Protein 8P51 (pdb70)

Structure (mmCIF, N/CA/C/O backbone):
data_8P51
#
_entry.id   8P51
#
_cell.length_a   1.00
_cell.length_b   1.00
_cell.length_c   1.00
_cell.angle_alpha   90.00
_cell.angle_beta   90.00
_cell.angle_gamma   90.00
#
_symmetry.space_group_name_H-M   'P 1'
#
loop_
_atom_site.group_PDB
_atom_site.id
_atom_site.type_symbol
_atom_site.label_atom_id
_atom_site.label_alt_id
_atom_site.label_comp_id
_atom_site.label_asym_id
_atom_site.label_entity_id
_atom_site.label_seq_id
_atom_site.pdbx_PDB_ins_code
_atom_site.Cartn_x
_atom_site.Cartn_y
_atom_site.Cartn_z
_atom_site.occupancy
_atom_site.B_iso_or_equiv
_atom_site.auth_seq_id
_atom_site.auth_comp_id
_atom_site.auth_asym_id
_atom_site.auth_atom_id
_atom_site.pdbx_PDB_model_num
ATOM 1 N N . ILE A 1 24 ? 116.034 114.346 143.066 1.00 31.45 4 ILE A N 1
ATOM 2 C CA . ILE A 1 24 ? 116.045 112.942 142.681 1.00 31.45 4 ILE A CA 1
ATOM 3 C C . ILE A 1 24 ? 114.694 112.545 142.072 1.00 31.45 4 ILE A C 1
ATOM 4 O O . ILE A 1 24 ? 114.661 111.935 141.007 1.00 31.45 4 ILE A O 1
ATOM 9 N N . SER A 1 25 ? 113.589 112.864 142.745 1.00 31.97 5 SER A N 1
ATOM 10 C CA . SER A 1 25 ? 112.292 112.370 142.308 1.00 31.97 5 SER A CA 1
ATOM 11 C C . SER A 1 25 ? 111.966 112.894 140.917 1.00 31.97 5 SER A C 1
ATOM 12 O O . SER A 1 25 ? 112.168 114.071 140.611 1.00 31.97 5 SER A O 1
ATOM 15 N N . LYS A 1 26 ? 111.448 112.002 140.077 1.00 32.19 6 LYS A N 1
ATOM 16 C CA . LYS A 1 26 ? 110.969 112.395 138.759 1.00 32.19 6 LYS A CA 1
ATOM 17 C C . LYS A 1 26 ? 109.824 113.395 138.833 1.00 32.19 6 LYS A C 1
ATOM 18 O O . LYS A 1 26 ? 109.704 114.264 137.965 1.00 32.19 6 LYS A O 1
ATOM 24 N N . ASP A 1 27 ? 108.973 113.289 139.850 1.00 32.35 7 ASP A N 1
ATOM 25 C CA . ASP A 1 27 ? 107.855 114.217 139.984 1.00 32.35 7 ASP A CA 1
ATOM 26 C C . ASP A 1 27 ? 108.319 115.653 140.183 1.00 32.35 7 ASP A C 1
ATOM 27 O O . ASP A 1 27 ? 107.796 116.575 139.550 1.00 32.35 7 ASP A O 1
ATOM 32 N N . PHE A 1 28 ? 109.280 115.870 141.076 1.00 31.40 8 PHE A N 1
ATOM 33 C CA . PHE A 1 28 ? 109.859 117.203 141.219 1.00 31.40 8 PHE A CA 1
ATOM 34 C C . PHE A 1 28 ? 110.463 117.707 139.914 1.00 31.40 8 PHE A C 1
ATOM 35 O O . PHE A 1 28 ? 110.304 118.882 139.559 1.00 31.40 8 PHE A O 1
ATOM 43 N N . THR A 1 29 ? 111.127 116.831 139.168 1.00 31.20 9 THR A N 1
ATOM 44 C CA . THR A 1 29 ? 111.701 117.240 137.893 1.00 31.20 9 THR A CA 1
ATOM 45 C C . THR A 1 29 ? 110.626 117.636 136.885 1.00 31.20 9 THR A C 1
ATOM 46 O O . THR A 1 29 ? 110.764 118.641 136.175 1.00 31.20 9 THR A O 1
ATOM 50 N N . ASN A 1 30 ? 109.526 116.888 136.847 1.00 31.27 10 ASN A N 1
ATOM 51 C CA . ASN A 1 30 ? 108.413 117.236 135.971 1.00 31.27 10 ASN A CA 1
ATOM 52 C C . ASN A 1 30 ? 107.738 118.526 136.398 1.00 31.27 10 ASN A C 1
ATOM 53 O O . ASN A 1 30 ? 107.328 119.322 135.551 1.00 31.27 10 ASN A O 1
ATOM 58 N N . LEU A 1 31 ? 107.626 118.760 137.700 1.00 31.11 11 LEU A N 1
ATOM 59 C CA . LEU A 1 31 ? 107.046 120.011 138.170 1.00 31.11 11 LEU A CA 1
ATOM 60 C C . LEU A 1 31 ? 107.902 121.196 137.748 1.00 31.11 11 LEU A C 1
ATOM 61 O O . LEU A 1 31 ? 107.386 122.227 137.296 1.00 31.11 11 LEU A O 1
ATOM 66 N N . LEU A 1 32 ? 109.216 121.078 137.912 1.00 30.66 12 LEU A N 1
ATOM 67 C CA . LEU A 1 32 ? 110.091 122.153 137.470 1.00 30.66 12 LEU A CA 1
ATOM 68 C C . LEU A 1 32 ? 109.985 122.379 135.971 1.00 30.66 12 LEU A C 1
ATOM 69 O O . LEU A 1 32 ? 109.891 123.522 135.515 1.00 30.66 12 LEU A O 1
ATOM 74 N N . ASN A 1 33 ? 110.001 121.305 135.184 1.00 30.48 13 ASN A N 1
ATOM 75 C CA . ASN A 1 33 ? 109.822 121.462 133.744 1.00 30.48 13 ASN A CA 1
ATOM 76 C C . ASN A 1 33 ? 108.492 122.120 133.395 1.00 30.48 13 ASN A C 1
ATOM 77 O O . ASN A 1 33 ? 108.427 122.973 132.500 1.00 30.48 13 ASN A O 1
ATOM 82 N N . THR A 1 34 ? 107.440 121.798 134.142 1.00 30.56 14 THR A N 1
ATOM 83 C CA . THR A 1 34 ? 106.138 122.408 133.908 1.00 30.56 14 THR A CA 1
ATOM 84 C C . THR A 1 34 ? 106.161 123.905 134.161 1.00 30.56 14 THR A C 1
ATOM 85 O O . THR A 1 34 ? 105.748 124.697 133.304 1.00 30.56 14 THR A O 1
ATOM 89 N N . LEU A 1 35 ? 106.661 124.320 135.322 1.00 30.34 15 LEU A N 1
ATOM 90 C CA . LEU A 1 35 ? 106.658 125.751 135.595 1.00 30.34 15 LEU A CA 1
ATOM 91 C C . LEU A 1 35 ? 107.632 126.493 134.696 1.00 30.34 15 LEU A C 1
ATOM 92 O O . LEU A 1 35 ? 107.373 127.640 134.335 1.00 30.34 15 LEU A O 1
ATOM 97 N N . ILE A 1 36 ? 108.731 125.859 134.297 1.00 29.79 16 ILE A N 1
ATOM 98 C CA . ILE A 1 36 ? 109.660 126.504 133.375 1.00 29.79 16 ILE A CA 1
ATOM 99 C C . ILE A 1 36 ? 108.963 126.790 132.055 1.00 29.79 16 ILE A C 1
ATOM 100 O O . ILE A 1 36 ? 108.963 127.923 131.562 1.00 29.79 16 ILE A O 1
ATOM 105 N N . ASP A 1 37 ? 108.407 125.750 131.437 1.00 30.32 17 ASP A N 1
ATOM 106 C CA . ASP A 1 37 ? 107.729 125.934 130.162 1.00 30.32 17 ASP A CA 1
ATOM 107 C C . ASP A 1 37 ? 106.610 126.960 130.272 1.00 30.32 17 ASP A C 1
ATOM 108 O O . ASP A 1 37 ? 106.482 127.843 129.414 1.00 30.32 17 ASP A O 1
ATOM 113 N N . GLY A 1 38 ? 105.813 126.889 131.336 1.00 29.46 18 GLY A N 1
ATOM 114 C CA . GLY A 1 38 ? 104.718 127.832 131.479 1.00 29.46 18 GLY A CA 1
ATOM 115 C C . GLY A 1 38 ? 105.189 129.259 131.677 1.00 29.46 18 GLY A C 1
ATOM 116 O O . GLY A 1 38 ? 104.627 130.193 131.100 1.00 29.46 18 GLY A O 1
ATOM 117 N N . GLN A 1 39 ? 106.230 129.449 132.480 1.00 28.72 19 GLN A N 1
ATOM 118 C CA . GLN A 1 39 ? 106.751 130.782 132.732 1.00 28.72 19 GLN A CA 1
ATOM 119 C C . GLN A 1 39 ? 107.423 131.373 131.502 1.00 28.72 19 GLN A C 1
ATOM 120 O O . GLN A 1 39 ? 107.375 132.589 131.298 1.00 28.72 19 GLN A O 1
ATOM 126 N N . ILE A 1 40 ? 108.052 130.544 130.674 1.00 28.71 20 ILE A N 1
ATOM 127 C CA . ILE A 1 40 ? 108.538 131.038 129.392 1.00 28.71 20 ILE A CA 1
ATOM 128 C C . ILE A 1 40 ? 107.373 131.455 128.513 1.00 28.71 20 ILE A C 1
ATOM 129 O O . ILE A 1 40 ? 107.385 132.532 127.910 1.00 28.71 20 ILE A O 1
ATOM 134 N N . GLY A 1 41 ? 106.353 130.606 128.417 1.00 28.56 21 GLY A N 1
ATOM 135 C CA . GLY A 1 41 ? 105.233 130.934 127.557 1.00 28.56 21 GLY A CA 1
ATOM 136 C C . GLY A 1 41 ? 104.526 132.211 127.963 1.00 28.56 21 GLY A C 1
ATOM 137 O O . GLY A 1 41 ? 104.016 132.939 127.110 1.00 28.56 21 GLY A O 1
ATOM 138 N N . ALA A 1 42 ? 104.497 132.509 129.262 1.00 28.03 22 ALA A N 1
ATOM 139 C CA . ALA A 1 42 ? 103.914 133.756 129.742 1.00 28.03 22 ALA A CA 1
ATOM 140 C C . ALA A 1 42 ? 104.782 134.979 129.480 1.00 28.03 22 ALA A C 1
ATOM 141 O O . ALA A 1 42 ? 104.324 136.098 129.728 1.00 28.03 22 ALA A O 1
ATOM 143 N N . ALA A 1 43 ? 106.012 134.805 129.009 1.00 27.75 23 ALA A N 1
ATOM 144 C CA . ALA A 1 43 ? 106.961 135.909 129.005 1.00 27.75 23 ALA A CA 1
ATOM 145 C C . ALA A 1 43 ? 106.533 136.994 128.028 1.00 27.75 23 ALA A C 1
ATOM 146 O O . ALA A 1 43 ? 106.135 136.712 126.896 1.00 27.75 23 ALA A O 1
ATOM 148 N N . SER A 1 44 ? 106.630 138.242 128.471 1.00 27.20 24 SER A N 1
ATOM 149 C CA . SER A 1 44 ? 106.829 139.362 127.569 1.00 27.20 24 SER A CA 1
ATOM 150 C C . SER A 1 44 ? 108.276 139.374 127.087 1.00 27.20 24 SER A C 1
ATOM 151 O O . SER A 1 44 ? 109.079 138.504 127.432 1.00 27.20 24 SER A O 1
ATOM 154 N N . ARG A 1 45 ? 108.620 140.365 126.272 1.00 26.80 25 ARG A N 1
ATOM 155 C CA . ARG A 1 45 ? 110.003 140.802 126.243 1.00 26.80 25 ARG A CA 1
ATOM 156 C C . ARG A 1 45 ? 110.408 141.309 127.619 1.00 26.80 25 ARG A C 1
ATOM 157 O O . ARG A 1 45 ? 109.571 141.695 128.437 1.00 26.80 25 ARG A O 1
ATOM 165 N N . GLN A 1 46 ? 111.716 141.309 127.862 1.00 27.04 26 GLN A N 1
ATOM 166 C CA . GLN A 1 46 ? 112.260 141.672 129.163 1.00 27.04 26 GLN A CA 1
ATOM 167 C C . GLN A 1 46 ? 111.713 140.752 130.245 1.00 27.04 26 GLN A C 1
ATOM 168 O O . GLN A 1 46 ? 110.797 141.123 130.983 1.00 27.04 26 GLN A O 1
ATOM 174 N N . THR A 1 47 ? 112.269 139.549 130.343 1.00 27.29 27 THR A N 1
ATOM 175 C CA . THR A 1 47 ? 111.910 138.598 131.381 1.00 27.29 27 THR A CA 1
ATOM 176 C C . THR A 1 47 ? 113.168 137.879 131.829 1.00 27.29 27 THR A C 1
ATOM 177 O O . THR A 1 47 ? 114.102 137.691 131.049 1.00 27.29 27 THR A O 1
ATOM 181 N N . GLU A 1 48 ? 113.180 137.457 133.087 1.00 27.56 28 GLU A N 1
ATOM 182 C CA . GLU A 1 48 ? 114.317 136.702 133.574 1.00 27.56 28 GLU A CA 1
ATOM 183 C C . GLU A 1 48 ? 114.301 135.252 133.147 1.00 27.56 28 GLU A C 1
ATOM 184 O O . GLU A 1 48 ? 115.352 134.612 133.183 1.00 27.56 28 GLU A O 1
ATOM 190 N N . TRP A 1 49 ? 113.161 134.713 132.735 1.00 27.84 29 TRP A N 1
ATOM 191 C CA . TRP A 1 49 ? 113.191 133.462 131.996 1.00 27.84 29 TRP A CA 1
ATOM 192 C C . TRP A 1 49 ? 113.497 133.633 130.518 1.00 27.84 29 TRP A C 1
ATOM 193 O O . TRP A 1 49 ? 113.123 134.622 129.885 1.00 27.84 29 TRP A O 1
ATOM 204 N N . PHE A 1 50 ? 114.179 132.627 129.975 1.00 27.65 30 PHE A N 1
ATOM 205 C CA . PHE A 1 50 ? 114.393 132.460 128.550 1.00 27.65 30 PHE A CA 1
ATOM 206 C C . PHE A 1 50 ? 114.543 130.976 128.275 1.00 27.65 30 PHE A C 1
ATOM 207 O O . PHE A 1 50 ? 114.800 130.187 129.182 1.00 27.65 30 PHE A O 1
ATOM 215 N N . ASN A 1 51 ? 114.413 130.606 127.008 1.00 28.18 31 ASN A N 1
ATOM 216 C CA . ASN A 1 51 ? 114.594 129.213 126.628 1.00 28.18 31 ASN A CA 1
ATOM 217 C C . ASN A 1 51 ? 116.053 128.790 126.676 1.00 28.18 31 ASN A C 1
ATOM 218 O O . ASN A 1 51 ? 116.947 129.520 126.248 1.00 28.18 31 ASN A O 1
ATOM 223 N N . MET A 1 52 ? 116.282 127.594 127.203 1.00 28.22 32 MET A N 1
ATOM 224 C CA . MET A 1 52 ? 117.603 127.085 127.529 1.00 28.22 32 MET A CA 1
ATOM 225 C C . MET A 1 52 ? 118.015 126.009 126.537 1.00 28.22 32 MET A C 1
ATOM 226 O O . MET A 1 52 ? 117.182 125.421 125.845 1.00 28.22 32 MET A O 1
ATOM 231 N N . SER A 1 53 ? 119.320 125.758 126.470 1.00 28.78 33 SER A N 1
ATOM 232 C CA . SER A 1 53 ? 119.798 124.516 125.889 1.00 28.78 33 SER A CA 1
ATOM 233 C C . SER A 1 53 ? 119.321 123.318 126.708 1.00 28.78 33 SER A C 1
ATOM 234 O O . SER A 1 53 ? 119.202 123.400 127.932 1.00 28.78 33 SER A O 1
ATOM 237 N N . PRO A 1 54 ? 119.072 122.178 126.059 1.00 29.43 34 PRO A N 1
ATOM 238 C CA . PRO A 1 54 ? 118.665 120.972 126.791 1.00 29.43 34 PRO A CA 1
ATOM 239 C C . PRO A 1 54 ? 119.742 120.389 127.688 1.00 29.43 34 PRO A C 1
ATOM 240 O O . PRO A 1 54 ? 119.482 119.388 128.363 1.00 29.43 34 PRO A O 1
ATOM 244 N N . ASP A 1 55 ? 120.944 120.957 127.702 1.00 29.11 35 ASP A N 1
ATOM 245 C CA . ASP A 1 55 ? 121.939 120.663 128.726 1.00 29.11 35 ASP A CA 1
ATOM 246 C C . ASP A 1 55 ? 121.893 121.659 129.877 1.00 29.11 35 ASP A C 1
ATOM 247 O O . ASP A 1 55 ? 121.938 121.271 131.049 1.00 29.11 35 ASP A O 1
ATOM 252 N N . GLU A 1 56 ? 121.801 122.944 129.545 1.00 28.82 36 GLU A N 1
ATOM 253 C CA . GLU A 1 56 ? 121.670 123.989 130.552 1.00 28.82 36 GLU A CA 1
ATOM 254 C C . GLU A 1 56 ? 120.482 123.727 131.463 1.00 28.82 36 GLU A C 1
ATOM 255 O O . GLU A 1 56 ? 120.533 124.016 132.660 1.00 28.82 36 GLU A O 1
ATOM 261 N N . ARG A 1 57 ? 119.391 123.234 130.892 1.00 28.88 37 ARG A N 1
ATOM 262 C CA . ARG A 1 57 ? 118.240 122.742 131.637 1.00 28.88 37 ARG A CA 1
ATOM 263 C C . ARG A 1 57 ? 118.634 121.980 132.903 1.00 28.88 37 ARG A C 1
ATOM 264 O O . ARG A 1 57 ? 118.190 122.303 134.016 1.00 28.88 37 ARG A O 1
ATOM 272 N N . THR A 1 58 ? 119.550 121.025 132.758 1.00 28.96 38 THR A N 1
ATOM 273 C CA . THR A 1 58 ? 119.967 120.211 133.894 1.00 28.96 38 THR A CA 1
ATOM 274 C C . THR A 1 58 ? 120.840 120.978 134.879 1.00 28.96 38 THR A C 1
ATOM 275 O O . THR A 1 58 ? 120.695 120.807 136.095 1.00 28.96 38 THR A O 1
ATOM 279 N N . ASP A 1 59 ? 121.754 121.814 134.398 1.00 28.90 39 ASP A N 1
ATOM 280 C CA . ASP A 1 59 ? 122.552 122.597 135.336 1.00 28.90 39 ASP A CA 1
ATOM 281 C C . ASP A 1 59 ? 121.678 123.540 136.149 1.00 28.90 39 ASP A C 1
ATOM 282 O O . ASP A 1 59 ? 121.883 123.717 137.359 1.00 28.90 39 ASP A O 1
ATOM 287 N N . TYR A 1 60 ? 120.674 124.121 135.505 1.00 28.55 40 TYR A N 1
ATOM 288 C CA . TYR A 1 60 ? 119.722 124.962 136.208 1.00 28.55 40 TYR A CA 1
ATOM 289 C C . TYR A 1 60 ? 119.010 124.190 137.301 1.00 28.55 40 TYR A C 1
ATOM 290 O O . TYR A 1 60 ? 118.914 124.656 138.439 1.00 28.55 40 TYR A O 1
ATOM 299 N N . ILE A 1 61 ? 118.449 123.032 136.961 1.00 28.93 41 ILE A N 1
ATOM 300 C CA . ILE A 1 61 ? 117.743 122.242 137.968 1.00 28.93 41 ILE A CA 1
ATOM 301 C C . ILE A 1 61 ? 118.658 121.820 139.119 1.00 28.93 41 ILE A C 1
ATOM 302 O O . ILE A 1 61 ? 118.253 121.840 140.291 1.00 28.93 41 ILE A O 1
ATOM 307 N N . LYS A 1 62 ? 119.900 121.442 138.817 1.00 29.15 42 LYS A N 1
ATOM 308 C CA . LYS A 1 62 ? 120.857 121.144 139.883 1.00 29.15 42 LYS A CA 1
ATOM 309 C C . LYS A 1 62 ? 121.090 122.322 140.821 1.00 29.15 42 LYS A C 1
ATOM 310 O O . LYS A 1 62 ? 121.079 122.156 142.051 1.00 29.15 42 LYS A O 1
ATOM 316 N N . GLN A 1 63 ? 121.242 123.527 140.276 1.00 29.08 43 GLN A N 1
ATOM 317 C CA . GLN A 1 63 ? 121.397 124.676 141.162 1.00 29.08 43 GLN A CA 1
ATOM 318 C C . GLN A 1 63 ? 120.120 125.037 141.903 1.00 29.08 43 GLN A C 1
ATOM 319 O O . GLN A 1 63 ? 120.187 125.497 143.048 1.00 29.08 43 GLN A O 1
ATOM 325 N N . VAL A 1 64 ? 118.958 124.791 141.310 1.00 29.02 44 VAL A N 1
ATOM 326 C CA . VAL A 1 64 ? 117.716 124.994 142.044 1.00 29.02 44 VAL A CA 1
ATOM 327 C C . VAL A 1 64 ? 117.681 124.113 143.280 1.00 29.02 44 VAL A C 1
ATOM 328 O O . VAL A 1 64 ? 117.435 124.586 144.397 1.00 29.02 44 VAL A O 1
ATOM 332 N N . ASP A 1 65 ? 117.913 122.817 143.101 1.00 29.54 45 ASP A N 1
ATOM 333 C CA . ASP A 1 65 ? 117.857 121.919 144.248 1.00 29.54 45 ASP A CA 1
ATOM 334 C C . ASP A 1 65 ? 118.889 122.294 145.307 1.00 29.54 45 ASP A C 1
ATOM 335 O O . ASP A 1 65 ? 118.572 122.370 146.505 1.00 29.54 45 ASP A O 1
ATOM 340 N N . GLU A 1 66 ? 120.136 122.530 144.887 1.00 29.42 46 GLU A N 1
ATOM 341 C CA . GLU A 1 66 ? 121.166 122.909 145.851 1.00 29.42 46 GLU A CA 1
ATOM 342 C C . GLU A 1 66 ? 120.769 124.149 146.650 1.00 29.42 46 GLU A C 1
ATOM 343 O O . GLU A 1 66 ? 120.890 124.171 147.880 1.00 29.42 46 GLU A O 1
ATOM 349 N N . ARG A 1 67 ? 120.318 125.206 145.975 1.00 29.46 47 ARG A N 1
ATOM 350 C CA . ARG A 1 67 ? 120.015 126.431 146.706 1.00 29.46 47 ARG A CA 1
ATOM 351 C C . ARG A 1 67 ? 118.762 126.315 147.564 1.00 29.46 47 ARG A C 1
ATOM 352 O O . ARG A 1 67 ? 118.672 126.971 148.604 1.00 29.46 47 ARG A O 1
ATOM 360 N N . LEU A 1 68 ? 117.807 125.469 147.193 1.00 29.55 48 LEU A N 1
ATOM 361 C CA . LEU A 1 68 ? 116.727 125.185 148.131 1.00 29.55 48 LEU A CA 1
ATOM 362 C C . LEU A 1 68 ? 117.252 124.526 149.398 1.00 29.55 48 LEU A C 1
ATOM 363 O O . LEU A 1 68 ? 116.829 124.874 150.512 1.00 29.55 48 LEU A O 1
ATOM 368 N N . GLN A 1 69 ? 118.190 123.596 149.265 1.00 29.94 49 GLN A N 1
ATOM 369 C CA . GLN A 1 69 ? 118.775 123.050 150.486 1.00 29.94 49 GLN A CA 1
ATOM 370 C C . GLN A 1 69 ? 119.532 124.112 151.272 1.00 29.94 49 GLN A C 1
ATOM 371 O O . GLN A 1 69 ? 119.487 124.119 152.512 1.00 29.94 49 GLN A O 1
ATOM 377 N N . GLU A 1 70 ? 120.239 125.011 150.591 1.00 29.95 50 GLU A N 1
ATOM 378 C CA . GLU A 1 70 ? 120.878 126.090 151.337 1.00 29.95 50 GLU A CA 1
ATOM 379 C C . GLU A 1 70 ? 119.862 126.914 152.112 1.00 29.95 50 GLU A C 1
ATOM 380 O O . GLU A 1 70 ? 120.110 127.287 153.264 1.00 29.95 50 GLU A O 1
ATOM 386 N N . MET A 1 71 ? 118.720 127.223 151.502 1.00 29.81 51 MET A N 1
ATOM 387 C CA . MET A 1 71 ? 117.709 127.985 152.225 1.00 29.81 51 MET A CA 1
ATOM 388 C C . MET A 1 71 ? 117.269 127.253 153.476 1.00 29.81 51 MET A C 1
ATOM 389 O O . MET A 1 71 ? 117.297 127.809 154.579 1.00 29.81 51 MET A O 1
ATOM 394 N N . GLN A 1 72 ? 116.926 125.977 153.320 1.00 29.98 52 GLN A N 1
ATOM 395 C CA . GLN A 1 72 ? 116.456 125.187 154.450 1.00 29.98 52 GLN A CA 1
ATOM 396 C C . GLN A 1 72 ? 117.463 125.188 155.588 1.00 29.98 52 GLN A C 1
ATOM 397 O O . GLN A 1 72 ? 117.098 125.374 156.753 1.00 29.98 52 GLN A O 1
ATOM 403 N N . GLN A 1 73 ? 118.737 124.984 155.274 1.00 30.42 53 GLN A N 1
ATOM 404 C CA . GLN A 1 73 ? 119.739 124.927 156.334 1.00 30.42 53 GLN A CA 1
ATOM 405 C C . GLN A 1 73 ? 120.113 126.288 156.910 1.00 30.42 53 GLN A C 1
ATOM 406 O O . GLN A 1 73 ? 120.562 126.354 158.057 1.00 30.42 53 GLN A O 1
ATOM 412 N N . SER A 1 74 ? 119.961 127.378 156.169 1.00 30.51 54 SER A N 1
ATOM 413 C CA . SER A 1 74 ? 120.685 128.592 156.503 1.00 30.51 54 SER A CA 1
ATOM 414 C C . SER A 1 74 ? 119.823 129.837 156.637 1.00 30.51 54 SER A C 1
ATOM 415 O O . SER A 1 74 ? 120.365 130.902 156.945 1.00 30.51 54 SER A O 1
ATOM 418 N N . THR A 1 75 ? 118.518 129.757 156.399 1.00 31.05 55 THR A N 1
ATOM 419 C CA . THR A 1 75 ? 117.665 130.883 156.756 1.00 31.05 55 THR A CA 1
ATOM 420 C C . THR A 1 75 ? 116.390 130.444 157.453 1.00 31.05 55 THR A C 1
ATOM 421 O O . THR A 1 75 ? 115.995 131.021 158.471 1.00 31.05 55 THR A O 1
ATOM 425 N N . LEU A 1 76 ? 115.751 129.398 156.962 1.00 31.15 56 LEU A N 1
ATOM 426 C CA . LEU A 1 76 ? 114.593 128.918 157.695 1.00 31.15 56 LEU A CA 1
ATOM 427 C C . LEU A 1 76 ? 115.010 128.335 159.037 1.00 31.15 56 LEU A C 1
ATOM 428 O O . LEU A 1 76 ? 114.274 128.447 160.021 1.00 31.15 56 LEU A O 1
ATOM 433 N N . SER A 1 77 ? 116.169 127.685 159.092 1.00 32.21 57 SER A N 1
ATOM 434 C CA . SER A 1 77 ? 116.682 127.174 160.359 1.00 32.21 57 SER A CA 1
ATOM 435 C C . SER A 1 77 ? 116.846 128.280 161.397 1.00 32.21 57 SER A C 1
ATOM 436 O O . SER A 1 77 ? 116.396 128.152 162.543 1.00 32.21 57 SER A O 1
ATOM 439 N N . VAL A 1 78 ? 117.471 129.391 161.011 1.00 32.34 58 VAL A N 1
ATOM 440 C CA . VAL A 1 78 ? 117.587 130.507 161.943 1.00 32.34 58 VAL A CA 1
ATOM 441 C C . VAL A 1 78 ? 116.234 131.121 162.254 1.00 32.34 58 VAL A C 1
ATOM 442 O O . VAL A 1 78 ? 116.041 131.683 163.336 1.00 32.34 58 VAL A O 1
ATOM 446 N N . LEU A 1 79 ? 115.260 131.007 161.359 1.00 31.95 59 LEU A N 1
ATOM 447 C CA . LEU A 1 79 ? 113.923 131.428 161.764 1.00 31.95 59 LEU A CA 1
ATOM 448 C C . LEU A 1 79 ? 113.340 130.492 162.812 1.00 31.95 59 LEU A C 1
ATOM 449 O O . LEU A 1 79 ? 112.659 130.936 163.747 1.00 31.95 59 LEU A O 1
ATOM 454 N N . ALA A 1 80 ? 113.616 129.200 162.687 1.00 32.36 60 ALA A N 1
ATOM 455 C CA . ALA A 1 80 ? 113.204 128.259 163.717 1.00 32.36 60 ALA A CA 1
ATOM 456 C C . ALA A 1 80 ? 113.812 128.641 165.050 1.00 32.36 60 ALA A C 1
ATOM 457 O O . ALA A 1 80 ? 113.150 128.582 166.092 1.00 32.36 60 ALA A O 1
ATOM 459 N N . ALA A 1 81 ? 115.047 129.053 165.028 1.00 33.53 61 ALA A N 1
ATOM 460 C CA . ALA A 1 81 ? 115.686 129.504 166.257 1.00 33.53 61 ALA A CA 1
ATOM 461 C C . ALA A 1 81 ? 115.118 130.787 166.793 1.00 33.53 61 ALA A C 1
ATOM 462 O O . ALA A 1 81 ? 115.659 131.317 167.765 1.00 33.53 61 ALA A O 1
ATOM 464 N N . GLN A 1 82 ? 114.048 131.332 166.236 1.00 32.89 62 GLN A N 1
ATOM 465 C CA . GLN A 1 82 ? 113.335 132.429 166.867 1.00 32.89 62 GLN A CA 1
ATOM 466 C C . GLN A 1 82 ? 111.860 132.171 167.056 1.00 32.89 62 GLN A C 1
ATOM 467 O O . GLN A 1 82 ? 111.236 132.870 167.859 1.00 32.89 62 GLN A O 1
ATOM 473 N N . HIS A 1 83 ? 111.276 131.198 166.367 1.00 32.77 63 HIS A N 1
ATOM 474 C CA . HIS A 1 83 ? 109.963 130.736 166.798 1.00 32.77 63 HIS A CA 1
ATOM 475 C C . HIS A 1 83 ? 110.062 129.908 168.069 1.00 32.77 63 HIS A C 1
ATOM 476 O O . HIS A 1 83 ? 109.297 130.118 169.015 1.00 32.77 63 HIS A O 1
ATOM 483 N N . PHE A 1 84 ? 110.986 128.958 168.110 1.00 33.73 64 PHE A N 1
ATOM 484 C CA . PHE A 1 84 ? 111.494 128.510 169.393 1.00 33.73 64 PHE A CA 1
ATOM 485 C C . PHE A 1 84 ? 112.351 129.606 170.015 1.00 33.73 64 PHE A C 1
ATOM 486 O O . PHE A 1 84 ? 112.618 130.639 169.399 1.00 33.73 64 PHE A O 1
ATOM 494 N N . GLN A 1 85 ? 112.764 129.389 171.263 1.00 36.26 65 GLN A N 1
ATOM 495 C CA . GLN A 1 85 ? 113.453 130.385 172.076 1.00 36.26 65 GLN A CA 1
ATOM 496 C C . GLN A 1 85 ? 112.527 131.556 172.378 1.00 36.26 65 GLN A C 1
ATOM 497 O O . GLN A 1 85 ? 112.867 132.411 173.193 1.00 36.26 65 GLN A O 1
ATOM 503 N N . MET A 1 86 ? 111.319 131.561 171.819 1.00 37.08 66 MET A N 1
ATOM 504 C CA . MET A 1 86 ? 110.310 132.542 172.199 1.00 37.08 66 MET A CA 1
ATOM 505 C C . MET A 1 86 ? 109.986 132.465 173.685 1.00 37.08 66 MET A C 1
ATOM 506 O O . MET A 1 86 ? 109.809 133.497 174.341 1.00 37.08 66 MET A O 1
ATOM 511 N N . GLN A 1 87 ? 109.904 131.259 174.233 1.00 39.84 67 GLN A N 1
ATOM 512 C CA . GLN A 1 87 ? 109.700 131.120 175.665 1.00 39.84 67 GLN A CA 1
ATOM 513 C C . GLN A 1 87 ? 110.980 131.447 176.423 1.00 39.84 67 GLN A C 1
ATOM 514 O O . GLN A 1 87 ? 112.090 131.159 175.968 1.00 39.84 67 GLN A O 1
ATOM 520 N N . ASP A 1 88 ? 110.812 132.055 177.596 1.00 42.44 68 ASP A N 1
ATOM 521 C CA . ASP A 1 88 ? 111.935 132.504 178.420 1.00 42.44 68 ASP A CA 1
ATOM 522 C C . ASP A 1 88 ? 112.539 131.301 179.132 1.00 42.44 68 ASP A C 1
ATOM 523 O O . ASP A 1 88 ? 112.158 130.954 180.251 1.00 42.44 68 ASP A O 1
ATOM 528 N N . ASN A 1 89 ? 113.496 130.651 178.473 1.00 43.31 69 ASN A N 1
ATOM 529 C CA . ASN A 1 89 ? 114.423 129.771 179.160 1.00 43.31 69 ASN A CA 1
ATOM 530 C C . ASN A 1 89 ? 115.374 130.584 180.042 1.00 43.31 69 ASN A C 1
ATOM 531 O O . ASN A 1 89 ? 115.451 131.809 179.926 1.00 43.31 69 ASN A O 1
ATOM 536 N N . PRO A 1 90 ? 116.106 129.925 180.944 1.00 44.16 70 PRO A N 1
ATOM 537 C CA . PRO A 1 90 ? 117.164 130.620 181.696 1.00 44.16 70 PRO A CA 1
ATOM 538 C C . PRO A 1 90 ? 118.221 131.192 180.764 1.00 44.16 70 PRO A C 1
ATOM 539 O O . PRO A 1 90 ? 118.874 130.463 180.014 1.00 44.16 70 PRO A O 1
ATOM 543 N N . VAL A 1 91 ? 118.388 132.511 180.820 1.00 45.73 71 VAL A N 1
ATOM 544 C CA . VAL A 1 91 ? 119.296 133.237 179.942 1.00 45.73 71 VAL A CA 1
ATOM 545 C C . VAL A 1 91 ? 120.239 134.080 180.789 1.00 45.73 71 VAL A C 1
ATOM 546 O O . VAL A 1 91 ? 119.814 134.730 181.751 1.00 45.73 71 VAL A O 1
ATOM 550 N N . SER A 1 92 ? 121.522 134.063 180.428 1.00 46.73 72 SER A N 1
ATOM 551 C CA . SER A 1 92 ? 122.549 134.799 181.151 1.00 46.73 72 SER A CA 1
ATOM 552 C C . SER A 1 92 ? 123.792 134.892 180.276 1.00 46.73 72 SER A C 1
ATOM 553 O O . SER A 1 92 ? 124.207 133.903 179.668 1.00 46.73 72 SER A O 1
ATOM 556 N N . VAL A 1 93 ? 124.380 136.091 180.230 1.00 47.03 73 VAL A N 1
ATOM 557 C CA . VAL A 1 93 ? 125.596 136.316 179.457 1.00 47.03 73 VAL A CA 1
ATOM 558 C C . VAL A 1 93 ? 126.799 135.590 180.046 1.00 47.03 73 VAL A C 1
ATOM 559 O O . VAL A 1 93 ? 127.751 135.285 179.319 1.00 47.03 73 VAL A O 1
ATOM 563 N N . GLY A 1 94 ? 126.782 135.288 181.339 1.00 46.41 74 GLY A N 1
ATOM 564 C CA . GLY A 1 94 ? 127.868 134.537 181.933 1.00 46.41 74 GLY A CA 1
ATOM 565 C C . GLY A 1 94 ? 127.666 133.044 181.813 1.00 46.41 74 GLY A C 1
ATOM 566 O O . GLY A 1 94 ? 128.599 132.309 181.477 1.00 46.41 74 GLY A O 1
ATOM 567 N N . ASP A 1 95 ? 126.442 132.583 182.060 1.00 45.84 75 ASP A N 1
ATOM 568 C CA . ASP A 1 95 ? 126.147 131.160 181.977 1.00 45.84 75 ASP A CA 1
ATOM 569 C C . ASP A 1 95 ? 125.875 130.757 180.537 1.00 45.84 75 ASP A C 1
ATOM 570 O O . ASP A 1 95 ? 124.847 130.142 180.238 1.00 45.84 75 ASP A O 1
ATOM 575 N N . GLN A 1 96 ? 126.795 131.122 179.643 1.00 45.09 76 GLN A N 1
ATOM 576 C CA . GLN A 1 96 ? 126.626 130.817 178.230 1.00 45.09 76 GLN A CA 1
ATOM 577 C C . GLN A 1 96 ? 126.404 129.330 178.027 1.00 45.09 76 GLN A C 1
ATOM 578 O O . GLN A 1 96 ? 125.434 128.917 177.380 1.00 45.09 76 GLN A O 1
ATOM 584 N N . LEU A 1 97 ? 127.305 128.508 178.567 1.00 45.00 77 LEU A N 1
ATOM 585 C CA . LEU A 1 97 ? 127.179 127.068 178.400 1.00 45.00 77 LEU A CA 1
ATOM 586 C C . LEU A 1 97 ? 125.834 126.569 178.906 1.00 45.00 77 LEU A C 1
ATOM 587 O O . LEU A 1 97 ? 125.180 125.757 178.247 1.00 45.00 77 LEU A O 1
ATOM 592 N N . GLN A 1 98 ? 125.387 127.065 180.059 1.00 44.34 78 GLN A N 1
ATOM 593 C CA . GLN A 1 98 ? 124.118 126.603 180.612 1.00 44.34 78 GLN A CA 1
ATOM 594 C C . GLN A 1 98 ? 122.931 127.103 179.800 1.00 44.34 78 GLN A C 1
ATOM 595 O O . GLN A 1 98 ? 121.965 126.363 179.578 1.00 44.34 78 GLN A O 1
ATOM 601 N N . THR A 1 99 ? 122.975 128.363 179.370 1.00 43.68 79 THR A N 1
ATOM 602 C CA . THR A 1 99 ? 121.928 128.898 178.508 1.00 43.68 79 THR A CA 1
ATOM 603 C C . THR A 1 99 ? 121.773 128.074 177.238 1.00 43.68 79 THR A C 1
ATOM 604 O O . THR A 1 99 ? 120.665 127.656 176.884 1.00 43.68 79 THR A O 1
ATOM 608 N N . LEU A 1 100 ? 122.885 127.793 176.565 1.00 43.03 80 LEU A N 1
ATOM 609 C CA . LEU A 1 100 ? 122.840 126.941 175.383 1.00 43.03 80 LEU A CA 1
ATOM 610 C C . LEU A 1 100 ? 122.363 125.539 175.728 1.00 43.03 80 LEU A C 1
ATOM 611 O O . LEU A 1 100 ? 121.579 124.938 174.984 1.00 43.03 80 LEU A O 1
ATOM 616 N N . GLN A 1 101 ? 122.835 124.999 176.844 1.00 42.96 81 GLN A N 1
ATOM 617 C CA . GLN A 1 101 ? 122.505 123.635 177.223 1.00 42.96 81 GLN A CA 1
ATOM 618 C C . GLN A 1 101 ? 121.005 123.468 177.421 1.00 42.96 81 GLN A C 1
ATOM 619 O O . GLN A 1 101 ? 120.394 122.530 176.896 1.00 42.96 81 GLN A O 1
ATOM 625 N N . LYS A 1 102 ? 120.390 124.389 178.156 1.00 42.12 82 LYS A N 1
ATOM 626 C CA . LYS A 1 102 ? 118.942 124.355 178.320 1.00 42.12 82 LYS A CA 1
ATOM 627 C C . LYS A 1 102 ? 118.181 124.713 177.049 1.00 42.12 82 LYS A C 1
ATOM 628 O O . LYS A 1 102 ? 117.103 124.156 176.815 1.00 42.12 82 LYS A O 1
ATOM 634 N N . ARG A 1 103 ? 118.701 125.615 176.213 1.00 40.74 83 ARG A N 1
ATOM 635 C CA . ARG A 1 103 ? 118.088 125.797 174.901 1.00 40.74 83 ARG A CA 1
ATOM 636 C C . ARG A 1 103 ? 118.072 124.516 174.089 1.00 40.74 83 ARG A C 1
ATOM 637 O O . ARG A 1 103 ? 117.132 124.283 173.323 1.00 40.74 83 ARG A O 1
ATOM 645 N N . ARG A 1 104 ? 119.077 123.666 174.248 1.00 39.77 84 ARG A N 1
ATOM 646 C CA . ARG A 1 104 ? 119.004 122.373 173.584 1.00 39.77 84 ARG A CA 1
ATOM 647 C C . ARG A 1 104 ? 118.015 121.453 174.278 1.00 39.77 84 ARG A C 1
ATOM 648 O O . ARG A 1 104 ? 117.182 120.816 173.622 1.00 39.77 84 ARG A O 1
ATOM 656 N N . GLN A 1 105 ? 118.078 121.370 175.604 1.00 40.45 85 GLN A N 1
ATOM 657 C CA . GLN A 1 105 ? 117.125 120.518 176.297 1.00 40.45 85 GLN A CA 1
ATOM 658 C C . GLN A 1 105 ? 115.699 121.035 176.192 1.00 40.45 85 GLN A C 1
ATOM 659 O O . GLN A 1 105 ? 114.756 120.254 176.355 1.00 40.45 85 GLN A O 1
ATOM 665 N N . GLN A 1 106 ? 115.519 122.325 175.909 1.00 39.83 86 GLN A N 1
ATOM 666 C CA . GLN A 1 106 ? 114.199 122.824 175.549 1.00 39.83 86 GLN A CA 1
ATOM 667 C C . GLN A 1 106 ? 113.671 122.167 174.279 1.00 39.83 86 GLN A C 1
ATOM 668 O O . GLN A 1 106 ? 112.455 122.061 174.092 1.00 39.83 86 GLN A O 1
ATOM 674 N N . MET A 1 107 ? 114.567 121.693 173.414 1.00 38.31 87 MET A N 1
ATOM 675 C CA . MET A 1 107 ? 114.218 121.338 172.047 1.00 38.31 87 MET A CA 1
ATOM 676 C C . MET A 1 107 ? 114.615 119.929 171.647 1.00 38.31 87 MET A C 1
ATOM 677 O O . MET A 1 107 ? 114.428 119.558 170.485 1.00 38.31 87 MET A O 1
ATOM 682 N N . THR A 1 108 ? 115.157 119.139 172.568 1.00 38.55 88 THR A N 1
ATOM 683 C CA . THR A 1 108 ? 115.340 117.717 172.321 1.00 38.55 88 THR A CA 1
ATOM 684 C C . THR A 1 108 ? 114.017 117.010 172.058 1.00 38.55 88 THR A C 1
ATOM 685 O O . THR A 1 108 ? 114.010 115.915 171.485 1.00 38.55 88 THR A O 1
ATOM 689 N N . ASP A 1 109 ? 112.902 117.616 172.460 1.00 38.00 89 ASP A N 1
ATOM 690 C CA . ASP A 1 109 ? 111.571 117.086 172.191 1.00 38.00 89 ASP A CA 1
ATOM 691 C C . ASP A 1 109 ? 111.036 117.452 170.811 1.00 38.00 89 ASP A C 1
ATOM 692 O O . ASP A 1 109 ? 110.073 116.828 170.353 1.00 38.00 89 ASP A O 1
ATOM 697 N N . VAL A 1 110 ? 111.629 118.428 170.139 1.00 37.07 90 VAL A N 1
ATOM 698 C CA . VAL A 1 110 ? 111.042 118.971 168.907 1.00 37.07 90 VAL A CA 1
ATOM 699 C C . VAL A 1 110 ? 111.198 117.961 167.777 1.00 37.07 90 VAL A C 1
ATOM 700 O O . VAL A 1 110 ? 112.255 117.315 167.665 1.00 37.07 90 VAL A O 1
ATOM 704 N N . PRO A 1 111 ? 110.178 117.782 166.935 1.00 36.17 91 PRO A N 1
ATOM 705 C CA . PRO A 1 111 ? 110.264 116.811 165.838 1.00 36.17 91 PRO A CA 1
ATOM 706 C C . PRO A 1 111 ? 111.374 117.102 164.838 1.00 36.17 91 PRO A C 1
ATOM 707 O O . PRO A 1 111 ? 111.791 118.244 164.637 1.00 36.17 91 PRO A O 1
ATOM 711 N N . GLY A 1 112 ? 111.843 116.026 164.211 1.00 36.16 92 GLY A N 1
ATOM 712 C CA . GLY A 1 112 ? 112.886 116.122 163.200 1.00 36.16 92 GLY A CA 1
ATOM 713 C C . GLY A 1 112 ? 112.437 116.877 161.958 1.00 36.16 92 GLY A C 1
ATOM 714 O O . GLY A 1 112 ? 111.334 116.681 161.447 1.00 36.16 92 GLY A O 1
ATOM 715 N N . THR A 1 113 ? 113.320 117.753 161.468 1.00 35.29 93 THR A N 1
ATOM 716 C CA . THR A 1 113 ? 113.098 118.631 160.324 1.00 35.29 93 THR A CA 1
ATOM 717 C C . THR A 1 113 ? 114.431 119.273 159.958 1.00 35.29 93 THR A C 1
ATOM 718 O O . THR A 1 113 ? 115.194 119.655 160.853 1.00 35.29 93 THR A O 1
ATOM 722 N N . PRO A 1 114 ? 114.762 119.384 158.666 1.00 34.63 94 PRO A N 1
ATOM 723 C CA . PRO A 1 114 ? 116.114 119.833 158.298 1.00 34.63 94 PRO A CA 1
ATOM 724 C C . PRO A 1 114 ? 116.517 121.151 158.917 1.00 34.63 94 PRO A C 1
ATOM 725 O O . PRO A 1 114 ? 117.660 121.299 159.360 1.00 34.63 94 PRO A O 1
ATOM 729 N N . ALA A 1 115 ? 115.601 122.111 158.982 1.00 34.29 95 ALA A N 1
ATOM 730 C CA . ALA A 1 115 ? 115.899 123.352 159.681 1.00 34.29 95 ALA A CA 1
ATOM 731 C C . ALA A 1 115 ? 116.128 123.111 161.164 1.00 34.29 95 ALA A C 1
ATOM 732 O O . ALA A 1 115 ? 117.063 123.671 161.755 1.00 34.29 95 ALA A O 1
ATOM 734 N N . ILE A 1 116 ? 115.405 122.153 161.734 1.00 35.14 96 ILE A N 1
ATOM 735 C CA . ILE A 1 116 ? 115.626 121.786 163.124 1.00 35.14 96 ILE A CA 1
ATOM 736 C C . ILE A 1 116 ? 116.951 121.059 163.282 1.00 35.14 96 ILE A C 1
ATOM 737 O O . ILE A 1 116 ? 117.695 121.308 164.235 1.00 35.14 96 ILE A O 1
ATOM 742 N N . ASN A 1 117 ? 117.239 120.106 162.404 1.00 35.57 97 ASN A N 1
ATOM 743 C CA . ASN A 1 117 ? 118.490 119.374 162.546 1.00 35.57 97 ASN A CA 1
ATOM 744 C C . ASN A 1 117 ? 119.690 120.305 162.427 1.00 35.57 97 ASN A C 1
ATOM 745 O O . ASN A 1 117 ? 120.640 120.211 163.212 1.00 35.57 97 ASN A O 1
ATOM 750 N N . ALA A 1 118 ? 119.668 121.201 161.442 1.00 35.59 98 ALA A N 1
ATOM 751 C CA . ALA A 1 118 ? 120.718 122.205 161.309 1.00 35.59 98 ALA A CA 1
ATOM 752 C C . ALA A 1 118 ? 120.837 123.087 162.543 1.00 35.59 98 ALA A C 1
ATOM 753 O O . ALA A 1 118 ? 121.951 123.380 163.000 1.00 35.59 98 ALA A O 1
ATOM 755 N N . TYR A 1 119 ? 119.709 123.440 163.155 1.00 35.76 99 TYR A N 1
ATOM 756 C CA . TYR A 1 119 ? 119.770 124.242 164.371 1.00 35.76 99 TYR A CA 1
ATOM 757 C C . TYR A 1 119 ? 120.407 123.463 165.511 1.00 35.76 99 TYR A C 1
ATOM 758 O O . TYR A 1 119 ? 121.298 123.969 166.207 1.00 35.76 99 TYR A O 1
ATOM 767 N N . LYS A 1 120 ? 119.947 122.239 165.729 1.00 36.90 100 LYS A N 1
ATOM 768 C CA . LYS A 1 120 ? 120.536 121.396 166.757 1.00 36.90 100 LYS A CA 1
ATOM 769 C C . LYS A 1 120 ? 122.037 121.260 166.560 1.00 36.90 100 LYS A C 1
ATOM 770 O O . LYS A 1 120 ? 122.805 121.388 167.514 1.00 36.90 100 LYS A O 1
ATOM 776 N N . GLN A 1 121 ? 122.469 120.948 165.340 1.00 37.80 101 GLN A N 1
ATOM 777 C CA . GLN A 1 121 ? 123.888 120.709 165.094 1.00 37.80 101 GLN A CA 1
ATOM 778 C C . GLN A 1 121 ? 124.734 121.955 165.329 1.00 37.80 101 GLN A C 1
ATOM 779 O O . GLN A 1 121 ? 125.826 121.873 165.912 1.00 37.80 101 GLN A O 1
ATOM 785 N N . GLN A 1 122 ? 124.237 123.123 164.919 1.00 38.56 102 GLN A N 1
ATOM 786 C CA . GLN A 1 122 ? 124.941 124.361 165.237 1.00 38.56 102 GLN A CA 1
ATOM 787 C C . GLN A 1 122 ? 125.064 124.557 166.739 1.00 38.56 102 GLN A C 1
ATOM 788 O O . GLN A 1 122 ? 126.146 124.874 167.258 1.00 38.56 102 GLN A O 1
ATOM 794 N N . LEU A 1 123 ? 123.959 124.371 167.456 1.00 39.13 103 LEU A N 1
ATOM 795 C CA . LEU A 1 123 ? 123.979 124.577 168.896 1.00 39.13 103 LEU A CA 1
ATOM 796 C C . LEU A 1 123 ? 124.905 123.585 169.585 1.00 39.13 103 LEU A C 1
ATOM 797 O O . LEU A 1 123 ? 125.616 123.934 170.531 1.00 39.13 103 LEU A O 1
ATOM 802 N N . ASP A 1 124 ? 124.931 122.350 169.100 1.00 40.22 104 ASP A N 1
ATOM 803 C CA . ASP A 1 124 ? 125.850 121.342 169.611 1.00 40.22 104 ASP A CA 1
ATOM 804 C C . ASP A 1 124 ? 127.315 121.723 169.443 1.00 40.22 104 ASP A C 1
ATOM 805 O O . ASP A 1 124 ? 128.096 121.652 170.400 1.00 40.22 104 ASP A O 1
ATOM 810 N N . ARG A 1 125 ? 127.722 122.094 168.230 1.00 40.92 105 ARG A N 1
ATOM 811 C CA . ARG A 1 125 ? 129.112 122.506 168.041 1.00 40.92 105 ARG A CA 1
ATOM 812 C C . ARG A 1 125 ? 129.494 123.708 168.899 1.00 40.92 105 ARG A C 1
ATOM 813 O O . ARG A 1 125 ? 130.582 123.732 169.499 1.00 40.92 105 ARG A O 1
ATOM 821 N N . ASP A 1 126 ? 128.619 124.707 168.993 1.00 41.50 106 ASP A N 1
ATOM 822 C CA . ASP A 1 126 ? 128.924 125.806 169.904 1.00 41.50 106 ASP A CA 1
ATOM 823 C C . ASP A 1 126 ? 128.987 125.360 171.361 1.00 41.50 106 ASP A C 1
ATOM 824 O O . ASP A 1 126 ? 129.788 125.899 172.137 1.00 41.50 106 ASP A O 1
ATOM 829 N N . ILE A 1 127 ? 128.175 124.375 171.752 1.00 43.08 107 ILE A N 1
ATOM 830 C CA . ILE A 1 127 ? 128.285 123.819 173.098 1.00 43.08 107 ILE A CA 1
ATOM 831 C C . ILE A 1 127 ? 129.648 123.186 173.319 1.00 43.08 107 ILE A C 1
ATOM 832 O O . ILE A 1 127 ? 130.273 123.376 174.367 1.00 43.08 107 ILE A O 1
ATOM 837 N N . LEU A 1 128 ? 130.141 122.446 172.332 1.00 44.77 108 LEU A N 1
ATOM 838 C CA . LEU A 1 128 ? 131.461 121.840 172.469 1.00 44.77 108 LEU A CA 1
ATOM 839 C C . LEU A 1 128 ? 132.536 122.897 172.668 1.00 44.77 108 LEU A C 1
ATOM 840 O O . LEU A 1 128 ? 133.368 122.794 173.580 1.00 44.77 108 LEU A O 1
ATOM 845 N N . LEU A 1 129 ? 132.517 123.939 171.838 1.00 47.61 109 LEU A N 1
ATOM 846 C CA . LEU A 1 129 ? 133.538 124.977 171.961 1.00 47.61 109 LEU A CA 1
ATOM 847 C C . LEU A 1 129 ? 133.469 125.697 173.303 1.00 47.61 109 LEU A C 1
ATOM 848 O O . LEU A 1 129 ? 134.497 125.896 173.966 1.00 47.61 109 LEU A O 1
ATOM 853 N N . TYR A 1 130 ? 132.275 126.116 173.717 1.00 48.21 110 TYR A N 1
ATOM 854 C CA . TYR A 1 130 ? 132.175 126.823 174.988 1.00 48.21 110 TYR A CA 1
ATOM 855 C C . TYR A 1 130 ? 132.554 125.931 176.161 1.00 48.21 110 TYR A C 1
ATOM 856 O O . TYR A 1 130 ? 133.182 126.394 177.120 1.00 48.21 110 TYR A O 1
ATOM 865 N N . ARG A 1 131 ? 132.191 124.649 176.105 1.00 51.45 111 ARG A N 1
ATOM 866 C CA . ARG A 1 131 ? 132.615 123.712 177.138 1.00 51.45 111 ARG A CA 1
ATOM 867 C C . ARG A 1 131 ? 134.129 123.664 177.236 1.00 51.45 111 ARG A C 1
ATOM 868 O O . ARG A 1 131 ? 134.698 123.743 178.332 1.00 51.45 111 ARG A O 1
ATOM 876 N N . ARG A 1 132 ? 134.795 123.496 176.093 1.00 57.38 112 ARG A N 1
ATOM 877 C CA . ARG A 1 132 ? 136.253 123.461 176.077 1.00 57.38 112 ARG A CA 1
ATOM 878 C C . ARG A 1 132 ? 136.839 124.714 176.710 1.00 57.38 112 ARG A C 1
ATOM 879 O O . ARG A 1 132 ? 137.718 124.634 177.577 1.00 57.38 112 ARG A O 1
ATOM 887 N N . GLN A 1 133 ? 136.399 125.883 176.246 1.00 60.30 113 GLN A N 1
ATOM 888 C CA . GLN A 1 133 ? 136.925 127.138 176.774 1.00 60.30 113 GLN A CA 1
ATOM 889 C C . GLN A 1 133 ? 136.728 127.245 178.281 1.00 60.30 113 GLN A C 1
ATOM 890 O O . GLN A 1 133 ? 137.632 127.672 179.006 1.00 60.30 113 GLN A O 1
ATOM 896 N N . GLN A 1 134 ? 135.536 126.902 178.765 1.00 62.21 114 GLN A N 1
ATOM 897 C CA . GLN A 1 134 ? 135.267 126.986 180.197 1.00 62.21 114 GLN A CA 1
ATOM 898 C C . GLN A 1 134 ? 136.147 126.032 180.997 1.00 62.21 114 GLN A C 1
ATOM 899 O O . GLN A 1 134 ? 136.684 126.405 182.049 1.00 62.21 114 GLN A O 1
ATOM 905 N N . THR A 1 135 ? 136.351 124.819 180.489 1.00 64.78 115 THR A N 1
ATOM 906 C CA . THR A 1 135 ? 137.303 123.901 181.105 1.00 64.78 115 THR A CA 1
ATOM 907 C C . THR A 1 135 ? 138.691 124.516 181.194 1.00 64.78 115 THR A C 1
ATOM 908 O O . THR A 1 135 ? 139.331 124.495 182.255 1.00 64.78 115 THR A O 1
ATOM 912 N N . ALA A 1 136 ? 139.189 125.027 180.073 1.00 69.41 116 ALA A N 1
ATOM 913 C CA . ALA A 1 136 ? 140.528 125.599 180.049 1.00 69.41 116 ALA A CA 1
ATOM 914 C C . ALA A 1 136 ? 140.662 126.752 181.034 1.00 69.41 116 ALA A C 1
ATOM 915 O O . ALA A 1 136 ? 141.640 126.827 181.781 1.00 69.41 116 ALA A O 1
ATOM 917 N N . MET A 1 137 ? 139.721 127.694 181.008 1.00 71.49 117 MET A N 1
ATOM 918 C CA . MET A 1 137 ? 139.768 128.816 181.941 1.00 71.49 117 MET A CA 1
ATOM 919 C C . MET A 1 137 ? 139.753 128.353 183.394 1.00 71.49 117 MET A C 1
ATOM 920 O O . MET A 1 137 ? 140.499 128.882 184.232 1.00 71.49 117 MET A O 1
ATOM 925 N N . THR A 1 138 ? 138.957 127.327 183.701 1.00 72.32 118 THR A N 1
ATOM 926 C CA . THR A 1 138 ? 138.930 126.788 185.058 1.00 72.32 118 THR A CA 1
ATOM 927 C C . THR A 1 138 ? 140.286 126.229 185.465 1.00 72.32 118 THR A C 1
ATOM 928 O O . THR A 1 138 ? 140.801 126.538 186.550 1.00 72.32 118 THR A O 1
ATOM 932 N N . HIS A 1 139 ? 140.882 125.400 184.612 1.00 76.52 119 HIS A N 1
ATOM 933 C CA . HIS A 1 139 ? 142.127 124.763 185.018 1.00 76.52 119 HIS A CA 1
ATOM 934 C C . HIS A 1 139 ? 143.282 125.751 185.012 1.00 76.52 119 HIS A C 1
ATOM 935 O O . HIS A 1 139 ? 144.201 125.632 185.827 1.00 76.52 119 HIS A O 1
ATOM 942 N N . PHE A 1 140 ? 143.218 126.762 184.148 1.00 79.05 120 PHE A N 1
ATOM 943 C CA . PHE A 1 140 ? 144.152 127.876 184.222 1.00 79.05 120 PHE A CA 1
ATOM 944 C C . PHE A 1 140 ? 144.084 128.539 185.586 1.00 79.05 120 PHE A C 1
ATOM 945 O O . PHE A 1 140 ? 145.114 128.787 186.218 1.00 79.05 120 PHE A O 1
ATOM 953 N N . ASP A 1 141 ? 142.879 128.902 186.023 1.00 81.23 121 ASP A N 1
ATOM 954 C CA . ASP A 1 141 ? 142.742 129.592 187.301 1.00 81.23 121 ASP A CA 1
ATOM 955 C C . ASP A 1 141 ? 143.236 128.736 188.461 1.00 81.23 121 ASP A C 1
ATOM 956 O O . ASP A 1 141 ? 143.944 129.228 189.354 1.00 81.23 121 ASP A O 1
ATOM 961 N N . SER A 1 142 ? 142.865 127.456 188.472 1.00 82.60 122 SER A N 1
ATOM 962 C CA . SER A 1 142 ? 143.345 126.567 189.526 1.00 82.60 122 SER A CA 1
ATOM 963 C C . SER A 1 142 ? 144.863 126.428 189.510 1.00 82.60 122 SER A C 1
ATOM 964 O O . SER A 1 142 ? 145.504 126.425 190.570 1.00 82.60 122 SER A O 1
ATOM 967 N N . THR A 1 143 ? 145.464 126.379 188.321 1.00 83.10 123 THR A N 1
ATOM 968 C CA . THR A 1 143 ? 146.918 126.326 188.241 1.00 83.10 123 THR A CA 1
ATOM 969 C C . THR A 1 143 ? 147.547 127.618 188.741 1.00 83.10 123 THR A C 1
ATOM 970 O O . THR A 1 143 ? 148.577 127.586 189.419 1.00 83.10 123 THR A O 1
ATOM 974 N N . TRP A 1 144 ? 146.968 128.763 188.379 1.00 86.57 124 TRP A N 1
ATOM 975 C CA . TRP A 1 144 ? 147.473 130.041 188.867 1.00 86.57 124 TRP A CA 1
ATOM 976 C C . TRP A 1 144 ? 147.483 130.087 190.386 1.00 86.57 124 TRP A C 1
ATOM 977 O O . TRP A 1 144 ? 148.483 130.470 191.003 1.00 86.57 124 TRP A O 1
ATOM 988 N N . ARG A 1 145 ? 146.370 129.710 191.007 1.00 85.64 125 ARG A N 1
ATOM 989 C CA . ARG A 1 145 ? 146.321 129.695 192.465 1.00 85.64 125 ARG A CA 1
ATOM 990 C C . ARG A 1 145 ? 147.344 128.734 193.061 1.00 85.64 125 ARG A C 1
ATOM 991 O O . ARG A 1 145 ? 148.036 129.070 194.032 1.00 85.64 125 ARG A O 1
ATOM 999 N N . LYS A 1 146 ? 147.454 127.532 192.491 1.00 86.20 126 LYS A N 1
ATOM 1000 C CA . LYS A 1 146 ? 148.460 126.570 192.932 1.00 86.20 126 LYS A CA 1
ATOM 1001 C C . LYS A 1 146 ? 149.882 127.120 192.852 1.00 86.20 126 LYS A C 1
ATOM 1002 O O . LYS A 1 146 ? 150.674 126.958 193.787 1.00 86.20 126 LYS A O 1
ATOM 1008 N N . VAL A 1 147 ? 150.229 127.772 191.745 1.00 88.99 127 VAL A N 1
ATOM 1009 C CA . VAL A 1 147 ? 151.582 128.304 191.611 1.00 88.99 127 VAL A CA 1
ATOM 1010 C C . VAL A 1 147 ? 151.822 129.492 192.536 1.00 88.99 127 VAL A C 1
ATOM 1011 O O . VAL A 1 147 ? 152.927 129.665 193.052 1.00 88.99 127 VAL A O 1
ATOM 1015 N N . LEU A 1 148 ? 150.819 130.345 192.745 1.00 90.10 128 LEU A N 1
ATOM 1016 C CA . LEU A 1 148 ? 150.965 131.395 193.755 1.00 90.10 128 LEU A CA 1
ATOM 1017 C C . LEU A 1 148 ? 151.163 130.834 195.158 1.00 90.10 128 LEU A C 1
ATOM 1018 O O . LEU A 1 148 ? 151.912 131.405 195.959 1.00 90.10 128 LEU A O 1
ATOM 1023 N N . VAL A 1 149 ? 150.508 129.720 195.477 1.00 90.25 129 VAL A N 1
ATOM 1024 C CA . VAL A 1 149 ? 150.774 129.058 196.752 1.00 90.25 129 VAL A CA 1
ATOM 1025 C C . VAL A 1 149 ? 152.188 128.483 196.795 1.00 90.25 129 VAL A C 1
ATOM 1026 O O . VAL A 1 149 ? 152.879 128.574 197.817 1.00 90.25 129 VAL A O 1
ATOM 1030 N N . MET A 1 150 ? 152.647 127.906 195.686 1.00 91.90 130 MET A N 1
ATOM 1031 C CA . MET A 1 150 ? 154.004 127.365 195.626 1.00 91.90 130 MET A CA 1
ATOM 1032 C C . MET A 1 150 ? 155.072 128.449 195.743 1.00 91.90 130 MET A C 1
ATOM 1033 O O . MET A 1 150 ? 156.076 128.264 196.437 1.00 91.90 130 MET A O 1
ATOM 1038 N N . LEU A 1 151 ? 154.859 129.593 195.098 1.00 95.12 131 LEU A N 1
ATOM 1039 C CA . LEU A 1 151 ? 155.797 130.708 195.154 1.00 95.12 131 LEU A CA 1
ATOM 1040 C C . LEU A 1 151 ? 155.674 131.522 196.432 1.00 95.12 131 LEU A C 1
ATOM 1041 O O . LEU A 1 151 ? 156.657 132.137 196.860 1.00 95.12 131 LEU A O 1
ATOM 1046 N N . GLY A 1 152 ? 154.502 131.546 197.051 1.00 98.86 132 GLY A N 1
ATOM 1047 C CA . GLY A 1 152 ? 154.325 132.313 198.256 1.00 98.86 132 GLY A CA 1
ATOM 1048 C C . GLY A 1 152 ? 155.055 131.682 199.421 1.00 98.86 132 GLY A C 1
ATOM 1049 O O . GLY A 1 152 ? 155.503 130.533 199.356 1.00 98.86 132 GLY A O 1
ATOM 1050 N N . PRO A 1 153 ? 155.189 132.426 200.514 1.00 105.33 133 PRO A N 1
ATOM 1051 C CA . PRO A 1 153 ? 155.737 131.845 201.741 1.00 105.33 133 PRO A CA 1
ATOM 1052 C C . PRO A 1 153 ? 154.762 130.872 202.385 1.00 105.33 133 PRO A C 1
ATOM 1053 O O . PRO A 1 153 ? 153.600 130.743 201.995 1.00 105.33 133 PRO A O 1
ATOM 1057 N N . ASP A 1 154 ? 155.268 130.173 203.396 1.00 109.91 134 ASP A N 1
ATOM 1058 C CA . ASP A 1 154 ? 154.407 129.432 204.302 1.00 109.91 134 ASP A CA 1
ATOM 1059 C C . ASP A 1 154 ? 153.443 130.369 205.024 1.00 109.91 134 ASP A C 1
ATOM 1060 O O . ASP A 1 154 ? 153.635 131.587 205.081 1.00 109.91 134 ASP A O 1
ATOM 1065 N N . ASP A 1 155 ? 152.389 129.773 205.586 1.00 109.68 135 ASP A N 1
ATOM 1066 C CA . ASP A 1 155 ? 151.335 130.534 206.248 1.00 109.68 135 ASP A CA 1
ATOM 1067 C C . ASP A 1 155 ? 151.823 131.299 207.470 1.00 109.68 135 ASP A C 1
ATOM 1068 O O . ASP A 1 155 ? 151.052 132.083 208.034 1.00 109.68 135 ASP A O 1
ATOM 1073 N N . SER A 1 156 ? 153.074 131.098 207.893 1.00 112.19 136 SER A N 1
ATOM 1074 C CA . SER A 1 156 ? 153.665 131.949 208.918 1.00 112.19 136 SER A CA 1
ATOM 1075 C C . SER A 1 156 ? 153.841 133.390 208.459 1.00 112.19 136 SER A C 1
ATOM 1076 O O . SER A 1 156 ? 154.049 134.272 209.299 1.00 112.19 136 SER A O 1
ATOM 1079 N N . LYS A 1 157 ? 153.760 133.654 207.160 1.00 109.33 137 LYS A N 1
ATOM 1080 C CA . LYS A 1 157 ? 153.898 135.006 206.649 1.00 109.33 137 LYS A CA 1
ATOM 1081 C C . LYS A 1 157 ? 152.824 135.305 205.616 1.00 109.33 137 LYS A C 1
ATOM 1082 O O . LYS A 1 157 ? 152.356 134.402 204.915 1.00 109.33 137 LYS A O 1
ATOM 1088 N N . PRO A 1 158 ? 152.420 136.567 205.500 1.00 108.41 138 PRO A N 1
ATOM 1089 C CA . PRO A 1 158 ? 151.555 136.961 204.388 1.00 108.41 138 PRO A CA 1
ATOM 1090 C C . PRO A 1 158 ? 152.336 136.980 203.086 1.00 108.41 138 PRO A C 1
ATOM 1091 O O . PRO A 1 158 ? 153.552 137.189 203.064 1.00 108.41 138 PRO A O 1
ATOM 1095 N N . LEU A 1 159 ? 151.620 136.747 201.992 1.00 107.96 139 LEU A N 1
ATOM 1096 C CA . LEU A 1 159 ? 152.222 136.866 200.672 1.00 107.96 139 LEU A CA 1
ATOM 1097 C C . LEU A 1 159 ? 152.659 138.299 200.412 1.00 107.96 139 LEU A C 1
ATOM 1098 O O . LEU A 1 159 ? 151.839 139.222 200.427 1.00 107.96 139 LEU A O 1
ATOM 1103 N N . ASN A 1 160 ? 153.957 138.483 200.179 1.00 104.65 140 ASN A N 1
ATOM 1104 C CA . ASN A 1 160 ? 154.493 139.812 199.941 1.00 104.65 140 ASN A CA 1
ATOM 1105 C C . ASN A 1 160 ? 155.727 139.709 199.058 1.00 104.65 140 ASN A C 1
ATOM 1106 O O . ASN A 1 160 ? 156.317 138.638 198.889 1.00 104.65 140 ASN A O 1
ATOM 1111 N N . ALA A 1 161 ? 156.094 140.854 198.485 1.00 104.59 141 ALA A N 1
ATOM 1112 C CA . ALA A 1 161 ? 157.213 140.924 197.553 1.00 104.59 141 ALA A CA 1
ATOM 1113 C C . ALA A 1 161 ? 158.531 140.490 198.185 1.00 104.59 141 ALA A C 1
ATOM 1114 O O . ALA A 1 161 ? 159.385 139.911 197.508 1.00 104.59 141 ALA A O 1
ATOM 1116 N N . THR A 1 162 ? 158.728 140.784 199.470 1.00 104.96 142 THR A N 1
ATOM 1117 C CA . THR A 1 162 ? 159.960 140.385 200.149 1.00 104.96 142 THR A CA 1
ATOM 1118 C C . THR A 1 162 ? 160.132 138.870 200.200 1.00 104.96 142 THR A C 1
ATOM 1119 O O . THR A 1 162 ? 161.188 138.342 199.833 1.00 104.96 142 THR A O 1
ATOM 1123 N N . THR A 1 163 ? 159.105 138.152 200.655 1.0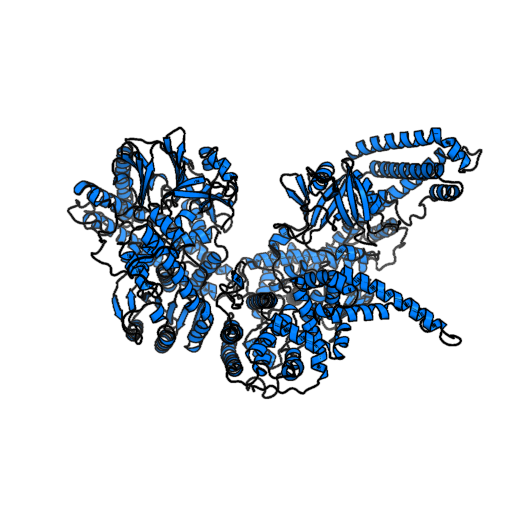0 105.21 143 THR A N 1
ATOM 1124 C CA . THR A 1 163 ? 159.183 136.694 200.699 1.00 105.21 143 THR A CA 1
ATOM 1125 C C . THR A 1 163 ? 159.270 136.080 199.306 1.00 105.21 143 THR A C 1
ATOM 1126 O O . THR A 1 163 ? 159.949 135.065 199.112 1.00 105.21 143 THR A O 1
ATOM 1130 N N . LEU A 1 164 ? 158.591 136.676 198.328 1.00 104.46 144 LEU A N 1
ATOM 1131 C CA . LEU A 1 164 ? 158.734 136.232 196.945 1.00 104.46 144 LEU A CA 1
ATOM 1132 C C . LEU A 1 164 ? 160.154 136.428 196.419 1.00 104.46 144 LEU A C 1
ATOM 1133 O O . LEU A 1 164 ? 160.687 135.560 195.719 1.00 104.46 144 LEU A O 1
ATOM 1138 N N . ARG A 1 165 ? 160.787 137.553 196.755 1.00 104.23 145 ARG A N 1
ATOM 1139 C CA . ARG A 1 165 ? 162.189 137.761 196.402 1.00 104.23 145 ARG A CA 1
ATOM 1140 C C . ARG A 1 165 ? 163.099 136.748 197.086 1.00 104.23 145 ARG A C 1
ATOM 1141 O O . ARG A 1 165 ? 164.035 136.227 196.468 1.00 104.23 145 ARG A O 1
ATOM 1149 N N . GLU A 1 166 ? 162.853 136.472 198.366 1.00 104.26 146 GLU A N 1
ATOM 1150 C CA . GLU A 1 166 ? 163.641 135.476 199.086 1.00 104.26 146 GLU A CA 1
ATOM 1151 C C . GLU A 1 166 ? 163.532 134.095 198.452 1.00 104.26 146 GLU A C 1
ATOM 1152 O O . GLU A 1 166 ? 164.490 133.314 198.489 1.00 104.26 146 GLU A O 1
ATOM 1158 N N . ASN A 1 167 ? 162.380 133.784 197.863 1.00 102.11 147 ASN A N 1
ATOM 1159 C CA . ASN A 1 167 ? 162.131 132.518 197.185 1.00 102.11 147 ASN A CA 1
ATOM 1160 C C . ASN A 1 167 ? 162.757 132.431 195.798 1.00 102.11 147 ASN A C 1
ATOM 1161 O O . ASN A 1 167 ? 162.787 131.337 195.223 1.00 102.11 147 ASN A O 1
ATOM 1166 N N . ALA A 1 168 ? 163.236 133.550 195.251 1.00 99.65 148 ALA A N 1
ATOM 1167 C CA . ALA A 1 168 ? 163.573 133.633 193.831 1.00 99.65 148 ALA A CA 1
ATOM 1168 C C . ALA A 1 168 ? 164.580 132.570 193.406 1.00 99.65 148 ALA A C 1
ATOM 1169 O O . ALA A 1 168 ? 164.333 131.813 192.461 1.00 99.65 148 ALA A O 1
ATOM 1171 N N . VAL A 1 169 ? 165.720 132.497 194.094 1.00 98.51 149 VAL A N 1
ATOM 1172 C CA . VAL A 1 169 ? 166.831 131.672 193.622 1.00 98.51 149 VAL A CA 1
ATOM 1173 C C . VAL A 1 169 ? 166.452 130.200 193.534 1.00 98.51 149 VAL A C 1
ATOM 1174 O O . VAL A 1 169 ? 166.917 129.485 192.638 1.00 98.51 149 VAL A O 1
ATOM 1178 N N . ASP A 1 170 ? 165.595 129.723 194.434 1.00 96.41 150 ASP A N 1
ATOM 1179 C CA . ASP A 1 170 ? 165.075 128.367 194.299 1.00 96.41 150 ASP A CA 1
ATOM 1180 C C . ASP A 1 170 ? 163.927 128.301 193.299 1.00 96.41 150 ASP A C 1
ATOM 1181 O O . ASP A 1 170 ? 163.939 127.482 192.371 1.00 96.41 150 ASP A O 1
ATOM 1186 N N . LYS A 1 171 ? 162.899 129.115 193.497 1.00 96.59 151 LYS A N 1
ATOM 1187 C CA . LYS A 1 171 ? 161.640 128.806 192.845 1.00 96.59 151 LYS A CA 1
ATOM 1188 C C . LYS A 1 171 ? 161.533 129.340 191.426 1.00 96.59 151 LYS A C 1
ATOM 1189 O O . LYS A 1 171 ? 160.671 128.873 190.685 1.00 96.59 151 LYS A O 1
ATOM 1195 N N . GLN A 1 172 ? 162.389 130.273 191.005 1.00 97.24 152 GLN A N 1
ATOM 1196 C CA . GLN A 1 172 ? 162.558 130.489 189.571 1.00 97.24 152 GLN A CA 1
ATOM 1197 C C . GLN A 1 172 ? 163.032 129.224 188.866 1.00 97.24 152 GLN A C 1
ATOM 1198 O O . GLN A 1 172 ? 162.509 128.859 187.807 1.00 97.24 152 GLN A O 1
ATOM 1204 N N . ALA A 1 173 ? 164.020 128.540 189.446 1.00 96.82 153 ALA A N 1
ATOM 1205 C CA . ALA A 1 173 ? 164.481 127.270 188.896 1.00 96.82 153 ALA A CA 1
ATOM 1206 C C . ALA A 1 173 ? 163.418 126.189 188.994 1.00 96.82 153 ALA A C 1
ATOM 1207 O O . ALA A 1 173 ? 163.303 125.347 188.098 1.00 96.82 153 ALA A O 1
ATOM 1209 N N . LYS A 1 174 ? 162.611 126.220 190.051 1.00 96.18 154 LYS A N 1
ATOM 1210 C CA . LYS A 1 174 ? 161.478 125.303 190.143 1.00 96.18 154 LYS A CA 1
ATOM 1211 C C . LYS A 1 174 ? 160.459 125.565 189.038 1.00 96.18 154 LYS A C 1
ATOM 1212 O O . LYS A 1 174 ? 159.965 124.629 188.396 1.00 96.18 154 LYS A O 1
ATOM 1218 N N . LEU A 1 175 ? 160.090 126.831 188.845 1.00 95.01 155 LEU A N 1
ATOM 1219 C CA . LEU A 1 175 ? 159.221 127.224 187.743 1.00 95.01 155 LEU A CA 1
ATOM 1220 C C . LEU A 1 175 ? 159.760 126.747 186.403 1.00 95.01 155 LEU A C 1
ATOM 1221 O O . LEU A 1 175 ? 159.020 126.192 185.589 1.00 95.01 155 LEU A O 1
ATOM 1226 N N . ASP A 1 176 ? 161.041 127.003 186.142 1.00 94.36 156 ASP A N 1
ATOM 1227 C CA . ASP A 1 176 ? 161.678 126.507 184.925 1.00 94.36 156 ASP A CA 1
ATOM 1228 C C . ASP A 1 176 ? 161.574 124.991 184.798 1.00 94.36 156 ASP A C 1
ATOM 1229 O O . ASP A 1 176 ? 161.294 124.472 183.713 1.00 94.36 156 ASP A O 1
ATOM 1234 N N . THR A 1 177 ? 161.815 124.266 185.889 1.00 93.05 157 THR A N 1
ATOM 1235 C CA . THR A 1 177 ? 161.754 122.807 185.857 1.00 93.05 157 THR A CA 1
ATOM 1236 C C . THR A 1 177 ? 160.355 122.321 185.502 1.00 93.05 157 THR A C 1
ATOM 1237 O O . THR A 1 177 ? 160.182 121.432 184.658 1.00 93.05 157 THR A O 1
ATOM 1241 N N . GLU A 1 178 ? 159.342 122.912 186.131 1.00 91.18 158 GLU A N 1
ATOM 1242 C CA . GLU A 1 178 ? 157.960 122.568 185.816 1.00 91.18 158 GLU A CA 1
ATOM 1243 C C . GLU A 1 178 ? 157.593 122.953 184.390 1.00 91.18 158 GLU A C 1
ATOM 1244 O O . GLU A 1 178 ? 156.891 122.204 183.708 1.00 91.18 158 GLU A O 1
ATOM 1250 N N . ILE A 1 179 ? 158.017 124.131 183.939 1.00 90.22 159 ILE A N 1
ATOM 1251 C CA . ILE A 1 179 ? 157.783 124.544 182.558 1.00 90.22 159 ILE A CA 1
ATOM 1252 C C . ILE A 1 179 ? 158.372 123.527 181.588 1.00 90.22 159 ILE A C 1
ATOM 1253 O O . ILE A 1 179 ? 157.729 123.131 180.612 1.00 90.22 159 ILE A O 1
ATOM 1258 N N . LYS A 1 180 ? 159.612 123.109 181.834 1.00 89.35 160 LYS A N 1
ATOM 1259 C CA . LYS A 1 180 ? 160.258 122.110 180.987 1.00 89.35 160 LYS A CA 1
ATOM 1260 C C . LYS A 1 180 ? 159.484 120.798 180.979 1.00 89.35 160 LYS A C 1
ATOM 1261 O O . LYS A 1 180 ? 159.198 120.237 179.915 1.00 89.35 160 LYS A O 1
ATOM 1267 N N . ARG A 1 181 ? 159.155 120.288 182.167 1.00 88.56 161 ARG A N 1
ATOM 1268 C CA . ARG A 1 181 ? 158.360 119.069 182.281 1.00 88.56 161 ARG A CA 1
ATOM 1269 C C . ARG A 1 181 ? 157.043 119.175 181.524 1.00 88.56 161 ARG A C 1
ATOM 1270 O O . ARG A 1 181 ? 156.660 118.261 180.784 1.00 88.56 161 ARG A O 1
ATOM 1278 N N . LEU A 1 182 ? 156.324 120.275 181.724 1.00 87.86 162 LEU A N 1
ATOM 1279 C CA . LEU A 1 182 ? 155.044 120.479 181.062 1.00 87.86 162 LEU A CA 1
ATOM 1280 C C . LEU A 1 182 ? 155.200 120.540 179.552 1.00 87.86 162 LEU A C 1
ATOM 1281 O O . LEU A 1 182 ? 154.418 119.934 178.819 1.00 87.86 162 LEU A O 1
ATOM 1286 N N . GLU A 1 183 ? 156.168 121.316 179.067 1.00 85.84 163 GLU A N 1
ATOM 1287 C CA . GLU A 1 183 ? 156.423 121.381 177.633 1.00 85.84 163 GLU A CA 1
ATOM 1288 C C . GLU A 1 183 ? 156.722 120.005 177.052 1.00 85.84 163 GLU A C 1
ATOM 1289 O O . GLU A 1 183 ? 156.198 119.649 175.994 1.00 85.84 163 GLU A O 1
ATOM 1295 N N . GLN A 1 184 ? 157.547 119.215 177.736 1.00 85.76 164 GLN A N 1
ATOM 1296 C CA . GLN A 1 184 ? 157.842 117.855 177.290 1.00 85.76 164 GLN A CA 1
ATOM 1297 C C . GLN A 1 184 ? 156.580 116.999 177.223 1.00 85.76 164 GLN A C 1
ATOM 1298 O O . GLN A 1 184 ? 156.278 116.378 176.195 1.00 85.76 164 GLN A O 1
ATOM 1304 N N . GLN A 1 185 ? 155.851 116.932 178.336 1.00 83.64 165 GLN A N 1
ATOM 1305 C CA . GLN A 1 185 ? 154.648 116.111 178.414 1.00 83.64 165 GLN A CA 1
ATOM 1306 C C . GLN A 1 185 ? 153.590 116.552 177.411 1.00 83.64 165 GLN A C 1
ATOM 1307 O O . GLN A 1 185 ? 152.930 115.717 176.788 1.00 83.64 165 GLN A O 1
ATOM 1313 N N . LEU A 1 186 ? 153.425 117.860 177.230 1.00 81.80 166 LEU A N 1
ATOM 1314 C CA . LEU A 1 186 ? 152.497 118.385 176.236 1.00 81.80 166 LEU A CA 1
ATOM 1315 C C . LEU A 1 186 ? 152.948 118.090 174.814 1.00 81.80 166 LEU A C 1
ATOM 1316 O O . LEU A 1 186 ? 152.120 117.816 173.946 1.00 81.80 166 LEU A O 1
ATOM 1321 N N . THR A 1 187 ? 154.244 118.198 174.538 1.00 82.21 167 THR A N 1
ATOM 1322 C CA . THR A 1 187 ? 154.754 117.847 173.220 1.00 82.21 167 THR A CA 1
ATOM 1323 C C . THR A 1 187 ? 154.523 116.376 172.905 1.00 82.21 167 THR A C 1
ATOM 1324 O O . THR A 1 187 ? 154.222 116.015 171.761 1.00 82.21 167 THR A O 1
ATOM 1328 N N . ILE A 1 188 ? 154.641 115.514 173.912 1.00 81.82 168 ILE A N 1
ATOM 1329 C CA . ILE A 1 188 ? 154.229 114.121 173.750 1.00 81.82 168 ILE A CA 1
ATOM 1330 C C . ILE A 1 188 ? 152.725 114.019 173.510 1.00 81.82 168 ILE A C 1
ATOM 1331 O O . ILE A 1 188 ? 152.269 113.313 172.604 1.00 81.82 168 ILE A O 1
ATOM 1336 N N . GLN A 1 189 ? 151.936 114.731 174.313 1.00 79.80 169 GLN A N 1
ATOM 1337 C CA . GLN A 1 189 ? 150.481 114.683 174.212 1.00 79.80 169 GLN A CA 1
ATOM 1338 C C . GLN A 1 189 ? 149.957 115.231 172.890 1.00 79.80 169 GLN A C 1
ATOM 1339 O O . GLN A 1 189 ? 148.857 114.861 172.472 1.00 79.80 169 GLN A O 1
ATOM 1345 N N . VAL A 1 190 ? 150.723 116.092 172.219 1.00 80.50 170 VAL A N 1
ATOM 1346 C CA . VAL A 1 190 ? 150.370 116.552 170.880 1.00 80.50 170 VAL A CA 1
ATOM 1347 C C . VAL A 1 190 ? 150.229 115.391 169.906 1.00 80.50 170 VAL A C 1
ATOM 1348 O O . VAL A 1 190 ? 149.554 115.520 168.878 1.00 80.50 170 VAL A O 1
ATOM 1352 N N . ALA A 1 191 ? 150.778 114.226 170.241 1.00 79.93 171 ALA A N 1
ATOM 1353 C CA . ALA A 1 191 ? 150.492 113.041 169.447 1.00 79.93 171 ALA A CA 1
ATOM 1354 C C . ALA A 1 191 ? 149.033 112.612 169.543 1.00 79.93 171 ALA A C 1
ATOM 1355 O O . ALA A 1 191 ? 148.596 111.789 168.732 1.00 79.93 171 ALA A O 1
ATOM 1357 N N . ASP A 1 192 ? 148.276 113.142 170.505 1.00 77.62 172 ASP A N 1
ATOM 1358 C CA . ASP A 1 192 ? 146.860 112.810 170.612 1.00 77.62 172 ASP A CA 1
ATOM 1359 C C . ASP A 1 192 ? 146.083 113.290 169.392 1.00 77.62 172 ASP A C 1
ATOM 1360 O O . ASP A 1 192 ? 146.297 114.395 168.886 1.00 77.62 172 ASP A O 1
ATOM 1365 N N . SER A 1 193 ? 145.172 112.437 168.926 1.00 76.66 173 SER A N 1
ATOM 1366 C CA . SER A 1 193 ? 144.505 112.597 167.641 1.00 76.66 173 SER A CA 1
ATOM 1367 C C . SER A 1 193 ? 143.379 113.623 167.657 1.00 76.66 173 SER A C 1
ATOM 1368 O O . SER A 1 193 ? 142.905 114.008 166.583 1.00 76.66 173 SER A O 1
ATOM 1371 N N . THR A 1 194 ? 142.948 114.081 168.829 1.00 74.26 174 THR A N 1
ATOM 1372 C CA . THR A 1 194 ? 141.891 115.080 168.910 1.00 74.26 174 THR A CA 1
ATOM 1373 C C . THR A 1 194 ? 142.007 115.776 170.261 1.00 74.26 174 THR A C 1
ATOM 1374 O O . THR A 1 194 ? 142.650 115.267 171.182 1.00 74.26 174 THR A O 1
ATOM 1378 N N . PHE A 1 195 ? 141.395 116.958 170.358 1.00 71.33 175 PHE A N 1
ATOM 1379 C CA . PHE A 1 195 ? 141.343 117.681 171.620 1.00 71.33 175 PHE A CA 1
ATOM 1380 C C . PHE A 1 195 ? 140.787 116.784 172.716 1.00 71.33 175 PHE A C 1
ATOM 1381 O O . PHE A 1 195 ? 139.852 116.010 172.496 1.00 71.33 175 PHE A O 1
ATOM 1389 N N . SER A 1 196 ? 141.369 116.898 173.905 1.00 73.78 176 SER A N 1
ATOM 1390 C CA . SER A 1 196 ? 141.053 115.987 174.990 1.00 73.78 176 SER A CA 1
ATOM 1391 C C . SER A 1 196 ? 141.249 116.699 176.315 1.00 73.78 176 SER A C 1
ATOM 1392 O O . SER A 1 196 ? 141.955 117.708 176.404 1.00 73.78 176 SER A O 1
ATOM 1395 N N . GLN A 1 197 ? 140.595 116.160 177.344 1.00 74.86 177 GLN A N 1
ATOM 1396 C CA . GLN A 1 197 ? 140.664 116.754 178.673 1.00 74.86 177 GLN A CA 1
ATOM 1397 C C . GLN A 1 197 ? 142.110 116.920 179.118 1.00 74.86 177 GLN A C 1
ATOM 1398 O O . GLN A 1 197 ? 142.482 117.950 179.691 1.00 74.86 177 GLN A O 1
ATOM 1404 N N . LYS A 1 198 ? 142.941 115.914 178.849 1.00 76.07 178 LYS A N 1
ATOM 1405 C CA . LYS A 1 198 ? 144.359 115.990 179.183 1.00 76.07 178 LYS A CA 1
ATOM 1406 C C . LYS A 1 198 ? 145.055 117.115 178.429 1.00 76.07 178 LYS A C 1
ATOM 1407 O O . LYS A 1 198 ? 145.829 117.879 179.012 1.00 76.07 178 LYS A O 1
ATOM 1413 N N . TYR A 1 199 ? 144.836 117.192 177.117 1.00 75.26 179 TYR A N 1
ATOM 1414 C CA . TYR A 1 199 ? 145.440 118.253 176.315 1.00 75.26 179 TYR A CA 1
ATOM 1415 C C . TYR A 1 199 ? 145.053 119.636 176.825 1.00 75.26 179 TYR A C 1
ATOM 1416 O O . TYR A 1 199 ? 145.914 120.502 177.017 1.00 75.26 179 TYR A O 1
ATOM 1425 N N . VAL A 1 200 ? 143.757 119.865 177.035 1.00 74.70 180 VAL A N 1
ATOM 1426 C CA . VAL A 1 200 ? 143.287 121.161 177.520 1.00 74.70 180 VAL A CA 1
ATOM 1427 C C . VAL A 1 200 ? 143.866 121.468 178.894 1.00 74.70 180 VAL A C 1
ATOM 1428 O O . VAL A 1 200 ? 144.328 122.585 179.160 1.00 74.70 180 VAL A O 1
ATOM 1432 N N . THR A 1 201 ? 143.892 120.462 179.765 1.00 76.79 181 THR A N 1
ATOM 1433 C CA . THR A 1 201 ? 144.489 120.596 181.087 1.00 76.79 181 THR A CA 1
ATOM 1434 C C . THR A 1 201 ? 145.940 121.042 180.996 1.00 76.79 181 THR A C 1
ATOM 1435 O O . THR A 1 201 ? 146.333 122.056 181.586 1.00 76.79 181 THR A O 1
ATOM 1439 N N . LEU A 1 202 ? 146.759 120.264 180.294 1.00 78.56 182 LEU A N 1
ATOM 1440 C CA . LEU A 1 202 ? 148.185 120.550 180.219 1.00 78.56 182 LEU A CA 1
ATOM 1441 C C . LEU A 1 202 ? 148.452 121.899 179.567 1.00 78.56 182 LEU A C 1
ATOM 1442 O O . LEU A 1 202 ? 149.334 122.641 180.009 1.00 78.56 182 LEU A O 1
ATOM 1447 N N . PHE A 1 203 ? 147.730 122.219 178.491 1.00 77.25 183 PHE A N 1
ATOM 1448 C CA . PHE A 1 203 ? 147.864 123.530 177.865 1.00 77.25 183 PHE A CA 1
ATOM 1449 C C . PHE A 1 203 ? 147.590 124.646 178.862 1.00 77.25 183 PHE A C 1
ATOM 1450 O O . PHE A 1 203 ? 148.363 125.606 178.970 1.00 77.25 183 PHE A O 1
ATOM 1458 N N . SER A 1 204 ? 146.470 124.548 179.578 1.00 78.02 184 SER A N 1
ATOM 1459 C CA . SER A 1 204 ? 146.123 125.559 180.568 1.00 78.02 184 SER A CA 1
ATOM 1460 C C . SER A 1 204 ? 147.201 125.689 181.632 1.00 78.02 184 SER A C 1
ATOM 1461 O O . SER A 1 204 ? 147.587 126.803 182.010 1.00 78.02 184 SER A O 1
ATOM 1464 N N . GLU A 1 205 ? 147.709 124.555 182.113 1.00 81.11 185 GLU A N 1
ATOM 1465 C CA . GLU A 1 205 ? 148.789 124.572 183.092 1.00 81.11 185 GLU A CA 1
ATOM 1466 C C . GLU A 1 205 ? 150.022 125.269 182.543 1.00 81.11 185 GLU A C 1
ATOM 1467 O O . GLU A 1 205 ? 150.656 126.068 183.237 1.00 81.11 185 GLU A O 1
ATOM 1473 N N . LEU A 1 206 ? 150.411 124.928 181.317 1.00 83.85 186 LEU A N 1
ATOM 1474 C CA . LEU A 1 206 ? 151.594 125.529 180.719 1.00 83.85 186 LEU A CA 1
ATOM 1475 C C . LEU A 1 206 ? 151.454 127.038 180.597 1.00 83.85 186 LEU A C 1
ATOM 1476 O O . LEU A 1 206 ? 152.386 127.782 180.919 1.00 83.85 186 LEU A O 1
ATOM 1481 N N . GLN A 1 207 ? 150.292 127.509 180.145 1.00 82.38 187 GLN A N 1
ATOM 1482 C CA . GLN A 1 207 ? 150.082 128.951 180.050 1.00 82.38 187 GLN A CA 1
ATOM 1483 C C . GLN A 1 207 ? 150.114 129.621 181.415 1.00 82.38 187 GLN A C 1
ATOM 1484 O O . GLN A 1 207 ? 150.711 130.692 181.574 1.00 82.38 187 GLN A O 1
ATOM 1490 N N . ALA A 1 208 ? 149.492 129.000 182.415 1.00 84.37 188 ALA A N 1
ATOM 1491 C CA . ALA A 1 208 ? 149.530 129.558 183.761 1.00 84.37 188 ALA A CA 1
ATOM 1492 C C . ALA A 1 208 ? 150.953 129.641 184.294 1.00 84.37 188 ALA A C 1
ATOM 1493 O O . ALA A 1 208 ? 151.376 130.683 184.806 1.00 84.37 188 ALA A O 1
ATOM 1495 N N . TYR A 1 209 ? 151.705 128.547 184.184 1.00 87.30 189 TYR A N 1
ATOM 1496 C CA . TYR A 1 209 ? 153.091 128.538 184.636 1.00 87.30 189 TYR A CA 1
ATOM 1497 C C . TYR A 1 209 ? 153.934 129.576 183.912 1.00 87.30 189 TYR A C 1
ATOM 1498 O O . TYR A 1 209 ? 154.697 130.308 184.547 1.00 87.30 189 TYR A O 1
ATOM 1507 N N . LYS A 1 210 ? 153.791 129.678 182.591 1.00 87.63 190 LYS A N 1
ATOM 1508 C CA . LYS A 1 210 ? 154.561 130.659 181.833 1.00 87.63 190 LYS A CA 1
ATOM 1509 C C . LYS A 1 210 ? 154.230 132.084 182.259 1.00 87.63 190 LYS A C 1
ATOM 1510 O O . LYS A 1 210 ? 155.130 132.893 182.512 1.00 87.63 190 LYS A O 1
ATOM 1516 N N . ASP A 1 211 ? 152.942 132.409 182.349 1.00 89.23 191 ASP A N 1
ATOM 1517 C CA . ASP A 1 211 ? 152.551 133.770 182.694 1.00 89.23 191 ASP A CA 1
ATOM 1518 C C . ASP A 1 211 ? 152.940 134.136 184.121 1.00 89.23 191 ASP A C 1
ATOM 1519 O O . ASP A 1 211 ? 153.438 135.240 184.367 1.00 89.23 191 ASP A O 1
ATOM 1524 N N . VAL A 1 212 ? 152.715 133.233 185.074 1.00 91.54 192 VAL A N 1
ATOM 1525 C CA . VAL A 1 212 ? 153.117 133.499 186.451 1.00 91.54 192 VAL A CA 1
ATOM 1526 C C . VAL A 1 212 ? 154.632 133.594 186.584 1.00 91.54 192 VAL A C 1
ATOM 1527 O O . VAL A 1 212 ? 155.138 134.441 187.323 1.00 91.54 192 VAL A O 1
ATOM 1531 N N . ASN A 1 213 ? 155.384 132.732 185.897 1.00 93.89 193 ASN A N 1
ATOM 1532 C CA . ASN A 1 213 ? 156.836 132.881 185.853 1.00 93.89 193 ASN A CA 1
ATOM 1533 C C . ASN A 1 213 ? 157.252 134.255 185.339 1.00 93.89 193 ASN A C 1
ATOM 1534 O O . ASN A 1 213 ? 158.117 134.914 185.927 1.00 93.89 193 ASN A O 1
ATOM 1539 N N . ALA A 1 214 ? 156.681 134.678 184.212 1.00 94.54 194 ALA A N 1
ATOM 1540 C CA . ALA A 1 214 ? 157.008 135.983 183.646 1.00 94.54 194 ALA A CA 1
ATOM 1541 C C . ALA A 1 214 ? 156.686 137.121 184.609 1.00 94.54 194 ALA A C 1
ATOM 1542 O O . ALA A 1 214 ? 157.502 138.025 184.817 1.00 94.54 194 ALA A O 1
ATOM 1544 N N . ARG A 1 215 ? 155.506 137.076 185.224 1.00 93.51 195 ARG A N 1
ATOM 1545 C CA . ARG A 1 215 ? 155.115 138.097 186.192 1.00 93.51 195 ARG A CA 1
ATOM 1546 C C . ARG A 1 215 ? 155.993 138.083 187.438 1.00 93.51 195 ARG A C 1
ATOM 1547 O O . ARG A 1 215 ? 156.334 139.141 187.975 1.00 93.51 195 ARG A O 1
ATOM 1555 N N . TYR A 1 216 ? 156.388 136.898 187.896 1.00 99.02 196 TYR A N 1
ATOM 1556 C CA . TYR A 1 216 ? 157.299 136.779 189.028 1.00 99.02 196 TYR A CA 1
ATOM 1557 C C . TYR A 1 216 ? 158.663 137.377 188.715 1.00 99.02 196 TYR A C 1
ATOM 1558 O O . TYR A 1 216 ? 159.223 138.129 189.520 1.00 99.02 196 TYR A O 1
ATOM 1567 N N . ASN A 1 217 ? 159.240 137.007 187.574 1.00 99.53 197 ASN A N 1
ATOM 1568 C CA . ASN A 1 217 ? 160.523 137.573 187.174 1.00 99.53 197 ASN A CA 1
ATOM 1569 C C . ASN A 1 217 ? 160.435 139.083 186.991 1.00 99.53 197 ASN A C 1
ATOM 1570 O O . ASN A 1 217 ? 161.369 139.812 187.344 1.00 99.53 197 ASN A O 1
ATOM 1575 N N . ALA A 1 218 ? 159.322 139.574 186.443 1.00 99.89 198 ALA A N 1
ATOM 1576 C CA . ALA A 1 218 ? 159.097 141.014 186.372 1.00 99.89 198 ALA A CA 1
ATOM 1577 C C . ALA A 1 218 ? 159.046 141.656 187.754 1.00 99.89 198 ALA A C 1
ATOM 1578 O O . ALA A 1 218 ? 159.590 142.746 187.958 1.00 99.89 198 ALA A O 1
ATOM 1580 N N . LEU A 1 219 ? 158.397 140.996 188.715 1.00 101.67 199 LEU A N 1
ATOM 1581 C CA . LEU A 1 219 ? 158.399 141.488 190.090 1.00 101.67 199 LEU A CA 1
ATOM 1582 C C . LEU A 1 219 ? 159.806 141.538 190.669 1.00 101.67 199 LEU A C 1
ATOM 1583 O O . LEU A 1 219 ? 160.184 142.519 191.321 1.00 101.67 199 LEU A O 1
ATOM 1588 N N . LEU A 1 220 ? 160.587 140.481 190.457 1.00 101.49 200 LEU A N 1
ATOM 1589 C CA . LEU A 1 220 ? 161.966 140.474 190.934 1.00 101.49 200 LEU A CA 1
ATOM 1590 C C . LEU A 1 220 ? 162.766 141.596 190.290 1.00 101.49 200 LEU A C 1
ATOM 1591 O O . LEU A 1 220 ? 163.629 142.207 190.931 1.00 101.49 200 LEU A O 1
ATOM 1596 N N . LYS A 1 221 ? 162.487 141.880 189.021 1.00 100.84 201 LYS A N 1
ATOM 1597 C CA . LYS A 1 221 ? 163.110 142.988 188.314 1.00 100.84 201 LYS A CA 1
ATOM 1598 C C . LYS A 1 221 ? 162.439 144.318 188.619 1.00 100.84 201 LYS A C 1
ATOM 1599 O O . LYS A 1 221 ? 163.024 145.371 188.341 1.00 100.84 201 LYS A O 1
ATOM 1605 N N . ALA A 1 222 ? 161.231 144.292 189.179 1.00 101.83 202 ALA A N 1
ATOM 1606 C CA . ALA A 1 222 ? 160.501 145.521 189.454 1.00 101.83 202 ALA A CA 1
ATOM 1607 C C . ALA A 1 222 ? 161.229 146.372 190.484 1.00 101.83 202 ALA A C 1
ATOM 1608 O O . ALA A 1 222 ? 161.745 145.868 191.485 1.00 101.83 202 ALA A O 1
ATOM 1610 N N . SER A 1 223 ? 161.263 147.675 190.225 1.00 102.11 203 SER A N 1
ATOM 1611 C CA . SER A 1 223 ? 161.762 148.643 191.184 1.00 102.11 203 SER A CA 1
ATOM 1612 C C . SER A 1 223 ? 160.777 148.805 192.339 1.00 102.11 203 SER A C 1
ATOM 1613 O O . SER A 1 223 ? 159.662 148.275 192.326 1.00 102.11 203 SER A O 1
ATOM 1616 N N . ALA A 1 224 ? 161.216 149.545 193.361 1.00 102.32 204 ALA A N 1
ATOM 1617 C CA . ALA A 1 224 ? 160.348 149.837 194.498 1.00 102.32 204 ALA A CA 1
ATOM 1618 C C . ALA A 1 224 ? 159.056 150.515 194.065 1.00 102.32 204 ALA A C 1
ATOM 1619 O O . ALA A 1 224 ? 158.021 150.346 194.720 1.00 102.32 204 ALA A O 1
ATOM 1621 N N . THR A 1 225 ? 159.084 151.276 192.969 1.00 102.23 205 THR A N 1
ATOM 1622 C CA . THR A 1 225 ? 157.864 151.921 192.504 1.00 102.23 205 THR A CA 1
ATOM 1623 C C . THR A 1 225 ? 157.007 150.975 191.678 1.00 102.23 205 THR A C 1
ATOM 1624 O O . THR A 1 225 ? 155.792 151.178 191.581 1.00 102.23 205 THR A O 1
ATOM 1628 N N . GLU A 1 226 ? 157.616 149.946 191.092 1.00 101.13 206 GLU A N 1
ATOM 1629 C CA . GLU A 1 226 ? 156.905 148.988 190.259 1.00 101.13 206 GLU A CA 1
ATOM 1630 C C . GLU A 1 226 ? 156.475 147.772 191.059 1.00 101.13 206 GLU A C 1
ATOM 1631 O O . GLU A 1 226 ? 155.518 147.091 190.671 1.00 101.13 206 GLU A O 1
ATOM 1637 N N . GLU A 1 227 ? 157.189 147.491 192.153 1.00 102.98 207 GLU A N 1
ATOM 1638 C CA . GLU A 1 227 ? 157.035 146.245 192.895 1.00 102.98 207 GLU A CA 1
ATOM 1639 C C . GLU A 1 227 ? 155.581 146.003 193.280 1.00 102.98 207 GLU A C 1
ATOM 1640 O O . GLU A 1 227 ? 155.073 144.883 193.158 1.00 102.98 207 GLU A O 1
ATOM 1646 N N . ALA A 1 228 ? 154.904 147.045 193.763 1.00 101.24 208 ALA A N 1
ATOM 1647 C CA . ALA A 1 228 ? 153.497 146.931 194.132 1.00 101.24 208 ALA A CA 1
ATOM 1648 C C . ALA A 1 228 ? 152.621 146.614 192.925 1.00 101.24 208 ALA A C 1
ATOM 1649 O O . ALA A 1 228 ? 151.679 145.824 193.024 1.00 101.24 208 ALA A O 1
ATOM 1651 N N . ALA A 1 229 ? 152.944 147.189 191.765 1.00 100.35 209 ALA A N 1
ATOM 1652 C CA . ALA A 1 229 ? 152.195 146.887 190.546 1.00 100.35 209 ALA A CA 1
ATOM 1653 C C . ALA A 1 229 ? 152.436 145.463 190.057 1.00 100.35 209 ALA A C 1
ATOM 1654 O O . ALA A 1 229 ? 151.501 144.797 189.601 1.00 100.35 209 ALA A O 1
ATOM 1656 N N . ALA A 1 230 ? 153.675 144.980 190.125 1.00 98.56 210 ALA A N 1
ATOM 1657 C CA . ALA A 1 230 ? 153.948 143.597 189.739 1.00 98.56 210 ALA A CA 1
ATOM 1658 C C . ALA A 1 230 ? 153.314 142.599 190.706 1.00 98.56 210 ALA A C 1
ATOM 1659 O O . ALA A 1 230 ? 152.804 141.552 190.283 1.00 98.56 210 ALA A O 1
ATOM 1661 N N . LEU A 1 231 ? 153.317 142.908 192.003 1.00 98.73 211 LEU A N 1
ATOM 1662 C CA . LEU A 1 231 ? 152.566 142.093 192.953 1.00 98.73 211 LEU A CA 1
ATOM 1663 C C . LEU A 1 231 ? 151.069 142.126 192.666 1.00 98.73 211 LEU A C 1
ATOM 1664 O O . LEU A 1 231 ? 150.387 141.107 192.804 1.00 98.73 211 LEU A O 1
ATOM 1669 N N . GLY A 1 232 ? 150.531 143.295 192.316 1.00 95.79 212 GLY A N 1
ATOM 1670 C CA . GLY A 1 232 ? 149.177 143.354 191.783 1.00 95.79 212 GLY A CA 1
ATOM 1671 C C . GLY A 1 232 ? 148.949 142.412 190.618 1.00 95.79 212 GLY A C 1
ATOM 1672 O O . GLY A 1 232 ? 148.012 141.612 190.619 1.00 95.79 212 GLY A O 1
ATOM 1673 N N . ALA A 1 233 ? 149.826 142.478 189.617 1.00 94.41 213 ALA A N 1
ATOM 1674 C CA . ALA A 1 233 ? 149.712 141.621 188.440 1.00 94.41 213 ALA A CA 1
ATOM 1675 C C . ALA A 1 233 ? 149.812 140.142 188.789 1.00 94.41 213 ALA A C 1
ATOM 1676 O O . ALA A 1 233 ? 149.275 139.297 188.064 1.00 94.41 213 ALA A O 1
ATOM 1678 N N . LEU A 1 234 ? 150.484 139.808 189.888 1.00 93.20 214 LEU A N 1
ATOM 1679 C CA . LEU A 1 234 ? 150.458 138.421 190.344 1.00 93.20 214 LEU A CA 1
ATOM 1680 C C . LEU A 1 234 ? 149.157 138.092 191.069 1.00 93.20 214 LEU A C 1
ATOM 1681 O O . LEU A 1 234 ? 148.560 137.038 190.825 1.00 93.20 214 LEU A O 1
ATOM 1686 N N . THR A 1 235 ? 148.702 138.976 191.959 1.00 92.63 215 THR A N 1
ATOM 1687 C CA . THR A 1 235 ? 147.475 138.713 192.703 1.00 92.63 215 THR A CA 1
ATOM 1688 C C . THR A 1 235 ? 146.244 138.909 191.828 1.00 92.63 215 THR A C 1
ATOM 1689 O O . THR A 1 235 ? 145.202 138.295 192.083 1.00 92.63 215 THR A O 1
ATOM 1693 N N . LYS A 1 236 ? 146.340 139.749 190.796 1.00 90.89 216 LYS A N 1
ATOM 1694 C CA . LYS A 1 236 ? 145.231 139.924 189.869 1.00 90.89 216 LYS A CA 1
ATOM 1695 C C . LYS A 1 236 ? 145.149 138.687 188.991 1.00 90.89 216 LYS A C 1
ATOM 1696 O O . LYS A 1 236 ? 145.537 138.712 187.819 1.00 90.89 216 LYS A O 1
ATOM 1702 N N . VAL A 1 237 ? 144.648 137.600 189.565 1.00 87.69 217 VAL A N 1
ATOM 1703 C CA . VAL A 1 237 ? 144.089 136.490 188.806 1.00 87.69 217 VAL A CA 1
ATOM 1704 C C . VAL A 1 237 ? 143.048 137.027 187.832 1.00 87.69 217 VAL A C 1
ATOM 1705 O O . VAL A 1 237 ? 142.305 137.957 188.178 1.00 87.69 217 VAL A O 1
ATOM 1709 N N . PRO A 1 238 ? 142.946 136.481 186.608 1.00 86.21 218 PRO A N 1
ATOM 1710 C CA . PRO A 1 238 ? 141.903 136.949 185.689 1.00 86.21 218 PRO A CA 1
ATOM 1711 C C . PRO A 1 238 ? 140.538 136.373 186.035 1.00 86.21 218 PRO A C 1
ATOM 1712 O O . PRO A 1 238 ? 139.740 136.052 185.149 1.00 86.21 218 PRO A O 1
ATOM 1716 N N . GLN A 1 239 ? 140.271 136.234 187.335 1.00 84.14 219 GLN A N 1
ATOM 1717 C CA . GLN A 1 239 ? 139.127 135.466 187.811 1.00 84.14 219 GLN A CA 1
ATOM 1718 C C . GLN A 1 239 ? 137.799 136.121 187.457 1.00 84.14 219 GLN A C 1
ATOM 1719 O O . GLN A 1 239 ? 136.757 135.463 187.538 1.00 84.14 219 GLN A O 1
ATOM 1725 N N . ALA A 1 240 ? 137.813 137.397 187.064 1.00 82.36 220 ALA A N 1
ATOM 1726 C CA . ALA A 1 240 ? 136.618 138.030 186.520 1.00 82.36 220 ALA A CA 1
ATOM 1727 C C . ALA A 1 240 ? 136.207 137.442 185.178 1.00 82.36 220 ALA A C 1
ATOM 1728 O O . ALA A 1 240 ? 135.056 137.624 184.767 1.00 82.36 220 ALA A O 1
ATOM 1730 N N . SER A 1 241 ? 137.118 136.751 184.488 1.00 80.12 221 SER A N 1
ATOM 1731 C CA . SER A 1 241 ? 136.836 136.130 183.193 1.00 80.12 221 SER A CA 1
ATOM 1732 C C . SER A 1 241 ? 136.301 137.141 182.184 1.00 80.12 221 SER A C 1
ATOM 1733 O O . SER A 1 241 ? 135.505 136.800 181.307 1.00 80.12 221 SER A O 1
ATOM 1736 N N . ASP A 1 242 ? 136.734 138.393 182.306 1.00 77.64 222 ASP A N 1
ATOM 1737 C CA . ASP A 1 242 ? 136.308 139.432 181.380 1.00 77.64 222 ASP A CA 1
ATOM 1738 C C . ASP A 1 242 ? 137.014 139.321 180.036 1.00 77.64 222 ASP A C 1
ATOM 1739 O O . ASP A 1 242 ? 136.458 139.733 179.012 1.00 77.64 222 ASP A O 1
ATOM 1744 N N . ASP A 1 243 ? 138.224 138.771 180.017 1.00 76.37 223 ASP A N 1
ATOM 1745 C CA . ASP A 1 243 ? 138.828 138.304 178.780 1.00 76.37 223 ASP A CA 1
ATOM 1746 C C . ASP A 1 243 ? 139.744 137.131 179.079 1.00 76.37 223 ASP A C 1
ATOM 1747 O O . ASP A 1 243 ? 140.251 136.986 180.194 1.00 76.37 223 ASP A O 1
ATOM 1752 N N . LEU A 1 244 ? 139.950 136.299 178.069 1.00 73.38 224 LEU A N 1
ATOM 1753 C CA . LEU A 1 244 ? 140.773 135.120 178.232 1.00 73.38 224 LEU A CA 1
ATOM 1754 C C . LEU A 1 244 ? 142.246 135.499 178.279 1.00 73.38 224 LEU A C 1
ATOM 1755 O O . LEU A 1 244 ? 142.645 136.555 177.783 1.00 73.38 224 LEU A O 1
ATOM 1760 N N . PRO A 1 245 ? 143.078 134.650 178.873 1.00 73.89 225 PRO A N 1
ATOM 1761 C CA . PRO A 1 245 ? 144.501 134.664 178.531 1.00 73.89 225 PRO A CA 1
ATOM 1762 C C . PRO A 1 245 ? 144.707 134.465 177.039 1.00 73.89 225 PRO A C 1
ATOM 1763 O O . PRO A 1 245 ? 144.053 133.636 176.403 1.00 73.89 225 PRO A O 1
ATOM 1767 N N . VAL A 1 246 ? 145.622 135.261 176.489 1.00 75.00 226 VAL A N 1
ATOM 1768 C CA . VAL A 1 246 ? 145.822 135.324 175.044 1.00 75.00 226 VAL A CA 1
ATOM 1769 C C . VAL A 1 246 ? 146.087 133.937 174.473 1.00 75.00 226 VAL A C 1
ATOM 1770 O O . VAL A 1 246 ? 145.474 133.515 173.484 1.00 75.00 226 VAL A O 1
ATOM 1774 N N . ASN A 1 247 ? 147.014 133.211 175.095 1.00 75.41 227 ASN A N 1
ATOM 1775 C CA . ASN A 1 247 ? 147.366 131.877 174.625 1.00 75.41 227 ASN A CA 1
ATOM 1776 C C . ASN A 1 247 ? 146.195 130.914 174.723 1.00 75.41 227 ASN A C 1
ATOM 1777 O O . ASN A 1 247 ? 146.095 129.979 173.926 1.00 75.41 227 ASN A O 1
ATOM 1782 N N . ILE A 1 248 ? 145.270 131.150 175.647 1.00 73.30 228 ILE A N 1
ATOM 1783 C CA . ILE A 1 248 ? 144.078 130.314 175.686 1.00 73.30 228 ILE A CA 1
ATOM 1784 C C . ILE A 1 248 ? 143.091 130.694 174.589 1.00 73.30 228 ILE A C 1
ATOM 1785 O O . ILE A 1 248 ? 142.405 129.826 174.037 1.00 73.30 228 ILE A O 1
ATOM 1790 N N . SER A 1 249 ? 143.022 131.970 174.222 1.00 72.96 229 SER A N 1
ATOM 1791 C CA . SER A 1 249 ? 142.316 132.341 173.001 1.00 72.96 229 SER A CA 1
ATOM 1792 C C . SER A 1 249 ? 142.898 131.634 171.783 1.00 72.96 229 SER A C 1
ATOM 1793 O O . SER A 1 249 ? 142.156 131.128 170.930 1.00 72.96 229 SER A O 1
ATOM 1796 N N . LEU A 1 250 ? 144.225 131.568 171.698 1.00 74.25 230 LEU A N 1
ATOM 1797 C CA . LEU A 1 250 ? 144.856 130.812 170.622 1.00 74.25 230 LEU A CA 1
ATOM 1798 C C . LEU A 1 250 ? 144.533 129.328 170.709 1.00 74.25 230 LEU A C 1
ATOM 1799 O O . LEU A 1 250 ? 144.363 128.659 169.683 1.00 74.25 230 LEU A O 1
ATOM 1804 N N . LEU A 1 251 ? 144.447 128.794 171.925 1.00 73.12 231 LEU A N 1
ATOM 1805 C CA . LEU A 1 251 ? 143.986 127.424 172.104 1.00 73.12 231 LEU A CA 1
ATOM 1806 C C . LEU A 1 251 ? 142.610 127.230 171.489 1.00 73.12 231 LEU A C 1
ATOM 1807 O O . LEU A 1 251 ? 142.366 126.261 170.762 1.00 73.12 231 LEU A O 1
ATOM 1812 N N . MET A 1 252 ? 141.703 128.161 171.761 1.00 69.47 232 MET A N 1
ATOM 1813 C CA . MET A 1 252 ? 140.369 128.092 171.185 1.00 69.47 232 MET A CA 1
ATOM 1814 C C . MET A 1 252 ? 140.379 128.273 169.677 1.00 69.47 232 MET A C 1
ATOM 1815 O O . MET A 1 252 ? 139.463 127.795 169.002 1.00 69.47 232 MET A O 1
ATOM 1820 N N . MET A 1 253 ? 141.401 128.924 169.131 1.00 72.13 233 MET A N 1
ATOM 1821 C CA . MET A 1 253 ? 141.544 129.015 167.684 1.00 72.13 233 MET A CA 1
ATOM 1822 C C . MET A 1 253 ? 142.189 127.792 167.043 1.00 72.13 233 MET A C 1
ATOM 1823 O O . MET A 1 253 ? 142.187 127.698 165.812 1.00 72.13 233 MET A O 1
ATOM 1828 N N . GLU A 1 254 ? 142.737 126.865 167.822 1.00 74.07 234 GLU A N 1
ATOM 1829 C CA . GLU A 1 254 ? 143.373 125.691 167.233 1.00 74.07 234 GLU A CA 1
ATOM 1830 C C . GLU A 1 254 ? 142.380 124.845 166.445 1.00 74.07 234 GLU A C 1
ATOM 1831 O O . GLU A 1 254 ? 141.278 124.554 166.915 1.00 74.07 234 GLU A O 1
ATOM 1837 N N . GLU A 1 255 ? 142.783 124.459 165.232 1.00 72.64 235 GLU A N 1
ATOM 1838 C CA . GLU A 1 255 ? 141.968 123.582 164.399 1.00 72.64 235 GLU A CA 1
ATOM 1839 C C . GLU A 1 255 ? 142.158 122.110 164.746 1.00 72.64 235 GLU A C 1
ATOM 1840 O O . GLU A 1 255 ? 141.215 121.321 164.623 1.00 72.64 235 GLU A O 1
ATOM 1846 N N . ARG A 1 256 ? 143.353 121.726 165.177 1.00 73.67 236 ARG A N 1
ATOM 1847 C CA . ARG A 1 256 ? 143.628 120.431 165.777 1.00 73.67 236 ARG A CA 1
ATOM 1848 C C . ARG A 1 256 ? 144.646 120.664 166.879 1.00 73.67 236 ARG A C 1
ATOM 1849 O O . ARG A 1 256 ? 145.404 121.640 166.820 1.00 73.67 236 ARG A O 1
ATOM 1857 N N . PRO A 1 257 ? 144.671 119.812 167.911 1.00 74.27 237 PRO A N 1
ATOM 1858 C CA . PRO A 1 257 ? 145.585 120.065 169.032 1.00 74.27 237 PRO A CA 1
ATOM 1859 C C . PRO A 1 257 ? 147.019 120.279 168.578 1.00 74.27 237 PRO A C 1
ATOM 1860 O O . PRO A 1 257 ? 147.619 119.424 167.922 1.00 74.27 237 PRO A O 1
ATOM 1864 N N . GLY A 1 258 ? 147.557 121.445 168.917 1.00 74.93 238 GLY A N 1
ATOM 1865 C CA . GLY A 1 258 ? 148.906 121.839 168.579 1.00 74.93 238 GLY A CA 1
ATOM 1866 C C . GLY A 1 258 ? 149.054 122.651 167.310 1.00 74.93 238 GLY A C 1
ATOM 1867 O O . GLY A 1 258 ? 150.171 123.088 167.004 1.00 74.93 238 GLY A O 1
ATOM 1868 N N . TYR A 1 259 ? 147.978 122.868 166.559 1.00 74.64 239 TYR A N 1
ATOM 1869 C CA . TYR A 1 259 ? 148.046 123.605 165.304 1.00 74.64 239 TYR A CA 1
ATOM 1870 C C . TYR A 1 259 ? 146.914 124.610 165.192 1.00 74.64 239 TYR A C 1
ATOM 1871 O O . TYR A 1 259 ? 145.776 124.332 165.579 1.00 74.64 239 TYR A O 1
ATOM 1880 N N . ILE A 1 260 ? 147.240 125.770 164.638 1.00 74.07 240 ILE A N 1
ATOM 1881 C CA . ILE A 1 260 ? 146.268 126.794 164.287 1.00 74.07 240 ILE A CA 1
ATOM 1882 C C . ILE A 1 260 ? 146.246 126.877 162.771 1.00 74.07 240 ILE A C 1
ATOM 1883 O O . ILE A 1 260 ? 147.290 126.742 162.122 1.00 74.07 240 ILE A O 1
ATOM 1888 N N . ARG A 1 261 ? 145.067 127.097 162.202 1.00 71.87 241 ARG A N 1
ATOM 1889 C CA . ARG A 1 261 ? 144.996 127.429 160.788 1.00 71.87 241 ARG A CA 1
ATOM 1890 C C . ARG A 1 261 ? 145.401 128.878 160.569 1.00 71.87 241 ARG A C 1
ATOM 1891 O O . ARG A 1 261 ? 144.747 129.804 161.062 1.00 71.87 241 ARG A O 1
ATOM 1899 N N . MET A 1 262 ? 146.479 129.063 159.822 1.00 73.23 242 MET A N 1
ATOM 1900 C CA . MET A 1 262 ? 146.861 130.353 159.284 1.00 73.23 242 MET A CA 1
ATOM 1901 C C . MET A 1 262 ? 146.206 130.527 157.925 1.00 73.23 242 MET A C 1
ATOM 1902 O O . MET A 1 262 ? 145.975 129.560 157.195 1.00 73.23 242 MET A O 1
ATOM 1907 N N . ASN A 1 263 ? 145.905 131.772 157.590 1.00 72.27 243 ASN A N 1
ATOM 1908 C CA . ASN A 1 263 ? 145.552 132.094 156.224 1.00 72.27 243 ASN A CA 1
ATOM 1909 C C . ASN A 1 263 ? 146.170 133.430 155.860 1.00 72.27 243 ASN A C 1
ATOM 1910 O O . ASN A 1 263 ? 146.551 134.222 156.724 1.00 72.27 243 ASN A O 1
ATOM 1915 N N . VAL A 1 264 ? 146.262 133.670 154.561 1.00 71.69 244 VAL A N 1
ATOM 1916 C CA . VAL A 1 264 ? 146.588 134.984 154.034 1.00 71.69 244 VAL A CA 1
ATOM 1917 C C . VAL A 1 264 ? 145.732 135.214 152.801 1.00 71.69 244 VAL A C 1
ATOM 1918 O O . VAL A 1 264 ? 145.562 134.318 151.967 1.00 71.69 244 VAL A O 1
ATOM 1922 N N . ALA A 1 265 ? 145.167 136.408 152.704 1.00 70.10 245 ALA A N 1
ATOM 1923 C CA . ALA A 1 265 ? 144.161 136.711 151.704 1.00 70.10 245 ALA A CA 1
ATOM 1924 C C . ALA A 1 265 ? 144.764 137.516 150.564 1.00 70.10 245 ALA A C 1
ATOM 1925 O O . ALA A 1 265 ? 145.538 138.452 150.787 1.00 70.10 245 ALA A O 1
ATOM 1927 N N . LEU A 1 266 ? 144.411 137.138 149.344 1.00 68.56 246 LEU A N 1
ATOM 1928 C CA . LEU A 1 266 ? 144.968 137.767 148.162 1.00 68.56 246 LEU A CA 1
ATOM 1929 C C . LEU A 1 266 ? 144.191 139.038 147.846 1.00 68.56 246 LEU A C 1
ATOM 1930 O O . LEU A 1 266 ? 143.056 139.229 148.292 1.00 68.56 246 LEU A O 1
ATOM 1935 N N . VAL A 1 267 ? 144.811 139.915 147.062 1.00 66.71 247 VAL A N 1
ATOM 1936 C CA . VAL A 1 267 ? 144.031 140.888 146.306 1.00 66.71 247 VAL A CA 1
ATOM 1937 C C . VAL A 1 267 ? 143.381 140.222 145.102 1.00 66.71 247 VAL A C 1
ATOM 1938 O O . VAL A 1 267 ? 142.157 140.262 144.931 1.00 66.71 247 VAL A O 1
ATOM 1942 N N . ASN A 1 268 ? 144.192 139.585 144.263 1.00 67.53 248 ASN A N 1
ATOM 1943 C CA . ASN A 1 268 ? 143.719 138.645 143.260 1.00 67.53 248 ASN A CA 1
ATOM 1944 C C . ASN A 1 268 ? 144.739 137.524 143.138 1.00 67.53 248 ASN A C 1
ATOM 1945 O O . ASN A 1 268 ? 145.888 137.656 143.569 1.00 67.53 248 ASN A O 1
ATOM 1950 N N . ALA A 1 269 ? 144.301 136.404 142.567 1.00 69.23 249 ALA A N 1
ATOM 1951 C CA . ALA A 1 269 ? 145.227 135.319 142.274 1.00 69.23 249 ALA A CA 1
ATOM 1952 C C . ALA A 1 269 ? 146.317 135.817 141.334 1.00 69.23 249 ALA A C 1
ATOM 1953 O O . ALA A 1 269 ? 146.038 136.211 140.198 1.00 69.23 249 ALA A O 1
ATOM 1955 N N . SER A 1 270 ? 147.560 135.792 141.807 1.00 70.13 250 SER A N 1
ATOM 1956 C CA . SER A 1 270 ? 148.627 136.599 141.219 1.00 70.13 250 SER A CA 1
ATOM 1957 C C . SER A 1 270 ? 149.438 135.742 140.247 1.00 70.13 250 SER A C 1
ATOM 1958 O O . SER A 1 270 ? 150.595 135.388 140.480 1.00 70.13 250 SER A O 1
ATOM 1961 N N . THR A 1 271 ? 148.787 135.412 139.130 1.00 68.63 251 THR A N 1
ATOM 1962 C CA . THR A 1 271 ? 149.429 134.639 138.075 1.00 68.63 251 THR A CA 1
ATOM 1963 C C . THR A 1 271 ? 150.496 135.432 137.334 1.00 68.63 251 THR A C 1
ATOM 1964 O O . THR A 1 271 ? 151.335 134.831 136.655 1.00 68.63 251 THR A O 1
ATOM 1968 N N . ASP A 1 272 ? 150.484 136.759 137.443 1.00 69.68 252 ASP A N 1
ATOM 1969 C CA . ASP A 1 272 ? 151.433 137.605 136.734 1.00 69.68 252 ASP A CA 1
ATOM 1970 C C . ASP A 1 272 ? 152.254 138.497 137.656 1.00 69.68 252 ASP A C 1
ATOM 1971 O O . ASP A 1 272 ? 153.070 139.286 137.165 1.00 69.68 252 ASP A O 1
ATOM 1976 N N . GLY A 1 273 ? 152.061 138.399 138.970 1.00 71.71 253 GLY A N 1
ATOM 1977 C CA . GLY A 1 273 ? 152.836 139.150 139.935 1.00 71.71 253 GLY A CA 1
ATOM 1978 C C . GLY A 1 273 ? 152.273 140.507 140.288 1.00 71.71 253 GLY A C 1
ATOM 1979 O O . GLY A 1 273 ? 152.897 141.236 141.070 1.00 71.71 253 GLY A O 1
ATOM 1980 N N . ARG A 1 274 ? 151.114 140.868 139.738 1.00 70.55 254 ARG A N 1
ATOM 1981 C CA . ARG A 1 274 ? 150.502 142.160 140.015 1.00 70.55 254 ARG A CA 1
ATOM 1982 C C . ARG A 1 274 ? 150.043 142.290 141.459 1.00 70.55 254 ARG A C 1
ATOM 1983 O O . ARG A 1 274 ? 149.870 143.412 141.943 1.00 70.55 254 ARG A O 1
ATOM 1991 N N . PHE A 1 275 ? 149.836 141.174 142.151 1.00 70.26 255 PHE A N 1
ATOM 1992 C CA . PHE A 1 275 ? 149.212 141.181 143.462 1.00 70.26 255 PHE A CA 1
ATOM 1993 C C . PHE A 1 275 ? 150.047 140.413 144.475 1.00 70.26 255 PHE A C 1
ATOM 1994 O O . PHE A 1 275 ? 150.818 139.516 144.122 1.00 70.26 255 PHE A O 1
ATOM 2002 N N . LYS A 1 276 ? 149.888 140.794 145.741 1.00 74.06 256 LYS A N 1
ATOM 2003 C CA . LYS A 1 276 ? 150.427 140.015 146.847 1.00 74.06 256 LYS A CA 1
ATOM 2004 C C . LYS A 1 276 ? 149.867 138.601 146.778 1.00 74.06 256 LYS A C 1
ATOM 2005 O O . LYS A 1 276 ? 148.678 138.400 146.512 1.00 74.06 256 LYS A O 1
ATOM 2011 N N . ASP A 1 277 ? 150.725 137.614 147.018 1.00 75.01 257 ASP A N 1
ATOM 2012 C CA . ASP A 1 277 ? 150.282 136.234 146.899 1.00 75.01 257 ASP A CA 1
ATOM 2013 C C . ASP A 1 277 ? 151.160 135.315 147.732 1.00 75.01 257 ASP A C 1
ATOM 2014 O O . ASP A 1 277 ? 152.271 135.665 148.138 1.00 75.01 257 ASP A O 1
ATOM 2019 N N . PHE A 1 278 ? 150.619 134.124 147.967 1.00 76.25 258 PHE A N 1
ATOM 2020 C CA . PHE A 1 278 ? 151.255 133.057 148.728 1.00 76.25 258 PHE A CA 1
ATOM 2021 C C . PHE A 1 278 ? 150.719 131.728 148.235 1.00 76.25 258 PHE A C 1
ATOM 2022 O O . PHE A 1 278 ? 149.530 131.441 148.390 1.00 76.25 258 PHE A O 1
ATOM 2030 N N . PHE A 1 279 ? 151.595 130.918 147.654 1.00 80.69 259 PHE A N 1
ATOM 2031 C CA . PHE A 1 279 ? 151.149 129.835 146.799 1.00 80.69 259 PHE A CA 1
ATOM 2032 C C . PHE A 1 279 ? 152.123 128.675 146.905 1.00 80.69 259 PHE A C 1
ATOM 2033 O O . PHE A 1 279 ? 153.299 128.848 147.237 1.00 80.69 259 PHE A O 1
ATOM 2041 N N . LEU A 1 280 ? 151.613 127.485 146.609 1.00 83.67 260 LEU A N 1
ATOM 2042 C CA . LEU A 1 280 ? 152.445 126.296 146.558 1.00 83.67 260 LEU A CA 1
ATOM 2043 C C . LEU A 1 280 ? 153.219 126.284 145.250 1.00 83.67 260 LEU A C 1
ATOM 2044 O O . LEU A 1 280 ? 152.635 126.403 144.168 1.00 83.67 260 LEU A O 1
ATOM 2049 N N . GLU A 1 281 ? 154.535 126.142 145.355 1.00 83.90 261 GLU A N 1
ATOM 2050 C CA . GLU A 1 281 ? 155.394 125.986 144.192 1.00 83.90 261 GLU A CA 1
ATOM 2051 C C . GLU A 1 281 ? 156.421 124.917 144.521 1.00 83.90 261 GLU A C 1
ATOM 2052 O O . GLU A 1 281 ? 157.242 125.102 145.425 1.00 83.90 261 GLU A O 1
ATOM 2058 N N . ASN A 1 282 ? 156.368 123.808 143.786 1.00 83.51 262 ASN A N 1
ATOM 2059 C CA . ASN A 1 282 ? 157.272 122.676 143.979 1.00 83.51 262 ASN A CA 1
ATOM 2060 C C . ASN A 1 282 ? 157.232 122.197 145.428 1.00 83.51 262 ASN A C 1
ATOM 2061 O O . ASN A 1 282 ? 158.257 122.056 146.100 1.00 83.51 262 ASN A O 1
ATOM 2066 N N . GLY A 1 283 ? 156.017 121.958 145.912 1.00 84.38 263 GLY A N 1
ATOM 2067 C CA . GLY A 1 283 ? 155.794 121.353 147.210 1.00 84.38 263 GLY A CA 1
ATOM 2068 C C . GLY A 1 283 ? 156.030 122.285 148.380 1.00 84.38 263 GLY A C 1
ATOM 2069 O O . GLY A 1 283 ? 155.298 122.238 149.372 1.00 84.38 263 GLY A O 1
ATOM 2070 N N . ARG A 1 284 ? 157.035 123.148 148.273 1.00 83.81 264 ARG A N 1
ATOM 2071 C CA . ARG A 1 284 ? 157.183 124.231 149.229 1.00 83.81 264 ARG A CA 1
ATOM 2072 C C . ARG A 1 284 ? 156.071 125.255 149.056 1.00 83.81 264 ARG A C 1
ATOM 2073 O O . ARG A 1 284 ? 155.580 125.495 147.950 1.00 83.81 264 ARG A O 1
ATOM 2081 N N . LEU A 1 285 ? 155.674 125.863 150.167 1.00 82.96 265 LEU A N 1
ATOM 2082 C CA . LEU A 1 285 ? 154.860 127.063 150.099 1.00 82.96 265 LEU A CA 1
ATOM 2083 C C . LEU A 1 285 ? 155.755 128.254 149.795 1.00 82.96 265 LEU A C 1
ATOM 2084 O O . LEU A 1 285 ? 156.893 128.330 150.266 1.00 82.96 265 LEU A O 1
ATOM 2089 N N . VAL A 1 286 ? 155.238 129.190 149.002 1.00 82.15 266 VAL A N 1
ATOM 2090 C CA . VAL A 1 286 ? 156.031 130.317 148.525 1.00 82.15 266 VAL A CA 1
ATOM 2091 C C . VAL A 1 286 ? 155.203 131.586 148.639 1.00 82.15 266 VAL A C 1
ATOM 2092 O O . VAL A 1 286 ? 154.131 131.686 148.032 1.00 82.15 266 VAL A O 1
ATOM 2096 N N . VAL A 1 287 ? 155.694 132.554 149.404 1.00 82.62 267 VAL A N 1
ATOM 2097 C CA . VAL A 1 287 ? 155.138 133.900 149.360 1.00 82.62 267 VAL A CA 1
ATOM 2098 C C . VAL A 1 287 ? 155.656 134.582 148.101 1.00 82.62 267 VAL A C 1
ATOM 2099 O O . VAL A 1 287 ? 156.858 134.553 147.807 1.00 82.62 267 VAL A O 1
ATOM 2103 N N . LEU A 1 288 ? 154.741 135.154 147.325 1.00 80.12 268 LEU A N 1
ATOM 2104 C CA . LEU A 1 288 ? 155.104 135.796 146.071 1.00 80.12 268 LEU A CA 1
ATOM 2105 C C . LEU A 1 288 ? 155.782 137.141 146.294 1.00 80.12 268 LEU A C 1
ATOM 2106 O O . LEU A 1 288 ? 156.476 137.629 145.396 1.00 80.12 268 LEU A O 1
ATOM 2111 N N . THR A 1 289 ? 155.621 137.734 147.473 1.00 85.55 269 THR A N 1
ATOM 2112 C CA . THR A 1 289 ? 156.197 139.034 147.770 1.00 85.55 269 THR A CA 1
ATOM 2113 C C . THR A 1 289 ? 156.667 139.045 149.215 1.00 85.55 269 THR A C 1
ATOM 2114 O O . THR A 1 289 ? 156.292 138.191 150.022 1.00 85.55 269 THR A O 1
ATOM 2118 N N . ASP A 1 290 ? 157.507 140.031 149.530 1.00 90.44 270 ASP A N 1
ATOM 2119 C CA . ASP A 1 290 ? 158.352 139.949 150.711 1.00 90.44 270 ASP A CA 1
ATOM 2120 C C . ASP A 1 290 ? 157.590 140.198 152.003 1.00 90.44 270 ASP A C 1
ATOM 2121 O O . ASP A 1 290 ? 158.107 139.889 153.082 1.00 90.44 270 ASP A O 1
ATOM 2126 N N . GLY A 1 291 ? 156.389 140.753 151.919 1.00 87.48 271 GLY A N 1
ATOM 2127 C CA . GLY A 1 291 ? 155.491 140.781 153.055 1.00 87.48 271 GLY A CA 1
ATOM 2128 C C . GLY A 1 291 ? 154.084 141.060 152.590 1.00 87.48 271 GLY A C 1
ATOM 2129 O O . GLY A 1 291 ? 153.873 141.703 151.557 1.00 87.48 271 GLY A O 1
ATOM 2130 N N . VAL A 1 292 ? 153.111 140.569 153.354 1.00 80.81 272 VAL A N 1
ATOM 2131 C CA . VAL A 1 292 ? 151.709 140.690 152.978 1.00 80.81 272 VAL A CA 1
ATOM 2132 C C . VAL A 1 292 ? 150.921 141.201 154.174 1.00 80.81 272 VAL A C 1
ATOM 2133 O O . VAL A 1 292 ? 151.053 140.677 155.286 1.00 80.81 272 VAL A O 1
ATOM 2137 N N . LEU A 1 293 ? 150.102 142.220 153.938 1.00 79.01 273 LEU A N 1
ATOM 2138 C CA . LEU A 1 293 ? 149.313 142.892 154.960 1.00 79.01 273 LEU A CA 1
ATOM 2139 C C . LEU A 1 293 ? 148.085 142.097 155.381 1.00 79.01 273 LEU A C 1
ATOM 2140 O O . LEU A 1 293 ? 147.347 142.549 156.264 1.00 79.01 273 LEU A O 1
ATOM 2145 N N . ASN A 1 294 ? 147.852 140.929 154.783 1.00 75.49 274 ASN A N 1
ATOM 2146 C CA . ASN A 1 294 ? 146.531 140.313 154.748 1.00 75.49 274 ASN A CA 1
ATOM 2147 C C . ASN A 1 294 ? 146.495 138.933 155.390 1.00 75.49 274 ASN A C 1
ATOM 2148 O O . ASN A 1 294 ? 145.556 138.171 155.143 1.00 75.49 274 ASN A O 1
ATOM 2153 N N . PHE A 1 295 ? 147.498 138.576 156.186 1.00 74.43 275 PHE A N 1
ATOM 2154 C CA . PHE A 1 295 ? 147.400 137.321 156.913 1.00 74.43 275 PHE A CA 1
ATOM 2155 C C . PHE A 1 295 ? 146.236 137.374 157.893 1.00 74.43 275 PHE A C 1
ATOM 2156 O O . PHE A 1 295 ? 145.852 138.440 158.381 1.00 74.43 275 PHE A O 1
ATOM 2164 N N . SER A 1 296 ? 145.681 136.202 158.187 1.00 72.01 276 SER A N 1
ATOM 2165 C CA . SER A 1 296 ? 144.755 136.051 159.296 1.00 72.01 276 SER A CA 1
ATOM 2166 C C . SER A 1 296 ? 144.851 134.634 159.837 1.00 72.01 276 SER A C 1
ATOM 2167 O O . SER A 1 296 ? 145.298 133.712 159.150 1.00 72.01 276 SER A O 1
ATOM 2170 N N . PHE A 1 297 ? 144.416 134.470 161.079 1.00 71.45 277 PHE A N 1
ATOM 2171 C CA . PHE A 1 297 ? 144.475 133.186 161.753 1.00 71.45 277 PHE A CA 1
ATOM 2172 C C . PHE A 1 297 ? 143.091 132.773 162.223 1.00 71.45 277 PHE A C 1
ATOM 2173 O O . PHE A 1 297 ? 142.243 133.614 162.537 1.00 71.45 277 PHE A O 1
ATOM 2181 N N . GLY A 1 298 ? 142.875 131.469 162.258 1.00 61.98 278 GLY A N 1
ATOM 2182 C CA . GLY A 1 298 ? 141.604 130.914 162.658 1.00 61.98 278 GLY A CA 1
ATOM 2183 C C . GLY A 1 298 ? 140.539 130.997 161.583 1.00 61.98 278 GLY A C 1
ATOM 2184 O O . GLY A 1 298 ? 140.791 131.283 160.410 1.00 61.98 278 GLY A O 1
ATOM 2185 N N . THR A 1 299 ? 139.309 130.735 162.018 1.00 52.46 279 THR A N 1
ATOM 2186 C CA . THR A 1 299 ? 138.133 130.850 161.171 1.00 52.46 279 THR A CA 1
ATOM 2187 C C . THR A 1 299 ? 136.933 131.132 162.064 1.00 52.46 279 THR A C 1
ATOM 2188 O O . THR A 1 299 ? 136.893 130.696 163.217 1.00 52.46 279 THR A O 1
ATOM 2192 N N . ALA A 1 300 ? 135.961 131.869 161.530 1.00 47.36 280 ALA A N 1
ATOM 2193 C CA . ALA A 1 300 ? 134.778 132.206 162.308 1.00 47.36 280 ALA A CA 1
ATOM 2194 C C . ALA A 1 300 ? 134.012 130.941 162.672 1.00 47.36 280 ALA A C 1
ATOM 2195 O O . ALA A 1 300 ? 133.855 130.029 161.856 1.00 47.36 280 ALA A O 1
ATOM 2197 N N . ALA A 1 301 ? 133.541 130.888 163.917 1.00 43.92 281 ALA A N 1
ATOM 2198 C CA . ALA A 1 301 ? 132.803 129.723 164.390 1.00 43.92 281 ALA A CA 1
ATOM 2199 C C . ALA A 1 301 ? 131.418 129.603 163.769 1.00 43.92 281 ALA A C 1
ATOM 2200 O O . ALA A 1 301 ? 130.876 128.495 163.688 1.00 43.92 281 ALA A O 1
ATOM 2202 N N . ARG A 1 302 ? 130.828 130.707 163.327 1.00 40.90 282 ARG A N 1
ATOM 2203 C CA . ARG A 1 302 ? 129.464 130.648 162.827 1.00 40.90 282 ARG A CA 1
ATOM 2204 C C . ARG A 1 302 ? 129.203 131.827 161.904 1.00 40.90 282 ARG A C 1
ATOM 2205 O O . ARG A 1 302 ? 129.888 132.849 161.960 1.00 40.90 282 ARG A O 1
ATOM 2213 N N . SER A 1 303 ? 128.193 131.667 161.055 1.00 39.71 283 SER A N 1
ATOM 2214 C CA . SER A 1 303 ? 127.790 132.741 160.167 1.00 39.71 283 SER A CA 1
ATOM 2215 C C . SER A 1 303 ? 127.240 133.924 160.953 1.00 39.71 283 SER A C 1
ATOM 2216 O O . SER A 1 303 ? 126.820 133.806 162.107 1.00 39.71 283 SER A O 1
ATOM 2219 N N . LEU A 1 304 ? 127.227 135.078 160.287 1.00 40.38 284 LEU A N 1
ATOM 2220 C CA . LEU A 1 304 ? 126.699 136.291 160.897 1.00 40.38 284 LEU A CA 1
ATOM 2221 C C . LEU A 1 304 ? 125.237 136.141 161.274 1.00 40.38 284 LEU A C 1
ATOM 2222 O O . LEU A 1 304 ? 124.778 136.760 162.241 1.00 40.38 284 LEU A O 1
ATOM 2227 N N . ALA A 1 305 ? 124.502 135.297 160.554 1.00 38.70 285 ALA A N 1
ATOM 2228 C CA . ALA A 1 305 ? 123.129 135.000 160.935 1.00 38.70 285 ALA A CA 1
ATOM 2229 C C . ALA A 1 305 ? 123.060 134.417 162.337 1.00 38.70 285 ALA A C 1
ATOM 2230 O O . ALA A 1 305 ? 122.366 134.947 163.209 1.00 38.70 285 ALA A O 1
ATOM 2232 N N . TRP A 1 306 ? 123.791 133.335 162.583 1.00 37.41 286 TRP A N 1
ATOM 2233 C CA . TRP A 1 306 ? 123.811 132.776 163.926 1.00 37.41 286 TRP A CA 1
ATOM 2234 C C . TRP A 1 306 ? 124.366 133.761 164.939 1.00 37.41 286 TRP A C 1
ATOM 2235 O O . TRP A 1 306 ? 123.855 133.861 166.059 1.00 37.41 286 TRP A O 1
ATOM 2246 N N . GLN A 1 307 ? 125.392 134.515 164.555 1.00 39.79 287 GLN A N 1
ATOM 2247 C CA . GLN A 1 307 ? 125.960 135.503 165.462 1.00 39.79 287 GLN A CA 1
ATOM 2248 C C . GLN A 1 307 ? 124.909 136.489 165.948 1.00 39.79 287 GLN A C 1
ATOM 2249 O O . GLN A 1 307 ? 124.878 136.842 167.131 1.00 39.79 287 GLN A O 1
ATOM 2255 N N . GLN A 1 308 ? 124.038 136.942 165.057 1.00 39.07 288 GLN A N 1
ATOM 2256 C CA . GLN A 1 308 ? 122.952 137.804 165.496 1.00 39.07 288 GLN A CA 1
ATOM 2257 C C . GLN A 1 308 ? 121.836 137.045 166.196 1.00 39.07 288 GLN A C 1
ATOM 2258 O O . GLN A 1 308 ? 121.163 137.615 167.059 1.00 39.07 288 GLN A O 1
ATOM 2264 N N . GLN A 1 309 ? 121.620 135.777 165.856 1.00 37.14 289 GLN A N 1
ATOM 2265 C CA . GLN A 1 309 ? 120.622 135.001 166.583 1.00 37.14 289 GLN A CA 1
ATOM 2266 C C . GLN A 1 309 ? 121.021 134.787 168.037 1.00 37.14 289 GLN A C 1
ATOM 2267 O O . GLN A 1 309 ? 120.171 134.865 168.930 1.00 37.14 289 GLN A O 1
ATOM 2273 N N . TYR A 1 310 ? 122.301 134.523 168.306 1.00 38.11 290 TYR A N 1
ATOM 2274 C CA . TYR A 1 310 ? 122.756 134.535 169.692 1.00 38.11 290 TYR A CA 1
ATOM 2275 C C . TYR A 1 310 ? 122.788 135.933 170.284 1.00 38.11 290 TYR A C 1
ATOM 2276 O O . TYR A 1 310 ? 122.952 136.070 171.500 1.00 38.11 290 TYR A O 1
ATOM 2285 N N . ARG A 1 311 ? 122.640 136.960 169.452 1.00 39.64 291 ARG A N 1
ATOM 2286 C CA . ARG A 1 311 ? 122.681 138.354 169.879 1.00 39.64 291 ARG A CA 1
ATOM 2287 C C . ARG A 1 311 ? 123.998 138.692 170.574 1.00 39.64 291 ARG A C 1
ATOM 2288 O O . ARG A 1 311 ? 124.050 139.547 171.459 1.00 39.64 291 ARG A O 1
ATOM 2296 N N . LEU A 1 312 ? 125.068 138.007 170.182 1.00 41.10 292 LEU A N 1
ATOM 2297 C CA . LEU A 1 312 ? 126.427 138.363 170.552 1.00 41.10 292 LEU A CA 1
ATOM 2298 C C . LEU A 1 312 ? 126.909 139.562 169.738 1.00 41.10 292 LEU A C 1
ATOM 2299 O O . LEU A 1 312 ? 126.290 139.970 168.753 1.00 41.10 292 LEU A O 1
ATOM 2304 N N . LYS A 1 313 ? 128.028 140.137 170.171 1.00 44.35 293 LYS A N 1
ATOM 2305 C CA . LYS A 1 313 ? 128.725 141.108 169.339 1.00 44.35 293 LYS A CA 1
ATOM 2306 C C . LYS A 1 313 ? 129.241 140.429 168.076 1.00 44.35 293 LYS A C 1
ATOM 2307 O O . LYS A 1 313 ? 129.879 139.375 168.139 1.00 44.35 293 LYS A O 1
ATOM 2313 N N . SER A 1 314 ? 128.960 141.035 166.928 1.00 47.61 294 SER A N 1
ATOM 2314 C CA . SER A 1 314 ? 129.551 140.607 165.669 1.00 47.61 294 SER A CA 1
ATOM 2315 C C . SER A 1 314 ? 130.947 141.185 165.467 1.00 47.61 294 SER A C 1
ATOM 2316 O O . SER A 1 314 ? 131.257 142.298 165.902 1.00 47.61 294 SER A O 1
ATOM 2319 N N . GLU A 1 315 ? 131.792 140.401 164.803 1.00 52.27 295 GLU A N 1
ATOM 2320 C CA . GLU A 1 315 ? 133.155 140.825 164.523 1.00 52.27 295 GLU A CA 1
ATOM 2321 C C . GLU A 1 315 ? 133.141 142.036 163.595 1.00 52.27 295 GLU A C 1
ATOM 2322 O O . GLU A 1 315 ? 132.336 142.087 162.657 1.00 52.27 295 GLU A O 1
ATOM 2328 N N . PRO A 1 316 ? 133.988 143.034 163.840 1.00 55.63 296 PRO A N 1
ATOM 2329 C CA . PRO A 1 316 ? 133.911 144.263 163.059 1.00 55.63 296 PRO A CA 1
ATOM 2330 C C . PRO A 1 316 ? 134.100 143.987 161.582 1.00 55.63 296 PRO A C 1
ATOM 2331 O O . PRO A 1 316 ? 134.860 143.082 161.189 1.00 55.63 296 PRO A O 1
ATOM 2335 N N . PRO A 1 317 ? 133.420 144.749 160.719 1.00 57.75 297 PRO A N 1
ATOM 2336 C CA . PRO A 1 317 ? 133.490 144.487 159.273 1.00 57.75 297 PRO A CA 1
ATOM 2337 C C . PRO A 1 317 ? 134.847 144.778 158.652 1.00 57.75 297 PRO A C 1
ATOM 2338 O O . PRO A 1 317 ? 135.130 144.262 157.565 1.00 57.75 297 PRO A O 1
ATOM 2342 N N . SER A 1 318 ? 135.696 145.573 159.310 1.00 62.11 298 SER A N 1
ATOM 2343 C CA . SER A 1 318 ? 137.062 145.786 158.839 1.00 62.11 298 SER A CA 1
ATOM 2344 C C . SER A 1 318 ? 137.894 144.509 158.793 1.00 62.11 298 SER A C 1
ATOM 2345 O O . SER A 1 318 ? 138.955 144.503 158.160 1.00 62.11 298 SER A O 1
ATOM 2348 N N . PHE A 1 319 ? 137.453 143.434 159.445 1.00 63.49 299 PHE A N 1
ATOM 2349 C CA . PHE A 1 319 ? 138.042 142.128 159.170 1.00 63.49 299 PHE A CA 1
ATOM 2350 C C . PHE A 1 319 ? 137.544 141.556 157.847 1.00 63.49 299 PHE A C 1
ATOM 2351 O O . PHE A 1 319 ? 138.319 140.956 157.094 1.00 63.49 299 PHE A O 1
ATOM 2359 N N . ARG A 1 320 ? 136.260 141.735 157.553 1.00 56.52 300 ARG A N 1
ATOM 2360 C CA . ARG A 1 320 ? 135.594 141.061 156.444 1.00 56.52 300 ARG A CA 1
ATOM 2361 C C . ARG A 1 320 ? 135.590 141.879 155.156 1.00 56.52 300 ARG A C 1
ATOM 2362 O O . ARG A 1 320 ? 135.518 141.305 154.063 1.00 56.52 300 ARG A O 1
ATOM 2370 N N . SER A 1 321 ? 135.666 143.201 155.265 1.00 57.13 301 SER A N 1
ATOM 2371 C CA . SER A 1 321 ? 135.600 144.166 154.171 1.00 57.13 301 SER A CA 1
ATOM 2372 C C . SER A 1 321 ? 136.761 144.128 153.173 1.00 57.13 301 SER A C 1
ATOM 2373 O O . SER A 1 321 ? 136.515 144.210 151.964 1.00 57.13 301 SER A O 1
ATOM 2376 N N . PRO A 1 322 ? 138.025 144.001 153.606 1.00 56.78 302 PRO A N 1
ATOM 2377 C CA . PRO A 1 322 ? 139.138 144.400 152.725 1.00 56.78 302 PRO A CA 1
ATOM 2378 C C . PRO A 1 322 ? 139.382 143.500 151.522 1.00 56.78 302 PRO A C 1
ATOM 2379 O O . PRO A 1 322 ? 139.974 143.980 150.548 1.00 56.78 302 PRO A O 1
ATOM 2383 N N . THR A 1 323 ? 138.961 142.237 151.526 1.00 55.69 303 THR A N 1
ATOM 2384 C CA . THR A 1 323 ? 139.073 141.469 150.291 1.00 55.69 303 THR A CA 1
ATOM 2385 C C . THR A 1 323 ? 138.045 140.348 150.243 1.00 55.69 303 THR A C 1
ATOM 2386 O O . THR A 1 323 ? 137.464 139.955 151.258 1.00 55.69 303 THR A O 1
ATOM 2390 N N . TYR A 1 324 ? 137.831 139.853 149.019 1.00 51.77 304 TYR A N 1
ATOM 2391 C CA . TYR A 1 324 ? 136.686 139.028 148.660 1.00 51.77 304 TYR A CA 1
ATOM 2392 C C . TYR A 1 324 ? 137.033 137.941 147.652 1.00 51.77 304 TYR A C 1
ATOM 2393 O O . TYR A 1 324 ? 136.149 137.162 147.283 1.00 51.77 304 TYR A O 1
ATOM 2402 N N . THR A 1 325 ? 138.276 137.868 147.198 1.00 56.48 305 THR A N 1
ATOM 2403 C CA . THR A 1 325 ? 138.744 136.861 146.256 1.00 56.48 305 THR A CA 1
ATOM 2404 C C . THR A 1 325 ? 139.265 135.639 147.001 1.00 56.48 305 THR A C 1
ATOM 2405 O O . THR A 1 325 ? 139.363 135.649 148.230 1.00 56.48 305 THR A O 1
ATOM 2409 N N . PRO A 1 326 ? 139.590 134.548 146.288 1.00 59.20 306 PRO A N 1
ATOM 2410 C CA . PRO A 1 326 ? 140.027 133.325 146.973 1.00 59.20 306 PRO A CA 1
ATOM 2411 C C . PRO A 1 326 ? 141.176 133.580 147.938 1.00 59.20 306 PRO A C 1
ATOM 2412 O O . PRO A 1 326 ? 141.965 134.512 147.770 1.00 59.20 306 PRO A O 1
ATOM 2416 N N . ILE A 1 327 ? 141.256 132.732 148.958 1.00 64.90 307 ILE A N 1
ATOM 2417 C CA . ILE A 1 327 ? 142.138 132.945 150.096 1.00 64.90 307 ILE A CA 1
ATOM 2418 C C . ILE A 1 327 ? 143.020 131.719 150.288 1.00 64.90 307 ILE A C 1
ATOM 2419 O O . ILE A 1 327 ? 142.589 130.583 150.065 1.00 64.90 307 ILE A O 1
ATOM 2424 N N . ARG A 1 328 ? 144.258 131.963 150.701 1.00 70.20 308 ARG A N 1
ATOM 2425 C CA . ARG A 1 328 ? 145.292 130.948 150.825 1.00 70.20 308 ARG A CA 1
ATOM 2426 C C . ARG A 1 328 ? 145.431 130.589 152.294 1.00 70.20 308 ARG A C 1
ATOM 2427 O O . ARG A 1 328 ? 145.489 131.479 153.147 1.00 70.20 308 ARG A O 1
ATOM 2435 N N . SER A 1 329 ? 145.490 129.294 152.593 1.00 73.18 309 SER A N 1
ATOM 2436 C CA . SER A 1 329 ? 145.519 128.880 153.986 1.00 73.18 309 SER A CA 1
ATOM 2437 C C . SER A 1 329 ? 146.274 127.570 154.138 1.00 73.18 309 SER A C 1
ATOM 2438 O O . SER A 1 329 ? 146.307 126.737 153.228 1.00 73.18 309 SER A O 1
ATOM 2441 N N . VAL A 1 330 ? 146.875 127.403 155.318 1.00 74.68 310 VAL A N 1
ATOM 2442 C CA . VAL A 1 330 ? 147.504 126.155 155.731 1.00 74.68 310 VAL A CA 1
ATOM 2443 C C . VAL A 1 330 ? 147.512 126.113 157.254 1.00 74.68 310 VAL A C 1
ATOM 2444 O O . VAL A 1 330 ? 147.380 127.139 157.923 1.00 74.68 310 VAL A O 1
ATOM 2448 N N . LEU A 1 331 ? 147.651 124.911 157.805 1.00 75.53 311 LEU A N 1
ATOM 2449 C CA . LEU A 1 331 ? 147.932 124.758 159.226 1.00 75.53 311 LEU A CA 1
ATOM 2450 C C . LEU A 1 331 ? 149.385 125.107 159.518 1.00 75.53 311 LEU A C 1
ATOM 2451 O O . LEU A 1 331 ? 150.296 124.700 158.793 1.00 75.53 311 LEU A O 1
ATOM 2456 N N . VAL A 1 332 ? 149.595 125.864 160.595 1.00 76.38 312 VAL A N 1
ATOM 2457 C CA . VAL A 1 332 ? 150.924 126.245 161.056 1.00 76.38 312 VAL A CA 1
ATOM 2458 C C . VAL A 1 332 ? 151.087 125.913 162.532 1.00 76.38 312 VAL A C 1
ATOM 2459 O O . VAL A 1 332 ? 150.121 125.905 163.302 1.00 76.38 312 VAL A O 1
ATOM 2463 N N . LYS A 1 333 ? 152.328 125.615 162.914 1.00 78.49 313 LYS A N 1
ATOM 2464 C CA . LYS A 1 333 ? 152.638 125.232 164.285 1.00 78.49 313 LYS A CA 1
ATOM 2465 C C . LYS A 1 333 ? 152.332 126.364 165.256 1.00 78.49 313 LYS A C 1
ATOM 2466 O O . LYS A 1 333 ? 152.788 127.497 165.076 1.00 78.49 313 LYS A O 1
ATOM 2472 N N . THR A 1 334 ? 151.543 126.049 166.286 1.00 78.27 314 THR A N 1
ATOM 2473 C CA . THR A 1 334 ? 151.042 127.079 167.189 1.00 78.27 314 THR A CA 1
ATOM 2474 C C . THR A 1 334 ? 152.171 127.801 167.916 1.00 78.27 314 THR A C 1
ATOM 2475 O O . THR A 1 334 ? 152.038 128.978 168.256 1.00 78.27 314 THR A O 1
ATOM 2479 N N . GLU A 1 335 ? 153.290 127.114 168.152 1.00 80.91 315 GLU A N 1
ATOM 2480 C CA . GLU A 1 335 ? 154.428 127.720 168.840 1.00 80.91 315 GLU A CA 1
ATOM 2481 C C . GLU A 1 335 ? 154.971 128.925 168.086 1.00 80.91 315 GLU A C 1
ATOM 2482 O O . GLU A 1 335 ? 155.240 129.979 168.677 1.00 80.91 315 GLU A O 1
ATOM 2488 N N . PHE A 1 336 ? 155.069 128.806 166.767 1.00 83.30 316 PHE A N 1
ATOM 2489 C CA . PHE A 1 336 ? 155.515 129.923 165.948 1.00 83.30 316 PHE A CA 1
ATOM 2490 C C . PHE A 1 336 ? 154.528 131.075 166.021 1.00 83.30 316 PHE A C 1
ATOM 2491 O O . PHE A 1 336 ? 154.923 132.235 166.183 1.00 83.30 316 PHE A O 1
ATOM 2499 N N . VAL A 1 337 ? 153.239 130.777 165.883 1.00 80.82 317 VAL A N 1
ATOM 2500 C CA . VAL A 1 337 ? 152.222 131.818 165.970 1.00 80.82 317 VAL A CA 1
ATOM 2501 C C . VAL A 1 337 ? 152.305 132.541 167.308 1.00 80.82 317 VAL A C 1
ATOM 2502 O O . VAL A 1 337 ? 152.396 133.773 167.370 1.00 80.82 317 VAL A O 1
ATOM 2506 N N . GLU A 1 338 ? 152.395 131.778 168.393 1.00 81.83 318 GLU A N 1
ATOM 2507 C CA . GLU A 1 338 ? 152.412 132.368 169.720 1.00 81.83 318 GLU A CA 1
ATOM 2508 C C . GLU A 1 338 ? 153.725 133.046 170.049 1.00 81.83 318 GLU A C 1
ATOM 2509 O O . GLU A 1 338 ? 153.790 133.770 171.047 1.00 81.83 318 GLU A O 1
ATOM 2515 N N . LYS A 1 339 ? 154.771 132.838 169.257 1.00 83.87 319 LYS A N 1
ATOM 2516 C CA . LYS A 1 339 ? 156.038 133.452 169.635 1.00 83.87 319 LYS A CA 1
ATOM 2517 C C . LYS A 1 339 ? 156.065 134.905 169.171 1.00 83.87 319 LYS A C 1
ATOM 2518 O O . LYS A 1 339 ? 156.057 135.832 169.987 1.00 83.87 319 LYS A O 1
ATOM 2524 N N . TYR A 1 340 ? 156.077 135.120 167.857 1.00 86.29 320 TYR A N 1
ATOM 2525 C CA . TYR A 1 340 ? 156.051 136.483 167.343 1.00 86.29 320 TYR A CA 1
ATOM 2526 C C . TYR A 1 340 ? 154.666 137.121 167.389 1.00 86.29 320 TYR A C 1
ATOM 2527 O O . TYR A 1 340 ? 154.531 138.273 167.812 1.00 86.29 320 TYR A O 1
ATOM 2536 N N . PHE A 1 341 ? 153.627 136.402 166.961 1.00 83.80 321 PHE A N 1
ATOM 2537 C CA . PHE A 1 341 ? 152.355 137.035 166.656 1.00 83.80 321 PHE A CA 1
ATOM 2538 C C . PHE A 1 341 ? 151.408 137.136 167.837 1.00 83.80 321 PHE A C 1
ATOM 2539 O O . PHE A 1 341 ? 150.553 138.026 167.840 1.00 83.80 321 PHE A O 1
ATOM 2547 N N . ALA A 1 342 ? 151.553 136.288 168.857 1.00 83.43 322 ALA A N 1
ATOM 2548 C CA . ALA A 1 342 ? 150.859 136.572 170.107 1.00 83.43 322 ALA A CA 1
ATOM 2549 C C . ALA A 1 342 ? 151.315 137.882 170.725 1.00 83.43 322 ALA A C 1
ATOM 2550 O O . ALA A 1 342 ? 150.550 138.515 171.461 1.00 83.43 322 ALA A O 1
ATOM 2552 N N . ASN A 1 343 ? 152.550 138.303 170.459 1.00 84.70 323 ASN A N 1
ATOM 2553 C CA . ASN A 1 343 ? 152.948 139.646 170.858 1.00 84.70 323 ASN A CA 1
ATOM 2554 C C . ASN A 1 343 ? 152.028 140.684 170.225 1.00 84.70 323 ASN A C 1
ATOM 2555 O O . ASN A 1 343 ? 151.717 141.713 170.834 1.00 84.70 323 ASN A O 1
ATOM 2560 N N . TYR A 1 344 ? 151.587 140.419 168.994 1.00 83.91 324 TYR A N 1
ATOM 2561 C CA . TYR A 1 344 ? 150.649 141.216 168.210 1.00 83.91 324 TYR A CA 1
ATOM 2562 C C . TYR A 1 344 ? 149.187 140.875 168.499 1.00 83.91 324 TYR A C 1
ATOM 2563 O O . TYR A 1 344 ? 148.385 141.768 168.787 1.00 83.91 324 TYR A O 1
ATOM 2572 N N . LEU A 1 345 ? 148.829 139.589 168.420 1.00 81.32 325 LEU A N 1
ATOM 2573 C CA . LEU A 1 345 ? 147.466 139.100 168.193 1.00 81.32 325 LEU A CA 1
ATOM 2574 C C . LEU A 1 345 ? 146.484 139.400 169.314 1.00 81.32 325 LEU A C 1
ATOM 2575 O O . LEU A 1 345 ? 145.321 139.012 169.173 1.00 81.32 325 LEU A O 1
ATOM 2580 N N . VAL A 1 346 ? 146.887 140.019 170.424 1.00 82.54 326 VAL A N 1
ATOM 2581 C CA . VAL A 1 346 ? 145.941 140.204 171.516 1.00 82.54 326 VAL A CA 1
ATOM 2582 C C . VAL A 1 346 ? 144.809 141.113 171.062 1.00 82.54 326 VAL A C 1
ATOM 2583 O O . VAL A 1 346 ? 145.033 142.181 170.479 1.00 82.54 326 VAL A O 1
ATOM 2587 N N . SER A 1 347 ? 143.576 140.681 171.334 1.00 83.10 327 SER A N 1
ATOM 2588 C CA . SER A 1 347 ? 142.404 141.512 171.080 1.00 83.10 327 SER A CA 1
ATOM 2589 C C . SER A 1 347 ? 142.310 142.649 172.085 1.00 83.10 327 SER A C 1
ATOM 2590 O O . SER A 1 347 ? 141.898 143.763 171.739 1.00 83.10 327 SER A O 1
ATOM 2593 N N . GLU A 1 348 ? 142.685 142.382 173.332 1.00 86.14 328 GLU A N 1
ATOM 2594 C CA . GLU A 1 348 ? 142.711 143.415 174.356 1.00 86.14 328 GLU A CA 1
ATOM 2595 C C . GLU A 1 348 ? 143.725 144.494 173.997 1.00 86.14 328 GLU A C 1
ATOM 2596 O O . GLU A 1 348 ? 144.792 144.215 173.444 1.00 86.14 328 GLU A O 1
ATOM 2602 N N . SER A 1 349 ? 143.373 145.740 174.317 1.00 89.70 329 SER A N 1
ATOM 2603 C CA . SER A 1 349 ? 144.151 146.919 173.935 1.00 89.70 329 SER A CA 1
ATOM 2604 C C . SER A 1 349 ? 145.398 147.022 174.815 1.00 89.70 329 SER A C 1
ATOM 2605 O O . SER A 1 349 ? 145.531 147.884 175.686 1.00 89.70 329 SER A O 1
ATOM 2608 N N . THR A 1 350 ? 146.326 146.102 174.562 1.00 88.04 330 THR A N 1
ATOM 2609 C CA . THR A 1 350 ? 147.727 146.351 174.870 1.00 88.04 330 THR A CA 1
ATOM 2610 C C . THR A 1 350 ? 148.284 147.355 173.868 1.00 88.04 330 THR A C 1
ATOM 2611 O O . THR A 1 350 ? 148.092 147.212 172.656 1.00 88.04 330 THR A O 1
ATOM 2615 N N . LEU A 1 351 ? 148.953 148.388 174.386 1.00 87.65 331 LEU A N 1
ATOM 2616 C CA . LEU A 1 351 ? 149.784 149.298 173.603 1.00 87.65 331 LEU A CA 1
ATOM 2617 C C . LEU A 1 351 ? 150.566 148.642 172.471 1.00 87.65 331 LEU A C 1
ATOM 2618 O O . LEU A 1 351 ? 151.484 147.849 172.702 1.00 87.65 331 LEU A O 1
ATOM 2623 N N . ARG A 1 352 ? 150.195 148.991 171.241 1.00 86.60 332 ARG A N 1
ATOM 2624 C CA . ARG A 1 352 ? 150.935 148.674 170.029 1.00 86.60 332 ARG A CA 1
ATOM 2625 C C . ARG A 1 352 ? 150.907 149.890 169.119 1.00 86.60 332 ARG A C 1
ATOM 2626 O O . ARG A 1 352 ? 149.879 150.561 169.000 1.00 86.60 332 ARG A O 1
ATOM 2634 N N . GLY A 1 353 ? 152.035 150.165 168.477 1.00 85.84 333 GLY A N 1
ATOM 2635 C CA . GLY A 1 353 ? 152.097 151.186 167.456 1.00 85.84 333 GLY A CA 1
ATOM 2636 C C . GLY A 1 353 ? 151.624 150.671 166.114 1.00 85.84 333 GLY A C 1
ATOM 2637 O O . GLY A 1 353 ? 150.871 149.700 166.015 1.00 85.84 333 GLY A O 1
ATOM 2638 N N . GLY A 1 354 ? 152.084 151.343 165.058 1.00 86.33 334 GLY A N 1
ATOM 2639 C CA . GLY A 1 354 ? 151.905 150.821 163.718 1.00 86.33 334 GLY A CA 1
ATOM 2640 C C . GLY A 1 354 ? 152.734 149.592 163.421 1.00 86.33 334 GLY A C 1
ATOM 2641 O O . GLY A 1 354 ? 152.393 148.835 162.506 1.00 86.33 334 GLY A O 1
ATOM 2642 N N . PHE A 1 355 ? 153.808 149.369 164.174 1.00 89.88 335 PHE A N 1
ATOM 2643 C CA . PHE A 1 355 ? 154.807 148.393 163.776 1.00 89.88 335 PHE A CA 1
ATOM 2644 C C . PHE A 1 355 ? 155.454 147.754 164.991 1.00 89.88 335 PHE A C 1
ATOM 2645 O O . PHE A 1 355 ? 155.487 148.318 166.087 1.00 89.88 335 PHE A O 1
ATOM 2653 N N . LYS A 1 356 ? 155.969 146.553 164.758 1.00 92.13 336 LYS A N 1
ATOM 2654 C CA . LYS A 1 356 ? 156.969 145.906 165.588 1.00 92.13 336 LYS A CA 1
ATOM 2655 C C . LYS A 1 356 ? 157.913 145.182 164.645 1.00 92.13 336 LYS A C 1
ATOM 2656 O O . LYS A 1 356 ? 157.481 144.643 163.623 1.00 92.13 336 LYS A O 1
ATOM 2662 N N . ALA A 1 357 ? 159.193 145.155 164.991 1.00 94.07 337 ALA A N 1
ATOM 2663 C CA . ALA A 1 357 ? 160.196 144.498 164.166 1.00 94.07 337 ALA A CA 1
ATOM 2664 C C . ALA A 1 357 ? 160.804 143.369 164.976 1.00 94.07 337 ALA A C 1
ATOM 2665 O O . ALA A 1 357 ? 161.300 143.591 166.085 1.00 94.07 337 ALA A O 1
ATOM 2667 N N . GLN A 1 358 ? 160.759 142.164 164.426 1.00 94.80 338 GLN A N 1
ATOM 2668 C CA . GLN A 1 358 ? 161.118 140.957 165.152 1.00 94.80 338 GLN A CA 1
ATOM 2669 C C . GLN A 1 358 ? 162.389 140.387 164.549 1.00 94.80 338 GLN A C 1
ATOM 2670 O O . GLN A 1 358 ? 162.436 140.100 163.349 1.00 94.80 338 GLN A O 1
ATOM 2676 N N . LEU A 1 359 ? 163.403 140.202 165.385 1.00 94.74 339 LEU A N 1
ATOM 2677 C CA . LEU A 1 359 ? 164.629 139.551 164.949 1.00 94.74 339 LEU A CA 1
ATOM 2678 C C . LEU A 1 359 ? 164.378 138.065 164.734 1.00 94.74 339 LEU A C 1
ATOM 2679 O O . LEU A 1 359 ? 164.050 137.339 165.678 1.00 94.74 339 LEU A O 1
ATOM 2684 N N . LEU A 1 360 ? 164.532 137.618 163.493 1.00 94.38 340 LEU A N 1
ATOM 2685 C CA . LEU A 1 360 ? 164.647 136.197 163.209 1.00 94.38 340 LEU A CA 1
ATOM 2686 C C . LEU A 1 360 ? 166.049 135.702 163.538 1.00 94.38 340 LEU A C 1
ATOM 2687 O O . LEU A 1 360 ? 167.033 136.438 163.427 1.00 94.38 340 LEU A O 1
ATOM 2692 N N . GLY A 1 361 ? 166.128 134.436 163.958 1.00 96.29 341 GLY A N 1
ATOM 2693 C CA . GLY A 1 361 ? 167.375 133.875 164.454 1.00 96.29 341 GLY A CA 1
ATOM 2694 C C . GLY A 1 361 ? 168.492 133.885 163.433 1.00 96.29 341 GLY A C 1
ATOM 2695 O O . GLY A 1 361 ? 169.666 133.776 163.803 1.00 96.29 341 GLY A O 1
ATOM 2696 N N . ASN A 1 362 ? 168.151 134.010 162.157 1.00 96.30 342 ASN A N 1
ATOM 2697 C CA . ASN A 1 362 ? 169.097 134.136 161.059 1.00 96.30 342 ASN A CA 1
ATOM 2698 C C . ASN A 1 362 ? 169.621 135.562 160.880 1.00 96.30 342 ASN A C 1
ATOM 2699 O O . ASN A 1 362 ? 170.249 135.851 159.855 1.00 96.30 342 ASN A O 1
ATOM 2704 N N . GLY A 1 363 ? 169.377 136.452 161.843 1.00 96.97 343 GLY A N 1
ATOM 2705 C CA . GLY A 1 363 ? 169.734 137.853 161.730 1.00 96.97 343 GLY A CA 1
ATOM 2706 C C . GLY A 1 363 ? 168.781 138.715 160.935 1.00 96.97 343 GLY A C 1
ATOM 2707 O O . GLY A 1 363 ? 169.009 139.927 160.832 1.00 96.97 343 GLY A O 1
ATOM 2708 N N . ARG A 1 364 ? 167.726 138.140 160.372 1.00 95.98 344 ARG A N 1
ATOM 2709 C CA . ARG A 1 364 ? 166.714 138.906 159.668 1.00 95.98 344 ARG A CA 1
ATOM 2710 C C . ARG A 1 364 ? 165.769 139.577 160.660 1.00 95.98 344 ARG A C 1
ATOM 2711 O O . ARG A 1 364 ? 165.609 139.142 161.804 1.00 95.98 344 ARG A O 1
ATOM 2719 N N . LYS A 1 365 ? 165.127 140.642 160.198 1.00 96.85 345 LYS A N 1
ATOM 2720 C CA . LYS A 1 365 ? 163.919 141.136 160.836 1.00 96.85 345 LYS A CA 1
ATOM 2721 C C . LYS A 1 365 ? 162.683 140.464 160.261 1.00 96.85 345 LYS A C 1
ATOM 2722 O O . LYS A 1 365 ? 162.637 140.082 159.090 1.00 96.85 345 LYS A O 1
ATOM 2728 N N . MET A 1 366 ? 161.679 140.316 161.115 1.00 94.33 346 MET A N 1
ATOM 2729 C CA . MET A 1 366 ? 160.289 140.265 160.697 1.00 94.33 346 MET A CA 1
ATOM 2730 C C . MET A 1 366 ? 159.570 141.496 161.228 1.00 94.33 346 MET A C 1
ATOM 2731 O O . MET A 1 366 ? 159.638 141.794 162.424 1.00 94.33 346 MET A O 1
ATOM 2736 N N . LEU A 1 367 ? 158.892 142.207 160.334 1.00 93.01 347 LEU A N 1
ATOM 2737 C CA . LEU A 1 367 ? 158.115 143.384 160.690 1.00 93.01 347 LEU A CA 1
ATOM 2738 C C . LEU A 1 367 ? 156.642 143.022 160.790 1.00 93.01 347 LEU A C 1
ATOM 2739 O O . LEU A 1 367 ? 156.060 142.479 159.844 1.00 93.01 347 LEU A O 1
ATOM 2744 N N . LEU A 1 368 ? 156.047 143.335 161.935 1.00 89.78 348 LEU A N 1
ATOM 2745 C CA . LEU A 1 368 ? 154.625 143.165 162.180 1.00 89.78 348 LEU A CA 1
ATOM 2746 C C . LEU A 1 368 ? 153.952 144.529 162.166 1.00 89.78 348 LEU A C 1
ATOM 2747 O O . LEU A 1 368 ? 154.466 145.490 162.746 1.00 89.78 348 LEU A O 1
ATOM 2752 N N . THR A 1 369 ? 152.802 144.607 161.505 1.00 84.22 349 THR A N 1
ATOM 2753 C CA . THR A 1 369 ? 152.186 145.875 161.142 1.00 84.22 349 THR A CA 1
ATOM 2754 C C . THR A 1 369 ? 150.759 145.918 161.655 1.00 84.22 349 THR A C 1
ATOM 2755 O O . THR A 1 369 ? 149.971 145.005 161.391 1.00 84.22 349 THR A O 1
ATOM 2759 N N . SER A 1 370 ? 150.431 146.983 162.385 1.00 81.35 350 SER A N 1
ATOM 2760 C CA . SER A 1 370 ? 149.080 147.167 162.905 1.00 81.35 350 SER A CA 1
ATOM 2761 C C . SER A 1 370 ? 148.165 147.570 161.755 1.00 81.35 350 SER A C 1
ATOM 2762 O O . SER A 1 370 ? 147.778 148.730 161.594 1.00 81.35 350 SER A O 1
ATOM 2765 N N . VAL A 1 371 ? 147.813 146.579 160.933 1.00 79.35 351 VAL A N 1
ATOM 2766 C CA . VAL A 1 371 ? 146.980 146.841 159.764 1.00 79.35 351 VAL A CA 1
ATOM 2767 C C . VAL A 1 371 ? 145.525 147.012 160.150 1.00 79.35 351 VAL A C 1
ATOM 2768 O O . VAL A 1 371 ? 144.723 147.486 159.336 1.00 79.35 351 VAL A O 1
ATOM 2772 N N . ASP A 1 372 ? 145.166 146.637 161.374 1.00 75.29 352 ASP A N 1
ATOM 2773 C CA . ASP A 1 372 ? 143.855 146.913 161.936 1.00 75.29 352 ASP A CA 1
ATOM 2774 C C . ASP A 1 372 ? 144.054 147.302 163.391 1.00 75.29 352 ASP A C 1
ATOM 2775 O O . ASP A 1 372 ? 144.783 146.628 164.123 1.00 75.29 352 ASP A O 1
ATOM 2780 N N . ARG A 1 373 ? 143.415 148.393 163.798 1.00 73.77 353 ARG A N 1
ATOM 2781 C CA . ARG A 1 373 ? 143.565 148.941 165.138 1.00 73.77 353 ARG A CA 1
ATOM 2782 C C . ARG A 1 373 ? 142.550 148.387 166.129 1.00 73.77 353 ARG A C 1
ATOM 2783 O O . ARG A 1 373 ? 142.561 148.795 167.295 1.00 73.77 353 ARG A O 1
ATOM 2791 N N . LYS A 1 374 ? 141.676 147.476 165.700 1.00 75.57 354 LYS A N 1
ATOM 2792 C CA . LYS A 1 374 ? 140.705 146.858 166.598 1.00 75.57 354 LYS A CA 1
ATOM 2793 C C . LYS A 1 374 ? 140.758 145.332 166.598 1.00 75.57 354 LYS A C 1
ATOM 2794 O O . LYS A 1 374 ? 140.782 144.713 167.667 1.00 75.57 354 LYS A O 1
ATOM 2800 N N . VAL A 1 375 ? 140.779 144.715 165.420 1.00 74.56 355 VAL A N 1
ATOM 2801 C CA . VAL A 1 375 ? 140.652 143.262 165.317 1.00 74.56 355 VAL A CA 1
ATOM 2802 C C . VAL A 1 375 ? 141.966 142.580 165.684 1.00 74.56 355 VAL A C 1
ATOM 2803 O O . VAL A 1 375 ? 143.044 143.046 165.288 1.00 74.56 355 VAL A O 1
ATOM 2807 N N . PRO A 1 376 ? 141.920 141.473 166.439 1.00 75.53 356 PRO A N 1
ATOM 2808 C CA . PRO A 1 376 ? 143.155 140.780 166.828 1.00 75.53 356 PRO A CA 1
ATOM 2809 C C . PRO A 1 376 ? 143.802 139.971 165.719 1.00 75.53 356 PRO A C 1
ATOM 2810 O O . PRO A 1 376 ? 145.019 140.031 165.524 1.00 75.53 356 PRO A O 1
ATOM 2814 N N . ASN A 1 377 ? 142.993 139.215 164.983 1.00 71.89 357 ASN A N 1
ATOM 2815 C CA . ASN A 1 377 ? 143.450 137.997 164.329 1.00 71.89 357 ASN A CA 1
ATOM 2816 C C . ASN A 1 377 ? 143.775 138.175 162.852 1.00 71.89 357 ASN A C 1
ATOM 2817 O O . ASN A 1 377 ? 143.928 137.175 162.145 1.00 71.89 357 ASN A O 1
ATOM 2822 N N . GLN A 1 378 ? 143.882 139.409 162.369 1.00 73.49 358 GLN A N 1
ATOM 2823 C CA . GLN A 1 378 ? 144.412 139.681 161.039 1.00 73.49 358 GLN A CA 1
ATOM 2824 C C . GLN A 1 378 ? 145.651 140.553 161.169 1.00 73.49 358 GLN A C 1
ATOM 2825 O O . GLN A 1 378 ? 145.692 141.473 161.992 1.00 73.49 358 GLN A O 1
ATOM 2831 N N . ILE A 1 379 ? 146.670 140.253 160.367 1.00 79.87 359 ILE A N 1
ATOM 2832 C CA . ILE A 1 379 ? 148.006 140.783 160.606 1.00 79.87 359 ILE A CA 1
ATOM 2833 C C . ILE A 1 379 ? 148.614 141.238 159.286 1.00 79.87 359 ILE A C 1
ATOM 2834 O O . ILE A 1 379 ? 148.423 140.595 158.249 1.00 79.87 359 ILE A O 1
ATOM 2839 N N . GLY A 1 380 ? 149.344 142.350 159.328 1.00 83.48 360 GLY A N 1
ATOM 2840 C CA . GLY A 1 380 ? 150.303 142.687 158.290 1.00 83.48 360 GLY A CA 1
ATOM 2841 C C . GLY A 1 380 ? 151.700 142.270 158.712 1.00 83.48 360 GLY A C 1
ATOM 2842 O O . GLY A 1 380 ? 152.174 142.642 159.787 1.00 83.48 360 GLY A O 1
ATOM 2843 N N . ILE A 1 381 ? 152.357 141.501 157.845 1.00 86.24 361 ILE A N 1
ATOM 2844 C CA . ILE A 1 381 ? 153.616 140.841 158.171 1.00 86.24 361 ILE A CA 1
ATOM 2845 C C . ILE A 1 381 ? 154.637 141.102 157.077 1.00 86.24 361 ILE A C 1
ATOM 2846 O O . ILE A 1 381 ? 154.308 141.069 155.887 1.00 86.24 361 ILE A O 1
ATOM 2851 N N . GLN A 1 382 ? 155.873 141.382 157.483 1.00 92.76 362 GLN A N 1
ATOM 2852 C CA . GLN A 1 382 ? 156.979 141.529 156.553 1.00 92.76 362 GLN A CA 1
ATOM 2853 C C . GLN A 1 382 ? 158.210 140.924 157.206 1.00 92.76 362 GLN A C 1
ATOM 2854 O O . GLN A 1 382 ? 158.461 141.153 158.390 1.00 92.76 362 GLN A O 1
ATOM 2860 N N . VAL A 1 383 ? 158.971 140.152 156.438 1.00 95.66 363 VAL A N 1
ATOM 2861 C CA . VAL A 1 383 ? 160.310 139.722 156.825 1.00 95.66 363 VAL A CA 1
ATOM 2862 C C . VAL A 1 383 ? 161.325 140.576 156.086 1.00 95.66 363 VAL A C 1
ATOM 2863 O O . VAL A 1 383 ? 161.118 140.921 154.917 1.00 95.66 363 VAL A O 1
ATOM 2867 N N . SER A 1 384 ? 162.420 140.927 156.759 1.00 99.31 364 SER A N 1
ATOM 2868 C CA . SER A 1 384 ? 163.454 141.739 156.134 1.00 99.31 364 SER A CA 1
ATOM 2869 C C . SER A 1 384 ? 164.805 141.414 156.752 1.00 99.31 364 SER A C 1
ATOM 2870 O O . SER A 1 384 ? 164.889 140.877 157.857 1.00 99.31 364 SER A O 1
ATOM 2873 N N . GLY A 1 385 ? 165.865 141.742 156.024 1.00 104.74 365 GLY A N 1
ATOM 2874 C CA . GLY A 1 385 ? 167.200 141.478 156.529 1.00 104.74 365 GLY A CA 1
ATOM 2875 C C . GLY A 1 385 ? 168.257 141.935 155.550 1.00 104.74 365 GLY A C 1
ATOM 2876 O O . GLY A 1 385 ? 167.963 142.360 154.428 1.00 104.74 365 GLY A O 1
ATOM 2877 N N . GLN A 1 386 ? 169.507 141.818 155.997 1.00 110.99 366 GLN A N 1
ATOM 2878 C CA . GLN A 1 386 ? 170.678 142.225 155.225 1.00 110.99 366 GLN A CA 1
ATOM 2879 C C . GLN A 1 386 ? 170.740 141.556 153.857 1.00 110.99 366 GLN A C 1
ATOM 2880 O O . GLN A 1 386 ? 170.774 140.325 153.759 1.00 110.99 366 GLN A O 1
ATOM 2886 N N . ALA A 1 387 ? 170.733 142.374 152.807 1.00 113.71 367 ALA A N 1
ATOM 2887 C CA . ALA A 1 387 ? 170.526 141.896 151.445 1.00 113.71 367 ALA A CA 1
ATOM 2888 C C . ALA A 1 387 ? 171.587 140.871 151.050 1.00 113.71 367 ALA A C 1
ATOM 2889 O O . ALA A 1 387 ? 172.786 141.192 151.072 1.00 113.71 367 ALA A O 1
ATOM 2891 N N . PRO A 1 388 ? 171.203 139.643 150.709 1.00 113.96 368 PRO A N 1
ATOM 2892 C CA . PRO A 1 388 ? 172.184 138.629 150.295 1.00 113.96 368 PRO A CA 1
ATOM 2893 C C . PRO A 1 388 ? 173.067 139.071 149.132 1.00 113.96 368 PRO A C 1
ATOM 2894 O O . PRO A 1 388 ? 172.584 139.604 148.130 1.00 113.96 368 PRO A O 1
ATOM 2898 N N . ASN A 1 389 ? 174.376 138.839 149.272 1.00 114.41 369 ASN A N 1
ATOM 2899 C CA . ASN A 1 389 ? 175.357 139.048 148.201 1.00 114.41 369 ASN A CA 1
ATOM 2900 C C . ASN A 1 389 ? 175.350 140.483 147.666 1.00 114.41 369 ASN A C 1
ATOM 2901 O O . ASN A 1 389 ? 175.120 140.731 146.481 1.00 114.41 369 ASN A O 1
ATOM 2906 N N . THR A 1 390 ? 175.614 141.433 148.560 1.00 115.70 370 THR A N 1
ATOM 2907 C CA . THR A 1 390 ? 175.628 142.842 148.188 1.00 115.70 370 THR A CA 1
ATOM 2908 C C . THR A 1 390 ? 176.843 143.528 148.797 1.00 115.70 370 THR A C 1
ATOM 2909 O O . THR A 1 390 ? 177.434 143.054 149.771 1.00 115.70 370 THR A O 1
ATOM 2913 N N . THR A 1 391 ? 177.207 144.662 148.197 1.00 116.66 371 THR A N 1
ATOM 2914 C CA . THR A 1 391 ? 178.392 145.413 148.594 1.00 116.66 371 THR A CA 1
ATOM 2915 C C . THR A 1 391 ? 178.180 146.198 149.880 1.00 116.66 371 THR A C 1
ATOM 2916 O O . THR A 1 391 ? 179.160 146.555 150.542 1.00 116.66 371 THR A O 1
ATOM 2920 N N . ILE A 1 392 ? 176.930 146.475 150.241 1.00 114.02 372 ILE A N 1
ATOM 2921 C CA . ILE A 1 392 ? 176.591 147.258 151.422 1.00 114.02 372 ILE A CA 1
ATOM 2922 C C . ILE A 1 392 ? 175.534 146.488 152.200 1.00 114.02 372 ILE A C 1
ATOM 2923 O O . ILE A 1 392 ? 174.616 145.905 151.611 1.00 114.02 372 ILE A O 1
ATOM 2928 N N . THR A 1 393 ? 175.666 146.486 153.526 1.00 113.43 373 THR A N 1
ATOM 2929 C CA . THR A 1 393 ? 174.821 145.693 154.421 1.00 113.43 373 THR A CA 1
ATOM 2930 C C . THR A 1 393 ? 173.422 146.268 154.620 1.00 113.43 373 THR A C 1
ATOM 2931 O O . THR A 1 393 ? 172.915 146.294 155.744 1.00 113.43 373 THR A O 1
ATOM 2935 N N . ARG A 1 394 ? 172.779 146.734 153.551 1.00 110.71 374 ARG A N 1
ATOM 2936 C CA . ARG A 1 394 ? 171.401 147.198 153.646 1.00 110.71 374 ARG A CA 1
ATOM 2937 C C . ARG A 1 394 ? 170.471 146.043 154.003 1.00 110.71 374 ARG A C 1
ATOM 2938 O O . ARG A 1 394 ? 170.533 144.971 153.393 1.00 110.71 374 ARG A O 1
ATOM 2946 N N . GLU A 1 395 ? 169.609 146.263 154.995 1.00 108.05 375 GLU A N 1
ATOM 2947 C CA . GLU A 1 395 ? 168.541 145.318 155.295 1.00 108.05 375 GLU A CA 1
ATOM 2948 C C . GLU A 1 395 ? 167.427 145.471 154.267 1.00 108.05 375 GLU A C 1
ATOM 2949 O O . GLU A 1 395 ? 167.022 146.590 153.938 1.00 108.05 375 GLU A O 1
ATOM 2955 N N . VAL A 1 396 ? 166.947 144.347 153.741 1.00 103.78 376 VAL A N 1
ATOM 2956 C CA . VAL A 1 396 ? 165.892 144.372 152.726 1.00 103.78 376 VAL A CA 1
ATOM 2957 C C . VAL A 1 396 ? 164.894 143.272 153.016 1.00 103.78 376 VAL A C 1
ATOM 2958 O O . VAL A 1 396 ? 165.220 142.237 153.614 1.00 103.78 376 VAL A O 1
ATOM 2962 N N . PRO A 1 397 ? 163.643 143.484 152.613 1.00 96.93 377 PRO A N 1
ATOM 2963 C CA . PRO A 1 397 ? 162.633 142.437 152.771 1.00 96.93 377 PRO A CA 1
ATOM 2964 C C . PRO A 1 397 ? 162.990 141.201 151.955 1.00 96.93 377 PRO A C 1
ATOM 2965 O O . PRO A 1 397 ? 163.644 141.283 150.914 1.00 96.93 377 PRO A O 1
ATOM 2969 N N . LEU A 1 398 ? 162.544 140.036 152.444 1.00 94.86 378 LEU A N 1
ATOM 2970 C CA . LEU A 1 398 ? 163.010 138.734 151.943 1.00 94.86 378 LEU A CA 1
ATOM 2971 C C . LEU A 1 398 ? 161.856 137.730 151.918 1.00 94.86 378 LEU A C 1
ATOM 2972 O O . LEU A 1 398 ? 161.585 137.047 152.910 1.00 94.86 378 LEU A O 1
ATOM 2977 N N . ALA A 1 399 ? 161.173 137.663 150.771 1.00 89.39 379 ALA A N 1
ATOM 2978 C CA . ALA A 1 399 ? 160.087 136.703 150.582 1.00 89.39 379 ALA A CA 1
ATOM 2979 C C . ALA A 1 399 ? 160.573 135.264 150.718 1.00 89.39 379 ALA A C 1
ATOM 2980 O O . ALA A 1 399 ? 159.877 134.420 151.289 1.00 89.39 379 ALA A O 1
ATOM 2982 N N . SER A 1 400 ? 161.770 134.967 150.212 1.00 89.56 380 SER A N 1
ATOM 2983 C CA . SER A 1 400 ? 162.297 133.606 150.296 1.00 89.56 380 SER A CA 1
ATOM 2984 C C . SER A 1 400 ? 162.559 133.185 151.737 1.00 89.56 380 SER A C 1
ATOM 2985 O O . SER A 1 400 ? 162.301 132.034 152.108 1.00 89.56 380 SER A O 1
ATOM 2988 N N . ALA A 1 401 ? 163.084 134.093 152.558 1.00 89.28 381 ALA A N 1
ATOM 2989 C CA . ALA A 1 401 ? 163.300 133.795 153.971 1.00 89.28 381 ALA A CA 1
ATOM 2990 C C . ALA A 1 401 ? 161.994 133.480 154.691 1.00 89.28 381 ALA A C 1
ATOM 2991 O O . ALA A 1 401 ? 161.908 132.507 155.450 1.00 89.28 381 ALA A O 1
ATOM 2993 N N . LEU A 1 402 ? 160.969 134.305 154.476 1.00 88.72 382 LEU A N 1
ATOM 2994 C CA . LEU A 1 402 ? 159.651 134.021 155.034 1.00 88.72 382 LEU A CA 1
ATOM 2995 C C . LEU A 1 402 ? 159.089 132.697 154.528 1.00 88.72 382 LEU A C 1
ATOM 2996 O O . LEU A 1 402 ? 158.527 131.921 155.308 1.00 88.72 382 LEU A O 1
ATOM 3001 N N . SER A 1 403 ? 159.223 132.423 153.230 1.00 86.86 383 SER A N 1
ATOM 3002 C CA . SER A 1 403 ? 158.764 131.150 152.680 1.00 86.86 383 SER A CA 1
ATOM 3003 C C . SER A 1 403 ? 159.445 129.968 153.355 1.00 86.86 383 SER A C 1
ATOM 3004 O O . SER A 1 403 ? 158.790 128.991 153.723 1.00 86.86 383 SER A O 1
ATOM 3007 N N . ASP A 1 404 ? 160.768 130.026 153.496 1.00 86.98 384 ASP A N 1
ATOM 3008 C CA . ASP A 1 404 ? 161.499 128.935 154.134 1.00 86.98 384 ASP A CA 1
ATOM 3009 C C . ASP A 1 404 ? 161.131 128.779 155.606 1.00 86.98 384 ASP A C 1
ATOM 3010 O O . ASP A 1 404 ? 160.946 127.656 156.086 1.00 86.98 384 ASP A O 1
ATOM 3015 N N . LEU A 1 405 ? 161.038 129.888 156.339 1.00 85.83 385 LEU A N 1
ATOM 3016 C CA . LEU A 1 405 ? 160.613 129.832 157.735 1.00 85.83 385 LEU A CA 1
ATOM 3017 C C . LEU A 1 405 ? 159.216 129.240 157.893 1.00 85.83 385 LEU A C 1
ATOM 3018 O O . LEU A 1 405 ? 158.976 128.423 158.792 1.00 85.83 385 LEU A O 1
ATOM 3023 N N . ILE A 1 406 ? 158.289 129.615 157.012 1.00 84.45 386 ILE A N 1
ATOM 3024 C CA . ILE A 1 406 ? 156.964 129.000 157.004 1.00 84.45 386 ILE A CA 1
ATOM 3025 C C . ILE A 1 406 ? 157.047 127.514 156.680 1.00 84.45 386 ILE A C 1
ATOM 3026 O O . ILE A 1 406 ? 156.463 126.679 157.379 1.00 84.45 386 ILE A O 1
ATOM 3031 N N . ASN A 1 407 ? 157.792 127.157 155.631 1.00 84.37 387 ASN A N 1
ATOM 3032 C CA . ASN A 1 407 ? 157.911 125.754 155.253 1.00 84.37 387 ASN A CA 1
ATOM 3033 C C . ASN A 1 407 ? 158.495 124.929 156.387 1.00 84.37 387 ASN A C 1
ATOM 3034 O O . ASN A 1 407 ? 158.186 123.739 156.515 1.00 84.37 387 ASN A O 1
ATOM 3039 N N . GLN A 1 408 ? 159.340 125.541 157.214 1.00 84.61 388 GLN A N 1
ATOM 3040 C CA . GLN A 1 408 ? 159.786 124.867 158.424 1.00 84.61 388 GLN A CA 1
ATOM 3041 C C . GLN A 1 408 ? 158.644 124.749 159.423 1.00 84.61 388 GLN A C 1
ATOM 3042 O O . GLN A 1 408 ? 158.442 123.689 160.026 1.00 84.61 388 GLN A O 1
ATOM 3048 N N . ASN A 1 409 ? 157.886 125.831 159.610 1.00 84.37 389 ASN A N 1
ATOM 3049 C CA . ASN A 1 409 ? 156.822 125.858 160.604 1.00 84.37 389 ASN A CA 1
ATOM 3050 C C . ASN A 1 409 ? 155.479 125.354 160.089 1.00 84.37 389 ASN A C 1
ATOM 3051 O O . ASN A 1 409 ? 154.595 125.069 160.902 1.00 84.37 389 ASN A O 1
ATOM 3056 N N . ALA A 1 410 ? 155.295 125.237 158.778 1.00 81.58 390 ALA A N 1
ATOM 3057 C CA . ALA A 1 410 ? 154.027 124.737 158.273 1.00 81.58 390 ALA A CA 1
ATOM 3058 C C . ALA A 1 410 ? 153.983 123.214 158.263 1.00 81.58 390 ALA A C 1
ATOM 3059 O O . ALA A 1 410 ? 155.011 122.530 158.264 1.00 81.58 390 ALA A O 1
ATOM 3061 N N . ASP A 1 411 ? 152.761 122.687 158.258 1.00 78.61 391 ASP A N 1
ATOM 3062 C CA . ASP A 1 411 ? 152.507 121.370 157.699 1.00 78.61 391 ASP A CA 1
ATOM 3063 C C . ASP A 1 411 ? 152.438 121.493 156.183 1.00 78.61 391 ASP A C 1
ATOM 3064 O O . ASP A 1 411 ? 151.780 122.395 155.656 1.00 78.61 391 ASP A O 1
ATOM 3069 N N . ILE A 1 412 ? 153.110 120.582 155.480 1.00 79.04 392 ILE A N 1
ATOM 3070 C CA . ILE A 1 412 ? 153.015 120.566 154.024 1.00 79.04 392 ILE A CA 1
ATOM 3071 C C . ILE A 1 412 ? 151.670 120.012 153.573 1.00 79.04 392 ILE A C 1
ATOM 3072 O O . ILE A 1 412 ? 151.182 120.349 152.487 1.00 79.04 392 ILE A O 1
ATOM 3077 N N . ALA A 1 413 ? 151.044 119.173 154.392 1.00 79.08 393 ALA A N 1
ATOM 3078 C CA . ALA A 1 413 ? 149.698 118.701 154.115 1.00 79.08 393 ALA A CA 1
ATOM 3079 C C . ALA A 1 413 ? 148.642 119.752 154.437 1.00 79.08 393 ALA A C 1
ATOM 3080 O O . ALA A 1 413 ? 148.837 120.635 155.277 1.00 79.08 393 ALA A O 1
ATOM 3082 N N . SER A 1 414 ? 147.516 119.643 153.731 1.00 75.64 394 SER A N 1
ATOM 3083 C CA . SER A 1 414 ? 146.318 120.457 153.943 1.00 75.64 394 SER A CA 1
ATOM 3084 C C . SER A 1 414 ? 146.575 121.953 153.789 1.00 75.64 394 SER A C 1
ATOM 3085 O O . SER A 1 414 ? 145.889 122.774 154.403 1.00 75.64 394 SER A O 1
ATOM 3088 N N . PHE A 1 415 ? 147.561 122.330 152.982 1.00 74.76 395 PHE A N 1
ATOM 3089 C CA . PHE A 1 415 ? 147.493 123.619 152.313 1.00 74.76 395 PHE A CA 1
ATOM 3090 C C . PHE A 1 415 ? 146.309 123.620 151.356 1.00 74.76 395 PHE A C 1
ATOM 3091 O O . PHE A 1 415 ? 146.064 122.637 150.651 1.00 74.76 395 PHE A O 1
ATOM 3099 N N . ARG A 1 416 ? 145.562 124.720 151.329 1.00 71.68 396 ARG A N 1
ATOM 3100 C CA . ARG A 1 416 ? 144.482 124.833 150.362 1.00 71.68 396 ARG A CA 1
ATOM 3101 C C . ARG A 1 416 ? 144.237 126.298 150.041 1.00 71.68 396 ARG A C 1
ATOM 3102 O O . ARG A 1 416 ? 144.577 127.193 150.819 1.00 71.68 396 ARG A O 1
ATOM 3110 N N . THR A 1 417 ? 143.643 126.529 148.874 1.00 66.53 397 THR A N 1
ATOM 3111 C CA . THR A 1 417 ? 143.075 127.821 148.519 1.00 66.53 397 THR A CA 1
ATOM 3112 C C . THR A 1 417 ? 141.557 127.732 148.540 1.00 66.53 397 THR A C 1
ATOM 3113 O O . THR A 1 417 ? 140.971 126.875 147.870 1.00 66.53 397 THR A O 1
ATOM 3117 N N . ILE A 1 418 ? 140.929 128.609 149.318 1.00 62.13 398 ILE A N 1
ATOM 3118 C CA . ILE A 1 418 ? 139.485 128.564 149.500 1.00 62.13 398 ILE A CA 1
ATOM 3119 C C . ILE A 1 418 ? 138.784 129.068 148.246 1.00 62.13 398 ILE A C 1
ATOM 3120 O O . ILE A 1 418 ? 139.095 130.152 147.735 1.00 62.13 398 ILE A O 1
ATOM 3125 N N . GLY A 1 419 ? 137.839 128.280 147.736 1.00 56.83 399 GLY A N 1
ATOM 3126 C CA . GLY A 1 419 ? 137.017 128.731 146.629 1.00 56.83 399 GLY A CA 1
ATOM 3127 C C . GLY A 1 419 ? 137.681 128.807 145.275 1.00 56.83 399 GLY A C 1
ATOM 3128 O O . GLY A 1 419 ? 137.123 129.433 144.370 1.00 56.83 399 GLY A O 1
ATOM 3129 N N . LEU A 1 420 ? 138.857 128.204 145.104 1.00 54.86 400 LEU A N 1
ATOM 3130 C CA . LEU A 1 420 ? 139.640 128.433 143.893 1.00 54.86 400 LEU A CA 1
ATOM 3131 C C . LEU A 1 420 ? 138.926 127.882 142.662 1.00 54.86 400 LEU A C 1
ATOM 3132 O O . LEU A 1 420 ? 138.792 128.575 141.646 1.00 54.86 400 LEU A O 1
ATOM 3137 N N . GLU A 1 421 ? 138.474 126.628 142.733 1.00 51.50 401 GLU A N 1
ATOM 3138 C CA . GLU A 1 421 ? 137.663 126.061 141.659 1.00 51.50 401 GLU A CA 1
ATOM 3139 C C . GLU A 1 421 ? 136.370 126.844 141.462 1.00 51.50 401 GLU A C 1
ATOM 3140 O O . GLU A 1 421 ? 135.915 127.027 140.329 1.00 51.50 401 GLU A O 1
ATOM 3146 N N . GLY A 1 422 ? 135.772 127.322 142.554 1.00 51.22 402 GLY A N 1
ATOM 3147 C CA . GLY A 1 422 ? 134.582 128.153 142.437 1.00 51.22 402 GLY A CA 1
ATOM 3148 C C . GLY A 1 422 ? 134.839 129.408 141.627 1.00 51.22 402 GLY A C 1
ATOM 3149 O O . GLY A 1 422 ? 134.039 129.790 140.770 1.00 51.22 402 GLY A O 1
ATOM 3150 N N . PHE A 1 423 ? 135.964 130.067 141.896 1.00 49.84 403 PHE A N 1
ATOM 3151 C CA . PHE A 1 423 ? 136.380 131.220 141.104 1.00 49.84 403 PHE A CA 1
ATOM 3152 C C . PHE A 1 423 ? 136.609 130.842 139.646 1.00 49.84 403 PHE A C 1
ATOM 3153 O O . PHE A 1 423 ? 136.079 131.487 138.734 1.00 49.84 403 PHE A O 1
ATOM 3161 N N . ARG A 1 424 ? 137.394 129.793 139.406 1.00 50.68 404 ARG A N 1
ATOM 3162 C CA . ARG A 1 424 ? 137.713 129.383 138.043 1.00 50.68 404 ARG A CA 1
ATOM 3163 C C . ARG A 1 424 ? 136.520 128.794 137.298 1.00 50.68 404 ARG A C 1
ATOM 3164 O O . ARG A 1 424 ? 136.557 128.722 136.066 1.00 50.68 404 ARG A O 1
ATOM 3172 N N . GLN A 1 425 ? 135.474 128.368 138.002 1.00 50.53 405 GLN A N 1
ATOM 3173 C CA . GLN A 1 425 ? 134.253 127.883 137.369 1.00 50.53 405 GLN A CA 1
ATOM 3174 C C . GLN A 1 425 ? 133.123 128.908 137.351 1.00 50.53 405 GLN A C 1
ATOM 3175 O O . GLN A 1 425 ? 131.997 128.557 136.986 1.00 50.53 405 GLN A O 1
ATOM 3181 N N . SER A 1 426 ? 133.383 130.157 137.737 1.00 47.81 406 SER A N 1
ATOM 3182 C CA . SER A 1 426 ? 132.333 131.167 137.659 1.00 47.81 406 SER A CA 1
ATOM 3183 C C . SER A 1 426 ? 132.882 132.480 137.116 1.00 47.81 406 SER A C 1
ATOM 3184 O O . SER A 1 426 ? 132.247 133.117 136.269 1.00 47.81 406 SER A O 1
ATOM 3187 N N . SER A 1 427 ? 134.050 132.902 137.592 1.00 45.27 407 SER A N 1
ATOM 3188 C CA . SER A 1 427 ? 134.697 134.088 137.048 1.00 45.27 407 SER A CA 1
ATOM 3189 C C . SER A 1 427 ? 135.792 133.765 136.041 1.00 45.27 407 SER A C 1
ATOM 3190 O O . SER A 1 427 ? 136.071 134.589 135.164 1.00 45.27 407 SER A O 1
ATOM 3193 N N . TYR A 1 428 ? 136.433 132.598 136.175 1.00 45.55 408 TYR A N 1
ATOM 3194 C CA . TYR A 1 428 ? 137.544 132.145 135.337 1.00 45.55 408 TYR A CA 1
ATOM 3195 C C . TYR A 1 428 ? 138.787 133.004 135.534 1.00 45.55 408 TYR A C 1
ATOM 3196 O O . TYR A 1 428 ? 139.902 132.483 135.639 1.00 45.55 408 TYR A O 1
ATOM 3205 N N . HIS A 1 429 ? 138.602 134.316 135.584 1.00 44.90 409 HIS A N 1
ATOM 3206 C CA . HIS A 1 429 ? 139.659 135.292 135.790 1.00 44.90 409 HIS A CA 1
ATOM 3207 C C . HIS A 1 429 ? 139.010 136.567 136.313 1.00 44.90 409 HIS A C 1
ATOM 3208 O O . HIS A 1 429 ? 137.784 136.590 136.483 1.00 44.90 409 HIS A O 1
ATOM 3215 N N . PRO A 1 430 ? 139.764 137.648 136.591 1.00 44.37 410 PRO A N 1
ATOM 3216 C CA . PRO A 1 430 ? 139.098 138.940 136.805 1.00 44.37 410 PRO A CA 1
ATOM 3217 C C . PRO A 1 430 ? 138.316 139.385 135.582 1.00 44.37 410 PRO A C 1
ATOM 3218 O O . PRO A 1 430 ? 138.896 139.858 134.600 1.00 44.37 410 PRO A O 1
ATOM 3222 N N . ASP A 1 431 ? 136.992 139.247 135.641 1.00 39.49 411 ASP A N 1
ATOM 3223 C CA . ASP A 1 431 ? 136.219 139.056 134.419 1.00 39.49 411 ASP A CA 1
ATOM 3224 C C . ASP A 1 431 ? 136.062 140.353 133.638 1.00 39.49 411 ASP A C 1
ATOM 3225 O O . ASP A 1 431 ? 136.439 140.438 132.465 1.00 39.49 411 ASP A O 1
ATOM 3230 N N . ARG A 1 432 ? 135.504 141.375 134.280 1.00 33.94 412 ARG A N 1
ATOM 3231 C CA . ARG A 1 432 ? 134.997 142.531 133.560 1.00 33.94 412 ARG A CA 1
ATOM 3232 C C . ARG A 1 432 ? 135.155 143.779 134.413 1.00 33.94 412 ARG A C 1
ATOM 3233 O O . ARG A 1 432 ? 135.226 143.716 135.643 1.00 33.94 412 ARG A O 1
ATOM 3241 N N . ASP A 1 433 ? 135.207 144.914 133.731 1.00 31.68 413 ASP A N 1
ATOM 3242 C CA . ASP A 1 433 ? 135.294 146.240 134.342 1.00 31.68 413 ASP A CA 1
ATOM 3243 C C . ASP A 1 433 ? 133.926 146.912 134.404 1.00 31.68 413 ASP A C 1
ATOM 3244 O O . ASP A 1 433 ? 133.732 148.014 133.895 1.00 31.68 413 ASP A O 1
ATOM 3249 N N . GLY A 1 434 ? 132.947 146.247 135.005 1.00 30.56 414 GLY A N 1
ATOM 3250 C 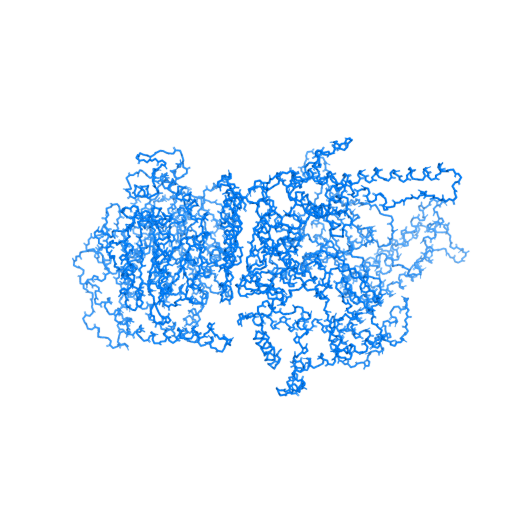CA . GLY A 1 434 ? 131.614 146.816 135.070 1.00 30.56 414 GLY A CA 1
ATOM 3251 C C . GLY A 1 434 ? 130.741 146.043 136.030 1.00 30.56 414 GLY A C 1
ATOM 3252 O O . GLY A 1 434 ? 131.182 145.094 136.683 1.00 30.56 414 GLY A O 1
ATOM 3253 N N . LEU A 1 435 ? 129.483 146.463 136.107 1.00 29.44 415 LEU A N 1
ATOM 3254 C CA . LEU A 1 435 ? 128.582 145.935 137.114 1.00 29.44 415 LEU A CA 1
ATOM 3255 C C . LEU A 1 435 ? 128.280 144.464 136.874 1.00 29.44 415 LEU A C 1
ATOM 3256 O O . LEU A 1 435 ? 128.584 143.890 135.829 1.00 29.44 415 LEU A O 1
ATOM 3261 N N . PHE A 1 436 ? 127.662 143.858 137.880 1.00 29.76 416 PHE A N 1
ATOM 3262 C CA . PHE A 1 436 ? 127.349 142.443 137.862 1.00 29.76 416 PHE A CA 1
ATOM 3263 C C . PHE A 1 436 ? 126.267 142.132 136.838 1.00 29.76 416 PHE A C 1
ATOM 3264 O O . PHE A 1 436 ? 125.489 142.993 136.430 1.00 29.76 416 PHE A O 1
ATOM 3272 N N . VAL A 1 437 ? 126.224 140.870 136.427 1.00 30.01 417 VAL A N 1
ATOM 3273 C CA . VAL A 1 437 ? 125.345 140.439 135.350 1.00 30.01 417 VAL A CA 1
ATOM 3274 C C . VAL A 1 437 ? 124.552 139.226 135.809 1.00 30.01 417 VAL A C 1
ATOM 3275 O O . VAL A 1 437 ? 123.440 138.973 135.337 1.00 30.01 417 VAL A O 1
ATOM 3279 N N . ASN A 1 438 ? 125.099 138.494 136.767 1.00 30.74 418 ASN A N 1
ATOM 3280 C CA . ASN A 1 438 ? 124.423 137.346 137.344 1.00 30.74 418 ASN A CA 1
ATOM 3281 C C . ASN A 1 438 ? 124.908 137.223 138.776 1.00 30.74 418 ASN A C 1
ATOM 3282 O O . ASN A 1 438 ? 125.862 137.889 139.180 1.00 30.74 418 ASN A O 1
ATOM 3287 N N . ILE A 1 439 ? 124.258 136.355 139.550 1.00 31.21 419 ILE A N 1
ATOM 3288 C CA . ILE A 1 439 ? 124.592 136.333 140.963 1.00 31.21 419 ILE A CA 1
ATOM 3289 C C . ILE A 1 439 ? 126.011 135.861 141.226 1.00 31.21 419 ILE A C 1
ATOM 3290 O O . ILE A 1 439 ? 126.559 136.181 142.278 1.00 31.21 419 ILE A O 1
ATOM 3295 N N . HIS A 1 440 ? 126.625 135.082 140.338 1.00 31.92 420 HIS A N 1
ATOM 3296 C CA . HIS A 1 440 ? 128.022 134.728 140.566 1.00 31.92 420 HIS A CA 1
ATOM 3297 C C . HIS A 1 440 ? 128.917 135.954 140.529 1.00 31.92 420 HIS A C 1
ATOM 3298 O O . HIS A 1 440 ? 129.772 136.140 141.402 1.00 31.92 420 HIS A O 1
ATOM 3305 N N . GLU A 1 441 ? 128.699 136.831 139.558 1.00 32.72 421 GLU A N 1
ATOM 3306 C CA . GLU A 1 441 ? 129.482 138.052 139.516 1.00 32.72 421 GLU A CA 1
ATOM 3307 C C . GLU A 1 441 ? 129.114 139.002 140.645 1.00 32.72 421 GLU A C 1
ATOM 3308 O O . GLU A 1 441 ? 129.976 139.738 141.132 1.00 32.72 421 GLU A O 1
ATOM 3314 N N . LEU A 1 442 ? 127.857 139.001 141.085 1.00 32.54 422 LEU A N 1
ATOM 3315 C CA . LEU A 1 442 ? 127.496 139.762 142.277 1.00 32.54 422 LEU A CA 1
ATOM 3316 C C . LEU A 1 442 ? 128.228 139.257 143.510 1.00 32.54 422 LEU A C 1
ATOM 3317 O O . LEU A 1 442 ? 128.845 140.029 144.251 1.00 32.54 422 LEU A O 1
ATOM 3322 N N . GLU A 1 443 ? 128.175 137.952 143.729 1.00 33.85 423 GLU A N 1
ATOM 3323 C CA . GLU A 1 443 ? 128.731 137.317 144.913 1.00 33.85 423 GLU A CA 1
ATOM 3324 C C . GLU A 1 443 ? 130.245 137.416 144.952 1.00 33.85 423 GLU A C 1
ATOM 3325 O O . GLU A 1 443 ? 130.838 137.450 146.034 1.00 33.85 423 GLU A O 1
ATOM 3331 N N . ARG A 1 444 ? 130.882 137.475 143.791 1.00 36.34 424 ARG A N 1
ATOM 3332 C CA . ARG A 1 444 ? 132.307 137.761 143.746 1.00 36.34 424 ARG A CA 1
ATOM 3333 C C . ARG A 1 444 ? 132.607 139.227 144.020 1.00 36.34 424 ARG A C 1
ATOM 3334 O O . ARG A 1 444 ? 133.706 139.547 144.481 1.00 36.34 424 ARG A O 1
ATOM 3342 N N . SER A 1 445 ? 131.669 140.127 143.752 1.00 36.71 425 SER A N 1
ATOM 3343 C CA . SER A 1 445 ? 131.966 141.549 143.828 1.00 36.71 425 SER A CA 1
ATOM 3344 C C . SER A 1 445 ? 132.259 141.988 145.261 1.00 36.71 425 SER A C 1
ATOM 3345 O O . SER A 1 445 ? 131.869 141.346 146.238 1.00 36.71 425 SER A O 1
ATOM 3348 N N . VAL A 1 446 ? 132.964 143.119 145.358 1.00 39.78 426 VAL A N 1
ATOM 3349 C CA . VAL A 1 446 ? 133.348 143.754 146.620 1.00 39.78 426 VAL A CA 1
ATOM 3350 C C . VAL A 1 446 ? 132.158 144.017 147.532 1.00 39.78 426 VAL A C 1
ATOM 3351 O O . VAL A 1 446 ? 132.300 144.043 148.761 1.00 39.78 426 VAL A O 1
ATOM 3355 N N . GLY A 1 447 ? 130.969 144.185 146.963 1.00 36.05 427 GLY A N 1
ATOM 3356 C CA . GLY A 1 447 ? 129.784 144.381 147.777 1.00 36.05 427 GLY A CA 1
ATOM 3357 C C . GLY A 1 447 ? 129.333 143.171 148.566 1.00 36.05 427 GLY A C 1
ATOM 3358 O O . GLY A 1 447 ? 128.401 143.300 149.367 1.00 36.05 427 GLY A O 1
ATOM 3359 N N . PHE A 1 448 ? 129.952 142.014 148.376 1.00 34.46 428 PHE A N 1
ATOM 3360 C CA . PHE A 1 448 ? 129.414 140.831 149.018 1.00 34.46 428 PHE A CA 1
ATOM 3361 C C . PHE A 1 448 ? 129.840 140.773 150.480 1.00 34.46 428 PHE A C 1
ATOM 3362 O O . PHE A 1 448 ? 130.781 141.442 150.909 1.00 34.46 428 PHE A O 1
ATOM 3370 N N . ALA A 1 449 ? 129.129 139.945 151.244 1.00 33.78 429 ALA A N 1
ATOM 3371 C CA . ALA A 1 449 ? 129.444 139.698 152.644 1.00 33.78 429 ALA A CA 1
ATOM 3372 C C . ALA A 1 449 ? 128.965 138.309 153.040 1.00 33.78 429 ALA A C 1
ATOM 3373 O O . ALA A 1 449 ? 129.697 137.542 153.673 1.00 33.78 429 ALA A O 1
ATOM 3375 N N . GLY A 1 450 ? 127.738 137.977 152.658 1.00 33.05 430 GLY A N 1
ATOM 3376 C CA . GLY A 1 450 ? 127.195 136.659 152.900 1.00 33.05 430 GLY A CA 1
ATOM 3377 C C . GLY A 1 450 ? 125.823 136.505 152.284 1.00 33.05 430 GLY A C 1
ATOM 3378 O O . GLY A 1 450 ? 125.018 137.439 152.285 1.00 33.05 430 GLY A O 1
ATOM 3379 N N . ARG A 1 451 ? 125.544 135.322 151.757 1.00 31.44 431 ARG A N 1
ATOM 3380 C CA . ARG A 1 451 ? 124.346 135.099 150.961 1.00 31.44 431 ARG A CA 1
ATOM 3381 C C . ARG A 1 451 ? 123.128 135.000 151.869 1.00 31.44 431 ARG A C 1
ATOM 3382 O O . ARG A 1 451 ? 122.978 134.027 152.610 1.00 31.44 431 ARG A O 1
ATOM 3390 N N . GLN A 1 452 ? 122.266 136.003 151.819 1.00 31.48 432 GLN A N 1
ATOM 3391 C CA . GLN A 1 452 ? 121.077 136.080 152.662 1.00 31.48 432 GLN A CA 1
ATOM 3392 C C . GLN A 1 452 ? 119.864 135.845 151.774 1.00 31.48 432 GLN A C 1
ATOM 3393 O O . GLN A 1 452 ? 119.442 136.737 151.040 1.00 31.48 432 GLN A O 1
ATOM 3399 N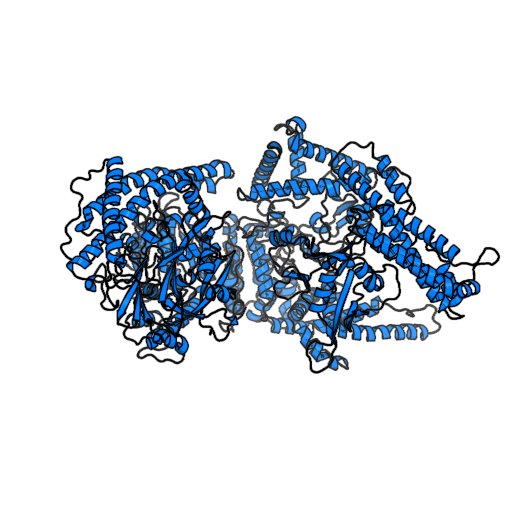 N . TYR A 1 453 ? 119.306 134.644 151.849 1.00 29.88 433 TYR A N 1
ATOM 3400 C CA . TYR A 1 453 ? 118.035 134.369 151.199 1.00 29.88 433 TYR A CA 1
ATOM 3401 C C . TYR A 1 453 ? 116.885 135.026 151.941 1.00 29.88 433 TYR A C 1
ATOM 3402 O O . TYR A 1 453 ? 116.896 135.127 153.167 1.00 29.88 433 TYR A O 1
ATOM 3411 N N . LEU A 1 454 ? 115.901 135.494 151.188 1.00 29.26 434 LEU A N 1
ATOM 3412 C CA . LEU A 1 454 ? 114.669 136.019 151.748 1.00 29.26 434 LEU A CA 1
ATOM 3413 C C . LEU A 1 454 ? 113.572 134.977 151.633 1.00 29.26 434 LEU A C 1
ATOM 3414 O O . LEU A 1 454 ? 113.625 134.082 150.792 1.00 29.26 434 LEU A O 1
ATOM 3419 N N . LEU A 1 455 ? 112.570 135.103 152.494 1.00 29.83 435 LEU A N 1
ATOM 3420 C CA . LEU A 1 455 ? 111.408 134.231 152.458 1.00 29.83 435 LEU A CA 1
ATOM 3421 C C . LEU A 1 455 ? 110.153 135.043 152.748 1.00 29.83 435 LEU A C 1
ATOM 3422 O O . LEU A 1 455 ? 110.218 136.201 153.168 1.00 29.83 435 LEU A O 1
ATOM 3427 N N . GLU A 1 456 ? 109.002 134.410 152.537 1.00 30.03 436 GLU A N 1
ATOM 3428 C CA . GLU A 1 456 ? 107.747 135.084 152.235 1.00 30.03 436 GLU A CA 1
ATOM 3429 C C . GLU A 1 456 ? 106.921 135.280 153.499 1.00 30.03 436 GLU A C 1
ATOM 3430 O O . GLU A 1 456 ? 106.842 134.385 154.341 1.00 30.03 436 GLU A O 1
ATOM 3436 N N . MET A 1 457 ? 106.271 136.446 153.606 1.00 30.42 437 MET A N 1
ATOM 3437 C CA . MET A 1 457 ? 105.381 136.782 154.718 1.00 30.42 437 MET A CA 1
ATOM 3438 C C . MET A 1 457 ? 103.955 136.968 154.224 1.00 30.42 437 MET A C 1
ATOM 3439 O O . MET A 1 457 ? 103.465 138.100 154.100 1.00 30.42 437 MET A O 1
ATOM 3444 N N . PRO A 1 458 ? 103.253 135.878 153.938 1.00 30.37 438 PRO A N 1
ATOM 3445 C CA . PRO A 1 458 ? 102.071 135.953 153.079 1.00 30.37 438 PRO A CA 1
ATOM 3446 C C . PRO A 1 458 ? 100.774 136.308 153.784 1.00 30.37 438 PRO A C 1
ATOM 3447 O O . PRO A 1 458 ? 99.746 136.415 153.109 1.00 30.37 438 PRO A O 1
ATOM 3451 N N . GLN A 1 459 ? 100.774 136.506 155.097 1.00 30.47 439 GLN A N 1
ATOM 3452 C CA . GLN A 1 459 ? 99.491 136.668 155.766 1.00 30.47 439 GLN A CA 1
ATOM 3453 C C . GLN A 1 459 ? 98.963 138.090 155.637 1.00 30.47 439 GLN A C 1
ATOM 3454 O O . GLN A 1 459 ? 97.801 138.345 155.972 1.00 30.47 439 GLN A O 1
ATOM 3460 N N . ASP A 1 460 ? 99.755 139.007 155.096 1.00 30.42 440 ASP A N 1
ATOM 3461 C CA . ASP A 1 460 ? 99.156 140.234 154.609 1.00 30.42 440 ASP A CA 1
ATOM 3462 C C . ASP A 1 460 ? 98.281 139.946 153.387 1.00 30.42 440 ASP A C 1
ATOM 3463 O O . ASP A 1 460 ? 98.327 138.869 152.788 1.00 30.42 440 ASP A O 1
ATOM 3468 N N . ASN A 1 461 ? 97.467 140.942 153.029 1.00 30.28 441 ASN A N 1
ATOM 3469 C CA . ASN A 1 461 ? 96.592 140.849 151.863 1.00 30.28 441 ASN A CA 1
ATOM 3470 C C . ASN A 1 461 ? 97.331 140.495 150.582 1.00 30.28 441 ASN A C 1
ATOM 3471 O O . ASN A 1 461 ? 96.770 139.824 149.709 1.00 30.28 441 ASN A O 1
ATOM 3476 N N . ASP A 1 462 ? 98.582 140.919 150.453 1.00 30.44 442 ASP A N 1
ATOM 3477 C CA . ASP A 1 462 ? 99.421 140.470 149.356 1.00 30.44 442 ASP A CA 1
ATOM 3478 C C . ASP A 1 462 ? 100.847 140.243 149.832 1.00 30.44 442 ASP A C 1
ATOM 3479 O O . ASP A 1 462 ? 101.307 140.848 150.802 1.00 30.44 442 ASP A O 1
ATOM 3484 N N . TYR A 1 463 ? 101.532 139.344 149.137 1.00 30.18 443 TYR A N 1
ATOM 3485 C CA . TYR A 1 463 ? 102.739 138.740 149.668 1.00 30.18 443 TYR A CA 1
ATOM 3486 C C . TYR A 1 463 ? 103.886 139.735 149.746 1.00 30.18 443 TYR A C 1
ATOM 3487 O O . TYR A 1 463 ? 104.009 140.650 148.931 1.00 30.18 443 TYR A O 1
ATOM 3496 N N . LEU A 1 464 ? 104.728 139.539 150.755 1.00 30.58 444 LEU A N 1
ATOM 3497 C CA . LEU A 1 464 ? 105.770 140.482 151.114 1.00 30.58 444 LEU A CA 1
ATOM 3498 C C . LEU A 1 464 ? 106.994 139.682 151.537 1.00 30.58 444 LEU A C 1
ATOM 3499 O O . LEU A 1 464 ? 106.887 138.518 151.929 1.00 30.58 444 LEU A O 1
ATOM 3504 N N . SER A 1 465 ? 108.159 140.314 151.490 1.00 30.60 445 SER A N 1
ATOM 3505 C CA . SER A 1 465 ? 109.421 139.619 151.687 1.00 30.60 445 SER A CA 1
ATOM 3506 C C . SER A 1 465 ? 110.000 139.944 153.055 1.00 30.60 445 SER A C 1
ATOM 3507 O O . SER A 1 465 ? 110.014 141.105 153.469 1.00 30.60 445 SER A O 1
ATOM 3510 N N . ALA A 1 466 ? 110.497 138.919 153.748 1.00 31.08 446 ALA A N 1
ATOM 3511 C CA . ALA A 1 466 ? 111.043 139.102 155.084 1.00 31.08 446 ALA A CA 1
ATOM 3512 C C . ALA A 1 466 ? 112.320 138.298 155.260 1.00 31.08 446 ALA A C 1
ATOM 3513 O O . ALA A 1 466 ? 112.473 137.210 154.701 1.00 31.08 446 ALA A O 1
ATOM 3515 N N . THR A 1 467 ? 113.223 138.850 156.063 1.00 31.97 447 THR A N 1
ATOM 3516 C CA . THR A 1 467 ? 114.301 138.120 156.703 1.00 31.97 447 THR A CA 1
ATOM 3517 C C . THR A 1 467 ? 113.794 137.443 157.968 1.00 31.97 447 THR A C 1
ATOM 3518 O O . THR A 1 467 ? 112.713 137.765 158.460 1.00 31.97 447 THR A O 1
ATOM 3522 N N . PRO A 1 468 ? 114.553 136.493 158.514 1.00 32.01 448 PRO A N 1
ATOM 3523 C CA . PRO A 1 468 ? 114.207 135.949 159.833 1.00 32.01 448 PRO A CA 1
ATOM 3524 C C . PRO A 1 468 ? 114.075 136.994 160.910 1.00 32.01 448 PRO A C 1
ATOM 3525 O O . PRO A 1 468 ? 113.395 136.749 161.910 1.00 32.01 448 PRO A O 1
ATOM 3529 N N . PHE A 1 469 ? 114.699 138.152 160.746 1.00 33.88 449 PHE A N 1
ATOM 3530 C CA . PHE A 1 469 ? 114.670 139.189 161.762 1.00 33.88 449 PHE A CA 1
ATOM 3531 C C . PHE A 1 469 ? 113.650 140.279 161.486 1.00 33.88 449 PHE A C 1
ATOM 3532 O O . PHE A 1 469 ? 113.297 141.021 162.409 1.00 33.88 449 PHE A O 1
ATOM 3540 N N . GLY A 1 470 ? 113.168 140.401 160.255 1.00 32.57 450 GLY A N 1
ATOM 3541 C CA . GLY A 1 470 ? 112.380 141.562 159.905 1.00 32.57 450 GLY A CA 1
ATOM 3542 C C . GLY A 1 470 ? 111.755 141.538 158.527 1.00 32.57 450 GLY A C 1
ATOM 3543 O O . GLY A 1 470 ? 112.287 140.942 157.587 1.00 32.57 450 GLY A O 1
ATOM 3544 N N . VAL A 1 471 ? 110.605 142.165 158.420 1.00 32.08 451 VAL A N 1
ATOM 3545 C CA . VAL A 1 471 ? 109.853 142.271 157.179 1.00 32.08 451 VAL A CA 1
ATOM 3546 C C . VAL A 1 471 ? 110.272 143.548 156.469 1.00 32.08 451 VAL A C 1
ATOM 3547 O O . VAL A 1 471 ? 110.527 144.576 157.104 1.00 32.08 451 VAL A O 1
ATOM 3551 N N . MET A 1 472 ? 110.379 143.478 155.148 1.00 32.23 452 MET A N 1
ATOM 3552 C CA . MET A 1 472 ? 110.963 144.559 154.364 1.00 32.23 452 MET A CA 1
ATOM 3553 C C . MET A 1 472 ? 109.927 145.642 154.101 1.00 32.23 452 MET A C 1
ATOM 3554 O O . MET A 1 472 ? 109.037 145.474 153.263 1.00 32.23 452 MET A O 1
ATOM 3559 N N . SER A 1 473 ? 110.058 146.760 154.810 1.00 33.03 453 SER A N 1
ATOM 3560 C CA . SER A 1 473 ? 109.296 147.954 154.480 1.00 33.03 453 SER A CA 1
ATOM 3561 C C . SER A 1 473 ? 109.863 148.549 153.204 1.00 33.03 453 SER A C 1
ATOM 3562 O O . SER A 1 473 ? 111.078 148.722 153.073 1.00 33.03 453 SER A O 1
ATOM 3565 N N . VAL A 1 474 ? 108.986 148.884 152.268 1.00 32.59 454 VAL A N 1
ATOM 3566 C CA . VAL A 1 474 ? 109.398 149.476 151.007 1.00 32.59 454 VAL A CA 1
ATOM 3567 C C . VAL A 1 474 ? 108.595 150.735 150.731 1.00 32.59 454 VAL A C 1
ATOM 3568 O O . VAL A 1 474 ? 107.407 150.820 151.059 1.00 32.59 454 VAL A O 1
ATOM 3572 N N . ASP A 1 475 ? 109.264 151.719 150.139 1.00 32.31 455 ASP A N 1
ATOM 3573 C CA . ASP A 1 475 ? 108.680 153.016 149.848 1.00 32.31 455 ASP A CA 1
ATOM 3574 C C . ASP A 1 475 ? 109.386 153.564 148.619 1.00 32.31 455 ASP A C 1
ATOM 3575 O O . ASP A 1 475 ? 110.476 153.113 148.260 1.00 32.31 455 ASP A O 1
ATOM 3580 N N . GLY A 1 476 ? 108.754 154.545 147.973 1.00 31.96 456 GLY A N 1
ATOM 3581 C CA . GLY A 1 476 ? 109.345 155.105 146.770 1.00 31.96 456 GLY A CA 1
ATOM 3582 C C . GLY A 1 476 ? 110.731 155.671 147.006 1.00 31.96 456 GLY A C 1
ATOM 3583 O O . GLY A 1 476 ? 111.619 155.544 146.160 1.00 31.96 456 GLY A O 1
ATOM 3584 N N . ASP A 1 477 ? 110.938 156.289 148.164 1.00 32.70 457 ASP A N 1
ATOM 3585 C CA . ASP A 1 477 ? 112.249 156.804 148.525 1.00 32.70 457 ASP A CA 1
ATOM 3586 C C . ASP A 1 477 ? 113.095 155.815 149.308 1.00 32.70 457 ASP A C 1
ATOM 3587 O O . ASP A 1 477 ? 114.327 155.887 149.252 1.00 32.70 457 ASP A O 1
ATOM 3592 N N . LYS A 1 478 ? 112.475 154.888 150.028 1.00 32.99 458 LYS A N 1
ATOM 3593 C CA . LYS A 1 478 ? 113.148 154.263 151.153 1.00 32.99 458 LYS A CA 1
ATOM 3594 C C . LYS A 1 478 ? 112.812 152.786 151.224 1.00 32.99 458 LYS A C 1
ATOM 3595 O O . LYS A 1 478 ? 111.719 152.355 150.851 1.00 32.99 458 LYS A O 1
ATOM 3601 N N . VAL A 1 479 ? 113.773 152.017 151.720 1.00 33.03 459 VAL A N 1
ATOM 3602 C CA . VAL A 1 479 ? 113.582 150.615 152.050 1.00 33.03 459 VAL A CA 1
ATOM 3603 C C . VAL A 1 479 ? 114.097 150.387 153.460 1.00 33.03 459 VAL A C 1
ATOM 3604 O O . VAL A 1 479 ? 115.186 150.853 153.812 1.00 33.03 459 VAL A O 1
ATOM 3608 N N . SER A 1 480 ? 113.314 149.678 154.263 1.00 33.51 460 SER A N 1
ATOM 3609 C CA . SER A 1 480 ? 113.539 149.587 155.694 1.00 33.51 460 SER A CA 1
ATOM 3610 C C . SER A 1 480 ? 113.073 148.213 156.137 1.00 33.51 460 SER A C 1
ATOM 3611 O O . SER A 1 480 ? 112.358 147.520 155.410 1.00 33.51 460 SER A O 1
ATOM 3614 N N . SER A 1 481 ? 113.473 147.818 157.338 1.00 33.34 461 SER A N 1
ATOM 3615 C CA . SER A 1 481 ? 112.810 146.706 157.993 1.00 33.34 461 SER A CA 1
ATOM 3616 C C . SER A 1 481 ? 112.306 147.071 159.376 1.00 33.34 461 SER A C 1
ATOM 3617 O O . SER A 1 481 ? 112.982 147.761 160.143 1.00 33.34 461 SER A O 1
ATOM 3620 N N . SER A 1 482 ? 111.109 146.591 159.670 1.00 33.63 462 SER A N 1
ATOM 3621 C CA . SER A 1 482 ? 110.538 146.585 161.006 1.00 33.63 462 SER A CA 1
ATOM 3622 C C . SER A 1 482 ? 110.812 145.214 161.599 1.00 33.63 462 SER A C 1
ATOM 3623 O O . SER A 1 482 ? 110.460 144.198 160.993 1.00 33.63 462 SER A O 1
ATOM 3626 N N . HIS A 1 483 ? 111.434 145.174 162.769 1.00 34.62 463 HIS A N 1
ATOM 3627 C CA . HIS A 1 483 ? 111.770 143.883 163.344 1.00 34.62 463 HIS A CA 1
ATOM 3628 C C . HIS A 1 483 ? 110.502 143.177 163.802 1.00 34.62 463 HIS A C 1
ATOM 3629 O O . HIS A 1 483 ? 109.531 143.803 164.231 1.00 34.62 463 HIS A O 1
ATOM 3636 N N . LEU A 1 484 ? 110.524 141.856 163.711 1.00 34.04 464 LEU A N 1
ATOM 3637 C CA . LEU A 1 484 ? 109.332 141.057 163.938 1.00 34.04 464 LEU A CA 1
ATOM 3638 C C . LEU A 1 484 ? 109.015 140.943 165.417 1.00 34.04 464 LEU A C 1
ATOM 3639 O O . LEU A 1 484 ? 109.880 140.590 166.222 1.00 34.04 464 LEU A O 1
ATOM 3644 N N . SER A 1 485 ? 107.777 141.262 165.777 1.00 33.74 465 SER A N 1
ATOM 3645 C CA . SER A 1 485 ? 107.251 140.810 167.050 1.00 33.74 465 SER A CA 1
ATOM 3646 C C . SER A 1 485 ? 106.798 139.351 166.964 1.00 33.74 465 SER A C 1
ATOM 3647 O O . SER A 1 485 ? 106.704 138.755 165.889 1.00 33.74 465 SER A O 1
ATOM 3650 N N . LYS A 1 486 ? 106.520 138.785 168.138 1.00 33.31 466 LYS A N 1
ATOM 3651 C CA . LYS A 1 486 ? 106.367 137.339 168.282 1.00 33.31 466 LYS A CA 1
ATOM 3652 C C . LYS A 1 486 ? 105.266 136.769 167.390 1.00 33.31 466 LYS A C 1
ATOM 3653 O O . LYS A 1 486 ? 105.442 135.706 166.786 1.00 33.31 466 LYS A O 1
ATOM 3659 N N . ALA A 1 487 ? 104.116 137.439 167.318 1.00 32.98 467 ALA A N 1
ATOM 3660 C CA . ALA A 1 487 ? 103.033 136.985 166.447 1.00 32.98 467 ALA A CA 1
ATOM 3661 C C . ALA A 1 487 ? 103.454 136.917 164.985 1.00 32.98 467 ALA A C 1
ATOM 3662 O O . ALA A 1 487 ? 103.105 135.967 164.270 1.00 32.98 467 ALA A O 1
ATOM 3664 N N . GLN A 1 488 ? 104.240 137.889 164.532 1.00 32.82 468 GLN A N 1
ATOM 3665 C CA . GLN A 1 488 ? 104.737 137.850 163.164 1.00 32.82 468 GLN A CA 1
ATOM 3666 C C . GLN A 1 488 ? 105.694 136.690 162.958 1.00 32.82 468 GLN A C 1
ATOM 3667 O O . GLN A 1 488 ? 105.655 136.027 161.917 1.00 32.82 468 GLN A O 1
ATOM 3673 N N . THR A 1 489 ? 106.538 136.411 163.944 1.00 32.56 469 THR A N 1
ATOM 3674 C CA . THR A 1 489 ? 107.400 135.244 163.847 1.00 32.56 469 THR A CA 1
ATOM 3675 C C . THR A 1 489 ? 106.607 133.946 163.816 1.00 32.56 469 THR A C 1
ATOM 3676 O O . THR A 1 489 ? 106.931 133.042 163.042 1.00 32.56 469 THR A O 1
ATOM 3680 N N . ASP A 1 490 ? 105.552 133.835 164.617 1.00 32.36 470 ASP A N 1
ATOM 3681 C CA . ASP A 1 490 ? 104.764 132.607 164.582 1.00 32.36 470 ASP A CA 1
ATOM 3682 C C . ASP A 1 490 ? 104.074 132.426 163.239 1.00 32.36 470 ASP A C 1
ATOM 3683 O O . ASP A 1 490 ? 104.112 131.335 162.657 1.00 32.36 470 ASP A O 1
ATOM 3688 N N . THR A 1 491 ? 103.502 133.501 162.705 1.00 31.42 471 THR A N 1
ATOM 3689 C CA . THR A 1 491 ? 102.963 133.480 161.351 1.00 31.42 471 THR A CA 1
ATOM 3690 C C . THR A 1 491 ? 103.994 133.006 160.341 1.00 31.42 471 THR A C 1
ATOM 3691 O O . THR A 1 491 ? 103.794 132.014 159.628 1.00 31.42 471 THR A O 1
ATOM 3695 N N . LEU A 1 492 ? 105.110 133.722 160.279 1.00 30.93 472 LEU A N 1
ATOM 3696 C CA . LEU A 1 492 ? 106.101 133.492 159.246 1.00 30.93 472 LEU A CA 1
ATOM 3697 C C . LEU A 1 492 ? 106.655 132.085 159.335 1.00 30.93 472 LEU A C 1
ATOM 3698 O O . LEU A 1 492 ? 106.715 131.366 158.329 1.00 30.93 472 LEU A O 1
ATOM 3703 N N . TYR A 1 493 ? 107.007 131.646 160.542 1.00 30.89 473 TYR A N 1
ATOM 3704 C CA . TYR A 1 493 ? 107.525 130.298 160.695 1.00 30.89 473 TYR A CA 1
ATOM 3705 C C . TYR A 1 493 ? 106.489 129.269 160.292 1.00 30.89 473 TYR A C 1
ATOM 3706 O O . TYR A 1 493 ? 106.783 128.366 159.508 1.00 30.89 473 TYR A O 1
ATOM 3715 N N . GLN A 1 494 ? 105.289 129.336 160.864 1.00 30.33 474 GLN A N 1
ATOM 3716 C CA . GLN A 1 494 ? 104.351 128.250 160.636 1.00 30.33 474 GLN A CA 1
ATOM 3717 C C . GLN A 1 494 ? 103.994 128.135 159.160 1.00 30.33 474 GLN A C 1
ATOM 3718 O O . GLN A 1 494 ? 104.006 127.033 158.595 1.00 30.33 474 GLN A O 1
ATOM 3724 N N . TYR A 1 495 ? 103.797 129.268 158.489 1.00 29.99 475 TYR A N 1
ATOM 3725 C CA . TYR A 1 495 ? 103.527 129.246 157.056 1.00 29.99 475 TYR A CA 1
ATOM 3726 C C . TYR A 1 495 ? 104.691 128.668 156.259 1.00 29.99 475 TYR A C 1
ATOM 3727 O O . TYR A 1 495 ? 104.524 127.704 155.498 1.00 29.99 475 TYR A O 1
ATOM 3736 N N . ASN A 1 496 ? 105.869 129.280 156.377 1.00 29.83 476 ASN A N 1
ATOM 3737 C CA . ASN A 1 496 ? 106.998 128.847 155.565 1.00 29.83 476 ASN A CA 1
ATOM 3738 C C . ASN A 1 496 ? 107.355 127.400 155.842 1.00 29.83 476 ASN A C 1
ATOM 3739 O O . ASN A 1 496 ? 107.720 126.661 154.925 1.00 29.83 476 ASN A O 1
ATOM 3744 N N . ALA A 1 497 ? 107.301 126.987 157.102 1.00 29.91 477 ALA A N 1
ATOM 3745 C CA . ALA A 1 497 ? 107.566 125.599 157.439 1.00 29.91 477 ALA A CA 1
ATOM 3746 C C . ALA A 1 497 ? 106.547 124.669 156.803 1.00 29.91 477 ALA A C 1
ATOM 3747 O O . ALA A 1 497 ? 106.901 123.584 156.334 1.00 29.91 477 ALA A O 1
ATOM 3749 N N . ALA A 1 498 ? 105.277 125.072 156.774 1.00 30.09 478 ALA A N 1
ATOM 3750 C CA . ALA A 1 498 ? 104.273 124.266 156.088 1.00 30.09 478 ALA A CA 1
ATOM 3751 C C . ALA A 1 498 ? 104.563 124.128 154.598 1.00 30.09 478 ALA A C 1
ATOM 3752 O O . ALA A 1 498 ? 104.405 123.044 154.025 1.00 30.09 478 ALA A O 1
ATOM 3754 N N . PHE A 1 499 ? 105.005 125.207 153.959 1.00 29.84 479 PHE A N 1
ATOM 3755 C CA . PHE A 1 499 ? 105.410 125.130 152.554 1.00 29.84 479 PHE A CA 1
ATOM 3756 C C . PHE A 1 499 ? 106.623 124.224 152.342 1.00 29.84 479 PHE A C 1
ATOM 3757 O O . PHE A 1 499 ? 106.628 123.347 151.463 1.00 29.84 479 PHE A O 1
ATOM 3765 N N . PHE A 1 500 ? 107.666 124.427 153.131 1.00 29.71 480 PHE A N 1
ATOM 3766 C CA . PHE A 1 500 ? 108.871 123.632 152.967 1.00 29.71 480 PHE A CA 1
ATOM 3767 C C . PHE A 1 500 ? 108.648 122.168 153.297 1.00 29.71 480 PHE A C 1
ATOM 3768 O O . PHE A 1 500 ? 109.320 121.311 152.724 1.00 29.71 480 PHE A O 1
ATOM 3776 N N . GLU A 1 501 ? 107.757 121.847 154.230 1.00 30.36 481 GLU A N 1
ATOM 3777 C CA . GLU A 1 501 ? 107.474 120.439 154.468 1.00 30.36 481 GLU A CA 1
ATOM 3778 C C . GLU A 1 501 ? 106.891 119.785 153.224 1.00 30.36 481 GLU A C 1
ATOM 3779 O O . GLU A 1 501 ? 107.216 118.636 152.902 1.00 30.36 481 GLU A O 1
ATOM 3785 N N . LYS A 1 502 ? 106.068 120.522 152.482 1.00 30.46 482 LYS A N 1
ATOM 3786 C CA . LYS A 1 502 ? 105.519 119.993 151.240 1.00 30.46 482 LYS A CA 1
ATOM 3787 C C . LYS A 1 502 ? 106.615 119.785 150.211 1.00 30.46 482 LYS A C 1
ATOM 3788 O O . LYS A 1 502 ? 106.679 118.742 149.551 1.00 30.46 482 LYS A O 1
ATOM 3794 N N . LEU A 1 503 ? 107.506 120.767 150.083 1.00 30.17 483 LEU A N 1
ATOM 3795 C CA . LEU A 1 503 ? 108.627 120.611 149.160 1.00 30.17 483 LEU A CA 1
ATOM 3796 C C . LEU A 1 503 ? 109.500 119.423 149.542 1.00 30.17 483 LEU A C 1
ATOM 3797 O O . LEU A 1 503 ? 109.921 118.648 148.677 1.00 30.17 483 LEU A O 1
ATOM 3802 N N . GLU A 1 504 ? 109.777 119.259 150.829 1.00 30.71 484 GLU A N 1
ATOM 3803 C CA . GLU A 1 504 ? 110.576 118.133 151.295 1.00 30.71 484 GLU A CA 1
ATOM 3804 C C . GLU A 1 504 ? 109.903 116.807 151.008 1.00 30.71 484 GLU A C 1
ATOM 3805 O O . GLU A 1 504 ? 110.567 115.826 150.657 1.00 30.71 484 GLU A O 1
ATOM 3811 N N . GLN A 1 505 ? 108.585 116.757 151.143 1.00 31.33 485 GLN A N 1
ATOM 3812 C CA . GLN A 1 505 ? 107.864 115.557 150.750 1.00 31.33 485 GLN A CA 1
ATOM 3813 C C . GLN A 1 505 ? 107.967 115.289 149.256 1.00 31.33 485 GLN A C 1
ATOM 3814 O O . GLN A 1 505 ? 108.190 114.144 148.846 1.00 31.33 485 GLN A O 1
ATOM 3820 N N . LEU A 1 506 ? 107.821 116.319 148.427 1.00 31.45 486 LEU A N 1
ATOM 3821 C CA . LEU A 1 506 ? 107.781 116.081 146.989 1.00 31.45 486 LEU A CA 1
ATOM 3822 C C . LEU A 1 506 ? 109.072 115.462 146.466 1.00 31.45 486 LEU A C 1
ATOM 3823 O O . LEU A 1 506 ? 109.034 114.612 145.571 1.00 31.45 486 LEU A O 1
ATOM 3828 N N . ARG A 1 507 ? 110.223 115.858 147.010 1.00 30.83 487 ARG A N 1
ATOM 3829 C CA . ARG A 1 507 ? 111.469 115.253 146.550 1.00 30.83 487 ARG A CA 1
ATOM 3830 C C . ARG A 1 507 ? 111.565 113.771 146.868 1.00 30.83 487 ARG A C 1
ATOM 3831 O O . ARG A 1 507 ? 112.359 113.069 146.236 1.00 30.83 487 ARG A O 1
ATOM 3839 N N . SER A 1 508 ? 110.800 113.273 147.831 1.00 31.53 488 SER A N 1
ATOM 3840 C CA . SER A 1 508 ? 111.006 111.894 148.245 1.00 31.53 488 SER A CA 1
ATOM 3841 C C . SER A 1 508 ? 109.732 111.068 148.164 1.00 31.53 488 SER A C 1
ATOM 3842 O O . SER A 1 508 ? 109.678 110.089 147.414 1.00 31.53 488 SER A O 1
ATOM 3845 N N . GLY A 1 509 ? 108.699 111.450 148.904 1.00 32.58 489 GLY A N 1
ATOM 3846 C CA . GLY A 1 509 ? 107.448 110.729 148.778 1.00 32.58 489 GLY A CA 1
ATOM 3847 C C . GLY A 1 509 ? 106.662 111.024 147.522 1.00 32.58 489 GLY A C 1
ATOM 3848 O O . GLY A 1 509 ? 105.685 110.324 147.237 1.00 32.58 489 GLY A O 1
ATOM 3849 N N . GLY A 1 510 ? 107.056 112.050 146.778 1.00 32.92 490 GLY A N 1
ATOM 3850 C CA . GLY A 1 510 ? 106.459 112.317 145.491 1.00 32.92 490 GLY A CA 1
ATOM 3851 C C . GLY A 1 510 ? 105.023 112.793 145.624 1.00 32.92 490 GLY A C 1
ATOM 3852 O O . GLY A 1 510 ? 104.573 113.239 146.678 1.00 32.92 490 GLY A O 1
ATOM 3853 N N . MET A 1 511 ? 104.300 112.685 144.511 1.00 33.42 491 MET A N 1
ATOM 3854 C CA . MET A 1 511 ? 102.927 113.170 144.469 1.00 33.42 491 MET A CA 1
ATOM 3855 C C . MET A 1 511 ? 102.021 112.374 145.394 1.00 33.42 491 MET A C 1
ATOM 3856 O O . MET A 1 511 ? 101.068 112.925 145.956 1.00 33.42 491 MET A O 1
ATOM 3861 N N . LYS A 1 512 ? 102.306 111.082 145.561 1.00 33.87 492 LYS A N 1
ATOM 3862 C CA . LYS A 1 512 ? 101.583 110.265 146.529 1.00 33.87 492 LYS A CA 1
ATOM 3863 C C . LYS A 1 512 ? 101.651 110.857 147.929 1.00 33.87 492 LYS A C 1
ATOM 3864 O O . LYS A 1 512 ? 100.630 110.979 148.614 1.00 33.87 492 LYS A O 1
ATOM 3870 N N . ALA A 1 513 ? 102.846 111.241 148.369 1.00 33.31 493 ALA A N 1
ATOM 3871 C CA . ALA A 1 513 ? 102.976 111.826 149.697 1.00 33.31 493 ALA A CA 1
ATOM 3872 C C . ALA A 1 513 ? 102.424 113.245 149.739 1.00 33.31 493 ALA A C 1
ATOM 3873 O O . ALA A 1 513 ? 101.620 113.581 150.616 1.00 33.31 493 ALA A O 1
ATOM 3875 N N . SER A 1 514 ? 102.833 114.090 148.795 1.00 33.31 494 SER A N 1
ATOM 3876 C CA . SER A 1 514 ? 102.496 115.503 148.882 1.00 33.31 494 SER A CA 1
ATOM 3877 C C . SER A 1 514 ? 101.064 115.800 148.472 1.00 33.31 494 SER A C 1
ATOM 3878 O O . SER A 1 514 ? 100.566 116.889 148.777 1.00 33.31 494 SER A O 1
ATOM 3881 N N . ARG A 1 515 ? 100.400 114.877 147.780 1.00 33.38 495 ARG A N 1
ATOM 3882 C CA . ARG A 1 515 ? 99.009 115.034 147.364 1.00 33.38 495 ARG A CA 1
ATOM 3883 C C . ARG A 1 515 ? 98.795 116.234 146.447 1.00 33.38 495 ARG A C 1
ATOM 3884 O O . ARG A 1 515 ? 97.657 116.666 146.245 1.00 33.38 495 ARG A O 1
ATOM 3892 N N . LEU A 1 516 ? 99.869 116.791 145.892 1.00 32.57 496 LEU A N 1
ATOM 3893 C CA . LEU A 1 516 ? 99.768 117.830 144.873 1.00 32.57 496 LEU A CA 1
ATOM 3894 C C . LEU A 1 516 ? 99.384 117.255 143.516 1.00 32.57 496 LEU A C 1
ATOM 3895 O O . LEU A 1 516 ? 100.076 117.485 142.520 1.00 32.57 496 LEU A O 1
ATOM 3900 N N . PHE A 1 517 ? 98.290 116.502 143.474 1.00 33.01 497 PHE A N 1
ATOM 3901 C CA . PHE A 1 517 ? 97.836 115.872 142.245 1.00 33.01 497 PHE A CA 1
ATOM 3902 C C . PHE A 1 517 ? 97.516 116.908 141.171 1.00 33.01 497 PHE A C 1
ATOM 3903 O O . PHE A 1 517 ? 97.222 118.071 141.453 1.00 33.01 497 PHE A O 1
ATOM 3911 N N . GLU A 1 518 ? 97.583 116.455 139.918 1.00 32.62 498 GLU A N 1
ATOM 3912 C CA . GLU A 1 518 ? 97.594 117.359 138.771 1.00 32.62 498 GLU A CA 1
ATOM 3913 C C . GLU A 1 518 ? 96.349 118.231 138.694 1.00 32.62 498 GLU A C 1
ATOM 3914 O O . GLU A 1 518 ? 96.400 119.328 138.128 1.00 32.62 498 GLU A O 1
ATOM 3920 N N . GLY A 1 519 ? 95.233 117.776 139.246 1.00 32.40 499 GLY A N 1
ATOM 3921 C CA . GLY A 1 519 ? 94.056 118.613 139.268 1.00 32.40 499 GLY A CA 1
ATOM 3922 C C . GLY A 1 519 ? 93.875 119.432 140.518 1.00 32.40 499 GLY A C 1
ATOM 3923 O O . GLY A 1 519 ? 92.911 120.197 140.617 1.00 32.40 499 GLY A O 1
ATOM 3924 N N . SER A 1 520 ? 94.778 119.298 141.480 1.00 33.59 500 SER A N 1
ATOM 3925 C CA . SER A 1 520 ? 94.583 119.909 142.784 1.00 33.59 500 SER A CA 1
ATOM 3926 C C . SER A 1 520 ? 94.692 121.427 142.687 1.00 33.59 500 SER A C 1
ATOM 3927 O O . SER A 1 520 ? 95.626 121.958 142.082 1.00 33.59 500 SER A O 1
ATOM 3930 N N . ILE A 1 521 ? 93.730 122.123 143.295 1.00 32.93 501 ILE A N 1
ATOM 3931 C CA . ILE A 1 521 ? 93.866 123.559 143.518 1.00 32.93 501 ILE A CA 1
ATOM 3932 C C . ILE A 1 521 ? 95.039 123.845 144.441 1.00 32.93 501 ILE A C 1
ATOM 3933 O O . ILE A 1 521 ? 95.692 124.891 144.333 1.00 32.93 501 ILE A O 1
ATOM 3938 N N . GLU A 1 522 ? 95.343 122.912 145.339 1.00 33.36 502 GLU A N 1
ATOM 3939 C CA . GLU A 1 522 ? 96.537 123.017 146.167 1.00 33.36 502 GLU A CA 1
ATOM 3940 C C . GLU A 1 522 ? 97.799 122.943 145.323 1.00 33.36 502 GLU A C 1
ATOM 3941 O O . GLU A 1 522 ? 98.772 123.642 145.603 1.00 33.36 502 GLU A O 1
ATOM 3947 N N . ARG A 1 523 ? 97.806 122.105 144.289 1.00 32.60 503 ARG A N 1
ATOM 3948 C CA . ARG A 1 523 ? 98.944 122.078 143.376 1.00 32.60 503 ARG A CA 1
ATOM 3949 C C . ARG A 1 523 ? 99.148 123.425 142.697 1.00 32.60 503 ARG A C 1
ATOM 3950 O O . ARG A 1 523 ? 100.277 123.919 142.603 1.00 32.60 503 ARG A O 1
ATOM 3958 N N . THR A 1 524 ? 98.074 124.024 142.196 1.00 32.44 504 THR A N 1
ATOM 3959 C CA . THR A 1 524 ? 98.206 125.322 141.545 1.00 32.44 504 THR A CA 1
ATOM 3960 C C . THR A 1 524 ? 98.645 126.401 142.523 1.00 32.44 504 THR A C 1
ATOM 3961 O O . THR A 1 524 ? 99.489 127.236 142.188 1.00 32.44 504 THR A O 1
ATOM 3965 N N . ALA A 1 525 ? 98.100 126.395 143.737 1.00 32.12 505 ALA A N 1
ATOM 3966 C CA . ALA A 1 525 ? 98.565 127.326 144.759 1.00 32.12 505 ALA A CA 1
ATOM 3967 C C . ALA A 1 525 ? 100.033 127.095 145.090 1.00 32.12 505 ALA A C 1
ATOM 3968 O O . ALA A 1 525 ? 100.804 128.048 145.253 1.00 32.12 505 ALA A O 1
ATOM 3970 N N . PHE A 1 526 ? 100.438 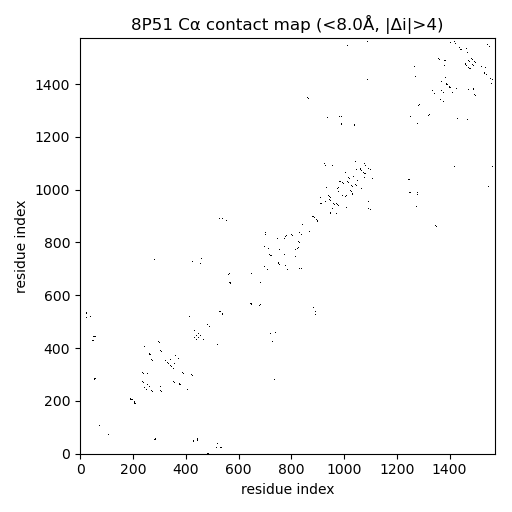125.832 145.167 1.00 31.10 506 PHE A N 1
ATOM 3971 C CA . PHE A 1 526 ? 101.823 125.486 145.445 1.00 31.10 506 PHE A CA 1
ATOM 3972 C C . PHE A 1 526 ? 102.759 126.025 144.374 1.00 31.10 506 PHE A C 1
ATOM 3973 O O . PHE A 1 526 ? 103.786 126.632 144.685 1.00 31.10 506 PHE A O 1
ATOM 3981 N N . VAL A 1 527 ? 102.445 125.772 143.108 1.00 30.81 507 VAL A N 1
ATOM 3982 C CA . VAL A 1 527 ? 103.267 126.301 142.025 1.00 30.81 507 VAL A CA 1
ATOM 3983 C C . VAL A 1 527 ? 103.261 127.824 142.031 1.00 30.81 507 VAL A C 1
ATOM 3984 O O . VAL A 1 527 ? 104.300 128.464 141.841 1.00 30.81 507 VAL A O 1
ATOM 3988 N N . GLN A 1 528 ? 102.093 128.431 142.237 1.00 30.94 508 GLN A N 1
ATOM 3989 C CA . GLN A 1 528 ? 102.010 129.882 142.347 1.00 30.94 508 GLN A CA 1
ATOM 3990 C C . GLN A 1 528 ? 102.861 130.424 143.477 1.00 30.94 508 GLN A C 1
ATOM 3991 O O . GLN A 1 528 ? 103.296 131.579 143.429 1.00 30.94 508 GLN A O 1
ATOM 3997 N N . GLN A 1 529 ? 103.121 129.616 144.489 1.00 30.12 509 GLN A N 1
ATOM 3998 C CA . GLN A 1 529 ? 104.037 130.065 145.522 1.00 30.12 509 GLN A CA 1
ATOM 3999 C C . GLN A 1 529 ? 105.489 129.819 145.153 1.00 30.12 509 GLN A C 1
ATOM 4000 O O . GLN A 1 529 ? 106.344 130.680 145.378 1.00 30.12 509 GLN A O 1
ATOM 4006 N N . LEU A 1 530 ? 105.790 128.644 144.627 1.00 29.72 510 LEU A N 1
ATOM 4007 C CA . LEU A 1 530 ? 107.164 128.343 144.258 1.00 29.72 510 LEU A CA 1
ATOM 4008 C C . LEU A 1 530 ? 107.707 129.333 143.234 1.00 29.72 510 LEU A C 1
ATOM 4009 O O . LEU A 1 530 ? 108.861 129.759 143.333 1.00 29.72 510 LEU A O 1
ATOM 4014 N N . VAL A 1 531 ? 106.922 129.650 142.203 1.00 29.58 511 VAL A N 1
ATOM 4015 C CA . VAL A 1 531 ? 107.385 130.585 141.178 1.00 29.58 511 VAL A CA 1
ATOM 4016 C C . VAL A 1 531 ? 107.741 131.939 141.774 1.00 29.58 511 VAL A C 1
ATOM 4017 O O . VAL A 1 531 ? 108.763 132.541 141.423 1.00 29.58 511 VAL A O 1
ATOM 4021 N N . ARG A 1 532 ? 106.939 132.427 142.712 1.00 29.62 512 ARG A N 1
ATOM 4022 C CA . ARG A 1 532 ? 107.290 133.702 143.310 1.00 29.62 512 ARG A CA 1
ATOM 4023 C C . ARG A 1 532 ? 108.428 133.574 144.301 1.00 29.62 512 ARG A C 1
ATOM 4024 O O . ARG A 1 532 ? 109.138 134.551 144.536 1.00 29.62 512 ARG A O 1
ATOM 4032 N N . LEU A 1 533 ? 108.621 132.403 144.897 1.00 29.06 513 LEU A N 1
ATOM 4033 C CA . LEU A 1 533 ? 109.846 132.177 145.655 1.00 29.06 513 LEU A CA 1
ATOM 4034 C C . LEU A 1 533 ? 111.081 132.257 144.765 1.00 29.06 513 LEU A C 1
ATOM 4035 O O . LEU A 1 533 ? 112.055 132.942 145.094 1.00 29.06 513 LEU A O 1
ATOM 4040 N N . LEU A 1 534 ? 111.043 131.587 143.614 1.00 28.67 514 LEU A N 1
ATOM 4041 C CA . LEU A 1 534 ? 112.156 131.583 142.670 1.00 28.67 514 LEU A CA 1
ATOM 4042 C C . LEU A 1 534 ? 112.333 132.892 141.936 1.00 28.67 514 LEU A C 1
ATOM 4043 O O . LEU A 1 534 ? 113.354 133.069 141.272 1.00 28.67 514 LEU A O 1
ATOM 4048 N N . GLU A 1 535 ? 111.370 133.790 142.014 1.00 28.74 515 GLU A N 1
ATOM 4049 C CA . GLU A 1 535 ? 111.622 135.146 141.556 1.00 28.74 515 GLU A CA 1
ATOM 4050 C C . GLU A 1 535 ? 112.144 135.998 142.693 1.00 28.74 515 GLU A C 1
ATOM 4051 O O . GLU A 1 535 ? 113.027 136.833 142.490 1.00 28.74 515 GLU A O 1
ATOM 4057 N N . ARG A 1 536 ? 111.614 135.787 143.891 1.00 29.11 516 ARG A N 1
ATOM 4058 C CA . ARG A 1 536 ? 111.954 136.627 145.027 1.00 29.11 516 ARG A CA 1
ATOM 4059 C C . ARG A 1 536 ? 113.436 136.519 145.329 1.00 29.11 516 ARG A C 1
ATOM 4060 O O . ARG A 1 536 ? 114.134 137.530 145.446 1.00 29.11 516 ARG A O 1
ATOM 4068 N N . ASN A 1 537 ? 113.940 135.296 145.428 1.00 28.83 517 ASN A N 1
ATOM 4069 C CA . ASN A 1 537 ? 115.359 135.051 145.245 1.00 28.83 517 ASN A CA 1
ATOM 4070 C C . ASN A 1 537 ? 115.639 134.910 143.759 1.00 28.83 517 ASN A C 1
ATOM 4071 O O . ASN A 1 537 ? 114.860 134.294 143.032 1.00 28.83 517 ASN A O 1
ATOM 4076 N N . HIS A 1 538 ? 116.733 135.503 143.294 1.00 28.19 518 HIS A N 1
ATOM 4077 C CA . HIS A 1 538 ? 117.009 135.443 141.866 1.00 28.19 518 HIS A CA 1
ATOM 4078 C C . HIS A 1 538 ? 117.584 134.109 141.420 1.00 28.19 518 HIS A C 1
ATOM 4079 O O . HIS A 1 538 ? 118.621 134.067 140.758 1.00 28.19 518 HIS A O 1
ATOM 4086 N N . ILE A 1 539 ? 116.912 133.012 141.769 1.00 28.24 519 ILE A N 1
ATOM 4087 C CA . ILE A 1 539 ? 117.335 131.676 141.356 1.00 28.24 519 ILE A CA 1
ATOM 4088 C C . ILE A 1 539 ? 116.932 131.375 139.923 1.00 28.24 519 ILE A C 1
ATOM 4089 O O . ILE A 1 539 ? 117.311 130.331 139.380 1.00 28.24 519 ILE A O 1
ATOM 4094 N N . THR A 1 540 ? 116.213 132.279 139.280 1.00 28.19 520 THR A N 1
ATOM 4095 C CA . THR A 1 540 ? 115.858 132.231 137.869 1.00 28.19 520 THR A CA 1
ATOM 4096 C C . THR A 1 540 ? 117.029 131.920 136.948 1.00 28.19 520 THR A C 1
ATOM 4097 O O . THR A 1 540 ? 118.186 132.169 137.300 1.00 28.19 520 THR A O 1
ATOM 4101 N N . PRO A 1 541 ? 116.758 131.401 135.749 1.00 28.12 521 PRO A N 1
ATOM 4102 C CA . PRO A 1 541 ? 117.850 131.016 134.847 1.00 28.12 521 PRO A CA 1
ATOM 4103 C C . PRO A 1 541 ? 118.813 132.138 134.545 1.00 28.12 521 PRO A C 1
ATOM 4104 O O . PRO A 1 541 ? 120.029 131.926 134.545 1.00 28.12 521 PRO A O 1
ATOM 4108 N N . ALA A 1 542 ? 118.307 133.333 134.284 1.00 28.06 522 ALA A N 1
ATOM 4109 C CA . ALA A 1 542 ? 119.189 134.465 134.071 1.00 28.06 522 ALA A CA 1
ATOM 4110 C C . ALA A 1 542 ? 120.048 134.773 135.281 1.00 28.06 522 ALA A C 1
ATOM 4111 O O . ALA A 1 542 ? 121.071 135.444 135.141 1.00 28.06 522 ALA A O 1
ATOM 4113 N N . GLY A 1 543 ? 119.648 134.320 136.467 1.00 28.58 523 GLY A N 1
ATOM 4114 C CA . GLY A 1 543 ? 120.460 134.535 137.650 1.00 28.58 523 GLY A CA 1
ATOM 4115 C C . GLY A 1 543 ? 121.656 133.624 137.833 1.00 28.58 523 GLY A C 1
ATOM 4116 O O . GLY A 1 543 ? 122.649 134.037 138.436 1.00 28.58 523 GLY A O 1
ATOM 4117 N N . VAL A 1 544 ? 121.602 132.390 137.330 1.00 28.67 524 VAL A N 1
ATOM 4118 C CA . VAL A 1 544 ? 122.538 131.377 137.811 1.00 28.67 524 VAL A CA 1
ATOM 4119 C C . VAL A 1 544 ? 123.343 130.678 136.723 1.00 28.67 524 VAL A C 1
ATOM 4120 O O . VAL A 1 544 ? 124.317 129.986 137.030 1.00 28.67 524 VAL A O 1
ATOM 4124 N N . LEU A 1 545 ? 122.960 130.819 135.458 1.00 28.78 525 LEU A N 1
ATOM 4125 C CA . LEU A 1 545 ? 123.585 129.963 134.455 1.00 28.78 525 LEU A CA 1
ATOM 4126 C C . LEU A 1 545 ? 125.001 130.399 134.103 1.00 28.78 525 LEU A C 1
ATOM 4127 O O . LEU A 1 545 ? 125.884 129.550 133.949 1.00 28.78 525 LEU A O 1
ATOM 4132 N N . ALA A 1 546 ? 125.245 131.701 133.993 1.00 29.73 526 ALA A N 1
ATOM 4133 C CA . ALA A 1 546 ? 126.568 132.285 133.778 1.00 29.73 526 ALA A CA 1
ATOM 4134 C C . ALA A 1 546 ? 127.402 131.514 132.744 1.00 29.73 526 ALA A C 1
ATOM 4135 O O . ALA A 1 546 ? 128.461 130.974 133.077 1.00 29.73 526 ALA A O 1
ATOM 4137 N N . PRO A 1 547 ? 126.945 131.437 131.500 1.00 30.14 527 PRO A N 1
ATOM 4138 C CA . PRO A 1 547 ? 127.621 130.602 130.506 1.00 30.14 527 PRO A CA 1
ATOM 4139 C C . PRO A 1 547 ? 128.938 131.212 130.056 1.00 30.14 527 PRO A C 1
ATOM 4140 O O . PRO A 1 547 ? 129.257 132.371 130.321 1.00 30.14 527 PRO A O 1
ATOM 4144 N N . GLU A 1 548 ? 129.711 130.382 129.358 1.00 32.13 528 GLU A N 1
ATOM 4145 C CA . GLU A 1 548 ? 131.022 130.783 128.855 1.00 32.13 528 GLU A CA 1
ATOM 4146 C C . GLU A 1 548 ? 130.915 131.758 127.691 1.00 32.13 528 GLU A C 1
ATOM 4147 O O . GLU A 1 548 ? 131.590 132.792 127.672 1.00 32.13 528 GLU A O 1
ATOM 4153 N N . TYR A 1 549 ? 130.083 131.444 126.707 1.00 30.39 529 TYR A N 1
ATOM 4154 C CA . TYR A 1 549 ? 129.925 132.284 125.523 1.00 30.39 529 TYR A CA 1
ATOM 4155 C C . TYR A 1 549 ? 128.445 132.545 125.309 1.00 30.39 529 TYR A C 1
ATOM 4156 O O . TYR A 1 549 ? 127.689 131.600 125.003 1.00 30.39 529 TYR A O 1
ATOM 4165 N N . PRO A 1 550 ? 127.999 133.780 125.445 1.00 28.14 530 PRO A N 1
ATOM 4166 C CA . PRO A 1 550 ? 126.571 134.067 125.607 1.00 28.14 530 PRO A CA 1
ATOM 4167 C C . PRO A 1 550 ? 125.810 134.090 124.294 1.00 28.14 530 PRO A C 1
ATOM 4168 O O . PRO A 1 550 ? 125.935 135.027 123.501 1.00 28.14 530 PRO A O 1
ATOM 4172 N N . ARG A 1 551 ? 125.014 133.052 124.061 1.00 27.97 531 ARG A N 1
ATOM 4173 C CA . ARG A 1 551 ? 124.046 133.077 122.976 1.00 27.97 531 ARG A CA 1
ATOM 4174 C C . ARG A 1 551 ? 123.228 134.353 123.053 1.00 27.97 531 ARG A C 1
ATOM 4175 O O . ARG A 1 551 ? 122.897 134.826 124.141 1.00 27.97 531 ARG A O 1
ATOM 4183 N N . ASP A 1 552 ? 122.894 134.915 121.899 1.00 27.58 532 ASP A N 1
ATOM 4184 C CA . ASP A 1 552 ? 122.161 136.170 121.916 1.00 27.58 532 ASP A CA 1
ATOM 4185 C C . ASP A 1 552 ? 120.738 136.011 122.425 1.00 27.58 532 ASP A C 1
ATOM 4186 O O . ASP A 1 552 ? 120.060 137.018 122.644 1.00 27.58 532 ASP A O 1
ATOM 4191 N N . ASN A 1 553 ? 120.272 134.782 122.613 1.00 27.39 533 ASN A N 1
ATOM 4192 C CA . ASN A 1 553 ? 118.985 134.576 123.256 1.00 27.39 533 ASN A CA 1
ATOM 4193 C C . ASN A 1 553 ? 118.995 134.925 124.737 1.00 27.39 533 ASN A C 1
ATOM 4194 O O . ASN A 1 553 ? 117.975 135.377 125.263 1.00 27.39 533 ASN A O 1
ATOM 4199 N N . MET A 1 554 ? 120.108 134.713 125.433 1.00 27.48 534 MET A N 1
ATOM 4200 C CA . MET A 1 554 ? 120.080 134.747 126.891 1.00 27.48 534 MET A CA 1
ATOM 4201 C C . MET A 1 554 ? 119.907 136.171 127.409 1.00 27.48 534 MET A C 1
ATOM 4202 O O . MET A 1 554 ? 120.260 137.145 126.744 1.00 27.48 534 MET A O 1
ATOM 4207 N N . ARG A 1 555 ? 119.338 136.284 128.607 1.00 27.02 535 ARG A N 1
ATOM 4208 C CA . ARG A 1 555 ? 119.013 137.572 129.199 1.00 27.02 535 ARG A CA 1
ATOM 4209 C C . ARG A 1 555 ? 119.663 137.717 130.569 1.00 27.02 535 ARG A C 1
ATOM 4210 O O . ARG A 1 555 ? 119.905 136.727 131.259 1.00 27.02 535 ARG A O 1
ATOM 4218 N N . ASP A 1 556 ? 119.974 138.955 130.950 1.00 27.26 536 ASP A N 1
ATOM 4219 C CA . ASP A 1 556 ? 120.646 139.224 132.215 1.00 27.26 536 ASP A CA 1
ATOM 4220 C C . ASP A 1 556 ? 119.659 139.165 133.378 1.00 27.26 536 ASP A C 1
ATOM 4221 O O . ASP A 1 556 ? 118.460 138.956 133.197 1.00 27.26 536 ASP A O 1
ATOM 4226 N N . ILE A 1 557 ? 120.165 139.391 134.591 1.00 27.63 537 ILE A N 1
ATOM 4227 C CA . ILE A 1 557 ? 119.348 139.362 135.800 1.00 27.63 537 ILE A CA 1
ATOM 4228 C C . ILE A 1 557 ? 118.174 140.332 135.817 1.00 27.63 537 ILE A C 1
ATOM 4229 O O . ILE A 1 557 ? 117.284 140.183 136.653 1.00 27.63 537 ILE A O 1
ATOM 4234 N N . LYS A 1 558 ? 118.118 141.303 134.917 1.00 27.50 538 LYS A N 1
ATOM 4235 C CA . LYS A 1 558 ? 116.951 142.168 134.821 1.00 27.50 538 LYS A CA 1
ATOM 4236 C C . LYS A 1 558 ? 116.136 141.901 133.569 1.00 27.50 538 LYS A C 1
ATOM 4237 O O . LYS A 1 558 ? 115.165 142.612 133.303 1.00 27.50 538 LYS A O 1
ATOM 4243 N N . GLY A 1 559 ? 116.499 140.886 132.807 1.00 27.08 539 GLY A N 1
ATOM 4244 C CA . GLY A 1 559 ? 115.834 140.580 131.567 1.00 27.08 539 GLY A CA 1
ATOM 4245 C C . GLY A 1 559 ? 116.251 141.416 130.381 1.00 27.08 539 GLY A C 1
ATOM 4246 O O . GLY A 1 559 ? 115.652 141.271 129.312 1.00 27.08 539 GLY A O 1
ATOM 4247 N N . ASN A 1 560 ? 117.243 142.291 130.523 1.00 26.82 540 ASN A N 1
ATOM 4248 C CA . ASN A 1 560 ? 117.812 142.912 129.340 1.00 26.82 540 ASN A CA 1
ATOM 4249 C C . ASN A 1 560 ? 118.484 141.829 128.508 1.00 26.82 540 ASN A C 1
ATOM 4250 O O . ASN A 1 560 ? 118.869 140.778 129.023 1.00 26.82 540 ASN A O 1
ATOM 4255 N N . ASN A 1 561 ? 118.618 142.068 127.211 1.00 26.77 541 ASN A N 1
ATOM 4256 C CA . ASN A 1 561 ? 119.324 141.091 126.397 1.00 26.77 541 ASN A CA 1
ATOM 4257 C C . ASN A 1 561 ? 120.781 141.025 126.829 1.00 26.77 541 ASN A C 1
ATOM 4258 O O . ASN A 1 561 ? 121.444 142.056 126.957 1.00 26.77 541 ASN A O 1
ATOM 4263 N N . LEU A 1 562 ? 121.280 139.807 127.047 1.00 26.77 542 LEU A N 1
ATOM 4264 C CA . LEU A 1 562 ? 122.576 139.643 127.696 1.00 26.77 542 LEU A CA 1
ATOM 4265 C C . LEU A 1 562 ? 123.692 140.246 126.863 1.00 26.77 542 LEU A C 1
ATOM 4266 O O . LEU A 1 562 ? 124.511 141.030 127.361 1.00 26.77 542 LEU A O 1
ATOM 4271 N N . ASN A 1 563 ? 123.740 139.883 125.588 1.00 26.67 543 ASN A N 1
ATOM 4272 C CA . ASN A 1 563 ? 124.881 140.244 124.767 1.00 26.67 543 ASN A CA 1
ATOM 4273 C C . ASN A 1 563 ? 124.998 141.745 124.599 1.00 26.67 543 ASN A C 1
ATOM 4274 O O . ASN A 1 563 ? 126.109 142.282 124.570 1.00 26.67 543 ASN A O 1
ATOM 4279 N N . LYS A 1 564 ? 123.872 142.443 124.529 1.00 26.45 544 LYS A N 1
ATOM 4280 C CA . LYS A 1 564 ? 123.921 143.894 124.438 1.00 26.45 544 LYS A CA 1
ATOM 4281 C C . LYS A 1 564 ? 124.459 144.518 125.714 1.00 26.45 544 LYS A C 1
ATOM 4282 O O . LYS A 1 564 ? 125.206 145.498 125.660 1.00 26.45 544 LYS A O 1
ATOM 4288 N N . VAL A 1 565 ? 124.147 143.935 126.867 1.00 26.45 545 VAL A N 1
ATOM 4289 C CA . VAL A 1 565 ? 124.723 144.434 128.109 1.00 26.45 545 VAL A CA 1
ATOM 4290 C C . VAL A 1 565 ? 126.228 144.220 128.136 1.00 26.45 545 VAL A C 1
ATOM 4291 O O . VAL A 1 565 ? 126.990 145.131 128.481 1.00 26.45 545 VAL A O 1
ATOM 4295 N N . LEU A 1 566 ? 126.683 143.017 127.798 1.00 26.50 546 LEU A N 1
ATOM 4296 C CA . LEU A 1 566 ? 128.123 142.782 127.762 1.00 26.50 546 LEU A CA 1
ATOM 4297 C C . LEU A 1 566 ? 128.816 143.756 126.827 1.00 26.50 546 LEU A C 1
ATOM 4298 O O . LEU A 1 566 ? 129.865 144.319 127.162 1.00 26.50 546 LEU A O 1
ATOM 4303 N N . TRP A 1 567 ? 128.246 143.971 125.647 1.00 26.30 547 TRP A N 1
ATOM 4304 C CA . TRP A 1 567 ? 128.882 144.885 124.715 1.00 26.30 547 TRP A CA 1
ATOM 4305 C C . TRP A 1 567 ? 128.905 146.298 125.265 1.00 26.30 547 TRP A C 1
ATOM 4306 O O . TRP A 1 567 ? 129.901 147.002 125.113 1.00 26.30 547 TRP A O 1
ATOM 4317 N N . GLU A 1 568 ? 127.809 146.757 125.858 1.00 26.36 548 GLU A N 1
ATOM 4318 C CA . GLU A 1 568 ? 127.803 148.103 126.416 1.00 26.36 548 GLU A CA 1
ATOM 4319 C C . GLU A 1 568 ? 128.804 148.262 127.546 1.00 26.36 548 GLU A C 1
ATOM 4320 O O . GLU A 1 568 ? 129.430 149.318 127.674 1.00 26.36 548 GLU A O 1
ATOM 4326 N N . GLN A 1 569 ? 129.023 147.214 128.330 1.00 26.75 549 GLN A N 1
ATOM 4327 C CA . GLN A 1 569 ? 130.055 147.292 129.355 1.00 26.75 549 GLN A CA 1
ATOM 4328 C C . GLN A 1 569 ? 131.453 147.359 128.756 1.00 26.75 549 GLN A C 1
ATOM 4329 O O . GLN A 1 569 ? 132.277 148.177 129.184 1.00 26.75 549 GLN A O 1
ATOM 4335 N N . ALA A 1 570 ? 131.737 146.521 127.764 1.00 26.42 550 ALA A N 1
ATOM 4336 C CA . ALA A 1 570 ? 133.042 146.576 127.112 1.00 26.42 550 ALA A CA 1
ATOM 4337 C C . ALA A 1 570 ? 133.274 147.904 126.407 1.00 26.42 550 ALA A C 1
ATOM 4338 O O . ALA A 1 570 ? 134.383 148.449 126.442 1.00 26.42 550 ALA A O 1
ATOM 4340 N N . PHE A 1 571 ? 132.226 148.472 125.821 1.00 26.31 551 PHE A N 1
ATOM 4341 C CA . PHE A 1 571 ? 132.305 149.816 125.264 1.00 26.31 551 PHE A CA 1
ATOM 4342 C C . PHE A 1 571 ? 132.647 150.842 126.323 1.00 26.31 551 PHE A C 1
ATOM 4343 O O . PHE A 1 571 ? 133.523 151.690 126.117 1.00 26.31 551 PHE A O 1
ATOM 4351 N N . ALA A 1 572 ? 131.909 150.844 127.428 1.00 26.46 552 ALA A N 1
ATOM 4352 C CA . ALA A 1 572 ? 132.164 151.837 128.460 1.00 26.46 552 ALA A CA 1
ATOM 4353 C C . ALA A 1 572 ? 133.593 151.734 128.963 1.00 26.46 552 ALA A C 1
ATOM 4354 O O . ALA A 1 572 ? 134.297 152.742 129.077 1.00 26.46 552 ALA A O 1
ATOM 4356 N N . ALA A 1 573 ? 134.053 150.513 129.221 1.00 26.54 553 ALA A N 1
ATOM 4357 C CA . ALA A 1 573 ? 135.436 150.313 129.634 1.00 26.54 553 ALA A CA 1
ATOM 4358 C C . ALA A 1 573 ? 136.418 150.879 128.619 1.00 26.54 553 ALA A C 1
ATOM 4359 O O . ALA A 1 573 ? 137.338 151.618 128.984 1.00 26.54 553 ALA A O 1
ATOM 4361 N N . SER A 1 574 ? 136.238 150.556 127.339 1.00 26.50 554 SER A N 1
ATOM 4362 C CA . SER A 1 574 ? 137.192 151.005 126.329 1.00 26.50 554 SER A CA 1
ATOM 4363 C C . SER A 1 574 ? 137.221 152.517 126.197 1.00 26.50 554 SER A C 1
ATOM 4364 O O . SER A 1 574 ? 138.297 153.112 126.099 1.00 26.50 554 SER A O 1
ATOM 4367 N N . VAL A 1 575 ? 136.058 153.158 126.178 1.00 26.44 555 VAL A N 1
ATOM 4368 C CA . VAL A 1 575 ? 136.033 154.617 126.128 1.00 26.44 555 VAL A CA 1
ATOM 4369 C C . VAL A 1 575 ? 136.695 155.211 127.355 1.00 26.44 555 VAL A C 1
ATOM 4370 O O . VAL A 1 575 ? 137.416 156.210 127.271 1.00 26.44 555 VAL A O 1
ATOM 4374 N N . TRP A 1 576 ? 136.458 154.609 128.511 1.00 26.59 556 TRP A N 1
ATOM 4375 C CA . TRP A 1 576 ? 137.000 155.115 129.764 1.00 26.59 556 TRP A CA 1
ATOM 4376 C C . TRP A 1 576 ? 138.519 155.021 129.813 1.00 26.59 556 TRP A C 1
ATOM 4377 O O . TRP A 1 576 ? 139.190 155.943 130.286 1.00 26.59 556 TRP A O 1
ATOM 4388 N N . ARG A 1 577 ? 139.074 153.914 129.331 1.00 26.47 557 ARG A N 1
ATOM 4389 C CA . ARG A 1 577 ? 140.516 153.697 129.374 1.00 26.47 557 ARG A CA 1
ATOM 4390 C C . ARG A 1 577 ? 141.309 154.536 128.377 1.00 26.47 557 ARG A C 1
ATOM 4391 O O . ARG A 1 577 ? 142.478 154.832 128.637 1.00 26.47 557 ARG A O 1
ATOM 4399 N N . SER A 1 578 ? 140.730 154.938 127.251 1.00 26.69 558 SER A N 1
ATOM 4400 C CA . SER A 1 578 ? 141.509 155.730 126.303 1.00 26.69 558 SER A CA 1
ATOM 4401 C C . SER A 1 578 ? 141.936 157.059 126.904 1.00 26.69 558 SER A C 1
ATOM 4402 O O . SER A 1 578 ? 141.206 157.675 127.681 1.00 26.69 558 SER A O 1
ATOM 4405 N N . ARG A 1 579 ? 143.137 157.495 126.535 1.00 27.45 559 ARG A N 1
ATOM 4406 C CA . ARG A 1 579 ? 143.696 158.776 126.940 1.00 27.45 559 ARG A CA 1
ATOM 4407 C C . ARG A 1 579 ? 143.305 159.914 126.008 1.00 27.45 559 ARG A C 1
ATOM 4408 O O . ARG A 1 579 ? 143.917 160.983 126.060 1.00 27.45 559 ARG A O 1
ATOM 4416 N N . ASP A 1 580 ? 142.307 159.701 125.160 1.00 27.08 560 ASP A N 1
ATOM 4417 C CA . ASP A 1 580 ? 142.076 160.544 123.992 1.00 27.08 560 ASP A CA 1
ATOM 4418 C C . ASP A 1 580 ? 141.299 161.811 124.325 1.00 27.08 560 ASP A C 1
ATOM 4419 O O . ASP A 1 580 ? 141.654 162.903 123.874 1.00 27.08 560 ASP A O 1
ATOM 4424 N N . ASN A 1 581 ? 140.244 161.684 125.117 1.00 26.85 561 ASN A N 1
ATOM 4425 C CA . ASN A 1 581 ? 139.379 162.799 125.470 1.00 26.85 561 ASN A CA 1
ATOM 4426 C C . ASN A 1 581 ? 139.929 163.698 126.564 1.00 26.85 561 ASN A C 1
ATOM 4427 O O . ASN A 1 581 ? 139.400 164.796 126.756 1.00 26.85 561 ASN A O 1
ATOM 4432 N N . ASP A 1 582 ? 140.965 163.277 127.269 1.00 27.10 562 ASP A N 1
ATOM 4433 C CA . ASP A 1 582 ? 141.400 163.999 128.459 1.00 27.10 562 ASP A CA 1
ATOM 4434 C C . ASP A 1 582 ? 141.675 165.488 128.271 1.00 27.10 562 ASP A C 1
ATOM 4435 O O . ASP A 1 582 ? 141.309 166.267 129.169 1.00 27.10 562 ASP A O 1
ATOM 4440 N N . PRO A 1 583 ? 142.263 165.959 127.171 1.00 27.01 563 PRO A N 1
ATOM 4441 C CA . PRO A 1 583 ? 142.473 167.407 127.038 1.00 27.01 563 PRO A CA 1
ATOM 4442 C C . PRO A 1 583 ? 141.202 168.223 127.050 1.00 27.01 563 PRO A C 1
ATOM 4443 O O . PRO A 1 583 ? 141.234 169.388 127.459 1.00 27.01 563 PRO A O 1
ATOM 4447 N N . LEU A 1 584 ? 140.083 167.657 126.617 1.00 26.89 564 LEU A N 1
ATOM 4448 C CA . LEU A 1 584 ? 138.821 168.377 126.707 1.00 26.89 564 LEU A CA 1
ATOM 4449 C C . LEU A 1 584 ? 138.251 168.355 128.117 1.00 26.89 564 LEU A C 1
ATOM 4450 O O . LEU A 1 584 ? 137.866 169.398 128.658 1.00 26.89 564 LEU A O 1
ATOM 4455 N N . LEU A 1 585 ? 138.171 167.171 128.716 1.00 26.95 565 LEU A N 1
ATOM 4456 C CA . LEU A 1 585 ? 137.564 167.063 130.033 1.00 26.95 565 LEU A CA 1
ATOM 4457 C C . LEU A 1 585 ? 138.326 167.856 131.080 1.00 26.95 565 LEU A C 1
ATOM 4458 O O . LEU A 1 585 ? 137.712 168.488 131.943 1.00 26.95 565 LEU A O 1
ATOM 4463 N N . PHE A 1 586 ? 139.652 167.833 131.048 1.00 27.23 566 PHE A N 1
ATOM 4464 C CA . PHE A 1 586 ? 140.340 168.592 132.083 1.00 27.23 566 PHE A CA 1
ATOM 4465 C C . PHE A 1 586 ? 140.325 170.093 131.835 1.00 27.23 566 PHE A C 1
ATOM 4466 O O . PHE A 1 586 ? 140.379 170.861 132.799 1.00 27.23 566 PHE A O 1
ATOM 4474 N N . ARG A 1 587 ? 140.106 170.525 130.597 1.00 27.08 567 ARG A N 1
ATOM 4475 C CA . ARG A 1 587 ? 139.790 171.928 130.347 1.00 27.08 567 ARG A CA 1
ATOM 4476 C C . ARG A 1 587 ? 138.445 172.293 130.945 1.00 27.08 567 ARG A C 1
ATOM 4477 O O . ARG A 1 587 ? 138.293 173.332 131.608 1.00 27.08 567 ARG A O 1
ATOM 4485 N N . LEU A 1 588 ? 137.467 171.421 130.751 1.00 27.00 568 LEU A N 1
ATOM 4486 C CA . LEU A 1 588 ? 136.175 171.620 131.383 1.00 27.00 568 LEU A CA 1
ATOM 4487 C C . LEU A 1 588 ? 136.321 171.737 132.889 1.00 27.00 568 LEU A C 1
ATOM 4488 O O . LEU A 1 588 ? 135.786 172.666 133.492 1.00 27.00 568 LEU A O 1
ATOM 4493 N N . ALA A 1 589 ? 136.981 170.768 133.516 1.00 27.17 569 ALA A N 1
ATOM 4494 C CA . ALA A 1 589 ? 137.173 170.805 134.963 1.00 27.17 569 ALA A CA 1
ATOM 4495 C C . ALA A 1 589 ? 137.860 172.086 135.420 1.00 27.17 569 ALA A C 1
ATOM 4496 O O . ALA A 1 589 ? 137.437 172.712 136.404 1.00 27.17 569 ALA A O 1
ATOM 4498 N N . THR A 1 590 ? 138.904 172.510 134.705 1.00 27.01 570 THR A N 1
ATOM 4499 C CA . THR A 1 590 ? 139.617 173.718 135.096 1.00 27.01 570 THR A CA 1
ATOM 4500 C C . THR A 1 590 ? 138.719 174.939 135.047 1.00 27.01 570 THR A C 1
ATOM 4501 O O . THR A 1 590 ? 138.856 175.846 135.874 1.00 27.01 570 THR A O 1
ATOM 4505 N N . ARG A 1 591 ? 137.778 174.978 134.113 1.00 26.97 571 ARG A N 1
ATOM 4506 C CA . ARG A 1 591 ? 136.860 176.110 134.137 1.00 26.97 571 ARG A CA 1
ATOM 4507 C C . ARG A 1 591 ? 135.786 175.927 135.205 1.00 26.97 571 ARG A C 1
ATOM 4508 O O . ARG A 1 591 ? 135.472 176.861 135.948 1.00 26.97 571 ARG A O 1
ATOM 4516 N N . LEU A 1 592 ? 135.227 174.724 135.283 1.00 27.33 572 LEU A N 1
ATOM 4517 C CA . LEU A 1 592 ? 134.098 174.419 136.153 1.00 27.33 572 LEU A CA 1
ATOM 4518 C C . LEU A 1 592 ? 134.384 174.710 137.618 1.00 27.33 572 LEU A C 1
ATOM 4519 O O . LEU A 1 592 ? 133.501 175.174 138.346 1.00 27.33 572 LEU A O 1
ATOM 4524 N N . VAL A 1 593 ? 135.609 174.443 138.074 1.00 27.60 573 VAL A N 1
ATOM 4525 C CA . VAL A 1 593 ? 135.901 174.538 139.505 1.00 27.60 573 VAL A CA 1
ATOM 4526 C C . VAL A 1 593 ? 135.655 175.921 140.097 1.00 27.60 573 VAL A C 1
ATOM 4527 O O . VAL A 1 593 ? 135.540 176.056 141.318 1.00 27.60 573 VAL A O 1
ATOM 4531 N N . LYS A 1 594 ? 135.522 176.952 139.274 1.00 27.77 574 LYS A N 1
ATOM 4532 C CA . LYS A 1 594 ? 135.287 178.286 139.812 1.00 27.77 574 LYS A CA 1
ATOM 4533 C C . LYS A 1 594 ? 133.849 178.548 140.253 1.00 27.77 574 LYS A C 1
ATOM 4534 O O . LYS A 1 594 ? 133.616 179.541 140.949 1.00 27.77 574 LYS A O 1
ATOM 4540 N N . ASN A 1 595 ? 132.886 177.712 139.880 1.00 28.03 575 ASN A N 1
ATOM 4541 C CA . ASN A 1 595 ? 131.505 177.941 140.313 1.00 28.03 575 ASN A CA 1
ATOM 4542 C C . ASN A 1 595 ? 131.304 177.579 141.782 1.00 28.03 575 ASN A C 1
ATOM 4543 O O . ASN A 1 595 ? 131.692 176.488 142.212 1.00 28.03 575 ASN A O 1
ATOM 4548 N N . PRO A 1 596 ? 130.692 178.462 142.570 1.00 28.43 576 PRO A N 1
ATOM 4549 C CA . PRO A 1 596 ? 130.451 178.174 143.993 1.00 28.43 576 PRO A CA 1
ATOM 4550 C C . PRO A 1 596 ? 129.630 176.930 144.269 1.00 28.43 576 PRO A C 1
ATOM 4551 O O . PRO A 1 596 ? 129.818 176.299 145.315 1.00 28.43 576 PRO A O 1
ATOM 4555 N N . ALA A 1 597 ? 128.730 176.549 143.366 1.00 28.40 577 ALA A N 1
ATOM 4556 C CA . ALA A 1 597 ? 127.882 175.387 143.603 1.00 28.40 577 ALA A CA 1
ATOM 4557 C C . ALA A 1 597 ? 128.645 174.073 143.667 1.00 28.40 577 ALA A C 1
ATOM 4558 O O . ALA A 1 597 ? 128.093 173.086 144.162 1.00 28.40 577 ALA A O 1
ATOM 4560 N N . VAL A 1 598 ? 129.885 174.023 143.183 1.00 28.61 578 VAL A N 1
ATOM 4561 C CA . VAL A 1 598 ? 130.604 172.754 143.160 1.00 28.61 578 VAL A CA 1
ATOM 4562 C C . VAL A 1 598 ? 130.751 172.190 144.565 1.00 28.61 578 VAL A C 1
ATOM 4563 O O . VAL A 1 598 ? 130.803 170.971 144.753 1.00 28.61 578 VAL A O 1
ATOM 4567 N N . VAL A 1 599 ? 130.804 173.059 145.573 1.00 29.19 579 VAL A N 1
ATOM 4568 C CA . VAL A 1 599 ? 130.859 172.600 146.958 1.00 29.19 579 VAL A CA 1
ATOM 4569 C C . VAL A 1 599 ? 129.683 171.684 147.275 1.00 29.19 579 VAL A C 1
ATOM 4570 O O . VAL A 1 599 ? 129.817 170.716 148.032 1.00 29.19 579 VAL A O 1
ATOM 4574 N N . LYS A 1 600 ? 128.518 171.961 146.684 1.00 29.06 580 LYS A N 1
ATOM 4575 C CA . LYS A 1 600 ? 127.343 171.127 146.916 1.00 29.06 580 LYS A CA 1
ATOM 4576 C C . LYS A 1 600 ? 127.600 169.670 146.561 1.00 29.06 580 LYS A C 1
ATOM 4577 O O . LYS A 1 600 ? 126.955 168.771 147.107 1.00 29.06 580 LYS A O 1
ATOM 4583 N N . VAL A 1 601 ? 128.542 169.423 145.657 1.00 28.97 581 VAL A N 1
ATOM 4584 C CA . VAL A 1 601 ? 128.822 168.068 145.199 1.00 28.97 581 VAL A CA 1
ATOM 4585 C C . VAL A 1 601 ? 129.280 167.193 146.353 1.00 28.97 581 VAL A C 1
ATOM 4586 O O . VAL A 1 601 ? 128.963 166.001 146.415 1.00 28.97 581 VAL A O 1
ATOM 4590 N N . LEU A 1 602 ? 130.016 167.775 147.292 1.00 30.06 582 LEU A N 1
ATOM 4591 C CA . LEU A 1 602 ? 130.667 166.988 148.330 1.00 30.06 582 LEU A CA 1
ATOM 4592 C C . LEU A 1 602 ? 129.678 166.384 149.312 1.00 30.06 582 LEU A C 1
ATOM 4593 O O . LEU A 1 602 ? 129.926 165.296 149.843 1.00 30.06 582 LEU A O 1
ATOM 4598 N N . GLN A 1 603 ? 128.561 167.048 149.565 1.00 30.16 583 GLN A N 1
ATOM 4599 C CA . GLN A 1 603 ? 127.578 166.473 150.468 1.00 30.16 583 GLN A CA 1
ATOM 4600 C C . GLN A 1 603 ? 126.693 165.432 149.800 1.00 30.16 583 GLN A C 1
ATOM 4601 O O . GLN A 1 603 ? 125.865 164.825 150.486 1.00 30.16 583 GLN A O 1
ATOM 4607 N N . ASN A 1 604 ? 126.825 165.222 148.492 1.00 29.88 584 ASN A N 1
ATOM 4608 C CA . ASN A 1 604 ? 126.195 164.066 147.866 1.00 29.88 584 ASN A CA 1
ATOM 4609 C C . ASN A 1 604 ? 126.689 162.776 148.510 1.00 29.88 584 ASN A C 1
ATOM 4610 O O . ASN A 1 604 ? 127.868 162.633 148.842 1.00 29.88 584 ASN A O 1
ATOM 4615 N N . GLY A 1 605 ? 125.764 161.835 148.685 1.00 30.05 585 GLY A N 1
ATOM 4616 C CA . GLY A 1 605 ? 126.100 160.546 149.264 1.00 30.05 585 GLY A CA 1
ATOM 4617 C C . GLY A 1 605 ? 126.976 159.650 148.409 1.00 30.05 585 GLY A C 1
ATOM 4618 O O . GLY A 1 605 ? 127.799 158.900 148.940 1.00 30.05 585 GLY A O 1
ATOM 4619 N N . TYR A 1 606 ? 126.829 159.715 147.086 1.00 30.01 586 TYR A N 1
ATOM 4620 C CA . TYR A 1 606 ? 127.631 158.870 146.204 1.00 30.01 586 TYR A CA 1
ATOM 4621 C C . TYR A 1 606 ? 129.039 159.389 145.940 1.00 30.01 586 TYR A C 1
ATOM 4622 O O . TYR A 1 606 ? 129.965 158.584 145.801 1.00 30.01 586 TYR A O 1
ATOM 4631 N N . VAL A 1 607 ? 129.229 160.704 145.862 1.00 29.80 587 VAL A N 1
ATOM 4632 C CA . VAL A 1 607 ? 130.573 161.255 145.709 1.00 29.80 587 VAL A CA 1
ATOM 4633 C C . VAL A 1 607 ? 131.491 160.788 146.828 1.00 29.80 587 VAL A C 1
ATOM 4634 O O . VAL A 1 607 ? 132.662 160.462 146.603 1.00 29.80 587 VAL A O 1
ATOM 4638 N N . GLN A 1 608 ? 130.959 160.712 148.043 1.00 30.19 588 GLN A N 1
ATOM 4639 C CA . GLN A 1 608 ? 131.677 160.279 149.236 1.00 30.19 588 GLN A CA 1
ATOM 4640 C C . GLN A 1 608 ? 132.136 158.828 149.205 1.00 30.19 588 GLN A C 1
ATOM 4641 O O . GLN A 1 608 ? 132.905 158.431 150.085 1.00 30.19 588 GLN A O 1
ATOM 4647 N N . SER A 1 609 ? 131.704 158.027 148.234 1.00 30.65 589 SER A N 1
ATOM 4648 C CA . SER A 1 609 ? 132.342 156.726 148.049 1.00 30.65 589 SER A CA 1
ATOM 4649 C C . SER A 1 609 ? 133.771 156.837 147.529 1.00 30.65 589 SER A C 1
ATOM 4650 O O . SER A 1 609 ? 134.616 156.009 147.884 1.00 30.65 589 SER A O 1
ATOM 4653 N N . ASP A 1 610 ? 134.072 157.832 146.701 1.00 30.93 590 ASP A N 1
ATOM 4654 C CA . ASP A 1 610 ? 135.249 157.786 145.842 1.00 30.93 590 ASP A CA 1
ATOM 4655 C C . ASP A 1 610 ? 136.294 158.829 146.182 1.00 30.93 590 ASP A C 1
ATOM 4656 O O . ASP A 1 610 ? 137.485 158.565 146.028 1.00 30.93 590 ASP A O 1
ATOM 4661 N N . ILE A 1 611 ? 135.874 159.990 146.674 1.00 32.07 591 ILE A N 1
ATOM 4662 C CA . ILE A 1 611 ? 136.801 160.912 147.314 1.00 32.07 591 ILE A CA 1
ATOM 4663 C C . ILE A 1 611 ? 137.485 160.239 148.497 1.00 32.07 591 ILE A C 1
ATOM 4664 O O . ILE A 1 611 ? 138.610 160.601 148.870 1.00 32.07 591 ILE A O 1
ATOM 4669 N N . ALA A 1 612 ? 136.837 159.236 149.083 1.00 32.52 592 ALA A N 1
ATOM 4670 C CA . ALA A 1 612 ? 137.491 158.402 150.082 1.00 32.52 592 ALA A CA 1
ATOM 4671 C C . ALA A 1 612 ? 138.704 157.684 149.504 1.00 32.52 592 ALA A C 1
ATOM 4672 O O . ALA A 1 612 ? 139.733 157.548 150.174 1.00 32.52 592 ALA A O 1
ATOM 4674 N N . GLN A 1 613 ? 138.614 157.236 148.255 1.00 32.34 593 GLN A N 1
ATOM 4675 C CA . GLN A 1 613 ? 139.779 156.657 147.595 1.00 32.34 593 GLN A CA 1
ATOM 4676 C C . GLN A 1 613 ? 140.841 157.698 147.276 1.00 32.34 593 GLN A C 1
ATOM 4677 O O . GLN A 1 613 ? 142.040 157.390 147.297 1.00 32.34 593 GLN A O 1
ATOM 4683 N N . ALA A 1 614 ? 140.434 158.933 147.002 1.00 33.26 594 ALA A N 1
ATOM 4684 C CA . ALA A 1 614 ? 141.415 159.996 146.845 1.00 33.26 594 ALA A CA 1
ATOM 4685 C C . ALA A 1 614 ? 142.163 160.285 148.136 1.00 33.26 594 ALA A C 1
ATOM 4686 O O . ALA A 1 614 ? 143.353 160.615 148.093 1.00 33.26 594 ALA A O 1
ATOM 4688 N N . ARG A 1 615 ? 141.501 160.164 149.288 1.00 35.08 595 ARG A N 1
ATOM 4689 C CA . ARG A 1 615 ? 142.236 160.254 150.547 1.00 35.08 595 ARG A CA 1
ATOM 4690 C C . ARG A 1 615 ? 143.321 159.191 150.661 1.00 35.08 595 ARG A C 1
ATOM 4691 O O . ARG A 1 615 ? 144.338 159.416 151.326 1.00 35.08 595 ARG A O 1
ATOM 4699 N N . GLU A 1 616 ? 143.135 158.037 150.031 1.00 34.34 596 GLU A N 1
ATOM 4700 C CA . GLU A 1 616 ? 144.183 157.024 150.047 1.00 34.34 596 GLU A CA 1
ATOM 4701 C C . GLU A 1 616 ? 145.308 157.312 149.057 1.00 34.34 596 GLU A C 1
ATOM 4702 O O . GLU A 1 616 ? 146.487 157.281 149.422 1.00 34.34 596 GLU A O 1
ATOM 4708 N N . LEU A 1 617 ? 144.959 157.602 147.804 1.00 34.62 597 LEU A N 1
ATOM 4709 C CA . LEU A 1 617 ? 145.970 157.873 146.778 1.00 34.62 597 LEU A CA 1
ATOM 4710 C C . LEU A 1 617 ? 146.911 159.020 147.132 1.00 34.62 597 LEU A C 1
ATOM 4711 O O . LEU A 1 617 ? 148.110 158.952 146.844 1.00 34.62 597 LEU A O 1
ATOM 4716 N N . LEU A 1 618 ? 146.401 160.079 147.747 1.00 36.35 598 LEU A N 1
ATOM 4717 C CA . LEU A 1 618 ? 147.224 161.213 148.142 1.00 36.35 598 LEU A CA 1
ATOM 4718 C C . LEU A 1 618 ? 147.621 161.179 149.608 1.00 36.35 598 LEU A C 1
ATOM 4719 O O . LEU A 1 618 ? 147.917 162.230 150.186 1.00 36.35 598 LEU A O 1
ATOM 4724 N N . ALA A 1 619 ? 147.656 159.991 150.207 1.00 38.69 599 ALA A N 1
ATOM 4725 C CA . ALA A 1 619 ? 147.890 159.822 151.642 1.00 38.69 599 ALA A CA 1
ATOM 4726 C C . ALA A 1 619 ? 148.964 160.719 152.251 1.00 38.69 599 ALA A C 1
ATOM 4727 O O . ALA A 1 619 ? 148.673 161.355 153.269 1.00 38.69 599 ALA A O 1
ATOM 4729 N N . PRO A 1 620 ? 150.199 160.801 151.743 1.00 40.19 600 PRO A N 1
ATOM 4730 C CA . PRO A 1 620 ? 151.165 161.696 152.410 1.00 40.19 600 PRO A CA 1
ATOM 4731 C C . PRO A 1 620 ? 150.758 163.159 152.411 1.00 40.19 600 PRO A C 1
ATOM 4732 O O . PRO A 1 620 ? 150.859 163.835 153.447 1.00 40.19 600 PRO A O 1
ATOM 4736 N N . LEU A 1 621 ? 150.189 163.640 151.312 1.00 41.19 601 LEU A N 1
ATOM 4737 C CA . LEU A 1 621 ? 149.700 165.011 151.299 1.00 41.19 601 LEU A CA 1
ATOM 4738 C C . LEU A 1 621 ? 148.471 165.155 152.176 1.00 41.19 601 LEU A C 1
ATOM 4739 O O . LEU A 1 621 ? 148.283 166.184 152.824 1.00 41.19 601 LEU A O 1
ATOM 4744 N N . TYR A 1 622 ? 147.592 164.163 152.148 1.00 41.23 602 TYR A N 1
ATOM 4745 C CA . TYR A 1 622 ? 146.388 164.194 152.969 1.00 41.23 602 TYR A CA 1
ATOM 4746 C C . TYR A 1 622 ? 146.727 164.243 154.456 1.00 41.23 602 TYR A C 1
ATOM 4747 O O . TYR A 1 622 ? 146.117 165.000 155.220 1.00 41.23 602 TYR A O 1
ATOM 4756 N N . GLU A 1 623 ? 147.707 163.445 154.877 1.00 43.91 603 GLU A N 1
ATOM 4757 C CA . GLU A 1 623 ? 148.245 163.514 156.232 1.00 43.91 603 GLU A CA 1
ATOM 4758 C C . GLU A 1 623 ? 148.843 164.878 156.553 1.00 43.91 603 GLU A C 1
ATOM 4759 O O . GLU A 1 623 ? 148.601 165.428 157.633 1.00 43.91 603 GLU A O 1
ATOM 4765 N N . GLN A 1 624 ? 149.617 165.445 155.628 1.00 44.50 604 GLN A N 1
ATOM 4766 C CA . GLN A 1 624 ? 150.159 166.784 155.849 1.00 44.50 604 GLN A CA 1
ATOM 4767 C C . GLN A 1 624 ? 149.044 167.813 155.995 1.00 44.50 604 GLN A C 1
ATOM 4768 O O . GLN A 1 624 ? 149.094 168.687 156.871 1.00 44.50 604 GLN A O 1
ATOM 4774 N N . TRP A 1 625 ? 148.027 167.713 155.146 1.00 43.88 605 TRP A N 1
ATOM 4775 C CA . TRP A 1 625 ? 146.856 168.569 155.257 1.00 43.88 605 TRP A CA 1
ATOM 4776 C C . TRP A 1 625 ? 146.221 168.449 156.633 1.00 43.88 605 TRP A C 1
ATOM 4777 O O . TRP A 1 625 ? 145.938 169.460 157.274 1.00 43.88 605 TRP A O 1
ATOM 4788 N N . ARG A 1 626 ? 145.932 167.226 157.077 1.00 46.16 606 ARG A N 1
ATOM 4789 C CA . ARG A 1 626 ? 145.284 167.058 158.375 1.00 46.16 606 ARG A CA 1
ATOM 4790 C C . ARG A 1 626 ? 146.146 167.603 159.505 1.00 46.16 606 ARG A C 1
ATOM 4791 O O . ARG A 1 626 ? 145.631 168.154 160.485 1.00 46.16 606 ARG A O 1
ATOM 4799 N N . THR A 1 627 ? 147.461 167.439 159.395 1.00 48.61 607 THR A N 1
ATOM 4800 C CA . THR A 1 627 ? 148.370 168.029 160.369 1.00 48.61 607 THR A CA 1
ATOM 4801 C C . THR A 1 627 ? 148.338 169.554 160.348 1.00 48.61 607 THR A C 1
ATOM 4802 O O . THR A 1 627 ? 148.558 170.192 161.383 1.00 48.61 607 THR A O 1
ATOM 4806 N N . ARG A 1 628 ? 148.029 170.159 159.203 1.00 49.77 608 ARG A N 1
ATOM 4807 C CA . ARG A 1 628 ? 147.663 171.576 159.218 1.00 49.77 608 ARG A CA 1
ATOM 4808 C C . ARG A 1 628 ? 146.311 171.808 159.885 1.00 49.77 608 ARG A C 1
ATOM 4809 O O . ARG A 1 628 ? 146.171 172.679 160.749 1.00 49.77 608 ARG A O 1
ATOM 4817 N N . ALA A 1 629 ? 145.306 171.040 159.482 1.00 54.59 609 ALA A N 1
ATOM 4818 C CA . ALA A 1 629 ? 143.926 171.305 159.875 1.00 54.59 609 ALA A CA 1
ATOM 4819 C C . ALA A 1 629 ? 143.726 171.225 161.379 1.00 54.59 609 ALA A C 1
ATOM 4820 O O . ALA A 1 629 ? 142.992 172.033 161.958 1.00 54.59 609 ALA A O 1
ATOM 4822 N N . VAL A 1 630 ? 144.379 170.266 162.034 1.00 58.53 610 VAL A N 1
ATOM 4823 C CA . VAL A 1 630 ? 144.248 170.147 163.480 1.00 58.53 610 VAL A CA 1
ATOM 4824 C C . VAL A 1 630 ? 144.766 171.369 164.220 1.00 58.53 610 VAL A C 1
ATOM 4825 O O . VAL A 1 630 ? 144.461 171.543 165.405 1.00 58.53 610 VAL A O 1
ATOM 4829 N N . GLU A 1 631 ? 145.538 172.231 163.558 1.00 65.80 611 GLU A N 1
ATOM 4830 C CA . GLU A 1 631 ? 145.841 173.528 164.151 1.00 65.80 611 GLU A CA 1
ATOM 4831 C C . GLU A 1 631 ? 144.574 174.321 164.438 1.00 65.80 611 GLU A C 1
ATOM 4832 O O . GLU A 1 631 ? 144.452 174.944 165.498 1.00 65.80 611 GLU A O 1
ATOM 4838 N N . ALA A 1 632 ? 143.614 174.292 163.511 1.00 69.22 612 ALA A N 1
ATOM 4839 C CA . ALA A 1 632 ? 142.458 175.178 163.600 1.00 69.22 612 ALA A CA 1
ATOM 4840 C C . ALA A 1 632 ? 141.708 175.031 164.917 1.00 69.22 612 ALA A C 1
ATOM 4841 O O . ALA A 1 632 ? 141.126 176.004 165.402 1.00 69.22 612 ALA A O 1
ATOM 4843 N N . GLU A 1 633 ? 141.669 173.820 165.478 1.00 71.79 613 GLU A N 1
ATOM 4844 C CA . GLU A 1 633 ? 141.126 173.614 166.819 1.00 71.79 613 GLU A CA 1
ATOM 4845 C C . GLU A 1 633 ? 141.702 174.597 167.833 1.00 71.79 613 GLU A C 1
ATOM 4846 O O . GLU A 1 633 ? 140.982 175.106 168.703 1.00 71.79 613 GLU A O 1
ATOM 4852 N N . THR A 1 634 ? 143.013 174.834 167.763 1.00 73.82 614 THR A N 1
ATOM 4853 C CA . THR A 1 634 ? 143.667 175.752 168.689 1.00 73.82 614 THR A CA 1
ATOM 4854 C C . THR A 1 634 ? 143.165 177.181 168.530 1.00 73.82 614 THR A C 1
ATOM 4855 O O . THR A 1 634 ? 142.927 177.876 169.522 1.00 73.82 614 THR A O 1
ATOM 4859 N N . GLN A 1 635 ? 142.932 177.616 167.293 1.00 74.32 615 GLN A N 1
ATOM 4860 C CA . GLN A 1 635 ? 142.301 178.915 167.090 1.00 74.32 615 GLN A CA 1
ATOM 4861 C C . GLN A 1 635 ? 140.844 178.928 167.521 1.00 74.32 615 GLN A C 1
ATOM 4862 O O . GLN A 1 635 ? 140.356 179.959 167.985 1.00 74.32 615 GLN A O 1
ATOM 4868 N N . ARG A 1 636 ? 140.139 177.807 167.399 1.00 76.31 616 ARG A N 1
ATOM 4869 C CA . ARG A 1 636 ? 138.757 177.755 167.870 1.00 76.31 616 ARG A CA 1
ATOM 4870 C C . ARG A 1 636 ? 138.672 177.936 169.381 1.00 76.31 616 ARG A C 1
ATOM 4871 O O . ARG A 1 636 ? 137.919 178.782 169.877 1.00 76.31 616 ARG A O 1
ATOM 4879 N N . VAL A 1 637 ? 139.456 177.163 170.130 1.00 81.00 617 VAL A N 1
ATOM 4880 C CA . VAL A 1 637 ? 139.487 177.324 171.583 1.00 81.00 617 VAL A CA 1
ATOM 4881 C C . VAL A 1 637 ? 140.015 178.702 171.980 1.00 81.00 617 VAL A C 1
ATOM 4882 O O . VAL A 1 637 ? 139.492 179.336 172.909 1.00 81.00 617 VAL A O 1
ATOM 4886 N N . ALA A 1 638 ? 141.033 179.207 171.276 1.00 82.62 618 ALA A N 1
ATOM 4887 C CA . ALA A 1 638 ? 141.541 180.540 171.577 1.00 82.62 618 ALA A CA 1
ATOM 4888 C C . ALA A 1 638 ? 140.468 181.601 171.368 1.00 82.62 618 ALA A C 1
ATOM 4889 O O . ALA A 1 638 ? 140.315 182.507 172.189 1.00 82.62 618 ALA A O 1
ATOM 4891 N N . SER A 1 639 ? 139.747 181.532 170.249 1.00 85.09 619 SER A N 1
ATOM 4892 C CA . SER A 1 639 ? 138.687 182.494 169.964 1.00 85.09 619 SER A CA 1
ATOM 4893 C C . SER A 1 639 ? 137.549 182.398 170.974 1.00 85.09 619 SER A C 1
ATOM 4894 O O . SER A 1 639 ? 136.999 183.419 171.403 1.00 85.09 619 SER A O 1
ATOM 4897 N N . ALA A 1 640 ? 137.185 181.175 171.366 1.00 88.10 620 ALA A N 1
ATOM 4898 C CA . ALA A 1 640 ? 136.175 180.976 172.402 1.00 88.10 620 ALA A CA 1
ATOM 4899 C C . ALA A 1 640 ? 136.602 181.549 173.746 1.00 88.10 620 ALA A C 1
ATOM 4900 O O . ALA A 1 640 ? 135.752 181.979 174.533 1.00 88.10 620 ALA A O 1
ATOM 4902 N N . ASN A 1 641 ? 137.901 181.561 174.032 1.00 89.73 621 ASN A N 1
ATOM 4903 C CA . ASN A 1 641 ? 138.369 182.216 175.250 1.00 89.73 621 ASN A CA 1
ATOM 4904 C C . ASN A 1 641 ? 138.545 183.721 175.075 1.00 89.73 621 ASN A C 1
ATOM 4905 O O . ASN A 1 641 ? 138.457 184.469 176.055 1.00 89.73 621 ASN A O 1
ATOM 4910 N N . ALA A 1 642 ? 138.793 184.177 173.850 1.00 93.35 622 ALA A N 1
ATOM 4911 C CA . ALA A 1 642 ? 138.923 185.598 173.550 1.00 93.35 622 ALA A CA 1
ATOM 4912 C C . ALA A 1 642 ? 137.580 186.315 173.511 1.00 93.35 622 ALA A C 1
ATOM 4913 O O . ALA A 1 642 ? 137.533 187.534 173.710 1.00 93.35 622 ALA A O 1
ATOM 4915 N N . ALA A 1 643 ? 136.494 185.595 173.241 1.00 97.61 623 ALA A N 1
ATOM 4916 C CA . ALA A 1 643 ? 135.166 186.177 173.386 1.00 97.61 623 ALA A CA 1
ATOM 4917 C C . ALA A 1 643 ? 134.959 186.707 174.799 1.00 97.61 623 ALA A C 1
ATOM 4918 O O . ALA A 1 643 ? 135.397 186.104 175.782 1.00 97.61 623 ALA A O 1
ATOM 4920 N N . GLN A 1 644 ? 134.293 187.856 174.888 1.00 104.78 624 GLN A N 1
ATOM 4921 C CA . GLN A 1 644 ? 134.157 188.574 176.150 1.00 104.78 624 GLN A CA 1
ATOM 4922 C C . GLN A 1 644 ? 133.279 187.798 177.122 1.00 104.78 624 GLN A C 1
ATOM 4923 O O . GLN A 1 644 ? 132.111 187.521 176.828 1.00 104.78 624 GLN A O 1
ATOM 4929 N N . HIS A 1 645 ? 133.841 187.479 178.294 1.00 106.55 625 HIS A N 1
ATOM 4930 C CA . HIS A 1 645 ? 133.166 186.800 179.394 1.00 106.55 625 HIS A CA 1
ATOM 4931 C C . HIS A 1 645 ? 132.328 185.635 178.886 1.00 106.55 625 HIS A C 1
ATOM 4932 O O . HIS A 1 645 ? 131.092 185.696 178.923 1.00 106.55 625 HIS A O 1
ATOM 4939 N N . PRO A 1 646 ? 132.961 184.573 178.388 1.00 103.39 626 PRO A N 1
ATOM 4940 C CA . PRO A 1 646 ? 132.210 183.517 177.697 1.00 103.39 626 PRO A CA 1
ATOM 4941 C C . PRO A 1 646 ? 131.201 182.864 178.627 1.00 103.39 626 PRO A C 1
ATOM 4942 O O . PRO A 1 646 ? 131.559 182.269 179.646 1.00 103.39 626 PRO A O 1
ATOM 4946 N N . SER A 1 647 ? 129.927 182.982 178.266 1.00 103.19 627 SER A N 1
ATOM 4947 C CA . SER A 1 647 ? 128.869 182.259 178.954 1.00 103.19 627 SER A CA 1
ATOM 4948 C C . SER A 1 647 ? 128.720 180.837 178.439 1.00 103.19 627 SER A C 1
ATOM 4949 O O . SER A 1 647 ? 127.884 180.088 178.954 1.00 103.19 627 SER A O 1
ATOM 4952 N N . ASN A 1 648 ? 129.512 180.458 177.440 1.00 98.27 628 ASN A N 1
ATOM 4953 C CA . ASN A 1 648 ? 129.482 179.138 176.835 1.00 98.27 628 ASN A CA 1
ATOM 4954 C C . ASN A 1 648 ? 130.871 178.845 176.291 1.00 98.27 628 ASN A C 1
ATOM 4955 O O . ASN A 1 648 ? 131.596 179.777 175.924 1.00 98.27 628 ASN A O 1
ATOM 4960 N N . PRO A 1 649 ? 131.272 177.572 176.223 1.00 94.66 629 PRO A N 1
ATOM 4961 C CA . PRO A 1 649 ? 132.468 177.221 175.447 1.00 94.66 629 PRO A CA 1
ATOM 4962 C C . PRO A 1 649 ? 132.227 177.382 173.955 1.00 94.66 629 PRO A C 1
ATOM 4963 O O . PRO A 1 649 ? 132.300 176.409 173.199 1.00 94.66 629 PRO A O 1
ATOM 4967 N N . LYS A 1 650 ? 131.938 178.623 173.544 1.00 93.27 630 LYS A N 1
ATOM 4968 C CA . LYS A 1 650 ? 131.242 178.912 172.293 1.00 93.27 630 LYS A CA 1
ATOM 4969 C C . LYS A 1 650 ? 131.770 178.101 171.117 1.00 93.27 630 LYS A C 1
ATOM 4970 O O . LYS A 1 650 ? 130.994 177.529 170.344 1.00 93.27 630 LYS A O 1
ATOM 4976 N N . VAL A 1 651 ? 133.089 178.029 170.970 1.00 86.28 631 VAL A N 1
ATOM 4977 C CA . VAL A 1 651 ? 133.674 177.064 170.048 1.00 86.28 631 VAL A CA 1
ATOM 4978 C C . VAL A 1 651 ? 134.935 176.492 170.687 1.00 86.28 631 VAL A C 1
ATOM 4979 O O . VAL A 1 651 ? 135.901 176.131 170.004 1.00 86.28 631 VAL A O 1
ATOM 4983 N N . HIS A 1 652 ? 134.912 176.366 172.014 1.00 85.83 632 HIS A N 1
ATOM 4984 C CA . HIS A 1 652 ? 136.057 175.850 172.758 1.00 85.83 632 HIS A CA 1
ATOM 4985 C C . HIS A 1 652 ? 136.056 174.321 172.700 1.00 85.83 632 HIS A C 1
ATOM 4986 O O . HIS A 1 652 ? 136.063 173.618 173.710 1.00 85.83 632 HIS A O 1
ATOM 4993 N N . VAL A 1 653 ? 136.039 173.812 171.470 1.00 78.24 633 VAL A N 1
ATOM 4994 C CA . VAL A 1 653 ? 135.916 172.384 171.216 1.00 78.24 633 VAL A CA 1
ATOM 4995 C C . VAL A 1 653 ? 136.631 172.065 169.910 1.00 78.24 633 VAL A C 1
ATOM 4996 O O . VAL A 1 653 ? 136.751 172.913 169.022 1.00 78.24 633 VAL A O 1
ATOM 5000 N N . PHE A 1 654 ? 137.120 170.834 169.806 1.00 69.53 634 PHE A N 1
ATOM 5001 C CA . PHE A 1 654 ? 137.533 170.253 168.531 1.00 69.53 634 PHE A CA 1
ATOM 5002 C C . PHE A 1 654 ? 136.313 169.880 167.699 1.00 69.53 634 PHE A C 1
ATOM 5003 O O . PHE A 1 654 ? 135.655 168.868 167.948 1.00 69.53 634 PHE A O 1
ATOM 5011 N N . ASP A 1 655 ? 136.007 170.707 166.701 1.00 64.52 635 ASP A N 1
ATOM 5012 C CA . ASP A 1 655 ? 134.930 170.436 165.751 1.00 64.52 635 ASP A CA 1
ATOM 5013 C C . ASP A 1 655 ? 135.433 169.498 164.662 1.00 64.52 635 ASP A C 1
ATOM 5014 O O . ASP A 1 655 ? 136.060 169.925 163.690 1.00 64.52 635 ASP A O 1
ATOM 5019 N N . GLN A 1 656 ? 135.156 168.207 164.840 1.00 59.23 636 GLN A N 1
ATOM 5020 C CA . GLN A 1 656 ? 135.523 167.202 163.849 1.00 59.23 636 GLN A CA 1
ATOM 5021 C C . GLN A 1 656 ? 134.927 167.515 162.481 1.00 59.23 636 GLN A C 1
ATOM 5022 O O . GLN A 1 656 ? 135.601 167.398 161.452 1.00 59.23 636 GLN A O 1
ATOM 5028 N N . ALA A 1 657 ? 133.650 167.889 162.452 1.00 56.10 637 ALA A N 1
ATOM 5029 C CA . ALA A 1 657 ? 132.974 168.132 161.182 1.00 56.10 637 ALA A CA 1
ATOM 5030 C C . ALA A 1 657 ? 133.560 169.317 160.419 1.00 56.10 637 ALA A C 1
ATOM 5031 O O . ALA A 1 657 ? 133.702 169.256 159.194 1.00 56.10 637 ALA A O 1
ATOM 5033 N N . GLU A 1 658 ? 133.938 170.387 161.120 1.00 57.02 638 GLU A N 1
ATOM 5034 C CA . GLU A 1 658 ? 134.608 171.510 160.464 1.00 57.02 638 GLU A CA 1
ATOM 5035 C C . GLU A 1 658 ? 135.890 171.090 159.755 1.00 57.02 638 GLU A C 1
ATOM 5036 O O . GLU A 1 658 ? 136.065 171.356 158.558 1.00 57.02 638 GLU A O 1
ATOM 5042 N N . VAL A 1 659 ? 136.805 170.444 160.476 1.00 53.09 639 VAL A N 1
ATOM 5043 C CA . VAL A 1 659 ? 138.076 170.066 159.869 1.00 53.09 639 VAL A CA 1
ATOM 5044 C C . VAL A 1 659 ? 137.860 169.040 158.765 1.00 53.09 639 VAL A C 1
ATOM 5045 O O . VAL A 1 659 ? 138.505 169.100 157.714 1.00 53.09 639 VAL A O 1
ATOM 5049 N N . GLU A 1 660 ? 136.957 168.085 158.979 1.00 49.23 640 GLU A N 1
ATOM 5050 C CA . GLU A 1 660 ? 136.713 167.059 157.972 1.00 49.23 640 GLU A CA 1
ATOM 5051 C C . GLU A 1 660 ? 136.128 167.647 156.694 1.00 49.23 640 GLU A C 1
ATOM 5052 O O . GLU A 1 660 ? 136.562 167.298 155.589 1.00 49.23 640 GLU A O 1
ATOM 5058 N N . ARG A 1 661 ? 135.166 168.559 156.822 1.00 44.84 641 ARG A N 1
ATOM 5059 C CA . ARG A 1 661 ? 134.675 169.296 155.665 1.00 44.84 641 ARG A CA 1
ATOM 5060 C C . ARG A 1 661 ? 135.787 170.061 154.963 1.00 44.84 641 ARG A C 1
ATOM 5061 O O . ARG A 1 661 ? 135.915 169.990 153.738 1.00 44.84 641 ARG A O 1
ATOM 5069 N N . SER A 1 662 ? 136.554 170.857 155.703 1.00 43.58 642 SER A N 1
ATOM 5070 C CA . SER A 1 662 ? 137.575 171.679 155.060 1.00 43.58 642 SER A CA 1
ATOM 5071 C C . SER A 1 662 ? 138.609 170.820 154.344 1.00 43.58 642 SER A C 1
ATOM 5072 O O . SER A 1 662 ? 139.037 171.137 153.227 1.00 43.58 642 SER A O 1
ATOM 5075 N N . LEU A 1 663 ? 138.975 169.700 154.954 1.00 41.25 643 LEU A N 1
ATOM 5076 C CA . LEU A 1 663 ? 139.885 168.742 154.342 1.00 41.25 643 LEU A CA 1
ATOM 5077 C C . LEU A 1 663 ? 139.323 168.132 153.065 1.00 41.25 643 LEU A C 1
ATOM 5078 O O . LEU A 1 663 ? 140.003 168.090 152.031 1.00 41.25 643 LEU A O 1
ATOM 5083 N N . ASP A 1 664 ? 138.081 167.659 153.105 1.00 38.30 644 ASP A N 1
ATOM 5084 C CA . ASP A 1 664 ? 137.491 167.115 151.889 1.00 38.30 644 ASP A CA 1
ATOM 5085 C C . ASP A 1 664 ? 137.337 168.170 150.802 1.00 38.30 644 ASP A C 1
ATOM 5086 O O . ASP A 1 664 ? 137.530 167.874 149.621 1.00 38.30 644 ASP A O 1
ATOM 5091 N N . ASP A 1 665 ? 136.973 169.395 151.165 1.00 36.51 645 ASP A N 1
ATOM 5092 C CA . ASP A 1 665 ? 136.907 170.468 150.177 1.00 36.51 645 ASP A CA 1
ATOM 5093 C C . ASP A 1 665 ? 138.261 170.734 149.528 1.00 36.51 645 ASP A C 1
ATOM 5094 O O . ASP A 1 665 ? 138.352 170.927 148.306 1.00 36.51 645 ASP A O 1
ATOM 5099 N N . LYS A 1 666 ? 139.327 170.730 150.329 1.00 36.19 646 LYS A N 1
ATOM 5100 C CA . LYS A 1 666 ? 140.671 170.859 149.779 1.00 36.19 646 LYS A CA 1
ATOM 5101 C C . LYS A 1 666 ? 140.984 169.729 148.812 1.00 36.19 646 LYS A C 1
ATOM 5102 O O . LYS A 1 666 ? 141.531 169.959 147.725 1.00 36.19 646 LYS A O 1
ATOM 5108 N N . LEU A 1 667 ? 140.633 168.503 149.185 1.00 34.08 647 LEU A N 1
ATOM 5109 C CA . LEU A 1 667 ? 140.908 167.368 148.314 1.00 34.08 647 LEU A CA 1
ATOM 5110 C C . LEU A 1 667 ? 140.106 167.449 147.022 1.00 34.08 647 LEU A C 1
ATOM 5111 O O . LEU A 1 667 ? 140.617 167.131 145.941 1.00 34.08 647 LEU A O 1
ATOM 5116 N N . LEU A 1 668 ? 138.867 167.921 147.103 1.00 32.35 648 LEU A N 1
ATOM 5117 C CA . LEU A 1 668 ? 138.070 168.118 145.901 1.00 32.35 648 LEU A CA 1
ATOM 5118 C C . LEU A 1 668 ? 138.717 169.119 144.963 1.00 32.35 648 LEU A C 1
ATOM 5119 O O . LEU A 1 668 ? 138.866 168.855 143.764 1.00 32.35 648 LEU A O 1
ATOM 5124 N N . ILE A 1 669 ? 139.093 170.285 145.482 1.00 32.40 649 ILE A N 1
ATOM 5125 C CA . ILE A 1 669 ? 139.704 171.278 144.607 1.00 32.40 649 ILE A CA 1
ATOM 5126 C C . ILE A 1 669 ? 140.981 170.734 143.982 1.00 32.40 649 ILE A C 1
ATOM 5127 O O . ILE A 1 669 ? 141.199 170.868 142.773 1.00 32.40 649 ILE A O 1
ATOM 5132 N N . LEU A 1 670 ? 141.825 170.078 144.777 1.00 32.28 650 LEU A N 1
ATOM 5133 C CA . LEU A 1 670 ? 143.039 169.481 144.227 1.00 32.28 650 LEU A CA 1
ATOM 5134 C C . LEU A 1 670 ? 142.766 168.361 143.228 1.00 32.28 650 LEU A C 1
ATOM 5135 O O . LEU A 1 670 ? 143.630 168.060 142.401 1.00 32.28 650 LEU A O 1
ATOM 5140 N N . LEU A 1 671 ? 141.574 167.781 143.231 1.00 30.73 651 LEU A N 1
ATOM 5141 C CA . LEU A 1 671 ? 141.262 166.817 142.183 1.00 30.73 651 LEU A CA 1
ATOM 5142 C C . LEU A 1 671 ? 140.714 167.457 140.919 1.00 30.73 651 LEU A C 1
ATOM 5143 O O . LEU A 1 671 ? 141.004 166.982 139.818 1.00 30.73 651 LEU A O 1
ATOM 5148 N N . LEU A 1 672 ? 139.938 168.522 141.037 1.00 29.98 652 LEU A N 1
ATOM 5149 C CA . LEU A 1 672 ? 139.408 169.128 139.825 1.00 29.98 652 LEU A CA 1
ATOM 5150 C C . LEU A 1 672 ? 140.490 169.861 139.051 1.00 29.98 652 LEU A C 1
ATOM 5151 O O . LEU A 1 672 ? 140.889 169.407 137.977 1.00 29.98 652 LEU A O 1
ATOM 5156 N N . THR A 1 673 ? 141.008 170.956 139.584 1.00 30.89 653 THR A N 1
ATOM 5157 C CA . THR A 1 673 ? 142.164 171.573 138.956 1.00 30.89 653 THR A CA 1
ATOM 5158 C C . THR A 1 673 ? 143.411 170.730 139.180 1.00 30.89 653 THR A C 1
ATOM 5159 O O . THR A 1 673 ? 143.541 170.020 140.179 1.00 30.89 653 THR A O 1
ATOM 5163 N N . GLY A 1 674 ? 144.326 170.805 138.212 1.00 32.43 654 GLY A N 1
ATOM 5164 C CA . GLY A 1 674 ? 145.476 169.949 138.180 1.00 32.43 654 GLY A CA 1
ATOM 5165 C C . GLY A 1 674 ? 146.461 170.232 139.295 1.00 32.43 654 GLY A C 1
ATOM 5166 O O . GLY A 1 674 ? 146.309 171.177 140.078 1.00 32.43 654 GLY A O 1
ATOM 5167 N N . PRO A 1 675 ? 147.506 169.406 139.359 1.00 33.60 655 PRO A N 1
ATOM 5168 C CA . PRO A 1 675 ? 148.566 169.614 140.356 1.00 33.60 655 PRO A CA 1
ATOM 5169 C C . PRO A 1 675 ? 149.221 170.975 140.285 1.00 33.60 655 PRO A C 1
ATOM 5170 O O . PRO A 1 675 ? 149.845 171.394 141.266 1.00 33.60 655 PRO A O 1
ATOM 5174 N N . GLN A 1 676 ? 149.114 171.675 139.158 1.00 34.24 656 GLN A N 1
ATOM 5175 C CA . GLN A 1 676 ? 149.508 173.077 139.113 1.00 34.24 656 GLN A CA 1
ATOM 5176 C C . GLN A 1 676 ? 148.880 173.900 140.232 1.00 34.24 656 GLN A C 1
ATOM 5177 O O . GLN A 1 676 ? 149.444 174.925 140.630 1.00 34.24 656 GLN A O 1
ATOM 5183 N N . SER A 1 677 ? 147.748 173.457 140.779 1.00 34.74 657 SER A N 1
ATOM 5184 C CA . SER A 1 677 ? 147.127 174.172 141.885 1.00 34.74 657 SER A CA 1
ATOM 5185 C C . SER A 1 677 ? 147.913 174.067 143.180 1.00 34.74 657 SER A C 1
ATOM 5186 O O . SER A 1 677 ? 147.649 174.839 144.107 1.00 34.74 657 SER A O 1
ATOM 5189 N N . LEU A 1 678 ? 148.852 173.133 143.280 1.00 36.13 658 LEU A N 1
ATOM 5190 C CA . LEU A 1 678 ? 149.631 173.029 144.503 1.00 36.13 658 LEU A CA 1
ATOM 5191 C C . LEU A 1 678 ? 150.432 174.304 144.720 1.00 36.13 658 LEU A C 1
ATOM 5192 O O . LEU A 1 678 ? 150.870 174.960 143.772 1.00 36.13 658 LEU A O 1
ATOM 5197 N N . GLU A 1 679 ? 150.615 174.655 145.987 1.00 39.38 659 GLU A N 1
ATOM 5198 C CA . GLU A 1 679 ? 151.249 175.914 146.333 1.00 39.38 659 GLU A CA 1
ATOM 5199 C C . GLU A 1 679 ? 151.949 175.785 147.678 1.00 39.38 659 GLU A C 1
ATOM 5200 O O . GLU A 1 679 ? 151.734 174.830 148.430 1.00 39.38 659 GLU A O 1
ATOM 5206 N N . GLY A 1 680 ? 152.797 176.767 147.967 1.00 41.47 660 GLY A N 1
ATOM 5207 C CA . GLY A 1 680 ? 153.554 176.844 149.198 1.00 41.47 660 GLY A CA 1
ATOM 5208 C C . GLY A 1 680 ? 154.509 175.681 149.375 1.00 41.47 660 GLY A C 1
ATOM 5209 O O . GLY A 1 680 ? 155.089 175.153 148.421 1.00 41.47 660 GLY A O 1
ATOM 5210 N N . THR A 1 681 ? 154.677 175.279 150.637 1.00 41.55 661 THR A N 1
ATOM 5211 C CA . THR A 1 681 ? 155.611 174.209 150.976 1.00 41.55 661 THR A CA 1
ATOM 5212 C C . THR A 1 681 ? 155.287 172.911 150.250 1.00 41.55 661 THR A C 1
ATOM 5213 O O . THR A 1 681 ? 156.192 172.123 149.954 1.00 41.55 661 THR A O 1
ATOM 5217 N N . ASP A 1 682 ? 154.012 172.667 149.959 1.00 41.24 662 ASP A N 1
ATOM 5218 C CA . ASP A 1 682 ? 153.617 171.433 149.299 1.00 41.24 662 ASP A CA 1
ATOM 5219 C C . ASP A 1 682 ? 154.138 171.336 147.873 1.00 41.24 662 ASP A C 1
ATOM 5220 O O . ASP A 1 682 ? 154.116 170.247 147.291 1.00 41.24 662 ASP A O 1
ATOM 5225 N N . VAL A 1 683 ? 154.594 172.443 147.286 1.00 40.50 663 VAL A N 1
ATOM 5226 C CA . VAL A 1 683 ? 155.290 172.349 146.008 1.00 40.50 663 VAL A CA 1
ATOM 5227 C C . VAL A 1 683 ? 156.502 171.436 146.128 1.00 40.50 663 VAL A C 1
ATOM 5228 O O . VAL A 1 683 ? 156.889 170.769 145.161 1.00 40.50 663 VAL A O 1
ATOM 5232 N N . GLN A 1 684 ? 157.106 171.371 147.316 1.00 41.04 664 GLN A N 1
ATOM 5233 C CA . GLN A 1 684 ? 158.178 170.410 147.547 1.00 41.04 664 GLN A CA 1
ATOM 5234 C C . GLN A 1 684 ? 157.723 168.973 147.318 1.00 41.04 664 GLN A C 1
ATOM 5235 O O . GLN A 1 684 ? 158.525 168.130 146.903 1.00 41.04 664 GLN A O 1
ATOM 5241 N N . LEU A 1 685 ? 156.449 168.672 147.562 1.00 39.13 665 LEU A N 1
ATOM 5242 C CA . LEU A 1 685 ? 155.916 167.341 147.308 1.00 39.13 665 LEU A CA 1
ATOM 5243 C C . LEU A 1 685 ? 155.201 167.254 145.969 1.00 39.13 665 LEU A C 1
ATOM 5244 O O . LEU A 1 685 ? 154.796 166.161 145.560 1.00 39.13 665 LEU A O 1
ATOM 5249 N N . ARG A 1 686 ? 155.065 168.383 145.282 1.00 38.40 666 ARG A N 1
ATOM 5250 C CA . ARG A 1 686 ? 154.378 168.417 143.993 1.00 38.40 666 ARG A CA 1
ATOM 5251 C C . ARG A 1 686 ? 154.885 167.380 142.995 1.00 38.40 666 ARG A C 1
ATOM 5252 O O . ARG A 1 686 ? 154.053 166.830 142.260 1.00 38.40 666 ARG A O 1
ATOM 5260 N N . PRO A 1 687 ? 156.183 167.092 142.876 1.00 37.73 667 PRO A N 1
ATOM 5261 C CA . PRO A 1 687 ? 156.588 166.011 141.959 1.00 37.73 667 PRO A CA 1
ATOM 5262 C C . PRO A 1 687 ? 155.947 164.674 142.286 1.00 37.73 667 PRO A C 1
ATOM 5263 O O . PRO A 1 687 ? 155.564 163.932 141.372 1.00 37.73 667 PRO A O 1
ATOM 5267 N N . MET A 1 688 ? 155.732 164.387 143.568 1.00 37.87 668 MET A N 1
ATOM 5268 C CA . MET A 1 688 ? 155.011 163.176 143.951 1.00 37.87 668 MET A CA 1
ATOM 5269 C C . MET A 1 688 ? 153.557 163.238 143.498 1.00 37.87 668 MET A C 1
ATOM 5270 O O . MET A 1 688 ? 153.029 162.269 142.940 1.00 37.87 668 MET A O 1
ATOM 5275 N N . VAL A 1 689 ? 152.888 164.360 143.738 1.00 36.64 669 VAL A N 1
ATOM 5276 C CA . VAL A 1 689 ? 151.489 164.482 143.342 1.00 36.64 669 VAL A CA 1
ATOM 5277 C C . VAL A 1 689 ? 151.343 164.371 141.830 1.00 36.64 669 VAL A C 1
ATOM 5278 O O . VAL A 1 689 ? 150.438 163.698 141.326 1.00 36.64 669 VAL A O 1
ATOM 5282 N N . GLU A 1 690 ? 152.218 165.042 141.089 1.00 36.40 670 GLU A N 1
ATOM 5283 C CA . GLU A 1 690 ? 152.248 164.917 139.637 1.00 36.40 670 GLU A CA 1
ATOM 5284 C C . GLU A 1 690 ? 152.430 163.472 139.198 1.00 36.40 670 GLU A C 1
ATOM 5285 O O . GLU A 1 690 ? 151.745 163.003 138.283 1.00 36.40 670 GLU A O 1
ATOM 5291 N N . ALA A 1 691 ? 153.339 162.745 139.843 1.00 35.91 671 ALA A N 1
ATOM 5292 C CA . ALA A 1 691 ? 153.521 161.337 139.514 1.00 35.91 671 ALA A CA 1
ATOM 5293 C C . ALA A 1 691 ? 152.286 160.513 139.838 1.00 35.91 671 ALA A C 1
ATOM 5294 O O . ALA A 1 691 ? 152.002 159.522 139.159 1.00 35.91 671 ALA A O 1
ATOM 5296 N N . ALA A 1 692 ? 151.551 160.899 140.874 1.00 33.98 672 ALA A N 1
ATOM 5297 C CA . ALA A 1 692 ? 150.340 160.178 141.245 1.00 33.98 672 ALA A CA 1
ATOM 5298 C C . ALA A 1 692 ? 149.201 160.422 140.260 1.00 33.98 672 ALA A C 1
ATOM 5299 O O . ALA A 1 692 ? 148.665 159.481 139.666 1.00 33.98 672 ALA A O 1
ATOM 5301 N N . LEU A 1 693 ? 148.825 161.686 140.064 1.00 33.03 673 LEU A N 1
ATOM 5302 C CA . LEU A 1 693 ? 147.610 162.016 139.326 1.00 33.03 673 LEU A CA 1
ATOM 5303 C C . LEU A 1 693 ? 147.623 161.546 137.882 1.00 33.03 673 LEU A C 1
ATOM 5304 O O . LEU A 1 693 ? 146.551 161.372 137.297 1.00 33.03 673 LEU A O 1
ATOM 5309 N N . LEU A 1 694 ? 148.783 161.332 137.287 1.00 31.79 674 LEU A N 1
ATOM 5310 C CA . LEU A 1 694 ? 148.809 160.863 135.913 1.00 31.79 674 LEU A CA 1
ATOM 5311 C C . LEU A 1 694 ? 148.762 159.351 135.797 1.00 31.79 674 LEU A C 1
ATOM 5312 O O . LEU A 1 694 ? 148.764 158.837 134.676 1.00 31.79 674 LEU A O 1
ATOM 5317 N N . SER A 1 695 ? 148.728 158.625 136.909 1.00 30.88 675 SER A N 1
ATOM 5318 C CA . SER A 1 695 ? 148.455 157.201 136.821 1.00 30.88 675 SER A CA 1
ATOM 5319 C C . SER A 1 695 ? 147.069 156.967 136.232 1.00 30.88 675 SER A C 1
ATOM 5320 O O . SER A 1 695 ? 146.228 157.866 136.175 1.00 30.88 675 SER A O 1
ATOM 5323 N N . ASN A 1 696 ? 146.830 155.729 135.801 1.00 29.43 676 ASN A N 1
ATOM 5324 C CA . ASN A 1 696 ? 145.494 155.350 135.357 1.00 29.43 676 ASN A CA 1
ATOM 5325 C C . ASN A 1 696 ? 144.471 155.500 136.475 1.00 29.43 676 ASN A C 1
ATOM 5326 O O . ASN A 1 696 ? 143.388 156.063 136.270 1.00 29.43 676 ASN A O 1
ATOM 5331 N N . GLU A 1 697 ? 144.822 155.043 137.676 1.00 29.19 677 GLU A N 1
ATOM 5332 C CA . GLU A 1 697 ? 143.980 155.249 138.848 1.00 29.19 677 GLU A CA 1
ATOM 5333 C C . GLU A 1 697 ? 143.829 156.722 139.163 1.00 29.19 677 GLU A C 1
ATOM 5334 O O . GLU A 1 697 ? 142.846 157.128 139.787 1.00 29.19 677 GLU A O 1
ATOM 5340 N N . GLY A 1 698 ? 144.779 157.533 138.739 1.00 29.11 678 GLY A N 1
ATOM 5341 C CA . GLY A 1 698 ? 144.679 158.951 138.970 1.00 29.11 678 GLY A CA 1
ATOM 5342 C C . GLY A 1 698 ? 143.697 159.569 138.001 1.00 29.11 678 GLY A C 1
ATOM 5343 O O . GLY A 1 698 ? 142.773 160.261 138.425 1.00 29.11 678 GLY A O 1
ATOM 5344 N N . ARG A 1 699 ? 143.894 159.343 136.705 1.00 28.68 679 ARG A N 1
ATOM 5345 C CA . ARG A 1 699 ? 142.980 159.878 135.700 1.00 28.68 679 ARG A CA 1
ATOM 5346 C C . ARG A 1 699 ? 141.538 159.424 135.920 1.00 28.68 679 ARG A C 1
ATOM 5347 O O . ARG A 1 699 ? 140.606 160.237 135.849 1.00 28.68 679 ARG A O 1
ATOM 5355 N N . SER A 1 700 ? 141.322 158.124 136.128 1.00 28.20 680 SER A N 1
ATOM 5356 C CA . SER A 1 700 ? 139.958 157.629 136.310 1.00 28.20 680 SER A CA 1
ATOM 5357 C C . SER A 1 700 ? 139.236 158.296 137.478 1.00 28.20 680 SER A C 1
ATOM 5358 O O . SER A 1 700 ? 138.099 158.751 137.327 1.00 28.20 680 SER A O 1
ATOM 5361 N N . LEU A 1 701 ? 139.861 158.361 138.650 1.00 28.33 681 LEU A N 1
ATOM 5362 C CA . LEU A 1 701 ? 139.273 159.131 139.747 1.00 28.33 681 LEU A CA 1
ATOM 5363 C C . LEU A 1 701 ? 139.099 160.603 139.403 1.00 28.33 681 LEU A C 1
ATOM 5364 O O . LEU A 1 701 ? 138.048 161.200 139.673 1.00 28.33 681 LEU A O 1
ATOM 5369 N N . ARG A 1 702 ? 140.113 161.192 138.787 1.00 28.13 682 ARG A N 1
ATOM 5370 C CA . ARG A 1 702 ? 140.117 162.606 138.462 1.00 28.13 682 ARG A CA 1
ATOM 5371 C C . ARG A 1 702 ? 138.987 162.998 137.525 1.00 28.13 682 ARG A C 1
ATOM 5372 O O . ARG A 1 702 ? 138.555 164.155 137.531 1.00 28.13 682 ARG A O 1
ATOM 5380 N N . LYS A 1 703 ? 138.474 162.059 136.736 1.00 27.32 683 LYS A N 1
ATOM 5381 C CA . LYS A 1 703 ? 137.277 162.334 135.945 1.00 27.32 683 LYS A CA 1
ATOM 5382 C C . LYS A 1 703 ? 135.970 161.803 136.534 1.00 27.32 683 LYS A C 1
ATOM 5383 O O . LYS A 1 703 ? 134.907 162.395 136.283 1.00 27.32 683 LYS A O 1
ATOM 5389 N N . GLN A 1 704 ? 136.000 160.698 137.276 1.00 27.07 684 GLN A N 1
ATOM 5390 C CA . GLN A 1 704 ? 134.780 160.212 137.904 1.00 27.07 684 GLN A CA 1
ATOM 5391 C C . GLN A 1 704 ? 134.265 161.180 138.952 1.00 27.07 684 GLN A C 1
ATOM 5392 O O . GLN A 1 704 ? 133.058 161.237 139.206 1.00 27.07 684 GLN A O 1
ATOM 5398 N N . ILE A 1 705 ? 135.154 161.943 139.576 1.00 27.25 685 ILE A N 1
ATOM 5399 C CA . ILE A 1 705 ? 134.666 163.022 140.423 1.00 27.25 685 ILE A CA 1
ATOM 5400 C C . ILE A 1 705 ? 134.170 164.195 139.592 1.00 27.25 685 ILE A C 1
ATOM 5401 O O . ILE A 1 705 ? 133.259 164.915 140.011 1.00 27.25 685 ILE A O 1
ATOM 5406 N N . LEU A 1 706 ? 134.708 164.384 138.389 1.00 26.93 686 LEU A N 1
ATOM 5407 C CA . LEU A 1 706 ? 134.259 165.479 137.536 1.00 26.93 686 LEU A CA 1
ATOM 5408 C C . LEU A 1 706 ? 132.803 165.317 137.134 1.00 26.93 686 LEU A C 1
ATOM 5409 O O . LEU A 1 706 ? 132.003 166.250 137.265 1.00 26.93 686 LEU A O 1
ATOM 5414 N N . PHE A 1 707 ? 132.448 164.153 136.601 1.00 26.63 687 PHE A N 1
ATOM 5415 C CA . PHE A 1 707 ? 131.075 163.991 136.121 1.00 26.63 687 PHE A CA 1
ATOM 5416 C C . PHE A 1 707 ? 130.043 164.088 137.241 1.00 26.63 687 PHE A C 1
ATOM 5417 O O . PHE A 1 707 ? 128.956 164.636 137.032 1.00 26.63 687 PHE A O 1
ATOM 5425 N N . HIS A 1 708 ? 130.354 163.584 138.432 1.00 26.86 688 HIS A N 1
ATOM 5426 C CA . HIS A 1 708 ? 129.500 163.871 139.579 1.00 26.86 688 HIS A CA 1
ATOM 5427 C C . HIS A 1 708 ? 129.440 165.357 139.885 1.00 26.86 688 HIS A C 1
ATOM 5428 O O . HIS A 1 708 ? 128.372 165.883 140.210 1.00 26.86 688 HIS A O 1
ATOM 5435 N N . ALA A 1 709 ? 130.563 166.057 139.784 1.00 26.95 689 ALA A N 1
ATOM 5436 C CA . ALA A 1 709 ? 130.533 167.491 140.026 1.00 26.95 689 ALA A CA 1
ATOM 5437 C C . ALA A 1 709 ? 129.689 168.237 139.006 1.00 26.95 689 ALA A C 1
ATOM 5438 O O . ALA A 1 709 ? 129.203 169.332 139.298 1.00 26.95 689 ALA A O 1
ATOM 5440 N N . LEU A 1 710 ? 129.479 167.652 137.836 1.00 26.70 690 LEU A N 1
ATOM 5441 C CA . LEU A 1 710 ? 128.812 168.367 136.754 1.00 26.70 690 LEU A CA 1
ATOM 5442 C C . LEU A 1 710 ? 127.332 168.611 137.027 1.00 26.70 690 LEU A C 1
ATOM 5443 O O . LEU A 1 710 ? 126.810 169.682 136.703 1.00 26.70 690 LEU A O 1
ATOM 5448 N N . ARG A 1 711 ? 126.648 167.651 137.632 1.00 26.59 691 ARG A N 1
ATOM 5449 C CA . ARG A 1 711 ? 125.195 167.739 137.772 1.00 26.59 691 ARG A CA 1
ATOM 5450 C C . ARG A 1 711 ? 124.690 168.916 138.597 1.00 26.59 691 ARG A C 1
ATOM 5451 O O . ARG A 1 711 ? 123.828 169.661 138.097 1.00 26.59 691 ARG A O 1
ATOM 5459 N N . PRO A 1 712 ? 125.147 169.149 139.828 1.00 26.68 692 PRO A N 1
ATOM 5460 C CA . PRO A 1 712 ? 124.690 170.344 140.550 1.00 26.68 692 PRO A CA 1
ATOM 5461 C C . PRO A 1 712 ? 124.987 171.655 139.853 1.00 26.68 692 PRO A C 1
ATOM 5462 O O . PRO A 1 712 ? 124.149 172.567 139.891 1.00 26.68 692 PRO A O 1
ATOM 5466 N N . VAL A 1 713 ? 126.109 171.764 139.151 1.00 26.65 693 VAL A N 1
ATOM 5467 C CA . VAL A 1 713 ? 126.386 172.993 138.420 1.00 26.65 693 VAL A CA 1
ATOM 5468 C C . VAL A 1 713 ? 125.384 173.176 137.293 1.00 26.65 693 VAL A C 1
ATOM 5469 O O . VAL A 1 713 ? 124.844 174.269 137.093 1.00 26.65 693 VAL A O 1
ATOM 5473 N N . ALA A 1 714 ? 125.132 172.116 136.532 1.00 26.54 694 ALA A N 1
ATOM 5474 C CA . ALA A 1 714 ? 124.141 172.197 135.468 1.00 26.54 694 ALA A CA 1
ATOM 5475 C C . ALA A 1 714 ? 122.790 172.629 136.015 1.00 26.54 694 ALA A C 1
ATOM 5476 O O . ALA A 1 714 ? 122.142 173.524 135.464 1.00 26.54 694 ALA A O 1
ATOM 5478 N N . ASP A 1 715 ? 122.353 172.009 137.108 1.00 26.55 695 ASP A N 1
ATOM 5479 C CA . ASP A 1 715 ? 121.100 172.417 137.731 1.00 26.55 695 ASP A CA 1
ATOM 5480 C C . ASP A 1 715 ? 121.109 173.886 138.129 1.00 26.55 695 ASP A C 1
ATOM 5481 O O . ASP A 1 715 ? 120.083 174.565 138.033 1.00 26.55 695 ASP A O 1
ATOM 5486 N N . SER A 1 716 ? 122.255 174.401 138.567 1.00 26.56 696 SER A N 1
ATOM 5487 C CA . SER A 1 716 ? 122.275 175.769 139.074 1.00 26.56 696 SER A CA 1
ATOM 5488 C C . SER A 1 716 ? 122.001 176.842 138.023 1.00 26.56 696 SER A C 1
ATOM 5489 O O . SER A 1 716 ? 121.677 177.970 138.401 1.00 26.56 696 SER A O 1
ATOM 5492 N N . PHE A 1 717 ? 122.120 176.549 136.729 1.00 26.49 697 PHE A N 1
ATOM 5493 C CA . PHE A 1 717 ? 121.685 177.536 135.742 1.00 26.49 697 PHE A CA 1
ATOM 5494 C C . PHE A 1 717 ? 120.173 177.585 135.555 1.00 26.49 697 PHE A C 1
ATOM 5495 O O . PHE A 1 717 ? 119.654 178.620 135.124 1.00 26.49 697 PHE A O 1
ATOM 5503 N N . SER A 1 718 ? 119.462 176.504 135.872 1.00 26.48 698 SER A N 1
ATOM 5504 C CA . SER A 1 718 ? 118.004 176.411 135.737 1.00 26.48 698 SER A CA 1
ATOM 5505 C C . SER A 1 718 ? 117.482 176.814 134.355 1.00 26.48 698 SER A C 1
ATOM 5506 O O . SER A 1 718 ? 116.308 177.166 134.218 1.00 26.48 698 SER A O 1
ATOM 5509 N N . LYS A 1 719 ? 118.322 176.799 133.323 1.00 26.49 699 LYS A N 1
ATOM 5510 C CA . LYS A 1 719 ? 117.845 177.105 131.980 1.00 26.49 699 LYS A CA 1
ATOM 5511 C C . LYS A 1 719 ? 116.816 176.061 131.556 1.00 26.49 699 LYS A C 1
ATOM 5512 O O . LYS A 1 719 ? 116.968 174.871 131.842 1.00 26.49 699 LYS A O 1
ATOM 5518 N N . ALA A 1 720 ? 115.762 176.506 130.876 1.00 26.57 700 ALA A N 1
ATOM 5519 C CA . ALA A 1 720 ? 114.708 175.587 130.466 1.00 26.57 700 ALA A CA 1
ATOM 5520 C C . ALA A 1 720 ? 115.151 174.647 129.345 1.00 26.57 700 ALA A C 1
ATOM 5521 O O . ALA A 1 720 ? 116.113 174.892 128.615 1.00 26.57 700 ALA A O 1
ATOM 5523 N N . ALA A 1 721 ? 114.405 173.551 129.227 1.00 26.54 701 ALA A N 1
ATOM 5524 C CA . ALA A 1 721 ? 114.563 172.580 128.151 1.00 26.54 701 ALA A CA 1
ATOM 5525 C C . ALA A 1 721 ? 114.248 173.171 126.782 1.00 26.54 701 ALA A C 1
ATOM 5526 O O . ALA A 1 721 ? 113.284 173.922 126.617 1.00 26.54 701 ALA A O 1
ATOM 5528 N N . ALA A 1 722 ? 115.077 172.827 125.793 1.00 26.48 702 ALA A N 1
ATOM 5529 C CA . ALA A 1 722 ? 114.960 173.373 124.445 1.00 26.48 702 ALA A CA 1
ATOM 5530 C C . ALA A 1 722 ? 115.717 172.517 123.435 1.00 26.48 702 ALA A C 1
ATOM 5531 O O . ALA A 1 722 ? 116.683 172.988 122.824 1.00 26.48 702 ALA A O 1
ATOM 5533 N N . PRO A 1 723 ? 115.323 171.259 123.244 1.00 26.36 703 PRO A N 1
ATOM 5534 C CA . PRO A 1 723 ? 115.992 170.422 122.244 1.00 26.36 703 PRO A CA 1
ATOM 5535 C C . PRO A 1 723 ? 115.914 171.025 120.851 1.00 26.36 703 PRO A C 1
ATOM 5536 O O . PRO A 1 723 ? 114.894 171.589 120.454 1.00 26.36 703 PRO A O 1
ATOM 5540 N N . VAL A 1 724 ? 117.018 170.912 120.114 1.00 26.27 704 VAL A N 1
ATOM 5541 C CA . VAL A 1 724 ? 117.131 171.558 118.813 1.00 26.27 704 VAL A CA 1
ATOM 5542 C C . VAL A 1 724 ? 116.673 170.692 117.646 1.00 26.27 704 VAL A C 1
ATOM 5543 O O . VAL A 1 724 ? 116.346 171.231 116.581 1.00 26.27 704 VAL A O 1
ATOM 5547 N N . ASN A 1 725 ? 116.658 169.371 117.798 1.00 26.12 705 ASN A N 1
ATOM 5548 C CA . ASN A 1 725 ? 116.099 168.504 116.775 1.00 26.12 705 ASN A CA 1
ATOM 5549 C C . ASN A 1 725 ? 114.741 167.958 117.179 1.00 26.12 705 ASN A C 1
ATOM 5550 O O . ASN A 1 725 ? 114.640 167.246 118.189 1.00 26.12 705 ASN A O 1
ATOM 5555 N N . PRO A 1 726 ? 113.693 168.245 116.419 1.00 26.27 706 PRO A N 1
ATOM 5556 C CA . PRO A 1 726 ? 112.375 167.677 116.701 1.00 26.27 706 PRO A CA 1
ATOM 5557 C C . PRO A 1 726 ? 112.268 166.219 116.288 1.00 26.27 706 PRO A C 1
ATOM 5558 O O . PRO A 1 726 ? 112.971 165.744 115.396 1.00 26.27 706 PRO A O 1
ATOM 5562 N N . HIS A 1 727 ? 111.365 165.510 116.962 1.00 26.18 707 HIS A N 1
ATOM 5563 C CA . HIS A 1 727 ? 111.101 164.103 116.689 1.00 26.18 707 HIS A CA 1
ATOM 5564 C C . HIS A 1 727 ? 109.615 163.820 116.800 1.00 26.18 707 HIS A C 1
ATOM 5565 O O . HIS A 1 727 ? 108.987 164.146 117.811 1.00 26.18 707 HIS A O 1
ATOM 5572 N N . ALA A 1 728 ? 109.063 163.214 115.750 1.00 26.25 708 ALA A N 1
ATOM 5573 C CA . ALA A 1 728 ? 107.621 163.056 115.613 1.00 26.25 708 ALA A CA 1
ATOM 5574 C C . ALA A 1 728 ? 107.091 161.837 116.357 1.00 26.25 708 ALA A C 1
ATOM 5575 O O . ALA A 1 728 ? 105.974 161.873 116.881 1.00 26.25 708 ALA A O 1
ATOM 5577 N N . GLU A 1 729 ? 107.870 160.760 116.408 1.00 26.31 709 GLU A N 1
ATOM 5578 C CA . GLU A 1 729 ? 107.388 159.498 116.960 1.00 26.31 709 GLU A CA 1
ATOM 5579 C C . GLU A 1 729 ? 107.085 159.578 118.448 1.00 26.31 709 GLU A C 1
ATOM 5580 O O . GLU A 1 729 ? 106.275 158.792 118.949 1.00 26.31 709 GLU A O 1
ATOM 5586 N N . LEU A 1 730 ? 107.707 160.497 119.173 1.00 26.27 710 LEU A N 1
ATOM 5587 C CA . LEU A 1 730 ? 107.720 160.417 120.626 1.00 26.27 710 LEU A CA 1
ATOM 5588 C C . LEU A 1 730 ? 107.427 161.779 121.228 1.00 26.27 710 LEU A C 1
ATOM 5589 O O . LEU A 1 730 ? 108.031 162.189 122.222 1.00 26.27 710 LEU A O 1
ATOM 5594 N N . GLY A 1 731 ? 106.504 162.506 120.613 1.00 26.48 711 GLY A N 1
ATOM 5595 C CA . GLY A 1 731 ? 106.087 163.791 121.129 1.00 26.48 711 GLY A CA 1
ATOM 5596 C C . GLY A 1 731 ? 107.022 164.910 120.739 1.00 26.48 711 GLY A C 1
ATOM 5597 O O . GLY A 1 731 ? 108.205 164.900 121.088 1.00 26.48 711 GLY A O 1
ATOM 5598 N N . VAL A 1 732 ? 106.491 165.887 120.009 1.00 26.60 712 VAL A N 1
ATOM 5599 C CA . VAL A 1 732 ? 107.289 167.024 119.583 1.00 26.60 712 VAL A CA 1
ATOM 5600 C C . VAL A 1 732 ? 107.577 167.928 120.772 1.00 26.60 712 VAL A C 1
ATOM 5601 O O . VAL A 1 732 ? 106.724 168.127 121.647 1.00 26.60 712 VAL A O 1
ATOM 5605 N N . GLY A 1 733 ? 108.792 168.471 120.816 1.00 26.61 713 GLY A N 1
ATOM 5606 C CA . GLY A 1 733 ? 109.154 169.485 121.783 1.00 26.61 713 GLY A CA 1
ATOM 5607 C C . GLY A 1 733 ? 109.414 169.011 123.195 1.00 26.61 713 GLY A C 1
ATOM 5608 O O . GLY A 1 733 ? 109.874 169.811 124.018 1.00 26.61 713 GLY A O 1
ATOM 5609 N N . LYS A 1 734 ? 109.132 167.752 123.520 1.00 26.41 714 LYS A N 1
ATOM 5610 C CA . LYS A 1 734 ? 109.463 167.214 124.830 1.00 26.41 714 LYS A CA 1
ATOM 5611 C C . LYS A 1 734 ? 110.045 165.822 124.645 1.00 26.41 714 LYS A C 1
ATOM 5612 O O . LYS A 1 734 ? 110.199 165.338 123.522 1.00 26.41 714 LYS A O 1
ATOM 5618 N N . ILE A 1 735 ? 110.371 165.168 125.757 1.00 26.16 715 ILE A N 1
ATOM 5619 C CA . ILE A 1 735 ? 111.303 164.047 125.703 1.00 26.16 715 ILE A CA 1
ATOM 5620 C C . ILE A 1 735 ? 110.841 162.830 126.496 1.00 26.16 715 ILE A C 1
ATOM 5621 O O . ILE A 1 735 ? 111.315 161.712 126.229 1.00 26.16 715 ILE A O 1
ATOM 5626 N N . MET A 1 736 ? 109.908 162.952 127.443 1.00 26.13 716 MET A N 1
ATOM 5627 C CA . MET A 1 736 ? 109.485 161.821 128.275 1.00 26.13 716 MET A CA 1
ATOM 5628 C C . MET A 1 736 ? 110.648 161.279 129.102 1.00 26.13 716 MET A C 1
ATOM 5629 O O . MET A 1 736 ? 110.914 160.078 129.131 1.00 26.13 716 MET A O 1
ATOM 5634 N N . ILE A 1 737 ? 111.357 162.182 129.769 1.00 26.15 717 ILE A N 1
ATOM 5635 C CA . ILE A 1 737 ? 112.500 161.812 130.593 1.00 26.15 717 ILE A CA 1
ATOM 5636 C C . ILE A 1 737 ? 112.109 160.949 131.783 1.00 26.15 717 ILE A C 1
ATOM 5637 O O . ILE A 1 737 ? 110.927 160.776 132.094 1.00 26.15 717 ILE A O 1
ATOM 5642 N N . ASN A 1 738 ? 113.124 160.391 132.435 1.00 26.24 718 ASN A N 1
ATOM 5643 C CA . ASN A 1 738 ? 113.038 159.607 133.659 1.00 26.24 718 ASN A CA 1
ATOM 5644 C C . ASN A 1 738 ? 112.278 158.304 133.466 1.00 26.24 718 ASN A C 1
ATOM 5645 O O . ASN A 1 738 ? 112.897 157.239 133.457 1.00 26.24 718 ASN A O 1
ATOM 5650 N N . ASN A 1 739 ? 110.973 158.365 133.219 1.00 26.29 719 ASN A N 1
ATOM 5651 C CA . ASN A 1 739 ? 110.237 157.209 132.713 1.00 26.29 719 ASN A CA 1
ATOM 5652 C C . ASN A 1 739 ? 110.385 155.975 133.612 1.00 26.29 719 ASN A C 1
ATOM 5653 O O . ASN A 1 739 ? 110.512 154.851 133.129 1.00 26.29 719 ASN A O 1
ATOM 5658 N N . ARG A 1 740 ? 110.381 156.166 134.930 1.00 26.55 720 ARG A N 1
ATOM 5659 C CA . ARG A 1 740 ? 110.691 155.077 135.846 1.00 26.55 720 ARG A CA 1
ATOM 5660 C C . ARG A 1 740 ? 109.488 154.721 136.704 1.00 26.55 720 ARG A C 1
ATOM 5661 O O . ARG A 1 740 ? 108.642 155.566 137.001 1.00 26.55 720 ARG A O 1
ATOM 5669 N N . LEU A 1 741 ? 109.419 153.455 137.096 1.00 26.82 721 LEU A N 1
ATOM 5670 C CA . LEU A 1 741 ? 108.599 153.001 138.212 1.00 26.82 721 LEU A CA 1
ATOM 5671 C C . LEU A 1 741 ? 109.511 152.546 139.345 1.00 26.82 721 LEU A C 1
ATOM 5672 O O . LEU A 1 741 ? 110.339 151.653 139.145 1.00 26.82 721 LEU A O 1
ATOM 5677 N N . ASN A 1 742 ? 109.360 153.139 140.529 1.00 27.12 722 ASN A N 1
ATOM 5678 C CA . ASN A 1 742 ? 110.153 152.740 141.693 1.00 27.12 722 ASN A CA 1
ATOM 5679 C C . ASN A 1 742 ? 109.648 151.421 142.267 1.00 27.12 722 ASN A C 1
ATOM 5680 O O . ASN A 1 742 ? 108.540 151.354 142.803 1.00 27.12 722 ASN A O 1
ATOM 5685 N N . GLN A 1 743 ? 110.463 150.373 142.174 1.00 27.32 723 GLN A N 1
ATOM 5686 C CA . GLN A 1 743 ? 110.092 149.031 142.631 1.00 27.32 723 GLN A CA 1
ATOM 5687 C C . GLN A 1 743 ? 111.320 148.335 143.193 1.00 27.32 723 GLN A C 1
ATOM 5688 O O . GLN A 1 743 ? 111.801 147.344 142.637 1.00 27.32 723 GLN A O 1
ATOM 5694 N N . PRO A 1 744 ? 111.849 148.823 144.310 1.00 27.92 724 PRO A N 1
ATOM 5695 C CA . PRO A 1 744 ? 113.163 148.360 144.769 1.00 27.92 724 PRO A CA 1
ATOM 5696 C C . PRO A 1 744 ? 113.200 146.861 145.033 1.00 27.92 724 PRO A C 1
ATOM 5697 O O . PRO A 1 744 ? 112.316 146.303 145.683 1.00 27.92 724 PRO A O 1
ATOM 5701 N N . ASP A 1 745 ? 114.227 146.212 144.501 1.00 28.42 725 ASP A N 1
ATOM 5702 C CA . ASP A 1 745 ? 114.417 144.778 144.677 1.00 28.42 725 ASP A CA 1
ATOM 5703 C C . ASP A 1 745 ? 115.027 144.481 146.041 1.00 28.42 725 ASP A C 1
ATOM 5704 O O . ASP A 1 745 ? 116.154 144.907 146.308 1.00 28.42 725 ASP A O 1
ATOM 5709 N N . PRO A 1 746 ? 114.341 143.752 146.916 1.00 28.72 726 PRO A N 1
ATOM 5710 C CA . PRO A 1 746 ? 114.872 143.544 148.268 1.00 28.72 726 PRO A CA 1
ATOM 5711 C C . PRO A 1 746 ? 116.054 142.590 148.339 1.00 28.72 726 PRO A C 1
ATOM 5712 O O . PRO A 1 746 ? 116.948 142.789 149.172 1.00 28.72 726 PRO A O 1
ATOM 5716 N N . TYR A 1 747 ? 116.122 141.590 147.465 1.00 28.88 727 TYR A N 1
ATOM 5717 C CA . TYR A 1 747 ? 117.235 140.647 147.515 1.00 28.88 727 TYR A CA 1
ATOM 5718 C C . TYR A 1 747 ? 118.541 141.287 147.077 1.00 28.88 727 TYR A C 1
ATOM 5719 O O . TYR A 1 747 ? 119.583 141.069 147.702 1.00 28.88 727 TYR A O 1
ATOM 5728 N N . LEU A 1 748 ? 118.516 142.072 146.008 1.00 29.07 728 LEU A N 1
ATOM 5729 C CA . LEU A 1 748 ? 119.737 142.725 145.561 1.00 29.07 728 LEU A CA 1
ATOM 5730 C C . LEU A 1 748 ? 120.186 143.803 146.531 1.00 29.07 728 LEU A C 1
ATOM 5731 O O . LEU A 1 748 ? 121.374 144.133 146.580 1.00 29.07 728 LEU A O 1
ATOM 5736 N N . ILE A 1 749 ? 119.261 144.376 147.291 1.00 29.66 729 ILE A N 1
ATOM 5737 C CA . ILE A 1 749 ? 119.653 145.264 148.376 1.00 29.66 729 ILE A CA 1
ATOM 5738 C C . ILE A 1 749 ? 120.348 144.497 149.493 1.00 29.66 729 ILE A C 1
ATOM 5739 O O . ILE A 1 749 ? 121.459 144.847 149.903 1.00 29.66 729 ILE A O 1
ATOM 5744 N N . LEU A 1 750 ? 119.714 143.448 150.014 1.00 30.15 730 LEU A N 1
ATOM 5745 C CA . LEU A 1 750 ? 120.301 142.797 151.182 1.00 30.15 730 LEU A CA 1
ATOM 5746 C C . LEU A 1 750 ? 121.556 141.998 150.864 1.00 30.15 730 LEU A C 1
ATOM 5747 O O . LEU A 1 750 ? 122.428 141.867 151.726 1.00 30.15 730 LEU A O 1
ATOM 5752 N N . ASN A 1 751 ? 121.689 141.475 149.659 1.00 30.45 731 ASN A N 1
ATOM 5753 C CA . ASN A 1 751 ? 122.931 140.836 149.249 1.00 30.45 731 ASN A CA 1
ATOM 5754 C C . ASN A 1 751 ? 123.992 141.805 148.782 1.00 30.45 731 ASN A C 1
ATOM 5755 O O . ASN A 1 751 ? 124.950 141.376 148.137 1.00 30.45 731 ASN A O 1
ATOM 5760 N N . THR A 1 752 ? 123.868 143.087 149.086 1.00 31.88 732 THR A N 1
ATOM 5761 C CA . THR A 1 752 ? 125.016 143.975 149.101 1.00 31.88 732 THR A CA 1
ATOM 5762 C C . THR A 1 752 ? 125.131 144.586 150.486 1.00 31.88 732 THR A C 1
ATOM 5763 O O . THR A 1 752 ? 124.129 144.813 151.170 1.00 31.88 732 THR A O 1
ATOM 5767 N N . SER A 1 753 ? 126.371 144.832 150.899 1.00 33.96 733 SER A N 1
ATOM 5768 C CA . SER A 1 753 ? 126.645 145.075 152.306 1.00 33.96 733 SER A CA 1
ATOM 5769 C C . SER A 1 753 ? 125.995 146.340 152.828 1.00 33.96 733 SER A C 1
ATOM 5770 O O . SER A 1 753 ? 126.559 147.434 152.740 1.00 33.96 733 SER A O 1
ATOM 5773 N N . SER A 1 754 ? 124.798 146.181 153.376 1.00 35.66 734 SER A N 1
ATOM 5774 C CA . SER A 1 754 ? 124.297 147.118 154.358 1.00 35.66 734 SER A CA 1
ATOM 5775 C C . SER A 1 754 ? 125.073 146.951 155.662 1.00 35.66 734 SER A C 1
ATOM 5776 O O . SER A 1 754 ? 125.794 145.970 155.870 1.00 35.66 734 SER A O 1
ATOM 5779 N N . GLU A 1 755 ? 124.924 147.924 156.552 1.00 38.35 735 GLU A N 1
ATOM 5780 C CA . GLU A 1 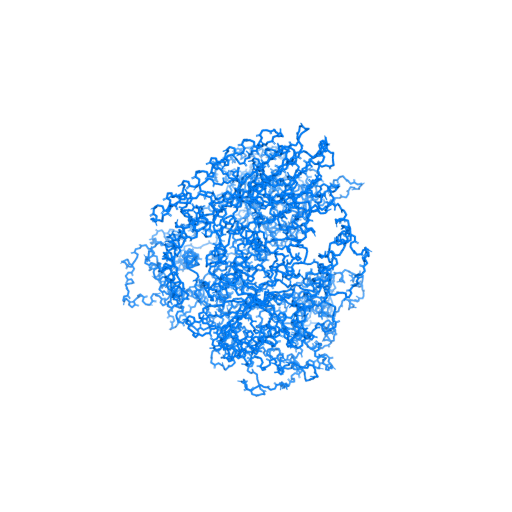755 ? 125.481 147.769 157.885 1.00 38.35 735 GLU A CA 1
ATOM 5781 C C . GLU A 1 755 ? 124.748 146.676 158.652 1.00 38.35 735 GLU A C 1
ATOM 5782 O O . GLU A 1 755 ? 123.563 146.411 158.433 1.00 38.35 735 GLU A O 1
ATOM 5788 N N . GLU A 1 756 ? 125.478 146.033 159.562 1.00 40.21 736 GLU A N 1
ATOM 5789 C CA . GLU A 1 756 ? 124.905 145.022 160.441 1.00 40.21 736 GLU A CA 1
ATOM 5790 C C . GLU A 1 756 ? 123.810 145.579 161.340 1.00 40.21 736 GLU A C 1
ATOM 5791 O O . GLU A 1 756 ? 123.120 144.798 162.006 1.00 40.21 736 GLU A O 1
ATOM 5797 N N . GLN A 1 757 ? 123.642 146.903 161.378 1.00 39.51 737 GLN A N 1
ATOM 5798 C CA . GLN A 1 757 ? 122.474 147.506 162.009 1.00 39.51 737 GLN A CA 1
ATOM 5799 C C . GLN A 1 757 ? 121.174 146.918 161.478 1.00 39.51 737 GLN A C 1
ATOM 5800 O O . GLN A 1 757 ? 120.169 146.874 162.197 1.00 39.51 737 GLN A O 1
ATOM 5806 N N . ALA A 1 758 ? 121.169 146.471 160.221 1.00 39.38 738 ALA A N 1
ATOM 5807 C CA . ALA A 1 758 ? 120.029 145.719 159.710 1.00 39.38 738 ALA A CA 1
ATOM 5808 C C . ALA A 1 758 ? 119.854 144.401 160.454 1.00 39.38 738 ALA A C 1
ATOM 5809 O O . ALA A 1 758 ? 118.732 143.898 160.571 1.00 39.38 738 ALA A O 1
ATOM 5811 N N . TYR A 1 759 ? 120.946 143.830 160.954 1.00 38.88 739 TYR A N 1
ATOM 5812 C CA . TYR A 1 759 ? 120.967 142.481 161.504 1.00 38.88 739 TYR A CA 1
ATOM 5813 C C . TYR A 1 759 ? 120.712 142.456 163.005 1.00 38.88 739 TYR A C 1
ATOM 5814 O O . TYR A 1 759 ? 120.661 141.374 163.596 1.00 38.88 739 TYR A O 1
ATOM 5823 N N . ARG A 1 760 ? 120.560 143.623 163.628 1.00 40.06 740 ARG A N 1
ATOM 5824 C CA . ARG A 1 760 ? 120.533 143.777 165.078 1.00 40.06 740 ARG A CA 1
ATOM 5825 C C . ARG A 1 760 ? 119.332 143.123 165.749 1.00 40.06 740 ARG A C 1
ATOM 5826 O O . ARG A 1 760 ? 119.314 143.051 166.983 1.00 40.06 740 ARG A O 1
ATOM 5834 N N . ASP A 1 761 ? 118.337 142.664 164.986 1.00 39.43 741 ASP A N 1
ATOM 5835 C CA . ASP A 1 761 ? 116.984 142.435 165.502 1.00 39.43 741 ASP A CA 1
ATOM 5836 C C . ASP A 1 761 ? 116.407 143.749 166.028 1.00 39.43 741 ASP A C 1
ATOM 5837 O O . ASP A 1 761 ? 115.847 143.828 167.123 1.00 39.43 741 ASP A O 1
ATOM 5842 N N . GLY A 1 762 ? 116.557 144.785 165.217 1.00 37.50 742 GLY A N 1
ATOM 5843 C CA . GLY A 1 762 ? 116.062 146.111 165.540 1.00 37.50 742 GLY A CA 1
ATOM 5844 C C . GLY A 1 762 ? 115.792 146.849 164.251 1.00 37.50 742 GLY A C 1
ATOM 5845 O O . GLY A 1 762 ? 116.482 146.647 163.247 1.00 37.50 742 GLY A O 1
ATOM 5846 N N . SER A 1 763 ? 114.788 147.720 164.280 1.00 35.72 743 SER A N 1
ATOM 5847 C CA . SER A 1 763 ? 114.318 148.337 163.048 1.00 35.72 743 SER A CA 1
ATOM 5848 C C . SER A 1 763 ? 115.375 149.277 162.488 1.00 35.72 743 SER A C 1
ATOM 5849 O O . SER A 1 763 ? 116.088 149.954 163.232 1.00 35.72 743 SER A O 1
ATOM 5852 N N . TYR A 1 764 ? 115.474 149.310 161.161 1.00 36.55 744 TYR A N 1
ATOM 5853 C CA . TYR A 1 764 ? 116.620 149.915 160.506 1.00 36.55 744 TYR A CA 1
ATOM 5854 C C . TYR A 1 764 ? 116.239 150.473 159.144 1.00 36.55 744 TYR A C 1
ATOM 5855 O O . TYR A 1 764 ? 115.303 149.998 158.496 1.00 36.55 744 TYR A O 1
ATOM 5864 N N . LEU A 1 765 ? 116.983 151.494 158.723 1.00 35.45 745 LEU A N 1
ATOM 5865 C CA . LEU A 1 765 ? 116.865 152.098 157.402 1.00 35.45 745 LEU A CA 1
ATOM 5866 C C . LEU A 1 765 ? 118.168 151.856 156.656 1.00 35.45 745 LEU A C 1
ATOM 5867 O O . LEU A 1 765 ? 119.238 152.254 157.128 1.00 35.45 745 LEU A O 1
ATOM 5872 N N . ILE A 1 766 ? 118.076 151.224 155.496 1.00 34.37 746 ILE A N 1
ATOM 5873 C CA . ILE A 1 766 ? 119.244 150.679 154.815 1.00 34.37 746 ILE A CA 1
ATOM 5874 C C . ILE A 1 766 ? 120.014 151.781 154.095 1.00 34.37 746 ILE A C 1
ATOM 5875 O O . ILE A 1 766 ? 119.447 152.782 153.645 1.00 34.37 746 ILE A O 1
ATOM 5880 N N . LYS A 1 767 ? 121.331 151.587 154.000 1.00 32.81 747 LYS A N 1
ATOM 5881 C CA . LYS A 1 767 ? 122.244 152.507 153.334 1.00 32.81 747 LYS A CA 1
ATOM 5882 C C . LYS A 1 767 ? 121.861 152.742 151.871 1.00 32.81 747 LYS A C 1
ATOM 5883 O O . LYS A 1 767 ? 121.190 151.930 151.229 1.00 32.81 747 LYS A O 1
ATOM 5889 N N . ASP A 1 768 ? 122.314 153.883 151.353 1.00 30.74 748 ASP A N 1
ATOM 5890 C CA . ASP A 1 768 ? 122.201 154.242 149.939 1.00 30.74 748 ASP A CA 1
ATOM 5891 C C . ASP A 1 768 ? 123.550 154.044 149.248 1.00 30.74 748 ASP A C 1
ATOM 5892 O O . ASP A 1 768 ? 124.273 154.992 148.940 1.00 30.74 748 ASP A O 1
ATOM 5897 N N . ASP A 1 769 ? 123.883 152.781 148.997 1.00 30.20 749 ASP A N 1
ATOM 5898 C CA . ASP A 1 769 ? 125.037 152.498 148.155 1.00 30.20 749 ASP A CA 1
ATOM 5899 C C . ASP A 1 769 ? 124.750 152.832 146.691 1.00 30.20 749 ASP A C 1
ATOM 5900 O O . ASP A 1 769 ? 123.604 152.896 146.244 1.00 30.20 749 ASP A O 1
ATOM 5905 N N . LYS A 1 770 ? 125.835 153.077 145.954 1.00 29.37 750 LYS A N 1
ATOM 5906 C CA . LYS A 1 770 ? 125.757 153.450 144.544 1.00 29.37 750 LYS A CA 1
ATOM 5907 C C . LYS A 1 770 ? 124.915 152.483 143.716 1.00 29.37 750 LYS A C 1
ATOM 5908 O O . LYS A 1 770 ? 124.174 152.901 142.819 1.00 29.37 750 LYS A O 1
ATOM 5914 N N . TYR A 1 771 ? 125.014 151.185 144.001 1.00 29.11 751 TYR A N 1
ATOM 5915 C CA . TYR A 1 771 ? 124.192 150.197 143.311 1.00 29.11 751 TYR A CA 1
ATOM 5916 C C . TYR A 1 771 ? 122.698 150.410 143.524 1.00 29.11 751 TYR A C 1
ATOM 5917 O O . TYR A 1 771 ? 121.887 149.912 142.730 1.00 29.11 751 TYR A O 1
ATOM 5926 N N . ARG A 1 772 ? 122.308 151.126 144.578 1.00 29.48 752 ARG A N 1
ATOM 5927 C CA . ARG A 1 772 ? 120.889 151.378 144.795 1.00 29.48 752 ARG A CA 1
ATOM 5928 C C . ARG A 1 772 ? 120.298 152.110 143.598 1.00 29.48 752 ARG A C 1
ATOM 5929 O O . ARG A 1 772 ? 119.146 151.874 143.216 1.00 29.48 752 ARG A O 1
ATOM 5937 N N . SER A 1 773 ? 121.079 153.000 142.990 1.00 28.45 753 SER A N 1
ATOM 5938 C CA . SER A 1 773 ? 120.663 153.625 141.742 1.00 28.45 753 SER A CA 1
ATOM 5939 C C . SER A 1 773 ? 120.453 152.594 140.642 1.00 28.45 753 SER A C 1
ATOM 5940 O O . SER A 1 773 ? 119.633 152.800 139.744 1.00 28.45 753 SER A O 1
ATOM 5943 N N . TYR A 1 774 ? 121.165 151.476 140.702 1.00 28.21 754 TYR A N 1
ATOM 5944 C CA . TYR A 1 774 ? 120.949 150.396 139.753 1.00 28.21 754 TYR A CA 1
ATOM 5945 C C . TYR A 1 774 ? 119.733 149.559 140.098 1.00 28.21 754 TYR A C 1
ATOM 5946 O O . TYR A 1 774 ? 119.244 148.821 139.240 1.00 28.21 754 TYR A O 1
ATOM 5955 N N . ASN A 1 775 ? 119.253 149.637 141.334 1.00 28.11 755 ASN A N 1
ATOM 5956 C CA . ASN A 1 775 ? 118.234 148.722 141.825 1.00 28.11 755 ASN A CA 1
ATOM 5957 C C . ASN A 1 775 ? 116.916 149.380 142.206 1.00 28.11 755 ASN A C 1
ATOM 5958 O O . ASN A 1 775 ? 115.954 148.662 142.490 1.00 28.11 755 ASN A O 1
ATOM 5963 N N . GLN A 1 776 ? 116.847 150.708 142.253 1.00 27.77 756 GLN A N 1
ATOM 5964 C CA . GLN A 1 776 ? 115.591 151.383 142.561 1.00 27.77 756 GLN A CA 1
ATOM 5965 C C . GLN A 1 776 ? 114.517 151.237 141.486 1.00 27.77 756 GLN A C 1
ATOM 5966 O O . GLN A 1 776 ? 113.329 151.328 141.810 1.00 27.77 756 GLN A O 1
ATOM 5972 N N . PHE A 1 777 ? 114.870 151.024 140.221 1.00 27.23 757 PHE A N 1
ATOM 5973 C CA . PHE A 1 777 ? 113.940 151.354 139.150 1.00 27.23 757 PHE A CA 1
ATOM 5974 C C . PHE A 1 777 ? 113.520 150.140 138.335 1.00 27.23 757 PHE A C 1
ATOM 5975 O O . PHE A 1 777 ? 114.255 149.158 138.220 1.00 27.23 757 PHE A O 1
ATOM 5983 N N . ARG A 1 778 ? 112.315 150.230 137.774 1.00 26.81 758 ARG A N 1
ATOM 5984 C CA . ARG A 1 778 ? 111.753 149.237 136.875 1.00 26.81 758 ARG A CA 1
ATOM 5985 C C . ARG A 1 778 ? 110.971 149.940 135.770 1.00 26.81 758 ARG A C 1
ATOM 5986 O O . ARG A 1 778 ? 110.397 151.009 136.004 1.00 26.81 758 ARG A O 1
ATOM 5994 N N . PRO A 1 779 ? 110.950 149.384 134.557 1.00 26.55 759 PRO A N 1
ATOM 5995 C CA . PRO A 1 779 ? 110.298 150.073 133.435 1.00 26.55 759 PRO A CA 1
ATOM 5996 C C . PRO A 1 779 ? 108.791 150.197 133.612 1.00 26.55 759 PRO A C 1
ATOM 5997 O O . PRO A 1 779 ? 108.115 149.247 134.004 1.00 26.55 759 PRO A O 1
ATOM 6001 N N . ASP A 1 780 ? 108.267 151.381 133.307 1.00 26.39 760 ASP A N 1
ATOM 6002 C CA . ASP A 1 780 ? 106.825 151.643 133.268 1.00 26.39 760 ASP A CA 1
ATOM 6003 C C . ASP A 1 780 ? 106.209 151.201 131.944 1.00 26.39 760 ASP A C 1
ATOM 6004 O O . ASP A 1 780 ? 106.198 151.964 130.977 1.00 26.39 760 ASP A O 1
ATOM 6009 N N . PHE A 1 781 ? 105.652 149.989 131.889 1.00 26.34 761 PHE A N 1
ATOM 6010 C CA . PHE A 1 781 ? 105.104 149.493 130.627 1.00 26.34 761 PHE A CA 1
ATOM 6011 C C . PHE 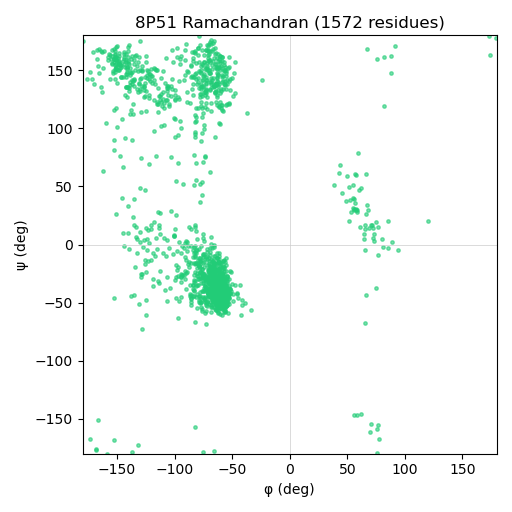A 1 781 ? 103.935 150.308 130.094 1.00 26.34 761 PHE A C 1
ATOM 6012 O O . PHE A 1 781 ? 103.546 150.108 128.940 1.00 26.34 761 PHE A O 1
ATOM 6020 N N . LYS A 1 782 ? 103.357 151.207 130.878 1.00 26.29 762 LYS A N 1
ATOM 6021 C CA . LYS A 1 782 ? 102.287 152.024 130.330 1.00 26.29 762 LYS A CA 1
ATOM 6022 C C . LYS A 1 782 ? 102.780 153.207 129.508 1.00 26.29 762 LYS A C 1
ATOM 6023 O O . LYS A 1 782 ? 102.018 153.723 128.685 1.00 26.29 762 LYS A O 1
ATOM 6029 N N . ASN A 1 783 ? 104.025 153.639 129.681 1.00 26.24 763 ASN A N 1
ATOM 6030 C CA . ASN A 1 783 ? 104.490 154.847 129.009 1.00 26.24 763 ASN A CA 1
ATOM 6031 C C . ASN A 1 783 ? 104.897 154.573 127.566 1.00 26.24 763 ASN A C 1
ATOM 6032 O O . ASN A 1 783 ? 105.469 153.527 127.249 1.00 26.24 763 ASN A O 1
ATOM 6037 N N . ASP A 1 784 ? 104.588 155.532 126.692 1.00 26.21 764 ASP A N 1
ATOM 6038 C CA . ASP A 1 784 ? 104.940 155.424 125.279 1.00 26.21 764 ASP A CA 1
ATOM 6039 C C . ASP A 1 784 ? 106.436 155.254 125.061 1.00 26.21 764 ASP A C 1
ATOM 6040 O O . ASP A 1 784 ? 106.854 154.477 124.198 1.00 26.21 764 ASP A O 1
ATOM 6045 N N . ALA A 1 785 ? 107.260 155.978 125.816 1.00 26.23 765 ALA A N 1
ATOM 6046 C CA . ALA A 1 785 ? 108.704 155.823 125.672 1.00 26.23 765 ALA A CA 1
ATOM 6047 C C . ALA A 1 785 ? 109.149 154.402 125.984 1.00 26.23 765 ALA A C 1
ATOM 6048 O O . ALA A 1 785 ? 110.016 153.854 125.296 1.00 26.23 765 ALA A O 1
ATOM 6050 N N . THR A 1 786 ? 108.555 153.779 126.996 1.00 26.22 766 THR A N 1
ATOM 6051 C CA . THR A 1 786 ? 108.857 152.380 127.266 1.00 26.22 766 THR A CA 1
ATOM 6052 C C . THR A 1 786 ? 108.447 151.510 126.097 1.00 26.22 766 THR A C 1
ATOM 6053 O O . THR A 1 786 ? 109.160 150.578 125.731 1.00 26.22 766 THR A O 1
ATOM 6057 N N . ARG A 1 787 ? 107.276 151.766 125.533 1.00 26.20 767 ARG A N 1
ATOM 6058 C CA . ARG A 1 787 ? 106.817 150.991 124.390 1.00 26.20 767 ARG A CA 1
ATOM 6059 C C . ARG A 1 787 ? 107.795 151.100 123.225 1.00 26.20 767 ARG A C 1
ATOM 6060 O O . ARG A 1 787 ? 108.170 150.093 122.609 1.00 26.20 767 ARG A O 1
ATOM 6068 N N . TYR A 1 788 ? 108.277 152.308 122.966 1.00 26.13 768 TYR A N 1
ATOM 6069 C CA . TYR A 1 788 ? 109.273 152.540 121.928 1.00 26.13 768 TYR A CA 1
ATOM 6070 C C . TYR A 1 788 ? 110.550 151.761 122.210 1.00 26.13 768 TYR A C 1
ATOM 6071 O O . TYR A 1 788 ? 111.047 151.007 121.361 1.00 26.13 768 TYR A O 1
ATOM 6080 N N . MET A 1 789 ? 111.085 151.915 123.413 1.00 26.16 769 MET A N 1
ATOM 6081 C CA . MET A 1 789 ? 112.343 151.265 123.735 1.00 26.16 769 MET A CA 1
ATOM 6082 C C . MET A 1 789 ? 112.206 149.752 123.723 1.00 26.16 769 MET A C 1
ATOM 6083 O O . MET A 1 789 ? 113.125 149.045 123.305 1.00 26.16 769 MET A O 1
ATOM 6088 N N . ASN A 1 790 ? 111.070 149.236 124.172 1.00 26.25 770 ASN A N 1
ATOM 6089 C CA . ASN A 1 790 ? 110.823 147.808 124.082 1.00 26.25 770 ASN A CA 1
ATOM 6090 C C . ASN A 1 790 ? 110.710 147.343 122.644 1.00 26.25 770 ASN A C 1
ATOM 6091 O O . ASN A 1 790 ? 110.964 146.171 122.351 1.00 26.25 770 ASN A O 1
ATOM 6096 N N . ASP A 1 791 ? 110.311 148.229 121.734 1.00 26.24 771 ASP A N 1
ATOM 6097 C CA . ASP A 1 791 ? 110.390 147.870 120.323 1.00 26.24 771 ASP A CA 1
ATOM 6098 C C . ASP A 1 791 ? 111.835 147.758 119.858 1.00 26.24 771 ASP A C 1
ATOM 6099 O O . ASP A 1 791 ? 112.203 146.785 119.193 1.00 26.24 771 ASP A O 1
ATOM 6104 N N . LEU A 1 792 ? 112.682 148.724 120.216 1.00 26.13 772 LEU A N 1
ATOM 6105 C CA . LEU A 1 792 ? 114.092 148.559 119.865 1.00 26.13 772 LEU A CA 1
ATOM 6106 C C . LEU A 1 792 ? 114.751 147.418 120.615 1.00 26.13 772 LEU A C 1
ATOM 6107 O O . LEU A 1 792 ? 115.763 146.892 120.150 1.00 26.13 772 LEU A O 1
ATOM 6112 N N . ASP A 1 793 ? 114.202 147.030 121.755 1.00 26.22 773 ASP A N 1
ATOM 6113 C CA . ASP A 1 793 ? 114.820 146.079 122.671 1.00 26.22 773 ASP A CA 1
ATOM 6114 C C . ASP A 1 793 ? 116.261 146.436 123.029 1.00 26.22 773 ASP A C 1
ATOM 6115 O O . ASP A 1 793 ? 117.167 145.609 122.954 1.00 26.22 773 ASP A O 1
ATOM 6120 N N . THR A 1 794 ? 116.476 147.687 123.413 1.00 26.00 774 THR A N 1
ATOM 6121 C CA . THR A 1 794 ? 117.706 148.046 124.091 1.00 26.00 774 THR A CA 1
ATOM 6122 C C . THR A 1 794 ? 117.665 147.439 125.486 1.00 26.00 774 THR A C 1
ATOM 6123 O O . THR A 1 794 ? 116.599 147.050 125.960 1.00 26.00 774 THR A O 1
ATOM 6127 N N . PRO A 1 795 ? 118.796 147.336 126.168 1.00 26.14 775 PRO A N 1
ATOM 6128 C CA . PRO A 1 795 ? 118.733 147.265 127.625 1.00 26.14 775 PRO A CA 1
ATOM 6129 C C . PRO A 1 795 ? 118.011 148.480 128.175 1.00 26.14 775 PRO A C 1
ATOM 6130 O O . PRO A 1 795 ? 117.985 149.544 127.557 1.00 26.14 775 PRO A O 1
ATOM 6134 N N . PHE A 1 796 ? 117.427 148.314 129.357 1.00 26.28 776 PHE A N 1
ATOM 6135 C CA . PHE A 1 796 ? 116.780 149.402 130.071 1.00 26.28 776 PHE A CA 1
ATOM 6136 C C . PHE A 1 796 ? 117.364 149.524 131.465 1.00 26.28 776 PHE A C 1
ATOM 6137 O O . PHE A 1 796 ? 117.454 148.528 132.187 1.00 26.28 776 PHE A O 1
ATOM 6145 N N . VAL A 1 797 ? 117.705 150.750 131.856 1.00 26.23 777 VAL A N 1
ATOM 6146 C CA . VAL A 1 797 ? 118.149 151.067 133.210 1.00 26.23 777 VAL A CA 1
ATOM 6147 C C . VAL A 1 797 ? 117.759 152.493 133.556 1.00 26.23 777 VAL A C 1
ATOM 6148 O O . VAL A 1 797 ? 118.426 153.446 133.145 1.00 26.23 777 VAL A O 1
ATOM 6152 N N . GLY A 1 798 ? 116.687 152.657 134.312 1.00 26.19 778 GLY A N 1
ATOM 6153 C CA . GLY A 1 798 ? 116.309 153.977 134.760 1.00 26.19 778 GLY A CA 1
ATOM 6154 C C . GLY A 1 798 ? 115.813 154.930 133.702 1.00 26.19 778 GLY A C 1
ATOM 6155 O O . GLY A 1 798 ? 115.760 156.132 133.959 1.00 26.19 778 GLY A O 1
ATOM 6156 N N . GLY A 1 799 ? 115.474 154.450 132.518 1.00 26.10 779 GLY A N 1
ATOM 6157 C CA . GLY A 1 799 ? 114.772 155.269 131.554 1.00 26.10 779 GLY A CA 1
ATOM 6158 C C . GLY A 1 799 ? 115.657 156.290 130.877 1.00 26.10 779 GLY A C 1
ATOM 6159 O O . GLY A 1 799 ? 116.855 156.406 131.122 1.00 26.10 779 GLY A O 1
ATOM 6160 N N . ILE A 1 800 ? 115.015 157.059 129.998 1.00 26.08 780 ILE A N 1
ATOM 6161 C CA . ILE A 1 800 ? 115.686 158.118 129.258 1.00 26.08 780 ILE A CA 1
ATOM 6162 C C . ILE A 1 800 ? 116.206 159.194 130.202 1.00 26.08 780 ILE A C 1
ATOM 6163 O O . ILE A 1 800 ? 115.462 159.727 131.031 1.00 26.08 780 ILE A O 1
ATOM 6168 N N . SER A 1 801 ? 117.486 159.529 130.070 1.00 26.10 781 SER A N 1
ATOM 6169 C CA . SER A 1 801 ? 118.257 160.167 131.139 1.00 26.10 781 SER A CA 1
ATOM 6170 C C . SER A 1 801 ? 117.988 161.668 131.148 1.00 26.10 781 SER A C 1
ATOM 6171 O O . SER A 1 801 ? 118.663 162.445 130.473 1.00 26.10 781 SER A O 1
ATOM 6174 N N . GLY A 1 802 ? 117.006 162.088 131.941 1.00 26.16 782 GLY A N 1
ATOM 6175 C CA . GLY A 1 802 ? 116.757 163.510 132.127 1.00 26.16 782 GLY A CA 1
ATOM 6176 C C . GLY A 1 802 ? 117.968 164.279 132.617 1.00 26.16 782 GLY A C 1
ATOM 6177 O O . GLY A 1 802 ? 118.132 165.460 132.305 1.00 26.16 782 GLY A O 1
ATOM 6178 N N . THR A 1 803 ? 118.843 163.611 133.359 1.00 26.26 783 THR A N 1
ATOM 6179 C CA . THR A 1 803 ? 120.122 164.190 133.746 1.00 26.26 783 THR A CA 1
ATOM 6180 C C . THR A 1 803 ? 120.944 164.597 132.533 1.00 26.26 783 THR A C 1
ATOM 6181 O O . THR A 1 803 ? 121.500 165.701 132.488 1.00 26.26 783 THR A O 1
ATOM 6185 N N . THR A 1 804 ? 121.089 163.693 131.570 1.00 26.15 784 THR A N 1
ATOM 6186 C CA . THR A 1 804 ? 121.853 164.019 130.374 1.00 26.15 784 THR A CA 1
ATOM 6187 C C . THR A 1 804 ? 121.232 165.174 129.609 1.00 26.15 784 THR A C 1
ATOM 6188 O O . THR A 1 804 ? 121.953 166.016 129.065 1.00 26.15 784 THR A O 1
ATOM 6192 N N . GLN A 1 805 ? 119.903 165.239 129.551 1.00 26.33 785 GLN A N 1
ATOM 6193 C CA . GLN A 1 805 ? 119.268 166.445 129.027 1.00 26.33 785 GLN A CA 1
ATOM 6194 C C . GLN A 1 805 ? 119.735 167.679 129.779 1.00 26.33 785 GLN A C 1
ATOM 6195 O O . GLN A 1 805 ? 120.141 168.676 129.174 1.00 26.33 785 GLN A O 1
ATOM 6201 N N . THR A 1 806 ? 119.635 167.649 131.103 1.00 26.32 786 THR A N 1
ATOM 6202 C CA . THR A 1 806 ? 119.891 168.850 131.885 1.00 26.32 786 THR A CA 1
ATOM 6203 C C . THR A 1 806 ? 121.323 169.321 131.710 1.00 26.32 786 THR A C 1
ATOM 6204 O O . THR A 1 806 ? 121.591 170.524 131.657 1.00 26.32 786 THR A O 1
ATOM 6208 N N . VAL A 1 807 ? 122.253 168.382 131.587 1.00 26.30 787 VAL A N 1
ATOM 6209 C CA . VAL A 1 807 ? 123.636 168.745 131.303 1.00 26.30 787 VAL A CA 1
ATOM 6210 C C . VAL A 1 807 ? 123.775 169.308 129.897 1.00 26.30 787 VAL A C 1
ATOM 6211 O O . VAL A 1 807 ? 124.208 170.448 129.706 1.00 26.30 787 VAL A O 1
ATOM 6215 N N . SER A 1 808 ? 123.381 168.531 128.896 1.00 26.32 788 SER A N 1
ATOM 6216 C CA . SER A 1 808 ? 123.637 168.893 127.510 1.00 26.32 788 SER A CA 1
ATOM 6217 C C . SER A 1 808 ? 122.898 170.142 127.067 1.00 26.32 788 SER A C 1
ATOM 6218 O O . SER A 1 808 ? 123.293 170.758 126.075 1.00 26.32 788 SER A O 1
ATOM 6221 N N . ASN A 1 809 ? 121.848 170.535 127.775 1.00 26.42 789 ASN A N 1
ATOM 6222 C CA . ASN A 1 809 ? 121.184 171.799 127.490 1.00 26.42 789 ASN A CA 1
ATOM 6223 C C . ASN A 1 809 ? 122.060 173.022 127.740 1.00 26.42 789 ASN A C 1
ATOM 6224 O O . ASN A 1 809 ? 121.806 174.069 127.138 1.00 26.42 789 ASN A O 1
ATOM 6229 N N . VAL A 1 810 ? 123.084 172.932 128.585 1.00 26.40 790 VAL A N 1
ATOM 6230 C CA . VAL A 1 810 ? 123.814 174.124 128.994 1.00 26.40 790 VAL A CA 1
ATOM 6231 C C . VAL A 1 810 ? 125.291 174.068 128.630 1.00 26.40 790 VAL A C 1
ATOM 6232 O O . VAL A 1 810 ? 126.078 174.870 129.138 1.00 26.40 790 VAL A O 1
ATOM 6236 N N . LEU A 1 811 ? 125.694 173.128 127.776 1.00 26.39 791 LEU A N 1
ATOM 6237 C CA . LEU A 1 811 ? 127.108 173.001 127.443 1.00 26.39 791 LEU A CA 1
ATOM 6238 C C . LEU A 1 811 ? 127.686 174.302 126.909 1.00 26.39 791 LEU A C 1
ATOM 6239 O O . LEU A 1 811 ? 128.832 174.648 127.216 1.00 26.39 791 LEU A O 1
ATOM 6244 N N . THR A 1 812 ? 126.905 175.056 126.138 1.00 26.45 792 THR A N 1
ATOM 6245 C CA . THR A 1 812 ? 127.404 176.334 125.647 1.00 26.45 792 THR A CA 1
ATOM 6246 C C . THR A 1 812 ? 127.726 177.308 126.768 1.00 26.45 792 THR A C 1
ATOM 6247 O O . THR A 1 812 ? 128.518 178.232 126.562 1.00 26.45 792 THR A O 1
ATOM 6251 N N . GLU A 1 813 ? 127.141 177.124 127.944 1.00 26.45 793 GLU A N 1
ATOM 6252 C CA . GLU A 1 813 ? 127.479 177.965 129.082 1.00 26.45 793 GLU A CA 1
ATOM 6253 C C . GLU A 1 813 ? 128.556 177.359 129.961 1.00 26.45 793 GLU A C 1
ATOM 6254 O O . GLU A 1 813 ? 129.357 178.099 130.541 1.00 26.45 793 GLU A O 1
ATOM 6260 N N . LEU A 1 814 ? 128.607 176.032 130.070 1.00 26.48 794 LEU A N 1
ATOM 6261 C CA . LEU A 1 814 ? 129.698 175.417 130.816 1.00 26.48 794 LEU A CA 1
ATOM 6262 C C . LEU A 1 814 ? 131.032 175.692 130.141 1.00 26.48 794 LEU A C 1
ATOM 6263 O O . LEU A 1 814 ? 131.983 176.151 130.781 1.00 26.48 794 LEU A O 1
ATOM 6268 N N . PHE A 1 815 ? 131.115 175.440 128.844 1.00 26.60 795 PHE A N 1
ATOM 6269 C CA . PHE A 1 815 ? 132.322 175.770 128.109 1.00 26.60 795 PHE A CA 1
ATOM 6270 C C . PHE A 1 815 ? 132.368 177.229 127.694 1.00 26.60 795 PHE A C 1
ATOM 6271 O O . PHE A 1 815 ? 133.390 177.673 127.164 1.00 26.60 795 PHE A O 1
ATOM 6279 N N . GLY A 1 816 ? 131.297 177.982 127.922 1.00 26.73 796 GLY A N 1
ATOM 6280 C CA . GLY A 1 816 ? 131.337 179.394 127.619 1.00 26.73 796 GLY A CA 1
ATOM 6281 C C . GLY A 1 816 ? 131.297 179.714 126.148 1.00 26.73 796 GLY A C 1
ATOM 6282 O O . GLY A 1 816 ? 131.491 180.873 125.773 1.00 26.73 796 GLY A O 1
ATOM 6283 N N . GLY A 1 817 ? 131.053 178.722 125.302 1.00 26.56 797 GLY A N 1
ATOM 6284 C CA . GLY A 1 817 ? 130.974 178.947 123.872 1.00 26.56 797 GLY A CA 1
ATOM 6285 C C . GLY A 1 817 ? 130.476 177.700 123.182 1.00 26.56 797 GLY A C 1
ATOM 6286 O O . GLY A 1 817 ? 130.436 176.613 123.764 1.00 26.56 797 GLY A O 1
ATOM 6287 N N . ALA A 1 818 ? 130.088 177.878 121.924 1.00 26.31 798 ALA A N 1
ATOM 6288 C CA . ALA A 1 818 ? 129.593 176.760 121.136 1.00 26.31 798 ALA A CA 1
ATOM 6289 C C . ALA A 1 818 ? 130.679 175.708 120.970 1.00 26.31 798 ALA A C 1
ATOM 6290 O O . ALA A 1 818 ? 131.853 176.026 120.777 1.00 26.31 798 ALA A O 1
ATOM 6292 N N . LEU A 1 819 ? 130.280 174.449 121.053 1.00 26.20 799 LEU A N 1
ATOM 6293 C CA . LEU A 1 819 ? 131.188 173.358 120.756 1.00 26.20 799 LEU A CA 1
ATOM 6294 C C . LEU A 1 819 ? 131.219 173.095 119.260 1.00 26.20 799 LEU A C 1
ATOM 6295 O O . LEU A 1 819 ? 130.201 173.215 118.575 1.00 26.20 799 LEU A O 1
ATOM 6300 N N . SER A 1 820 ? 132.392 172.734 118.750 1.00 26.22 800 SER A N 1
ATOM 6301 C CA . SER A 1 820 ? 132.415 171.982 117.508 1.00 26.22 800 SER A CA 1
ATOM 6302 C C . SER A 1 820 ? 131.670 170.671 117.692 1.00 26.22 800 SER A C 1
ATOM 6303 O O . SER A 1 820 ? 131.639 170.097 118.782 1.00 26.22 800 SER A O 1
ATOM 6306 N N . VAL A 1 821 ? 131.073 170.187 116.605 1.00 26.08 801 VAL A N 1
ATOM 6307 C CA . VAL A 1 821 ? 130.468 168.866 116.645 1.00 26.08 801 VAL A CA 1
ATOM 6308 C C . VAL A 1 821 ? 131.485 167.803 117.015 1.00 26.08 801 VAL A C 1
ATOM 6309 O O . VAL A 1 821 ? 131.136 166.788 117.627 1.00 26.08 801 VAL A O 1
ATOM 6313 N N . LYS A 1 822 ? 132.762 168.042 116.727 1.00 26.24 802 LYS A N 1
ATOM 6314 C CA . LYS A 1 822 ? 133.798 167.142 117.213 1.00 26.24 802 LYS A CA 1
ATOM 6315 C C . LYS A 1 822 ? 133.936 167.206 118.728 1.00 26.24 802 LYS A C 1
ATOM 6316 O O . LYS A 1 822 ? 133.869 166.178 119.412 1.00 26.24 802 LYS A O 1
ATOM 6322 N N . GLN A 1 823 ? 134.121 168.407 119.271 1.00 26.15 803 GLN A N 1
ATOM 6323 C CA . GLN A 1 823 ? 134.212 168.565 120.718 1.00 26.15 803 GLN A CA 1
ATOM 6324 C C . GLN A 1 823 ? 132.952 168.076 121.409 1.00 26.15 803 GLN A C 1
ATOM 6325 O O . GLN A 1 823 ? 133.018 167.377 122.429 1.00 26.15 803 GLN A O 1
ATOM 6331 N N . TYR A 1 824 ? 131.797 168.408 120.844 1.00 26.14 804 TYR A N 1
ATOM 6332 C CA . TYR A 1 824 ? 130.533 167.942 121.391 1.00 26.14 804 TYR A CA 1
ATOM 6333 C C . TYR A 1 824 ? 130.491 166.426 121.467 1.00 26.14 804 TYR A C 1
ATOM 6334 O O . TYR A 1 824 ? 130.246 165.862 122.532 1.00 26.14 804 TYR A O 1
ATOM 6343 N N . TRP A 1 825 ? 130.661 165.754 120.335 1.00 26.15 805 TRP A N 1
ATOM 6344 C CA . TRP A 1 825 ? 130.580 164.301 120.326 1.00 26.15 805 TRP A CA 1
ATOM 6345 C C . TRP A 1 825 ? 131.652 163.650 121.183 1.00 26.15 805 TRP A C 1
ATOM 6346 O O . TRP A 1 825 ? 131.400 162.599 121.779 1.00 26.15 805 TRP A O 1
ATOM 6357 N N . GLN A 1 826 ? 132.800 164.298 121.359 1.00 26.16 806 GLN A N 1
ATOM 6358 C CA . GLN A 1 826 ? 133.794 163.764 122.283 1.00 26.16 806 GLN A CA 1
ATOM 6359 C C . GLN A 1 826 ? 133.271 163.788 123.708 1.00 26.16 806 GLN A C 1
ATOM 6360 O O . GLN A 1 826 ? 133.223 162.753 124.393 1.00 26.16 806 GLN A O 1
ATOM 6366 N N . PHE A 1 827 ? 132.865 164.966 124.164 1.00 26.25 807 PHE A N 1
ATOM 6367 C CA . PHE A 1 827 ? 132.307 165.093 125.500 1.00 26.25 807 PHE A CA 1
ATOM 6368 C C . PHE A 1 827 ? 131.140 164.138 125.692 1.00 26.25 807 PHE A C 1
ATOM 6369 O O . PHE A 1 827 ? 131.017 163.490 126.733 1.00 26.25 807 PHE A O 1
ATOM 6377 N N . GLN A 1 828 ? 130.246 164.082 124.714 1.00 26.00 808 GLN A N 1
ATOM 6378 C CA . GLN A 1 828 ? 129.023 163.304 124.828 1.00 26.00 808 GLN A CA 1
ATOM 6379 C C . GLN A 1 828 ? 129.277 161.806 124.832 1.00 26.00 808 GLN A C 1
ATOM 6380 O O . GLN A 1 828 ? 128.576 161.064 125.531 1.00 26.00 808 GLN A O 1
ATOM 6386 N N . MET A 1 829 ? 130.366 161.356 124.219 1.00 26.17 809 MET A N 1
ATOM 6387 C CA . MET A 1 829 ? 130.690 159.945 124.346 1.00 26.17 809 MET A CA 1
ATOM 6388 C C . MET A 1 829 ? 131.361 159.643 125.672 1.00 26.17 809 MET A C 1
ATOM 6389 O O . MET A 1 829 ? 131.108 158.594 126.276 1.00 26.17 809 MET A O 1
ATOM 6394 N N . ALA A 1 830 ? 132.169 160.563 126.177 1.00 26.17 810 ALA A N 1
ATOM 6395 C CA . ALA A 1 830 ? 132.728 160.331 127.500 1.00 26.17 810 ALA A CA 1
ATOM 6396 C C . ALA A 1 830 ? 131.632 160.301 128.553 1.00 26.17 810 ALA A C 1
ATOM 6397 O O . ALA A 1 830 ? 131.634 159.443 129.440 1.00 26.17 810 ALA A O 1
ATOM 6399 N N . ASN A 1 831 ? 130.702 161.245 128.485 1.00 26.13 811 ASN A N 1
ATOM 6400 C CA . ASN A 1 831 ? 129.553 161.229 129.381 1.00 26.13 811 ASN A CA 1
ATOM 6401 C C . ASN A 1 831 ? 128.767 159.929 129.286 1.00 26.13 811 ASN A C 1
ATOM 6402 O O . ASN A 1 831 ? 128.352 159.372 130.306 1.00 26.13 811 ASN A O 1
ATOM 6407 N N . ALA A 1 832 ? 128.501 159.453 128.071 1.00 26.14 812 ALA A N 1
ATOM 6408 C CA . ALA A 1 832 ? 127.784 158.189 127.953 1.00 26.14 812 ALA A CA 1
ATOM 6409 C C . ALA A 1 832 ? 128.553 157.026 128.559 1.00 26.14 812 ALA A C 1
ATOM 6410 O O . ALA A 1 832 ? 127.958 156.134 129.178 1.00 26.14 812 ALA A O 1
ATOM 6412 N N . ALA A 1 833 ? 129.875 157.061 128.474 1.00 26.21 813 ALA A N 1
ATOM 6413 C CA . ALA A 1 833 ? 130.650 156.034 129.150 1.00 26.21 813 ALA A CA 1
ATOM 6414 C C . ALA A 1 833 ? 130.568 156.162 130.658 1.00 26.21 813 ALA A C 1
ATOM 6415 O O . ALA A 1 833 ? 130.484 155.152 131.362 1.00 26.21 813 ALA A O 1
ATOM 6417 N N . PHE A 1 834 ? 130.609 157.382 131.179 1.00 26.34 814 PHE A N 1
ATOM 6418 C CA . PHE A 1 834 ? 130.443 157.546 132.619 1.00 26.34 814 PHE A CA 1
ATOM 6419 C C . PHE A 1 834 ? 129.099 157.024 133.097 1.00 26.34 814 PHE A C 1
ATOM 6420 O O . PHE A 1 834 ? 129.026 156.333 134.117 1.00 26.34 814 PHE A O 1
ATOM 6428 N N . MET A 1 835 ? 128.025 157.350 132.378 1.00 26.24 815 MET A N 1
ATOM 6429 C CA . MET A 1 835 ? 126.698 156.860 132.743 1.00 26.24 815 MET A CA 1
ATOM 6430 C C . MET A 1 835 ? 126.620 155.344 132.720 1.00 26.24 815 MET A C 1
ATOM 6431 O O . MET A 1 835 ? 125.983 154.741 133.588 1.00 26.24 815 MET A O 1
ATOM 6436 N N . ILE A 1 836 ? 127.260 154.702 131.750 1.00 26.28 816 ILE A N 1
ATOM 6437 C CA . ILE A 1 836 ? 127.162 153.248 131.712 1.00 26.28 816 ILE A CA 1
ATOM 6438 C C . ILE A 1 836 ? 128.006 152.635 132.809 1.00 26.28 816 ILE A C 1
ATOM 6439 O O . ILE A 1 836 ? 127.618 151.640 133.421 1.00 26.28 816 ILE A O 1
ATOM 6444 N N . ARG A 1 837 ? 129.168 153.223 133.065 1.00 26.74 817 ARG A N 1
ATOM 6445 C CA . ARG A 1 837 ? 130.104 152.686 134.041 1.00 26.74 817 ARG A CA 1
ATOM 6446 C C . ARG A 1 837 ? 129.516 152.645 135.439 1.00 26.74 817 ARG A C 1
ATOM 6447 O O . ARG A 1 837 ? 129.627 151.634 136.137 1.00 26.74 817 ARG A O 1
ATOM 6455 N N . ASN A 1 838 ? 128.881 153.725 135.863 1.00 26.70 818 ASN A N 1
ATOM 6456 C CA . ASN A 1 838 ? 128.240 153.776 137.172 1.00 26.70 818 ASN A CA 1
ATOM 6457 C C . ASN A 1 838 ? 126.866 153.116 137.215 1.00 26.70 818 ASN A C 1
ATOM 6458 O O . ASN A 1 838 ? 126.188 153.223 138.236 1.00 26.70 818 ASN A O 1
ATOM 6463 N N . GLY A 1 839 ? 126.417 152.493 136.136 1.00 26.67 819 GLY A N 1
ATOM 6464 C CA . GLY A 1 839 ? 125.086 151.910 136.121 1.00 26.67 819 GLY A CA 1
ATOM 6465 C C . GLY A 1 839 ? 123.906 152.851 136.201 1.00 26.67 819 GLY A C 1
ATOM 6466 O O . GLY A 1 839 ? 122.852 152.458 136.692 1.00 26.67 819 GLY A O 1
ATOM 6467 N N . TYR A 1 840 ? 124.055 154.093 135.754 1.00 26.49 820 TYR A N 1
ATOM 6468 C CA . TYR A 1 840 ? 122.932 155.020 135.790 1.00 26.49 820 TYR A CA 1
ATOM 6469 C C . TYR A 1 840 ? 121.996 154.870 134.596 1.00 26.49 820 TYR A C 1
ATOM 6470 O O . TYR A 1 840 ? 120.795 155.107 134.740 1.00 26.49 820 TYR A O 1
ATOM 6479 N N . HIS A 1 841 ? 122.493 154.467 133.427 1.00 26.21 821 HIS A N 1
ATOM 6480 C CA . HIS A 1 841 ? 121.633 154.370 132.254 1.00 26.21 821 HIS A CA 1
ATOM 6481 C C . HIS A 1 841 ? 122.226 153.393 131.250 1.00 26.21 821 HIS A C 1
ATOM 6482 O O . HIS A 1 841 ? 123.398 153.032 131.327 1.00 26.21 821 HIS A O 1
ATOM 6489 N N . SER A 1 842 ? 121.393 152.970 130.305 1.00 26.17 822 SER A N 1
ATOM 6490 C CA . SER A 1 842 ? 121.875 152.356 129.076 1.00 26.17 822 SER A CA 1
ATOM 6491 C C . SER A 1 842 ? 122.567 153.355 128.157 1.00 26.17 822 SER A C 1
ATOM 6492 O O . SER A 1 842 ? 122.432 154.571 128.285 1.00 26.17 822 SER A O 1
ATOM 6495 N N . PHE A 1 843 ? 123.309 152.795 127.203 1.00 25.80 823 PHE A N 1
ATOM 6496 C CA . PHE A 1 843 ? 123.689 153.458 125.961 1.00 25.80 823 PHE A CA 1
ATOM 6497 C C . PHE A 1 843 ? 122.558 154.248 125.312 1.00 25.80 823 PHE A C 1
ATOM 6498 O O . PHE A 1 843 ? 122.659 155.468 125.133 1.00 25.80 823 PHE A O 1
ATOM 6506 N N . PHE A 1 844 ? 121.476 153.570 124.945 1.00 25.93 824 PHE A N 1
ATOM 6507 C CA . PHE A 1 844 ? 120.413 154.222 124.187 1.00 25.93 824 PHE A CA 1
ATOM 6508 C C . PHE A 1 844 ? 119.812 155.380 124.960 1.00 25.93 824 PHE A C 1
ATOM 6509 O O . PHE A 1 844 ? 119.598 156.471 124.416 1.00 25.93 824 PHE A O 1
ATOM 6517 N N . GLU A 1 845 ? 119.559 155.163 126.243 1.00 26.16 825 GLU A N 1
ATOM 6518 C CA . GLU A 1 845 ? 118.988 156.166 127.122 1.00 26.16 825 GLU A CA 1
ATOM 6519 C C . GLU A 1 845 ? 119.803 157.444 127.185 1.00 26.16 825 GLU A C 1
ATOM 6520 O O . GLU A 1 845 ? 119.298 158.449 127.690 1.00 26.16 825 GLU A O 1
ATOM 6526 N N . THR A 1 846 ? 121.034 157.440 126.689 1.00 25.78 826 THR A N 1
ATOM 6527 C CA . THR A 1 846 ? 121.855 158.637 126.603 1.00 25.78 826 THR A CA 1
ATOM 6528 C C . THR A 1 846 ? 121.982 159.155 125.182 1.00 25.78 826 THR A C 1
ATOM 6529 O O . THR A 1 846 ? 121.785 160.351 124.920 1.00 25.78 826 THR A O 1
ATOM 6533 N N . PHE A 1 847 ? 122.310 158.274 124.249 1.00 25.97 827 PHE A N 1
ATOM 6534 C CA . PHE A 1 847 ? 122.497 158.728 122.883 1.00 25.97 827 PHE A CA 1
ATOM 6535 C C . PHE A 1 847 ? 121.228 159.302 122.283 1.00 25.97 827 PHE A C 1
ATOM 6536 O O . PHE A 1 847 ? 121.312 160.181 121.425 1.00 25.97 827 PHE A O 1
ATOM 6544 N N . TYR A 1 848 ? 120.052 158.818 122.672 1.00 26.29 828 TYR A N 1
ATOM 6545 C CA . TYR A 1 848 ? 118.842 159.457 122.168 1.00 26.29 828 TYR A CA 1
ATOM 6546 C C . TYR A 1 848 ? 118.809 160.949 122.465 1.00 26.29 828 TYR A C 1
ATOM 6547 O O . TYR A 1 848 ? 118.627 161.764 121.556 1.00 26.29 828 TYR A O 1
ATOM 6556 N N . VAL A 1 849 ? 118.992 161.338 123.726 1.00 25.96 829 VAL A N 1
ATOM 6557 C CA . VAL A 1 849 ? 118.947 162.766 124.002 1.00 25.96 829 VAL A CA 1
ATOM 6558 C C . VAL A 1 849 ? 120.158 163.488 123.457 1.00 25.96 829 VAL A C 1
ATOM 6559 O O . VAL A 1 849 ? 120.078 164.686 123.155 1.00 25.96 829 VAL A O 1
ATOM 6563 N N . ALA A 1 850 ? 121.267 162.789 123.249 1.00 25.95 830 ALA A N 1
ATOM 6564 C CA . ALA A 1 850 ? 122.366 163.430 122.541 1.00 25.95 830 ALA A CA 1
ATOM 6565 C C . ALA A 1 850 ? 121.952 163.800 121.127 1.00 25.95 830 ALA A C 1
ATOM 6566 O O . ALA A 1 850 ? 122.081 164.955 120.709 1.00 25.95 830 ALA A O 1
ATOM 6568 N N . ALA A 1 851 ? 121.436 162.831 120.385 1.00 26.03 831 ALA A N 1
ATOM 6569 C CA . ALA A 1 851 ? 120.992 163.081 119.024 1.00 26.03 831 ALA A CA 1
ATOM 6570 C C . ALA A 1 851 ? 119.900 164.132 118.978 1.00 26.03 831 ALA A C 1
ATOM 6571 O O . ALA A 1 851 ? 119.780 164.862 117.991 1.00 26.03 831 ALA A O 1
ATOM 6573 N N . ARG A 1 852 ? 119.093 164.223 120.028 1.00 26.19 832 ARG A N 1
ATOM 6574 C CA . ARG A 1 852 ? 118.117 165.300 120.098 1.00 26.19 832 ARG A CA 1
ATOM 6575 C C . ARG A 1 852 ? 118.781 166.643 120.328 1.00 26.19 832 ARG A C 1
ATOM 6576 O O . ARG A 1 852 ? 118.222 167.676 119.947 1.00 26.19 832 ARG A O 1
ATOM 6584 N N . TYR A 1 853 ? 119.956 166.661 120.948 1.00 25.81 833 TYR A N 1
ATOM 6585 C CA . TYR A 1 853 ? 120.574 167.909 121.363 1.00 25.81 833 TYR A CA 1
ATOM 6586 C C . TYR A 1 853 ? 121.813 168.284 120.567 1.00 25.81 833 TYR A C 1
ATOM 6587 O O . TYR A 1 853 ? 122.352 169.371 120.788 1.00 25.81 833 TYR A O 1
ATOM 6596 N N . GLU A 1 854 ? 122.301 167.410 119.695 1.00 26.20 834 GLU A N 1
ATOM 6597 C CA . GLU A 1 854 ? 123.481 167.708 118.898 1.00 26.20 834 GLU A CA 1
ATOM 6598 C C . GLU A 1 854 ? 123.350 169.073 118.234 1.00 26.20 834 GLU A C 1
ATOM 6599 O O . GLU A 1 854 ? 122.338 169.338 117.576 1.00 26.20 834 GLU A O 1
ATOM 6605 N N . PRO A 1 855 ? 124.334 169.953 118.381 1.00 26.13 835 PRO A N 1
ATOM 6606 C CA . PRO A 1 855 ? 124.224 171.287 117.794 1.00 26.13 835 PRO A CA 1
ATOM 6607 C C . PRO A 1 855 ? 123.958 171.217 116.302 1.00 26.13 835 PRO A C 1
ATOM 6608 O O . PRO A 1 855 ? 124.370 170.282 115.616 1.00 26.13 835 PRO A O 1
ATOM 6612 N N . GLU A 1 856 ? 123.241 172.218 115.812 1.00 26.07 836 GLU A N 1
ATOM 6613 C CA . GLU A 1 856 ? 123.078 172.396 114.379 1.00 26.07 836 GLU A CA 1
ATOM 6614 C C . GLU A 1 856 ? 124.402 172.793 113.744 1.00 26.07 836 GLU A C 1
ATOM 6615 O O . GLU A 1 856 ? 125.145 173.615 114.284 1.00 26.07 836 GLU A O 1
ATOM 6621 N N . GLY A 1 857 ? 124.698 172.204 112.590 1.00 26.08 837 GLY A N 1
ATOM 6622 C CA . GLY A 1 857 ? 125.967 172.471 111.948 1.00 26.08 837 GLY A CA 1
ATOM 6623 C C . GLY A 1 857 ? 126.255 171.634 110.721 1.00 26.08 837 GLY A C 1
ATOM 6624 O O . GLY A 1 857 ? 125.621 170.600 110.490 1.00 26.08 837 GLY A O 1
ATOM 6625 N N . ALA A 1 858 ? 127.224 172.092 109.926 1.00 26.10 838 ALA A N 1
ATOM 6626 C CA . ALA A 1 858 ? 127.467 171.539 108.597 1.00 26.10 838 ALA A CA 1
ATOM 6627 C C . ALA A 1 858 ? 127.770 170.049 108.645 1.00 26.10 838 ALA A C 1
ATOM 6628 O O . ALA A 1 858 ? 127.561 169.341 107.654 1.00 26.10 838 ALA A O 1
ATOM 6630 N N . ASP A 1 859 ? 128.262 169.556 109.775 1.00 26.09 839 ASP A N 1
ATOM 6631 C CA . ASP A 1 859 ? 128.598 168.151 109.932 1.00 26.09 839 ASP A CA 1
ATOM 6632 C C . ASP A 1 859 ? 127.699 167.454 110.942 1.00 26.09 839 ASP A C 1
ATOM 6633 O O . ASP A 1 859 ? 127.997 166.331 111.356 1.00 26.09 839 ASP A O 1
ATOM 6638 N N . SER A 1 860 ? 126.593 168.085 111.323 1.00 26.03 840 SER A N 1
ATOM 6639 C CA . SER A 1 860 ? 125.644 167.485 112.247 1.00 26.03 840 SER A CA 1
ATOM 6640 C C . SER A 1 860 ? 125.099 166.183 111.681 1.00 26.03 840 SER A C 1
ATOM 6641 O O . SER A 1 860 ? 125.039 165.984 110.468 1.00 26.03 840 SER A O 1
ATOM 6644 N N . ILE A 1 861 ? 124.726 165.276 112.578 1.00 26.02 841 ILE A N 1
ATOM 6645 C CA . ILE A 1 861 ? 124.431 163.912 112.172 1.00 26.02 841 ILE A CA 1
ATOM 6646 C C . ILE A 1 861 ? 123.213 163.381 112.919 1.00 26.02 841 ILE A C 1
ATOM 6647 O O . ILE A 1 861 ? 122.754 162.263 112.666 1.00 26.02 841 ILE A O 1
ATOM 6652 N N . GLY A 1 862 ? 122.677 164.177 113.841 1.00 26.03 842 GLY A N 1
ATOM 6653 C CA . GLY A 1 862 ? 121.496 163.753 114.577 1.00 26.03 842 GLY A CA 1
ATOM 6654 C C . GLY A 1 862 ? 120.256 163.488 113.745 1.00 26.03 842 GLY A C 1
ATOM 6655 O O . GLY A 1 862 ? 119.478 162.588 114.063 1.00 26.03 842 GLY A O 1
ATOM 6656 N N . LYS A 1 863 ? 120.049 164.255 112.680 1.00 26.04 843 LYS A N 1
ATOM 6657 C CA . LYS A 1 863 ? 118.912 164.021 111.793 1.00 26.04 843 LYS A CA 1
ATOM 6658 C C . LYS A 1 863 ? 118.899 162.599 111.242 1.00 26.04 843 LYS A C 1
ATOM 6659 O O . LYS A 1 863 ? 117.893 161.874 111.346 1.00 26.04 843 LYS A O 1
ATOM 6665 N N . GLU A 1 864 ? 120.042 162.152 110.737 1.00 26.10 844 GLU A N 1
ATOM 6666 C CA . GLU A 1 864 ? 120.171 160.760 110.343 1.00 26.10 844 GLU A CA 1
ATOM 6667 C C . GLU A 1 864 ? 119.937 159.833 111.517 1.00 26.10 844 GLU A C 1
ATOM 6668 O O . GLU A 1 864 ? 119.293 158.795 111.370 1.00 26.10 844 GLU A O 1
ATOM 6674 N N . MET A 1 865 ? 120.529 160.134 112.664 1.00 26.07 845 MET A N 1
ATOM 6675 C CA . MET A 1 865 ? 120.460 159.182 113.760 1.00 26.07 845 MET A CA 1
ATOM 6676 C C . MET A 1 865 ? 119.018 158.950 114.201 1.00 26.07 845 MET A C 1
ATOM 6677 O O . MET A 1 865 ? 118.612 157.812 114.463 1.00 26.07 845 MET A O 1
ATOM 6682 N N . LEU A 1 866 ? 118.226 160.017 114.272 1.00 26.11 846 LEU A N 1
ATOM 6683 C CA . LEU A 1 866 ? 116.793 159.885 114.514 1.00 26.11 846 LEU A CA 1
ATOM 6684 C C . LEU A 1 866 ? 116.105 159.034 113.455 1.00 26.11 846 LEU A C 1
ATOM 6685 O O . LEU A 1 866 ? 115.343 158.110 113.780 1.00 26.11 846 LEU A O 1
ATOM 6690 N N . GLN A 1 867 ? 116.338 159.339 112.181 1.00 26.12 847 GLN A N 1
ATOM 6691 C CA . GLN A 1 867 ? 115.679 158.546 111.149 1.00 26.12 847 GLN A CA 1
ATOM 6692 C C . GLN A 1 867 ? 116.091 157.083 111.221 1.00 26.12 847 GLN A C 1
ATOM 6693 O O . GLN A 1 867 ? 115.281 156.189 110.959 1.00 26.12 847 GLN A O 1
ATOM 6699 N N . MET A 1 868 ? 117.318 156.825 111.648 1.00 26.17 848 MET A N 1
ATOM 6700 C CA . MET A 1 868 ? 117.803 155.462 111.801 1.00 26.17 848 MET A CA 1
ATOM 6701 C C . MET A 1 868 ? 117.153 154.754 112.981 1.00 26.17 848 MET A C 1
ATOM 6702 O O . MET A 1 868 ? 116.816 153.568 112.887 1.00 26.17 848 MET A O 1
ATOM 6707 N N . PHE A 1 869 ? 116.952 155.456 114.092 1.00 26.17 849 PHE A N 1
ATOM 6708 C CA . PHE A 1 869 ? 116.189 154.856 115.180 1.00 26.17 849 PHE A CA 1
ATOM 6709 C C . PHE A 1 869 ? 114.788 154.477 114.736 1.00 26.17 849 PHE A C 1
ATOM 6710 O O . PHE A 1 869 ? 114.319 153.375 115.023 1.00 26.17 849 PHE A O 1
ATOM 6718 N N . ASP A 1 870 ? 114.093 155.386 114.064 1.00 26.24 850 ASP A N 1
ATOM 6719 C CA . ASP A 1 870 ? 112.750 155.070 113.581 1.00 26.24 850 ASP A CA 1
ATOM 6720 C C . ASP A 1 870 ? 112.747 153.855 112.649 1.00 26.24 850 ASP A C 1
ATOM 6721 O O . ASP A 1 870 ? 111.935 152.921 112.804 1.00 26.24 850 ASP A O 1
ATOM 6726 N N . LYS A 1 871 ? 113.643 153.865 111.662 1.00 26.34 851 LYS A N 1
ATOM 6727 C CA . LYS A 1 871 ? 113.819 152.725 110.769 1.00 26.34 851 LYS A CA 1
ATOM 6728 C C . LYS A 1 871 ? 114.038 151.418 111.507 1.00 26.34 851 LYS A C 1
ATOM 6729 O O . LYS A 1 871 ? 113.492 150.383 111.117 1.00 26.34 851 LYS A O 1
ATOM 6735 N N . TYR A 1 872 ? 114.849 151.423 112.553 1.00 26.34 852 TYR A N 1
ATOM 6736 C CA . TYR A 1 872 ? 115.000 150.171 113.275 1.00 26.34 852 TYR A CA 1
ATOM 6737 C C . TYR A 1 872 ? 113.839 149.854 114.197 1.00 26.34 852 TYR A C 1
ATOM 6738 O O . TYR A 1 872 ? 113.643 148.684 114.518 1.00 26.34 852 TYR A O 1
ATOM 6747 N N . ARG A 1 873 ? 113.080 150.849 114.648 1.00 26.29 853 ARG A N 1
ATOM 6748 C CA . ARG A 1 873 ? 111.913 150.552 115.471 1.00 26.29 853 ARG A CA 1
ATOM 6749 C C . ARG A 1 873 ? 110.899 149.735 114.702 1.00 26.29 853 ARG A C 1
ATOM 6750 O O . ARG A 1 873 ? 110.423 148.698 115.173 1.00 26.29 853 ARG A O 1
ATOM 6758 N N . VAL A 1 874 ? 110.577 150.183 113.491 1.00 26.49 854 VAL A N 1
ATOM 6759 C CA . VAL A 1 874 ? 109.589 149.468 112.691 1.00 26.49 854 VAL A CA 1
ATOM 6760 C C . VAL A 1 874 ? 110.044 148.053 112.345 1.00 26.49 854 VAL A C 1
ATOM 6761 O O . VAL A 1 874 ? 109.222 147.211 111.978 1.00 26.49 854 VAL A O 1
ATOM 6765 N N . GLU A 1 875 ? 111.328 147.755 112.497 1.00 26.52 855 GLU A N 1
ATOM 6766 C CA . GLU A 1 875 ? 111.850 146.393 112.437 1.00 26.52 855 GLU A CA 1
ATOM 6767 C C . GLU A 1 875 ? 111.799 145.636 113.760 1.00 26.52 855 GLU A C 1
ATOM 6768 O O . GLU A 1 875 ? 111.322 144.500 113.804 1.00 26.52 855 GLU A O 1
ATOM 6774 N N . GLY A 1 876 ? 112.282 146.241 114.836 1.00 26.45 856 GLY A N 1
ATOM 6775 C CA . GLY A 1 876 ? 112.404 145.533 116.097 1.00 26.45 856 GLY A CA 1
ATOM 6776 C C . GLY A 1 876 ? 111.092 144.987 116.608 1.00 26.45 856 GLY A C 1
ATOM 6777 O O . GLY A 1 876 ? 111.064 143.930 117.242 1.00 26.45 856 GLY A O 1
ATOM 6778 N N . SER A 1 877 ? 109.992 145.684 116.343 1.00 26.48 857 SER A N 1
ATOM 6779 C CA . SER A 1 877 ? 108.682 145.125 116.640 1.00 26.48 857 SER A CA 1
ATOM 6780 C C . SER A 1 877 ? 108.464 143.778 115.971 1.00 26.48 857 SER A C 1
ATOM 6781 O O . SER A 1 877 ? 107.492 143.093 116.299 1.00 26.48 857 SER A O 1
ATOM 6784 N N . LYS A 1 878 ? 109.332 143.385 115.045 1.00 26.46 858 LYS A N 1
ATOM 6785 C CA . LYS A 1 878 ? 109.194 142.126 114.331 1.00 26.46 858 LYS A CA 1
ATOM 6786 C C . LYS A 1 878 ? 110.411 141.215 114.415 1.00 26.46 858 LYS A C 1
ATOM 6787 O O . LYS A 1 878 ? 110.247 139.999 114.265 1.00 26.46 858 LYS A O 1
ATOM 6793 N N . LYS A 1 879 ? 111.607 141.736 114.673 1.00 26.40 859 LYS A N 1
ATOM 6794 C CA . LYS A 1 879 ? 112.818 140.963 114.440 1.00 26.40 859 LYS A CA 1
ATOM 6795 C C . LYS A 1 879 ? 113.868 141.333 115.476 1.00 26.40 859 LYS A C 1
ATOM 6796 O O . LYS A 1 879 ? 113.847 142.432 116.032 1.00 26.40 859 LYS A O 1
ATOM 6802 N N . ALA A 1 880 ? 114.782 140.402 115.736 1.00 26.29 860 ALA A N 1
ATOM 6803 C CA . ALA A 1 880 ? 115.910 140.660 116.623 1.00 26.29 860 ALA A CA 1
ATOM 6804 C C . ALA A 1 880 ? 116.968 141.480 115.894 1.00 26.29 860 ALA A C 1
ATOM 6805 O O . ALA A 1 880 ? 117.470 141.062 114.847 1.00 26.29 860 ALA A O 1
ATOM 6807 N N . LEU A 1 881 ? 117.309 142.645 116.438 1.00 26.31 861 LEU A N 1
ATOM 6808 C CA . LEU A 1 881 ? 118.262 143.524 115.776 1.00 26.31 861 LEU A CA 1
ATOM 6809 C C . LEU A 1 881 ? 119.721 143.126 115.978 1.00 26.31 861 LEU A C 1
ATOM 6810 O O . LEU A 1 881 ? 120.577 143.600 115.228 1.00 26.31 861 LEU A O 1
ATOM 6815 N N . GLN A 1 882 ? 120.020 142.280 116.962 1.00 26.56 862 GLN A N 1
ATOM 6816 C CA . GLN A 1 882 ? 121.351 141.687 117.140 1.00 26.56 862 GLN A CA 1
ATOM 6817 C C . GLN A 1 882 ? 122.479 142.705 117.009 1.00 26.56 862 GLN A C 1
ATOM 6818 O O . GLN A 1 882 ? 123.476 142.471 116.329 1.00 26.56 862 GLN A O 1
ATOM 6824 N N . GLY A 1 883 ? 122.314 143.859 117.632 1.00 26.38 863 GLY A N 1
ATOM 6825 C CA . GLY A 1 883 ? 123.379 144.834 117.660 1.00 26.38 863 GLY A CA 1
ATOM 6826 C C . GLY A 1 883 ? 123.448 145.761 116.477 1.00 26.38 863 GLY A C 1
ATOM 6827 O O . GLY A 1 883 ? 124.303 146.653 116.460 1.00 26.38 863 GLY A O 1
ATOM 6828 N N . LYS A 1 884 ? 122.587 145.579 115.486 1.00 26.35 864 LYS A N 1
ATOM 6829 C CA . LYS A 1 884 ? 122.611 146.444 114.319 1.00 26.35 864 LYS A CA 1
ATOM 6830 C C . LYS A 1 884 ? 122.491 147.915 114.690 1.00 26.35 864 LYS A C 1
ATOM 6831 O O . LYS A 1 884 ? 123.095 148.772 114.041 1.00 26.35 864 LYS A O 1
ATOM 6837 N N . LEU A 1 885 ? 121.724 148.224 115.733 1.00 26.22 865 LEU A N 1
ATOM 6838 C CA . LEU A 1 885 ? 121.612 149.593 116.226 1.00 26.22 865 LEU A CA 1
ATOM 6839 C C . LEU A 1 885 ? 122.951 150.190 116.640 1.00 26.22 865 LEU A C 1
ATOM 6840 O O . LEU A 1 885 ? 123.259 151.341 116.300 1.00 26.22 865 LEU A O 1
ATOM 6845 N N . TYR A 1 886 ? 123.768 149.433 117.366 1.00 26.25 866 TYR A N 1
ATOM 6846 C CA . TYR A 1 886 ? 125.024 150.006 117.831 1.00 26.25 866 TYR A CA 1
ATOM 6847 C C . TYR A 1 886 ? 125.976 150.279 116.682 1.00 26.25 866 TYR A C 1
ATOM 6848 O O . TYR A 1 886 ? 126.647 151.314 116.664 1.00 26.25 866 TYR A O 1
ATOM 6857 N N . ASP A 1 887 ? 126.063 149.369 115.721 1.00 26.30 867 ASP A N 1
ATOM 6858 C CA . ASP A 1 887 ? 126.859 149.664 114.540 1.00 26.30 867 ASP A CA 1
ATOM 6859 C C . ASP A 1 887 ? 126.288 150.849 113.781 1.00 26.30 867 ASP A C 1
ATOM 6860 O O . ASP A 1 887 ? 127.034 151.697 113.290 1.00 26.30 867 ASP A O 1
ATOM 6865 N N . GLY A 1 888 ? 124.965 150.928 113.682 1.00 26.26 868 GLY A N 1
ATOM 6866 C CA . GLY A 1 888 ? 124.346 152.064 113.024 1.00 26.26 868 GLY A CA 1
ATOM 6867 C C . GLY A 1 888 ? 124.734 153.394 113.639 1.00 26.26 868 GLY A C 1
ATOM 6868 O O . GLY A 1 888 ? 124.880 154.396 112.938 1.00 26.26 868 GLY A O 1
ATOM 6869 N N . VAL A 1 889 ? 124.902 153.421 114.955 1.00 26.22 869 VAL A N 1
ATOM 6870 C CA . VAL A 1 889 ? 125.354 154.641 115.615 1.00 26.22 869 VAL A CA 1
ATOM 6871 C C . VAL A 1 889 ? 126.849 154.862 115.423 1.00 26.22 869 VAL A C 1
ATOM 6872 O O . VAL A 1 889 ? 127.291 155.969 115.088 1.00 26.22 869 VAL A O 1
ATOM 6876 N N . MET A 1 890 ? 127.655 153.837 115.678 1.00 26.24 870 MET A N 1
ATOM 6877 C CA . MET A 1 890 ? 129.098 154.021 115.608 1.00 26.24 870 MET A CA 1
ATOM 6878 C C . MET A 1 890 ? 129.560 154.380 114.202 1.00 26.24 870 MET A C 1
ATOM 6879 O O . MET A 1 890 ? 130.459 155.211 114.039 1.00 26.24 870 MET A O 1
ATOM 6884 N N . ALA A 1 891 ? 128.940 153.799 113.177 1.00 26.25 871 ALA A N 1
ATOM 6885 C CA . ALA A 1 891 ? 129.211 154.202 111.803 1.00 26.25 871 ALA A CA 1
ATOM 6886 C C . ALA A 1 891 ? 129.116 155.704 111.607 1.00 26.25 871 ALA A C 1
ATOM 6887 O O . ALA A 1 891 ? 129.845 156.271 110.789 1.00 26.25 871 ALA A O 1
ATOM 6889 N N . ARG A 1 892 ? 128.219 156.361 112.325 1.00 26.21 872 ARG A N 1
ATOM 6890 C CA . ARG A 1 892 ? 127.980 157.782 112.131 1.00 26.21 872 ARG A CA 1
ATOM 6891 C C . ARG A 1 892 ? 128.792 158.648 113.075 1.00 26.21 872 ARG A C 1
ATOM 6892 O O . ARG A 1 892 ? 129.099 159.795 112.741 1.00 26.21 872 ARG A O 1
ATOM 6900 N N . VAL A 1 893 ? 129.134 158.137 114.250 1.00 26.20 873 VAL A N 1
ATOM 6901 C CA . VAL A 1 893 ? 129.900 158.925 115.211 1.00 26.20 873 VAL A CA 1
ATOM 6902 C C . VAL A 1 893 ? 131.399 158.836 114.958 1.00 26.20 873 VAL A C 1
ATOM 6903 O O . VAL A 1 893 ? 132.095 159.854 114.958 1.00 26.20 873 VAL A O 1
ATOM 6907 N N . LEU A 1 894 ? 131.920 157.636 114.726 1.00 26.32 874 LEU A N 1
ATOM 6908 C CA . LEU A 1 894 ? 133.367 157.427 114.705 1.00 26.32 874 LEU A CA 1
ATOM 6909 C C . LEU A 1 894 ? 134.122 158.289 113.704 1.00 26.32 874 LEU A C 1
ATOM 6910 O O . LEU A 1 894 ? 135.120 158.914 114.100 1.00 26.32 874 LEU A O 1
ATOM 6915 N N . PRO A 1 895 ? 133.730 158.392 112.437 1.00 26.34 875 PRO A N 1
ATOM 6916 C CA . PRO A 1 895 ? 134.467 159.283 111.532 1.00 26.34 875 PRO A CA 1
ATOM 6917 C C . PRO A 1 895 ? 134.448 160.740 111.937 1.00 26.34 875 PRO A C 1
ATOM 6918 O O . PRO A 1 895 ? 135.263 161.511 111.422 1.00 26.34 875 PRO A O 1
ATOM 6922 N N . ILE A 1 896 ? 133.557 161.154 112.830 1.00 26.31 876 ILE A N 1
ATOM 6923 C CA . ILE A 1 896 ? 133.613 162.519 113.341 1.00 26.31 876 ILE A CA 1
ATOM 6924 C C . ILE A 1 896 ? 134.608 162.640 114.489 1.00 26.31 876 ILE A C 1
ATOM 6925 O O . ILE A 1 896 ? 135.324 163.640 114.605 1.00 26.31 876 ILE A O 1
ATOM 6930 N N . ILE A 1 897 ? 134.665 161.631 115.352 1.00 26.45 877 ILE A N 1
ATOM 6931 C CA . ILE A 1 897 ? 135.639 161.611 116.439 1.00 26.45 877 ILE A CA 1
ATOM 6932 C C . ILE A 1 897 ? 137.064 161.508 115.909 1.00 26.45 877 ILE A C 1
ATOM 6933 O O . ILE A 1 897 ? 137.925 162.331 116.236 1.00 26.45 877 ILE A O 1
ATOM 6938 N N . ASN A 1 898 ? 137.333 160.507 115.082 1.00 26.84 878 ASN A N 1
ATOM 6939 C CA . ASN A 1 898 ? 138.664 160.238 114.553 1.00 26.84 878 ASN A CA 1
ATOM 6940 C C . ASN A 1 898 ? 139.095 161.195 113.453 1.00 26.84 878 ASN A C 1
ATOM 6941 O O . ASN A 1 898 ? 140.114 160.938 112.807 1.00 26.84 878 ASN A O 1
ATOM 6946 N N . GLN A 1 899 ? 138.338 162.263 113.211 1.00 26.94 879 GLN A N 1
ATOM 6947 C CA . GLN A 1 899 ? 138.524 163.078 112.015 1.00 26.94 879 GLN A CA 1
ATOM 6948 C C . GLN A 1 899 ? 139.946 163.593 111.834 1.00 26.94 879 GLN A C 1
ATOM 6949 O O . GLN A 1 899 ? 140.411 163.729 110.698 1.00 26.94 879 GLN A O 1
ATOM 6955 N N . GLY A 1 900 ? 140.659 163.875 112.920 1.00 27.36 880 GLY A N 1
ATOM 6956 C CA . GLY A 1 900 ? 142.039 164.300 112.778 1.00 27.36 880 GLY A CA 1
ATOM 6957 C C . GLY A 1 900 ? 143.136 163.255 112.799 1.00 27.36 880 GLY A C 1
ATOM 6958 O O . GLY A 1 900 ? 144.282 163.590 112.491 1.00 27.36 880 GLY A O 1
ATOM 6959 N N . LEU A 1 901 ? 142.850 162.009 113.150 1.00 27.44 881 LEU A N 1
ATOM 6960 C CA . LEU A 1 901 ? 143.922 161.141 113.612 1.00 27.44 881 LEU A CA 1
ATOM 6961 C C . LEU A 1 901 ? 144.510 160.280 112.499 1.00 27.44 881 LEU A C 1
ATOM 6962 O O . LEU A 1 901 ? 143.918 160.083 111.437 1.00 27.44 881 LEU A O 1
ATOM 6967 N N . SER A 1 902 ? 145.700 159.762 112.780 1.00 27.76 882 SER A N 1
ATOM 6968 C CA . SER A 1 902 ? 146.340 158.713 112.003 1.00 27.76 882 SER A CA 1
ATOM 6969 C C . SER A 1 902 ? 145.741 157.350 112.309 1.00 27.76 882 SER A C 1
ATOM 6970 O O . SER A 1 902 ? 145.312 157.070 113.432 1.00 27.76 882 SER A O 1
ATOM 6973 N N . ALA A 1 903 ? 145.730 156.492 111.287 1.00 27.92 883 ALA A N 1
ATOM 6974 C CA . ALA A 1 903 ? 145.083 155.189 111.381 1.00 27.92 883 ALA A CA 1
ATOM 6975 C C . ALA A 1 903 ? 145.657 154.338 112.501 1.00 27.92 883 ALA A C 1
ATOM 6976 O O . ALA A 1 903 ? 144.996 153.398 112.951 1.00 27.92 883 ALA A O 1
ATOM 6978 N N . ALA A 1 904 ? 146.874 154.623 112.944 1.00 27.61 884 ALA A N 1
ATOM 6979 C CA . ALA A 1 904 ? 147.408 153.902 114.084 1.00 27.61 884 ALA A CA 1
ATOM 6980 C C . ALA A 1 904 ? 146.862 154.422 115.404 1.00 27.61 884 ALA A C 1
ATOM 6981 O O . ALA A 1 904 ? 146.925 153.707 116.409 1.00 27.61 884 ALA A O 1
ATOM 6983 N N . ASP A 1 905 ? 146.317 155.636 115.423 1.00 27.50 885 ASP A N 1
ATOM 6984 C CA . ASP A 1 905 ? 145.938 156.296 116.662 1.00 27.50 885 ASP A CA 1
ATOM 6985 C C . ASP A 1 905 ? 144.441 156.521 116.792 1.00 27.50 885 ASP A C 1
ATOM 6986 O O . ASP A 1 905 ? 143.994 157.015 117.829 1.00 27.50 885 ASP A O 1
ATOM 6991 N N . GLU A 1 906 ? 143.660 156.180 115.776 1.00 27.32 886 GLU A N 1
ATOM 6992 C CA . GLU A 1 906 ? 142.215 156.275 115.886 1.00 27.32 886 GLU A CA 1
ATOM 6993 C C . GLU A 1 906 ? 141.714 155.471 117.077 1.00 27.32 886 GLU A C 1
ATOM 6994 O O . GLU A 1 906 ? 142.314 154.474 117.480 1.00 27.32 886 GLU A O 1
ATOM 7000 N N . PHE A 1 907 ? 140.610 155.930 117.651 1.00 26.55 887 PHE A N 1
ATOM 7001 C CA . PHE A 1 907 ? 139.818 155.116 118.561 1.00 26.55 887 PHE A CA 1
ATOM 7002 C C . PHE A 1 907 ? 138.908 154.153 117.813 1.00 26.55 887 PHE A C 1
ATOM 7003 O O . PHE A 1 907 ? 138.305 154.510 116.801 1.00 26.55 887 PHE A O 1
ATOM 7011 N N . HIS A 1 908 ? 138.818 152.918 118.309 1.00 26.47 888 HIS A N 1
ATOM 7012 C CA . HIS A 1 908 ? 137.803 151.994 117.832 1.00 26.47 888 HIS A CA 1
ATOM 7013 C C . HIS A 1 908 ? 137.254 151.134 118.962 1.00 26.47 888 HIS A C 1
ATOM 7014 O O . HIS A 1 908 ? 138.032 150.498 119.688 1.00 26.47 888 HIS A O 1
ATOM 7021 N N . PRO A 1 909 ? 135.939 151.073 119.121 1.00 26.30 889 PRO A N 1
ATOM 7022 C CA . PRO A 1 909 ? 135.350 150.295 120.191 1.00 26.30 889 PRO A CA 1
ATOM 7023 C C . PRO A 1 909 ? 135.424 148.813 119.891 1.00 26.30 889 PRO A C 1
ATOM 7024 O O . PRO A 1 909 ? 135.636 148.415 118.739 1.00 26.30 889 PRO A O 1
ATOM 7028 N N . PRO A 1 910 ? 135.252 147.969 120.899 1.00 26.32 890 PRO A N 1
ATOM 7029 C CA . PRO A 1 910 ? 135.075 146.540 120.646 1.00 26.32 890 PRO A CA 1
ATOM 7030 C C . PRO A 1 910 ? 133.910 146.287 119.710 1.00 26.32 890 PRO A C 1
ATOM 7031 O O . PRO A 1 910 ? 132.963 147.068 119.643 1.00 26.32 890 PRO A O 1
ATOM 7035 N N . ARG A 1 911 ? 133.985 145.184 118.978 1.00 26.69 891 ARG A N 1
ATOM 7036 C CA . ARG A 1 911 ? 133.068 144.936 117.878 1.00 26.69 891 ARG A CA 1
ATOM 7037 C C . ARG A 1 911 ? 132.016 143.925 118.303 1.00 26.69 891 ARG A C 1
ATOM 7038 O O . ARG A 1 911 ? 132.340 142.851 118.813 1.00 26.69 891 ARG A O 1
ATOM 7046 N N . PHE A 1 912 ? 130.759 144.290 118.100 1.00 26.60 892 PHE A N 1
ATOM 7047 C CA . PHE A 1 912 ? 129.628 143.439 118.434 1.00 26.60 892 PHE A CA 1
ATOM 7048 C C . PHE A 1 912 ? 129.586 142.191 117.564 1.00 26.60 892 PHE A C 1
ATOM 7049 O O . PHE A 1 912 ? 129.897 142.238 116.375 1.00 26.60 892 PHE A O 1
ATOM 7057 N N . THR A 1 913 ? 129.187 141.073 118.160 1.00 27.11 893 THR A N 1
ATOM 7058 C CA . THR A 1 913 ? 129.256 139.767 117.521 1.00 27.11 893 THR A CA 1
ATOM 7059 C C . THR A 1 913 ? 128.198 138.875 118.138 1.00 27.11 893 THR A C 1
ATOM 7060 O O . THR A 1 913 ? 127.623 139.197 119.175 1.00 27.11 893 THR A O 1
ATOM 7064 N N . ARG A 1 914 ? 127.948 137.731 117.503 1.00 27.77 894 ARG A N 1
ATOM 7065 C CA . ARG A 1 914 ? 126.997 136.795 118.087 1.00 27.77 894 ARG A CA 1
ATOM 7066 C C . ARG A 1 914 ? 127.560 136.208 119.366 1.00 27.77 894 ARG A C 1
ATOM 7067 O O . ARG A 1 914 ? 126.908 136.231 120.413 1.00 27.77 894 ARG A O 1
ATOM 7075 N N . ILE A 1 915 ? 128.773 135.671 119.297 1.00 27.86 895 ILE A N 1
ATOM 7076 C CA . ILE A 1 915 ? 129.556 135.466 120.490 1.00 27.86 895 ILE A CA 1
ATOM 7077 C C . ILE A 1 915 ? 129.763 136.814 121.179 1.00 27.86 895 ILE A C 1
ATOM 7078 O O . ILE A 1 915 ? 129.598 137.881 120.579 1.00 27.86 895 ILE A O 1
ATOM 7083 N N . GLY A 1 916 ? 130.122 136.762 122.457 1.00 27.50 896 GLY A N 1
ATOM 7084 C CA . GLY A 1 916 ? 130.303 137.956 123.250 1.00 27.50 896 GLY A CA 1
ATOM 7085 C C . GLY A 1 916 ? 131.349 138.898 122.693 1.00 27.50 896 GLY A C 1
ATOM 7086 O O . GLY A 1 916 ? 132.224 138.500 121.925 1.00 27.50 896 GLY A O 1
ATOM 7087 N N . PRO A 1 917 ? 131.262 140.168 123.060 1.00 26.89 897 PRO A N 1
ATOM 7088 C CA . PRO A 1 917 ? 132.034 141.211 122.377 1.00 26.89 897 PRO A CA 1
ATOM 7089 C C . PRO A 1 917 ? 133.525 140.947 122.328 1.00 26.89 897 PRO A C 1
ATOM 7090 O O . PRO A 1 917 ? 134.174 140.842 123.369 1.00 26.89 897 PRO A O 1
ATOM 7094 N N . ARG A 1 918 ? 134.072 140.868 121.135 1.00 27.10 898 ARG A N 1
ATOM 7095 C CA . ARG A 1 918 ? 135.473 140.581 120.888 1.00 27.10 898 ARG A CA 1
ATOM 7096 C C . ARG A 1 918 ? 136.280 141.869 120.809 1.00 27.10 898 ARG A C 1
ATOM 7097 O O . ARG A 1 918 ? 135.728 142.945 120.573 1.00 27.10 898 ARG A O 1
ATOM 7105 N N . PRO A 1 919 ? 137.590 141.801 121.018 1.00 26.64 899 PRO A N 1
ATOM 7106 C CA . PRO A 1 919 ? 138.404 143.016 120.999 1.00 26.64 899 PRO A CA 1
ATOM 7107 C C . PRO A 1 919 ? 138.516 143.605 119.607 1.00 26.64 899 PRO A C 1
ATOM 7108 O O . PRO A 1 919 ? 138.344 142.929 118.595 1.00 26.64 899 PRO A O 1
ATOM 7112 N N . ALA A 1 920 ? 138.813 144.898 119.576 1.00 26.61 900 ALA A N 1
ATOM 7113 C CA . ALA A 1 920 ? 138.931 145.632 118.329 1.00 26.61 900 ALA A CA 1
ATOM 7114 C C . ALA A 1 920 ? 140.150 145.171 117.542 1.00 26.61 900 ALA A C 1
ATOM 7115 O O . ALA A 1 920 ? 140.970 144.385 118.015 1.00 26.61 900 ALA A O 1
ATOM 7117 N N . LEU A 1 921 ? 140.256 145.671 116.312 1.00 26.92 901 LEU A N 1
ATOM 7118 C CA . LEU A 1 921 ? 141.321 145.284 115.397 1.00 26.92 901 LEU A CA 1
ATOM 7119 C C . LEU A 1 921 ? 142.129 146.460 114.869 1.00 26.92 901 LEU A C 1
ATOM 7120 O O . LEU A 1 921 ? 142.860 146.299 113.889 1.00 26.92 901 LEU A O 1
ATOM 7125 N N . LEU A 1 922 ? 142.009 147.638 115.467 1.00 26.96 902 LEU A N 1
ATOM 7126 C CA . LEU A 1 922 ? 142.606 148.837 114.904 1.00 26.96 902 LEU A CA 1
ATOM 7127 C C . LEU A 1 922 ? 143.117 149.739 116.011 1.00 26.96 902 LEU A C 1
ATOM 7128 O O . LEU A 1 922 ? 142.787 149.570 117.186 1.00 26.96 902 LEU A O 1
ATOM 7133 N N . GLY A 1 923 ? 143.939 150.699 115.608 1.00 27.22 903 GLY A N 1
ATOM 7134 C CA . GLY A 1 923 ? 144.196 151.867 116.412 1.00 27.22 903 GLY A CA 1
ATOM 7135 C C . GLY A 1 923 ? 144.749 151.536 117.782 1.00 27.22 903 GLY A C 1
ATOM 7136 O O . GLY A 1 923 ? 145.485 150.566 117.979 1.00 27.22 903 GLY A O 1
ATOM 7137 N N . GLN A 1 924 ? 144.369 152.365 118.750 1.00 27.26 904 GLN A N 1
ATOM 7138 C CA . GLN A 1 924 ? 144.915 152.266 120.097 1.00 27.26 904 GLN A CA 1
ATOM 7139 C C . GLN A 1 924 ? 144.785 150.865 120.671 1.00 27.26 904 GLN A C 1
ATOM 7140 O O . GLN A 1 924 ? 145.686 150.381 121.363 1.00 27.26 904 GLN A O 1
ATOM 7146 N N . ALA A 1 925 ? 143.677 150.193 120.389 1.00 27.52 905 ALA A N 1
ATOM 7147 C CA . ALA A 1 925 ? 143.400 148.921 121.039 1.00 27.52 905 ALA A CA 1
ATOM 7148 C C . ALA A 1 925 ? 144.368 147.805 120.672 1.00 27.52 905 ALA A C 1
ATOM 7149 O O . ALA A 1 925 ? 144.394 146.793 121.377 1.00 27.52 905 ALA A O 1
ATOM 7151 N N . VAL A 1 926 ? 145.160 147.935 119.608 1.00 27.54 906 VAL A N 1
ATOM 7152 C CA . VAL A 1 926 ? 146.189 146.946 119.330 1.00 27.54 906 VAL A CA 1
ATOM 7153 C C . VAL A 1 926 ? 147.609 147.420 119.624 1.00 27.54 906 VAL A C 1
ATOM 7154 O O . VAL A 1 926 ? 148.453 146.583 119.962 1.00 27.54 906 VAL A O 1
ATOM 7158 N N . LYS A 1 927 ? 147.894 148.726 119.540 1.00 27.70 907 LYS A N 1
ATOM 7159 C CA . LYS A 1 927 ? 149.247 149.237 119.291 1.00 27.70 907 LYS A CA 1
ATOM 7160 C C . LYS A 1 927 ? 150.357 148.387 119.893 1.00 27.70 907 LYS A C 1
ATOM 7161 O O . LYS A 1 927 ? 151.262 147.942 119.181 1.00 27.70 907 LYS A O 1
ATOM 7167 N N . ASP A 1 928 ? 150.298 148.157 121.202 1.00 28.08 908 ASP A N 1
ATOM 7168 C CA . ASP A 1 928 ? 151.142 147.152 121.837 1.00 28.08 908 ASP A CA 1
ATOM 7169 C C . ASP A 1 928 ? 150.369 146.507 122.979 1.00 28.08 908 ASP A C 1
ATOM 7170 O O . ASP A 1 928 ? 150.917 146.232 124.051 1.00 28.08 908 ASP A O 1
ATOM 7175 N N . LEU A 1 929 ? 149.084 146.265 122.760 1.00 27.90 909 LEU A N 1
ATOM 7176 C CA . LEU A 1 929 ? 148.192 145.947 123.858 1.00 27.90 909 LEU A CA 1
ATOM 7177 C C . LEU A 1 929 ? 147.451 144.637 123.621 1.00 27.90 909 LEU A C 1
ATOM 7178 O O . LEU A 1 929 ? 147.208 143.874 124.555 1.00 27.90 909 LEU A O 1
ATOM 7183 N N . PRO A 1 944 ? 153.955 135.841 120.106 1.00 136.07 924 PRO A N 1
ATOM 7184 C CA . PRO A 1 944 ? 154.568 134.514 119.999 1.00 136.07 924 PRO A CA 1
ATOM 7185 C C . PRO A 1 944 ? 154.529 133.752 121.317 1.00 136.07 924 PRO A C 1
ATOM 7186 O O . PRO A 1 944 ? 154.709 134.348 122.377 1.00 136.07 924 PRO A O 1
ATOM 7190 N N . ARG A 1 945 ? 154.295 132.446 121.248 1.00 127.42 925 ARG A N 1
ATOM 7191 C CA . ARG A 1 945 ? 154.200 131.632 122.449 1.00 127.42 925 ARG A CA 1
ATOM 7192 C C . ARG A 1 945 ? 155.575 131.366 123.048 1.00 127.42 925 ARG A C 1
ATOM 7193 O O . ARG A 1 945 ? 156.569 131.221 122.331 1.00 127.42 925 ARG A O 1
ATOM 7201 N N . GLN A 1 946 ? 155.618 131.316 124.380 1.00 149.62 926 GLN A N 1
ATOM 7202 C CA . GLN A 1 946 ? 156.861 131.540 125.111 1.00 149.62 926 GLN A CA 1
ATOM 7203 C C . GLN A 1 946 ? 157.823 130.366 124.968 1.00 149.62 926 GLN A C 1
ATOM 7204 O O . GLN A 1 946 ? 159.039 130.565 124.862 1.00 149.62 926 GLN A O 1
ATOM 7210 N N . GLY A 1 947 ? 157.307 129.147 124.961 1.00 174.90 927 GLY A N 1
ATOM 7211 C CA . GLY A 1 947 ? 158.176 127.988 124.811 1.00 174.90 927 GLY A CA 1
ATOM 7212 C C . GLY A 1 947 ? 158.717 127.493 126.136 1.00 174.90 927 GLY A C 1
ATOM 7213 O O . GLY A 1 947 ? 158.956 128.253 127.072 1.00 174.90 927 GLY A O 1
ATOM 7214 N N . SER A 1 948 ? 158.912 126.179 126.212 1.00 207.68 928 SER A N 1
ATOM 7215 C CA . SER A 1 948 ? 159.276 125.503 127.450 1.00 207.68 928 SER A CA 1
ATOM 7216 C C . SER A 1 948 ? 160.668 124.900 127.345 1.00 207.68 928 SER A C 1
ATOM 7217 O O . SER A 1 948 ? 161.010 124.274 126.338 1.00 207.68 928 SER A O 1
ATOM 7220 N N . ALA A 1 949 ? 161.467 125.110 128.390 1.00 220.78 929 ALA A N 1
ATOM 7221 C CA . ALA A 1 949 ? 162.834 124.612 128.482 1.00 220.78 929 ALA A CA 1
ATOM 7222 C C . ALA A 1 949 ? 162.957 123.091 128.433 1.00 220.78 929 ALA A C 1
ATOM 7223 O O . ALA A 1 949 ? 164.086 122.594 128.365 1.00 220.78 929 ALA A O 1
ATOM 7225 N N . ASP A 1 950 ? 161.852 122.335 128.465 0.00 227.17 930 ASP A N 1
ATOM 7226 C CA . ASP A 1 950 ? 161.944 120.885 128.279 0.83 227.17 930 ASP A CA 1
ATOM 7227 C C . ASP A 1 950 ? 162.625 120.491 126.977 1.00 227.17 930 ASP A C 1
ATOM 7228 O O . ASP A 1 950 ? 162.968 119.314 126.800 1.00 227.17 930 ASP A O 1
ATOM 7233 N N . ILE A 1 951 ? 162.772 121.427 126.044 0.37 218.70 931 ILE A N 1
ATOM 7234 C CA . ILE A 1 951 ? 163.630 121.257 124.881 0.44 218.70 931 ILE A CA 1
ATOM 7235 C C . ILE A 1 951 ? 164.971 120.631 125.246 0.71 218.70 931 ILE A C 1
ATOM 7236 O O . ILE A 1 951 ? 165.520 119.850 124.467 0.07 218.70 931 ILE A O 1
ATOM 7241 N N . HIS A 1 952 ? 165.515 120.950 126.424 1.00 209.53 932 HIS A N 1
ATOM 7242 C CA . HIS A 1 952 ? 166.816 120.386 126.757 1.00 209.53 932 HIS A CA 1
ATOM 7243 C C . HIS A 1 952 ? 166.711 118.920 127.141 0.76 209.53 932 HIS A C 1
ATOM 7244 O O . HIS A 1 952 ? 167.622 118.136 126.853 0.24 209.53 932 HIS A O 1
ATOM 7251 N N . GLN A 1 953 ? 165.586 118.520 127.728 1.00 203.22 933 GLN A N 1
ATOM 7252 C CA . GLN A 1 953 ? 165.332 117.103 127.954 1.00 203.22 933 GLN A CA 1
ATOM 7253 C C . GLN A 1 953 ? 165.190 116.383 126.626 1.00 203.22 933 GLN A C 1
ATOM 7254 O O . GLN A 1 953 ? 165.769 115.312 126.407 1.00 203.22 933 GLN A O 1
ATOM 7260 N N . PHE A 1 954 ? 164.402 116.970 125.730 1.00 169.44 934 PHE A N 1
ATOM 7261 C CA . PHE A 1 954 ? 164.192 116.404 124.403 1.00 169.44 934 PHE A CA 1
ATOM 7262 C C . PHE A 1 954 ? 165.516 116.232 123.666 0.95 169.44 934 PHE A C 1
ATOM 7263 O O . PHE A 1 954 ? 165.778 115.183 123.067 0.63 169.44 934 PHE A O 1
ATOM 7271 N N . VAL A 1 955 ? 166.367 117.257 123.706 0.62 168.95 935 VAL A N 1
ATOM 7272 C CA . VAL A 1 955 ? 167.709 117.161 123.141 0.79 168.95 935 VAL A CA 1
ATOM 7273 C C . VAL A 1 955 ? 168.492 116.045 123.815 0.68 168.95 935 VAL A C 1
ATOM 7274 O O . VAL A 1 955 ? 169.234 115.302 123.162 0.67 168.95 935 VAL A O 1
ATOM 7278 N N . THR A 1 956 ? 168.318 115.890 125.126 0.30 201.84 936 THR A N 1
ATOM 7279 C CA . THR A 1 956 ? 169.179 114.991 125.883 0.45 201.84 936 THR A CA 1
ATOM 7280 C C . THR A 1 956 ? 168.834 113.535 125.606 0.66 201.84 936 THR A C 1
ATOM 7281 O O . THR A 1 956 ? 169.725 112.681 125.546 1.00 201.84 936 THR A O 1
ATOM 7285 N N . ASP A 1 957 ? 167.554 113.230 125.418 0.66 187.07 937 ASP A N 1
ATOM 7286 C CA . ASP A 1 957 ? 167.114 111.861 125.149 0.66 187.07 937 ASP A CA 1
ATOM 7287 C C . ASP A 1 957 ? 165.904 111.896 124.234 0.83 187.07 937 ASP A C 1
ATOM 7288 O O . ASP A 1 957 ? 164.761 111.703 124.668 1.00 187.07 937 ASP A O 1
ATOM 7293 N N . PRO A 1 958 ? 166.120 112.145 122.943 0.89 154.88 938 PRO A N 1
ATOM 7294 C CA . PRO A 1 958 ? 164.983 112.338 122.035 1.00 154.88 938 PRO A CA 1
ATOM 7295 C C . PRO A 1 958 ? 164.128 111.102 121.891 1.00 154.88 938 PRO A C 1
ATOM 7296 O O . PRO A 1 958 ? 162.914 111.218 121.695 1.00 154.88 938 PRO A O 1
ATOM 7300 N N . VAL A 1 959 ? 164.715 109.917 122.033 1.00 142.73 939 VAL A N 1
ATOM 7301 C CA . VAL A 1 959 ? 163.936 108.694 121.901 1.00 142.73 939 VAL A CA 1
ATOM 7302 C C . VAL A 1 959 ? 162.994 108.543 123.085 1.00 142.73 939 VAL A C 1
ATOM 7303 O O . VAL A 1 959 ? 161.790 108.319 122.918 1.00 142.73 939 VAL A O 1
ATOM 7307 N N . LEU A 1 960 ? 163.528 108.654 124.300 1.00 180.25 940 LEU A N 1
ATOM 7308 C CA . LEU A 1 960 ? 162.678 108.552 125.477 1.00 180.25 940 LEU A CA 1
ATOM 7309 C C . LEU A 1 960 ? 161.616 109.642 125.467 0.91 180.25 940 LEU A C 1
ATOM 7310 O O . LEU A 1 960 ? 160.438 109.381 125.748 0.71 180.25 940 LEU A O 1
ATOM 7315 N N . PHE A 1 961 ? 162.016 110.867 125.118 1.00 172.76 941 PHE A N 1
ATOM 7316 C CA . PHE A 1 961 ? 161.069 111.973 125.067 1.00 172.76 941 PHE A CA 1
ATOM 7317 C C . PHE A 1 961 ? 159.941 111.660 124.098 0.99 172.76 941 PHE A C 1
ATOM 7318 O O . PHE A 1 961 ? 158.759 111.823 124.423 1.00 172.76 941 PHE A O 1
ATOM 7326 N N . ALA A 1 962 ? 160.290 111.187 122.903 0.96 178.69 942 ALA A N 1
ATOM 7327 C CA . ALA A 1 962 ? 159.281 110.939 121.888 0.74 178.69 942 ALA A CA 1
ATOM 7328 C C . ALA A 1 962 ? 158.434 109.739 122.258 1.00 178.69 942 ALA A C 1
ATOM 7329 O O . ALA A 1 962 ? 157.308 109.608 121.771 0.94 178.69 942 ALA A O 1
ATOM 7331 N N . LYS A 1 963 ? 158.953 108.874 123.122 1.00 185.32 943 LYS A N 1
ATOM 7332 C CA . LYS A 1 963 ? 158.176 107.738 123.578 1.00 185.32 943 LYS A CA 1
ATOM 7333 C C . LYS A 1 963 ? 157.179 108.179 124.628 1.00 185.32 943 LYS A C 1
ATOM 7334 O O . LYS A 1 963 ? 156.118 107.565 124.774 1.00 185.32 943 LYS A O 1
ATOM 7340 N N . THR A 1 964 ? 157.508 109.232 125.370 1.00 251.63 944 THR A N 1
ATOM 7341 C CA . THR A 1 964 ? 156.722 109.623 126.523 0.93 251.63 944 THR A CA 1
ATOM 7342 C C . THR A 1 964 ? 155.903 110.888 126.312 1.00 251.63 944 THR A C 1
ATOM 7343 O O . THR A 1 964 ? 155.060 111.200 127.158 1.00 251.63 944 THR A O 1
ATOM 7347 N N . HIS A 1 965 ? 156.108 111.617 125.219 1.00 211.44 945 HIS A N 1
ATOM 7348 C CA . HIS A 1 965 ? 155.299 112.794 124.950 1.00 211.44 945 HIS A CA 1
ATOM 7349 C C . HIS A 1 965 ? 154.895 112.847 123.486 0.71 211.44 945 HIS A C 1
ATOM 7350 O O . HIS A 1 965 ? 155.628 112.388 122.608 0.20 211.44 945 HIS A O 1
ATOM 7357 N N . THR A 1 966 ? 153.715 113.408 123.230 0.58 172.23 946 THR A N 1
ATOM 7358 C CA . THR A 1 966 ? 153.256 113.618 121.864 1.00 172.23 946 THR A CA 1
ATOM 7359 C C . THR A 1 966 ? 153.901 114.890 121.332 1.00 172.23 946 THR A C 1
ATOM 7360 O O . THR A 1 966 ? 153.665 115.978 121.866 1.00 172.23 946 THR A O 1
ATOM 7364 N N . VAL A 1 967 ? 154.706 114.764 120.288 1.00 145.35 947 VAL A N 1
ATOM 7365 C CA . VAL A 1 967 ? 155.304 115.911 119.615 1.00 145.35 947 VAL A CA 1
ATOM 7366 C C . VAL A 1 967 ? 154.507 116.195 118.354 1.00 145.35 947 VAL A C 1
ATOM 7367 O O . VAL A 1 967 ? 154.572 115.431 117.388 0.00 145.35 947 VAL A O 1
ATOM 7371 N N . SER A 1 968 ? 153.751 117.284 118.344 1.00 119.56 948 SER A N 1
ATOM 7372 C CA . SER A 1 968 ? 152.979 117.646 117.168 1.00 119.56 948 SER A CA 1
ATOM 7373 C C . SER A 1 968 ? 153.714 118.684 116.336 1.00 119.56 948 SER A C 1
ATOM 7374 O O . SER A 1 968 ? 154.715 119.266 116.756 0.91 119.56 948 SER A O 1
ATOM 7377 N N . ALA A 1 969 ? 153.197 118.910 115.128 0.94 129.91 949 ALA A N 1
ATOM 7378 C CA . ALA A 1 969 ? 153.916 119.676 114.118 0.42 129.91 949 ALA A CA 1
ATOM 7379 C C . ALA A 1 969 ? 153.031 120.718 113.447 0.69 129.91 949 ALA A C 1
ATOM 7380 O O . ALA A 1 969 ? 153.383 121.219 112.377 0.61 129.91 949 ALA A O 1
ATOM 7382 N N . GLU A 1 970 ? 151.876 121.027 114.035 1.00 123.90 950 GLU A N 1
ATOM 7383 C CA . GLU A 1 970 ? 150.849 121.771 113.313 1.00 123.90 950 GLU A CA 1
ATOM 7384 C C . GLU A 1 970 ? 151.366 123.108 112.795 1.00 123.90 950 GLU A C 1
ATOM 7385 O O . GLU A 1 970 ? 151.152 123.455 111.629 1.00 123.90 950 GLU A O 1
ATOM 7391 N N . ALA A 1 971 ? 152.066 123.866 113.636 0.99 139.37 951 ALA A N 1
ATOM 7392 C CA . ALA A 1 971 ? 152.559 125.167 113.199 0.87 139.37 951 ALA A CA 1
ATOM 7393 C C . ALA A 1 971 ? 153.523 125.054 112.026 1.00 139.37 951 ALA A C 1
ATOM 7394 O O . ALA A 1 971 ? 153.789 126.053 111.351 1.00 139.37 951 ALA A O 1
ATOM 7396 N N . LEU A 1 972 ? 154.031 123.857 111.761 1.00 135.77 952 LEU A N 1
ATOM 7397 C CA . LEU A 1 972 ? 154.843 123.554 110.592 0.93 135.77 952 LEU A CA 1
ATOM 7398 C C . LEU A 1 972 ? 153.994 123.241 109.374 0.81 135.77 952 LEU A C 1
ATOM 7399 O O . LEU A 1 972 ? 154.541 123.045 108.285 0.00 135.77 952 LEU A O 1
ATOM 7404 N N . VAL A 1 973 ? 152.681 123.181 109.541 1.00 121.62 953 VAL A N 1
ATOM 7405 C CA . VAL A 1 973 ? 151.746 123.163 108.433 1.00 121.62 953 VAL A CA 1
ATOM 7406 C C . VAL A 1 973 ? 151.207 124.548 108.133 1.00 121.62 953 VAL A C 1
ATOM 7407 O O . VAL A 1 973 ? 151.213 124.983 106.984 0.63 121.62 953 VAL A O 1
ATOM 7411 N N . ARG A 1 974 ? 150.757 125.274 109.141 1.00 139.39 954 ARG A N 1
ATOM 7412 C CA . ARG A 1 974 ? 150.206 126.587 108.851 0.97 139.39 954 ARG A CA 1
ATOM 7413 C C . ARG A 1 974 ? 151.269 127.663 108.711 0.79 139.39 954 ARG A C 1
ATOM 7414 O O . ARG A 1 974 ? 150.931 128.849 108.745 0.62 139.39 954 ARG A O 1
ATOM 7422 N N . SER A 1 975 ? 152.535 127.293 108.560 1.00 146.73 955 SER A N 1
ATOM 7423 C CA . SER A 1 975 ? 153.517 128.142 107.906 0.96 146.73 955 SER A CA 1
ATOM 7424 C C . SER A 1 975 ? 153.895 127.524 106.568 0.79 146.73 955 SER A C 1
ATOM 7425 O O . SER A 1 975 ? 154.301 126.360 106.516 0.28 146.73 955 SER A O 1
ATOM 7428 N N . GLY A 1 976 ? 153.760 128.292 105.495 0.54 156.68 956 GLY A N 1
ATOM 7429 C CA . GLY A 1 976 ? 154.471 128.004 104.267 0.88 156.68 956 GLY A CA 1
ATOM 7430 C C . GLY A 1 976 ? 155.910 128.474 104.297 1.00 156.68 956 GLY A C 1
ATOM 7431 O O . GLY A 1 976 ? 156.326 129.201 105.197 0.83 156.68 956 GLY A O 1
ATOM 7432 N N . ARG A 1 977 ? 156.672 128.044 103.287 1.00 145.75 957 ARG A N 1
ATOM 7433 C CA . ARG A 1 977 ? 157.938 128.694 102.935 1.00 145.75 957 ARG A CA 1
ATOM 7434 C C . ARG A 1 977 ? 158.887 128.778 104.126 0.97 145.75 957 ARG A C 1
ATOM 7435 O O . ARG A 1 977 ? 159.553 129.792 104.338 0.92 145.75 957 ARG A O 1
ATOM 7443 N N . LEU A 1 978 ? 158.939 127.715 104.919 1.00 173.53 958 LEU A N 1
ATOM 7444 C CA . LEU A 1 978 ? 159.939 127.645 105.965 1.00 173.53 958 LEU A CA 1
ATOM 7445 C C . LEU A 1 978 ? 161.339 127.758 105.366 1.00 173.53 958 LEU A C 1
ATOM 7446 O O . LEU A 1 978 ? 161.592 127.276 104.259 1.00 173.53 958 LEU A O 1
ATOM 7451 N N . PRO A 1 979 ? 162.267 128.393 106.078 1.00 142.23 959 PRO A N 1
ATOM 7452 C CA . PRO A 1 979 ? 163.640 128.490 105.582 1.00 142.23 959 PRO A CA 1
ATOM 7453 C C . PRO A 1 979 ? 164.297 127.124 105.493 1.00 142.23 959 PRO A C 1
ATOM 7454 O O . PRO A 1 979 ? 163.836 126.139 106.071 0.60 142.23 959 PRO A O 1
ATOM 7458 N N . ALA A 1 980 ? 165.404 127.079 104.752 1.00 149.75 960 ALA A N 1
ATOM 7459 C CA . ALA A 1 980 ? 166.325 125.958 104.877 1.00 149.75 960 ALA A CA 1
ATOM 7460 C C . ALA A 1 980 ? 166.866 125.822 106.293 1.00 149.75 960 ALA A C 1
ATOM 7461 O O . ALA A 1 980 ? 166.991 124.707 106.810 0.65 149.75 960 ALA A O 1
ATOM 7463 N N . GLU A 1 981 ? 167.189 126.934 106.942 1.00 193.46 961 GLU A N 1
ATOM 7464 C CA . GLU A 1 981 ? 167.855 126.875 108.233 1.00 193.46 961 GLU A CA 1
ATOM 7465 C C . GLU A 1 981 ? 167.218 127.861 109.195 1.00 193.46 961 GLU A C 1
ATOM 7466 O O . GLU A 1 981 ? 166.935 129.002 108.825 1.00 193.46 961 GLU A O 1
ATOM 7472 N N . GLY A 1 982 ? 167.003 127.420 110.429 1.00 259.96 962 GLY A N 1
ATOM 7473 C CA . GLY A 1 982 ? 166.282 128.253 111.372 1.00 259.96 962 GLY A CA 1
ATOM 7474 C C . GLY A 1 982 ? 166.378 127.706 112.777 0.96 259.96 962 GLY A C 1
ATOM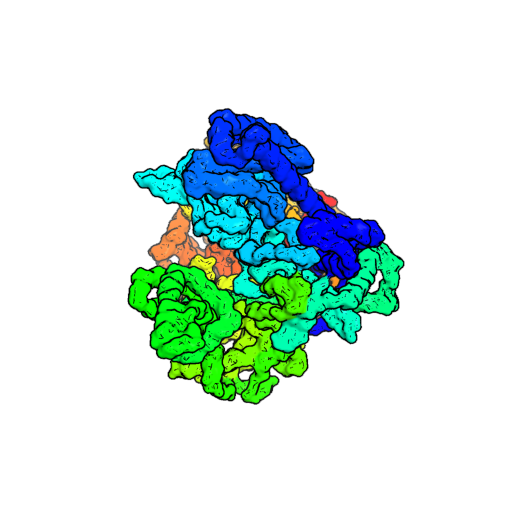 7475 O O . GLY A 1 982 ? 167.055 126.710 113.041 0.78 259.96 962 GLY A O 1
ATOM 7476 N N . SER A 1 983 ? 165.673 128.381 113.678 0.95 217.99 963 SER A N 1
ATOM 7477 C CA . SER A 1 983 ? 165.585 127.997 115.078 0.88 217.99 963 SER A CA 1
ATOM 7478 C C . SER A 1 983 ? 164.285 127.247 115.319 0.97 217.99 963 SER A C 1
ATOM 7479 O O . SER A 1 983 ? 163.218 127.695 114.890 1.00 217.99 963 SER A O 1
ATOM 7482 N N . ALA A 1 984 ? 164.374 126.120 116.015 0.89 175.00 964 ALA A N 1
ATOM 7483 C CA . ALA A 1 984 ? 163.204 125.345 116.392 0.96 175.00 964 ALA A CA 1
ATOM 7484 C C . ALA A 1 984 ? 163.084 125.279 117.904 1.00 175.00 964 ALA A C 1
ATOM 7485 O O . ALA A 1 984 ? 164.085 125.151 118.611 0.88 175.00 964 ALA A O 1
ATOM 7487 N N . GLN A 1 985 ? 161.847 125.351 118.384 1.00 144.98 965 GLN A N 1
ATOM 7488 C CA . GLN A 1 985 ? 161.533 125.390 119.803 1.00 144.98 965 GLN A CA 1
ATOM 7489 C C . GLN A 1 985 ? 160.291 124.549 120.044 1.00 144.98 965 GLN A C 1
ATOM 7490 O O . GLN A 1 985 ? 159.490 124.328 119.135 1.00 144.98 965 GLN A O 1
ATOM 7496 N N . LEU A 1 986 ? 160.131 124.067 121.270 1.00 168.34 966 LEU A N 1
ATOM 7497 C CA . LEU A 1 986 ? 158.828 123.557 121.662 1.00 168.34 966 LEU A CA 1
ATOM 7498 C C . LEU A 1 986 ? 158.025 124.623 122.388 1.00 168.34 966 LEU A C 1
ATOM 7499 O O . LEU A 1 986 ? 158.569 125.566 122.964 1.00 168.34 966 LEU A O 1
ATOM 7504 N N . VAL A 1 987 ? 156.707 124.461 122.338 1.00 150.85 967 VAL A N 1
ATOM 7505 C CA . VAL A 1 987 ? 155.767 125.116 123.236 0.80 150.85 967 VAL A CA 1
ATOM 7506 C C . VAL A 1 987 ? 154.853 124.058 123.835 0.90 150.85 967 VAL A C 1
ATOM 7507 O O . VAL A 1 987 ? 154.380 123.166 123.123 0.54 150.85 967 VAL A O 1
ATOM 7511 N N . LYS A 1 988 ? 154.601 124.150 125.135 1.00 99.43 968 LYS A N 1
ATOM 7512 C CA . LYS A 1 988 ? 153.724 123.198 125.797 1.00 99.43 968 LYS A CA 1
ATOM 7513 C C . LYS A 1 988 ? 152.281 123.647 125.633 1.00 99.43 968 LYS A C 1
ATOM 7514 O O . LYS A 1 988 ? 151.988 124.845 125.632 1.00 99.43 968 LYS A O 1
ATOM 7520 N N . VAL A 1 989 ? 151.381 122.678 125.490 1.00 111.49 969 VAL A N 1
ATOM 7521 C CA . VAL A 1 989 ? 149.967 122.971 125.294 1.00 111.49 969 VAL A CA 1
ATOM 7522 C C . VAL A 1 989 ? 149.133 122.189 126.299 1.00 111.49 969 VAL A C 1
ATOM 7523 O O . VAL A 1 989 ? 148.029 122.605 126.667 1.00 111.49 969 VAL A O 1
ATOM 7527 N N . GLY A 1 990 ? 149.664 121.075 126.780 0.95 118.25 970 GLY A N 1
ATOM 7528 C CA . GLY A 1 990 ? 148.900 120.254 127.695 1.00 118.25 970 GLY A CA 1
ATOM 7529 C C . GLY A 1 990 ? 149.735 119.123 128.247 1.00 118.25 970 GLY A C 1
ATOM 7530 O O . GLY A 1 990 ? 150.959 119.105 128.113 0.63 118.25 970 GLY A O 1
ATOM 7531 N N . SER A 1 991 ? 149.046 118.172 128.875 1.00 121.66 971 SER A N 1
ATOM 7532 C CA . SER A 1 991 ? 149.716 117.069 129.551 0.70 121.66 971 SER A CA 1
ATOM 7533 C C . SER A 1 991 ? 150.534 116.219 128.589 0.87 121.66 971 SER A C 1
ATOM 7534 O O . SER A 1 991 ? 149.983 115.432 127.814 1.00 121.66 971 SER A O 1
ATOM 7537 N N . GLY A 1 992 ? 151.853 116.383 128.636 0.51 156.84 972 GLY A N 1
ATOM 7538 C CA . GLY A 1 992 ? 152.745 115.679 127.740 0.56 156.84 972 GLY A CA 1
ATOM 7539 C C . GLY A 1 992 ? 152.599 116.059 126.289 0.32 156.84 972 GLY A C 1
ATOM 7540 O O . GLY A 1 992 ? 153.067 115.327 125.415 0.33 156.84 972 GLY A O 1
ATOM 7541 N N . LEU A 1 993 ? 151.968 117.190 126.004 0.24 168.00 973 LEU A N 1
ATOM 7542 C CA . LEU A 1 993 ? 151.679 117.603 124.640 1.00 168.00 973 LEU A CA 1
ATOM 7543 C C . LEU A 1 993 ? 152.461 118.863 124.314 1.00 168.00 973 LEU A C 1
ATOM 7544 O O . LEU A 1 993 ? 152.294 119.888 124.981 0.58 168.00 973 LEU A O 1
ATOM 7549 N N . TYR A 1 994 ? 153.299 118.791 123.289 1.00 164.30 974 TYR A N 1
ATOM 7550 C CA . TYR A 1 994 ? 154.108 119.926 122.882 1.00 164.30 974 TYR A CA 1
ATOM 7551 C C . TYR A 1 994 ? 153.969 120.148 121.385 0.89 164.30 974 TYR A C 1
ATOM 7552 O O . TYR A 1 994 ? 153.760 119.206 120.618 0.91 164.30 974 TYR A O 1
ATOM 7561 N N . GLU A 1 995 ? 154.099 121.407 120.978 0.97 143.67 975 GLU A N 1
ATOM 7562 C CA . GLU A 1 995 ? 154.080 121.797 119.578 1.00 143.67 975 GLU A CA 1
ATOM 7563 C C . GLU A 1 995 ? 155.413 122.415 119.201 1.00 143.67 975 GLU A C 1
ATOM 7564 O O . GLU A 1 995 ? 155.975 123.208 119.959 1.00 143.67 975 GLU A O 1
ATOM 7570 N N . LEU A 1 996 ? 155.910 122.053 118.028 1.00 94.21 976 LEU A N 1
ATOM 7571 C CA . LEU A 1 996 ? 157.025 122.774 117.451 1.00 94.21 976 LEU A CA 1
ATOM 7572 C C . LEU A 1 996 ? 156.562 124.113 116.900 1.00 94.21 976 LEU A C 1
ATOM 7573 O O . LEU A 1 996 ? 155.392 124.309 116.576 1.00 94.21 976 LEU A O 1
ATOM 7578 N N . GLU A 1 997 ? 157.507 125.040 116.790 1.00 108.38 977 GLU A N 1
ATOM 7579 C CA . GLU A 1 997 ? 157.329 126.238 115.987 1.00 108.38 977 GLU A CA 1
ATOM 7580 C C . GLU A 1 997 ? 158.670 126.577 115.369 1.00 108.38 977 GLU A C 1
ATOM 7581 O O . GLU A 1 997 ? 159.712 126.403 116.002 1.00 108.38 977 GLU A O 1
ATOM 7587 N N . TYR A 1 998 ? 158.636 127.083 114.145 1.00 139.61 978 TYR A N 1
ATOM 7588 C CA . TYR A 1 998 ? 159.759 127.829 113.610 0.98 139.61 978 TYR A CA 1
ATOM 7589 C C . TYR A 1 998 ? 159.787 129.226 114.203 1.00 139.61 978 TYR A C 1
ATOM 7590 O O . TYR A 1 998 ? 158.743 129.851 114.404 1.00 139.61 978 TYR A O 1
ATOM 7599 N N . THR A 1 999 ? 160.990 129.712 114.491 1.00 147.40 979 THR A N 1
ATOM 7600 C CA . THR A 1 999 ? 161.139 131.053 115.024 1.00 147.40 979 THR A CA 1
ATOM 7601 C C . THR A 1 999 ? 162.456 131.635 114.541 0.72 147.40 979 THR A C 1
ATOM 7602 O O . THR A 1 999 ? 163.384 130.913 114.170 0.64 147.40 979 THR A O 1
ATOM 7606 N N . GLU A 1 1000 ? 162.514 132.963 114.549 0.45 196.94 980 GLU A N 1
ATOM 7607 C CA . GLU A 1 1000 ? 163.695 133.714 114.151 0.47 196.94 980 GLU A CA 1
ATOM 7608 C C . GLU A 1 1000 ? 164.666 133.958 115.294 0.80 196.94 980 GLU A C 1
ATOM 7609 O O . GLU A 1 1000 ? 165.825 134.303 115.038 1.00 196.94 980 GLU A O 1
ATOM 7615 N N . GLN A 1 1001 ? 164.220 133.794 116.538 0.90 224.65 981 GLN A N 1
ATOM 7616 C CA . GLN A 1 1001 ? 165.067 134.068 117.690 1.00 224.65 981 GLN A CA 1
ATOM 7617 C C . GLN A 1 1001 ? 166.321 133.208 117.655 1.00 224.65 981 GLN A C 1
ATOM 7618 O O . GLN A 1 1001 ? 166.296 132.053 117.223 0.48 224.65 981 GLN A O 1
ATOM 7624 N N . SER A 1 1002 ? 167.426 133.786 118.112 0.79 348.49 982 SER A N 1
ATOM 7625 C CA . SER A 1 1002 ? 168.699 133.088 118.133 0.81 348.49 982 SER A CA 1
ATOM 7626 C C . SER A 1 1002 ? 168.732 132.053 119.250 0.64 348.49 982 SER A C 1
ATOM 7627 O O . SER A 1 1002 ? 168.147 132.238 120.322 1.00 348.49 982 SER A O 1
ATOM 7630 N N . ALA A 1 1003 ? 169.435 130.952 118.982 0.68 410.38 983 ALA A N 1
ATOM 7631 C CA . ALA A 1 1003 ? 169.741 129.969 120.012 0.75 410.38 983 ALA A CA 1
ATOM 7632 C C . ALA A 1 1003 ? 170.783 130.460 121.005 0.72 410.38 983 ALA A C 1
ATOM 7633 O O . ALA A 1 1003 ? 170.990 129.805 122.031 0.82 410.38 983 ALA A O 1
ATOM 7635 N N . ASN A 1 1004 ? 171.435 131.587 120.736 0.62 498.76 984 ASN A N 1
ATOM 7636 C CA . ASN A 1 1004 ? 172.421 132.109 121.669 0.43 498.76 984 ASN A CA 1
ATOM 7637 C C . ASN A 1 1004 ? 171.780 132.882 122.811 0.41 498.76 984 ASN A C 1
ATOM 7638 O O . ASN A 1 1004 ? 172.490 133.309 123.728 0.86 498.76 984 ASN A O 1
ATOM 7643 N N . ASP A 1 1005 ? 170.464 133.069 122.774 0.53 530.44 985 ASP A N 1
ATOM 7644 C CA . ASP A 1 1005 ? 169.644 133.220 123.974 0.82 530.44 985 ASP A CA 1
ATOM 7645 C C . ASP A 1 1005 ? 168.989 131.871 124.249 0.97 530.44 985 ASP A C 1
ATOM 7646 O O . ASP A 1 1005 ? 167.920 131.565 123.728 1.00 530.44 985 ASP A O 1
ATOM 7651 N N . ILE A 1 1006 ? 169.645 131.054 125.077 0.90 588.98 986 ILE A N 1
ATOM 7652 C CA . ILE A 1 1006 ? 169.165 129.701 125.335 1.00 588.98 986 ILE A CA 1
ATOM 7653 C C . ILE A 1 1006 ? 167.797 129.728 126.002 1.00 588.98 986 ILE A C 1
ATOM 7654 O O . ILE A 1 1006 ? 167.021 128.773 125.881 1.00 588.98 986 ILE A O 1
ATOM 7659 N N . SER A 1 1007 ? 167.462 130.838 126.664 0.90 600.92 987 SER A N 1
ATOM 7660 C CA . SER A 1 1007 ? 166.102 131.082 127.126 0.44 600.92 987 SER A CA 1
ATOM 7661 C C . SER A 1 1007 ? 165.084 130.997 125.998 0.56 600.92 987 SER A C 1
ATOM 7662 O O . SER A 1 1007 ? 163.889 130.836 126.268 0.90 600.92 987 SER A O 1
ATOM 7665 N N . SER A 1 1008 ? 165.527 131.083 124.742 0.78 470.10 988 SER A N 1
ATOM 7666 C CA . SER A 1 1008 ? 164.642 130.766 123.630 1.00 470.10 988 SER A CA 1
ATOM 7667 C C . SER A 1 1008 ? 164.197 129.317 123.647 0.78 470.10 988 SER A C 1
ATOM 7668 O O . SER A 1 1008 ? 163.279 128.965 122.900 0.61 470.10 988 SER A O 1
ATOM 7671 N N . SER A 1 1009 ? 164.819 128.476 124.471 0.75 361.36 989 SER A N 1
ATOM 7672 C CA . SER A 1 1009 ? 164.518 127.051 124.486 1.00 361.36 989 SER A CA 1
ATOM 7673 C C . SER A 1 1009 ? 164.618 126.455 123.086 0.91 361.36 989 SER A C 1
ATOM 7674 O O . SER A 1 1009 ? 163.825 125.595 122.698 0.42 361.36 989 SER A O 1
ATOM 7677 N N . SER A 1 1010 ? 165.598 126.918 122.312 1.00 230.40 990 SER A N 1
ATOM 7678 C CA . SER A 1 1010 ? 165.627 126.647 120.886 0.87 230.40 990 SER A CA 1
ATOM 7679 C C . SER A 1 1010 ? 167.002 126.142 120.483 1.00 230.40 990 SER A C 1
ATOM 7680 O O . SER A 1 1010 ? 167.995 126.338 121.187 1.00 230.40 990 SER A O 1
ATOM 7683 N N . ILE A 1 1011 ? 167.044 125.498 119.322 1.00 185.82 991 ILE A N 1
ATOM 7684 C CA . ILE A 1 1011 ? 168.265 124.888 118.801 1.00 185.82 991 ILE A CA 1
ATOM 7685 C C . ILE A 1 1011 ? 168.327 125.072 117.296 1.00 185.82 991 ILE A C 1
ATOM 7686 O O . ILE A 1 1011 ? 167.302 125.274 116.631 1.00 185.82 991 ILE A O 1
ATOM 7691 N N . PRO A 1 1012 ? 169.530 125.016 116.732 1.00 210.43 992 PRO A N 1
ATOM 7692 C CA . PRO A 1 1012 ? 169.659 124.903 115.275 0.81 210.43 992 PRO A CA 1
ATOM 7693 C C . PRO A 1 1012 ? 168.997 123.630 114.768 0.33 210.43 992 PRO A C 1
ATOM 7694 O O . PRO A 1 1012 ? 169.224 122.540 115.296 0.35 210.43 992 PRO A O 1
ATOM 7698 N N . ALA A 1 1013 ? 168.161 123.782 113.743 0.18 217.16 993 ALA A N 1
ATOM 7699 C CA . ALA A 1 1013 ? 167.552 122.650 113.061 0.31 217.16 993 ALA A CA 1
ATOM 7700 C C . ALA A 1 1013 ? 167.242 123.028 111.620 0.78 217.16 993 ALA A C 1
ATOM 7701 O O . ALA A 1 1013 ? 167.152 124.208 111.272 0.81 217.16 993 ALA A O 1
ATOM 7703 N N . TYR A 1 1014 ? 167.087 122.007 110.782 1.00 159.34 994 TYR A N 1
ATOM 7704 C CA . TYR A 1 1014 ? 166.705 122.189 109.389 1.00 159.34 994 TYR A CA 1
ATOM 7705 C C . TYR A 1 1014 ? 165.218 121.912 109.262 1.00 159.34 994 TYR A C 1
ATOM 7706 O O . TYR A 1 1014 ? 164.742 120.858 109.688 1.00 159.34 994 TYR A O 1
ATOM 7715 N N . PHE A 1 1015 ? 164.494 122.838 108.657 1.00 118.44 995 PHE A N 1
ATOM 7716 C CA . PHE A 1 1015 ? 163.081 122.630 108.403 1.00 118.44 995 PHE A CA 1
ATOM 7717 C C . PHE A 1 1015 ? 162.844 122.093 107.003 1.00 118.44 995 PHE A C 1
ATOM 7718 O O . PHE A 1 1015 ? 163.679 122.221 106.106 0.84 118.44 995 PHE A O 1
ATOM 7726 N N . LEU A 1 1016 ? 161.679 121.484 106.829 0.93 126.19 996 LEU A N 1
ATOM 7727 C CA . LEU A 1 1016 ? 161.172 121.120 105.518 0.84 126.19 996 LEU A CA 1
ATOM 7728 C C . LEU A 1 1016 ? 159.744 121.617 105.403 1.00 126.19 996 LEU A C 1
ATOM 7729 O O . LEU A 1 1016 ? 158.936 121.401 106.308 1.00 126.19 996 LEU A O 1
ATOM 7734 N N . GLY A 1 1017 ? 159.435 122.271 104.293 0.95 176.09 997 GLY A N 1
ATOM 7735 C CA . GLY A 1 1017 ? 158.090 122.754 104.080 1.00 176.09 997 GLY A CA 1
ATOM 7736 C C . GLY A 1 1017 ? 157.093 121.646 103.813 0.88 176.09 997 GLY A C 1
ATOM 7737 O O . GLY A 1 1017 ? 157.432 120.532 103.419 0.42 176.09 997 GLY A O 1
ATOM 7738 N N . TYR A 1 1018 ? 155.829 121.967 104.062 0.76 192.52 998 TYR A N 1
ATOM 7739 C CA . TYR A 1 1018 ? 154.729 121.070 103.750 1.00 192.52 998 TYR A CA 1
ATOM 7740 C C . TYR A 1 1018 ? 154.412 121.090 102.263 1.00 192.52 998 TYR A C 1
ATOM 7741 O O . TYR A 1 1018 ? 154.376 122.153 101.638 1.00 192.52 998 TYR A O 1
ATOM 7750 N N . ASN A 1 1019 ? 154.187 119.913 101.691 1.00 175.15 999 ASN A N 1
ATOM 7751 C CA . ASN A 1 1019 ? 153.770 119.834 100.301 1.00 175.15 999 ASN A CA 1
ATOM 7752 C C . ASN A 1 1019 ? 152.260 119.678 100.243 1.00 175.15 999 ASN A C 1
ATOM 7753 O O . ASN A 1 1019 ? 151.617 119.291 101.218 1.00 175.15 999 ASN A O 1
ATOM 7758 N N . GLY A 1 1020 ? 151.698 119.964 99.084 1.00 130.00 1000 GLY A N 1
ATOM 7759 C CA . GLY A 1 1020 ? 150.262 119.989 98.970 0.99 130.00 1000 GLY A CA 1
ATOM 7760 C C . GLY A 1 1020 ? 149.644 118.619 98.867 1.00 130.00 1000 GLY A C 1
ATOM 7761 O O . GLY A 1 1020 ? 150.318 117.590 98.739 0.37 130.00 1000 GLY A O 1
ATOM 7762 N N . PRO A 1 1021 ? 148.316 118.600 98.942 1.00 94.48 1001 PRO A N 1
ATOM 7763 C CA . PRO A 1 1021 ? 147.551 117.346 98.991 1.00 94.48 1001 PRO A CA 1
ATOM 7764 C C . PRO A 1 1021 ? 147.012 116.878 97.646 1.00 94.48 1001 PRO A C 1
ATOM 7765 O O . PRO A 1 1021 ? 146.322 115.855 97.617 0.84 94.48 1001 PRO A O 1
ATOM 7769 N N . ASN A 1 1022 ? 147.298 117.577 96.553 0.85 99.98 1002 ASN A N 1
ATOM 7770 C CA . ASN A 1 1022 ? 146.701 117.257 95.265 0.84 99.98 1002 ASN A CA 1
ATOM 7771 C C . ASN A 1 1022 ? 147.517 116.197 94.548 1.00 99.98 1002 ASN A C 1
ATOM 7772 O O . ASN A 1 1022 ? 148.705 116.390 94.274 1.00 99.98 1002 ASN A O 1
ATOM 7777 N N . GLN A 1 1023 ? 146.861 115.086 94.230 1.00 126.80 1003 GLN A N 1
ATOM 7778 C CA . GLN A 1 1023 ? 147.522 113.934 93.646 1.00 126.80 1003 GLN A CA 1
ATOM 7779 C C . GLN A 1 1023 ? 148.132 114.215 92.283 1.00 126.80 1003 GLN A C 1
ATOM 7780 O O . GLN A 1 1023 ? 148.891 113.380 91.784 1.00 126.80 1003 GLN A O 1
ATOM 7786 N N . ALA A 1 1024 ? 147.823 115.346 91.662 1.00 107.24 1004 ALA A N 1
ATOM 7787 C CA . ALA A 1 1024 ? 148.441 115.685 90.390 1.00 107.24 1004 ALA A CA 1
ATOM 7788 C C . ALA A 1 1024 ? 149.788 116.384 90.499 0.97 107.24 1004 ALA A C 1
ATOM 7789 O O . ALA A 1 1024 ? 150.241 116.930 89.490 1.00 107.24 1004 ALA A O 1
ATOM 7791 N N . ASN A 1 1025 ? 150.452 116.410 91.647 0.67 177.83 1005 ASN A N 1
ATOM 7792 C CA . ASN A 1 1025 ? 151.564 117.337 91.807 1.00 177.83 1005 ASN A CA 1
ATOM 7793 C C . ASN A 1 1025 ? 152.849 116.670 91.336 1.00 177.83 1005 ASN A C 1
ATOM 7794 O O . ASN A 1 1025 ? 153.235 115.615 91.845 1.00 177.83 1005 ASN A O 1
ATOM 7799 N N . ALA A 1 1026 ? 153.508 117.295 90.370 1.00 169.29 1006 ALA A N 1
ATOM 7800 C CA . ALA A 1 1026 ? 154.789 116.842 89.852 1.00 169.29 1006 ALA A CA 1
ATOM 7801 C C . ALA A 1 1026 ? 156.001 117.413 90.576 1.00 169.29 1006 ALA A C 1
ATOM 7802 O O . ALA A 1 1026 ? 157.112 116.914 90.371 1.00 169.29 1006 ALA A O 1
ATOM 7804 N N . VAL A 1 1027 ? 155.831 118.433 91.403 1.00 163.46 1007 VAL A N 1
ATOM 7805 C CA . VAL A 1 1027 ? 156.949 119.163 91.984 1.00 163.46 1007 VAL A CA 1
ATOM 7806 C C . VAL A 1 1027 ? 156.919 119.027 93.498 1.00 163.46 1007 VAL A C 1
ATOM 7807 O O . VAL A 1 1027 ? 156.185 119.737 94.184 0.40 163.46 1007 VAL A O 1
ATOM 7811 N N . PRO A 1 1028 ? 157.696 118.113 94.054 1.00 138.91 1008 PRO A N 1
ATOM 7812 C CA . PRO A 1 1028 ? 157.637 117.835 95.486 1.00 138.91 1008 PRO A CA 1
ATOM 7813 C C . PRO A 1 1028 ? 158.532 118.824 96.224 1.00 138.91 1008 PRO A C 1
ATOM 7814 O O . PRO A 1 1028 ? 159.364 119.508 95.632 1.00 138.91 1008 PRO A O 1
ATOM 7818 N N . ALA A 1 1029 ? 158.350 118.885 97.537 1.00 135.00 1009 ALA A N 1
ATOM 7819 C CA . ALA A 1 1029 ? 159.219 119.693 98.383 1.00 135.00 1009 ALA A CA 1
ATOM 7820 C C . ALA A 1 1029 ? 160.462 118.903 98.761 1.00 135.00 1009 ALA A C 1
ATOM 7821 O O . ALA A 1 1029 ? 160.366 117.743 99.170 0.55 135.00 1009 ALA A O 1
ATOM 7823 N N . TYR A 1 1030 ? 161.623 119.543 98.651 1.00 178.42 1010 TYR A N 1
ATOM 7824 C CA . TYR A 1 1030 ? 162.884 118.890 98.962 1.00 178.42 1010 TYR A CA 1
ATOM 7825 C C . TYR A 1 1030 ? 163.840 119.897 99.583 1.00 178.42 1010 TYR A C 1
ATOM 7826 O O . TYR A 1 1030 ? 163.707 121.106 99.391 0.74 178.42 1010 TYR A O 1
ATOM 7835 N N . VAL A 1 1031 ? 164.818 119.379 100.326 1.00 146.75 1011 VAL A N 1
ATOM 7836 C CA . VAL A 1 1031 ? 165.920 120.188 100.833 1.00 146.75 1011 VAL A CA 1
ATOM 7837 C C . VAL A 1 1031 ? 167.137 119.288 100.992 1.00 146.75 1011 VAL A C 1
ATOM 7838 O O . VAL A 1 1031 ? 167.014 118.071 101.153 0.81 146.75 1011 VAL A O 1
ATOM 7842 N N . ASP A 1 1032 ? 168.320 119.896 100.936 1.00 153.45 1012 ASP A N 1
ATOM 7843 C CA . ASP A 1 1032 ? 169.593 119.185 100.918 0.76 153.45 1012 ASP A CA 1
ATOM 7844 C C . ASP A 1 1032 ? 170.388 119.415 102.196 0.82 153.45 1012 ASP A C 1
ATOM 7845 O O . ASP A 1 1032 ? 170.579 120.560 102.613 0.99 153.45 1012 ASP A O 1
ATOM 7850 N N . ILE A 1 1033 ? 170.853 118.327 102.809 0.66 149.51 1013 ILE A N 1
ATOM 7851 C CA . ILE A 1 1033 ? 171.498 118.390 104.123 1.00 149.51 1013 ILE A CA 1
ATOM 7852 C C . ILE A 1 1033 ? 172.706 117.474 104.135 0.92 149.51 1013 ILE A C 1
ATOM 7853 O O . ILE A 1 1033 ? 172.743 116.434 103.463 1.00 149.51 1013 ILE A O 1
ATOM 7858 N N . PRO A 1 1034 ? 173.725 117.844 104.910 0.49 156.47 1014 PRO A N 1
ATOM 7859 C CA . PRO A 1 1034 ? 174.988 117.097 104.877 1.00 156.47 1014 PRO A CA 1
ATOM 7860 C C . PRO A 1 1034 ? 174.883 115.734 105.537 1.00 156.47 1014 PRO A C 1
ATOM 7861 O O . PRO A 1 1034 ? 174.217 115.564 106.560 1.00 156.47 1014 PRO A O 1
ATOM 7865 N N . LYS A 1 1035 ? 175.549 114.757 104.931 0.99 200.80 1015 LYS A N 1
ATOM 7866 C CA . LYS A 1 1035 ? 176.064 113.621 105.681 0.62 200.80 1015 LYS A CA 1
ATOM 7867 C C . LYS A 1 1035 ? 177.150 114.091 106.639 0.57 200.80 1015 LYS A C 1
ATOM 7868 O O . LYS A 1 1035 ? 178.014 114.889 106.268 0.64 200.80 1015 LYS A O 1
ATOM 7874 N N . ARG A 1 1036 ? 177.100 113.604 107.881 0.79 263.82 1016 ARG A N 1
ATOM 7875 C CA . ARG A 1 1036 ? 177.966 114.104 108.951 0.85 263.82 1016 ARG A CA 1
ATOM 7876 C C . ARG A 1 1036 ? 177.791 115.612 109.125 0.85 263.82 1016 ARG A C 1
ATOM 7877 O O . ARG A 1 1036 ? 178.723 116.403 108.963 1.00 263.82 1016 ARG A O 1
ATOM 7885 N N . THR A 1 1037 ? 176.561 115.994 109.449 0.76 200.96 1017 THR A N 1
ATOM 7886 C CA . THR A 1 1037 ? 176.246 117.386 109.728 0.65 200.96 1017 THR A CA 1
ATOM 7887 C C . THR A 1 1037 ? 177.105 117.939 110.857 1.00 200.96 1017 THR A C 1
ATOM 7888 O O . THR A 1 1037 ? 177.541 117.217 111.757 1.00 200.96 1017 THR A O 1
ATOM 7892 N N . ILE A 1 1038 ? 177.349 119.248 110.785 1.00 170.44 1018 ILE A N 1
ATOM 7893 C CA . ILE A 1 1038 ? 177.872 120.023 111.897 1.00 170.44 1018 ILE A CA 1
ATOM 7894 C C . ILE A 1 1038 ? 176.907 121.124 112.312 1.00 170.44 1018 ILE A C 1
ATOM 7895 O O . ILE A 1 1038 ? 176.762 121.415 113.504 1.00 170.44 1018 ILE A O 1
ATOM 7900 N N . ALA A 1 1039 ? 176.210 121.723 111.345 0.85 204.21 1019 ALA A N 1
ATOM 7901 C CA . ALA A 1 1039 ? 175.500 122.973 111.585 0.67 204.21 1019 ALA A CA 1
ATOM 7902 C C . ALA A 1 1039 ? 174.277 122.774 112.471 0.50 204.21 1019 ALA A C 1
ATOM 7903 O O . ALA A 1 1039 ? 173.917 123.676 113.236 0.31 204.21 1019 ALA A O 1
ATOM 7905 N N . GLY A 1 1040 ? 173.631 121.618 112.386 0.68 169.27 1020 GLY A N 1
ATOM 7906 C CA . GLY A 1 1040 ? 172.464 121.355 113.204 1.00 169.27 1020 GLY A CA 1
ATOM 7907 C C . GLY A 1 1040 ? 172.090 119.893 113.152 1.00 169.27 1020 GLY A C 1
ATOM 7908 O O . GLY A 1 1040 ? 172.488 119.160 112.242 1.00 169.27 1020 GLY A O 1
ATOM 7909 N N . ASN A 1 1041 ? 171.329 119.477 114.159 1.00 167.53 1021 ASN A N 1
ATOM 7910 C CA . ASN A 1 1041 ? 171.193 118.070 114.505 1.00 167.53 1021 ASN A CA 1
ATOM 7911 C C . ASN A 1 1041 ? 169.752 117.589 114.480 1.00 167.53 1021 ASN A C 1
ATOM 7912 O O . ASN A 1 1041 ? 169.469 116.493 114.975 1.00 167.53 1021 ASN A O 1
ATOM 7917 N N . PHE A 1 1042 ? 168.834 118.375 113.927 1.00 158.78 1022 PHE A N 1
ATOM 7918 C CA . PHE A 1 1042 ? 167.440 117.975 113.829 0.67 158.78 1022 PHE A CA 1
ATOM 7919 C C . PHE A 1 1042 ? 166.871 118.439 112.500 0.13 158.78 1022 PHE A C 1
ATOM 7920 O O . PHE A 1 1042 ? 167.321 119.431 111.919 0.26 158.78 1022 PHE A O 1
ATOM 7928 N N . LEU A 1 1043 ? 165.865 117.709 112.030 0.06 154.93 1023 LEU A N 1
ATOM 7929 C CA . LEU A 1 1043 ? 165.076 118.141 110.891 1.00 154.93 1023 LEU A CA 1
ATOM 7930 C C . LEU A 1 1043 ? 163.609 117.824 111.116 1.00 154.93 1023 LEU A C 1
ATOM 7931 O O . LEU A 1 1043 ? 163.264 116.716 111.530 0.29 154.93 1023 LEU A O 1
ATOM 7936 N N . PHE A 1 1044 ? 162.761 118.800 110.820 1.00 135.99 1024 PHE A N 1
ATOM 7937 C CA . PHE A 1 1044 ? 161.340 118.772 111.118 1.00 135.99 1024 PHE A CA 1
ATOM 7938 C C . PHE A 1 1044 ? 160.531 118.999 109.852 0.93 135.99 1024 PHE A C 1
ATOM 7939 O O . PHE A 1 1044 ? 161.005 119.594 108.882 0.73 135.99 1024 PHE A O 1
ATOM 7947 N N . THR A 1 1045 ? 159.287 118.536 109.885 1.00 137.76 1025 THR A N 1
ATOM 7948 C CA . THR A 1 1045 ? 158.378 118.738 108.772 1.00 137.76 1025 THR A CA 1
ATOM 7949 C C . THR A 1 1045 ? 156.967 118.855 109.315 1.00 137.76 1025 THR A C 1
ATOM 7950 O O . THR A 1 1045 ? 156.657 118.377 110.408 0.91 137.76 1025 THR A O 1
ATOM 7954 N N . GLY A 1 1046 ? 156.115 119.504 108.530 0.53 135.43 1026 GLY A N 1
ATOM 7955 C CA . GLY A 1 1046 ? 154.684 119.425 108.719 0.16 135.43 1026 GLY A CA 1
ATOM 7956 C C . GLY A 1 1046 ? 154.110 118.039 108.882 0.94 135.43 1026 GLY A C 1
ATOM 7957 O O . GLY A 1 1046 ? 154.627 117.063 108.335 1.00 135.43 1026 GLY A O 1
ATOM 7958 N N . THR A 1 1047 ? 153.048 117.964 109.678 1.00 119.19 1027 THR A N 1
ATOM 7959 C CA . THR A 1 1047 ? 152.357 116.717 109.956 1.00 119.19 1027 THR A CA 1
ATOM 7960 C C . THR A 1 1047 ? 152.075 115.938 108.681 1.00 119.19 1027 THR A C 1
ATOM 7961 O O . THR A 1 1047 ? 151.543 116.482 107.712 0.39 119.19 1027 THR A O 1
ATOM 7965 N N . LEU A 1 1048 ? 152.427 114.660 108.689 0.75 138.59 1028 LEU A N 1
ATOM 7966 C CA . LEU A 1 1048 ? 152.122 113.782 107.571 0.73 138.59 1028 LEU A CA 1
ATOM 7967 C C . LEU A 1 1048 ? 150.664 113.364 107.621 0.90 138.59 1028 LEU A C 1
ATOM 7968 O O . LEU A 1 1048 ? 150.170 112.919 108.660 0.57 138.59 1028 LEU A O 1
ATOM 7973 N N . SER A 1 1049 ? 149.976 113.520 106.499 1.00 116.21 1029 SER A N 1
ATOM 7974 C CA . SER A 1 1049 ? 148.599 113.055 106.371 1.00 116.21 1029 SER A CA 1
ATOM 7975 C C . SER A 1 1049 ? 148.392 112.755 104.889 1.00 116.21 1029 SER A C 1
ATOM 7976 O O . SER A 1 1049 ? 147.995 113.624 104.112 0.68 116.21 1029 SER A O 1
ATOM 7979 N N . GLY A 1 1050 ? 148.685 111.515 104.514 1.00 196.19 1030 GLY A N 1
ATOM 7980 C CA . GLY A 1 1050 ? 148.503 111.075 103.152 1.00 196.19 1030 GLY A CA 1
ATOM 7981 C C . GLY A 1 1050 ? 149.674 111.375 102.251 0.68 196.19 1030 GLY A C 1
ATOM 7982 O O . GLY A 1 1050 ? 149.506 111.384 101.027 0.00 196.19 1030 GLY A O 1
ATOM 7983 N N . GLY A 1 1051 ? 150.858 111.600 102.812 0.78 169.76 1031 GLY A N 1
ATOM 7984 C CA . GLY A 1 1051 ? 152.050 111.816 102.019 0.68 169.76 1031 GLY A CA 1
ATOM 7985 C C . GLY A 1 1051 ? 153.214 110.982 102.501 1.00 169.76 1031 GLY A C 1
ATOM 7986 O O . GLY A 1 1051 ? 153.046 110.135 103.379 1.00 169.76 1031 GLY A O 1
ATOM 7987 N N . SER A 1 1052 ? 154.398 111.211 101.950 1.00 143.98 1032 SER A N 1
ATOM 7988 C CA . SER A 1 1052 ? 155.558 110.408 102.287 1.00 143.98 1032 SER A CA 1
ATOM 7989 C C . SER A 1 1052 ? 156.740 111.309 102.587 1.00 143.98 1032 SER A C 1
ATOM 7990 O O . SER A 1 1052 ? 156.859 112.407 102.041 0.86 143.98 1032 SER A O 1
ATOM 7993 N N . LEU A 1 1053 ? 157.613 110.834 103.466 1.00 138.45 1033 LEU A N 1
ATOM 7994 C CA . LEU A 1 1053 ? 158.943 111.398 103.628 1.00 138.45 1033 LEU A CA 1
ATOM 7995 C C . LEU A 1 1053 ? 159.970 110.395 103.134 1.00 138.45 1033 LEU A C 1
ATOM 7996 O O . LEU A 1 1053 ? 160.056 109.281 103.655 1.00 138.45 1033 LEU A O 1
ATOM 8001 N N . VAL A 1 1054 ? 160.734 110.789 102.125 1.00 183.67 1034 VAL A N 1
ATOM 8002 C CA . VAL A 1 1054 ? 161.680 109.916 101.448 1.00 183.67 1034 VAL A CA 1
ATOM 8003 C C . VAL A 1 1054 ? 163.061 110.537 101.542 1.00 183.67 1034 VAL A C 1
ATOM 8004 O O . VAL A 1 1054 ? 163.248 111.700 101.168 0.00 183.67 1034 VAL A O 1
ATOM 8008 N N . VAL A 1 1055 ? 164.023 109.773 102.042 1.00 181.59 1035 VAL A N 1
ATOM 8009 C CA . VAL A 1 1055 ? 165.408 110.212 102.135 1.00 181.59 1035 VAL A CA 1
ATOM 8010 C C . VAL A 1 1055 ? 166.229 109.425 101.131 1.00 181.59 1035 VAL A C 1
ATOM 8011 O O . VAL A 1 1055 ? 166.130 108.195 101.060 1.00 181.59 1035 VAL A O 1
ATOM 8015 N N . THR A 1 1056 ? 167.033 110.139 100.354 1.00 197.89 1036 THR A N 1
ATOM 8016 C CA . THR A 1 1056 ? 167.831 109.561 99.287 1.00 197.89 1036 THR A CA 1
ATOM 8017 C C . THR A 1 1056 ? 169.228 110.146 99.359 1.00 197.89 1036 THR A C 1
ATOM 8018 O O . THR A 1 1056 ? 169.429 111.251 99.869 1.00 197.89 1036 THR A O 1
ATOM 8022 N N . SER A 1 1057 ? 170.190 109.402 98.829 1.00 144.40 1037 SER A N 1
ATOM 8023 C CA . SER A 1 1057 ? 171.590 109.794 98.878 1.00 144.40 1037 SER A CA 1
ATOM 8024 C C . SER A 1 1057 ? 171.981 110.403 97.543 1.00 144.40 1037 SER A C 1
ATOM 8025 O O . SER A 1 1057 ? 172.101 109.698 96.537 1.00 144.40 1037 SER A O 1
ATOM 8028 N N . LEU A 1 1058 ? 172.170 111.720 97.545 1.00 197.10 1038 LEU A N 1
ATOM 8029 C CA . LEU A 1 1058 ? 172.405 112.466 96.318 1.00 197.10 1038 LEU A CA 1
ATOM 8030 C C . LEU A 1 1058 ? 173.842 112.305 95.849 0.88 197.10 1038 LEU A C 1
ATOM 8031 O O . LEU A 1 1058 ? 174.094 112.154 94.649 1.00 197.10 1038 LEU A O 1
ATOM 8036 N N . ASP A 1 1059 ? 174.791 112.340 96.779 0.46 252.59 1039 ASP A N 1
ATOM 8037 C CA . ASP A 1 1059 ? 176.197 112.186 96.447 0.76 252.59 1039 ASP A CA 1
ATOM 8038 C C . ASP A 1 1059 ? 176.924 111.594 97.650 0.65 252.59 1039 ASP A C 1
ATOM 8039 O O . ASP A 1 1059 ? 176.303 111.120 98.606 0.55 252.59 1039 ASP A O 1
ATOM 8044 N N . ALA A 1 1060 ? 178.255 111.620 97.591 0.80 250.31 1040 ALA A N 1
ATOM 8045 C CA . ALA A 1 1060 ? 179.081 111.112 98.677 0.92 250.31 1040 ALA A CA 1
ATOM 8046 C C . ALA A 1 1060 ? 178.833 111.805 100.010 0.93 250.31 1040 ALA A C 1
ATOM 8047 O O . ALA A 1 1060 ? 179.181 111.242 101.054 0.88 250.31 1040 ALA A O 1
ATOM 8049 N N . ASN A 1 1061 ? 178.241 112.999 100.018 1.00 189.45 1041 ASN A N 1
ATOM 8050 C CA . ASN A 1 1061 ? 178.243 113.808 101.230 1.00 189.45 1041 ASN A CA 1
ATOM 8051 C C . ASN A 1 1061 ? 176.906 114.414 101.621 1.00 189.45 1041 ASN A C 1
ATOM 8052 O O . ASN A 1 1061 ? 176.821 114.996 102.707 1.00 189.45 1041 ASN A O 1
ATOM 8057 N N . THR A 1 1062 ? 175.871 114.317 100.795 1.00 182.02 1042 THR A N 1
ATOM 8058 C CA . THR A 1 1062 ? 174.640 115.032 101.087 1.00 182.02 1042 THR A CA 1
ATOM 8059 C C . THR A 1 1062 ? 173.450 114.133 100.813 1.00 182.02 1042 THR A C 1
ATOM 8060 O O . THR A 1 1062 ? 173.421 113.407 99.817 1.00 182.02 1042 THR A O 1
ATOM 8064 N N . PHE A 1 1063 ? 172.474 114.190 101.706 1.00 144.55 1043 PHE A N 1
ATOM 8065 C CA . PHE A 1 1063 ? 171.155 113.647 101.451 1.00 144.55 1043 PHE A CA 1
ATOM 8066 C C . PHE A 1 1063 ? 170.253 114.710 100.844 0.79 144.55 1043 PHE A C 1
ATOM 8067 O O . PHE A 1 1063 ? 170.344 115.893 101.175 0.44 144.55 1043 PHE A O 1
ATOM 8075 N N . ARG A 1 1064 ? 169.371 114.274 99.956 1.00 143.10 1044 ARG A N 1
ATOM 8076 C CA . ARG A 1 1064 ? 168.213 115.058 99.551 1.00 143.10 1044 ARG A CA 1
ATOM 8077 C C . ARG A 1 1064 ? 166.972 114.406 100.137 1.00 143.10 1044 ARG A C 1
ATOM 8078 O O . ARG A 1 1064 ? 166.650 113.259 99.811 1.00 143.10 1044 ARG A O 1
ATOM 8086 N N . VAL A 1 1065 ? 166.290 115.146 100.999 1.00 137.27 1045 VAL A N 1
ATOM 8087 C CA . VAL A 1 1065 ? 165.070 114.716 101.670 1.00 137.27 1045 VAL A CA 1
ATOM 8088 C C . VAL A 1 1065 ? 163.863 115.304 100.959 1.00 137.27 1045 VAL A C 1
ATOM 8089 O O . VAL A 1 1065 ? 163.766 116.525 100.806 1.00 137.27 1045 VAL A O 1
ATOM 8093 N N . TYR A 1 1066 ? 162.932 114.451 100.536 0.89 146.61 1046 TYR A N 1
ATOM 8094 C CA . TYR A 1 1066 ? 161.774 114.899 99.779 1.00 146.61 1046 TYR A CA 1
ATOM 8095 C C . TYR A 1 1066 ? 160.521 114.712 100.617 1.00 146.61 1046 TYR A C 1
ATOM 8096 O O . TYR A 1 1066 ? 160.272 113.620 101.133 0.88 146.61 1046 TYR A O 1
ATOM 8105 N N . HIS A 1 1067 ? 159.736 115.777 100.743 1.00 122.20 1047 HIS A N 1
ATOM 8106 C CA . HIS A 1 1067 ? 158.344 115.714 101.183 1.00 122.20 1047 HIS A CA 1
ATOM 8107 C C . HIS A 1 1067 ? 157.425 115.657 99.974 1.00 122.20 1047 HIS A C 1
ATOM 8108 O O . HIS A 1 1067 ? 157.144 116.684 99.356 0.85 122.20 1047 HIS A O 1
ATOM 8115 N N . ASP A 1 1068 ? 156.941 114.474 99.624 1.00 137.87 1048 ASP A N 1
ATOM 8116 C CA . ASP A 1 1068 ? 156.118 114.320 98.435 1.00 137.87 1048 ASP A CA 1
ATOM 8117 C C . ASP A 1 1068 ? 154.666 114.125 98.844 1.00 137.87 1048 ASP A C 1
ATOM 8118 O O . ASP A 1 1068 ? 154.362 113.280 99.690 1.00 137.87 1048 ASP A O 1
ATOM 8123 N N . GLY A 1 1069 ? 153.778 114.923 98.253 1.00 139.55 1049 GLY A N 1
ATOM 8124 C CA . GLY A 1 1069 ? 152.367 114.903 98.586 1.00 139.55 1049 GLY A CA 1
ATOM 8125 C C . GLY A 1 1069 ? 151.575 113.739 98.040 1.00 139.55 1049 GLY A C 1
ATOM 8126 O O . GLY A 1 1069 ? 150.418 113.566 98.427 0.48 139.55 1049 GLY A O 1
ATOM 8127 N N . ARG A 1 1070 ? 152.157 112.930 97.166 1.00 188.71 1050 ARG A N 1
ATOM 8128 C CA . ARG A 1 1070 ? 151.474 111.744 96.674 1.00 188.71 1050 ARG A CA 1
ATOM 8129 C C . ARG A 1 1070 ? 151.633 110.596 97.658 0.85 188.71 1050 ARG A C 1
ATOM 8130 O O . ARG A 1 1070 ? 152.683 110.435 98.281 0.50 188.71 1050 ARG A O 1
ATOM 8138 N N . VAL A 1 1071 ? 150.584 109.782 97.781 0.37 135.43 1051 VAL A N 1
ATOM 8139 C CA . VAL A 1 1071 ? 150.727 108.513 98.477 0.90 135.43 1051 VAL A CA 1
ATOM 8140 C C . VAL A 1 1071 ? 151.773 107.643 97.797 1.00 135.43 1051 VAL A C 1
ATOM 8141 O O . VAL A 1 1071 ? 152.042 107.766 96.597 1.00 135.43 1051 VAL A O 1
ATOM 8145 N N . ASN A 1 1072 ? 152.373 106.758 98.587 0.82 125.38 1052 ASN A N 1
ATOM 8146 C CA . ASN A 1 1072 ? 153.248 105.697 98.098 0.83 125.38 1052 ASN A CA 1
ATOM 8147 C C . ASN A 1 1072 ? 154.395 106.250 97.262 1.00 125.38 1052 ASN A C 1
ATOM 8148 O O . ASN A 1 1072 ? 154.884 105.595 96.340 1.00 125.38 1052 ASN A O 1
ATOM 8153 N N . SER A 1 1073 ? 154.829 107.464 97.591 0.91 171.51 1053 SER A N 1
ATOM 8154 C CA . SER A 1 1073 ? 155.774 108.169 96.740 0.73 171.51 1053 SER A CA 1
ATOM 8155 C C . SER A 1 1073 ? 157.140 107.499 96.739 1.00 171.51 1053 SER A C 1
ATOM 8156 O O . SER A 1 1073 ? 157.897 107.631 95.771 1.00 171.51 1053 SER A O 1
ATOM 8159 N N . SER A 1 1074 ? 157.464 106.772 97.808 1.00 175.15 1054 SER A N 1
ATOM 8160 C CA . SER A 1 1074 ? 158.752 106.100 97.909 0.74 175.15 1054 SER A CA 1
ATOM 8161 C C . SER A 1 1074 ? 159.008 105.142 96.758 1.00 175.15 1054 SER A C 1
ATOM 8162 O O . SER A 1 1074 ? 160.164 104.798 96.497 0.86 175.15 1054 SER A O 1
ATOM 8165 N N . LEU A 1 1075 ? 157.967 104.718 96.054 1.00 183.06 1055 LEU A N 1
ATOM 8166 C CA . LEU A 1 1075 ? 158.157 103.835 94.916 1.00 183.06 1055 LEU A CA 1
ATOM 8167 C C . LEU A 1 1075 ? 158.693 104.591 93.715 1.00 183.06 1055 LEU A C 1
ATOM 8168 O O . LEU A 1 1075 ? 159.341 103.999 92.846 1.00 183.06 1055 LEU A O 1
ATOM 8173 N N . LEU A 1 1076 ? 158.444 105.890 93.661 1.00 201.28 1056 LEU A N 1
ATOM 8174 C CA . LEU A 1 1076 ? 158.687 106.711 92.488 1.00 201.28 1056 LEU A CA 1
ATOM 8175 C C . LEU A 1 1076 ? 160.114 107.236 92.429 0.84 201.28 1056 LEU A C 1
ATOM 8176 O O . LEU A 1 1076 ? 160.744 107.200 91.371 0.44 201.28 1056 LEU A O 1
ATOM 8181 N N . TYR A 1 1077 ? 160.642 107.723 93.545 1.00 164.93 1057 TYR A N 1
ATOM 8182 C CA . TYR A 1 1077 ? 162.039 108.122 93.574 1.00 164.93 1057 TYR A CA 1
ATOM 8183 C C . TYR A 1 1077 ? 162.966 106.922 93.395 1.00 164.93 1057 TYR A C 1
ATOM 8184 O O . TYR A 1 1077 ? 162.543 105.764 93.344 1.00 164.93 1057 TYR A O 1
ATOM 8193 N N . ASP A 1 1078 ? 164.260 107.224 93.306 1.00 162.43 1058 ASP A N 1
ATOM 8194 C CA . ASP A 1 1078 ? 165.327 106.238 93.219 0.92 162.43 1058 ASP A CA 1
ATOM 8195 C C . ASP A 1 1078 ? 166.452 106.587 94.185 1.00 162.43 1058 ASP A C 1
ATOM 8196 O O . ASP A 1 1078 ? 166.552 107.716 94.671 1.00 162.43 1058 ASP A O 1
ATOM 8201 N N . ASN A 1 1079 ? 167.303 105.595 94.456 1.00 148.18 1059 ASN A N 1
ATOM 8202 C CA . ASN A 1 1079 ? 168.348 105.690 95.478 1.00 148.18 1059 ASN A CA 1
ATOM 8203 C C . ASN A 1 1079 ? 167.762 106.026 96.843 1.00 148.18 1059 ASN A C 1
ATOM 8204 O O . ASN A 1 1079 ? 168.359 106.751 97.640 1.00 148.18 1059 ASN A O 1
ATOM 8209 N N . VAL A 1 1080 ? 166.579 105.485 97.112 1.00 160.09 1060 VAL A N 1
ATOM 8210 C CA . VAL A 1 1080 ? 165.922 105.680 98.394 1.00 160.09 1060 VAL A CA 1
ATOM 8211 C C . VAL A 1 1080 ? 166.656 104.896 99.471 0.88 160.09 1060 VAL A C 1
ATOM 8212 O O . VAL A 1 1080 ? 166.899 103.692 99.325 0.45 160.09 1060 VAL A O 1
ATOM 8216 N N . VAL A 1 1081 ? 167.025 105.575 100.552 1.00 163.08 1061 VAL A N 1
ATOM 8217 C CA . VAL A 1 1081 ? 167.716 104.927 101.658 1.00 163.08 1061 VAL A CA 1
ATOM 8218 C C . VAL A 1 1081 ? 166.870 104.867 102.921 1.00 163.08 1061 VAL A C 1
ATOM 8219 O O . VAL A 1 1081 ? 167.129 104.006 103.775 0.71 163.08 1061 VAL A O 1
ATOM 8223 N N . MET A 1 1082 ? 165.876 105.739 103.068 1.00 179.46 1062 MET A N 1
ATOM 8224 C CA . MET A 1 1082 ? 164.917 105.712 104.163 1.00 179.46 1062 MET A CA 1
ATOM 8225 C C . MET A 1 1082 ? 163.595 106.240 103.629 0.91 179.46 1062 MET A C 1
ATOM 8226 O O . MET A 1 1082 ? 163.575 107.093 102.738 0.55 179.46 1062 MET A O 1
ATOM 8231 N N . ALA A 1 1083 ? 162.493 105.759 104.199 1.00 118.12 1063 ALA A N 1
ATOM 8232 C CA . ALA A 1 1083 ? 161.195 106.245 103.753 1.00 118.12 1063 ALA A CA 1
ATOM 8233 C C . ALA A 1 1083 ? 160.121 105.854 104.750 1.00 118.12 1063 ALA A C 1
ATOM 8234 O O . ALA A 1 1083 ? 160.199 104.808 105.395 1.00 118.12 1063 ALA A O 1
ATOM 8236 N N . VAL A 1 1084 ? 159.123 106.722 104.860 1.00 139.71 1064 VAL A N 1
ATOM 8237 C CA . VAL A 1 1084 ? 157.866 106.451 105.543 1.00 139.71 1064 VAL A CA 1
ATOM 8238 C C . VAL A 1 1084 ? 156.737 106.712 104.561 1.00 139.71 1064 VAL A C 1
ATOM 8239 O O . VAL A 1 1084 ? 156.537 107.855 104.133 0.55 139.71 1064 VAL A O 1
ATOM 8243 N N . ASP A 1 1085 ? 155.996 105.670 104.203 1.00 228.85 1065 ASP A N 1
ATOM 8244 C CA . ASP A 1 1085 ? 154.831 105.843 103.352 1.00 228.85 1065 ASP A CA 1
ATOM 8245 C C . ASP A 1 1085 ? 153.543 105.791 104.156 1.00 228.85 1065 ASP A C 1
ATOM 8246 O O . ASP A 1 1085 ? 153.517 105.423 105.331 1.00 228.85 1065 ASP A O 1
ATOM 8251 N N . TYR A 1 1086 ? 152.465 106.196 103.485 1.00 206.26 1066 TYR A N 1
ATOM 8252 C CA . TYR A 1 1086 ? 151.139 106.232 104.089 1.00 206.26 1066 TYR A CA 1
ATOM 8253 C C . TYR A 1 1086 ? 150.839 104.951 104.853 1.00 206.26 1066 TYR A C 1
ATOM 8254 O O . TYR A 1 1086 ? 150.299 104.991 105.964 1.00 206.26 1066 TYR A O 1
ATOM 8263 N N . LYS A 1 1087 ? 151.192 103.804 104.273 1.00 215.15 1067 LYS A N 1
ATOM 8264 C CA . LYS A 1 1087 ? 150.863 102.517 104.878 1.00 215.15 1067 LYS A CA 1
ATOM 8265 C C . LYS A 1 1087 ? 151.529 102.342 106.234 1.00 215.15 1067 LYS A C 1
ATOM 8266 O O . LYS A 1 1087 ? 151.007 101.626 107.094 1.00 215.15 1067 LYS A O 1
ATOM 8272 N N . ASP A 1 1088 ? 152.673 102.990 106.449 1.00 247.03 1068 ASP A N 1
ATOM 8273 C CA . ASP A 1 1088 ? 153.433 102.778 107.672 1.00 247.03 1068 ASP A CA 1
ATOM 8274 C C . ASP A 1 1088 ? 152.754 103.396 108.882 1.00 247.03 1068 ASP A C 1
ATOM 8275 O O . ASP A 1 1088 ? 153.089 103.039 110.015 1.00 247.03 1068 ASP A O 1
ATOM 8280 N N . TYR A 1 1089 ? 151.819 104.314 108.672 1.00 210.57 1069 TYR A N 1
ATOM 8281 C CA . TYR A 1 1089 ? 151.156 104.997 109.765 1.00 210.57 1069 TYR A CA 1
ATOM 8282 C C . TYR A 1 1089 ? 149.654 105.003 109.561 1.00 210.57 1069 TYR A C 1
ATOM 8283 O O . TYR A 1 1089 ? 148.933 105.624 110.347 1.00 210.57 1069 TYR A O 1
ATOM 8292 N N . GLN A 1 1090 ? 149.172 104.338 108.520 1.00 212.48 1070 GLN A N 1
ATOM 8293 C CA . GLN A 1 1090 ? 147.746 104.180 108.310 1.00 212.48 1070 GLN A CA 1
ATOM 8294 C C . GLN A 1 1090 ? 147.152 103.363 109.443 1.00 212.48 1070 GLN A C 1
ATOM 8295 O O . GLN A 1 1090 ? 147.733 102.366 109.877 1.00 212.48 1070 GLN A O 1
ATOM 8301 N N . ILE A 1 1091 ? 145.985 103.772 109.919 1.00 215.99 1071 ILE A N 1
ATOM 8302 C CA . ILE A 1 1091 ? 145.221 102.911 110.810 1.00 215.99 1071 ILE A CA 1
ATOM 8303 C C . ILE A 1 1091 ? 144.566 101.847 109.944 1.00 215.99 1071 ILE A C 1
ATOM 8304 O O . ILE A 1 1091 ? 143.782 102.166 109.044 1.00 215.99 1071 ILE A O 1
ATOM 8309 N N . ALA A 1 1092 ? 144.904 100.584 110.201 1.00 248.57 1072 ALA A N 1
ATOM 8310 C CA . ALA A 1 1092 ? 144.368 99.491 109.403 0.78 248.57 1072 ALA A CA 1
ATOM 8311 C C . ALA A 1 1092 ? 142.846 99.513 109.392 0.64 248.57 1072 ALA A C 1
ATOM 8312 O O . ALA A 1 1092 ? 142.194 99.890 110.369 0.52 248.57 1072 ALA A O 1
ATOM 8314 N N . GLY A 1 1093 ? 142.285 99.120 108.255 1.00 252.38 1073 GLY A N 1
ATOM 8315 C CA . GLY A 1 1093 ? 140.851 99.024 108.112 1.00 252.38 1073 GLY A CA 1
ATOM 8316 C C . GLY A 1 1093 ? 140.180 100.370 108.066 0.88 252.38 1073 GLY A C 1
ATOM 8317 O O . GLY A 1 1093 ? 138.962 100.453 108.238 1.00 252.38 1073 GLY A O 1
ATOM 8318 N N . THR A 1 1094 ? 140.945 101.431 107.820 0.79 214.82 1074 THR A N 1
ATOM 8319 C CA . THR A 1 1094 ? 140.417 102.785 107.795 0.50 214.82 1074 THR A CA 1
ATOM 8320 C C . THR A 1 1094 ? 141.203 103.622 106.797 0.72 214.82 1074 THR A C 1
ATOM 8321 O O . THR A 1 1094 ? 142.308 103.264 106.383 1.00 214.82 1074 THR A O 1
ATOM 8325 N N . ALA A 1 1095 ? 140.605 104.749 106.418 0.74 219.25 1075 ALA A N 1
ATOM 8326 C CA . ALA A 1 1095 ? 141.302 105.805 105.699 0.80 219.25 1075 ALA A CA 1
ATOM 8327 C C . ALA A 1 1095 ? 142.092 106.712 106.630 0.82 219.25 1075 ALA A C 1
ATOM 8328 O O . ALA A 1 1095 ? 142.964 107.454 106.168 1.00 219.25 1075 ALA A O 1
ATOM 8330 N N . GLU A 1 1096 ? 141.791 106.672 107.922 0.71 182.96 1076 GLU A N 1
ATOM 8331 C CA . GLU A 1 1096 ? 142.370 107.598 108.882 0.87 182.96 1076 GLU A CA 1
ATOM 8332 C C . GLU A 1 1096 ? 143.858 107.345 109.082 1.00 182.96 1076 GLU A C 1
ATOM 8333 O O . GLU A 1 1096 ? 144.311 106.199 109.134 1.00 182.96 1076 GLU A O 1
ATOM 8339 N N . GLY A 1 1097 ? 144.617 108.432 109.195 1.00 149.74 1077 GLY A N 1
ATOM 8340 C CA . GLY A 1 1097 ? 145.993 108.354 109.642 1.00 149.74 1077 GLY A CA 1
ATOM 8341 C C . GLY A 1 1097 ? 146.542 109.715 110.003 1.00 149.74 1077 GLY A C 1
ATOM 8342 O O . GLY A 1 1097 ? 146.078 110.735 109.490 1.00 149.74 1077 GLY A O 1
ATOM 8343 N N . LEU A 1 1098 ? 147.525 109.744 110.899 1.00 166.95 1078 LEU A N 1
ATOM 8344 C CA . LEU A 1 1098 ? 148.164 110.990 111.295 1.00 166.95 1078 LEU A CA 1
ATOM 8345 C C . LEU A 1 1098 ? 149.480 110.663 111.978 1.00 166.95 1078 LEU A C 1
ATOM 8346 O O . LEU A 1 1098 ? 149.505 109.821 112.878 1.00 166.95 1078 LEU A O 1
ATOM 8351 N N . ALA A 1 1099 ? 150.562 111.319 111.573 1.00 164.37 1079 ALA A N 1
ATOM 8352 C CA . ALA A 1 1099 ? 151.835 111.019 112.210 1.00 164.37 1079 ALA A CA 1
ATOM 8353 C C . ALA A 1 1099 ? 152.788 112.195 112.074 1.00 164.37 1079 ALA A C 1
ATOM 8354 O O . ALA A 1 1099 ? 152.813 112.870 111.044 0.71 164.37 1079 ALA A O 1
ATOM 8356 N N . ALA A 1 1100 ? 153.569 112.424 113.126 1.00 167.32 1080 ALA A N 1
ATOM 8357 C CA . ALA A 1 1100 ? 154.715 113.319 113.084 0.87 167.32 1080 ALA A CA 1
ATOM 8358 C C . ALA A 1 1100 ? 155.946 112.531 112.666 1.00 167.32 1080 ALA A C 1
ATOM 8359 O O . ALA A 1 1100 ? 156.205 111.448 113.197 0.82 167.32 1080 ALA A O 1
ATOM 8361 N N . ALA A 1 1101 ? 156.685 113.063 111.702 1.00 143.24 1081 ALA A N 1
ATOM 8362 C CA . ALA A 1 1101 ? 157.944 112.481 111.261 1.00 143.24 1081 ALA A CA 1
ATOM 8363 C C . ALA A 1 1101 ? 159.057 113.511 111.310 1.00 143.24 1081 ALA A C 1
ATOM 8364 O O . ALA A 1 1101 ? 158.859 114.656 110.898 0.52 143.24 1081 ALA A O 1
ATOM 8366 N N . TYR A 1 1102 ? 160.214 113.117 111.832 1.00 165.40 1082 TYR A N 1
ATOM 8367 C CA . TYR A 1 1102 ? 161.358 114.013 111.862 1.00 165.40 1082 TYR A CA 1
ATOM 8368 C C . TYR A 1 1102 ? 162.634 113.189 111.787 1.00 165.40 1082 TYR A C 1
ATOM 8369 O O . TYR A 1 1102 ? 162.614 111.962 111.897 1.00 165.40 1082 TYR A O 1
ATOM 8378 N N . MET A 1 1103 ? 163.753 113.886 111.612 1.00 183.85 1083 MET A N 1
ATOM 8379 C CA . MET A 1 1103 ? 165.071 113.273 111.537 1.00 183.85 1083 MET A CA 1
ATOM 8380 C C . MET A 1 1103 ? 165.982 113.780 112.642 1.00 183.85 1083 MET A C 1
ATOM 8381 O O . MET A 1 1103 ? 165.913 114.949 113.030 0.30 183.85 1083 MET A O 1
ATOM 8386 N N . GLN A 1 1104 ? 166.839 112.894 113.139 1.00 160.09 1084 GLN A N 1
ATOM 8387 C CA . GLN A 1 1104 ? 167.784 113.219 114.194 1.00 160.09 1084 GLN A CA 1
ATOM 8388 C C . GLN A 1 1104 ? 169.145 112.640 113.844 1.00 160.09 1084 GLN A C 1
ATOM 8389 O O . GLN A 1 1104 ? 169.239 111.546 113.283 1.00 160.09 1084 GLN A O 1
ATOM 8395 N N . TYR A 1 1105 ? 170.194 113.391 114.163 0.93 169.56 1085 TYR A N 1
ATOM 8396 C CA . TYR A 1 1105 ? 171.574 112.949 113.993 0.71 169.56 1085 TYR A CA 1
ATOM 8397 C C . TYR A 1 1105 ? 172.075 112.371 115.311 0.41 169.56 1085 TYR A C 1
ATOM 8398 O O . TYR A 1 1105 ? 172.347 113.113 116.259 0.59 169.56 1085 TYR A O 1
ATOM 8407 N N . VAL A 1 1106 ? 172.201 111.048 115.363 0.47 191.34 1086 VAL A N 1
ATOM 8408 C CA . VAL A 1 1106 ? 172.457 110.322 116.601 0.97 191.34 1086 VAL A CA 1
ATOM 8409 C C . VAL A 1 1106 ? 173.473 109.228 116.313 0.89 191.34 1086 VAL A C 1
ATOM 8410 O O . VAL A 1 1106 ? 173.365 108.520 115.307 0.65 191.34 1086 VAL A O 1
ATOM 8414 N N . ASN A 1 1107 ? 174.441 109.071 117.218 1.00 173.71 1087 ASN A N 1
ATOM 8415 C CA . ASN A 1 1107 ? 175.499 108.071 117.076 1.00 173.71 1087 ASN A CA 1
ATOM 8416 C C . ASN A 1 1107 ? 176.128 108.136 115.690 1.00 173.71 1087 ASN A C 1
ATOM 8417 O O . ASN A 1 1107 ? 176.435 107.112 115.076 1.00 173.71 1087 ASN A O 1
ATOM 8422 N N . HIS A 1 1108 ? 176.275 109.358 115.179 1.00 170.78 1088 HIS A N 1
ATOM 8423 C CA . HIS A 1 1108 ? 177.047 109.664 113.981 0.94 170.78 1088 HIS A CA 1
ATOM 8424 C C . HIS A 1 1108 ? 176.322 109.237 112.718 1.00 170.78 1088 HIS A C 1
ATOM 8425 O O . HIS A 1 1108 ? 176.942 109.082 111.662 1.00 170.78 1088 HIS A O 1
ATOM 8432 N N . GLU A 1 1109 ? 175.010 109.045 112.810 0.98 159.99 1089 GLU A N 1
ATOM 8433 C CA . GLU A 1 1109 ? 174.193 108.724 111.655 1.00 159.99 1089 GLU A CA 1
ATOM 8434 C C . GLU A 1 1109 ? 172.821 109.355 111.828 1.00 159.99 1089 GLU A C 1
ATOM 8435 O O . GLU A 1 1109 ? 172.360 109.582 112.949 1.00 159.99 1089 GLU A O 1
ATOM 8441 N N . TRP A 1 1110 ? 172.182 109.648 110.704 1.00 151.75 1090 TRP A N 1
ATOM 8442 C CA . TRP A 1 1110 ? 170.805 110.108 110.719 1.00 151.75 1090 TRP A CA 1
ATOM 8443 C C . TRP A 1 1110 ? 169.861 108.948 110.990 1.00 151.75 1090 TRP A C 1
ATOM 8444 O O . TRP A 1 1110 ? 170.067 107.833 110.505 1.00 151.75 1090 TRP A O 1
ATOM 8455 N N . GLN A 1 1111 ? 168.820 109.214 111.769 1.00 156.42 1091 GLN A N 1
ATOM 8456 C CA . GLN A 1 1111 ? 167.799 108.223 112.067 1.00 156.42 1091 GLN A CA 1
ATOM 8457 C C . GLN A 1 1111 ? 166.447 108.819 111.725 1.00 156.42 1091 GLN A C 1
ATOM 8458 O O . GLN A 1 1111 ? 166.107 109.908 112.195 1.00 156.42 1091 GLN A O 1
ATOM 8464 N N . LEU A 1 1112 ? 165.680 108.104 110.913 1.00 170.63 1092 LEU A N 1
ATOM 8465 C CA . LEU A 1 1112 ? 164.314 108.499 110.599 1.00 170.63 1092 LEU A CA 1
ATOM 8466 C C . LEU A 1 1112 ? 163.357 108.052 111.695 1.00 170.63 1092 LEU A C 1
ATOM 8467 O O . LEU A 1 1112 ? 163.123 106.853 111.873 1.00 170.63 1092 LEU A O 1
ATOM 8472 N N . VAL A 1 1113 ? 162.807 109.010 112.432 1.00 164.33 1093 VAL A N 1
ATOM 8473 C CA . VAL A 1 1113 ? 162.006 108.737 113.619 1.00 164.33 1093 VAL A CA 1
ATOM 8474 C C . VAL A 1 1113 ? 160.554 109.056 113.294 1.00 164.33 1093 VAL A C 1
ATOM 8475 O O . VAL A 1 1113 ? 160.234 110.190 112.919 0.97 164.33 1093 VAL A O 1
ATOM 8479 N N . LEU A 1 1114 ? 159.676 108.069 113.441 1.00 147.52 1094 LEU A N 1
ATOM 8480 C CA . LEU A 1 1114 ? 158.261 108.210 113.112 1.00 147.52 1094 LEU A CA 1
ATOM 8481 C C . LEU A 1 1114 ? 157.412 108.084 114.369 1.00 147.52 1094 LEU A C 1
ATOM 8482 O O . LEU A 1 1114 ? 157.457 107.054 115.047 1.00 147.52 1094 LEU A O 1
ATOM 8487 N N . GLN A 1 1115 ? 156.634 109.115 114.676 1.00 200.86 1095 GLN A N 1
ATOM 8488 C CA . GLN A 1 1115 ? 155.752 109.100 115.840 1.00 200.86 1095 GLN A CA 1
ATOM 8489 C C . GLN A 1 1115 ? 154.290 109.078 115.406 1.00 200.86 1095 GLN A C 1
ATOM 8490 O O . GLN A 1 1115 ? 153.731 110.107 115.021 1.00 200.86 1095 GLN A O 1
ATOM 8496 N N . ARG A 1 1116 ? 153.676 107.904 115.471 1.00 197.28 1096 ARG A N 1
ATOM 8497 C CA . ARG A 1 1116 ? 152.303 107.731 115.012 1.00 197.28 1096 ARG A CA 1
ATOM 8498 C C . ARG A 1 1116 ? 151.332 108.377 115.991 1.00 197.28 1096 ARG A C 1
ATOM 8499 O O . ARG A 1 1116 ? 151.461 108.203 117.204 1.00 197.28 1096 ARG A O 1
ATOM 8507 N N . GLN A 1 1117 ? 150.368 109.136 115.479 1.00 151.47 1097 GLN A N 1
ATOM 8508 C CA . GLN A 1 1117 ? 149.444 109.861 116.339 1.00 151.47 1097 GLN A CA 1
ATOM 8509 C C . GLN A 1 1117 ? 148.009 109.594 115.904 1.00 151.47 1097 GLN A C 1
ATOM 8510 O O . GLN A 1 1117 ? 147.753 108.910 114.911 1.00 151.47 1097 GLN A O 1
ATOM 8516 N N . GLU A 1 1118 ? 147.066 110.123 116.682 1.00 155.72 1098 GLU A N 1
ATOM 8517 C CA . GLU A 1 1118 ? 145.697 110.322 116.230 0.84 155.72 1098 GLU A CA 1
ATOM 8518 C C . GLU A 1 1118 ? 145.090 111.497 116.984 0.67 155.72 1098 GLU A C 1
ATOM 8519 O O . GLU A 1 1118 ? 145.587 111.910 118.033 0.99 155.72 1098 GLU A O 1
ATOM 8525 N N . TYR A 1 1119 ? 144.010 112.036 116.430 0.60 135.28 1099 TYR A N 1
ATOM 8526 C CA . TYR A 1 1119 ? 143.065 112.827 117.206 1.00 135.28 1099 TYR A CA 1
ATOM 8527 C C . TYR A 1 1119 ? 142.125 111.929 117.992 1.00 135.28 1099 TYR A C 1
ATOM 8528 O O . TYR A 1 1119 ? 141.682 110.888 117.502 0.67 135.28 1099 TYR A O 1
ATOM 8537 N N . GLN A 1 1120 ? 141.835 112.330 119.223 0.81 205.23 1100 GLN A N 1
ATOM 8538 C CA . GLN A 1 1120 ? 141.003 111.541 120.115 0.66 205.23 1100 GLN A CA 1
ATOM 8539 C C . GLN A 1 1120 ? 140.109 112.478 120.910 0.62 205.23 1100 GLN A C 1
ATOM 8540 O O . GLN A 1 1120 ? 140.502 113.598 121.246 0.33 205.23 1100 GLN A O 1
ATOM 8546 N N . ARG A 1 1121 ? 138.904 112.007 121.213 0.79 197.05 1101 ARG A N 1
ATOM 8547 C CA . ARG A 1 1121 ? 137.931 112.788 121.958 0.90 197.05 1101 ARG A CA 1
ATOM 8548 C C . ARG A 1 1121 ? 138.166 112.629 123.451 1.00 197.05 1101 ARG A C 1
ATOM 8549 O O . ARG A 1 1121 ? 138.542 111.552 123.920 0.97 197.05 1101 ARG A O 1
ATOM 8557 N N . ASP A 1 1122 ? 137.949 113.716 124.197 1.00 254.78 1102 ASP A N 1
ATOM 8558 C CA . ASP A 1 1122 ? 138.242 113.698 125.629 1.00 254.78 1102 ASP A CA 1
ATOM 8559 C C . ASP A 1 1122 ? 137.320 114.702 126.330 0.90 254.78 1102 ASP A C 1
ATOM 8560 O O . ASP A 1 1122 ? 137.693 115.837 126.632 0.34 254.78 1102 ASP A O 1
ATOM 8565 N N . GLY A 1 1123 ? 136.093 114.268 126.592 0.91 163.21 1103 GLY A N 1
ATOM 8566 C CA . GLY A 1 1123 ? 135.122 115.085 127.294 0.15 163.21 1103 GLY A CA 1
ATOM 8567 C C . GLY A 1 1123 ? 134.650 116.324 126.562 0.26 163.21 1103 GLY A C 1
ATOM 8568 O O . GLY A 1 1123 ? 134.844 117.447 127.034 0.48 163.21 1103 GLY A O 1
ATOM 8569 N N . GLN A 1 1124 ? 134.037 116.123 125.397 0.50 162.23 1104 GLN A N 1
ATOM 8570 C CA . GLN A 1 1124 ? 133.526 117.205 124.555 0.85 162.23 1104 GLN A CA 1
ATOM 8571 C C . GLN A 1 1124 ? 134.619 118.185 124.142 0.74 162.23 1104 GLN A C 1
ATOM 8572 O O . GLN A 1 1124 ? 134.357 119.369 123.920 1.00 162.23 1104 GLN A O 1
ATOM 8578 N N . MET A 1 1125 ? 135.847 117.693 124.035 0.11 179.24 1105 MET A N 1
ATOM 8579 C CA . MET A 1 1125 ? 136.948 118.414 123.420 0.81 179.24 1105 MET A CA 1
ATOM 8580 C C . MET A 1 1125 ? 137.760 117.409 122.623 1.00 179.24 1105 MET A C 1
ATOM 8581 O O . MET A 1 1125 ? 137.598 116.195 122.771 1.00 179.24 1105 MET A O 1
ATOM 8586 N N . LEU A 1 1126 ? 138.644 117.908 121.776 1.00 156.05 1106 LEU A N 1
ATOM 8587 C CA . LEU A 1 1126 ? 139.585 117.038 121.102 1.00 156.05 1106 LEU A CA 1
ATOM 8588 C C . LEU A 1 1126 ? 140.986 117.283 121.632 0.91 156.05 1106 LEU A C 1
ATOM 8589 O O . LEU A 1 1126 ? 141.327 118.395 122.042 0.54 156.05 1106 LEU A O 1
ATOM 8594 N N . ARG A 1 1127 ? 141.797 116.232 121.628 1.00 180.63 1107 ARG A N 1
ATOM 8595 C CA . ARG A 1 1127 ? 143.223 116.366 121.866 1.00 180.63 1107 ARG A CA 1
ATOM 8596 C C . ARG A 1 1127 ? 143.979 115.439 120.934 1.00 180.63 1107 ARG A C 1
ATOM 8597 O O . ARG A 1 1127 ? 143.432 114.462 120.419 0.63 180.63 1107 ARG A O 1
ATOM 8605 N N . LEU A 1 1128 ? 145.246 115.763 120.711 1.00 159.04 1108 LEU A N 1
ATOM 8606 C CA . LEU A 1 1128 ? 146.165 114.774 120.185 1.00 159.04 1108 LEU A CA 1
ATOM 8607 C C . LEU A 1 1128 ? 146.567 113.831 121.306 1.00 159.04 1108 LEU A C 1
ATOM 8608 O O . LEU A 1 1128 ? 146.620 114.215 122.476 0.79 159.04 1108 LEU A O 1
ATOM 8613 N N . ARG A 1 1129 ? 146.861 112.591 120.944 1.00 196.37 1109 ARG A N 1
ATOM 8614 C CA . ARG A 1 1129 ? 147.657 111.751 121.817 1.00 196.37 1109 ARG A CA 1
ATOM 8615 C C . ARG A 1 1129 ? 148.458 110.783 120.967 0.86 196.37 1109 ARG A C 1
ATOM 8616 O O . ARG A 1 1129 ? 148.135 110.529 119.805 0.55 196.37 1109 ARG A O 1
ATOM 8624 N N . LEU A 1 1130 ? 149.510 110.241 121.566 1.00 201.70 1110 LEU A N 1
ATOM 8625 C CA . LEU A 1 1130 ? 150.157 109.070 121.003 1.00 201.70 1110 LEU A CA 1
ATOM 8626 C C . LEU A 1 1130 ? 149.142 107.959 120.787 0.79 201.70 1110 LEU A C 1
ATOM 8627 O O . LEU A 1 1130 ? 148.232 107.762 121.593 0.57 201.70 1110 LEU A O 1
ATOM 8632 N N . ARG A 1 1131 ? 149.297 107.239 119.685 0.83 198.75 1111 ARG A N 1
ATOM 8633 C CA . ARG A 1 1131 ? 148.446 106.089 119.434 0.99 198.75 1111 ARG A CA 1
ATOM 8634 C C . ARG A 1 1131 ? 148.855 104.956 120.359 0.72 198.75 1111 ARG A C 1
ATOM 8635 O O . ARG A 1 1131 ? 150.037 104.617 120.456 1.00 198.75 1111 ARG A O 1
ATOM 8643 N N . ASP A 1 1132 ? 147.877 104.359 121.033 0.43 216.78 1112 ASP A N 1
ATOM 8644 C CA . ASP A 1 1132 ? 148.157 103.374 122.066 0.28 216.78 1112 ASP A CA 1
ATOM 8645 C C . ASP A 1 1132 ? 147.965 101.940 121.596 0.70 216.78 1112 ASP A C 1
ATOM 8646 O O . ASP A 1 1132 ? 148.338 101.013 122.323 1.00 216.78 1112 ASP A O 1
ATOM 8651 N N . ASP A 1 1133 ? 147.415 101.733 120.404 0.69 198.32 1113 ASP A N 1
ATOM 8652 C CA . ASP A 1 1133 ? 147.068 100.395 119.954 0.72 198.32 1113 ASP A CA 1
ATOM 8653 C C . ASP A 1 1133 ? 148.247 99.749 119.238 0.82 198.32 1113 ASP A C 1
ATOM 8654 O O . ASP A 1 1133 ? 148.202 98.560 118.911 0.65 198.32 1113 ASP A O 1
ATOM 8659 N N . GLU A 1 1134 ? 149.320 100.505 119.031 1.00 205.45 1114 GLU A N 1
ATOM 8660 C CA . GLU A 1 1134 ? 150.546 99.995 118.441 1.00 205.45 1114 GLU A CA 1
ATOM 8661 C C . GLU A 1 1134 ? 151.700 100.836 118.966 0.99 205.45 1114 GLU A C 1
ATOM 8662 O O . GLU A 1 1134 ? 151.496 101.877 119.595 1.00 205.45 1114 GLU A O 1
ATOM 8668 N N . GLU A 1 1135 ? 152.915 100.364 118.721 0.91 188.42 1115 GLU A N 1
ATOM 8669 C CA . GLU A 1 1135 ? 154.095 101.078 119.186 0.90 188.42 1115 GLU A CA 1
ATOM 8670 C C . GLU A 1 1135 ? 154.132 102.492 118.624 0.87 188.42 1115 GLU A C 1
ATOM 8671 O O . GLU A 1 1135 ? 154.251 102.662 117.402 1.00 188.42 1115 GLU A O 1
ATOM 8677 N N . PRO A 1 1136 ? 154.035 103.523 119.463 0.87 192.69 1116 PRO A N 1
ATOM 8678 C CA . PRO A 1 1136 ? 153.900 104.886 118.938 0.97 192.69 1116 PRO A CA 1
ATOM 8679 C C . PRO A 1 1136 ? 155.144 105.385 118.236 1.00 192.69 1116 PRO A C 1
ATOM 8680 O O . PRO A 1 1136 ? 155.076 106.414 117.552 0.67 192.69 1116 PRO A O 1
ATOM 8684 N N . LEU A 1 1137 ? 156.273 104.701 118.377 1.00 162.39 1117 LEU A N 1
ATOM 8685 C CA . LEU A 1 1137 ? 157.512 105.129 117.754 1.00 162.39 1117 LEU A CA 1
ATOM 8686 C C . LEU A 1 1137 ? 158.155 103.982 116.992 1.00 162.39 1117 LEU A C 1
ATOM 8687 O O . LEU A 1 1137 ? 158.105 102.831 117.430 0.74 162.39 1117 LEU A O 1
ATOM 8692 N N . SER A 1 1138 ? 158.742 104.301 115.841 1.00 137.70 1118 SER A N 1
ATOM 8693 C CA . SER A 1 1138 ? 159.541 103.342 115.092 1.00 137.70 1118 SER A CA 1
ATOM 8694 C C . SER A 1 1138 ? 160.601 104.092 114.300 1.00 137.70 1118 SER A C 1
ATOM 8695 O O . SER A 1 1138 ? 160.446 105.276 113.990 1.00 137.70 1118 SER A O 1
ATOM 8698 N N . ILE A 1 1139 ? 161.689 103.395 113.981 1.00 159.68 1119 ILE A N 1
ATOM 8699 C CA . ILE A 1 1139 ? 162.946 104.040 113.617 1.00 159.68 1119 ILE A CA 1
ATOM 8700 C C . ILE A 1 1139 ? 163.597 103.253 112.488 0.97 159.68 1119 ILE A C 1
ATOM 8701 O O . ILE A 1 1139 ? 163.641 102.020 112.523 0.67 159.68 1119 ILE A O 1
ATOM 8706 N N . GLN A 1 1140 ? 164.102 103.969 111.487 0.79 232.13 1120 GLN A N 1
ATOM 8707 C CA . GLN A 1 1140 ? 164.920 103.394 110.427 0.80 232.13 1120 GLN A CA 1
ATOM 8708 C C . GLN A 1 1140 ? 166.271 104.091 110.372 0.78 232.13 1120 GLN A C 1
ATOM 8709 O O . GLN A 1 1140 ? 166.334 105.323 110.322 0.68 232.13 1120 GLN A O 1
ATOM 8715 N N . VAL A 1 1141 ? 167.347 103.307 110.385 0.81 244.67 1121 VAL A N 1
ATOM 8716 C CA . VAL A 1 1141 ? 168.625 103.760 109.847 1.00 244.67 1121 VAL A CA 1
ATOM 8717 C C . VAL A 1 1141 ? 168.622 103.575 108.336 0.64 244.67 1121 VAL A C 1
ATOM 8718 O O . VAL A 1 1141 ? 167.760 102.882 107.786 0.00 244.67 1121 VAL A O 1
ATOM 8722 N N . ALA A 1 1142 ? 169.586 104.194 107.660 1.00 191.08 1122 ALA A N 1
ATOM 8723 C CA . ALA A 1 1142 ? 169.703 104.082 106.210 0.78 191.08 1122 ALA A CA 1
ATOM 8724 C C . ALA A 1 1142 ? 169.891 102.638 105.757 0.98 191.08 1122 ALA A C 1
ATOM 8725 O O . ALA A 1 1142 ? 170.693 101.891 106.324 1.00 191.08 1122 ALA A O 1
ATOM 8727 N N . ASP A 1 1143 ? 169.139 102.252 104.728 0.44 173.08 1123 ASP A N 1
ATOM 8728 C CA . ASP A 1 1143 ? 169.049 100.873 104.272 0.53 173.08 1123 ASP A CA 1
ATOM 8729 C C . ASP A 1 1143 ? 169.033 100.871 102.748 0.58 173.08 1123 ASP A C 1
ATOM 8730 O O . ASP A 1 1143 ? 168.944 101.922 102.109 0.40 173.08 1123 ASP A O 1
ATOM 8735 N N . SER A 1 1144 ? 169.131 99.679 102.159 0.60 183.23 1124 SER A N 1
ATOM 8736 C CA . SER A 1 1144 ? 169.217 99.545 100.710 0.87 183.23 1124 SER A CA 1
ATOM 8737 C C . SER A 1 1144 ? 168.014 98.867 100.075 1.00 183.23 1124 SER A C 1
ATOM 8738 O O . SER A 1 1144 ? 167.656 99.214 98.949 1.00 183.23 1124 SER A O 1
ATOM 8741 N N . GLN A 1 1145 ? 167.385 97.914 100.757 1.00 179.10 1125 GLN A N 1
ATOM 8742 C CA . GLN A 1 1145 ? 166.413 97.027 100.129 1.00 179.10 1125 GLN A CA 1
ATOM 8743 C C . GLN A 1 1145 ? 165.000 97.579 100.201 1.00 179.10 1125 GLN A C 1
ATOM 8744 O O . GLN A 1 1145 ? 164.057 96.915 99.758 1.00 179.10 1125 GLN A O 1
ATOM 8750 N N . VAL A 1 1146 ? 164.855 98.779 100.757 1.00 192.68 1126 VAL A N 1
ATOM 8751 C CA . VAL A 1 1146 ? 163.560 99.343 101.125 1.00 192.68 1126 VAL A CA 1
ATOM 8752 C C . VAL A 1 1146 ? 162.600 99.366 99.942 1.00 192.68 1126 VAL A C 1
ATOM 8753 O O . VAL A 1 1146 ? 161.399 99.108 100.092 1.00 192.68 1126 VAL A O 1
ATOM 8757 N N . VAL A 1 1147 ? 163.113 99.669 98.750 1.00 197.96 1127 VAL A N 1
ATOM 8758 C CA . VAL A 1 1147 ? 162.284 99.656 97.545 1.00 197.96 1127 VAL A CA 1
ATOM 8759 C C . VAL A 1 1147 ? 161.630 98.296 97.326 1.00 197.96 1127 VAL A C 1
ATOM 8760 O O . VAL A 1 1147 ? 160.411 98.206 97.169 1.00 197.96 1127 VAL A O 1
ATOM 8764 N N . GLU A 1 1148 ? 162.427 97.230 97.256 1.00 189.69 1128 GLU A N 1
ATOM 8765 C CA . GLU A 1 1148 ? 161.855 95.897 97.059 1.00 189.69 1128 GLU A CA 1
ATOM 8766 C C . GLU A 1 1148 ? 160.861 95.552 98.162 1.00 189.69 1128 GLU A C 1
ATOM 8767 O O . GLU A 1 1148 ? 159.758 95.036 97.901 1.00 189.69 1128 GLU A O 1
ATOM 8773 N N . ARG A 1 1149 ? 161.240 95.869 99.400 1.00 193.81 1129 ARG A N 1
ATOM 8774 C CA . ARG A 1 1149 ? 160.455 95.549 100.583 1.00 193.81 1129 ARG A CA 1
ATOM 8775 C C . ARG A 1 1149 ? 159.106 96.236 100.545 1.00 193.81 1129 ARG A C 1
ATOM 8776 O O . ARG A 1 1149 ? 158.112 95.691 101.037 1.00 193.81 1129 ARG A O 1
ATOM 8784 N N . ASN A 1 1150 ? 159.050 97.422 99.955 1.00 216.14 1130 ASN A N 1
ATOM 8785 C CA . ASN A 1 1150 ? 157.771 98.091 99.807 1.00 216.14 1130 ASN A CA 1
ATOM 8786 C C . ASN A 1 1150 ? 157.030 97.533 98.606 1.00 216.14 1130 ASN A C 1
ATOM 8787 O O . ASN A 1 1150 ? 155.826 97.284 98.683 1.00 216.14 1130 ASN A O 1
ATOM 8792 N N . GLN A 1 1151 ? 157.731 97.368 97.486 1.00 213.51 1131 GLN A N 1
ATOM 8793 C CA . GLN A 1 1151 ? 157.083 97.075 96.216 1.00 213.51 1131 GLN A CA 1
ATOM 8794 C C . GLN A 1 1151 ? 156.287 95.782 96.293 1.00 213.51 1131 GLN A C 1
ATOM 8795 O O . GLN A 1 1151 ? 155.150 95.709 95.809 1.00 213.51 1131 GLN A O 1
ATOM 8801 N N . ALA A 1 1152 ? 156.883 94.739 96.881 1.00 207.60 1132 ALA A N 1
ATOM 8802 C CA . ALA A 1 1152 ? 156.141 93.497 97.093 1.00 207.60 1132 ALA A CA 1
ATOM 8803 C C . ALA A 1 1152 ? 154.862 93.731 97.890 1.00 207.60 1132 ALA A C 1
ATOM 8804 O O . ALA A 1 1152 ? 153.779 93.243 97.522 1.00 207.60 1132 ALA A O 1
ATOM 8806 N N . GLN A 1 1153 ? 154.960 94.532 98.952 1.00 208.92 1133 GLN A N 1
ATOM 8807 C CA . GLN A 1 1153 ? 153.803 94.824 99.786 1.00 208.92 1133 GLN A CA 1
ATOM 8808 C C . GLN A 1 1153 ? 152.741 95.568 99.001 1.00 208.92 1133 GLN A C 1
ATOM 8809 O O . GLN A 1 1153 ? 151.547 95.295 99.143 1.00 208.92 1133 GLN A O 1
ATOM 8815 N N . PHE A 1 1154 ? 153.162 96.518 98.178 1.00 193.99 1134 PHE A N 1
ATOM 8816 C CA . PHE A 1 1154 ? 152.211 97.307 97.414 0.90 193.99 1134 PHE A CA 1
ATOM 8817 C C . PHE A 1 1154 ? 151.483 96.437 96.406 1.00 193.99 1134 PHE A C 1
ATOM 8818 O O . PHE A 1 1154 ? 150.271 96.577 96.220 1.00 193.99 1134 PHE A O 1
ATOM 8826 N N . VAL A 1 1155 ? 152.214 95.558 95.722 1.00 191.13 1135 VAL A N 1
ATOM 8827 C CA . VAL A 1 1155 ? 151.589 94.659 94.757 1.00 191.13 1135 VAL A CA 1
ATOM 8828 C C . VAL A 1 1155 ? 150.532 93.803 95.445 1.00 191.13 1135 VAL A C 1
ATOM 8829 O O . VAL A 1 1155 ? 149.381 93.702 94.988 1.00 191.13 1135 VAL A O 1
ATOM 8833 N N . ALA A 1 1156 ? 150.893 93.230 96.595 1.00 186.88 1136 ALA A N 1
ATOM 8834 C CA . ALA A 1 1156 ? 149.943 92.407 97.336 1.00 186.88 1136 ALA A CA 1
ATOM 8835 C C . ALA A 1 1156 ? 148.736 93.227 97.768 1.00 186.88 1136 ALA A C 1
ATOM 8836 O O . ALA A 1 1156 ? 147.590 92.787 97.635 1.00 186.88 1136 ALA A O 1
ATOM 8838 N N . TYR A 1 1157 ? 148.980 94.418 98.305 1.00 226.97 1137 TYR A N 1
ATOM 8839 C CA . TYR A 1 1157 ? 147.911 95.247 98.844 1.00 226.97 1137 TYR A CA 1
ATOM 8840 C C . TYR A 1 1157 ? 146.958 95.715 97.754 1.00 226.97 1137 TYR A C 1
ATOM 8841 O O . TYR A 1 1157 ? 145.743 95.770 97.968 1.00 226.97 1137 TYR A O 1
ATOM 8850 N N . ARG A 1 1158 ? 147.490 96.080 96.588 1.00 264.83 1138 ARG A N 1
ATOM 8851 C CA . ARG A 1 1158 ? 146.635 96.439 95.463 0.94 264.83 1138 ARG A CA 1
ATOM 8852 C C . ARG A 1 1158 ? 145.771 95.266 95.027 1.00 264.83 1138 ARG A C 1
ATOM 8853 O O . ARG A 1 1158 ? 144.562 95.419 94.805 1.00 264.83 1138 ARG A O 1
ATOM 8861 N N . GLU A 1 1159 ? 146.373 94.081 94.898 1.00 272.96 1139 GLU A N 1
ATOM 8862 C CA . GLU A 1 1159 ? 145.580 92.893 94.599 1.00 272.96 1139 GLU A CA 1
ATOM 8863 C C . GLU A 1 1159 ? 144.471 92.703 95.624 1.00 272.96 1139 GLU A C 1
ATOM 8864 O O . GLU A 1 1159 ? 143.309 92.457 95.276 1.00 272.96 1139 GLU A O 1
ATOM 8870 N N . GLN A 1 1160 ? 144.815 92.860 96.896 1.00 255.44 1140 GLN A N 1
ATOM 8871 C CA . GLN A 1 1160 ? 143.876 92.633 97.985 1.00 255.44 1140 GLN A CA 1
ATOM 8872 C C . GLN A 1 1160 ? 142.712 93.611 97.938 1.00 255.44 1140 GLN A C 1
ATOM 8873 O O . GLN A 1 1160 ? 141.549 93.223 98.091 1.00 255.44 1140 GLN A O 1
ATOM 8879 N N . ILE A 1 1161 ? 143.007 94.896 97.778 1.00 236.62 1141 ILE A N 1
ATOM 8880 C CA . ILE A 1 1161 ? 141.931 95.869 97.666 1.00 236.62 1141 ILE A CA 1
ATOM 8881 C C . ILE A 1 1161 ? 141.077 95.658 96.419 1.00 236.62 1141 ILE A C 1
ATOM 8882 O O . ILE A 1 1161 ? 139.860 95.889 96.456 1.00 236.62 1141 ILE A O 1
ATOM 8887 N N . HIS A 1 1162 ? 141.665 95.217 95.302 1.00 293.15 1142 HIS A N 1
ATOM 8888 C CA . HIS A 1 1162 ? 140.808 94.793 94.196 1.00 293.15 1142 HIS A CA 1
ATOM 8889 C C . HIS A 1 1162 ? 139.906 93.622 94.562 1.00 293.15 1142 HIS A C 1
ATOM 8890 O O . HIS A 1 1162 ? 138.750 93.573 94.122 1.00 293.15 1142 HIS A O 1
ATOM 8897 N N . GLN A 1 1163 ? 140.371 92.725 95.433 1.00 326.78 1143 GLN A N 1
ATOM 8898 C CA . GLN A 1 1163 ? 139.476 91.695 95.957 1.00 326.78 1143 GLN A CA 1
ATOM 8899 C C . GLN A 1 1163 ? 138.347 92.307 96.767 1.00 326.78 1143 GLN A C 1
ATOM 8900 O O . GLN A 1 1163 ? 137.184 91.913 96.632 1.00 326.78 1143 GLN A O 1
ATOM 8906 N N . GLN A 1 1164 ? 138.685 93.265 97.622 1.00 330.98 1144 GLN A N 1
ATOM 8907 C CA . GLN A 1 1164 ? 137.686 93.934 98.446 1.00 330.98 1144 GLN A CA 1
ATOM 8908 C C . GLN A 1 1164 ? 136.595 94.561 97.590 1.00 330.98 1144 GLN A C 1
ATOM 8909 O O . GLN A 1 1164 ? 135.397 94.370 97.840 1.00 330.98 1144 GLN A O 1
ATOM 8915 N N . LEU A 1 1165 ? 136.998 95.337 96.588 1.00 347.19 1145 LEU A N 1
ATOM 8916 C CA . LEU A 1 1165 ? 136.018 96.001 95.738 0.84 347.19 1145 LEU A CA 1
ATOM 8917 C C . LEU A 1 1165 ? 135.209 95.003 94.921 1.00 347.19 1145 LEU A C 1
ATOM 8918 O O . LEU A 1 1165 ? 134.001 95.185 94.744 1.00 347.19 1145 LEU A O 1
ATOM 8923 N N . LYS A 1 1166 ? 135.850 93.954 94.402 1.00 367.55 1146 LYS A N 1
ATOM 8924 C CA . LYS A 1 1166 ? 135.108 92.905 93.709 1.00 367.55 1146 LYS A CA 1
ATOM 8925 C C . LYS A 1 1166 ? 134.034 92.304 94.607 1.00 367.55 1146 LYS A C 1
ATOM 8926 O O . LYS A 1 1166 ? 132.877 92.142 94.199 1.00 367.55 1146 LYS A O 1
ATOM 8932 N N . LYS A 1 1167 ? 134.399 92.011 95.854 1.00 377.62 1147 LYS A N 1
ATOM 8933 C CA . LYS A 1 1167 ? 133.450 91.515 96.844 1.00 377.62 1147 LYS A CA 1
ATOM 8934 C C . LYS A 1 1167 ? 132.275 92.467 97.018 1.00 377.62 1147 LYS A C 1
ATOM 8935 O O . LYS A 1 1167 ? 131.113 92.063 96.906 1.00 377.62 1147 LYS A O 1
ATOM 8941 N N . VAL A 1 1168 ? 132.557 93.719 97.367 1.00 391.32 1148 VAL A N 1
ATOM 8942 C CA . VAL A 1 1168 ? 131.477 94.655 97.668 1.00 391.32 1148 VAL A CA 1
ATOM 8943 C C . VAL A 1 1168 ? 130.579 94.864 96.451 1.00 391.32 1148 VAL A C 1
ATOM 8944 O O . VAL A 1 1168 ? 129.343 94.860 96.561 1.00 391.32 1148 VAL A O 1
ATOM 8948 N N . ALA A 1 1169 ? 131.179 95.032 95.270 0.98 406.82 1149 ALA A N 1
ATOM 8949 C CA . ALA A 1 1169 ? 130.386 95.147 94.052 0.69 406.82 1149 ALA A CA 1
ATOM 8950 C C . ALA A 1 1169 ? 129.491 93.934 93.851 0.77 406.82 1149 ALA A C 1
ATOM 8951 O O . ALA A 1 1169 ? 128.332 94.073 93.443 1.00 406.82 1149 ALA A O 1
ATOM 8953 N N . THR A 1 1170 ? 130.005 92.733 94.131 0.57 437.93 1150 THR A N 1
ATOM 8954 C CA . THR A 1 1170 ? 129.154 91.553 94.034 0.97 437.93 1150 THR A CA 1
ATOM 8955 C C . THR A 1 1170 ? 128.023 91.625 95.048 1.00 437.93 1150 THR A C 1
ATOM 8956 O O . THR A 1 1170 ? 126.886 91.235 94.756 1.00 437.93 1150 THR A O 1
ATOM 8960 N N . GLN A 1 1171 ? 128.319 92.140 96.242 1.00 396.55 1151 GLN A N 1
ATOM 8961 C CA . GLN A 1 1171 ? 127.280 92.324 97.247 1.00 396.55 1151 GLN A CA 1
ATOM 8962 C C . GLN A 1 1171 ? 126.191 93.261 96.753 1.00 396.55 1151 GLN A C 1
ATOM 8963 O O . GLN A 1 1171 ? 125.033 93.141 97.167 1.00 396.55 1151 GLN A O 1
ATOM 8969 N N . PHE A 1 1172 ? 126.533 94.183 95.857 1.00 372.94 1152 PHE A N 1
ATOM 8970 C CA . PHE A 1 1172 ? 125.535 95.043 95.233 1.00 372.94 1152 PHE A CA 1
ATOM 8971 C C . PHE A 1 1172 ? 125.371 94.751 93.745 1.00 372.94 1152 PHE A C 1
ATOM 8972 O O . PHE A 1 1172 ? 125.002 95.633 92.966 1.00 372.94 1152 PHE A O 1
ATOM 8980 N N . GLU A 1 1173 ? 125.657 93.515 93.344 1.00 373.29 1153 GLU A N 1
ATOM 8981 C CA . GLU A 1 1173 ? 125.229 92.905 92.088 1.00 373.29 1153 GLU A CA 1
ATOM 8982 C C . GLU A 1 1173 ? 125.822 93.562 90.851 0.96 373.29 1153 GLU A C 1
ATOM 8983 O O . GLU A 1 1173 ? 125.344 93.308 89.740 1.00 373.29 1153 GLU A O 1
ATOM 8989 N N . VAL A 1 1174 ? 126.840 94.394 91.000 0.69 402.26 1154 VAL A N 1
ATOM 8990 C CA . VAL A 1 1174 ? 127.435 95.066 89.851 0.89 402.26 1154 VAL A CA 1
ATOM 8991 C C . VAL A 1 1174 ? 128.321 94.077 89.107 0.95 402.26 1154 VAL A C 1
ATOM 8992 O O . VAL A 1 1174 ? 129.090 93.326 89.719 1.00 402.26 1154 VAL A O 1
ATOM 8996 N N . SER A 1 1175 ? 128.216 94.065 87.781 0.97 409.50 1155 SER A N 1
ATOM 8997 C CA . SER A 1 1175 ? 129.028 93.162 86.976 0.73 409.50 1155 SER A CA 1
ATOM 8998 C C . SER A 1 1175 ? 130.481 93.623 86.950 0.86 409.50 1155 SER A C 1
ATOM 8999 O O . SER A 1 1175 ? 130.784 94.747 86.537 1.00 409.50 1155 SER A O 1
ATOM 9002 N N . ILE A 1 1176 ? 131.381 92.738 87.393 1.00 400.64 1156 ILE A N 1
ATOM 9003 C CA . ILE A 1 1176 ? 132.817 92.994 87.384 0.86 400.64 1156 ILE A CA 1
ATOM 9004 C C . ILE A 1 1176 ? 133.474 92.569 86.082 0.66 400.64 1156 ILE A C 1
ATOM 9005 O O . ILE A 1 1176 ? 134.702 92.669 85.957 0.56 400.64 1156 ILE A O 1
ATOM 9010 N N . SER A 1 1177 ? 132.698 92.069 85.124 0.97 385.55 1157 SER A N 1
ATOM 9011 C CA . SER A 1 1177 ? 133.250 91.513 83.897 0.86 385.55 1157 SER A CA 1
ATOM 9012 C C . SER A 1 1177 ? 134.101 92.535 83.154 0.57 385.55 1157 SER A C 1
ATOM 9013 O O . SER A 1 1177 ? 133.705 93.691 82.982 0.71 385.55 1157 SER A O 1
ATOM 9016 N N . GLY A 1 1178 ? 135.279 92.093 82.719 0.82 438.17 1158 GLY A N 1
ATOM 9017 C CA . GLY A 1 1178 ? 136.200 92.904 81.952 1.00 438.17 1158 GLY A CA 1
ATOM 9018 C C . GLY A 1 1178 ? 136.933 93.980 82.719 0.92 438.17 1158 GLY A C 1
ATOM 9019 O O . GLY A 1 1178 ? 137.697 94.735 82.106 1.00 438.17 1158 GLY A O 1
ATOM 9020 N N . VAL A 1 1179 ? 136.739 94.083 84.030 0.60 400.65 1159 VAL A N 1
ATOM 9021 C CA . VAL A 1 1179 ? 137.420 95.106 84.816 0.46 400.65 1159 VAL A CA 1
ATOM 9022 C C . VAL A 1 1179 ? 138.828 94.603 85.117 0.59 400.65 1159 VAL A C 1
ATOM 9023 O O . VAL A 1 1179 ? 139.012 93.678 85.910 1.00 400.65 1159 VAL A O 1
ATOM 9027 N N . SER A 1 1180 ? 139.823 95.220 84.488 0.14 399.51 1160 SER A N 1
ATOM 9028 C CA . SER A 1 1180 ? 141.222 94.918 84.755 0.33 399.51 1160 SER A CA 1
ATOM 9029 C C . SER A 1 1180 ? 142.059 96.083 84.253 0.34 399.51 1160 SER A C 1
ATOM 9030 O O . SER A 1 1180 ? 141.573 96.951 83.524 0.49 399.51 1160 SER A O 1
ATOM 9033 N N . ASP A 1 1181 ? 143.326 96.097 84.657 0.33 315.67 1161 ASP A N 1
ATOM 9034 C CA . ASP A 1 1181 ? 144.192 97.222 84.328 0.29 315.67 1161 ASP A CA 1
ATOM 9035 C C . ASP A 1 1181 ? 144.392 97.311 82.822 1.00 315.67 1161 ASP A C 1
ATOM 9036 O O . ASP A 1 1181 ? 144.870 96.363 82.193 1.00 315.67 1161 ASP A O 1
ATOM 9041 N N . GLY A 1 1182 ? 144.035 98.455 82.246 1.00 242.63 1162 GLY A N 1
ATOM 9042 C CA . GLY A 1 1182 ? 144.473 98.763 80.896 1.00 242.63 1162 GLY A CA 1
ATOM 9043 C C . GLY A 1 1182 ? 145.964 99.030 80.868 1.00 242.63 1162 GLY A C 1
ATOM 9044 O O . GLY A 1 1182 ? 146.494 99.752 81.721 0.93 242.63 1162 GLY A O 1
ATOM 9045 N N . VAL A 1 1183 ? 146.658 98.433 79.900 1.00 230.81 1163 VAL A N 1
ATOM 9046 C CA . VAL A 1 1183 ? 148.088 98.679 79.772 1.00 230.81 1163 VAL A CA 1
ATOM 9047 C C . VAL A 1 1183 ? 148.305 100.163 79.528 1.00 230.81 1163 VAL A C 1
ATOM 9048 O O . VAL A 1 1183 ? 147.764 100.734 78.573 1.00 230.81 1163 VAL A O 1
ATOM 9052 N N . TYR A 1 1184 ? 149.084 100.799 80.397 1.00 235.98 1164 TYR A N 1
ATOM 9053 C CA . TYR A 1 1184 ? 149.421 102.201 80.200 1.00 235.98 1164 TYR A CA 1
ATOM 9054 C C . TYR A 1 1184 ? 150.121 102.409 78.869 1.00 235.98 1164 TYR A C 1
ATOM 9055 O O . TYR A 1 1184 ? 151.222 101.898 78.650 1.00 235.98 1164 TYR A O 1
ATOM 9064 N N . THR A 1 1185 ? 149.480 103.156 77.979 1.00 230.82 1165 THR A N 1
ATOM 9065 C CA . THR A 1 1185 ? 149.983 103.322 76.625 0.61 230.82 1165 THR A CA 1
ATOM 9066 C C . THR A 1 1185 ? 150.737 104.634 76.456 0.53 230.82 1165 THR A C 1
ATOM 9067 O O . THR A 1 1185 ? 151.833 104.645 75.890 0.61 230.82 1165 THR A O 1
ATOM 9071 N N . GLU A 1 1186 ? 150.186 105.739 76.950 0.57 220.54 1166 GLU A N 1
ATOM 9072 C CA . GLU A 1 1186 ? 150.747 107.048 76.647 0.79 220.54 1166 GLU A CA 1
ATOM 9073 C C . GLU A 1 1186 ? 150.136 108.090 77.573 0.53 220.54 1166 GLU A C 1
ATOM 9074 O O . GLU A 1 1186 ? 149.139 107.842 78.256 0.68 220.54 1166 GLU A O 1
ATOM 9080 N N . GLY A 1 1187 ? 150.752 109.269 77.571 0.59 224.65 1167 GLY A N 1
ATOM 9081 C CA . GLY A 1 1187 ? 150.176 110.467 78.143 0.74 224.65 1167 GLY A CA 1
ATOM 9082 C C . GLY A 1 1187 ? 150.530 110.697 79.602 0.67 224.65 1167 GLY A C 1
ATOM 9083 O O . GLY A 1 1187 ? 151.111 109.855 80.288 0.24 224.65 1167 GLY A O 1
ATOM 9084 N N . GLU A 1 1188 ? 150.160 111.888 80.069 0.50 204.21 1168 GLU A N 1
ATOM 9085 C CA . GLU A 1 1188 ? 150.368 112.311 81.445 0.40 204.21 1168 GLU A CA 1
ATOM 9086 C C . GLU A 1 1188 ? 149.416 111.592 82.397 0.98 204.21 1168 GLU A C 1
ATOM 9087 O O . GLU A 1 1188 ? 148.450 110.940 81.992 1.00 204.21 1168 GLU A O 1
ATOM 9093 N N . PHE A 1 1189 ? 149.712 111.722 83.688 1.00 158.66 1169 PHE A N 1
ATOM 9094 C CA . PHE A 1 1189 ? 148.766 111.342 84.725 1.00 158.66 1169 PHE A CA 1
ATOM 9095 C C . PHE A 1 1189 ? 147.442 112.058 84.521 1.00 158.66 1169 PHE A C 1
ATOM 9096 O O . PHE A 1 1189 ? 147.404 113.248 84.202 1.00 158.66 1169 PHE A O 1
ATOM 9104 N N . SER A 1 1190 ? 146.349 111.321 84.712 1.00 153.63 1170 SER A N 1
ATOM 9105 C CA . SER A 1 1190 ? 145.042 111.928 84.814 1.00 153.63 1170 SER A CA 1
ATOM 9106 C C . SER A 1 1190 ? 144.149 111.052 85.673 1.00 153.63 1170 SER A C 1
ATOM 9107 O O . SER A 1 1190 ? 144.231 109.820 85.580 1.00 153.63 1170 SER A O 1
ATOM 9110 N N . PRO A 1 1191 ? 143.290 111.640 86.497 1.00 136.79 1171 PRO A N 1
ATOM 9111 C CA . PRO A 1 1191 ? 142.073 110.938 86.899 1.00 136.79 1171 PRO A CA 1
ATOM 9112 C C . PRO A 1 1191 ? 141.280 110.552 85.666 1.00 136.79 1171 PRO A C 1
ATOM 9113 O O . PRO A 1 1191 ? 141.318 111.239 84.643 1.00 136.79 1171 PRO A O 1
ATOM 9117 N N . ASP A 1 1192 ? 140.564 109.435 85.765 1.00 146.88 1172 ASP A N 1
ATOM 9118 C CA . ASP A 1 1192 ? 139.727 108.959 84.668 1.00 146.88 1172 ASP A CA 1
ATOM 9119 C C . ASP A 1 1192 ? 140.539 108.752 83.392 1.00 146.88 1172 ASP A C 1
ATOM 9120 O O . ASP A 1 1192 ? 140.033 108.920 82.281 0.72 146.88 1172 ASP A O 1
ATOM 9125 N N . HIS A 1 1193 ? 141.810 108.406 83.541 1.00 178.65 1173 HIS A N 1
ATOM 9126 C CA . HIS A 1 1193 ? 142.574 107.904 82.413 1.00 178.65 1173 HIS A CA 1
ATOM 9127 C C . HIS A 1 1193 ? 142.070 106.521 82.009 1.00 178.65 1173 HIS A C 1
ATOM 9128 O O . HIS A 1 1193 ? 141.736 105.704 82.874 1.00 178.65 1173 HIS A O 1
ATOM 9135 N N . PRO A 1 1194 ? 141.985 106.243 80.707 1.00 190.05 1174 PRO A N 1
ATOM 9136 C CA . PRO A 1 1194 ? 141.448 104.953 80.240 1.00 190.05 1174 PRO A CA 1
ATOM 9137 C C . PRO A 1 1194 ? 142.013 103.731 80.943 1.00 190.05 1174 PRO A C 1
ATOM 9138 O O . PRO A 1 1194 ? 141.286 102.752 81.146 1.00 190.05 1174 PRO A O 1
ATOM 9142 N N . ALA A 1 1195 ? 143.290 103.765 81.321 1.00 208.80 1175 ALA A N 1
ATOM 9143 C CA . ALA A 1 1195 ? 143.925 102.602 81.935 1.00 208.80 1175 ALA A CA 1
ATOM 9144 C C . ALA A 1 1195 ? 143.194 102.161 83.197 1.00 208.80 1175 ALA A C 1
ATOM 9145 O O . ALA A 1 1195 ? 143.087 100.961 83.474 1.00 208.80 1175 ALA A O 1
ATOM 9147 N N . ILE A 1 1196 ? 142.677 103.111 83.971 1.00 212.61 1176 ILE A N 1
ATOM 9148 C CA . ILE A 1 1196 ? 141.990 102.819 85.223 1.00 212.61 1176 ILE A CA 1
ATOM 9149 C C . ILE A 1 1196 ? 140.491 103.001 85.113 1.00 212.61 1176 ILE A C 1
ATOM 9150 O O . ILE A 1 1196 ? 139.783 102.867 86.125 1.00 212.61 1176 ILE A O 1
ATOM 9155 N N . ALA A 1 1197 ? 139.988 103.319 83.920 1.00 223.59 1177 ALA A N 1
ATOM 9156 C CA . ALA A 1 1197 ? 138.620 103.802 83.771 1.00 223.59 1177 ALA A CA 1
ATOM 9157 C C . ALA A 1 1197 ? 137.603 102.785 84.270 1.00 223.59 1177 ALA A C 1
ATOM 9158 O O . ALA A 1 1197 ? 136.577 103.159 84.843 1.00 223.59 1177 ALA A O 1
ATOM 9160 N N . ALA A 1 1198 ? 137.860 101.497 84.051 1.00 250.98 1178 ALA A N 1
ATOM 9161 C CA . ALA A 1 1198 ? 136.945 100.469 84.536 1.00 250.98 1178 ALA A CA 1
ATOM 9162 C C . ALA A 1 1198 ? 136.824 100.502 86.055 1.00 250.98 1178 ALA A C 1
ATOM 9163 O O . ALA A 1 1198 ? 135.716 100.501 86.602 1.00 250.98 1178 ALA A O 1
ATOM 9165 N N . TRP A 1 1199 ? 137.961 100.545 86.749 1.00 266.48 1179 TRP A N 1
ATOM 9166 C CA . TRP A 1 1199 ? 137.953 100.669 88.204 1.00 266.48 1179 TRP A CA 1
ATOM 9167 C C . TRP A 1 1199 ? 137.239 101.934 88.656 1.00 266.48 1179 TRP A C 1
ATOM 9168 O O . TRP A 1 1199 ? 136.418 101.901 89.579 1.00 266.48 1179 TRP A O 1
ATOM 9179 N N . ALA A 1 1200 ? 137.574 103.068 88.046 1.00 241.89 1180 ALA A N 1
ATOM 9180 C CA . ALA A 1 1200 ? 136.945 104.325 88.441 1.00 241.89 1180 ALA A CA 1
ATOM 9181 C C . ALA A 1 1200 ? 135.432 104.280 88.253 1.00 241.89 1180 ALA A C 1
ATOM 9182 O O . ALA A 1 1200 ? 134.673 104.715 89.127 1.00 241.89 1180 ALA A O 1
ATOM 9184 N N . LYS A 1 1201 ? 134.978 103.777 87.106 1.00 233.60 1181 LYS A N 1
ATOM 9185 C CA . LYS A 1 1201 ? 133.549 103.620 86.855 1.00 233.60 1181 LYS A CA 1
ATOM 9186 C C . LYS A 1 1201 ? 132.898 102.719 87.894 1.00 233.60 1181 LYS A C 1
ATOM 9187 O O . LYS A 1 1201 ? 131.816 103.023 88.409 1.00 233.60 1181 LYS A O 1
ATOM 9193 N N . LEU A 1 1202 ? 133.523 101.577 88.173 1.00 244.00 1182 LEU A N 1
ATOM 9194 C CA . LEU A 1 1202 ? 132.995 100.659 89.173 1.00 244.00 1182 LEU A CA 1
ATOM 9195 C C . LEU A 1 1202 ? 132.863 101.318 90.539 1.00 244.00 1182 LEU A C 1
ATOM 9196 O O . LEU A 1 1202 ? 131.840 101.158 91.217 1.00 244.00 1182 LEU A O 1
ATOM 9201 N N . CYS A 1 1203 ? 133.862 102.106 90.936 1.00 226.28 1183 CYS A N 1
ATOM 9202 C CA . CYS A 1 1203 ? 133.757 102.854 92.185 1.00 226.28 1183 CYS A CA 1
ATOM 9203 C C . CYS A 1 1203 ? 132.599 103.839 92.143 1.00 226.28 1183 CYS A C 1
ATOM 9204 O O . CYS A 1 1203 ? 131.761 103.865 93.048 1.00 226.28 1183 CYS A O 1
ATOM 9207 N N . ALA A 1 1204 ? 132.581 104.705 91.132 1.00 213.96 1184 ALA A N 1
ATOM 9208 C CA . ALA A 1 1204 ? 131.536 105.716 91.001 1.00 213.96 1184 ALA A CA 1
ATOM 9209 C C . ALA A 1 1204 ? 130.136 105.115 91.062 1.00 213.96 1184 ALA A C 1
ATOM 9210 O O . ALA A 1 1204 ? 129.253 105.617 91.772 1.00 213.96 1184 ALA A O 1
ATOM 9212 N N . GLU A 1 1205 ? 129.948 103.974 90.408 1.00 211.75 1185 GLU A N 1
ATOM 9213 C CA . GLU A 1 1205 ? 128.641 103.333 90.394 1.00 211.75 1185 GLU A CA 1
ATOM 9214 C C . GLU A 1 1205 ? 128.297 102.699 91.732 1.00 211.75 1185 GLU A C 1
ATOM 9215 O O . GLU A 1 1205 ? 127.217 102.953 92.280 1.00 211.75 1185 GLU A O 1
ATOM 9221 N N . VAL A 1 1206 ? 129.202 101.900 92.293 1.00 211.10 1186 VAL A N 1
ATOM 9222 C CA . VAL A 1 1206 ? 128.917 101.293 93.588 1.00 211.10 1186 VAL A CA 1
ATOM 9223 C C . VAL A 1 1206 ? 128.650 102.366 94.636 1.00 211.10 1186 VAL A C 1
ATOM 9224 O O . VAL A 1 1206 ? 127.778 102.211 95.500 1.00 211.10 1186 VAL A O 1
ATOM 9228 N N . TYR A 1 1207 ? 129.371 103.483 94.553 1.00 188.64 1187 TYR A N 1
ATOM 9229 C CA . TYR A 1 1207 ? 129.053 104.653 95.362 1.00 188.64 1187 TYR A CA 1
ATOM 9230 C C . TYR A 1 1207 ? 127.640 105.171 95.135 1.00 188.64 1187 TYR A C 1
ATOM 9231 O O . TYR A 1 1207 ? 126.957 105.542 96.094 1.00 188.64 1187 TYR A O 1
ATOM 9240 N N . ASP A 1 1208 ? 127.198 105.241 93.878 1.00 191.51 1188 ASP A N 1
ATOM 9241 C CA . ASP A 1 1208 ? 125.822 105.659 93.608 1.00 191.51 1188 ASP A CA 1
ATOM 9242 C C . ASP A 1 1208 ? 124.792 104.738 94.256 1.00 191.51 1188 ASP A C 1
ATOM 9243 O O . ASP A 1 1208 ? 123.789 105.211 94.816 1.00 191.51 1188 ASP A O 1
ATOM 9248 N N . ARG A 1 1209 ? 125.081 103.435 94.279 1.00 196.16 1189 ARG A N 1
ATOM 9249 C CA . ARG A 1 1209 ? 124.195 102.439 94.890 1.00 196.16 1189 ARG A CA 1
ATOM 9250 C C . ARG A 1 1209 ? 123.971 102.640 96.379 1.00 196.16 1189 ARG A C 1
ATOM 9251 O O . ARG A 1 1209 ? 123.064 102.012 96.935 1.00 196.16 1189 ARG A O 1
ATOM 9259 N N . ILE A 1 1210 ? 124.753 103.485 97.037 1.00 180.38 1190 ILE A N 1
ATOM 9260 C CA . ILE A 1 1210 ? 124.599 103.686 98.471 1.00 180.38 1190 ILE A CA 1
ATOM 9261 C C . ILE A 1 1210 ? 124.249 105.148 98.710 1.00 180.38 1190 ILE A C 1
ATOM 9262 O O . ILE A 1 1210 ? 123.555 105.488 99.675 1.00 180.38 1190 ILE A O 1
ATOM 9267 N N . ASN A 1 1211 ? 124.720 106.020 97.823 1.00 170.77 1191 ASN A N 1
ATOM 9268 C CA . ASN A 1 1211 ? 124.443 107.445 97.941 1.00 170.77 1191 ASN A CA 1
ATOM 9269 C C . ASN A 1 1211 ? 122.968 107.754 97.704 1.00 170.77 1191 ASN A C 1
ATOM 9270 O O . ASN A 1 1211 ? 122.333 108.460 98.505 1.00 170.77 1191 ASN A O 1
ATOM 9275 N N . ALA A 1 1212 ? 122.393 107.204 96.627 1.00 160.65 1192 ALA A N 1
ATOM 9276 C CA . ALA A 1 1212 ? 120.942 107.274 96.468 1.00 160.65 1192 ALA A CA 1
ATOM 9277 C C . ALA A 1 1212 ? 120.214 106.673 97.662 1.00 160.65 1192 ALA A C 1
ATOM 9278 O O . ALA A 1 1212 ? 119.152 107.164 98.062 1.00 160.65 1192 ALA A O 1
ATOM 9280 N N . ASP A 1 1213 ? 120.764 105.613 98.244 1.00 152.55 1193 ASP A N 1
ATOM 9281 C CA . ASP A 1 1213 ? 120.108 104.955 99.366 1.00 152.55 1193 ASP A CA 1
ATOM 9282 C C . ASP A 1 1213 ? 120.019 105.885 100.573 1.00 152.55 1193 ASP A C 1
ATOM 9283 O O . ASP A 1 1213 ? 118.934 106.156 101.099 1.00 152.55 1193 ASP A O 1
ATOM 9288 N N . THR A 1 1214 ? 121.171 106.389 101.010 1.00 142.94 1194 THR A N 1
ATOM 9289 C CA . THR A 1 1214 ? 121.260 107.277 102.167 1.00 142.94 1194 THR A CA 1
ATOM 9290 C C . THR A 1 1214 ? 120.520 108.599 101.985 1.00 142.94 1194 THR A C 1
ATOM 9291 O O . THR A 1 1214 ? 120.047 109.175 102.976 1.00 142.94 1194 THR A O 1
ATOM 9295 N N . LYS A 1 1215 ? 120.448 109.128 100.759 1.00 134.81 1195 LYS A N 1
ATOM 9296 C CA . LYS A 1 1215 ? 119.756 110.404 100.575 1.00 134.81 1195 LYS A CA 1
ATOM 9297 C C . LYS A 1 1215 ? 118.330 110.388 101.126 1.00 134.81 1195 LYS A C 1
ATOM 9298 O O . LYS A 1 1215 ? 117.821 111.426 101.583 1.00 134.81 1195 LYS A O 1
ATOM 9304 N N . GLN A 1 1216 ? 117.682 109.221 101.121 1.00 133.19 1196 GLN A N 1
ATOM 9305 C CA . GLN A 1 1216 ? 116.332 109.122 101.662 1.00 133.19 1196 GLN A CA 1
ATOM 9306 C C . GLN A 1 1216 ? 116.292 109.421 103.153 1.00 133.19 1196 GLN A C 1
ATOM 9307 O O . GLN A 1 1216 ? 115.305 109.975 103.650 1.00 133.19 1196 GLN A O 1
ATOM 9313 N N . LEU A 1 1217 ? 117.352 109.076 103.879 1.00 122.10 1197 LEU A N 1
ATOM 9314 C CA . LEU A 1 1217 ? 117.441 109.432 105.288 1.00 122.10 1197 LEU A CA 1
ATOM 9315 C C . LEU A 1 1217 ? 117.927 110.857 105.483 1.00 122.10 1197 LEU A C 1
ATOM 9316 O O . LEU A 1 1217 ? 117.576 111.499 106.475 1.00 122.10 1197 LEU A O 1
ATOM 9321 N N . VAL A 1 1218 ? 118.772 111.334 104.572 1.00 116.67 1198 VAL A N 1
ATOM 9322 C CA . VAL A 1 1218 ? 119.245 112.719 104.607 1.00 116.67 1198 VAL A CA 1
ATOM 9323 C C . VAL A 1 1218 ? 118.082 113.709 104.583 1.00 116.67 1198 VAL A C 1
ATOM 9324 O O . VAL A 1 1218 ? 118.023 114.652 105.387 1.00 116.67 1198 VAL A O 1
ATOM 9328 N N . ASP A 1 1219 ? 117.152 113.519 103.648 1.00 111.84 1199 ASP A N 1
ATOM 9329 C CA . ASP A 1 1219 ? 115.935 114.335 103.620 1.00 111.84 1199 ASP A CA 1
ATOM 9330 C C . ASP A 1 1219 ? 115.166 114.288 104.941 1.00 111.84 1199 ASP A C 1
ATOM 9331 O O . ASP A 1 1219 ? 114.736 115.328 105.463 1.00 111.84 1199 ASP A O 1
ATOM 9336 N N . LYS A 1 1220 ? 114.981 113.093 105.495 1.00 105.19 1200 LYS A N 1
ATOM 9337 C CA . LYS A 1 1220 ? 114.282 112.967 106.771 1.00 105.19 1200 LYS A CA 1
ATOM 9338 C C . LYS A 1 1220 ? 115.001 113.723 107.880 1.00 105.19 1200 LYS A C 1
ATOM 9339 O O . LYS A 1 1220 ? 114.367 114.388 108.708 1.00 105.19 1200 LYS A O 1
ATOM 9345 N N . ARG A 1 1221 ? 116.324 113.601 107.927 1.00 98.64 1201 ARG A N 1
ATOM 9346 C CA . ARG A 1 1221 ? 117.115 114.318 108.917 1.00 98.64 1201 ARG A CA 1
ATOM 9347 C C . ARG A 1 1221 ? 116.956 115.828 108.789 1.00 98.64 1201 ARG A C 1
ATOM 9348 O O . ARG A 1 1221 ? 116.868 116.537 109.801 1.00 98.64 1201 ARG A O 1
ATOM 9356 N N . ASN A 1 1222 ? 116.921 116.347 107.560 1.00 94.63 1202 ASN A N 1
ATOM 9357 C CA . ASN A 1 1222 ? 116.669 117.779 107.406 1.00 94.63 1202 ASN A CA 1
ATOM 9358 C C . ASN A 1 1222 ? 115.288 118.159 107.924 1.00 94.63 1202 ASN A C 1
ATOM 9359 O O . ASN A 1 1222 ? 115.127 119.194 108.585 1.00 94.63 1202 ASN A O 1
ATOM 9364 N N . LYS A 1 1223 ? 114.276 117.353 107.605 1.00 94.16 1203 LYS A N 1
ATOM 9365 C CA . LYS A 1 1223 ? 112.939 117.565 108.158 1.00 94.16 1203 LYS A CA 1
ATOM 9366 C C . LYS A 1 1223 ? 112.966 117.645 109.680 1.00 94.16 1203 LYS A C 1
ATOM 9367 O O . LYS A 1 1223 ? 112.374 118.547 110.298 1.00 94.16 1203 LYS A O 1
ATOM 9373 N N . LEU A 1 1224 ? 113.711 116.733 110.297 1.00 91.88 1204 LEU A N 1
ATOM 9374 C CA . LEU A 1 1224 ? 113.877 116.774 111.742 1.00 91.88 1204 LEU A CA 1
ATOM 9375 C C . LEU A 1 1224 ? 114.507 118.080 112.213 1.00 91.88 1204 LEU A C 1
ATOM 9376 O O . LEU A 1 1224 ? 113.976 118.712 113.128 1.00 91.88 1204 LEU A O 1
ATOM 9381 N N . TYR A 1 1225 ? 115.670 118.463 111.676 1.00 87.32 1205 TYR A N 1
ATOM 9382 C CA . TYR A 1 1225 ? 116.280 119.721 112.127 1.00 87.32 1205 TYR A CA 1
ATOM 9383 C C . TYR A 1 1225 ? 115.349 120.916 111.961 1.00 87.32 1205 TYR A C 1
ATOM 9384 O O . TYR A 1 1225 ? 115.301 121.813 112.823 1.00 87.32 1205 TYR A O 1
ATOM 9393 N N . GLU A 1 1226 ? 114.553 120.911 110.890 1.00 89.23 1206 GLU A N 1
ATOM 9394 C CA . GLU A 1 1226 ? 113.588 121.981 110.706 1.00 89.23 1206 GLU A CA 1
ATOM 9395 C C . GLU A 1 1226 ? 112.491 121.944 111.745 1.00 89.23 1206 GLU A C 1
ATOM 9396 O O . GLU A 1 1226 ? 111.864 122.977 112.000 1.00 89.23 1206 GLU A O 1
ATOM 9402 N N . ASN A 1 1227 ? 112.240 120.796 112.352 1.00 89.10 1207 ASN A N 1
ATOM 9403 C CA . ASN A 1 1227 ? 111.260 120.848 113.427 1.00 89.10 1207 ASN A CA 1
ATOM 9404 C C . ASN A 1 1227 ? 111.905 121.105 114.787 1.00 89.10 1207 ASN A C 1
ATOM 9405 O O . ASN A 1 1227 ? 111.273 121.705 115.663 1.00 89.10 1207 ASN A O 1
ATOM 9410 N N . ARG A 1 1228 ? 113.153 120.663 114.971 1.00 86.66 1208 ARG A N 1
ATOM 9411 C CA . ARG A 1 1228 ? 113.914 120.967 116.182 1.00 86.66 1208 ARG A CA 1
ATOM 9412 C C . ARG A 1 1228 ? 114.074 122.461 116.435 1.00 86.66 1208 ARG A C 1
ATOM 9413 O O . ARG A 1 1228 ? 113.926 122.919 117.573 1.00 86.66 1208 ARG A O 1
ATOM 9421 N N . ARG A 1 1229 ? 114.369 123.241 115.391 1.00 85.98 1209 ARG A N 1
ATOM 9422 C CA . ARG A 1 1229 ? 114.584 124.679 115.608 1.00 85.98 1209 ARG A CA 1
ATOM 9423 C C . ARG A 1 1229 ? 113.326 125.400 116.085 1.00 85.98 1209 ARG A C 1
ATOM 9424 O O . ARG A 1 1229 ? 113.420 126.445 116.741 1.00 85.98 1209 ARG A O 1
ATOM 9432 N N . ASN A 1 1230 ? 112.149 124.845 115.816 1.00 88.78 1210 ASN A N 1
ATOM 9433 C CA . ASN A 1 1230 ? 110.889 125.576 115.851 1.00 88.78 1210 ASN A CA 1
ATOM 9434 C C . ASN A 1 1230 ? 109.919 125.038 116.896 1.00 88.78 1210 ASN A C 1
ATOM 9435 O O . ASN A 1 1230 ? 108.715 125.302 116.811 1.00 88.78 1210 ASN A O 1
ATOM 9440 N N . THR A 1 1231 ? 110.414 124.298 117.889 1.00 88.09 1211 THR A N 1
ATOM 9441 C CA . THR A 1 1231 ? 109.555 123.646 118.867 1.00 88.09 1211 THR A CA 1
ATOM 9442 C C . THR A 1 1231 ? 110.247 123.681 120.224 1.00 88.09 1211 THR A C 1
ATOM 9443 O O . THR A 1 1231 ? 111.474 123.762 120.325 1.00 88.09 1211 THR A O 1
ATOM 9447 N N . ILE A 1 1232 ? 109.419 123.611 121.269 1.00 83.29 1212 ILE A N 1
ATOM 9448 C CA . ILE A 1 1232 ? 109.876 123.758 122.650 1.00 83.29 1212 ILE A CA 1
ATOM 9449 C C . ILE A 1 1232 ? 110.612 122.520 123.145 1.00 83.29 1212 ILE A C 1
ATOM 9450 O O . ILE A 1 1232 ? 111.627 122.625 123.842 1.00 83.29 1212 ILE A O 1
ATOM 9455 N N . ARG A 1 1233 ? 110.129 121.339 122.790 1.00 82.95 1213 ARG A N 1
ATOM 9456 C CA . ARG A 1 1233 ? 110.473 120.109 123.504 1.00 82.95 1213 ARG A CA 1
ATOM 9457 C C . ARG A 1 1233 ? 111.671 119.391 122.886 1.00 82.95 1213 ARG A C 1
ATOM 9458 O O . ARG A 1 1233 ? 111.611 118.209 122.550 1.00 82.95 1213 ARG A O 1
ATOM 9466 N N . ARG A 1 1234 ? 112.761 120.147 122.700 1.00 83.47 1214 ARG A N 1
ATOM 9467 C CA . ARG A 1 1234 ? 113.921 119.700 121.930 1.00 83.47 1214 ARG A CA 1
ATOM 9468 C C . ARG A 1 1234 ? 114.294 118.245 122.199 1.00 83.47 1214 ARG A C 1
ATOM 9469 O O . ARG A 1 1234 ? 114.482 117.456 121.267 1.00 83.47 1214 ARG A O 1
ATOM 9477 N N . ASP A 1 1235 ? 114.365 117.864 123.476 1.00 84.40 1215 ASP A N 1
ATOM 9478 C CA . ASP A 1 1235 ? 114.873 116.552 123.859 1.00 84.40 1215 ASP A CA 1
ATOM 9479 C C . ASP A 1 1235 ? 113.959 115.393 123.480 1.00 84.40 1215 ASP A C 1
ATOM 9480 O O . ASP A 1 1235 ? 114.415 114.245 123.504 1.00 84.40 1215 ASP A O 1
ATOM 9485 N N . LEU A 1 1236 ? 112.700 115.643 123.124 1.00 85.87 1216 LEU A N 1
ATOM 9486 C CA . LEU A 1 1236 ? 111.884 114.578 122.550 1.00 85.87 1216 LEU A CA 1
ATOM 9487 C C . LEU A 1 1236 ? 112.503 114.047 121.261 1.00 85.87 1216 LEU A C 1
ATOM 9488 O O . LEU A 1 1236 ? 112.837 112.862 121.150 1.00 85.87 1216 LEU A O 1
ATOM 9493 N N . ILE A 1 1237 ? 112.672 114.927 120.281 1.00 85.52 1217 ILE A N 1
ATOM 9494 C CA . ILE A 1 1237 ? 113.050 114.538 118.928 1.00 85.52 1217 ILE A CA 1
ATOM 9495 C C . ILE A 1 1237 ? 114.563 114.520 118.735 1.00 85.52 1217 ILE A C 1
ATOM 9496 O O . ILE A 1 1237 ? 115.062 113.821 117.848 1.00 85.52 1217 ILE A O 1
ATOM 9501 N N . ASN A 1 1238 ? 115.296 115.287 119.544 1.00 88.13 1218 ASN A N 1
ATOM 9502 C CA . ASN A 1 1238 ? 116.741 115.422 119.394 1.00 88.13 1218 ASN A CA 1
ATOM 9503 C C . ASN A 1 1238 ? 117.459 114.076 119.336 1.00 88.13 1218 ASN A C 1
ATOM 9504 O O . ASN A 1 1238 ? 118.388 113.902 118.540 1.00 88.13 1218 ASN A O 1
ATOM 9509 N N . GLN A 1 1239 ? 117.066 113.115 120.174 1.00 91.45 1219 GLN A N 1
ATOM 9510 C CA . GLN A 1 1239 ? 117.732 111.814 120.128 1.00 91.45 1219 GLN A CA 1
ATOM 9511 C C . GLN A 1 1239 ? 117.539 111.119 118.784 1.00 91.45 1219 GLN A C 1
ATOM 9512 O O . GLN A 1 1239 ? 118.376 110.297 118.375 1.00 91.45 1219 GLN A O 1
ATOM 9518 N N . GLN A 1 1240 ? 116.443 111.415 118.087 1.00 92.43 1220 GLN A N 1
ATOM 9519 C CA . GLN A 1 1240 ? 116.244 110.807 116.779 1.00 92.43 1220 GLN A CA 1
ATOM 9520 C C . GLN A 1 1240 ? 117.325 111.266 115.809 1.00 92.43 1220 GLN A C 1
ATOM 9521 O O . GLN A 1 1240 ? 117.760 110.498 114.943 1.00 92.43 1220 GLN A O 1
ATOM 9527 N N . ILE A 1 1241 ? 117.709 112.544 115.894 1.00 92.48 1221 ILE A N 1
ATOM 9528 C CA . ILE A 1 1241 ? 118.860 113.048 115.148 1.00 92.48 1221 ILE A CA 1
ATOM 9529 C C . ILE A 1 1241 ? 120.064 112.143 115.350 1.00 92.48 1221 ILE A C 1
ATOM 9530 O O . ILE A 1 1241 ? 120.747 111.747 114.400 1.00 92.48 1221 ILE A O 1
ATOM 9535 N N . LYS A 1 1242 ? 120.339 111.820 116.612 1.00 96.39 1222 LYS A N 1
ATOM 9536 C CA . LYS A 1 1242 ? 121.451 110.951 116.977 1.00 96.39 1222 LYS A CA 1
ATOM 9537 C C . LYS A 1 1242 ? 121.342 109.580 116.326 1.00 96.39 1222 LYS A C 1
ATOM 9538 O O . LYS A 1 1242 ? 122.329 109.047 115.805 1.00 96.39 1222 LYS A O 1
ATOM 9544 N N . GLN A 1 1243 ? 120.146 109.003 116.332 1.00 97.41 1223 GLN A N 1
ATOM 9545 C CA . GLN A 1 1243 ? 119.972 107.674 115.750 1.00 97.41 1223 GLN A CA 1
ATOM 9546 C C . GLN A 1 1243 ? 120.096 107.677 114.228 1.00 97.41 1223 GLN A C 1
ATOM 9547 O O . GLN A 1 1243 ? 120.723 106.777 113.649 1.00 97.41 1223 GLN A O 1
ATOM 9553 N N . LEU A 1 1244 ? 119.578 108.708 113.568 1.00 99.04 1224 LEU A N 1
ATOM 9554 C CA . LEU A 1 1244 ? 119.793 108.838 112.130 1.00 99.04 1224 LEU A CA 1
ATOM 9555 C C . LEU A 1 1244 ? 121.266 109.046 111.796 1.00 99.04 1224 LEU A C 1
ATOM 9556 O O . LEU A 1 1244 ? 121.780 108.469 110.826 1.00 99.04 1224 LEU A O 1
ATOM 9561 N N . ASN A 1 1245 ? 121.961 109.865 112.584 1.00 97.43 1225 ASN A N 1
ATOM 9562 C CA . ASN A 1 1245 ? 123.397 110.027 112.399 1.00 97.43 1225 ASN A CA 1
ATOM 9563 C C . ASN A 1 1245 ? 124.116 108.691 112.520 1.00 97.43 1225 ASN A C 1
ATOM 9564 O O . ASN A 1 1245 ? 124.988 108.374 111.707 1.00 97.43 1225 ASN A O 1
ATOM 9569 N N . ILE A 1 1246 ? 123.838 107.945 113.590 1.00 103.62 1226 ILE A N 1
ATOM 9570 C CA . ILE A 1 1246 ? 124.471 106.641 113.789 1.00 103.62 1226 ILE A CA 1
ATOM 9571 C C . ILE A 1 1246 ? 124.261 105.758 112.565 1.00 103.62 1226 ILE A C 1
ATOM 9572 O O . ILE A 1 1246 ? 125.199 105.134 112.042 1.00 103.62 1226 ILE A O 1
ATOM 9577 N N . THR A 1 1247 ? 123.021 105.728 112.073 1.00 108.31 1227 THR A N 1
ATOM 9578 C CA . THR A 1 1247 ? 122.689 104.935 110.894 1.00 108.31 1227 THR A CA 1
ATOM 9579 C C . THR A 1 1247 ? 123.534 105.332 109.692 1.00 108.31 1227 THR A C 1
ATOM 9580 O O . THR A 1 1247 ? 124.101 104.475 109.005 1.00 108.31 1227 THR A O 1
ATOM 9584 N N . LEU A 1 1248 ? 123.636 106.631 109.426 1.00 113.28 1228 LEU A N 1
ATOM 9585 C CA . LEU A 1 1248 ? 124.410 107.086 108.274 1.00 113.28 1228 LEU A CA 1
ATOM 9586 C C . LEU A 1 1248 ? 125.897 106.791 108.443 1.00 113.28 1228 LEU A C 1
ATOM 9587 O O . LEU A 1 1248 ? 126.570 106.334 107.503 1.00 113.28 1228 LEU A O 1
ATOM 9592 N N . GLU A 1 1249 ? 126.438 107.081 109.622 1.00 114.49 1229 GLU A N 1
ATOM 9593 C CA . GLU A 1 1249 ? 127.866 106.916 109.813 1.00 114.49 1229 GLU A CA 1
ATOM 9594 C C . GLU A 1 1249 ? 128.283 105.460 109.754 1.00 114.49 1229 GLU A C 1
ATOM 9595 O O . GLU A 1 1249 ? 129.433 105.180 109.401 1.00 114.49 1229 GLU A O 1
ATOM 9601 N N . TYR A 1 1250 ? 127.382 104.523 110.063 1.00 123.71 1230 TYR A N 1
ATOM 9602 C CA . TYR A 1 1250 ? 127.700 103.128 109.778 1.00 123.71 1230 TYR A CA 1
ATOM 9603 C C . TYR A 1 1250 ? 128.049 102.950 108.306 1.00 123.71 1230 TYR A C 1
ATOM 9604 O O . TYR A 1 1250 ? 129.053 102.318 107.961 1.00 123.71 1230 TYR A O 1
ATOM 9613 N N . TYR A 1 1251 ? 127.211 103.499 107.426 1.00 132.40 1231 TYR A N 1
ATOM 9614 C CA . TYR A 1 1251 ? 127.393 103.335 105.988 1.00 132.40 1231 TYR A CA 1
ATOM 9615 C C . TYR A 1 1251 ? 128.693 103.974 105.526 1.00 132.40 1231 TYR A C 1
ATOM 9616 O O . TYR A 1 1251 ? 129.459 103.381 104.750 1.00 132.40 1231 TYR A O 1
ATOM 9625 N N . LYS A 1 1252 ? 128.968 105.178 106.031 1.00 132.10 1232 LYS A N 1
ATOM 9626 C CA . LYS A 1 1252 ? 130.236 105.844 105.742 1.00 132.10 1232 LYS A CA 1
ATOM 9627 C C . LYS A 1 1252 ? 131.420 104.976 106.145 1.00 132.10 1232 LYS A C 1
ATOM 9628 O O . LYS A 1 1252 ? 132.260 104.624 105.309 1.00 132.10 1232 LYS A O 1
ATOM 9634 N N . ALA A 1 1253 ? 131.462 104.566 107.410 1.00 137.51 1233 ALA A N 1
ATOM 9635 C CA . ALA A 1 1253 ? 132.587 103.789 107.917 1.00 137.51 1233 ALA A CA 1
ATOM 9636 C C . ALA A 1 1253 ? 132.739 102.477 107.162 1.00 137.51 1233 ALA A C 1
ATOM 9637 O O . ALA A 1 1253 ? 133.859 101.992 106.964 1.00 137.51 1233 ALA A O 1
ATOM 9639 N N . GLN A 1 1254 ? 131.630 101.890 106.730 1.00 147.24 1234 GLN A N 1
ATOM 9640 C CA . GLN A 1 1254 ? 131.688 100.594 106.073 1.00 147.24 1234 GLN A CA 1
ATOM 9641 C C . GLN A 1 1254 ? 132.090 100.677 104.602 1.00 147.24 1234 GLN A C 1
ATOM 9642 O O . GLN A 1 1254 ? 132.629 99.701 104.070 1.00 147.24 1234 GLN A O 1
ATOM 9648 N N . TYR A 1 1255 ? 131.868 101.803 103.920 1.00 162.70 1235 TYR A N 1
ATOM 9649 C CA . TYR A 1 1255 ? 132.118 101.762 102.478 1.00 162.70 1235 TYR A CA 1
ATOM 9650 C C . TYR A 1 1255 ? 133.000 102.877 101.912 1.00 162.70 1235 TYR A C 1
ATOM 9651 O O . TYR A 1 1255 ? 133.685 102.680 100.889 1.00 162.70 1235 TYR A O 1
ATOM 9660 N N . ASP A 1 1256 ? 133.004 104.046 102.556 1.00 163.18 1236 ASP A N 1
ATOM 9661 C CA . ASP A 1 1256 ? 133.837 105.135 102.067 1.00 163.18 1236 ASP A CA 1
ATOM 9662 C C . ASP A 1 1256 ? 135.309 104.754 102.093 1.00 163.18 1236 ASP A C 1
ATOM 9663 O O . ASP A 1 1256 ? 136.065 105.115 101.184 1.00 163.18 1236 ASP A O 1
ATOM 9668 N N . THR A 1 1257 ? 135.746 104.081 103.159 1.00 182.31 1237 THR A N 1
ATOM 9669 C CA . THR A 1 1257 ? 137.127 103.621 103.228 1.00 182.31 1237 THR A CA 1
ATOM 9670 C C . THR A 1 1257 ? 137.497 102.779 102.015 1.00 182.31 1237 THR A C 1
ATOM 9671 O O . THR A 1 1257 ? 138.568 102.957 101.424 1.00 182.31 1237 THR A O 1
ATOM 9675 N N . VAL A 1 1258 ? 136.601 101.880 101.611 1.00 187.41 1238 VAL A N 1
ATOM 9676 C CA . VAL A 1 1258 ? 136.879 101.001 100.481 1.00 187.41 1238 VAL A CA 1
ATOM 9677 C C . VAL A 1 1258 ? 137.025 101.810 99.203 1.00 187.41 1238 VAL A C 1
ATOM 9678 O O . VAL A 1 1258 ? 137.975 101.628 98.429 1.00 187.41 1238 VAL A O 1
ATOM 9682 N N . LEU A 1 1259 ? 136.101 102.742 98.982 1.00 185.45 1239 LEU A N 1
ATOM 9683 C CA . LEU A 1 1259 ? 136.153 103.523 97.748 1.00 185.45 1239 LEU A CA 1
ATOM 9684 C C . LEU A 1 1259 ? 137.397 104.403 97.706 1.00 185.45 1239 LEU A C 1
ATOM 9685 O O . LEU A 1 1259 ? 138.075 104.500 96.670 1.00 185.45 1239 LEU A O 1
ATOM 9690 N N . ARG A 1 1260 ? 137.734 105.013 98.839 1.00 182.81 1240 ARG A N 1
ATOM 9691 C CA . ARG A 1 1260 ? 138.911 105.866 98.926 1.00 182.81 1240 ARG A CA 1
ATOM 9692 C C . ARG A 1 1260 ? 140.183 105.071 98.667 1.00 182.81 1240 ARG A C 1
ATOM 9693 O O . ARG A 1 1260 ? 141.073 105.516 97.928 1.00 182.81 1240 ARG A O 1
ATOM 9701 N N . GLU A 1 1261 ? 140.298 103.892 99.277 1.00 198.02 1241 GLU A N 1
ATOM 9702 C CA . GLU A 1 1261 ? 141.506 103.104 99.085 1.00 198.02 1241 GLU A CA 1
ATOM 9703 C C . GLU A 1 1261 ? 141.615 102.633 97.645 1.00 198.02 1241 GLU A C 1
ATOM 9704 O O . GLU A 1 1261 ? 142.720 102.559 97.094 1.00 198.02 1241 GLU A O 1
ATOM 9710 N N . ALA A 1 1262 ? 140.484 102.311 97.016 1.00 200.74 1242 ALA A N 1
ATOM 9711 C CA . ALA A 1 1262 ? 140.527 101.921 95.613 1.00 200.74 1242 ALA A CA 1
ATOM 9712 C C . ALA A 1 1262 ? 141.042 103.068 94.755 1.00 200.74 1242 ALA A C 1
ATOM 9713 O O . ALA A 1 1262 ? 141.896 102.873 93.875 1.00 200.74 1242 ALA A O 1
ATOM 9715 N N . GLY A 1 1263 ? 140.590 104.286 95.050 1.00 199.84 1243 GLY A N 1
ATOM 9716 C CA . GLY A 1 1263 ? 141.096 105.433 94.317 1.00 199.84 1243 GLY A CA 1
ATOM 9717 C C . GLY A 1 1263 ? 142.586 105.622 94.519 1.00 199.84 1243 GLY A C 1
ATOM 9718 O O . GLY A 1 1263 ? 143.323 105.924 93.570 1.00 199.84 1243 GLY A O 1
ATOM 9719 N N . PHE A 1 1264 ? 143.060 105.417 95.748 1.00 193.82 1244 PHE A N 1
ATOM 9720 C CA . PHE A 1 1264 ? 144.475 105.656 95.995 1.00 193.82 1244 PHE A CA 1
ATOM 9721 C C . PHE A 1 1264 ? 145.325 104.620 95.285 1.00 193.82 1244 PHE A C 1
ATOM 9722 O O . PHE A 1 1264 ? 146.347 104.957 94.678 1.00 193.82 1244 PHE A O 1
ATOM 9730 N N . VAL A 1 1265 ? 144.921 103.353 95.349 1.00 209.09 1245 VAL A N 1
ATOM 9731 C CA . VAL A 1 1265 ? 145.742 102.316 94.745 1.00 209.09 1245 VAL A CA 1
ATOM 9732 C C . VAL A 1 1265 ? 145.736 102.473 93.238 1.00 209.09 1245 VAL A C 1
ATOM 9733 O O . VAL A 1 1265 ? 146.739 102.187 92.572 1.00 209.09 1245 VAL A O 1
ATOM 9737 N N . GLU A 1 1266 ? 144.664 103.040 92.684 1.00 215.98 1246 GLU A N 1
ATOM 9738 C CA . GLU A 1 1266 ? 144.659 103.258 91.246 1.00 215.98 1246 GLU A CA 1
ATOM 9739 C C . GLU A 1 1266 ? 145.561 104.414 90.837 1.00 215.98 1246 GLU A C 1
ATOM 9740 O O . GLU A 1 1266 ? 146.344 104.288 89.888 1.00 215.98 1246 GLU A O 1
ATOM 9746 N N . GLN A 1 1267 ? 145.476 105.545 91.535 1.00 194.42 1247 GLN A N 1
ATOM 9747 C CA . GLN A 1 1267 ? 146.402 106.640 91.250 1.00 194.42 1247 GLN A CA 1
ATOM 9748 C C . GLN A 1 1267 ? 147.861 106.224 91.430 1.00 194.42 1247 GLN A C 1
ATOM 9749 O O . GLN A 1 1267 ? 148.730 106.595 90.627 1.00 194.42 1247 GLN A O 1
ATOM 9755 N N . SER A 1 1268 ? 148.135 105.387 92.428 1.00 193.17 1248 SER A N 1
ATOM 9756 C CA . SER A 1 1268 ? 149.505 104.949 92.668 1.00 193.17 1248 SER A CA 1
ATOM 9757 C C . SER A 1 1268 ? 149.994 104.004 91.585 1.00 193.17 1248 SER A C 1
ATOM 9758 O O . SER A 1 1268 ? 151.132 104.127 91.117 1.00 193.17 1248 SER A O 1
ATOM 9761 N N . TRP A 1 1269 ? 149.146 103.077 91.147 1.00 214.03 1249 TRP A N 1
ATOM 9762 C CA . TRP A 1 1269 ? 149.574 102.183 90.084 1.00 214.03 1249 TRP A CA 1
ATOM 9763 C C . TRP A 1 1269 ? 149.764 102.951 88.789 1.00 214.03 1249 TRP A C 1
ATOM 9764 O O . TRP A 1 1269 ? 150.687 102.662 88.023 1.00 214.03 1249 TRP A O 1
ATOM 9775 N N . LEU A 1 1270 ? 148.904 103.934 88.527 1.00 193.02 1250 LEU A N 1
ATOM 9776 C CA . LEU A 1 1270 ? 149.089 104.766 87.346 1.00 193.02 1250 LEU A CA 1
ATOM 9777 C C . LEU A 1 1270 ? 150.447 105.455 87.373 1.00 193.02 1250 LEU A C 1
ATOM 9778 O O . LEU A 1 1270 ? 151.202 105.405 86.394 1.00 193.02 1250 LEU A O 1
ATOM 9783 N N . TRP A 1 1271 ? 150.758 106.141 88.475 1.00 183.23 1251 TRP A N 1
ATOM 9784 C CA . TRP A 1 1271 ? 152.038 106.837 88.564 1.00 183.23 1251 TRP A CA 1
ATOM 9785 C C . TRP A 1 1271 ? 153.219 105.880 88.455 1.00 183.23 1251 TRP A C 1
ATOM 9786 O O . TRP A 1 1271 ? 154.241 106.208 87.836 1.00 183.23 1251 TRP A O 1
ATOM 9797 N N . GLN A 1 1272 ? 153.087 104.675 89.006 1.00 196.94 1252 GLN A N 1
ATOM 9798 C CA . GLN A 1 1272 ? 154.150 103.691 88.847 1.00 196.94 1252 GLN A CA 1
ATOM 9799 C C . GLN A 1 1272 ? 154.309 103.236 87.404 1.00 196.94 1252 GLN A C 1
ATOM 9800 O O . GLN A 1 1272 ? 155.434 103.040 86.937 1.00 196.94 1252 GLN A O 1
ATOM 9806 N N . GLN A 1 1273 ? 153.210 103.089 86.670 1.00 202.99 1253 GLN A N 1
ATOM 9807 C CA . GLN A 1 1273 ? 153.340 102.765 85.253 1.00 202.99 1253 GLN A CA 1
ATOM 9808 C C . GLN A 1 1273 ? 154.013 103.896 84.497 1.00 202.99 1253 GLN A C 1
ATOM 9809 O O . GLN A 1 1273 ? 154.837 103.660 83.606 1.00 202.99 1253 GLN A O 1
ATOM 9815 N N . ILE A 1 1274 ? 153.646 105.132 84.820 1.00 198.53 1254 ILE A N 1
ATOM 9816 C CA . ILE A 1 1274 ? 154.233 106.278 84.137 1.00 198.53 1254 ILE A CA 1
ATOM 9817 C C . ILE A 1 1274 ? 155.736 106.320 84.360 1.00 198.53 1254 ILE A C 1
ATOM 9818 O O . ILE A 1 1274 ? 156.509 106.560 83.426 1.00 198.53 1254 ILE A O 1
ATOM 9823 N N . LYS A 1 1275 ? 156.179 106.069 85.592 1.00 199.97 1255 LYS A N 1
ATOM 9824 C CA . LYS A 1 1275 ? 157.614 105.934 85.835 1.00 199.97 1255 LYS A CA 1
ATOM 9825 C C . LYS A 1 1275 ? 158.208 104.784 85.035 1.00 199.97 1255 LYS A C 1
ATOM 9826 O O . LYS A 1 1275 ? 159.212 104.953 84.334 1.00 199.97 1255 LYS A O 1
ATOM 9832 N N . ALA A 1 1276 ? 157.597 103.604 85.132 1.00 202.11 1256 ALA A N 1
ATOM 9833 C CA . ALA A 1 1276 ? 158.160 102.406 84.523 1.00 202.11 1256 ALA A CA 1
ATOM 9834 C C . ALA A 1 1276 ? 158.349 102.569 83.024 1.00 202.11 1256 ALA A C 1
ATOM 9835 O O . ALA A 1 1276 ? 159.309 102.042 82.452 1.00 202.11 1256 ALA A O 1
ATOM 9837 N N . LYS A 1 1277 ? 157.456 103.302 82.369 1.00 211.61 1257 LYS A N 1
ATOM 9838 C CA . LYS A 1 1277 ? 157.621 103.523 80.939 1.00 211.61 1257 LYS A CA 1
ATOM 9839 C C . LYS A 1 1277 ? 158.526 104.712 80.628 1.00 211.61 1257 LYS A C 1
ATOM 9840 O O . LYS A 1 1277 ? 159.424 104.601 79.790 1.00 211.61 1257 LYS A O 1
ATOM 9846 N N . ASN A 1 1278 ? 158.316 105.848 81.284 1.00 212.88 1258 ASN A N 1
ATOM 9847 C CA . ASN A 1 1278 ? 158.926 107.098 80.859 1.00 212.88 1258 ASN A CA 1
ATOM 9848 C C . ASN A 1 1278 ? 160.085 107.529 81.744 1.00 212.88 1258 ASN A C 1
ATOM 9849 O O . ASN A 1 1278 ? 160.719 108.549 81.459 1.00 212.88 1258 ASN A O 1
ATOM 9854 N N . GLY A 1 1279 ? 160.375 106.789 82.804 1.00 236.64 1259 GLY A N 1
ATOM 9855 C CA . GLY A 1 1279 ? 161.430 107.144 83.726 1.00 236.64 1259 GLY A CA 1
ATOM 9856 C C . GLY A 1 1279 ? 161.010 108.170 84.764 1.00 236.64 1259 GLY A C 1
ATOM 9857 O O . GLY A 1 1279 ? 160.013 108.878 84.630 0.99 236.64 1259 GLY A O 1
ATOM 9858 N N . SER A 1 1280 ? 161.810 108.228 85.831 0.90 228.33 1260 SER A N 1
ATOM 9859 C CA . SER A 1 1280 ? 161.533 109.102 86.967 0.59 228.33 1260 SER A CA 1
ATOM 9860 C C . SER A 1 1280 ? 161.432 110.570 86.572 0.65 228.33 1260 SER A C 1
ATOM 9861 O O . SER A 1 1280 ? 160.644 111.315 87.165 0.77 228.33 1260 SER A O 1
ATOM 9864 N N . ALA A 1 1281 ? 162.210 111.007 85.581 0.69 186.24 1261 ALA A N 1
ATOM 9865 C CA . ALA A 1 1281 ? 162.174 112.411 85.189 0.88 186.24 1261 ALA A CA 1
ATOM 9866 C C . ALA A 1 1281 ? 160.814 112.836 84.657 0.17 186.24 1261 ALA A C 1
ATOM 9867 O O . ALA A 1 1281 ? 160.534 114.037 84.596 0.00 186.24 1261 ALA A O 1
ATOM 9869 N N . ALA A 1 1282 ? 159.960 111.886 84.282 0.00 206.61 1262 ALA A N 1
ATOM 9870 C CA . ALA A 1 1282 ? 158.576 112.205 83.964 0.00 206.61 1262 ALA A CA 1
ATOM 9871 C C . ALA A 1 1282 ? 157.714 112.319 85.211 0.55 206.61 1262 ALA A C 1
ATOM 9872 O O . ALA A 1 1282 ? 156.607 112.860 85.141 0.58 206.61 1262 ALA A O 1
ATOM 9874 N N . VAL A 1 1283 ? 158.201 111.821 86.343 0.94 183.81 1263 VAL A N 1
ATOM 9875 C CA . VAL A 1 1283 ? 157.379 111.611 87.528 1.00 183.81 1263 VAL A CA 1
ATOM 9876 C C . VAL A 1 1283 ? 157.885 112.395 88.729 1.00 183.81 1263 VAL A C 1
ATOM 9877 O O . VAL A 1 1283 ? 157.137 112.571 89.701 1.00 183.81 1263 VAL A O 1
ATOM 9881 N N . VAL A 1 1284 ? 159.096 112.936 88.669 1.00 144.30 1264 VAL A N 1
ATOM 9882 C CA . VAL A 1 1284 ? 159.533 113.992 89.570 1.00 144.30 1264 VAL A CA 1
ATOM 9883 C C . VAL A 1 1284 ? 160.191 115.078 88.738 1.00 144.30 1264 VAL A C 1
ATOM 9884 O O . VAL A 1 1284 ? 161.015 114.785 87.866 0.62 144.30 1264 VAL A O 1
ATOM 9888 N N . ARG A 1 1285 ? 159.824 116.325 89.004 1.00 185.71 1265 ARG A N 1
ATOM 9889 C CA . ARG A 1 1285 ? 160.382 117.477 88.317 1.00 185.71 1265 ARG A CA 1
ATOM 9890 C C . ARG A 1 1285 ? 161.049 118.397 89.327 1.00 185.71 1265 ARG A C 1
ATOM 9891 O O . ARG A 1 1285 ? 160.584 118.530 90.462 1.00 185.71 1265 ARG A O 1
ATOM 9899 N N . ILE A 1 1286 ? 162.142 119.029 88.903 0.65 256.31 1266 ILE A N 1
ATOM 9900 C CA . ILE A 1 1286 ? 162.962 119.812 89.818 0.74 256.31 1266 ILE A CA 1
ATOM 9901 C C . ILE A 1 1286 ? 162.317 121.148 90.163 0.50 256.31 1266 ILE A C 1
ATOM 9902 O O . ILE A 1 1286 ? 162.455 121.630 91.293 0.51 256.31 1266 ILE A O 1
ATOM 9907 N N . ASP A 1 1287 ? 161.576 121.753 89.241 0.41 253.95 1267 ASP A N 1
ATOM 9908 C CA . ASP A 1 1287 ? 160.884 122.990 89.566 0.45 253.95 1267 ASP A CA 1
ATOM 9909 C C . ASP A 1 1287 ? 159.643 123.144 88.700 0.01 253.95 1267 ASP A C 1
ATOM 9910 O O . ASP A 1 1287 ? 159.523 122.542 87.631 0.00 253.95 1267 ASP A O 1
ATOM 9915 N N . ASP A 1 1288 ? 158.721 123.980 89.181 1.00 229.69 1268 ASP A N 1
ATOM 9916 C CA . ASP A 1 1288 ? 157.404 124.160 88.580 1.00 229.69 1268 ASP A CA 1
ATOM 9917 C C . ASP A 1 1288 ? 157.389 125.127 87.402 1.00 229.69 1268 ASP A C 1
ATOM 9918 O O . ASP A 1 1288 ? 156.328 125.318 86.798 1.00 229.69 1268 ASP A O 1
ATOM 9923 N N . THR A 1 1289 ? 158.521 125.731 87.044 1.00 229.63 1269 THR A N 1
ATOM 9924 C CA . THR A 1 1289 ? 158.483 126.833 86.089 1.00 229.63 1269 THR A CA 1
ATOM 9925 C C . THR A 1 1289 ? 158.238 126.367 84.660 1.00 229.63 1269 THR A C 1
ATOM 9926 O O . THR A 1 1289 ? 157.914 127.198 83.805 1.00 229.63 1269 THR A O 1
ATOM 9930 N N . ALA A 1 1290 ? 158.384 125.071 84.381 1.00 220.21 1270 ALA A N 1
ATOM 9931 C CA . ALA A 1 1290 ? 157.998 124.495 83.092 1.00 220.21 1270 ALA A CA 1
ATOM 9932 C C . ALA A 1 1290 ? 156.491 124.232 83.092 1.00 220.21 1270 ALA A C 1
ATOM 9933 O O . ALA A 1 1290 ? 156.018 123.093 83.127 1.00 220.21 1270 ALA A O 1
ATOM 9935 N N . ILE A 1 1291 ? 155.735 125.332 83.057 1.00 212.01 1271 ILE A N 1
ATOM 9936 C CA . ILE A 1 1291 ? 154.322 125.373 83.427 1.00 212.01 1271 ILE A CA 1
ATOM 9937 C C . ILE A 1 1291 ? 153.510 124.323 82.678 1.00 212.01 1271 ILE A C 1
ATOM 9938 O O . ILE A 1 1291 ? 153.479 124.308 81.443 1.00 212.01 1271 ILE A O 1
ATOM 9943 N N . GLN A 1 1292 ? 152.849 123.442 83.426 1.00 195.78 1272 GLN A N 1
ATOM 9944 C CA . GLN A 1 1292 ? 151.910 122.484 82.860 1.00 195.78 1272 GLN A CA 1
ATOM 9945 C C . GLN A 1 1292 ? 151.049 121.932 83.988 1.00 195.78 1272 GLN A C 1
ATOM 9946 O O . GLN A 1 1292 ? 151.358 122.095 85.170 1.00 195.78 1272 GLN A O 1
ATOM 9952 N N . GLY A 1 1293 ? 149.957 121.273 83.604 1.00 162.63 1273 GLY A N 1
ATOM 9953 C CA . GLY A 1 1293 ? 149.031 120.706 84.566 1.00 162.63 1273 GLY A CA 1
ATOM 9954 C C . GLY A 1 1293 ? 148.048 119.736 83.941 1.00 162.63 1273 GLY A C 1
ATOM 9955 O O . GLY A 1 1293 ? 148.365 119.091 82.937 1.00 162.63 1273 GLY A O 1
ATOM 9956 N N . GLY A 1 1294 ? 146.852 119.615 84.525 1.00 144.95 1274 GLY A N 1
ATOM 9957 C CA . GLY A 1 1294 ? 145.850 118.733 83.951 1.00 144.95 1274 GLY A CA 1
ATOM 9958 C C . GLY A 1 1294 ? 145.313 119.227 82.624 1.00 144.95 1274 GLY A C 1
ATOM 9959 O O . GLY A 1 1294 ? 144.949 118.423 81.761 1.00 144.95 1274 GLY A O 1
ATOM 9960 N N . GLY A 1 1295 ? 145.255 120.546 82.439 1.00 126.62 1275 GLY A N 1
ATOM 9961 C CA . GLY A 1 1295 ? 145.134 121.122 81.121 1.00 126.62 1275 GLY A CA 1
ATOM 9962 C C . GLY A 1 1295 ? 146.253 122.117 80.888 1.00 126.62 1275 GLY A C 1
ATOM 9963 O O . GLY A 1 1295 ? 146.908 122.579 81.823 1.00 126.62 1275 GLY A O 1
ATOM 9964 N N . LYS A 1 1296 ? 146.474 122.432 79.609 1.00 108.79 1276 LYS A N 1
ATOM 9965 C CA . LYS A 1 1296 ? 147.625 123.254 79.248 1.00 108.79 1276 LYS A CA 1
ATOM 9966 C C . LYS A 1 1296 ? 147.590 124.613 79.934 1.00 108.79 1276 LYS A C 1
ATOM 9967 O O . LYS A 1 1296 ? 148.645 125.177 80.248 1.00 108.79 1276 LYS A O 1
ATOM 9973 N N . GLN A 1 1297 ? 146.398 125.150 80.180 1.00 85.96 1277 GLN A N 1
ATOM 9974 C CA . GLN A 1 1297 ? 146.218 126.225 81.142 1.00 85.96 1277 GLN A CA 1
ATOM 9975 C C . GLN A 1 1297 ? 144.850 126.076 81.789 1.00 85.96 1277 GLN A C 1
ATOM 9976 O O . GLN A 1 1297 ? 143.933 125.491 81.206 1.00 85.96 1277 GLN A O 1
ATOM 9982 N N . ARG A 1 1298 ? 144.721 126.607 83.003 1.00 66.61 1278 ARG A N 1
ATOM 9983 C CA . ARG A 1 1298 ? 143.482 126.535 83.755 1.00 66.61 1278 ARG A CA 1
ATOM 9984 C C . ARG A 1 1298 ? 142.970 127.901 84.174 1.00 66.61 1278 ARG A C 1
ATOM 9985 O O . ARG A 1 1298 ? 141.963 127.974 84.887 1.00 66.61 1278 ARG A O 1
ATOM 9993 N N . THR A 1 1299 ? 143.626 128.983 83.747 1.00 58.26 1279 THR A N 1
ATOM 9994 C CA . THR A 1 1299 ? 143.118 130.349 83.887 1.00 58.26 1279 THR A CA 1
ATOM 9995 C C . THR A 1 1299 ? 142.797 130.679 85.341 1.00 58.26 1279 THR A C 1
ATOM 9996 O O . THR A 1 1299 ? 141.897 131.471 85.626 1.00 58.26 1279 THR A O 1
ATOM 10000 N N . ASP A 1 1300 ? 143.523 130.063 86.269 1.00 53.67 1280 ASP A N 1
ATOM 10001 C CA . ASP A 1 1300 ? 143.372 130.399 87.676 1.00 53.67 1280 ASP A CA 1
ATOM 10002 C C . ASP A 1 1300 ? 143.738 131.854 87.929 1.00 53.67 1280 ASP A C 1
ATOM 10003 O O . ASP A 1 1300 ? 144.712 132.373 87.380 1.00 53.67 1280 ASP A O 1
ATOM 10008 N N . SER A 1 1301 ? 142.934 132.512 88.759 1.00 44.01 1281 SER A N 1
ATOM 10009 C CA . SER A 1 1301 ? 143.212 133.885 89.143 1.00 44.01 1281 SER A CA 1
ATOM 10010 C C . SER A 1 1301 ? 144.605 134.010 89.745 1.00 44.01 1281 SER A C 1
ATOM 10011 O O . SER A 1 1301 ? 145.114 133.093 90.392 1.00 44.01 1281 SER A O 1
ATOM 10014 N N . VAL A 1 1302 ? 145.219 135.168 89.521 1.00 42.16 1282 VAL A N 1
ATOM 10015 C CA . VAL A 1 1302 ? 146.501 135.467 90.144 1.00 42.16 1282 VAL A CA 1
ATOM 10016 C C . VAL A 1 1302 ? 146.410 135.327 91.654 1.00 42.16 1282 VAL A C 1
ATOM 10017 O O . VAL A 1 1302 ? 147.323 134.804 92.298 1.00 42.16 1282 VAL A O 1
ATOM 10021 N N . GLY A 1 1303 ? 145.303 135.775 92.239 1.00 42.87 1283 GLY A N 1
ATOM 10022 C CA . GLY A 1 1303 ? 145.108 135.595 93.668 1.00 42.87 1283 GLY A CA 1
ATOM 10023 C C . GLY A 1 1303 ? 145.214 134.149 94.105 1.00 42.87 1283 GLY A C 1
ATOM 10024 O O . GLY A 1 1303 ? 145.949 133.819 95.038 1.00 42.87 1283 GLY A O 1
ATOM 10025 N N . GLU A 1 1304 ? 144.503 133.261 93.419 1.00 44.19 1284 GLU A N 1
ATOM 10026 C CA . GLU A 1 1304 ? 144.510 131.860 93.815 1.00 44.19 1284 GLU A CA 1
ATOM 10027 C C . GLU A 1 1304 ? 145.875 131.230 93.592 1.00 44.19 1284 GLU A C 1
ATOM 10028 O O . GLU A 1 1304 ? 146.378 130.491 94.446 1.00 44.19 1284 GLU A O 1
ATOM 10034 N N . ARG A 1 1305 ? 146.470 131.474 92.433 1.00 45.70 1285 ARG A N 1
ATOM 10035 C CA . ARG A 1 1305 ? 147.756 130.871 92.123 1.00 45.70 1285 ARG A CA 1
ATOM 10036 C C . ARG A 1 1305 ? 148.859 131.400 93.031 1.00 45.70 1285 ARG A C 1
ATOM 10037 O O . ARG A 1 1305 ? 149.755 130.644 93.421 1.00 45.70 1285 ARG A O 1
ATOM 10045 N N . TYR A 1 1306 ? 148.704 132.616 93.542 1.00 47.19 1286 TYR A N 1
ATOM 10046 C CA . TYR A 1 1306 ? 149.630 133.112 94.552 1.00 47.19 1286 TYR A CA 1
ATOM 10047 C C . TYR A 1 1306 ? 149.387 132.453 95.898 1.00 47.19 1286 TYR A C 1
ATOM 10048 O O . TYR A 1 1306 ? 150.338 132.034 96.572 1.00 47.19 1286 TYR A O 1
ATOM 10057 N N . ALA A 1 1307 ? 148.128 132.353 96.317 1.00 52.09 1287 ALA A N 1
ATOM 10058 C CA . ALA A 1 1307 ? 147.872 131.764 97.622 1.00 52.09 1287 ALA A CA 1
ATOM 10059 C C . ALA A 1 1307 ? 148.388 130.338 97.652 1.00 52.09 1287 ALA A C 1
ATOM 10060 O O . ALA A 1 1307 ? 149.036 129.924 98.618 1.00 52.09 1287 ALA A O 1
ATOM 10062 N N . ILE A 1 1308 ? 148.111 129.573 96.597 1.00 56.51 1288 ILE A N 1
ATOM 10063 C CA . ILE A 1 1308 ? 148.725 128.258 96.454 1.00 56.51 1288 ILE A CA 1
ATOM 10064 C C . ILE A 1 1308 ? 150.237 128.377 96.574 1.00 56.51 1288 ILE A C 1
ATOM 10065 O O . ILE A 1 1308 ? 150.882 127.611 97.296 1.00 56.51 1288 ILE A O 1
ATOM 10070 N N . SER A 1 1309 ? 150.824 129.355 95.884 1.00 62.28 1289 SER A N 1
ATOM 10071 C CA . SER A 1 1309 ? 152.271 129.515 95.931 1.00 62.28 1289 SER A CA 1
ATOM 10072 C C . SER A 1 1309 ? 152.782 129.965 97.291 1.00 62.28 1289 SER A C 1
ATOM 10073 O O . SER A 1 1309 ? 153.994 130.133 97.446 1.00 62.28 1289 SER A O 1
ATOM 10076 N N . GLU A 1 1310 ? 151.903 130.162 98.274 1.00 66.14 1290 GLU A N 1
ATOM 10077 C CA . GLU A 1 1310 ? 152.337 130.622 99.589 1.00 66.14 1290 GLU A CA 1
ATOM 10078 C C . GLU A 1 1310 ? 151.680 129.856 100.728 1.00 66.14 1290 GLU A C 1
ATOM 10079 O O . GLU A 1 1310 ? 151.692 130.329 101.868 1.00 66.14 1290 GLU A O 1
ATOM 10085 N N . ALA A 1 1311 ? 151.103 128.694 100.447 1.00 74.89 1291 ALA A N 1
ATOM 10086 C CA . ALA A 1 1311 ? 150.592 127.813 101.485 1.00 74.89 1291 ALA A CA 1
ATOM 10087 C C . ALA A 1 1311 ? 151.031 126.382 101.238 1.00 74.89 1291 ALA A C 1
ATOM 10088 O O . ALA A 1 1311 ? 150.590 125.476 101.947 1.00 74.89 1291 ALA A O 1
ATOM 10090 N N . TYR A 1 1312 ? 151.883 126.165 100.245 1.00 93.46 1292 TYR A N 1
ATOM 10091 C CA . TYR A 1 1312 ? 152.610 124.923 100.075 1.00 93.46 1292 TYR A CA 1
ATOM 10092 C C . TYR A 1 1312 ? 154.023 125.281 99.654 1.00 93.46 1292 TYR A C 1
ATOM 10093 O O . TYR A 1 1312 ? 154.255 126.346 99.080 1.00 93.46 1292 TYR A O 1
ATOM 10102 N N . GLN A 1 1313 ? 154.970 124.395 99.929 1.00 128.84 1293 GLN A N 1
ATOM 10103 C CA . GLN A 1 1313 ? 156.321 124.563 99.419 1.00 128.84 1293 GLN A CA 1
ATOM 10104 C C . GLN A 1 1313 ? 156.537 123.555 98.307 1.00 128.84 1293 GLN A C 1
ATOM 10105 O O . GLN A 1 1313 ? 156.354 122.352 98.509 1.00 128.84 1293 GLN A O 1
ATOM 10111 N N . ARG A 1 1314 ? 156.920 124.052 97.137 1.00 128.06 1294 ARG A N 1
ATOM 10112 C CA . ARG A 1 1314 ? 157.221 123.216 95.982 1.00 128.06 1294 ARG A CA 1
ATOM 10113 C C . ARG A 1 1314 ? 158.490 123.743 95.333 1.00 128.06 1294 ARG A C 1
ATOM 10114 O O . ARG A 1 1314 ? 158.490 124.844 94.778 1.00 128.06 1294 ARG A O 1
ATOM 10122 N N . GLY A 1 1315 ? 159.562 122.965 95.395 1.00 128.53 1295 GLY A N 1
ATOM 10123 C CA . GLY A 1 1315 ? 160.900 123.492 95.235 1.00 128.53 1295 GLY A CA 1
ATOM 10124 C C . GLY A 1 1315 ? 161.497 123.971 96.547 1.00 128.53 1295 GLY A C 1
ATOM 10125 O O . GLY A 1 1315 ? 160.807 124.200 97.537 1.00 128.53 1295 GLY A O 1
ATOM 10126 N N . ALA A 1 1316 ? 162.818 124.116 96.541 1.00 120.17 1296 ALA A N 1
ATOM 10127 C CA . ALA A 1 1316 ? 163.552 124.430 97.755 1.00 120.17 1296 ALA A CA 1
ATOM 10128 C C . ALA A 1 1316 ? 163.538 125.927 98.042 1.00 120.17 1296 ALA A C 1
ATOM 10129 O O . ALA A 1 1316 ? 163.196 126.754 97.195 1.00 120.17 1296 ALA A O 1
ATOM 10131 N N . ARG A 1 1317 ? 163.929 126.268 99.272 1.00 100.97 1297 ARG A N 1
ATOM 10132 C CA . ARG A 1 1317 ? 163.992 127.649 99.743 1.00 100.97 1297 ARG A CA 1
ATOM 10133 C C . ARG A 1 1317 ? 165.364 127.906 100.364 1.00 100.97 1297 ARG A C 1
ATOM 10134 O O . ARG A 1 1317 ? 165.509 127.983 101.585 1.00 100.97 1297 ARG A O 1
ATOM 10142 N N . GLY A 1 1318 ? 166.377 128.025 99.511 1.00 83.16 1298 GLY A N 1
ATOM 10143 C CA . GLY A 1 1318 ? 167.691 128.408 99.981 1.00 83.16 1298 GLY A CA 1
ATOM 10144 C C . GLY A 1 1318 ? 167.690 129.778 100.632 1.00 83.16 1298 GLY A C 1
ATOM 10145 O O . GLY A 1 1318 ? 166.782 130.591 100.451 1.00 83.16 1298 GLY A O 1
ATOM 10146 N N . THR A 1 1319 ? 168.749 130.026 101.407 1.00 73.57 1299 THR A N 1
ATOM 10147 C CA . THR A 1 1319 ? 168.719 131.064 102.434 1.00 73.57 1299 THR A CA 1
ATOM 10148 C C . THR A 1 1319 ? 168.428 132.442 101.859 1.00 73.57 1299 THR A C 1
ATOM 10149 O O . THR A 1 1319 ? 167.888 133.301 102.563 1.00 73.57 1299 THR A O 1
ATOM 10153 N N . GLY A 1 1320 ? 168.792 132.669 100.596 1.00 66.69 1300 GLY A N 1
ATOM 10154 C CA . GLY A 1 1320 ? 168.510 133.941 99.947 1.00 66.69 1300 GLY A CA 1
ATOM 10155 C C . GLY A 1 1320 ? 167.100 134.453 100.168 1.00 66.69 1300 GLY A C 1
ATOM 10156 O O . GLY A 1 1320 ? 166.892 135.647 100.382 1.00 66.69 1300 GLY A O 1
ATOM 10157 N N . PHE A 1 1321 ? 166.110 133.564 100.099 1.00 69.19 1301 PHE A N 1
ATOM 10158 C CA . PHE A 1 1321 ? 164.731 133.971 100.350 1.00 69.19 1301 PHE A CA 1
ATOM 10159 C C . PHE A 1 1321 ? 164.529 134.488 101.771 1.00 69.19 1301 PHE A C 1
ATOM 10160 O O . PHE A 1 1321 ? 163.886 135.526 101.976 1.00 69.19 1301 PHE A O 1
ATOM 10168 N N . SER A 1 1322 ? 165.100 133.809 102.761 1.00 68.38 1302 SER A N 1
ATOM 10169 C CA . SER A 1 1322 ? 165.001 134.299 104.131 1.00 68.38 1302 SER A CA 1
ATOM 10170 C C . SER A 1 1322 ? 165.753 135.610 104.321 1.00 68.38 1302 SER A C 1
ATOM 10171 O O . SER A 1 1322 ? 165.292 136.496 105.050 1.00 68.38 1302 SER A O 1
ATOM 10174 N N . ASP A 1 1323 ? 166.900 135.761 103.664 1.00 64.92 1303 ASP A N 1
ATOM 10175 C CA . ASP A 1 1323 ? 167.651 137.009 103.750 1.00 64.92 1303 ASP A CA 1
ATOM 10176 C C . ASP A 1 1323 ? 166.865 138.165 103.147 1.00 64.92 1303 ASP A C 1
ATOM 10177 O O . ASP A 1 1323 ? 166.786 139.253 103.730 1.00 64.92 1303 ASP A O 1
ATOM 10182 N N . GLY A 1 1324 ? 166.269 137.941 101.979 1.00 60.37 1304 GLY A N 1
ATOM 10183 C CA . GLY A 1 1324 ? 165.407 138.952 101.396 1.00 60.37 1304 GLY A CA 1
ATOM 10184 C C . GLY A 1 1324 ? 164.249 139.313 102.301 1.00 60.37 1304 GLY A C 1
ATOM 10185 O O . GLY A 1 1324 ? 163.934 140.491 102.478 1.00 60.37 1304 GLY A O 1
ATOM 10186 N N . LEU A 1 1325 ? 163.603 138.308 102.893 1.00 60.94 1305 LEU A N 1
ATOM 10187 C CA . LEU A 1 1325 ? 162.485 138.597 103.784 1.00 60.94 1305 LEU A CA 1
ATOM 10188 C C . LEU A 1 1325 ? 162.935 139.422 104.980 1.00 60.94 1305 LEU A C 1
ATOM 10189 O O . LEU A 1 1325 ? 162.245 140.360 105.394 1.00 60.94 1305 LEU A O 1
ATOM 10194 N N . ARG A 1 1326 ? 164.093 139.093 105.543 1.00 66.16 1306 ARG A N 1
ATOM 10195 C CA . ARG A 1 1326 ? 164.609 139.837 106.682 1.00 66.16 1306 ARG A CA 1
ATOM 10196 C C . ARG A 1 1326 ? 165.075 141.235 106.308 1.00 66.16 1306 ARG A C 1
ATOM 10197 O O . ARG A 1 1326 ? 165.122 142.108 107.180 1.00 66.16 1306 ARG A O 1
ATOM 10205 N N . ASN A 1 1327 ? 165.416 141.472 105.044 1.00 58.52 1307 ASN A N 1
ATOM 10206 C CA . ASN A 1 1327 ? 165.966 142.754 104.625 1.00 58.52 1307 ASN A CA 1
ATOM 10207 C C . ASN A 1 1327 ? 165.028 143.524 103.706 1.00 58.52 1307 ASN A C 1
ATOM 10208 O O . ASN A 1 1327 ? 165.422 144.557 103.155 1.00 58.52 1307 ASN A O 1
ATOM 10213 N N . PHE A 1 1328 ? 163.792 143.051 103.546 1.00 52.29 1308 PHE A N 1
ATOM 10214 C CA . PHE A 1 1328 ? 162.941 143.462 102.437 1.00 52.29 1308 PHE A CA 1
ATOM 10215 C C . PHE A 1 1328 ? 162.708 144.962 102.371 1.00 52.29 1308 PHE A C 1
ATOM 10216 O O . PHE A 1 1328 ? 162.382 145.477 101.297 1.00 52.29 1308 PHE A O 1
ATOM 10224 N N . ARG A 1 1329 ? 162.866 145.680 103.477 1.00 50.90 1309 ARG A N 1
ATOM 10225 C CA . ARG A 1 1329 ? 162.754 147.129 103.420 1.00 50.90 1309 ARG A CA 1
ATOM 10226 C C . ARG A 1 1329 ? 163.991 147.819 102.860 1.00 50.90 1309 ARG A C 1
ATOM 10227 O O . ARG A 1 1329 ? 163.873 148.931 102.335 1.00 50.90 1309 ARG A O 1
ATOM 10235 N N . GLU A 1 1330 ? 165.165 147.198 102.947 1.00 52.72 1310 GLU A N 1
ATOM 10236 C CA . GLU A 1 1330 ? 166.340 147.785 102.312 1.00 52.72 1310 GLU A CA 1
ATOM 10237 C C . GLU A 1 1330 ? 166.434 147.442 100.832 1.00 52.72 1310 GLU A C 1
ATOM 10238 O O . GLU A 1 1330 ? 166.825 148.289 100.022 1.00 52.72 1310 GLU A O 1
ATOM 10244 N N . ILE A 1 1331 ? 166.083 146.209 100.466 1.00 52.87 1311 ILE A N 1
ATOM 10245 C CA . ILE A 1 1331 ? 166.328 145.730 99.114 1.00 52.87 1311 ILE A CA 1
ATOM 10246 C C . ILE A 1 1331 ? 165.545 146.566 98.105 1.00 52.87 1311 ILE A C 1
ATOM 10247 O O . ILE A 1 1331 ? 164.504 147.154 98.421 1.00 52.87 1311 ILE A O 1
ATOM 10252 N N . GLU A 1 1332 ? 166.066 146.640 96.884 1.00 51.10 1312 GLU A N 1
ATOM 10253 C CA . GLU A 1 1332 ? 165.350 147.209 95.756 1.00 51.10 1312 GLU A CA 1
ATOM 10254 C C . GLU A 1 1332 ? 165.219 146.173 94.651 1.00 51.10 1312 GLU A C 1
ATOM 10255 O O . GLU A 1 1332 ? 166.097 145.328 94.456 1.00 51.10 1312 GLU A O 1
ATOM 10261 N N . ILE A 1 1333 ? 164.107 146.253 93.929 1.00 48.83 1313 ILE A N 1
ATOM 10262 C CA . ILE A 1 1333 ? 163.761 145.281 92.898 1.00 48.83 1313 ILE A CA 1
ATOM 10263 C C . ILE A 1 1333 ? 163.466 145.996 91.586 1.00 48.83 1313 ILE A C 1
ATOM 10264 O O . ILE A 1 1333 ? 162.718 146.984 91.570 1.00 48.83 1313 ILE A O 1
ATOM 10269 N N . PRO A 1 1334 ? 164.027 145.537 90.471 1.00 47.54 1314 PRO A N 1
ATOM 10270 C CA . PRO A 1 1334 ? 163.780 146.207 89.192 1.00 47.54 1314 PRO A CA 1
ATOM 10271 C C . PRO A 1 1334 ? 162.338 146.053 88.742 1.00 47.54 1314 PRO A C 1
ATOM 10272 O O . PRO A 1 1334 ? 161.721 144.999 88.910 1.00 47.54 1314 PRO A O 1
ATOM 10276 N N . GLY A 1 1335 ? 161.804 147.128 88.167 1.00 45.43 1315 GLY A N 1
ATOM 10277 C CA . GLY A 1 1335 ? 160.448 147.129 87.659 1.00 45.43 1315 GLY A CA 1
ATOM 10278 C C . GLY A 1 1335 ? 159.367 147.092 88.711 1.00 45.43 1315 GLY A C 1
ATOM 10279 O O . GLY A 1 1335 ? 158.218 146.779 88.392 1.00 45.43 1315 GLY A O 1
ATOM 10280 N N . VAL A 1 1336 ? 159.697 147.396 89.961 1.00 44.32 1316 VAL A N 1
ATOM 10281 C CA . VAL A 1 1336 ? 158.720 147.491 91.035 1.00 44.32 1316 VAL A CA 1
ATOM 10282 C C . VAL A 1 1336 ? 158.837 148.866 91.670 1.00 44.32 1316 VAL A C 1
ATOM 10283 O O . VAL A 1 1336 ? 159.942 149.405 91.800 1.00 44.32 1316 VAL A O 1
ATOM 10287 N N . ASP A 1 1337 ? 157.703 149.432 92.070 1.00 42.61 1317 ASP A N 1
ATOM 10288 C CA . ASP A 1 1337 ? 157.709 150.609 92.920 1.00 42.61 1317 ASP A CA 1
ATOM 10289 C C . ASP A 1 1337 ? 156.543 150.545 93.896 1.00 42.61 1317 ASP A C 1
ATOM 10290 O O . ASP A 1 1337 ? 155.601 149.766 93.730 1.00 42.61 1317 ASP A O 1
ATOM 10295 N N . ASP A 1 1338 ? 156.633 151.387 94.925 1.00 42.12 1318 ASP A N 1
ATOM 10296 C CA . ASP A 1 1338 ? 155.697 151.359 96.043 1.00 42.12 1318 ASP A CA 1
ATOM 10297 C C . ASP A 1 1338 ? 154.249 151.565 95.622 1.00 42.12 1318 ASP A C 1
ATOM 10298 O O . ASP A 1 1338 ? 153.340 151.188 96.368 1.00 42.12 1318 ASP A O 1
ATOM 10303 N N . LYS A 1 1339 ? 154.009 152.146 94.451 1.00 42.21 1319 LYS A N 1
ATOM 10304 C CA . LYS A 1 1339 ? 152.657 152.439 94.001 1.00 42.21 1319 LYS A CA 1
ATOM 10305 C C . LYS A 1 1339 ? 152.114 151.432 92.998 1.00 42.21 1319 LYS A C 1
ATOM 10306 O O . LYS A 1 1339 ? 151.030 151.651 92.449 1.00 42.21 1319 LYS A O 1
ATOM 10312 N N . MET A 1 1340 ? 152.829 150.342 92.740 1.00 40.93 1320 MET A N 1
ATOM 10313 C CA . MET A 1 1340 ? 152.179 149.201 92.115 1.00 40.93 1320 MET A CA 1
ATOM 10314 C C . MET A 1 1340 ? 151.082 148.665 93.023 1.00 40.93 1320 MET A C 1
ATOM 10315 O O . MET A 1 1340 ? 151.182 148.713 94.251 1.00 40.93 1320 MET A O 1
ATOM 10320 N N . SER A 1 1341 ? 150.010 148.177 92.409 1.00 39.23 1321 SER A N 1
ATOM 10321 C CA . SER A 1 1341 ? 148.986 147.505 93.185 1.00 39.23 1321 SER A CA 1
ATOM 10322 C C . SER A 1 1341 ? 149.503 146.170 93.703 1.00 39.23 1321 SER A C 1
ATOM 10323 O O . SER A 1 1341 ? 150.454 145.590 93.173 1.00 39.23 1321 SER A O 1
ATOM 10326 N N . ALA A 1 1342 ? 148.851 145.681 94.754 1.00 38.70 1322 ALA A N 1
ATOM 10327 C CA . ALA A 1 1342 ? 149.132 144.338 95.238 1.00 38.70 1322 ALA A CA 1
ATOM 10328 C C . ALA A 1 1342 ? 148.935 143.283 94.162 1.00 38.70 1322 ALA A C 1
ATOM 10329 O O . ALA A 1 1342 ? 149.671 142.292 94.122 1.00 38.70 1322 ALA A O 1
ATOM 10331 N N . LEU A 1 1343 ? 147.976 143.486 93.263 1.00 38.57 1323 LEU A N 1
ATOM 10332 C CA . LEU A 1 1343 ? 147.787 142.535 92.176 1.00 38.57 1323 LEU A CA 1
ATOM 10333 C C . LEU A 1 1343 ? 148.991 142.489 91.244 1.00 38.57 1323 LEU A C 1
ATOM 10334 O O . LEU A 1 1343 ? 149.460 141.408 90.873 1.00 38.57 1323 LEU A O 1
ATOM 10339 N N . GLU A 1 1344 ? 149.493 143.650 90.835 1.00 39.56 1324 GLU A N 1
ATOM 10340 C CA . GLU A 1 1344 ? 150.594 143.664 89.878 1.00 39.56 1324 GLU A CA 1
ATOM 10341 C C . GLU A 1 1344 ? 151.901 143.171 90.483 1.00 39.56 1324 GLU A C 1
ATOM 10342 O O . GLU A 1 1344 ? 152.689 142.503 89.796 1.00 39.56 1324 GLU A O 1
ATOM 10348 N N . MET A 1 1345 ? 152.085 143.356 91.789 1.00 39.63 1325 MET A N 1
ATOM 10349 C CA . MET A 1 1345 ? 153.174 142.662 92.460 1.00 39.63 1325 MET A CA 1
ATOM 10350 C C . MET A 1 1345 ? 152.952 141.162 92.457 1.00 39.63 1325 MET A C 1
ATOM 10351 O O . MET A 1 1345 ? 153.886 140.399 92.206 1.00 39.63 1325 MET A O 1
ATOM 10356 N N . LYS A 1 1346 ? 151.760 140.711 92.836 1.00 40.08 1326 LYS A N 1
ATOM 10357 C CA . LYS A 1 1346 ? 151.526 139.274 92.882 1.00 40.08 1326 LYS A CA 1
ATOM 10358 C C . LYS A 1 1346 ? 151.825 138.641 91.530 1.00 40.08 1326 LYS A C 1
ATOM 10359 O O . LYS A 1 1346 ? 152.452 137.578 91.448 1.00 40.08 1326 LYS A O 1
ATOM 10365 N N . ARG A 1 1347 ? 151.423 139.317 90.455 1.00 39.92 1327 ARG A N 1
ATOM 10366 C CA . ARG A 1 1347 ? 151.712 138.839 89.108 1.00 39.92 1327 ARG A CA 1
ATOM 10367 C C . ARG A 1 1347 ? 153.208 138.761 88.842 1.00 39.92 1327 ARG A C 1
ATOM 10368 O O . ARG A 1 1347 ? 153.727 137.713 88.430 1.00 39.92 1327 ARG A O 1
ATOM 10376 N N . LEU A 1 1348 ? 153.930 139.854 89.089 1.00 41.85 1328 LEU A N 1
ATOM 10377 C CA . LEU A 1 1348 ? 155.355 139.817 88.793 1.00 41.85 1328 LEU A CA 1
ATOM 10378 C C . LEU A 1 1348 ? 156.071 138.788 89.655 1.00 41.85 1328 LEU A C 1
ATOM 10379 O O . LEU A 1 1348 ? 157.015 138.136 89.199 1.00 41.85 1328 LEU A O 1
ATOM 10384 N N . PHE A 1 1349 ? 155.644 138.629 90.903 1.00 44.27 1329 PHE A N 1
ATOM 10385 C CA . PHE A 1 1349 ? 156.204 137.576 91.736 1.00 44.27 1329 PHE A CA 1
ATOM 10386 C C . PHE A 1 1349 ? 155.958 136.204 91.132 1.00 44.27 1329 PHE A C 1
ATOM 10387 O O . PHE A 1 1349 ? 156.850 135.350 91.131 1.00 44.27 1329 PHE A O 1
ATOM 10395 N N . LEU A 1 1350 ? 154.754 135.965 90.616 1.00 43.04 1330 LEU A N 1
ATOM 10396 C CA . LEU A 1 1350 ? 154.537 134.691 89.943 1.00 43.04 1330 LEU A CA 1
ATOM 10397 C C . LEU A 1 1350 ? 155.231 134.593 88.599 1.00 43.04 1330 LEU A C 1
ATOM 10398 O O . LEU A 1 1350 ? 155.167 133.529 87.976 1.00 43.04 1330 LEU A O 1
ATOM 10403 N N . GLU A 1 1351 ? 155.886 135.650 88.123 1.00 43.26 1331 GLU A N 1
ATOM 10404 C CA . GLU A 1 1351 ? 156.781 135.457 86.987 1.00 43.26 1331 GLU A CA 1
ATOM 10405 C C . GLU A 1 1351 ? 158.016 134.650 87.355 1.00 43.26 1331 GLU A C 1
ATOM 10406 O O . GLU A 1 1351 ? 158.634 134.050 86.471 1.00 43.26 1331 GLU A O 1
ATOM 10412 N N . GLY A 1 1352 ? 158.391 134.632 88.630 1.00 46.31 1332 GLY A N 1
ATOM 10413 C CA . GLY A 1 1352 ? 159.488 133.817 89.118 1.00 46.31 1332 GLY A CA 1
ATOM 10414 C C . GLY A 1 1352 ? 160.871 134.149 88.596 1.00 46.31 1332 GLY A C 1
ATOM 10415 O O . GLY A 1 1352 ? 161.819 133.396 88.837 1.00 46.31 1332 GLY A O 1
ATOM 10416 N N . LYS A 1 1353 ? 161.012 135.265 87.882 1.00 48.94 1333 LYS A N 1
ATOM 10417 C CA . LYS A 1 1353 ? 162.282 135.560 87.230 1.00 48.94 1333 LYS A CA 1
ATOM 10418 C C . LYS A 1 1353 ? 163.315 136.127 88.199 1.00 48.94 1333 LYS A C 1
ATOM 10419 O O . LYS A 1 1353 ? 164.519 135.929 88.006 1.00 48.94 1333 LYS A O 1
ATOM 10425 N N . LEU A 1 1354 ? 162.862 136.824 89.233 1.00 51.64 1334 LEU A N 1
ATOM 10426 C CA . LEU A 1 1354 ? 163.740 137.443 90.216 1.00 51.64 1334 LEU A CA 1
ATOM 10427 C C . LEU A 1 1354 ? 164.479 136.412 91.063 1.00 51.64 1334 LEU A C 1
ATOM 10428 O O . LEU A 1 1354 ? 164.028 135.277 91.237 1.00 51.64 1334 LEU A O 1
ATOM 10433 N N . THR A 1 1355 ? 165.638 136.819 91.582 1.00 52.82 1335 THR A N 1
ATOM 10434 C CA . THR A 1 1355 ? 166.413 135.956 92.462 1.00 52.82 1335 THR A CA 1
ATOM 10435 C C . THR A 1 1355 ? 165.635 135.658 93.740 1.00 52.82 1335 THR A C 1
ATOM 10436 O O . THR A 1 1355 ? 164.701 136.372 94.113 1.00 52.82 1335 THR A O 1
ATOM 10440 N N . SER A 1 1356 ? 166.050 134.589 94.423 1.00 55.52 1336 SER A N 1
ATOM 10441 C CA . SER A 1 1356 ? 165.423 134.224 95.690 1.00 55.52 1336 SER A CA 1
ATOM 10442 C C . SER A 1 1356 ? 165.487 135.354 96.711 1.00 55.52 1336 SER A C 1
ATOM 10443 O O . SER A 1 1356 ? 164.543 135.553 97.481 1.00 55.52 1336 SER A O 1
ATOM 10446 N N . GLU A 1 1357 ? 166.585 136.104 96.736 1.00 56.80 1337 GLU A N 1
ATOM 10447 C CA . GLU A 1 1357 ? 166.662 137.267 97.615 1.00 56.80 1337 GLU A CA 1
ATOM 10448 C C . GLU A 1 1357 ? 165.673 138.345 97.195 1.00 56.80 1337 GLU A C 1
ATOM 10449 O O . GLU A 1 1357 ? 164.969 138.931 98.033 1.00 56.80 1337 GLU A O 1
ATOM 10455 N N . GLN A 1 1358 ? 165.517 138.524 95.890 1.00 51.63 1338 GLN A N 1
ATOM 10456 C CA . GLN A 1 1358 ? 164.508 139.438 95.387 1.00 51.63 1338 GLN A CA 1
ATOM 10457 C C . GLN A 1 1358 ? 163.103 138.916 95.636 1.00 51.63 1338 GLN A C 1
ATOM 10458 O O . GLN A 1 1358 ? 162.202 139.696 95.951 1.00 51.63 1338 GLN A O 1
ATOM 10464 N N . GLN A 1 1359 ? 162.878 137.615 95.468 1.00 50.83 1339 GLN A N 1
ATOM 10465 C CA . GLN A 1 1359 ? 161.545 137.087 95.733 1.00 50.83 1339 GLN A CA 1
ATOM 10466 C C . GLN A 1 1359 ? 161.176 137.171 97.210 1.00 50.83 1339 GLN A C 1
ATOM 10467 O O . GLN A 1 1359 ? 160.028 137.473 97.546 1.00 50.83 1339 GLN A O 1
ATOM 10473 N N . GLY A 1 1360 ? 162.137 136.956 98.105 1.00 52.34 1340 GLY A N 1
ATOM 10474 C CA . GLY A 1 1360 ? 161.905 137.243 99.512 1.00 52.34 1340 GLY A CA 1
ATOM 10475 C C . GLY A 1 1360 ? 161.531 138.686 99.789 1.00 52.34 1340 GLY A C 1
ATOM 10476 O O . GLY A 1 1360 ? 160.558 138.965 100.504 1.00 52.34 1340 GLY A O 1
ATOM 10477 N N . ALA A 1 1361 ? 162.238 139.624 99.162 1.00 48.70 1341 ALA A N 1
ATOM 10478 C CA . ALA A 1 1361 ? 161.924 141.025 99.410 1.00 48.70 1341 ALA A CA 1
ATOM 10479 C C . ALA A 1 1361 ? 160.562 141.388 98.841 1.00 48.70 1341 ALA A C 1
ATOM 10480 O O . ALA A 1 1361 ? 159.763 142.073 99.493 1.00 48.70 1341 ALA A O 1
ATOM 10482 N N . LEU A 1 1362 ? 160.284 140.951 97.620 1.00 44.43 1342 LEU A N 1
ATOM 10483 C CA . LEU A 1 1362 ? 159.003 141.260 97.010 1.00 44.43 1342 LEU A CA 1
ATOM 10484 C C . LEU A 1 1362 ? 157.854 140.641 97.792 1.00 44.43 1342 LEU A C 1
ATOM 10485 O O . LEU A 1 1362 ? 156.797 141.259 97.941 1.00 44.43 1342 LEU A O 1
ATOM 10490 N N . SER A 1 1363 ? 158.031 139.417 98.291 1.00 43.79 1343 SER A N 1
ATOM 10491 C CA . SER A 1 1363 ? 157.019 138.806 99.145 1.00 43.79 1343 SER A CA 1
ATOM 10492 C C . SER A 1 1363 ? 156.732 139.642 100.386 1.00 43.79 1343 SER A C 1
ATOM 10493 O O . SER A 1 1363 ? 155.567 139.892 100.728 1.00 43.79 1343 SER A O 1
ATOM 10496 N N . GLY A 1 1364 ? 157.781 140.070 101.086 1.00 42.68 1344 GLY A N 1
ATOM 10497 C CA . GLY A 1 1364 ? 157.560 140.954 102.220 1.00 42.68 1344 GLY A CA 1
ATOM 10498 C C . GLY A 1 1364 ? 156.802 142.215 101.853 1.00 42.68 1344 GLY A C 1
ATOM 10499 O O . GLY A 1 1364 ? 155.843 142.609 102.531 1.00 42.68 1344 GLY A O 1
ATOM 10500 N N . ARG A 1 1365 ? 157.220 142.860 100.767 1.00 41.93 1345 ARG A N 1
ATOM 10501 C CA . ARG A 1 1365 ? 156.545 144.067 100.310 1.00 41.93 1345 ARG A CA 1
ATOM 10502 C C . ARG A 1 1365 ? 155.087 143.810 99.968 1.00 41.93 1345 ARG A C 1
ATOM 10503 O O . ARG A 1 1365 ? 154.215 144.637 100.273 1.00 41.93 1345 ARG A O 1
ATOM 10511 N N . ILE A 1 1366 ? 154.795 142.627 99.433 1.00 40.21 1346 ILE A N 1
ATOM 10512 C CA . ILE A 1 1366 ? 153.422 142.260 99.120 1.00 40.21 1346 ILE A CA 1
ATOM 10513 C C . ILE A 1 1366 ? 152.596 142.151 100.383 1.00 40.21 1346 ILE A C 1
ATOM 10514 O O . ILE A 1 1366 ? 151.488 142.689 100.458 1.00 40.21 1346 ILE A O 1
ATOM 10519 N N . THR A 1 1367 ? 153.111 141.468 101.397 1.00 38.93 1347 THR A N 1
ATOM 10520 C CA . THR A 1 1367 ? 152.285 141.299 102.586 1.00 38.93 1347 THR A CA 1
ATOM 10521 C C . THR A 1 1367 ? 152.039 142.635 103.267 1.00 38.93 1347 THR A C 1
ATOM 10522 O O . THR A 1 1367 ? 150.912 142.926 103.697 1.00 38.93 1347 THR A O 1
ATOM 10526 N N . GLU A 1 1368 ? 153.077 143.462 103.379 1.00 38.75 1348 GLU A N 1
ATOM 10527 C CA . GLU A 1 1368 ? 152.901 144.759 104.023 1.00 38.75 1348 GLU A CA 1
ATOM 10528 C C . GLU A 1 1368 ? 151.866 145.614 103.299 1.00 38.75 1348 GLU A C 1
ATOM 10529 O O . GLU A 1 1368 ? 150.923 146.133 103.919 1.00 38.75 1348 GLU A O 1
ATOM 10535 N N . THR A 1 1369 ? 151.990 145.728 101.973 1.00 36.49 1349 THR A N 1
ATOM 10536 C CA . THR A 1 1369 ? 151.017 146.507 101.217 1.00 36.49 1349 THR A CA 1
ATOM 10537 C C . THR A 1 1369 ? 149.620 145.920 101.339 1.00 36.49 1349 THR A C 1
ATOM 10538 O O . THR A 1 1369 ? 148.637 146.657 101.503 1.00 36.49 1349 THR A O 1
ATOM 10542 N N . SER A 1 1370 ? 149.514 144.593 101.302 1.00 35.03 1350 SER A N 1
ATOM 10543 C CA . SER A 1 1370 ? 148.205 143.961 101.343 1.00 35.03 1350 SER A CA 1
ATOM 10544 C C . SER A 1 1370 ? 147.488 144.284 102.636 1.00 35.03 1350 SER A C 1
ATOM 10545 O O . SER A 1 1370 ? 146.311 144.646 102.621 1.00 35.03 1350 SER A O 1
ATOM 10548 N N . ARG A 1 1371 ? 148.150 144.094 103.773 1.00 33.21 1351 ARG A N 1
ATOM 10549 C CA . ARG A 1 1371 ? 147.415 144.317 105.010 1.00 33.21 1351 ARG A CA 1
ATOM 10550 C C . ARG A 1 1371 ? 147.166 145.797 105.264 1.00 33.21 1351 ARG A C 1
ATOM 10551 O O . ARG A 1 1371 ? 146.122 146.151 105.824 1.00 33.21 1351 ARG A O 1
ATOM 10559 N N . ALA A 1 1372 ? 148.049 146.681 104.790 1.00 31.89 1352 ALA A N 1
ATOM 10560 C CA . ALA A 1 1372 ? 147.724 148.106 104.830 1.00 31.89 1352 ALA A CA 1
ATOM 10561 C C . ALA A 1 1372 ? 146.469 148.433 104.034 1.00 31.89 1352 ALA A C 1
ATOM 10562 O O . ALA A 1 1372 ? 145.611 149.202 104.498 1.00 31.89 1352 ALA A O 1
ATOM 10564 N N . GLU A 1 1373 ? 146.249 147.723 102.937 1.00 30.44 1353 GLU A N 1
ATOM 10565 C CA . GLU A 1 1373 ? 145.067 147.997 102.131 1.00 30.44 1353 GLU A CA 1
ATOM 10566 C C . GLU A 1 1373 ? 143.827 147.348 102.714 1.00 30.44 1353 GLU A C 1
ATOM 10567 O O . GLU A 1 1373 ? 142.751 147.947 102.696 1.00 30.44 1353 GLU A O 1
ATOM 10573 N N . TYR A 1 1374 ? 143.936 146.110 103.173 1.00 29.83 1354 TYR A N 1
ATOM 10574 C CA . TYR A 1 1374 ? 142.792 145.463 103.800 1.00 29.83 1354 TYR A CA 1
ATOM 10575 C C . TYR A 1 1374 ? 142.305 146.257 105.004 1.00 29.83 1354 TYR A C 1
ATOM 10576 O O . TYR A 1 1374 ? 141.097 146.487 105.150 1.00 29.83 1354 TYR A O 1
ATOM 10585 N N . ILE A 1 1375 ? 143.227 146.779 105.814 1.00 29.53 1355 ILE A N 1
ATOM 10586 C CA . ILE A 1 1375 ? 142.835 147.660 106.911 1.00 29.53 1355 ILE A CA 1
ATOM 10587 C C . ILE A 1 1375 ? 142.116 148.891 106.383 1.00 29.53 1355 ILE A C 1
ATOM 10588 O O . ILE A 1 1375 ? 141.016 149.224 106.831 1.00 29.53 1355 ILE A O 1
ATOM 10593 N N . ASP A 1 1376 ? 142.718 149.585 105.421 1.00 28.99 1356 ASP A N 1
ATOM 10594 C CA . ASP A 1 1376 ? 142.130 150.849 104.993 1.00 28.99 1356 ASP A CA 1
ATOM 10595 C C . ASP A 1 1376 ? 140.789 150.676 104.293 1.00 28.99 1356 ASP A C 1
ATOM 10596 O O . ASP A 1 1376 ? 139.929 151.555 104.390 1.00 28.99 1356 ASP A O 1
ATOM 10601 N N . LYS A 1 1377 ? 140.592 149.581 103.578 1.00 28.55 1357 LYS A N 1
ATOM 10602 C CA . LYS A 1 1377 ? 139.391 149.391 102.777 1.00 28.55 1357 LYS A CA 1
ATOM 10603 C C . LYS A 1 1377 ? 138.252 148.643 103.450 1.00 28.55 1357 LYS A C 1
ATOM 10604 O O . LYS A 1 1377 ? 137.101 148.843 103.052 1.00 28.55 1357 LYS A O 1
ATOM 10610 N N . VAL A 1 1378 ? 138.488 147.774 104.431 1.00 28.21 1358 VAL A N 1
ATOM 10611 C CA . VAL A 1 1378 ? 137.408 146.862 104.796 1.00 28.21 1358 VAL A CA 1
ATOM 10612 C C . VAL A 1 1378 ? 137.152 146.815 106.295 1.00 28.21 1358 VAL A C 1
ATOM 10613 O O . VAL A 1 1378 ? 136.001 146.928 106.738 1.00 28.21 1358 VAL A O 1
ATOM 10617 N N . LEU A 1 1379 ? 138.192 146.596 107.088 1.00 28.18 1359 LEU A N 1
ATOM 10618 C CA . LEU A 1 1379 ? 137.987 146.618 108.528 1.00 28.18 1359 LEU A CA 1
ATOM 10619 C C . LEU A 1 1379 ? 137.462 147.965 108.990 1.00 28.18 1359 LEU A C 1
ATOM 10620 O O . LEU A 1 1379 ? 136.587 148.030 109.856 1.00 28.18 1359 LEU A O 1
ATOM 10625 N N . ARG A 1 1380 ? 137.965 149.052 108.416 1.00 27.64 1360 ARG A N 1
ATOM 10626 C CA . ARG A 1 1380 ? 137.505 150.352 108.870 1.00 27.64 1360 ARG A CA 1
ATOM 10627 C C . ARG A 1 1380 ? 136.081 150.655 108.428 1.00 27.64 1360 ARG A C 1
ATOM 10628 O O . ARG A 1 1380 ? 135.525 151.675 108.842 1.00 27.64 1360 ARG A O 1
ATOM 10636 N N . GLN A 1 1381 ? 135.474 149.800 107.605 1.00 27.35 1361 GLN A N 1
ATOM 10637 C CA . GLN A 1 1381 ? 134.149 150.098 107.076 1.00 27.35 1361 GLN A CA 1
ATOM 10638 C C . GLN A 1 1381 ? 133.219 148.894 107.112 1.00 27.35 1361 GLN A C 1
ATOM 10639 O O . GLN A 1 1381 ? 132.267 148.838 106.329 1.00 27.35 1361 GLN A O 1
ATOM 10645 N N . THR A 1 1382 ? 133.465 147.930 107.993 1.00 27.32 1362 THR A N 1
ATOM 10646 C CA . THR A 1 1382 ? 132.508 146.840 108.161 1.00 27.32 1362 THR A CA 1
ATOM 10647 C C . THR A 1 1382 ? 131.154 147.320 108.662 1.00 27.32 1362 THR A C 1
ATOM 10648 O O . THR A 1 1382 ? 130.183 146.562 108.607 1.00 27.32 1362 THR A O 1
ATOM 10652 N N . ALA A 1 1383 ? 131.068 148.545 109.167 1.00 26.99 1363 ALA A N 1
ATOM 10653 C CA . ALA A 1 1383 ? 129.810 149.051 109.704 1.00 26.99 1363 ALA A CA 1
ATOM 10654 C C . ALA A 1 1383 ? 128.803 149.385 108.609 1.00 26.99 1363 ALA A C 1
ATOM 10655 O O . ALA A 1 1383 ? 127.716 148.802 108.549 1.00 26.99 1363 ALA A O 1
ATOM 10657 N N . VAL A 1 1384 ? 129.168 150.295 107.708 1.00 26.89 1364 VAL A N 1
ATOM 10658 C CA . VAL A 1 1384 ? 128.237 150.795 106.702 1.00 26.89 1364 VAL A CA 1
ATOM 10659 C C . VAL A 1 1384 ? 127.731 149.708 105.761 1.00 26.89 1364 VAL A C 1
ATOM 10660 O O . VAL A 1 1384 ? 126.632 149.833 105.206 1.00 26.89 1364 VAL A O 1
ATOM 10664 N N . PHE A 1 1385 ? 128.503 148.649 105.533 1.00 27.00 1365 PHE A N 1
ATOM 10665 C CA . PHE A 1 1385 ? 127.992 147.597 104.660 1.00 27.00 1365 PHE A CA 1
ATOM 10666 C C . PHE A 1 1385 ? 126.766 146.919 105.256 1.00 27.00 1365 PHE A C 1
ATOM 10667 O O . PHE A 1 1385 ? 125.818 146.597 104.527 1.00 27.00 1365 PHE A O 1
ATOM 10675 N N . SER A 1 1386 ? 126.775 146.662 106.564 1.00 26.80 1366 SER A N 1
ATOM 10676 C CA . SER A 1 1386 ? 125.614 146.038 107.191 1.00 26.80 1366 SER A CA 1
ATOM 10677 C C . SER A 1 1386 ? 124.355 146.847 106.924 1.00 26.80 1366 SER A C 1
ATOM 10678 O O . SER A 1 1386 ? 123.289 146.294 106.630 1.00 26.80 1366 SER A O 1
ATOM 10681 N N . GLU A 1 1387 ? 124.494 148.160 106.898 1.00 26.68 1367 GLU A N 1
ATOM 10682 C CA . GLU A 1 1387 ? 123.354 149.049 106.770 1.00 26.68 1367 GLU A CA 1
ATOM 10683 C C . GLU A 1 1387 ? 122.928 149.177 105.320 1.00 26.68 1367 GLU A C 1
ATOM 10684 O O . GLU A 1 1387 ? 121.732 149.271 105.021 1.00 26.68 1367 GLU A O 1
ATOM 10690 N N . ASP A 1 1388 ? 123.895 149.165 104.411 1.00 26.91 1368 ASP A N 1
ATOM 10691 C CA . ASP A 1 1388 ? 123.561 149.120 102.997 1.00 26.91 1368 ASP A CA 1
ATOM 10692 C C . ASP A 1 1388 ? 122.776 147.866 102.643 1.00 26.91 1368 ASP A C 1
ATOM 10693 O O . ASP A 1 1388 ? 121.745 147.951 101.973 1.00 26.91 1368 ASP A O 1
ATOM 10698 N N . PHE A 1 1389 ? 123.226 146.694 103.092 1.00 26.91 1369 PHE A N 1
ATOM 10699 C CA . PHE A 1 1389 ? 122.432 145.488 102.845 1.00 26.91 1369 PHE A CA 1
ATOM 10700 C C . PHE A 1 1389 ? 121.080 145.520 103.547 1.00 26.91 1369 PHE A C 1
ATOM 10701 O O . PHE A 1 1389 ? 120.059 145.120 102.962 1.00 26.91 1369 PHE A O 1
ATOM 10709 N N . HIS A 1 1390 ? 121.020 146.088 104.749 1.00 26.76 1370 HIS A N 1
ATOM 10710 C CA . HIS A 1 1390 ? 119.730 146.196 105.415 1.00 26.76 1370 HIS A CA 1
ATOM 10711 C C . HIS A 1 1390 ? 118.754 146.986 104.568 1.00 26.76 1370 HIS A C 1
ATOM 10712 O O . HIS A 1 1390 ? 117.709 146.474 104.158 1.00 26.76 1370 HIS A O 1
ATOM 10719 N N . ASP A 1 1391 ? 119.074 148.236 104.288 1.00 26.69 1371 ASP A N 1
ATOM 10720 C CA . ASP A 1 1391 ? 118.052 149.043 103.655 1.00 26.69 1371 ASP A CA 1
ATOM 10721 C C . ASP A 1 1391 ? 117.992 148.851 102.150 1.00 26.69 1371 ASP A C 1
ATOM 10722 O O . ASP A 1 1391 ? 117.069 149.372 101.520 1.00 26.69 1371 ASP A O 1
ATOM 10727 N N . ALA A 1 1392 ? 118.927 148.113 101.551 1.00 26.69 1372 ALA A N 1
ATOM 10728 C CA . ALA A 1 1392 ? 118.624 147.487 100.278 1.00 26.69 1372 ALA A CA 1
ATOM 10729 C C . ALA A 1 1392 ? 117.590 146.387 100.425 1.00 26.69 1372 ALA A C 1
ATOM 10730 O O . ALA A 1 1392 ? 116.953 146.019 99.434 1.00 26.69 1372 ALA A O 1
ATOM 10732 N N . GLY A 1 1393 ? 117.397 145.859 101.631 1.00 26.80 1373 GLY A N 1
ATOM 10733 C CA . GLY A 1 1393 ? 116.253 144.988 101.814 1.00 26.80 1373 GLY A CA 1
ATOM 10734 C C . GLY A 1 1393 ? 116.497 143.559 102.243 1.00 26.80 1373 GLY A C 1
ATOM 10735 O O . GLY A 1 1393 ? 115.636 142.702 102.038 1.00 26.80 1373 GLY A O 1
ATOM 10736 N N . SER A 1 1394 ? 117.658 143.277 102.817 1.00 27.03 1374 SER A N 1
ATOM 10737 C CA . SER A 1 1394 ? 117.987 141.907 103.167 1.00 27.03 1374 SER A CA 1
ATOM 10738 C C . SER A 1 1394 ? 116.997 141.333 104.174 1.00 27.03 1374 SER A C 1
ATOM 10739 O O . SER A 1 1394 ? 116.290 142.055 104.875 1.00 27.03 1374 SER A O 1
ATOM 10742 N N . VAL A 1 1395 ? 116.952 140.005 104.236 1.00 27.45 1375 VAL A N 1
ATOM 10743 C CA . VAL A 1 1395 ? 115.889 139.278 104.915 1.00 27.45 1375 VAL A CA 1
ATOM 10744 C C . VAL A 1 1395 ? 116.449 138.347 105.977 1.00 27.45 1375 VAL A C 1
ATOM 10745 O O . VAL A 1 1395 ? 115.693 137.793 106.778 1.00 27.45 1375 VAL A O 1
ATOM 10749 N N . PHE A 1 1396 ? 117.768 138.250 106.066 1.00 28.12 1376 PHE A N 1
ATOM 10750 C CA . PHE A 1 1396 ? 118.504 137.453 107.030 1.00 28.12 1376 PHE A CA 1
ATOM 10751 C C . PHE A 1 1396 ? 119.964 137.826 106.865 1.00 28.12 1376 PHE A C 1
ATOM 10752 O O . PHE A 1 1396 ? 120.407 138.055 105.742 1.00 28.12 1376 PHE A O 1
ATOM 10760 N N . ASP A 1 1397 ? 120.711 137.889 107.961 1.00 28.01 1377 ASP A N 1
ATOM 10761 C CA . ASP A 1 1397 ? 122.142 138.088 107.806 1.00 28.01 1377 ASP A CA 1
ATOM 10762 C C . ASP A 1 1397 ? 122.917 137.544 108.995 1.00 28.01 1377 ASP A C 1
ATOM 10763 O O . ASP A 1 1397 ? 122.393 137.397 110.099 1.00 28.01 1377 ASP A O 1
ATOM 10768 N N . ARG A 1 1398 ? 124.184 137.243 108.734 1.00 28.19 1378 ARG A N 1
ATOM 10769 C CA . ARG A 1 1398 ? 125.135 136.774 109.736 1.00 28.19 1378 ARG A CA 1
ATOM 10770 C C . ARG A 1 1398 ? 126.475 137.358 109.333 1.00 28.19 1378 ARG A C 1
ATOM 10771 O O . ARG A 1 1398 ? 127.058 136.919 108.343 1.00 28.19 1378 ARG A O 1
ATOM 10779 N N . LEU A 1 1399 ? 126.964 138.339 110.078 1.00 28.29 1379 LEU A N 1
ATOM 10780 C CA . LEU A 1 1399 ? 128.340 138.759 109.881 1.00 28.29 1379 LEU A CA 1
ATOM 10781 C C . LEU A 1 1399 ? 129.281 137.622 110.244 1.00 28.29 1379 LEU A C 1
ATOM 10782 O O . LEU A 1 1399 ? 128.960 136.766 111.067 1.00 28.29 1379 LEU A O 1
ATOM 10787 N N . VAL A 1 1400 ? 130.447 137.607 109.611 1.00 28.91 1380 VAL A N 1
ATOM 10788 C CA . VAL A 1 1400 ? 131.434 136.565 109.870 1.00 28.91 1380 VAL A CA 1
ATOM 10789 C C . VAL A 1 1400 ? 132.705 137.168 110.453 1.00 28.91 1380 VAL A C 1
ATOM 10790 O O . VAL A 1 1400 ? 133.008 138.338 110.193 1.00 28.91 1380 VAL A O 1
ATOM 10794 N N . PRO A 1 1401 ? 133.455 136.424 111.263 1.00 30.05 1381 PRO A N 1
ATOM 10795 C CA . PRO A 1 1401 ? 134.568 137.025 112.003 1.00 30.05 1381 PRO A CA 1
ATOM 10796 C C . PRO A 1 1401 ? 135.610 137.599 111.062 1.00 30.05 1381 PRO A C 1
ATOM 10797 O O . PRO A 1 1401 ? 136.207 136.886 110.259 1.00 30.05 1381 PRO A O 1
ATOM 10801 N N . GLN A 1 1402 ? 135.824 138.905 111.168 1.00 29.70 1382 GLN A N 1
ATOM 10802 C CA . GLN A 1 1402 ? 136.933 139.556 110.487 1.00 29.70 1382 GLN A CA 1
ATOM 10803 C C . GLN A 1 1402 ? 138.273 138.890 110.762 1.00 29.70 1382 GLN A C 1
ATOM 10804 O O . GLN A 1 1402 ? 139.200 139.026 109.959 1.00 29.70 1382 GLN A O 1
ATOM 10810 N N . ASP A 1 1403 ? 138.388 138.161 111.869 1.00 31.19 1383 ASP A N 1
ATOM 10811 C CA . ASP A 1 1403 ? 139.661 137.823 112.493 1.00 31.19 1383 ASP A CA 1
ATOM 10812 C C . ASP A 1 1403 ? 140.191 136.445 112.122 1.00 31.19 1383 ASP A C 1
ATOM 10813 O O . ASP A 1 1403 ? 141.396 136.209 112.241 1.00 31.19 1383 ASP A O 1
ATOM 10818 N N . PHE A 1 1404 ? 139.342 135.552 111.635 1.00 32.99 1384 PHE A N 1
ATOM 10819 C CA . PHE A 1 1404 ? 139.728 134.173 111.355 1.00 32.99 1384 PHE A CA 1
ATOM 10820 C C . PHE A 1 1404 ? 140.700 134.102 110.190 1.00 32.99 1384 PHE A C 1
ATOM 10821 O O . PHE A 1 1404 ? 140.339 134.419 109.055 1.00 32.99 1384 PHE A O 1
ATOM 10829 N N . TYR A 1 1405 ? 141.930 133.668 110.463 1.00 33.85 1385 TYR A N 1
ATOM 10830 C CA . TYR A 1 1405 ? 142.963 133.536 109.447 1.00 33.85 1385 TYR A CA 1
ATOM 10831 C C . TYR A 1 1405 ? 143.453 132.099 109.376 1.00 33.85 1385 TYR A C 1
ATOM 10832 O O . TYR A 1 1405 ? 143.607 131.435 110.403 1.00 33.85 1385 TYR A O 1
ATOM 10841 N N . LEU A 1 1406 ? 143.708 131.627 108.158 1.00 38.11 1386 LEU A N 1
ATOM 10842 C CA . LEU A 1 1406 ? 144.277 130.303 107.966 1.00 38.11 1386 LEU A CA 1
ATOM 10843 C C . LEU A 1 1406 ? 145.786 130.267 108.125 1.00 38.11 1386 LEU A C 1
ATOM 10844 O O . LEU A 1 1406 ? 146.357 129.177 108.174 1.00 38.11 1386 LEU A O 1
ATOM 10849 N N . SER A 1 1407 ? 146.445 131.415 108.205 1.00 38.54 1387 SER A N 1
ATOM 10850 C CA . SER A 1 1407 ? 147.875 131.456 108.460 1.00 38.54 1387 SER A CA 1
ATOM 10851 C C . SER A 1 1407 ? 148.207 132.728 109.212 1.00 38.54 1387 SER A C 1
ATOM 10852 O O . SER A 1 1407 ? 147.678 133.796 108.899 1.00 38.54 1387 SER A O 1
ATOM 10855 N N . LEU A 1 1408 ? 149.089 132.615 110.194 1.00 37.29 1388 LEU A N 1
ATOM 10856 C CA . LEU A 1 1408 ? 149.534 133.807 110.893 1.00 37.29 1388 LEU A CA 1
ATOM 10857 C C . LEU A 1 1408 ? 150.519 134.640 110.090 1.00 37.29 1388 LEU A C 1
ATOM 10858 O O . LEU A 1 1408 ? 150.853 135.748 110.520 1.00 37.29 1388 LEU A O 1
ATOM 10863 N N . VAL A 1 1409 ? 150.997 134.151 108.946 1.00 37.90 1389 VAL A N 1
ATOM 10864 C CA . VAL A 1 1409 ? 152.057 134.823 108.212 1.00 37.90 1389 VAL A CA 1
ATOM 10865 C C . VAL A 1 1409 ? 151.705 134.867 106.734 1.00 37.90 1389 VAL A C 1
ATOM 10866 O O . VAL A 1 1409 ? 150.851 134.125 106.247 1.00 37.90 1389 VAL A O 1
ATOM 10870 N N . GLY A 1 1410 ? 152.388 135.753 106.023 1.00 35.70 1390 GLY A N 1
ATOM 10871 C CA . GLY A 1 1410 ? 151.992 136.145 104.688 1.00 35.70 1390 GLY A CA 1
ATOM 10872 C C . GLY A 1 1410 ? 150.808 137.094 104.697 1.00 35.70 1390 GLY A C 1
ATOM 10873 O O . GLY A 1 1410 ? 150.511 137.763 105.690 1.00 35.70 1390 GLY A O 1
ATOM 10874 N N . ASP A 1 1411 ? 150.124 137.150 103.558 1.00 34.64 1391 ASP A N 1
ATOM 10875 C CA . ASP A 1 1411 ? 148.867 137.885 103.467 1.00 34.64 1391 ASP A CA 1
ATOM 10876 C C . ASP A 1 1411 ? 147.777 137.094 104.173 1.00 34.64 1391 ASP A C 1
ATOM 10877 O O . ASP A 1 1411 ? 147.222 136.146 103.615 1.00 34.64 1391 ASP A O 1
ATOM 10882 N N . ARG A 1 1412 ? 147.462 137.471 105.410 1.00 34.73 1392 ARG A N 1
ATOM 10883 C CA . ARG A 1 1412 ? 146.392 136.787 106.125 1.00 34.73 1392 ARG A CA 1
ATOM 10884 C C . ARG A 1 1412 ? 145.039 137.023 105.473 1.00 34.73 1392 ARG A C 1
ATOM 10885 O O . ARG A 1 1412 ? 144.142 136.183 105.581 1.00 34.73 1392 ARG A O 1
ATOM 10893 N N . SER A 1 1413 ? 144.874 138.158 104.797 1.00 33.53 1393 SER A N 1
ATOM 10894 C CA . SER A 1 1413 ? 143.548 138.590 104.372 1.00 33.53 1393 SER A CA 1
ATOM 10895 C C . SER A 1 1413 ? 143.012 137.739 103.233 1.00 33.53 1393 SER A C 1
ATOM 10896 O O . SER A 1 1413 ? 141.873 137.264 103.283 1.00 33.53 1393 SER A O 1
ATOM 10899 N N . GLY A 1 1414 ? 143.815 137.533 102.198 1.00 34.29 1394 GLY A N 1
ATOM 10900 C CA . GLY A 1 1414 ? 143.299 137.028 100.945 1.00 34.29 1394 GLY A CA 1
ATOM 10901 C C . GLY A 1 1414 ? 143.374 135.540 100.767 1.00 34.29 1394 GLY A C 1
ATOM 10902 O O . GLY A 1 1414 ? 142.836 135.013 99.793 1.00 34.29 1394 GLY A O 1
ATOM 10903 N N . GLY A 1 1415 ? 144.035 134.837 101.684 1.00 34.65 1395 GLY A N 1
ATOM 10904 C CA . GLY A 1 1415 ? 144.190 133.406 101.527 1.00 34.65 1395 GLY A CA 1
ATOM 10905 C C . GLY A 1 1415 ? 142.989 132.591 101.947 1.00 34.65 1395 GLY A C 1
ATOM 10906 O O . GLY A 1 1415 ? 142.780 131.492 101.428 1.00 34.65 1395 GLY A O 1
ATOM 10907 N N . ARG A 1 1416 ? 142.186 133.094 102.878 1.00 32.44 1396 ARG A N 1
ATOM 10908 C CA . ARG A 1 1416 ? 141.038 132.321 103.330 1.00 32.44 1396 ARG A CA 1
ATOM 10909 C C . ARG A 1 1416 ? 139.854 132.336 102.374 1.00 32.44 1396 ARG A C 1
ATOM 10910 O O . ARG A 1 1416 ? 138.951 131.512 102.531 1.00 32.44 1396 ARG A O 1
ATOM 10918 N N . ALA A 1 1417 ? 139.822 133.231 101.397 1.00 33.19 1397 ALA A N 1
ATOM 10919 C CA . ALA A 1 1417 ? 138.599 133.429 100.631 1.00 33.19 1397 ALA A CA 1
ATOM 10920 C C . ALA A 1 1417 ? 138.254 132.201 99.797 1.00 33.19 1397 ALA A C 1
ATOM 10921 O O . ALA A 1 1417 ? 137.119 131.704 99.831 1.00 33.19 1397 ALA A O 1
ATOM 10923 N N . TYR A 1 1418 ? 139.230 131.697 99.049 1.00 35.00 1398 TYR A N 1
ATOM 10924 C CA . TYR A 1 1418 ? 138.980 130.604 98.116 1.00 35.00 1398 TYR A CA 1
ATOM 10925 C C . TYR A 1 1418 ? 138.553 129.290 98.761 1.00 35.00 1398 TYR A C 1
ATOM 10926 O O . TYR A 1 1418 ? 137.718 128.590 98.164 1.00 35.00 1398 TYR A O 1
ATOM 10935 N N . PRO A 1 1419 ? 139.064 128.884 99.907 1.00 34.28 1399 PRO A N 1
ATOM 10936 C CA . PRO A 1 1419 ? 138.500 127.708 100.573 1.00 34.28 1399 PRO A CA 1
ATOM 10937 C C . PRO A 1 1419 ? 137.164 127.956 101.246 1.00 34.28 1399 PRO A C 1
ATOM 10938 O O . PRO A 1 1419 ? 136.281 127.089 101.245 1.00 34.28 1399 PRO A O 1
ATOM 10942 N N . LEU A 1 1420 ? 137.005 129.132 101.843 1.00 32.58 1400 LEU A N 1
ATOM 10943 C CA . LEU A 1 1420 ? 135.764 129.426 102.545 1.00 32.58 1400 LEU A CA 1
ATOM 10944 C C . LEU A 1 1420 ? 134.562 129.431 101.616 1.00 32.58 1400 LEU A C 1
ATOM 10945 O O . LEU A 1 1420 ? 133.503 128.917 101.976 1.00 32.58 1400 LEU A O 1
ATOM 10950 N N . VAL A 1 1421 ? 134.663 130.078 100.455 1.00 32.24 1401 VAL A N 1
ATOM 10951 C CA . VAL A 1 1421 ? 133.515 130.021 99.551 1.00 32.24 1401 VAL A CA 1
ATOM 10952 C C . VAL A 1 1421 ? 133.160 128.595 99.144 1.00 32.24 1401 VAL A C 1
ATOM 10953 O O . VAL A 1 1421 ? 131.974 128.243 99.065 1.00 32.24 1401 VAL A O 1
ATOM 10957 N N . ARG A 1 1422 ? 134.157 127.725 99.000 1.00 34.36 1402 ARG A N 1
ATOM 10958 C CA . ARG A 1 1422 ? 133.880 126.332 98.670 1.00 34.36 1402 ARG A CA 1
ATOM 10959 C C . ARG A 1 1422 ? 133.253 125.569 99.821 1.00 34.36 1402 ARG A C 1
ATOM 10960 O O . ARG A 1 1422 ? 132.498 124.621 99.592 1.00 34.36 1402 ARG A O 1
ATOM 10968 N N . ALA A 1 1423 ? 133.545 125.952 101.052 1.00 33.11 1403 ALA A N 1
ATOM 10969 C CA . ALA A 1 1423 ? 132.870 125.297 102.165 1.00 33.11 1403 ALA A CA 1
ATOM 10970 C C . ALA A 1 1423 ? 131.453 125.829 102.314 1.00 33.11 1403 ALA A C 1
ATOM 10971 O O . ALA A 1 1423 ? 130.489 125.061 102.442 1.00 33.11 1403 ALA A O 1
ATOM 10973 N N . MET A 1 1424 ? 131.324 127.149 102.329 1.00 31.47 1404 MET A N 1
ATOM 10974 C CA . MET A 1 1424 ? 130.033 127.786 102.508 1.00 31.47 1404 MET A CA 1
ATOM 10975 C C . MET A 1 1424 ? 129.021 127.293 101.493 1.00 31.47 1404 MET A C 1
ATOM 10976 O O . MET A 1 1424 ? 127.847 127.123 101.825 1.00 31.47 1404 MET A O 1
ATOM 10981 N N . THR A 1 1425 ? 129.419 127.163 100.227 1.00 31.75 1405 THR A N 1
ATOM 10982 C CA . THR A 1 1425 ? 128.431 126.761 99.235 1.00 31.75 1405 THR A CA 1
ATOM 10983 C C . THR A 1 1425 ? 127.902 125.345 99.457 1.00 31.75 1405 THR A C 1
ATOM 10984 O O . THR A 1 1425 ? 126.703 125.098 99.256 1.00 31.75 1405 THR A O 1
ATOM 10988 N N . VAL A 1 1426 ? 128.698 124.474 100.074 1.00 32.76 1406 VAL A N 1
ATOM 10989 C CA . VAL A 1 1426 ? 128.173 123.186 100.516 1.00 32.76 1406 VAL A CA 1
ATOM 10990 C C . VAL A 1 1426 ? 127.237 123.364 101.690 1.00 32.76 1406 VAL A C 1
ATOM 10991 O O . VAL A 1 1426 ? 126.157 122.760 101.739 1.00 32.76 1406 VAL A O 1
ATOM 10995 N N . ALA A 1 1427 ? 127.625 124.197 102.648 1.00 32.13 1407 ALA A N 1
ATOM 10996 C CA . ALA A 1 1427 ? 126.764 124.390 103.804 1.00 32.13 1407 ALA A CA 1
ATOM 10997 C C . ALA A 1 1427 ? 125.397 124.859 103.353 1.00 32.13 1407 ALA A C 1
ATOM 10998 O O . ALA A 1 1427 ? 124.368 124.302 103.746 1.00 32.13 1407 ALA A O 1
ATOM 11000 N N . LEU A 1 1428 ? 125.373 125.919 102.559 1.00 30.50 1408 LEU A N 1
ATOM 11001 C CA . LEU A 1 1428 ? 124.109 126.507 102.160 1.00 30.50 1408 LEU A CA 1
ATOM 11002 C C . LEU A 1 1428 ? 123.268 125.528 101.365 1.00 30.50 1408 LEU A C 1
ATOM 11003 O O . LEU A 1 1428 ? 122.129 125.257 101.754 1.00 30.50 1408 LEU A O 1
ATOM 11008 N N . ALA A 1 1429 ? 123.878 124.820 100.406 1.00 30.90 1409 ALA A N 1
ATOM 11009 C CA . ALA A 1 1429 ? 123.092 123.879 99.618 1.00 30.90 1409 ALA A CA 1
ATOM 11010 C C . ALA A 1 1429 ? 122.561 122.714 100.436 1.00 30.90 1409 ALA A C 1
ATOM 11011 O O . ALA A 1 1429 ? 121.502 122.173 100.107 1.00 30.90 1409 ALA A O 1
ATOM 11013 N N . SER A 1 1430 ? 123.253 122.304 101.490 1.00 31.61 1410 SER A N 1
ATOM 11014 C CA . SER A 1 1430 ? 122.834 121.092 102.176 1.00 31.61 1410 SER A CA 1
ATOM 11015 C C . SER A 1 1430 ? 121.991 121.353 103.415 1.00 31.61 1410 SER A C 1
ATOM 11016 O O . SER A 1 1430 ? 121.265 120.453 103.847 1.00 31.61 1410 SER A O 1
ATOM 11019 N N . GLY A 1 1431 ? 122.073 122.545 103.998 1.00 31.52 1411 GLY A N 1
ATOM 11020 C CA . GLY A 1 1431 ? 121.382 122.824 105.240 1.00 31.52 1411 GLY A CA 1
ATOM 11021 C C . GLY A 1 1431 ? 120.823 124.219 105.434 1.00 31.52 1411 GLY A C 1
ATOM 11022 O O . GLY A 1 1431 ? 120.563 124.592 106.575 1.00 31.52 1411 GLY A O 1
ATOM 11023 N N . GLY A 1 1432 ? 120.817 125.056 104.402 1.00 30.91 1412 GLY A N 1
ATOM 11024 C CA . GLY A 1 1432 ? 120.173 126.354 104.475 1.00 30.91 1412 GLY A CA 1
ATOM 11025 C C . GLY A 1 1432 ? 120.659 127.250 105.603 1.00 30.91 1412 GLY A C 1
ATOM 11026 O O . GLY A 1 1432 ? 121.838 127.241 105.987 1.00 30.91 1412 GLY A O 1
ATOM 11027 N N . GLU A 1 1433 ? 119.731 128.044 106.136 1.00 30.82 1413 GLU A N 1
ATOM 11028 C CA . GLU A 1 1433 ? 120.033 128.948 107.242 1.00 30.82 1413 GLU A CA 1
ATOM 11029 C C . GLU A 1 1433 ? 120.538 128.263 108.508 1.00 30.82 1413 GLU A C 1
ATOM 11030 O O . GLU A 1 1433 ? 121.384 128.829 109.212 1.00 30.82 1413 GLU A O 1
ATOM 11036 N N . ALA A 1 1434 ? 120.144 127.017 108.767 1.00 32.17 1414 ALA A N 1
ATOM 11037 C CA . ALA A 1 1434 ? 120.728 126.348 109.925 1.00 32.17 1414 ALA A CA 1
ATOM 11038 C C . ALA A 1 1434 ? 122.166 125.943 109.679 1.00 32.17 1414 ALA A C 1
ATOM 11039 O O . ALA A 1 1434 ? 123.007 126.039 110.583 1.00 32.17 1414 ALA A O 1
ATOM 11041 N N . GLY A 1 1435 ? 122.479 125.550 108.454 1.00 32.11 1415 GLY A N 1
ATOM 11042 C CA . GLY A 1 1435 ? 123.858 125.264 108.125 1.00 32.11 1415 GLY A CA 1
ATOM 11043 C C . GLY A 1 1435 ? 124.715 126.500 108.271 1.00 32.11 1415 GLY A C 1
ATOM 11044 O O . GLY A 1 1435 ? 125.800 126.457 108.854 1.00 32.11 1415 GLY A O 1
ATOM 11045 N N . ILE A 1 1436 ? 124.259 127.604 107.682 1.00 31.14 1416 ILE A N 1
ATOM 11046 C CA . ILE A 1 1436 ? 125.016 128.846 107.760 1.00 31.14 1416 ILE A CA 1
ATOM 11047 C C . ILE A 1 1436 ? 125.239 129.260 109.208 1.00 31.14 1416 ILE A C 1
ATOM 11048 O O . ILE A 1 1436 ? 126.342 129.678 109.584 1.00 31.14 1416 ILE A O 1
ATOM 11053 N N . ASN A 1 1437 ? 124.219 129.109 110.057 1.00 31.31 1417 ASN A N 1
ATOM 11054 C CA . ASN A 1 1437 ? 124.405 129.406 111.475 1.00 31.31 1417 ASN A CA 1
ATOM 11055 C C . ASN A 1 1437 ? 125.481 128.530 112.095 1.00 31.31 1417 ASN A C 1
ATOM 11056 O O . ASN A 1 1437 ? 126.389 129.027 112.770 1.00 31.31 1417 ASN A O 1
ATOM 11061 N N . SER A 1 1438 ? 125.391 127.219 111.882 1.00 33.20 1418 SER A N 1
ATOM 11062 C CA . SER A 1 1438 ? 126.353 126.305 112.486 1.00 33.20 1418 SER A CA 1
ATOM 11063 C C . SER A 1 1438 ? 127.775 126.601 112.033 1.00 33.20 1418 SER A C 1
ATOM 11064 O O . SER A 1 1438 ? 128.707 126.633 112.847 1.00 33.20 1418 SER A O 1
ATOM 11067 N N . LEU A 1 1439 ? 127.955 126.878 110.748 1.00 32.65 1419 LEU A N 1
ATOM 11068 C CA . LEU A 1 1439 ? 129.295 127.139 110.243 1.00 32.65 1419 LEU A CA 1
ATOM 11069 C C . LEU A 1 1439 ? 129.845 128.455 110.766 1.00 32.65 1419 LEU A C 1
ATOM 11070 O O . LEU A 1 1439 ? 131.028 128.540 111.121 1.00 32.65 1419 LEU A O 1
ATOM 11075 N N . VAL A 1 1440 ? 129.023 129.498 110.822 1.00 32.12 1420 VAL A N 1
ATOM 11076 C CA . VAL A 1 1440 ? 129.571 130.741 111.335 1.00 32.12 1420 VAL A CA 1
ATOM 11077 C C . VAL A 1 1440 ? 129.868 130.628 112.824 1.00 32.12 1420 VAL A C 1
ATOM 11078 O O . VAL A 1 1440 ? 130.849 131.202 113.311 1.00 32.12 1420 VAL A O 1
ATOM 11082 N N . GLN A 1 1441 ? 129.067 129.870 113.570 1.00 33.25 1421 GLN A N 1
ATOM 11083 C CA . GLN A 1 1441 ? 129.419 129.595 114.959 1.00 33.25 1421 GLN A CA 1
ATOM 11084 C C . GLN A 1 1441 ? 130.778 128.918 115.060 1.00 33.25 1421 GLN A C 1
ATOM 11085 O O . GLN A 1 1441 ? 131.607 129.274 115.911 1.00 33.25 1421 GLN A O 1
ATOM 11091 N N . LYS A 1 1442 ? 131.002 127.902 114.228 1.00 37.23 1422 LYS A N 1
ATOM 11092 C CA . LYS A 1 1442 ? 132.289 127.220 114.239 1.00 37.23 1422 LYS A CA 1
ATOM 11093 C C . LYS A 1 1442 ? 133.433 128.183 113.973 1.00 37.23 1422 LYS A C 1
ATOM 11094 O O . LYS A 1 1442 ? 134.452 128.150 114.670 1.00 37.23 1422 LYS A O 1
ATOM 11100 N N . LEU A 1 1443 ? 133.282 129.058 112.980 1.00 33.84 1423 LEU A N 1
ATOM 11101 C CA . LEU A 1 1443 ? 134.337 130.033 112.724 1.00 33.84 1423 LEU A CA 1
ATOM 11102 C C . LEU A 1 1443 ? 134.557 130.955 113.910 1.00 33.84 1423 LEU A C 1
ATOM 11103 O O . LEU A 1 1443 ? 135.702 131.282 114.251 1.00 33.84 1423 LEU A O 1
ATOM 11108 N N . PHE A 1 1444 ? 133.488 131.338 114.596 1.00 32.59 1424 PHE A N 1
ATOM 11109 C CA . PHE A 1 1444 ? 133.666 132.221 115.738 1.00 32.59 1424 PHE A CA 1
ATOM 11110 C C . PHE A 1 1444 ? 134.472 131.549 116.835 1.00 32.59 1424 PHE A C 1
ATOM 11111 O O . PHE A 1 1444 ? 135.500 132.077 117.272 1.00 32.59 1424 PHE A O 1
ATOM 11119 N N . PHE A 1 1445 ? 134.014 130.392 117.309 1.00 34.20 1425 PHE A N 1
ATOM 11120 C CA . PHE A 1 1445 ? 134.799 129.685 118.317 1.00 34.20 1425 PHE A CA 1
ATOM 11121 C C . PHE A 1 1445 ? 136.236 129.491 117.858 1.00 34.20 1425 PHE A C 1
ATOM 11122 O O . PHE A 1 1445 ? 137.178 129.758 118.609 1.00 34.20 1425 PHE A O 1
ATOM 11130 N N . ALA A 1 1446 ? 136.431 129.057 116.616 1.00 37.20 1426 ALA A N 1
ATOM 11131 C CA . ALA A 1 1446 ? 137.781 128.777 116.155 1.00 37.20 1426 ALA A CA 1
ATOM 11132 C C . ALA A 1 1446 ? 138.643 130.024 116.047 1.00 37.20 1426 ALA A C 1
ATOM 11133 O O . ALA A 1 1446 ? 139.861 129.899 115.911 1.00 37.20 1426 ALA A O 1
ATOM 11135 N N . SER A 1 1447 ? 138.052 131.213 116.101 1.00 35.46 1427 SER A N 1
ATOM 11136 C CA . SER A 1 1447 ? 138.845 132.434 116.191 1.00 35.46 1427 SER A CA 1
ATOM 11137 C C . SER A 1 1447 ? 139.007 132.975 117.602 1.00 35.46 1427 SER A C 1
ATOM 11138 O O . SER A 1 1447 ? 139.986 133.671 117.871 1.00 35.46 1427 SER A O 1
ATOM 11141 N N . ALA A 1 1448 ? 138.066 132.699 118.499 1.00 36.59 1428 ALA A N 1
ATOM 11142 C CA . ALA A 1 1448 ? 138.225 133.083 119.901 1.00 36.59 1428 ALA A CA 1
ATOM 11143 C C . ALA A 1 1448 ? 139.232 132.231 120.669 1.00 36.59 1428 ALA A C 1
ATOM 11144 O O . ALA A 1 1448 ? 139.872 132.737 121.595 1.00 36.59 1428 ALA A O 1
ATOM 11146 N N . ASP A 1 1449 ? 139.394 130.956 120.320 1.00 42.76 1429 ASP A N 1
ATOM 11147 C CA . ASP A 1 1449 ? 140.321 130.048 120.997 1.00 42.76 1429 ASP A CA 1
ATOM 11148 C C . ASP A 1 1449 ? 141.340 129.468 120.029 1.00 42.76 1429 ASP A C 1
ATOM 11149 O O . ASP A 1 1449 ? 141.328 128.267 119.732 1.00 42.76 1429 ASP A O 1
ATOM 11154 N N . PRO A 1 1450 ? 142.258 130.299 119.536 1.00 48.36 1430 PRO A N 1
ATOM 11155 C CA . PRO A 1 1450 ? 143.026 129.962 118.337 1.00 48.36 1430 PRO A CA 1
ATOM 11156 C C . PRO A 1 1450 ? 143.955 128.787 118.524 1.00 48.36 1430 PRO A C 1
ATOM 11157 O O . PRO A 1 1450 ? 144.651 128.416 117.576 1.00 48.36 1430 PRO A O 1
ATOM 11161 N N . GLN A 1 1451 ? 144.000 128.194 119.710 1.00 61.93 1431 GLN A N 1
ATOM 11162 C CA . GLN A 1 1451 ? 144.930 127.117 119.979 1.00 61.93 1431 GLN A CA 1
ATOM 11163 C C . GLN A 1 1451 ? 144.243 125.908 120.599 1.00 61.93 1431 GLN A C 1
ATOM 11164 O O . GLN A 1 1451 ? 144.910 124.911 120.886 1.00 61.93 1431 GLN A O 1
ATOM 11170 N N . ALA A 1 1452 ? 142.928 125.951 120.775 1.00 57.80 1432 ALA A N 1
ATOM 11171 C CA . ALA A 1 1452 ? 142.187 124.759 121.148 1.00 57.80 1432 ALA A CA 1
ATOM 11172 C C . ALA A 1 1452 ? 142.257 123.709 120.041 1.00 57.80 1432 ALA A C 1
ATOM 11173 O O . ALA A 1 1452 ? 142.456 124.015 118.865 1.00 57.80 1432 ALA A O 1
ATOM 11175 N N . GLY A 1 1453 ? 142.077 122.453 120.444 1.00 63.14 1433 GLY A N 1
ATOM 11176 C CA . GLY A 1 1453 ? 142.210 121.337 119.518 1.00 63.14 1433 GLY A CA 1
ATOM 11177 C C . GLY A 1 1453 ? 141.317 121.429 118.294 1.00 63.14 1433 GLY A C 1
ATOM 11178 O O . GLY A 1 1453 ? 141.765 121.206 117.163 1.00 63.14 1433 GLY A O 1
ATOM 11179 N N . SER A 1 1454 ? 140.061 121.818 118.490 1.00 59.35 1434 SER A N 1
ATOM 11180 C CA . SER A 1 1454 ? 139.157 121.965 117.357 1.00 59.35 1434 SER A CA 1
ATOM 11181 C C . SER A 1 1454 ? 139.555 123.113 116.441 1.00 59.35 1434 SER A C 1
ATOM 11182 O O . SER A 1 1454 ? 139.416 122.999 115.222 1.00 59.35 1434 SER A O 1
ATOM 11185 N N . SER A 1 1455 ? 140.011 124.237 116.983 1.00 55.19 1435 SER A N 1
ATOM 11186 C CA . SER A 1 1455 ? 140.341 125.340 116.088 1.00 55.19 1435 SER A CA 1
ATOM 11187 C C . SER A 1 1455 ? 141.570 125.027 115.244 1.00 55.19 1435 SER A C 1
ATOM 11188 O O . SER A 1 1455 ? 141.631 125.397 114.062 1.00 55.19 1435 SER A O 1
ATOM 11191 N N . THR A 1 1456 ? 142.483 124.228 115.785 1.00 60.26 1436 THR A N 1
ATOM 11192 C CA . THR A 1 1456 ? 143.575 123.687 114.987 1.00 60.26 1436 THR A CA 1
ATOM 11193 C C . THR A 1 1456 ? 143.054 122.755 113.906 1.00 60.26 1436 THR A C 1
ATOM 11194 O O . THR A 1 1456 ? 143.470 122.848 112.746 1.00 60.26 1436 THR A O 1
ATOM 11198 N N . LEU A 1 1457 ? 142.184 121.815 114.269 1.00 61.99 1437 LEU A N 1
ATOM 11199 C CA . LEU A 1 1457 ? 141.705 120.876 113.262 1.00 61.99 1437 LEU A CA 1
ATOM 11200 C C . LEU A 1 1457 ? 140.932 121.581 112.159 1.00 61.99 1437 LEU A C 1
ATOM 11201 O O . LEU A 1 1457 ? 141.060 121.237 110.977 1.00 61.99 1437 LEU A O 1
ATOM 11206 N N . LEU A 1 1458 ? 140.168 122.605 112.507 1.00 55.33 1438 LEU A N 1
ATOM 11207 C CA . LEU A 1 1458 ? 139.467 123.344 111.471 1.00 55.33 1438 LEU A CA 1
ATOM 11208 C C . LEU A 1 1458 ? 140.435 124.078 110.555 1.00 55.33 1438 LEU A C 1
ATOM 11209 O O . LEU A 1 1458 ? 140.286 124.034 109.328 1.00 55.33 1438 LEU A O 1
ATOM 11214 N N . ARG A 1 1459 ? 141.416 124.788 111.120 1.00 57.43 1439 ARG A N 1
ATOM 11215 C CA . ARG A 1 1459 ? 142.389 125.443 110.252 1.00 57.43 1439 ARG A CA 1
ATOM 11216 C C . ARG A 1 1459 ? 143.073 124.455 109.317 1.00 57.43 1439 ARG A C 1
ATOM 11217 O O . ARG A 1 1459 ? 143.204 124.711 108.117 1.00 57.43 1439 ARG A O 1
ATOM 11225 N N . ASN A 1 1460 ? 143.508 123.315 109.848 1.00 61.53 1440 ASN A N 1
ATOM 11226 C CA . ASN A 1 1460 ? 144.104 122.221 109.084 1.00 61.53 1440 ASN A CA 1
ATOM 11227 C C . ASN A 1 1460 ? 143.133 121.490 108.175 1.00 61.53 1440 ASN A C 1
ATOM 11228 O O . ASN A 1 1460 ? 143.563 120.589 107.454 1.00 61.53 1440 ASN A O 1
ATOM 11233 N N . SER A 1 1461 ? 141.859 121.833 108.184 1.00 56.09 1441 SER A N 1
ATOM 11234 C CA . SER A 1 1461 ? 140.907 121.194 107.294 1.00 56.09 1441 SER A CA 1
ATOM 11235 C C . SER A 1 1461 ? 140.224 122.137 106.323 1.00 56.09 1441 SER A C 1
ATOM 11236 O O . SER A 1 1461 ? 139.523 121.662 105.427 1.00 56.09 1441 SER A O 1
ATOM 11239 N N . LEU A 1 1462 ? 140.420 123.441 106.451 1.00 51.00 1442 LEU A N 1
ATOM 11240 C CA . LEU A 1 1462 ? 140.116 124.323 105.330 1.00 51.00 1442 LEU A CA 1
ATOM 11241 C C . LEU A 1 1462 ? 141.275 124.444 104.357 1.00 51.00 1442 LEU A C 1
ATOM 11242 O O . LEU A 1 1462 ? 141.064 124.368 103.144 1.00 51.00 1442 LEU A O 1
ATOM 11247 N N . ILE A 1 1463 ? 142.500 124.598 104.851 1.00 53.36 1443 ILE A N 1
ATOM 11248 C CA . ILE A 1 1463 ? 143.641 124.208 104.040 1.00 53.36 1443 ILE A CA 1
ATOM 11249 C C . ILE A 1 1463 ? 143.428 122.760 103.612 1.00 53.36 1443 ILE A C 1
ATOM 11250 O O . ILE A 1 1463 ? 142.763 121.980 104.303 1.00 53.36 1443 ILE A O 1
ATOM 11255 N N . LYS A 1 1464 ? 143.988 122.403 102.454 1.00 57.39 1444 LYS A N 1
ATOM 11256 C CA . LYS A 1 1464 ? 143.642 121.247 101.617 1.00 57.39 1444 LYS A CA 1
ATOM 11257 C C . LYS A 1 1464 ? 142.359 121.476 100.835 1.00 57.39 1444 LYS A C 1
ATOM 11258 O O . LYS A 1 1464 ? 141.783 120.516 100.317 1.00 57.39 1444 LYS A O 1
ATOM 11264 N N . LEU A 1 1465 ? 141.887 122.714 100.738 1.00 49.39 1445 LEU A N 1
ATOM 11265 C CA . LEU A 1 1465 ? 140.913 123.091 99.722 1.00 49.39 1445 LEU A CA 1
ATOM 11266 C C . LEU A 1 1465 ? 141.454 124.117 98.738 1.00 49.39 1445 LEU A C 1
ATOM 11267 O O . LEU A 1 1465 ? 140.701 124.594 97.885 1.00 49.39 1445 LEU A O 1
ATOM 11272 N N . HIS A 1 1466 ? 142.736 124.463 98.813 1.00 49.18 1446 HIS A N 1
ATOM 11273 C CA . HIS A 1 1466 ? 143.260 125.434 97.864 1.00 49.18 1446 HIS A CA 1
ATOM 11274 C C . HIS A 1 1466 ? 143.424 124.850 96.471 1.00 49.18 1446 HIS A C 1
ATOM 11275 O O . HIS A 1 1466 ? 143.227 125.565 95.485 1.00 49.18 1446 HIS A O 1
ATOM 11282 N N . SER A 1 1467 ? 143.768 123.565 96.352 1.00 54.72 1447 SER A N 1
ATOM 11283 C CA . SER A 1 1467 ? 144.109 123.053 95.030 1.00 54.72 1447 SER A CA 1
ATOM 11284 C C . SER A 1 1467 ? 143.792 121.573 94.880 1.00 54.72 1447 SER A C 1
ATOM 11285 O O . SER A 1 1467 ? 144.417 120.885 94.067 1.00 54.72 1447 SER A O 1
ATOM 11288 N N . ASN A 1 1468 ? 142.829 121.075 95.638 1.00 47.83 1448 ASN A N 1
ATOM 11289 C CA . ASN A 1 1468 ? 142.485 119.662 95.613 1.00 47.83 1448 ASN A CA 1
ATOM 11290 C C . ASN A 1 1468 ? 141.747 119.353 94.318 1.00 47.83 1448 ASN A C 1
ATOM 11291 O O . ASN A 1 1468 ? 140.674 119.907 94.065 1.00 47.83 1448 ASN A O 1
ATOM 11296 N N . VAL A 1 1469 ? 142.318 118.476 93.490 1.00 46.74 1449 VAL A N 1
ATOM 11297 C CA . VAL A 1 1469 ? 141.788 118.262 92.149 1.00 46.74 1449 VAL A CA 1
ATOM 11298 C C . VAL A 1 1469 ? 140.369 117.728 92.190 1.00 46.74 1449 VAL A C 1
ATOM 11299 O O . VAL A 1 1469 ? 139.619 117.888 91.221 1.00 46.74 1449 VAL A O 1
ATOM 11303 N N . GLU A 1 1470 ? 139.969 117.106 93.296 1.00 45.12 1450 GLU A N 1
ATOM 11304 C CA . GLU A 1 1470 ? 138.577 116.707 93.427 1.00 45.12 1450 GLU A CA 1
ATOM 11305 C C . GLU A 1 1470 ? 137.662 117.918 93.408 1.00 45.12 1450 GLU A C 1
ATOM 11306 O O . GLU A 1 1470 ? 136.530 117.831 92.924 1.00 45.12 1450 GLU A O 1
ATOM 11312 N N . ALA A 1 1471 ? 138.135 119.059 93.909 1.00 41.97 1451 ALA A N 1
ATOM 11313 C CA . ALA A 1 1471 ? 137.353 120.282 93.790 1.00 41.97 1451 ALA A CA 1
ATOM 11314 C C . ALA A 1 1471 ? 137.302 120.770 92.352 1.00 41.97 1451 ALA A C 1
ATOM 11315 O O . ALA A 1 1471 ? 136.290 121.337 91.928 1.00 41.97 1451 ALA A O 1
ATOM 11317 N N . VAL A 1 1472 ? 138.367 120.548 91.582 1.00 41.09 1452 VAL A N 1
ATOM 11318 C CA . VAL A 1 1472 ? 138.319 120.874 90.166 1.00 41.09 1452 VAL A CA 1
ATOM 11319 C C . VAL A 1 1472 ? 137.392 119.931 89.412 1.00 41.09 1452 VAL A C 1
ATOM 11320 O O . VAL A 1 1472 ? 136.892 120.284 88.339 1.00 41.09 1452 VAL A O 1
ATOM 11324 N N . GLN A 1 1473 ? 137.124 118.744 89.956 1.00 41.87 1453 GLN A N 1
ATOM 11325 C CA . GLN A 1 1473 ? 136.072 117.904 89.392 1.00 41.87 1453 GLN A CA 1
ATOM 11326 C C . GLN A 1 1473 ? 134.687 118.495 89.596 1.00 41.87 1453 GLN A C 1
ATOM 11327 O O . GLN A 1 1473 ? 133.751 118.107 88.892 1.00 41.87 1453 GLN A O 1
ATOM 11333 N N . ALA A 1 1474 ? 134.535 119.417 90.543 1.00 37.79 1454 ALA A N 1
ATOM 11334 C CA . ALA A 1 1474 ? 133.241 119.962 90.925 1.00 37.79 1454 ALA A CA 1
ATOM 11335 C C . ALA A 1 1474 ? 133.020 121.351 90.351 1.00 37.79 1454 ALA A C 1
ATOM 11336 O O . ALA A 1 1474 ? 132.301 122.160 90.942 1.00 37.79 1454 ALA A O 1
ATOM 11338 N N . SER A 1 1475 ? 133.627 121.645 89.208 1.00 35.56 1455 SER A N 1
ATOM 11339 C CA . SER A 1 1475 ? 133.701 123.004 88.705 1.00 35.56 1455 SER A CA 1
ATOM 11340 C C . SER A 1 1475 ? 133.412 123.037 87.213 1.00 35.56 1455 SER A C 1
ATOM 11341 O O . SER A 1 1475 ? 133.472 122.020 86.521 1.00 35.56 1455 SER A O 1
ATOM 11344 N N . THR A 1 1476 ? 133.088 124.234 86.732 1.00 33.44 1456 THR A N 1
ATOM 11345 C CA . THR A 1 1476 ? 132.955 124.493 85.302 1.00 33.44 1456 THR A CA 1
ATOM 11346 C C . THR A 1 1476 ? 133.091 125.996 85.135 1.00 33.44 1456 THR A C 1
ATOM 11347 O O . THR A 1 1476 ? 132.157 126.739 85.445 1.00 33.44 1456 THR A O 1
ATOM 11351 N N . GLU A 1 1477 ? 134.238 126.438 84.641 1.00 33.65 1457 GLU A N 1
ATOM 11352 C CA . GLU A 1 1477 ? 134.502 127.865 84.510 1.00 33.65 1457 GLU A CA 1
ATOM 11353 C C . GLU A 1 1477 ? 133.740 128.412 83.314 1.00 33.65 1457 GLU A C 1
ATOM 11354 O O . GLU A 1 1477 ? 134.202 128.332 82.176 1.00 33.65 1457 GLU A O 1
ATOM 11360 N N . LEU A 1 1478 ? 132.563 128.971 83.571 1.00 31.25 1458 LEU A N 1
ATOM 11361 C CA . LEU A 1 1478 ? 131.847 129.715 82.551 1.00 31.25 1458 LEU A CA 1
ATOM 11362 C C . LEU A 1 1478 ? 132.575 131.018 82.228 1.00 31.25 1458 LEU A C 1
ATOM 11363 O O . LEU A 1 1478 ? 133.564 131.390 82.862 1.00 31.25 1458 LEU A O 1
ATOM 11368 N N . GLY A 1 1479 ? 132.067 131.715 81.222 1.00 30.43 1459 GLY A N 1
ATOM 11369 C CA . GLY A 1 1479 ? 132.703 132.915 80.727 1.00 30.43 1459 GLY A CA 1
ATOM 11370 C C . GLY A 1 1479 ? 132.711 134.047 81.740 1.00 30.43 1459 GLY A C 1
ATOM 11371 O O . GLY A 1 1479 ? 132.261 133.928 82.878 1.00 30.43 1459 GLY A O 1
ATOM 11372 N N . GLN A 1 1480 ? 133.242 135.181 81.295 1.00 30.13 1460 GLN A N 1
ATOM 11373 C CA . GLN A 1 1480 ? 133.037 136.430 82.008 1.00 30.13 1460 GLN A CA 1
ATOM 11374 C C . GLN A 1 1480 ? 131.603 136.910 81.835 1.00 30.13 1460 GLN A C 1
ATOM 11375 O O . GLN A 1 1480 ? 130.942 136.617 80.837 1.00 30.13 1460 GLN A O 1
ATOM 11381 N N . PHE A 1 1481 ? 131.115 137.644 82.828 1.00 29.42 1461 PHE A N 1
ATOM 11382 C CA . PHE A 1 1481 ? 129.788 138.228 82.737 1.00 29.42 1461 PHE A CA 1
ATOM 11383 C C . PHE A 1 1481 ? 129.751 139.562 83.462 1.00 29.42 1461 PHE A C 1
ATOM 11384 O O . PHE A 1 1481 ? 130.400 139.731 84.497 1.00 29.42 1461 PHE A O 1
ATOM 11392 N N . GLY A 1 1482 ? 128.992 140.504 82.910 1.00 28.55 1462 GLY A N 1
ATOM 11393 C CA . GLY A 1 1482 ? 128.584 141.658 83.682 1.00 28.55 1462 GLY A CA 1
ATOM 11394 C C . GLY A 1 1482 ? 127.512 141.316 84.699 1.00 28.55 1462 GLY A C 1
ATOM 11395 O O . GLY A 1 1482 ? 126.718 140.393 84.524 1.00 28.55 1462 GLY A O 1
ATOM 11396 N N . LEU A 1 1483 ? 127.510 142.084 85.789 1.00 27.98 1463 LEU A N 1
ATOM 11397 C CA . LEU A 1 1483 ? 126.710 141.754 86.965 1.00 27.98 1463 LEU A CA 1
ATOM 11398 C C . LEU A 1 1483 ? 125.236 141.553 86.626 1.00 27.98 1463 LEU A C 1
ATOM 11399 O O . LEU A 1 1483 ? 124.601 140.604 87.107 1.00 27.98 1463 LEU A O 1
ATOM 11404 N N . SER A 1 1484 ? 124.675 142.446 85.808 1.00 27.99 1464 SER A N 1
ATOM 11405 C CA . SER A 1 1484 ? 123.281 142.311 85.400 1.00 27.99 1464 SER A CA 1
ATOM 11406 C C . SER A 1 1484 ? 123.016 140.955 84.766 1.00 27.99 1464 SER A C 1
ATOM 11407 O O . SER A 1 1484 ? 121.969 140.338 85.007 1.00 27.99 1464 SER A O 1
ATOM 11410 N N . GLU A 1 1485 ? 123.964 140.459 83.977 1.00 28.12 1465 GLU A N 1
ATOM 11411 C CA . GLU A 1 1485 ? 123.750 139.176 83.330 1.00 28.12 1465 GLU A CA 1
ATOM 11412 C C . GLU A 1 1485 ? 123.762 138.059 84.358 1.00 28.12 1465 GLU A C 1
ATOM 11413 O O . GLU A 1 1485 ? 122.999 137.096 84.249 1.00 28.12 1465 GLU A O 1
ATOM 11419 N N . VAL A 1 1486 ? 124.640 138.166 85.353 1.00 28.08 1466 VAL A N 1
ATOM 11420 C CA . VAL A 1 1486 ? 124.677 137.182 86.428 1.00 28.08 1466 VAL A CA 1
ATOM 11421 C C . VAL A 1 1486 ? 123.332 137.119 87.130 1.00 28.08 1466 VAL A C 1
ATOM 11422 O O . VAL A 1 1486 ? 122.804 136.037 87.419 1.00 28.08 1466 VAL A O 1
ATOM 11426 N N . VAL A 1 1487 ? 122.781 138.286 87.461 1.00 27.94 1467 VAL A N 1
ATOM 11427 C CA . VAL A 1 1487 ? 121.477 138.320 88.112 1.00 27.94 1467 VAL A CA 1
ATOM 11428 C C . VAL A 1 1487 ? 120.418 137.675 87.230 1.00 27.94 1467 VAL A C 1
ATOM 11429 O O . VAL A 1 1487 ? 119.605 136.867 87.695 1.00 27.94 1467 VAL A O 1
ATOM 11433 N N . SER A 1 1488 ? 120.393 138.046 85.949 1.00 27.95 1468 SER A N 1
ATOM 11434 C CA . SER A 1 1488 ? 119.427 137.444 85.038 1.00 27.95 1468 SER A CA 1
ATOM 11435 C C . SER A 1 1488 ? 119.604 135.936 84.940 1.00 27.95 1468 SER A C 1
ATOM 11436 O O . SER A 1 1488 ? 118.622 135.193 84.801 1.00 27.95 1468 SER A O 1
ATOM 11439 N N . ARG A 1 1489 ? 120.835 135.463 85.108 1.00 27.95 1469 ARG A N 1
ATOM 11440 C CA . ARG A 1 1489 ? 121.084 134.031 85.095 1.00 27.95 1469 ARG A CA 1
ATOM 11441 C C . ARG A 1 1489 ? 120.524 133.365 86.337 1.00 27.95 1469 ARG A C 1
ATOM 11442 O O . ARG A 1 1489 ? 119.901 132.304 86.246 1.00 27.95 1469 ARG A O 1
ATOM 11450 N N . LEU A 1 1490 ? 120.704 133.986 87.500 1.00 27.95 1470 LEU A N 1
ATOM 11451 C CA . LEU A 1 1490 ? 120.087 133.429 88.697 1.00 27.95 1470 LEU A CA 1
ATOM 11452 C C . LEU A 1 1490 ? 118.584 133.377 88.533 1.00 27.95 1470 LEU A C 1
ATOM 11453 O O . LEU A 1 1490 ? 117.943 132.380 88.882 1.00 27.95 1470 LEU A O 1
ATOM 11458 N N . ALA A 1 1491 ? 118.006 134.448 87.994 1.00 27.96 1471 ALA A N 1
ATOM 11459 C CA . ALA A 1 1491 ? 116.574 134.465 87.743 1.00 27.96 1471 ALA A CA 1
ATOM 11460 C C . ALA A 1 1491 ? 116.181 133.315 86.835 1.00 27.96 1471 ALA A C 1
ATOM 11461 O O . ALA A 1 1491 ? 115.073 132.779 86.944 1.00 27.96 1471 ALA A O 1
ATOM 11463 N N . ALA A 1 1492 ? 117.082 132.924 85.939 1.00 27.93 1472 ALA A N 1
ATOM 11464 C CA . ALA A 1 1492 ? 116.822 131.817 85.036 1.00 27.93 1472 ALA A CA 1
ATOM 11465 C C . ALA A 1 1492 ? 116.986 130.445 85.680 1.00 27.93 1472 ALA A C 1
ATOM 11466 O O . ALA A 1 1492 ? 116.440 129.471 85.153 1.00 27.93 1472 ALA A O 1
ATOM 11468 N N . THR A 1 1493 ? 117.703 130.328 86.795 1.00 28.09 1473 THR A N 1
ATOM 11469 C CA . THR A 1 1493 ? 117.963 128.998 87.331 1.00 28.09 1473 THR A CA 1
ATOM 11470 C C . THR A 1 1493 ? 116.708 128.367 87.918 1.00 28.09 1473 THR A C 1
ATOM 11471 O O . THR A 1 1493 ? 115.811 129.047 88.421 1.00 28.09 1473 THR A O 1
ATOM 11475 N N . THR A 1 1494 ? 116.666 127.040 87.849 1.00 28.33 1474 THR A N 1
ATOM 11476 C CA . THR A 1 1494 ? 115.641 126.220 88.474 1.00 28.33 1474 THR A CA 1
ATOM 11477 C C . THR A 1 1494 ? 116.302 125.231 89.424 1.00 28.33 1474 THR A C 1
ATOM 11478 O O . THR A 1 1494 ? 117.380 124.707 89.129 1.00 28.33 1474 THR A O 1
ATOM 11482 N N . GLY A 1 1495 ? 115.666 124.980 90.564 1.00 28.53 1475 GLY A N 1
ATOM 11483 C CA . GLY A 1 1495 ? 116.309 124.223 91.622 1.00 28.53 1475 GLY A CA 1
ATOM 11484 C C . GLY A 1 1495 ? 117.482 124.945 92.250 1.00 28.53 1475 GLY A C 1
ATOM 11485 O O . GLY A 1 1495 ? 117.931 125.972 91.733 1.00 28.53 1475 GLY A O 1
ATOM 11486 N N . THR A 1 1496 ? 117.978 124.429 93.373 1.00 28.36 1476 THR A N 1
ATOM 11487 C CA . THR A 1 1496 ? 119.134 125.039 94.011 1.00 28.36 1476 THR A CA 1
ATOM 11488 C C . THR A 1 1496 ? 120.289 125.108 93.026 1.00 28.36 1476 THR A C 1
ATOM 11489 O O . THR A 1 1496 ? 120.532 124.172 92.261 1.00 28.36 1476 THR A O 1
ATOM 11493 N N . SER A 1 1497 ? 120.993 126.230 93.040 1.00 28.61 1477 SER A N 1
ATOM 11494 C CA . SER A 1 1497 ? 122.181 126.401 92.226 1.00 28.61 1477 SER A CA 1
ATOM 11495 C C . SER A 1 1497 ? 123.094 127.390 92.921 1.00 28.61 1477 SER A C 1
ATOM 11496 O O . SER A 1 1497 ? 122.628 128.283 93.630 1.00 28.61 1477 SER A O 1
ATOM 11499 N N . MET A 1 1498 ? 124.395 127.216 92.740 1.00 29.06 1478 MET A N 1
ATOM 11500 C CA . MET A 1 1498 ? 125.354 128.089 93.389 1.00 29.06 1478 MET A CA 1
ATOM 11501 C C . MET A 1 1498 ? 126.386 128.554 92.376 1.00 29.06 1478 MET A C 1
ATOM 11502 O O . MET A 1 1498 ? 126.619 127.896 91.363 1.00 29.06 1478 MET A O 1
ATOM 11507 N N . PHE A 1 1499 ? 126.977 129.713 92.636 1.00 28.72 1479 PHE A N 1
ATOM 11508 C CA . PHE A 1 1499 ? 128.045 130.234 91.799 1.00 28.72 1479 PHE A CA 1
ATOM 11509 C C . PHE A 1 1499 ? 129.096 130.912 92.657 1.00 28.72 1479 PHE A C 1
ATOM 11510 O O . PHE A 1 1499 ? 128.759 131.675 93.563 1.00 28.72 1479 PHE A O 1
ATOM 11518 N N . ALA A 1 1500 ? 130.361 130.643 92.380 1.00 28.89 1480 ALA A N 1
ATOM 11519 C CA . ALA A 1 1500 ? 131.402 131.554 92.817 1.00 28.89 1480 ALA A CA 1
ATOM 11520 C C . ALA A 1 1500 ? 131.571 132.650 91.778 1.00 28.89 1480 ALA A C 1
ATOM 11521 O O . ALA A 1 1500 ? 131.250 132.461 90.605 1.00 28.89 1480 ALA A O 1
ATOM 11523 N N . LEU A 1 1501 ? 132.056 133.810 92.212 1.00 29.06 1481 LEU A N 1
ATOM 11524 C CA . LEU A 1 1501 ? 132.492 134.821 91.256 1.00 29.06 1481 LEU A CA 1
ATOM 11525 C C . LEU A 1 1501 ? 133.981 134.790 90.947 1.00 29.06 1481 LEU A C 1
ATOM 11526 O O . LEU A 1 1501 ? 134.370 135.166 89.837 1.00 29.06 1481 LEU A O 1
ATOM 11531 N N . ASN A 1 1502 ? 134.810 134.330 91.884 1.00 29.85 1482 ASN A N 1
ATOM 11532 C CA . ASN A 1 1502 ? 136.255 134.186 91.690 1.00 29.85 1482 ASN A CA 1
ATOM 11533 C C . ASN A 1 1502 ? 136.835 135.335 90.873 1.00 29.85 1482 ASN A C 1
ATOM 11534 O O . ASN A 1 1502 ? 137.523 135.142 89.871 1.00 29.85 1482 ASN A O 1
ATOM 11539 N N . THR A 1 1503 ? 136.519 136.552 91.306 1.00 30.50 1483 THR A N 1
ATOM 11540 C CA . THR A 1 1503 ? 137.127 137.759 90.765 1.00 30.50 1483 THR A CA 1
ATOM 11541 C C . THR A 1 1503 ? 138.649 137.678 90.800 1.00 30.50 1483 THR A C 1
ATOM 11542 O O . THR A 1 1503 ? 139.215 136.877 91.547 1.00 30.50 1483 THR A O 1
ATOM 11546 N N . GLN A 1 1504 ? 139.315 138.516 90.003 1.00 31.32 1484 GLN A N 1
ATOM 11547 C CA . GLN A 1 1504 ? 140.738 138.350 89.728 1.00 31.32 1484 GLN A CA 1
ATOM 11548 C C . GLN A 1 1504 ? 141.590 138.275 90.984 1.00 31.32 1484 GLN A C 1
ATOM 11549 O O . GLN A 1 1504 ? 142.663 137.667 90.962 1.00 31.32 1484 GLN A O 1
ATOM 11555 N N . ASN A 1 1505 ? 141.149 138.875 92.085 1.00 31.26 1485 ASN A N 1
ATOM 11556 C CA . ASN A 1 1505 ? 141.915 138.770 93.319 1.00 31.26 1485 ASN A CA 1
ATOM 11557 C C . ASN A 1 1505 ? 141.079 138.343 94.521 1.00 31.26 1485 ASN A C 1
ATOM 11558 O O . ASN A 1 1505 ? 141.578 138.376 95.649 1.00 31.26 1485 ASN A O 1
ATOM 11563 N N . HIS A 1 1506 ? 139.839 137.907 94.324 1.00 29.88 1486 HIS A N 1
ATOM 11564 C CA . HIS A 1 1506 ? 138.988 137.624 95.471 1.00 29.88 1486 HIS A CA 1
ATOM 11565 C C . HIS A 1 1506 ? 137.793 136.820 94.985 1.00 29.88 1486 HIS A C 1
ATOM 11566 O O . HIS A 1 1506 ? 137.556 136.698 93.783 1.00 29.88 1486 HIS A O 1
ATOM 11573 N N . SER A 1 1507 ? 137.034 136.272 95.934 1.00 29.72 1487 SER A N 1
ATOM 11574 C CA . SER A 1 1507 ? 135.917 135.381 95.596 1.00 29.72 1487 SER A CA 1
ATOM 11575 C C . SER A 1 1507 ? 134.677 135.680 96.436 1.00 29.72 1487 SER A C 1
ATOM 11576 O O . SER A 1 1507 ? 134.490 135.085 97.495 1.00 29.72 1487 SER A O 1
ATOM 11579 N N . MET A 1 1508 ? 133.818 136.573 95.963 1.00 28.67 1488 MET A N 1
ATOM 11580 C CA . MET A 1 1508 ? 132.458 136.533 96.468 1.00 28.67 1488 MET A CA 1
ATOM 11581 C C . MET A 1 1508 ? 131.785 135.223 96.065 1.00 28.67 1488 MET A C 1
ATOM 11582 O O . MET A 1 1508 ? 132.252 134.501 95.190 1.00 28.67 1488 MET A O 1
ATOM 11587 N N . MET A 1 1509 ? 130.662 134.925 96.713 1.00 28.37 1489 MET A N 1
ATOM 11588 C CA . MET A 1 1509 ? 129.788 133.836 96.300 1.00 28.37 1489 MET A CA 1
ATOM 11589 C C . MET A 1 1509 ? 128.358 134.338 96.169 1.00 28.37 1489 MET A C 1
ATOM 11590 O O . MET A 1 1509 ? 127.939 135.248 96.883 1.00 28.37 1489 MET A O 1
ATOM 11595 N N . VAL A 1 1510 ? 127.608 133.731 95.252 1.00 28.11 1490 VAL A N 1
ATOM 11596 C CA . VAL A 1 1510 ? 126.219 134.100 95.013 1.00 28.11 1490 VAL A CA 1
ATOM 11597 C C . VAL A 1 1510 ? 125.463 132.865 94.551 1.00 28.11 1490 VAL A C 1
ATOM 11598 O O . VAL A 1 1510 ? 126.037 131.970 93.930 1.00 28.11 1490 VAL A O 1
ATOM 11602 N N . GLY A 1 1511 ? 124.173 132.803 94.860 1.00 28.21 1491 GLY A N 1
ATOM 11603 C CA . GLY A 1 1511 ? 123.415 131.612 94.520 1.00 28.21 1491 GLY A CA 1
ATOM 11604 C C . GLY A 1 1511 ? 121.974 131.709 94.966 1.00 28.21 1491 GLY A C 1
ATOM 11605 O O . GLY A 1 1511 ? 121.555 132.681 95.598 1.00 28.21 1491 GLY A O 1
ATOM 11606 N N . SER A 1 1512 ? 121.221 130.661 94.638 1.00 28.56 1492 SER A N 1
ATOM 11607 C CA . SER A 1 1512 ? 119.780 130.634 94.834 1.00 28.56 1492 SER A CA 1
ATOM 11608 C C . SER A 1 1512 ? 119.324 129.311 95.427 1.00 28.56 1492 SER A C 1
ATOM 11609 O O . SER A 1 1512 ? 119.822 128.249 95.046 1.00 28.56 1492 SER A O 1
ATOM 11612 N N . THR A 1 1513 ? 118.360 129.378 96.342 1.00 28.71 1493 THR A N 1
ATOM 11613 C CA . THR A 1 1513 ? 117.568 128.225 96.743 1.00 28.71 1493 THR A CA 1
ATOM 11614 C C . THR A 1 1513 ? 116.091 128.524 96.536 1.00 28.71 1493 THR A C 1
ATOM 11615 O O . THR A 1 1513 ? 115.643 129.659 96.715 1.00 28.71 1493 THR A O 1
ATOM 11619 N N . VAL A 1 1514 ? 115.333 127.492 96.168 1.00 29.18 1494 VAL A N 1
ATOM 11620 C CA . VAL A 1 1514 ? 113.995 127.669 95.609 1.00 29.18 1494 VAL A CA 1
ATOM 11621 C C . VAL A 1 1514 ? 113.043 126.613 96.151 1.00 29.18 1494 VAL A C 1
ATOM 11622 O O . VAL A 1 1514 ? 111.911 126.484 95.674 1.00 29.18 1494 VAL A O 1
ATOM 11626 N N . THR A 1 1515 ? 113.485 125.854 97.152 1.00 29.61 1495 THR A N 1
ATOM 11627 C CA . THR A 1 1515 ? 112.776 124.629 97.512 1.00 29.61 1495 THR A CA 1
ATOM 11628 C C . THR A 1 1515 ? 111.440 124.929 98.178 1.00 29.61 1495 THR A C 1
ATOM 11629 O O . THR A 1 1515 ? 110.435 124.269 97.892 1.00 29.61 1495 THR A O 1
ATOM 11633 N N . THR A 1 1516 ? 111.407 125.920 99.060 1.00 29.56 1496 THR A N 1
ATOM 11634 C CA . THR A 1 1516 ? 110.199 126.290 99.783 1.00 29.56 1496 THR A CA 1
ATOM 11635 C C . THR A 1 1516 ? 110.470 127.675 100.352 1.00 29.56 1496 THR A C 1
ATOM 11636 O O . THR A 1 1516 ? 111.610 128.145 100.342 1.00 29.56 1496 THR A O 1
ATOM 11640 N N . GLU A 1 1517 ? 109.409 128.343 100.815 1.00 29.42 1497 GLU A N 1
ATOM 11641 C CA . GLU A 1 1517 ? 109.504 129.711 101.316 1.00 29.42 1497 GLU A CA 1
ATOM 11642 C C . GLU A 1 1517 ? 109.835 130.678 100.187 1.00 29.42 1497 GLU A C 1
ATOM 11643 O O . GLU A 1 1517 ? 110.552 131.661 100.381 1.00 29.42 1497 GLU A O 1
ATOM 11649 N N . GLY A 1 1518 ? 109.318 130.378 98.998 1.00 29.37 1498 GLY A N 1
ATOM 11650 C CA . GLY A 1 1518 ? 109.634 131.088 97.780 1.00 29.37 1498 GLY A CA 1
ATOM 11651 C C . GLY A 1 1518 ? 111.049 130.822 97.298 1.00 29.37 1498 GLY A C 1
ATOM 11652 O O . GLY A 1 1518 ? 111.661 129.792 97.591 1.00 29.37 1498 GLY A O 1
ATOM 11653 N N . ARG A 1 1519 ? 111.576 131.779 96.551 1.00 28.61 1499 ARG A N 1
ATOM 11654 C CA . ARG A 1 1519 ? 112.964 131.778 96.125 1.00 28.61 1499 ARG A CA 1
ATOM 11655 C C . ARG A 1 1519 ? 113.737 132.798 96.942 1.00 28.61 1499 ARG A C 1
ATOM 11656 O O . ARG A 1 1519 ? 113.406 133.987 96.926 1.00 28.61 1499 ARG A O 1
ATOM 11664 N N . ARG A 1 1520 ? 114.760 132.339 97.646 1.00 28.28 1500 ARG A N 1
ATOM 11665 C CA . ARG A 1 1520 ? 115.665 133.224 98.357 1.00 28.28 1500 ARG A CA 1
ATOM 11666 C C . ARG A 1 1520 ? 116.980 133.270 97.600 1.00 28.28 1500 ARG A C 1
ATOM 11667 O O . ARG A 1 1520 ? 117.523 132.227 97.226 1.00 28.28 1500 ARG A O 1
ATOM 11675 N N . TYR A 1 1521 ? 117.484 134.472 97.375 1.00 27.98 1501 TYR A N 1
ATOM 11676 C CA . TYR A 1 1521 ? 118.757 134.687 96.709 1.00 27.98 1501 TYR A CA 1
ATOM 11677 C C . TYR A 1 1521 ? 119.786 135.132 97.732 1.00 27.98 1501 TYR A C 1
ATOM 11678 O O . TYR A 1 1521 ? 119.499 135.998 98.562 1.00 27.98 1501 TYR A O 1
ATOM 11687 N N . TYR A 1 1522 ? 120.974 134.541 97.677 1.00 27.86 1502 TYR A N 1
ATOM 11688 C CA . TYR A 1 1522 ? 122.003 134.773 98.676 1.00 27.86 1502 TYR A CA 1
ATOM 11689 C C . TYR A 1 1522 ? 123.216 135.434 98.050 1.00 27.86 1502 TYR A C 1
ATOM 11690 O O . TYR A 1 1522 ? 123.516 135.230 96.875 1.00 27.86 1502 TYR A O 1
ATOM 11699 N N . PHE A 1 1523 ? 123.912 136.226 98.853 1.00 27.61 1503 PHE A N 1
ATOM 11700 C CA . PHE A 1 1523 ? 125.164 136.843 98.456 1.00 27.61 1503 PHE A CA 1
ATOM 11701 C C . PHE A 1 1523 ? 126.125 136.757 99.625 1.00 27.61 1503 PHE A C 1
ATOM 11702 O O . PHE A 1 1523 ? 125.708 136.822 100.781 1.00 27.61 1503 PHE A O 1
ATOM 11710 N N . TYR A 1 1524 ? 127.410 136.597 99.329 1.00 28.22 1504 TYR A N 1
ATOM 11711 C CA . TYR A 1 1524 ? 128.373 136.319 100.389 1.00 28.22 1504 TYR A CA 1
ATOM 11712 C C . TYR A 1 1524 ? 129.745 136.849 100.020 1.00 28.22 1504 TYR A C 1
ATOM 11713 O O . TYR A 1 1524 ? 130.346 136.389 99.048 1.00 28.22 1504 TYR A O 1
ATOM 11722 N N . ASP A 1 1525 ? 130.244 137.788 100.815 1.00 28.38 1505 ASP A N 1
ATOM 11723 C CA . ASP A 1 1525 ? 131.600 138.295 100.671 1.00 28.38 1505 ASP A CA 1
ATOM 11724 C C . ASP A 1 1525 ? 132.375 137.905 101.917 1.00 28.38 1505 ASP A C 1
ATOM 11725 O O . ASP A 1 1525 ? 132.083 138.423 103.004 1.00 28.38 1505 ASP A O 1
ATOM 11730 N N . PRO A 1 1526 ? 133.383 137.038 101.810 1.00 28.43 1506 PRO A N 1
ATOM 11731 C CA . PRO A 1 1526 ? 134.079 136.543 103.005 1.00 28.43 1506 PRO A CA 1
ATOM 11732 C C . PRO A 1 1526 ? 134.704 137.613 103.871 1.00 28.43 1506 PRO A C 1
ATOM 11733 O O . PRO A 1 1526 ? 135.086 137.312 105.004 1.00 28.43 1506 PRO A O 1
ATOM 11737 N N . ASN A 1 1527 ? 134.841 138.838 103.388 1.00 28.61 1507 ASN A N 1
ATOM 11738 C CA . ASN A 1 1527 ? 135.319 139.912 104.241 1.00 28.61 1507 ASN A CA 1
ATOM 11739 C C . ASN A 1 1527 ? 134.214 140.556 105.062 1.00 28.61 1507 ASN A C 1
ATOM 11740 O O . ASN A 1 1527 ? 134.518 141.340 105.963 1.00 28.61 1507 ASN A O 1
ATOM 11745 N N . VAL A 1 1528 ? 132.950 140.256 104.781 1.00 28.22 1508 VAL A N 1
ATOM 11746 C CA . VAL A 1 1528 ? 131.852 140.956 105.432 1.00 28.22 1508 VAL A CA 1
ATOM 11747 C C . VAL A 1 1528 ? 130.876 139.959 106.031 1.00 28.22 1508 VAL A C 1
ATOM 11748 O O . VAL A 1 1528 ? 130.835 139.778 107.250 1.00 28.22 1508 VAL A O 1
ATOM 11752 N N . GLY A 1 1529 ? 130.102 139.288 105.196 1.00 27.83 1509 GLY A N 1
ATOM 11753 C CA . GLY A 1 1529 ? 129.089 138.402 105.726 1.00 27.83 1509 GLY A CA 1
ATOM 11754 C C . GLY A 1 1529 ? 128.212 137.864 104.623 1.00 27.83 1509 GLY A C 1
ATOM 11755 O O . GLY A 1 1529 ? 128.381 138.185 103.447 1.00 27.83 1509 GLY A O 1
ATOM 11756 N N . ILE A 1 1530 ? 127.260 137.039 105.035 1.00 27.62 1510 ILE A N 1
ATOM 11757 C CA . ILE A 1 1530 ? 126.299 136.419 104.137 1.00 27.62 1510 ILE A CA 1
ATOM 11758 C C . ILE A 1 1530 ? 124.951 137.099 104.306 1.00 27.62 1510 ILE A C 1
ATOM 11759 O O . ILE A 1 1530 ? 124.522 137.374 105.431 1.00 27.62 1510 ILE A O 1
ATOM 11764 N N . PHE A 1 1531 ? 124.306 137.407 103.188 1.00 27.39 1511 PHE A N 1
ATOM 11765 C CA . PHE A 1 1531 ? 123.043 138.123 103.161 1.00 27.39 1511 PHE A CA 1
ATOM 11766 C C . PHE A 1 1531 ? 122.081 137.388 102.244 1.00 27.39 1511 PHE A C 1
ATOM 11767 O O . PHE A 1 1531 ? 122.494 136.631 101.365 1.00 27.39 1511 PHE A O 1
ATOM 11775 N N . ALA A 1 1532 ? 120.786 137.607 102.450 1.00 27.57 1512 ALA A N 1
ATOM 11776 C CA . ALA A 1 1532 ? 119.778 136.937 101.645 1.00 27.57 1512 ALA A CA 1
ATOM 11777 C C . ALA A 1 1532 ? 118.678 137.914 101.272 1.00 27.57 1512 ALA A C 1
ATOM 11778 O O . ALA A 1 1532 ? 118.507 138.955 101.903 1.00 27.57 1512 ALA A O 1
ATOM 11780 N N . PHE A 1 1533 ? 117.939 137.573 100.221 1.00 27.40 1513 PHE A N 1
ATOM 11781 C CA . PHE A 1 1533 ? 116.975 138.490 99.633 1.00 27.40 1513 PHE A CA 1
ATOM 11782 C C . PHE A 1 1533 ? 115.806 137.692 99.084 1.00 27.40 1513 PHE A C 1
ATOM 11783 O O . PHE A 1 1533 ? 115.955 136.527 98.712 1.00 27.40 1513 PHE A O 1
ATOM 11791 N N . ASP A 1 1534 ? 114.638 138.329 99.048 1.00 27.47 1514 ASP A N 1
ATOM 11792 C CA . ASP A 1 1534 ? 113.447 137.704 98.495 1.00 27.47 1514 ASP A CA 1
ATOM 11793 C C . ASP A 1 1534 ? 113.278 137.889 96.997 1.00 27.47 1514 ASP A C 1
ATOM 11794 O O . ASP A 1 1534 ? 112.532 137.122 96.382 1.00 27.47 1514 ASP A O 1
ATOM 11799 N N . ASN A 1 1535 ? 113.930 138.870 96.387 1.00 27.51 1515 ASN A N 1
ATOM 11800 C CA . ASN A 1 1535 ? 113.658 139.131 94.983 1.00 27.51 1515 ASN A CA 1
ATOM 11801 C C . ASN A 1 1535 ? 114.908 139.617 94.270 1.00 27.51 1515 ASN A C 1
ATOM 11802 O O . ASN A 1 1535 ? 115.706 140.369 94.832 1.00 27.51 1515 ASN A O 1
ATOM 11807 N N . THR A 1 1536 ? 115.042 139.209 93.008 1.00 27.52 1516 THR A N 1
ATOM 11808 C CA . THR A 1 1536 ? 116.259 139.483 92.260 1.00 27.52 1516 THR A CA 1
ATOM 11809 C C . THR A 1 1536 ? 116.467 140.965 92.010 1.00 27.52 1516 THR A C 1
ATOM 11810 O O . THR A 1 1536 ? 117.611 141.416 91.916 1.00 27.52 1516 THR A O 1
ATOM 11814 N N . LYS A 1 1537 ? 115.390 141.737 91.894 1.00 27.45 1517 LYS A N 1
ATOM 11815 C CA . LYS A 1 1537 ? 115.533 143.186 91.836 1.00 27.45 1517 LYS A CA 1
ATOM 11816 C C . LYS A 1 1537 ? 116.258 143.711 93.066 1.00 27.45 1517 LYS A C 1
ATOM 11817 O O . LYS A 1 1537 ? 117.225 144.473 92.959 1.00 27.45 1517 LYS A O 1
ATOM 11823 N N . SER A 1 1538 ? 115.805 143.298 94.244 1.00 27.33 1518 SER A N 1
ATOM 11824 C CA . SER A 1 1538 ? 116.457 143.686 95.488 1.00 27.33 1518 SER A CA 1
ATOM 11825 C C . SER A 1 1538 ? 117.900 143.205 95.540 1.00 27.33 1518 SER A C 1
ATOM 11826 O O . SER A 1 1538 ? 118.801 143.951 95.934 1.00 27.33 1518 SER A O 1
ATOM 11829 N N . LEU A 1 1539 ? 118.132 141.949 95.165 1.00 27.39 1519 LEU A N 1
ATOM 11830 C CA . LEU A 1 1539 ? 119.487 141.409 95.118 1.00 27.39 1519 LEU A CA 1
ATOM 11831 C C . LEU A 1 1539 ? 120.421 142.248 94.256 1.00 27.39 1519 LEU A C 1
ATOM 11832 O O . LEU A 1 1539 ? 121.516 142.611 94.693 1.00 27.39 1519 LEU A O 1
ATOM 11837 N N . SER A 1 1540 ? 120.032 142.531 93.018 1.00 27.32 1520 SER A N 1
ATOM 11838 C CA . SER A 1 1540 ? 120.880 143.357 92.166 1.00 27.32 1520 SER A CA 1
ATOM 11839 C C . SER A 1 1540 ? 121.044 144.769 92.712 1.00 27.32 1520 SER A C 1
ATOM 11840 O O . SER A 1 1540 ? 122.139 145.336 92.657 1.00 27.32 1520 SER A O 1
ATOM 11843 N N . ARG A 1 1541 ? 119.978 145.342 93.264 1.00 27.11 1521 ARG A N 1
ATOM 11844 C CA . ARG A 1 1541 ? 120.068 146.672 93.856 1.00 27.11 1521 ARG A CA 1
ATOM 11845 C C . ARG A 1 1541 ? 121.055 146.722 95.015 1.00 27.11 1521 ARG A C 1
ATOM 11846 O O . ARG A 1 1541 ? 121.759 147.720 95.199 1.00 27.11 1521 ARG A O 1
ATOM 11854 N N . ALA A 1 1542 ? 121.133 145.649 95.795 1.00 27.10 1522 ALA A N 1
ATOM 11855 C CA . ALA A 1 1542 ? 122.125 145.558 96.863 1.00 27.10 1522 ALA A CA 1
ATOM 11856 C C . ALA A 1 1542 ? 123.528 145.334 96.321 1.00 27.10 1522 ALA A C 1
ATOM 11857 O O . ALA A 1 1542 ? 124.473 146.044 96.688 1.00 27.10 1522 ALA A O 1
ATOM 11859 N N . MET A 1 1543 ? 123.684 144.325 95.477 1.00 27.32 1523 MET A N 1
ATOM 11860 C CA . MET A 1 1543 ? 124.998 143.910 95.017 1.00 27.32 1523 MET A CA 1
ATOM 11861 C C . MET A 1 1543 ? 125.671 144.967 94.156 1.00 27.32 1523 MET A C 1
ATOM 11862 O O . MET A 1 1543 ? 126.893 145.110 94.214 1.00 27.32 1523 MET A O 1
ATOM 11867 N N . GLU A 1 1544 ? 124.909 145.747 93.393 1.00 27.41 1524 GLU A N 1
ATOM 11868 C CA . GLU A 1 1544 ? 125.509 146.876 92.693 1.00 27.41 1524 GLU A CA 1
ATOM 11869 C C . GLU A 1 1544 ? 126.019 147.925 93.666 1.00 27.41 1524 GLU A C 1
ATOM 11870 O O . GLU A 1 1544 ? 127.181 148.338 93.591 1.00 27.41 1524 GLU A O 1
ATOM 11876 N N . GLN A 1 1545 ? 125.187 148.330 94.622 1.00 27.37 1525 GLN A N 1
ATOM 11877 C CA . GLN A 1 1545 ? 125.636 149.292 95.620 1.00 27.37 1525 GLN A CA 1
ATOM 11878 C C . GLN A 1 1545 ? 126.916 148.835 96.299 1.00 27.37 1525 GLN A C 1
ATOM 11879 O O . GLN A 1 1545 ? 127.900 149.581 96.350 1.00 27.37 1525 GLN A O 1
ATOM 11885 N N . HIS A 1 1546 ? 126.968 147.563 96.672 1.00 27.30 1526 HIS A N 1
ATOM 11886 C CA . HIS A 1 1546 ? 128.138 147.012 97.346 1.00 27.30 1526 HIS A CA 1
ATOM 11887 C C . HIS A 1 1546 ? 129.372 146.963 96.454 1.00 27.30 1526 HIS A C 1
ATOM 11888 O O . HIS A 1 1546 ? 130.441 147.436 96.847 1.00 27.30 1526 HIS A O 1
ATOM 11895 N N . LEU A 1 1547 ? 129.260 146.394 95.258 1.00 27.57 1527 LEU A N 1
ATOM 11896 C CA . LEU A 1 1547 ? 130.456 146.150 94.461 1.00 27.57 1527 LEU A CA 1
ATOM 11897 C C . LEU A 1 1547 ? 130.931 147.358 93.665 1.00 27.57 1527 LEU A C 1
ATOM 11898 O O . LEU A 1 1547 ? 132.139 147.600 93.598 1.00 27.57 1527 LEU A O 1
ATOM 11903 N N . VAL A 1 1548 ? 130.041 148.144 93.067 1.00 27.43 1528 VAL A N 1
ATOM 11904 C CA . VAL A 1 1548 ? 130.445 149.337 92.341 1.00 27.43 1528 VAL A CA 1
ATOM 11905 C C . VAL A 1 1548 ? 130.152 150.612 93.121 1.00 27.43 1528 VAL A C 1
ATOM 11906 O O . VAL A 1 1548 ? 130.950 151.551 93.085 1.00 27.43 1528 VAL A O 1
ATOM 11910 N N . GLY A 1 1549 ? 129.029 150.675 93.836 1.00 27.45 1529 GLY A N 1
ATOM 11911 C CA . GLY A 1 1549 ? 128.703 151.902 94.537 1.00 27.45 1529 GLY A CA 1
ATOM 11912 C C . GLY A 1 1549 ? 129.763 152.314 95.535 1.00 27.45 1529 GLY A C 1
ATOM 11913 O O . GLY A 1 1549 ? 129.967 153.506 95.771 1.00 27.45 1529 GLY A O 1
ATOM 11914 N N . ARG A 1 1550 ? 130.457 151.346 96.128 1.00 27.42 1530 ARG A N 1
ATOM 11915 C CA . ARG A 1 1550 ? 131.562 151.639 97.027 1.00 27.42 1530 ARG A CA 1
ATOM 11916 C C . ARG A 1 1550 ? 132.903 151.185 96.462 1.00 27.42 1530 ARG A C 1
ATOM 11917 O O . ARG A 1 1550 ? 133.875 151.052 97.209 1.00 27.42 1530 ARG A O 1
ATOM 11925 N N . ARG A 1 1551 ? 132.963 150.930 95.155 1.00 27.81 1531 ARG A N 1
ATOM 11926 C CA . ARG A 1 1551 ? 134.210 150.703 94.429 1.00 27.81 1531 ARG A CA 1
ATOM 11927 C C . ARG A 1 1551 ? 134.995 149.460 94.835 1.00 27.81 1531 ARG A C 1
ATOM 11928 O O . ARG A 1 1551 ? 136.099 149.242 94.329 1.00 27.81 1531 ARG A O 1
ATOM 11936 N N . LEU A 1 1552 ? 134.454 148.636 95.729 1.00 27.92 1532 LEU A N 1
ATOM 11937 C CA . LEU A 1 1552 ? 135.154 147.416 96.118 1.00 27.92 1532 LEU A CA 1
ATOM 11938 C C . LEU A 1 1552 ? 135.496 146.518 94.934 1.00 27.92 1532 LEU A C 1
ATOM 11939 O O . LEU A 1 1552 ? 136.513 145.818 94.966 1.00 27.92 1532 LEU A O 1
ATOM 11944 N N . ALA A 1 1553 ? 134.672 146.515 93.889 1.00 28.40 1533 ALA A N 1
ATOM 11945 C CA . ALA A 1 1553 ? 135.043 145.823 92.659 1.00 28.40 1533 ALA A CA 1
ATOM 11946 C C . ALA A 1 1553 ? 136.387 146.267 92.100 1.00 28.40 1533 ALA A C 1
ATOM 11947 O O . ALA A 1 1553 ? 137.064 145.482 91.430 1.00 28.40 1533 ALA A O 1
ATOM 11949 N N . VAL A 1 1554 ? 136.801 147.502 92.364 1.00 28.57 1534 VAL A N 1
ATOM 11950 C CA . VAL A 1 1554 ? 138.113 147.938 91.900 1.00 28.57 1534 VAL A CA 1
ATOM 11951 C C . VAL A 1 1554 ? 139.209 147.512 92.863 1.00 28.57 1534 VAL A C 1
ATOM 11952 O O . VAL A 1 1554 ? 140.322 147.182 92.446 1.00 28.57 1534 VAL A O 1
ATOM 11956 N N . HIS A 1 1555 ? 138.922 147.505 94.160 1.00 28.86 1535 HIS A N 1
ATOM 11957 C CA . HIS A 1 1555 ? 139.874 146.943 95.108 1.00 28.86 1535 HIS A CA 1
ATOM 11958 C C . HIS A 1 1555 ? 140.058 145.444 94.901 1.00 28.86 1535 HIS A C 1
ATOM 11959 O O . HIS A 1 1555 ? 141.177 144.936 95.010 1.00 28.86 1535 HIS A O 1
ATOM 11966 N N . TYR A 1 1556 ? 138.982 144.718 94.607 1.00 28.83 1536 TYR A N 1
ATOM 11967 C CA . TYR A 1 1556 ? 139.125 143.320 94.212 1.00 28.83 1536 TYR A CA 1
ATOM 11968 C C . TYR A 1 1556 ? 139.651 143.122 92.799 1.00 28.83 1536 TYR A C 1
ATOM 11969 O O . TYR A 1 1556 ? 139.729 141.972 92.359 1.00 28.83 1536 TYR A O 1
ATOM 11978 N N . GLY A 1 1557 ? 139.991 144.177 92.068 1.00 29.10 1537 GLY A N 1
ATOM 11979 C CA . GLY A 1 1557 ? 140.674 143.988 90.802 1.00 29.10 1537 GLY A CA 1
ATOM 11980 C C . GLY A 1 1557 ? 139.842 143.343 89.719 1.00 29.10 1537 GLY A C 1
ATOM 11981 O O . GLY A 1 1557 ? 140.388 142.645 88.864 1.00 29.10 1537 GLY A O 1
ATOM 11982 N N . SER A 1 1558 ? 138.532 143.549 89.740 1.00 29.41 1538 SER A N 1
ATOM 11983 C CA . SER A 1 1558 ? 137.651 142.989 88.728 1.00 29.41 1538 SER A CA 1
ATOM 11984 C C . SER A 1 1558 ? 138.042 143.455 87.331 1.00 29.41 1538 SER A C 1
ATOM 11985 O O . SER A 1 1558 ? 138.756 144.442 87.150 1.00 29.41 1538 SER A O 1
ATOM 11988 N N . PHE A 1 1559 ? 137.561 142.723 86.335 1.00 30.23 1539 PHE A N 1
ATOM 11989 C CA . PHE A 1 1559 ? 138.000 142.902 84.962 1.00 30.23 1539 PHE A CA 1
ATOM 11990 C C . PHE A 1 1559 ? 137.201 143.996 84.272 1.00 30.23 1539 PHE A C 1
ATOM 11991 O O . PHE A 1 1559 ? 136.047 144.266 84.614 1.00 30.23 1539 PHE A O 1
ATOM 11999 N N . GLY A 1 1560 ? 137.829 144.609 83.277 1.00 31.02 1540 GLY A N 1
ATOM 12000 C CA . GLY A 1 1560 ? 137.194 145.613 82.451 1.00 31.02 1540 GLY A CA 1
ATOM 12001 C C . GLY A 1 1560 ? 137.049 146.977 83.104 1.00 31.02 1540 GLY A C 1
ATOM 12002 O O . GLY A 1 1560 ? 137.785 147.360 84.020 1.00 31.02 1540 GLY A O 1
ATOM 12003 N N . SER A 1 1561 ? 136.062 147.719 82.605 1.00 30.45 1541 SER A N 1
ATOM 12004 C CA . SER A 1 1561 ? 135.827 149.090 83.029 1.00 30.45 1541 SER A CA 1
ATOM 12005 C C . SER A 1 1561 ? 135.483 149.168 84.512 1.00 30.45 1541 SER A C 1
ATOM 12006 O O . SER A 1 1561 ? 135.030 148.203 85.130 1.00 30.45 1541 SER A O 1
ATOM 12009 N N . LYS A 1 1562 ? 135.705 150.354 85.079 1.00 29.93 1542 LYS A N 1
ATOM 12010 C CA . LYS A 1 1562 ? 135.346 150.590 86.471 1.00 29.93 1542 LYS A CA 1
ATOM 12011 C C . LYS A 1 1562 ? 133.844 150.465 86.676 1.00 29.93 1542 LYS A C 1
ATOM 12012 O O . LYS A 1 1562 ? 133.383 149.687 87.517 1.00 29.93 1542 LYS A O 1
ATOM 12018 N N . SER A 1 1563 ? 133.065 151.208 85.900 1.00 29.95 1543 SER A N 1
ATOM 12019 C CA . SER A 1 1563 ? 131.641 150.935 85.810 1.00 29.95 1543 SER A CA 1
ATOM 12020 C C . SER A 1 1563 ? 131.391 149.634 85.064 1.00 29.95 1543 SER A C 1
ATOM 12021 O O . SER A 1 1563 ? 132.160 149.235 84.187 1.00 29.95 1543 SER A O 1
ATOM 12024 N N . ALA A 1 1564 ? 130.292 148.980 85.424 1.00 29.92 1544 ALA A N 1
ATOM 12025 C CA . ALA A 1 1564 ? 129.923 147.676 84.885 1.00 29.92 1544 ALA A CA 1
ATOM 12026 C C . ALA A 1 1564 ? 131.083 146.679 84.938 1.00 29.92 1544 ALA A C 1
ATOM 12027 O O . ALA A 1 1564 ? 131.517 146.168 83.899 1.00 29.92 1544 ALA A O 1
ATOM 12029 N N . PRO A 1 1565 ? 131.618 146.400 86.123 1.00 29.67 1545 PRO A N 1
ATOM 12030 C CA . PRO A 1 1565 ? 132.753 145.483 86.217 1.00 29.67 1545 PRO A CA 1
ATOM 12031 C C . PRO A 1 1565 ? 132.360 144.104 85.721 1.00 29.67 1545 PRO A C 1
ATOM 12032 O O . PRO A 1 1565 ? 131.196 143.710 85.785 1.00 29.67 1545 PRO A O 1
ATOM 12036 N N . ALA A 1 1566 ? 133.341 143.371 85.212 1.00 29.85 1546 ALA A N 1
ATOM 12037 C CA . ALA A 1 1566 ? 133.117 142.009 84.758 1.00 29.85 1546 ALA A CA 1
ATOM 12038 C C . ALA A 1 1566 ? 133.761 141.015 85.711 1.00 29.85 1546 ALA A C 1
ATOM 12039 O O . ALA A 1 1566 ? 134.872 141.238 86.198 1.00 29.85 1546 ALA A O 1
ATOM 12041 N N . PHE A 1 1567 ? 133.047 139.927 85.979 1.00 29.53 1547 PHE A N 1
ATOM 12042 C CA . PHE A 1 1567 ? 133.518 138.858 86.840 1.00 29.53 1547 PHE A CA 1
ATOM 12043 C C . PHE A 1 1567 ? 133.563 137.555 86.063 1.00 29.53 1547 PHE A C 1
ATOM 12044 O O . PHE A 1 1567 ? 132.780 137.348 85.133 1.00 29.53 1547 PHE A O 1
ATOM 12052 N N . ASN A 1 1568 ? 134.469 136.666 86.452 1.00 29.75 1548 ASN A N 1
ATOM 12053 C CA . ASN A 1 1568 ? 134.267 135.274 86.104 1.00 29.75 1548 ASN A CA 1
ATOM 12054 C C . ASN A 1 1568 ? 133.049 134.746 86.852 1.00 29.75 1548 ASN A C 1
ATOM 12055 O O . ASN A 1 1568 ? 132.481 135.423 87.710 1.00 29.75 1548 ASN A O 1
ATOM 12060 N N . LEU A 1 1569 ? 132.646 133.519 86.540 1.00 30.00 1549 LEU A N 1
ATOM 12061 C CA . LEU A 1 1569 ? 131.846 132.756 87.485 1.00 30.00 1549 LEU A CA 1
ATOM 12062 C C . LEU A 1 1569 ? 132.037 131.269 87.246 1.00 30.00 1549 LEU A C 1
ATOM 12063 O O . LEU A 1 1569 ? 132.402 130.836 86.153 1.00 30.00 1549 LEU A O 1
ATOM 12068 N N . ILE A 1 1570 ? 131.797 130.491 88.295 1.00 30.62 1550 ILE A N 1
ATOM 12069 C CA . ILE A 1 1570 ? 132.155 129.081 88.338 1.00 30.62 1550 ILE A CA 1
ATOM 12070 C C . ILE A 1 1570 ? 131.013 128.314 88.989 1.00 30.62 1550 ILE A C 1
ATOM 12071 O O . ILE A 1 1570 ? 130.762 128.470 90.187 1.00 30.62 1550 ILE A O 1
ATOM 12076 N N . GLU A 1 1571 ? 130.332 127.478 88.209 1.00 31.00 1551 GLU A N 1
ATOM 12077 C CA . GLU A 1 1571 ? 129.060 126.873 88.602 1.00 31.00 1551 GLU A CA 1
ATOM 12078 C C . GLU A 1 1571 ? 129.307 125.634 89.459 1.00 31.00 1551 GLU A C 1
ATOM 12079 O O . GLU A 1 1571 ? 129.216 124.493 89.007 1.00 31.00 1551 GLU A O 1
ATOM 12085 N N . ILE A 1 1572 ? 129.656 125.881 90.722 1.00 32.17 1552 ILE A N 1
ATOM 12086 C CA . ILE A 1 1572 ? 130.021 124.818 91.651 1.00 32.17 1552 ILE A CA 1
ATOM 12087 C C . ILE A 1 1572 ? 128.953 123.739 91.677 1.00 32.17 1552 ILE A C 1
ATOM 12088 O O . ILE A 1 1572 ? 127.759 124.031 91.779 1.00 32.17 1552 ILE A O 1
ATOM 12093 N N . ASP A 1 1573 ? 129.385 122.483 91.585 1.00 35.53 1553 ASP A N 1
ATOM 12094 C CA . ASP A 1 1573 ? 128.506 121.316 91.688 1.00 35.53 1553 ASP A CA 1
ATOM 12095 C C . ASP A 1 1573 ? 128.552 120.783 93.116 1.00 35.53 1553 ASP A C 1
ATOM 12096 O O . ASP A 1 1573 ? 129.409 119.975 93.474 1.00 35.53 1553 ASP A O 1
ATOM 12101 N N . THR A 1 1574 ? 127.595 121.223 93.930 1.00 35.87 1554 THR A N 1
ATOM 12102 C CA . THR A 1 1574 ? 127.489 120.772 95.313 1.00 35.87 1554 THR A CA 1
ATOM 12103 C C . THR A 1 1574 ? 127.281 119.272 95.448 1.00 35.87 1554 THR A C 1
ATOM 12104 O O . THR A 1 1574 ? 127.470 118.731 96.540 1.00 35.87 1554 THR A O 1
ATOM 12108 N N . GLY A 1 1575 ? 126.895 118.583 94.378 1.00 37.00 1555 GLY A N 1
ATOM 12109 C CA . GLY A 1 1575 ? 126.832 117.135 94.444 1.00 37.00 1555 GLY A CA 1
ATOM 12110 C C . GLY A 1 1575 ? 128.182 116.471 94.603 1.00 37.00 1555 GLY A C 1
ATOM 12111 O O . GLY A 1 1575 ? 128.281 115.404 95.213 1.00 37.00 1555 GLY A O 1
ATOM 12112 N N . LYS A 1 1576 ? 129.234 117.082 94.075 1.00 39.24 1556 LYS A N 1
ATOM 12113 C CA . LYS A 1 1576 ? 130.576 116.520 94.152 1.00 39.24 1556 LYS A CA 1
ATOM 12114 C C . LYS A 1 1576 ? 131.492 117.261 95.108 1.00 39.24 1556 LYS A C 1
ATOM 12115 O O . LYS A 1 1576 ? 132.278 116.626 95.812 1.00 39.24 1556 LYS A O 1
ATOM 12121 N N . MET A 1 1577 ? 131.405 118.591 95.149 1.00 40.19 1557 MET A N 1
ATOM 12122 C CA . MET A 1 1577 ? 132.241 119.383 96.045 1.00 40.19 1557 MET A CA 1
ATOM 12123 C C . MET A 1 1577 ? 132.155 118.893 97.481 1.00 40.19 1557 MET A C 1
ATOM 12124 O O . MET A 1 1577 ? 133.158 118.879 98.201 1.00 40.19 1557 MET A O 1
ATOM 12129 N N . ALA A 1 1578 ? 130.967 118.481 97.913 1.00 44.55 1558 ALA A N 1
ATOM 12130 C CA . ALA A 1 1578 ? 130.788 118.038 99.290 1.00 44.55 1558 ALA A CA 1
ATOM 12131 C C . ALA A 1 1578 ? 131.690 116.866 99.651 1.00 44.55 1558 ALA A C 1
ATOM 12132 O O . ALA A 1 1578 ? 132.035 116.699 100.825 1.00 44.55 1558 ALA A O 1
ATOM 12134 N N . GLU A 1 1579 ? 132.085 116.049 98.681 1.00 49.86 1559 GLU A N 1
ATOM 12135 C CA . GLU A 1 1579 ? 132.746 114.786 98.979 1.00 49.86 1559 GLU A CA 1
ATOM 12136 C C . GLU A 1 1579 ? 134.257 114.826 98.819 1.00 49.86 1559 GLU A C 1
ATOM 12137 O O . GLU A 1 1579 ? 134.897 113.775 98.902 1.00 49.86 1559 GLU A O 1
ATOM 12143 N N . VAL A 1 1580 ? 134.845 115.989 98.586 1.00 50.66 1560 VAL A N 1
ATOM 12144 C CA . VAL A 1 1580 ? 136.307 116.031 98.474 1.00 50.66 1560 VAL A CA 1
ATOM 12145 C C . VAL A 1 1580 ? 136.934 115.686 99.819 1.00 50.66 1560 VAL A C 1
ATOM 12146 O O . VAL A 1 1580 ? 136.419 116.108 100.869 1.00 50.66 1560 VAL A O 1
ATOM 12150 N N . PRO A 1 1581 ? 137.996 114.885 99.845 1.00 56.36 1561 PRO A N 1
ATOM 12151 C CA . PRO A 1 1581 ? 138.671 114.574 101.112 1.00 56.36 1561 PRO A CA 1
ATOM 12152 C C . PRO A 1 1581 ? 139.505 115.753 101.589 1.00 56.36 1561 PRO A C 1
ATOM 12153 O O . PRO A 1 1581 ? 140.220 116.377 100.805 1.00 56.36 1561 PRO A O 1
ATOM 12157 N N . VAL A 1 1582 ? 139.405 116.063 102.880 1.00 60.69 1562 VAL A N 1
ATOM 12158 C CA . VAL A 1 1582 ? 140.259 117.093 103.461 1.00 60.69 1562 VAL A CA 1
ATOM 12159 C C . VAL A 1 1582 ? 141.209 116.490 104.483 1.00 60.69 1562 VAL A C 1
ATOM 12160 O O . VAL A 1 1582 ? 141.640 117.168 105.420 1.00 60.69 1562 VAL A O 1
ATOM 12164 N N . GLY A 1 1583 ? 141.551 115.226 104.308 1.00 72.52 1563 GLY A N 1
ATOM 12165 C CA . GLY A 1 1583 ? 142.439 114.560 105.233 1.00 72.52 1563 GLY A CA 1
ATOM 12166 C C . GLY A 1 1583 ? 141.763 114.182 106.539 1.00 72.52 1563 GLY A C 1
ATOM 12167 O O . GLY A 1 1583 ? 140.730 114.721 106.928 1.00 72.52 1563 GLY A O 1
ATOM 12168 N N . ASN A 1 1584 ? 142.385 113.225 107.227 1.00 86.18 1564 ASN A N 1
ATOM 12169 C CA . ASN A 1 1584 ? 141.835 112.613 108.434 1.00 86.18 1564 ASN A CA 1
ATOM 12170 C C . ASN A 1 1584 ? 140.418 112.084 108.207 1.00 86.18 1564 ASN A C 1
ATOM 12171 O O . ASN A 1 1584 ? 139.598 112.029 109.124 1.00 86.18 1564 ASN A O 1
ATOM 12176 N N . GLY A 1 1585 ? 140.112 111.718 106.965 1.00 85.36 1565 GLY A N 1
ATOM 12177 C CA . GLY A 1 1585 ? 138.870 111.054 106.625 1.00 85.36 1565 GLY A CA 1
ATOM 12178 C C . GLY A 1 1585 ? 137.625 111.904 106.655 1.00 85.36 1565 GLY A C 1
ATOM 12179 O O . GLY A 1 1585 ? 136.528 111.371 106.470 1.00 85.36 1565 GLY A O 1
ATOM 12180 N N . LEU A 1 1586 ? 137.749 113.205 106.868 1.00 72.40 1566 LEU A N 1
ATOM 12181 C CA . LEU A 1 1586 ? 136.589 114.083 106.869 1.00 72.40 1566 LEU A CA 1
ATOM 12182 C C . LEU A 1 1586 ? 136.224 114.519 105.456 1.00 72.40 1566 LEU A C 1
ATOM 12183 O O . LEU A 1 1586 ? 137.084 114.975 104.698 1.00 72.40 1566 LEU A O 1
ATOM 12188 N N . ASN A 1 1587 ? 134.959 114.360 105.088 1.00 59.83 1567 ASN A N 1
ATOM 12189 C CA . ASN A 1 1587 ? 134.478 115.081 103.924 1.00 59.83 1567 ASN A CA 1
ATOM 12190 C C . ASN A 1 1587 ? 134.118 116.503 104.331 1.00 59.83 1567 ASN A C 1
ATOM 12191 O O . ASN A 1 1587 ? 133.838 116.781 105.497 1.00 59.83 1567 ASN A O 1
ATOM 12196 N N . VAL A 1 1588 ? 134.128 117.413 103.355 1.00 55.13 1568 VAL A N 1
ATOM 12197 C CA . VAL A 1 1588 ? 133.816 118.803 103.674 1.00 55.13 1568 VAL A CA 1
ATOM 12198 C C . VAL A 1 1588 ? 132.445 118.924 104.312 1.00 55.13 1568 VAL A C 1
ATOM 12199 O O . VAL A 1 1588 ? 132.243 119.742 105.214 1.00 55.13 1568 VAL A O 1
ATOM 12203 N N . ALA A 1 1589 ? 131.502 118.083 103.901 1.00 58.11 1569 ALA A N 1
ATOM 12204 C CA . ALA A 1 1589 ? 130.218 118.014 104.585 1.00 58.11 1569 ALA A CA 1
ATOM 12205 C C . ALA A 1 1589 ? 130.385 117.797 106.081 1.00 58.11 1569 ALA A C 1
ATOM 12206 O O . ALA A 1 1589 ? 129.628 118.347 106.887 1.00 58.11 1569 ALA A O 1
ATOM 12208 N N . ASP A 1 1590 ? 131.396 117.026 106.472 1.00 64.87 1570 ASP A N 1
ATOM 12209 C CA . ASP A 1 1590 ? 131.555 116.668 107.876 1.00 64.87 1570 ASP A CA 1
ATOM 12210 C C . ASP A 1 1590 ? 131.976 117.852 108.735 1.00 64.87 1570 ASP A C 1
ATOM 12211 O O . ASP A 1 1590 ? 131.505 117.997 109.866 1.00 64.87 1570 ASP A O 1
ATOM 12216 N N . LEU A 1 1591 ? 132.839 118.716 108.225 1.00 57.70 1571 LEU A N 1
ATOM 12217 C CA . LEU A 1 1591 ? 133.116 119.958 108.931 1.00 57.70 1571 LEU A CA 1
ATOM 12218 C C . LEU A 1 1591 ? 131.992 120.973 108.807 1.00 57.70 1571 LEU A C 1
ATOM 12219 O O . LEU A 1 1591 ? 132.143 122.101 109.281 1.00 57.70 1571 LEU A O 1
ATOM 12224 N N . THR A 1 1592 ? 130.877 120.608 108.194 1.00 57.43 1572 THR A N 1
ATOM 12225 C CA . THR A 1 1592 ? 129.917 121.558 107.661 1.00 57.43 1572 THR A CA 1
ATOM 12226 C C . THR A 1 1592 ? 128.526 121.189 108.149 1.00 57.43 1572 THR A C 1
ATOM 12227 O O . THR A 1 1592 ? 127.560 121.081 107.393 1.00 57.43 1572 THR A O 1
ATOM 12231 N N . ARG A 1 1593 ? 128.422 120.952 109.448 1.00 69.02 1573 ARG A N 1
ATOM 12232 C CA . ARG A 1 1593 ? 127.351 120.133 109.978 1.00 69.02 1573 ARG A CA 1
ATOM 12233 C C . ARG A 1 1593 ? 126.914 120.707 111.318 1.00 69.02 1573 ARG A C 1
ATOM 12234 O O . ARG A 1 1593 ? 127.644 121.464 111.961 1.00 69.02 1573 ARG A O 1
ATOM 12242 N N . PHE A 1 1594 ? 125.701 120.340 111.729 1.00 68.37 1574 PHE A N 1
ATOM 12243 C CA . PHE A 1 1594 ? 125.067 120.944 112.894 1.00 68.37 1574 PHE A CA 1
ATOM 12244 C C . PHE A 1 1594 ? 125.770 120.604 114.199 1.00 68.37 1574 PHE A C 1
ATOM 12245 O O . PHE A 1 1594 ? 125.605 121.330 115.183 1.00 68.37 1574 PHE A O 1
ATOM 12253 N N . GLU A 1 1595 ? 126.535 119.524 114.237 1.00 75.50 1575 GLU A N 1
ATOM 12254 C CA . GLU A 1 1595 ? 127.217 119.116 115.452 1.00 75.50 1575 GLU A CA 1
ATOM 12255 C C . GLU A 1 1595 ? 128.607 119.743 115.522 1.00 75.50 1575 GLU A C 1
ATOM 12256 O O . GLU A 1 1595 ? 129.115 120.304 114.551 1.00 75.50 1575 GLU A O 1
ATOM 12262 N N . GLU A 1 1596 ? 129.218 119.655 116.698 1.00 86.63 1576 GLU A N 1
ATOM 12263 C CA . GLU A 1 1596 ? 130.628 119.981 116.841 1.00 86.63 1576 GLU A CA 1
ATOM 12264 C C . GLU A 1 1596 ? 131.508 118.863 116.298 1.00 86.63 1576 GLU A C 1
ATOM 12265 O O . GLU A 1 1596 ? 131.105 117.703 116.207 1.00 86.63 1576 GLU A O 1
ATOM 12271 N N . LEU A 1 1597 ? 132.729 119.237 115.914 1.00 93.16 1577 LEU A N 1
ATOM 12272 C CA . LEU A 1 1597 ? 133.651 118.257 115.356 1.00 93.16 1577 LEU A CA 1
ATOM 12273 C C . LEU A 1 1597 ? 133.934 117.137 116.344 1.00 93.16 1577 LEU A C 1
ATOM 12274 O O . LEU A 1 1597 ? 134.030 115.963 115.961 1.00 93.16 1577 LEU A O 1
ATOM 12279 N N . SER A 1 1598 ? 134.074 117.481 117.623 1.00 113.79 1578 SER A N 1
ATOM 12280 C CA . SER A 1 1598 ? 134.233 116.467 118.653 1.00 113.79 1578 SER A CA 1
ATOM 12281 C C . SER A 1 1598 ? 133.033 115.545 118.755 1.00 113.79 1578 SER A C 1
ATOM 12282 O O . SER A 1 1598 ? 133.214 114.360 119.049 1.00 113.79 1578 SER A O 1
ATOM 12285 N N . SER A 1 1599 ? 131.870 115.978 118.276 1.00 102.14 1579 SER A N 1
ATOM 12286 C CA . SER A 1 1599 ? 130.750 115.054 118.154 1.00 102.14 1579 SER A CA 1
ATOM 12287 C C . SER A 1 1599 ? 130.978 114.075 117.018 1.00 102.14 1579 SER A C 1
ATOM 12288 O O . SER A 1 1599 ? 130.786 112.870 117.193 1.00 102.14 1579 SER A O 1
ATOM 12291 N N . VAL A 1 1600 ? 131.281 114.570 115.823 1.00 101.09 1580 VAL A N 1
ATOM 12292 C CA . VAL A 1 1600 ? 131.355 113.676 114.674 1.00 101.09 1580 VAL A CA 1
ATOM 12293 C C . VAL A 1 1600 ? 132.467 112.658 114.887 1.00 101.09 1580 VAL A C 1
ATOM 12294 O O . VAL A 1 1600 ? 132.292 111.453 114.658 1.00 101.09 1580 VAL A O 1
ATOM 12298 N N . ILE A 1 1601 ? 133.638 113.135 115.304 1.00 105.67 1581 ILE A N 1
ATOM 12299 C CA . ILE A 1 1601 ? 134.747 112.236 115.601 1.00 105.67 1581 ILE A CA 1
ATOM 12300 C C . ILE A 1 1601 ? 134.394 111.271 116.726 1.00 105.67 1581 ILE A C 1
ATOM 12301 O O . ILE A 1 1601 ? 134.758 110.087 116.677 1.00 105.67 1581 ILE A O 1
ATOM 12306 N N . GLY A 1 1602 ? 133.698 111.746 117.765 1.00 111.04 1582 GLY A N 1
ATOM 12307 C CA . GLY A 1 1602 ? 133.186 110.825 118.765 1.00 111.04 1582 GLY A CA 1
ATOM 12308 C C . GLY A 1 1602 ? 132.338 109.720 118.175 1.00 111.04 1582 GLY A C 1
ATOM 12309 O O . GLY A 1 1602 ? 132.532 108.546 118.480 1.00 111.04 1582 GLY A O 1
ATOM 12310 N N . GLN A 1 1603 ? 131.347 110.093 117.365 1.00 109.27 1583 GLN A N 1
ATOM 12311 C CA . GLN A 1 1603 ? 130.454 109.114 116.752 1.00 109.27 1583 GLN A CA 1
ATOM 12312 C C . GLN A 1 1603 ? 131.228 108.096 115.927 1.00 109.27 1583 GLN A C 1
ATOM 12313 O O . GLN A 1 1603 ? 130.971 106.886 116.004 1.00 109.27 1583 GLN A O 1
ATOM 12319 N N . ARG A 1 1604 ? 132.228 108.564 115.185 1.00 109.62 1584 ARG A N 1
ATOM 12320 C CA . ARG A 1 1604 ? 133.064 107.652 114.415 1.00 109.62 1584 ARG A CA 1
ATOM 12321 C C . ARG A 1 1604 ? 133.799 106.680 115.322 1.00 109.62 1584 ARG A C 1
ATOM 12322 O O . ARG A 1 1604 ? 133.712 105.467 115.136 1.00 109.62 1584 ARG A O 1
ATOM 12330 N N . ARG A 1 1605 ? 134.592 107.188 116.260 1.00 132.49 1585 ARG A N 1
ATOM 12331 C CA . ARG A 1 1605 ? 135.303 106.281 117.156 1.00 132.49 1585 ARG A CA 1
ATOM 12332 C C . ARG A 1 1605 ? 134.341 105.311 117.841 1.00 132.49 1585 ARG A C 1
ATOM 12333 O O . ARG A 1 1605 ? 134.619 104.110 117.938 1.00 132.49 1585 ARG A O 1
ATOM 12341 N N . GLN A 1 1606 ? 133.196 105.814 118.304 1.00 121.23 1586 GLN A N 1
ATOM 12342 C CA . GLN A 1 1606 ? 132.195 105.067 119.059 1.00 121.23 1586 GLN A CA 1
ATOM 12343 C C . GLN A 1 1606 ? 131.401 104.068 118.223 1.00 121.23 1586 GLN A C 1
ATOM 12344 O O . GLN A 1 1606 ? 130.715 103.217 118.798 1.00 121.23 1586 GLN A O 1
ATOM 12350 N N . VAL A 1 1607 ? 131.510 104.099 116.899 1.00 118.44 1587 VAL A N 1
ATOM 12351 C CA . VAL A 1 1607 ? 130.793 103.141 116.062 1.00 118.44 1587 VAL A CA 1
ATOM 12352 C C . VAL A 1 1607 ? 131.722 102.351 115.153 1.00 118.44 1587 VAL A C 1
ATOM 12353 O O . VAL A 1 1607 ? 131.329 101.284 114.658 1.00 118.44 1587 VAL A O 1
ATOM 12357 N N . GLU A 1 1608 ? 132.967 102.782 114.997 1.00 127.73 1588 GLU A N 1
ATOM 12358 C CA . GLU A 1 1608 ? 133.972 102.088 114.207 1.00 127.73 1588 GLU A CA 1
ATOM 12359 C C . GLU A 1 1608 ? 134.861 101.231 115.101 1.00 127.73 1588 GLU A C 1
ATOM 12360 O O . GLU A 1 1608 ? 134.882 100.004 114.975 1.00 127.73 1588 GLU A O 1
ATOM 12366 N N . GLN A 1 1609 ? 135.596 101.863 116.015 1.00 124.79 1589 GLN A N 1
ATOM 12367 C CA . GLN A 1 1609 ? 136.546 101.132 116.844 1.00 124.79 1589 GLN A CA 1
ATOM 12368 C C . GLN A 1 1609 ? 135.836 100.409 117.981 1.00 124.79 1589 GLN A C 1
ATOM 12369 O O . GLN A 1 1609 ? 136.076 99.221 118.220 1.00 124.79 1589 GLN A O 1
ATOM 12375 N N . VAL A 1 1610 ? 134.953 101.112 118.688 1.00 127.23 1590 VAL A N 1
ATOM 12376 C CA . VAL A 1 1610 ? 133.849 100.454 119.370 1.00 127.23 1590 VAL A CA 1
ATOM 12377 C C . VAL A 1 1610 ? 132.830 100.000 118.336 1.00 127.23 1590 VAL A C 1
ATOM 12378 O O . VAL A 1 1610 ? 132.457 100.763 117.438 1.00 127.23 1590 VAL A O 1
ATOM 12382 N N . MET A 1 1611 ? 132.376 98.756 118.461 1.00 128.29 1591 MET A N 1
ATOM 12383 C CA . MET A 1 1611 ? 131.521 98.123 117.461 1.00 128.29 1591 MET A CA 1
ATOM 12384 C C . MET A 1 1611 ? 132.125 98.221 116.065 1.00 128.29 1591 MET A C 1
ATOM 12385 O O . MET A 1 1611 ? 133.293 97.891 115.863 1.00 128.29 1591 MET A O 1
#

Solvent-accessible surface area: 71442 Å² total; per-residue (Å²): 183,21,157,58,6,47,72,2,1,39,85,8,0,32,46,48,45,67,82,41,69,85,36,28,33,6,11,50,14,34,61,112,25,48,74,70,1,24,142,32,0,40,110,16,1,44,51,6,8,106,54,9,6,0,4,0,0,0,31,51,50,47,82,115,146,22,81,86,40,132,65,79,39,31,96,8,7,55,98,17,78,120,73,3,65,132,22,104,64,41,50,3,2,68,23,5,41,118,12,1,55,123,2,7,96,62,54,114,46,50,102,31,0,24,76,54,2,31,53,6,2,109,129,0,20,120,66,0,6,29,118,151,103,106,102,75,50,9,84,5,0,79,114,27,11,134,93,33,55,55,101,0,62,79,42,22,125,89,0,65,107,74,18,98,126,26,48,93,47,106,85,39,35,124,116,2,6,25,18,10,0,34,12,10,0,10,73,47,0,24,55,69,0,36,53,0,34,178,11,55,97,126,98,48,76,70,15,45,12,32,0,82,144,27,35,123,84,66,129,65,34,21,42,44,0,37,5,0,37,58,10,80,89,8,7,46,0,11,5,22,1,9,1,72,29,19,13,118,90,49,175,37,92,4,1,46,86,84,143,29,108,1,35,4,65,37,53,10,0,104,44,2,11,1,8,117,67,46,43,64,44,34,22,22,20,7,27,154,50,164,9,84,42,62,54,49,69,74,90,27,100,8,16,54,25,4,0,7,1,79,4,95,11,0,38,123,27,4,13,69,13,8,26,70,104,114,78,175,58,46,31,126,75,57,36,129,3,86,87,49,69,95,0,42,1,24,25,55,20,200,160,11,31,16,18,0,0,6,57,0,5,2,121,20,79,158,80,145,129,108,177,87,32,52,18,16,76,3,4,6,59,29,2,31,118,24,13,33,122,53,64,39,114,24,84,46,60,117,44,19,90,126,35,4,79,88,74,56,64,77,24,17,6,13,20,9,42,18,7,56,47,18,95,13,56,49,25,70,52,6,0,6,6,26,11,136,86,150,96,112,59,5,0,23,9,20,2,25,3,48,79,91,33,112,113,1,28,17,56,81,17,64,147,63,70,10,44,34,0,32,119,75,7,12,43,16,9,99,84,1,55,74,3,36,91,36,5,60,183,43,10,166,2,86,144,78,16,138,95,42,74,58,8,34,112,17,1,24,45,10,1,73,42,0,12,4,0,0,8,0,0,18,19,42,101,69,11,88,33,68,3,33,3,3,31,0,4,16,12,1,12,15,26,2,7,21,28,0,2,13,20,4,21,171,14,139,46,9,12,89,9,1,38,133,2,1,69,117,2,32,172,51,120,28,7,67,118,1,18,131,53,54,35,3,86,62,18,1,38,77,2,64,127,72,8,46,76,1,47,80,56,45,88,61,132,22,64,87,29,59,60,91,84,36,56,65,3,94,86,33,151,152,64,117,82,91,131,37,77,78,79,36,95,78,65,20,86,137,59,15,14,33,97,7,3,76,9,6,1,26,12,24,167,42,16,128,59,103,10,53,148,44,79,85,98,1,61,71,16,7,104,44,94,100,5,21,27,18,19,9,22,5,0,9,12,0,2,83,30,2,2,78,72,78,101,107,78,71,57,30,80,15,83,13,89,82,10,31,111,44,154,6,82,68,60,13,86,82,60,94,21,21,29,9,5,8,7,6,16,42,4,67,30,89,20,24,117,49,23,63,31,85,12,92,73,48,30,45,24,21,20,7,35,42,85,9,42,121,194,46,99,1,6,165,12,5,45,21,2,29,10,4,12,19,3,0,2,0,5,35,2,17,54,5,11,16,3,5,68,77,6,34,49,33,93,21,54,24,76,62,4,0,22,2,2,4,5,2,0,0,2,8,6,53,8,5,20,14,3,2,4,0,0,2,0,0,0,0,0,14,1,37,148,28,126,75,37,29,0,114,82,0,10,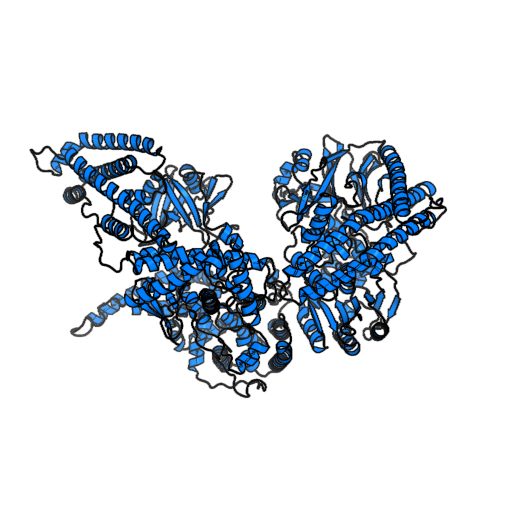119,4,2,53,75,0,55,98,44,1,70,178,82,72,10,58,2,28,6,2,35,4,0,9,21,36,0,19,73,13,7,12,130,63,73,70,60,56,57,20,10,26,16,16,48,25,15,48,7,10,34,43,80,9,41,18,5,46,48,72,132,136,178,166,70,154,23,31,66,33,2,83,96,1,61,111,61,16,44,100,10,0,114,76,47,8,2,0,4,11,18,0,11,36,24,20,39,4,11,16,91,18,15,1,6,0,10,108,61,26,114,22,20,7,17,5,29,56,19,118,91,59,26,144,91,113,102,7,3,7,24,71,5,14,2,2,1,15,2,1,27,13,22,43,10,18,3,5,0,33,14,62,2,49,63,165,9,165,63,4,68,13,0,2,3,0,10,1,29,23,5,0,0,0,0,7,34,95,74,88,96,37,21,40,0,30,3,1,8,2,8,17,0,2,11,3,8,79,111,6,26,1,4,3,3,19,60,48,1,26,47,91,70,6,10,35,7,18,0,5,3,5,0,1,43,40,121,143,74,10,23,2,0,6,0,36,2,32,22,36,105,68,61,144,125,8,80,13,82,21,12,111,110,69,130,31,18,42,73,63,70,57,64,86,100,17,55,120,174,16,63,69,91,12,92,63,61,21,99,103,10,13,60,67,0,70,132,22,0,88,125,57,162,25,88,62,97,73,22,74,50,29,133,12,88,126,40,134,23,46,52,108,26,108,5,10,34,36,10,36,133,6,20,55,59,2,69,71,134,16,66,66,61,19,129,124,54,50,82,97,35,51,144,23,14,109,80,59,152,115,60,117,157,52,92,130,39,38,124,75,10,122,119,16,3,71,50,8,4,115,67,59,37,89,32,57,16,21,28,56,17,2,27,34,4,8,32,4,40,0,16,22,41,5,38,86,118,77,32,34,92,44,0,26,59,125,61,71,108,57,126,100,44,82,33,201,114,108,92,44,15,11,4,15,96,10,14,20,26,43,24,2,7,54,10,42,26,42,72,21,10,7,50,0,80,123,65,43,187,148,32,153,14,86,71,25,84,110,195,41,52,12,28,85,0,10,98,48,8,38,113,36,189,27,82,58,86,38,28,0,0,0,11,3,44,0,31,77,39,9,66,60,58,9,63,74,67,0,18,96,63,37,27,40,1,10,28,24,2,20,72,12,37,13,64,20,30,32,59,9,5,18,38,2,18,10,30,104,88,37,23,68,14,17,18,5,1,3,0,6,2,39,0,0,0,1,2,2,32,64,18,25,63,32,3,0,33,16,4,1,45,10,4,6,69,6,12,18,60,74,74,47,23,51,1,10,8,7,11,13,4,2,8,22,0,10,14,12,22,68,5,76,78,0,41,75,81,50,45,93,54,27,11,80,97,4,14,66,94,0,54,78,19,130,28,64,19,4,4,2,2,13,0,26,29,8,0,0,0,0,0,0,25,35,109,105,115,53,79,40,11,4,1,2,0,2,8,2,0,0,2,0,0,91,79,28,162,33,0,28,148,3,2,81,70,2,0,47,39,64,127,4,1,77,41,4,17,20,50,72,75,125,79,77,3,20,1,22,0,20,67,8,59,38,56,106,2,8,69,2,44,2,10,30,18,2,36,0,36,4,1,16,16,58,34,85,10,14,36,1,14,10,21,41,78,107,33,57,135,76,192

Sequence (1574 aa):
ISKDFTNLLNTLIDGQIGAASRQTEWFNMSPDERTDYIKQVDERLQEMQQSTLSVLAAQHFQMQDNPVSVGDQLQTLQKRRQQMTDVPGTPAINAYKQQLDRDILLYRRQQTAMTHFDSTWRKVLVMLGPDDSKPLNATTLRENAVDKQAKLDTEIKRLEQQLTIQVADSTFSQKYVTLFSELQAYKDVNARYNALLKASATEEAAALGALTKVPQASDDLPVNISLLMMEERPGYIRMNVALVNASTDGRFKDFFLENGRLVVLTDGVLNFSFGTAARSLAWQQQYRLKSEPPSFRSPTYTPIRSVLVKTEFVEKYFANYLVSESTLRGGFKAQLLGNGRKMLLTSVDRKVPNQIGIQVSGQAPNTTITREVPLASALSDLINQNADIASFRTIGLEGFRQSSYHPDRDGLFVNIHELERSVGFAGRQYLLEMPQDNDYLSATPFGVMSVDGDKVSSSHLSKAQTDTLYQYNAAFFEKLEQLRSGGMKASRLFEGSIERTAFVQQLVRLLERNHITPAGVLAPEYPRDNMRDIKGNNLNKVLWEQAFAASVWRSRDNDPLLFRLATRLVKNPAVVKVLQNGYVQSDIAQARELLAPLYEQWRTRAVEAETQRVASANAAQHPSNPKVHVFDQAEVERSLDDKLLILLLTGPQSLEGTDVQLRPMVEAALLSNEGRSLRKQILFHALRPVADSFSKAAAPVNPHAELGVGKIMINNRLNQPDPYLILNTSSEEQAYRDGSYLIKDDKYRSYNQFRPDFKNDATRYMNDLDTPFVGGISGTTQTVSNVLTELFGGALSVKQYWQFQMANAAFMIRNGYHSFFETFYVAARYEPEGADSIGKEMLQMFDKYRVEGSKKALQGKLYDGVMARVLPIINQGLSAADEFHPPRFTRIGPRPALLGQAVKDLPRQGSADIHQFVTDPVLFAKTHTVSAEALVRSGRLPAEGSAQLVKVGSGLYELEYTEQSANDISSSSIPAYFLGYNGPNQANAVPAYVDIPKRTIAGNFLFTGTLSGGSLVVTSLDANTFRVYHDGRVNSSLLYDNVVMAVDYKDYQIAGTAEGLAAAYMQYVNHEWQLVLQRQEYQRDGQMLRLRLRDDEEPLSIQVADSQVVERNQAQFVAYREQIHQQLKKVATQFEVSISGVSDGVYTEGEFSPDHPAIAAWAKLCAEVYDRINADTKQLVDKRNKLYENRRNTIRRDLINQQIKQLNITLEYYKAQYDTVLREAGFVEQSWLWQQIKAKNGSAAVVRIDDTAIQGGGKQRTDSVGERYAISEAYQRGARGTGFSDGLRNFREIEIPGVDDKMSALEMKRLFLEGKLTSEQQGALSGRITETSRAEYIDKVLRQTAVFSEDFHDAGSVFDRLVPQDFYLSLVGDRSGGRAYPLVRAMTVALASGGEAGINSLVQKLFFASADPQAGSSTLLRNSLIKLHSNVEAVQASTELGQFGLSEVVSRLAATTGTSMFALNTQNHSMMVGSTVTTEGRRYYFYDPNVGIFAFDNTKSLSRAMEQHLVGRRLAVHYGSFGSKSAPAFNLIEIDTGKMAEVPVGNGLNVADLTRFEELSSVIGQRRQVEQVM

Foldseek 3Di:
DDPQVLVLVVVLLVVVQVPDDFFDLHFFDDPVLSVVLVVLVVVVVLVCLLPFLLLLVLCLPVVDDDDDDPVVVLVSLVVSLVVPVPPDDDNSPVSNNVLSVVVNVLVVLLVLLLVLLLVLLVVVQVVQADPPVDDGALVSSLVCCVPVLVVLVVVLVVLVVVLVVVLPPFADDSVNSNSQSNNLSSVQLSVLSVCLNVDDPVCNVVSVVVSVPDVVVPPDDDLVSVVVSQAPGRQKWKKKFAKQEDCPPLPIFDWADDPLFIFTSDLWGFGMFIGDDSDDVSVCLSVLHDDDDCVNVQPHQYKMWMFIFGVVVCCPPQSVQQDQPDDDDDQWDWDQDPVRKIKIWGCSDNHHRTTTIIGIWAQDPPDPDRDIGGDRPVVRVVRSVGTDSPPTDIPCPVVCCVFCVGVNALFDDFAVSSLCSDSQFRDQFAWDWQCPPPHIFIAGSQFTWDDDLVFIWTAGDDNVSSVSRSVVVVVLVVLVVCCVPVNCVRSVLDPPDPVVVVSSVRVVVSCLLPVSRSLHPSNDDWDFQRRATSRSFRRQLLLQQRLQLVQLLQDPQLVVLLLVLLVLLVPDPQLLVLVPDPALVVQLVVLCVLCVVVLVVLLVVLQVVLVVQLVVLVVPPPRPDSRRNDPDPVVSVSVSSVVSLVPLRHDLVPDDDPCVVVSVVRVVRLPDSSNVSSSVLSVLSSQQSVLVVVVDDFDFDDFDDQADGRDDCPQQWDFDARPSSQVSGDWPCVSVNSRMDITDDYLCSLQGGTDHDVVHSQSVQCVLLSHDWGRAQHVSLSSRLVCVCPSSVHDDDLLSLLSVQSNSLSSCRRSRNTTPVSRVLVSLRHRDDDPLRCSVVLSVVSVVVSVVSNPDHCQCLNVLSVCLSRQCSNCVPDDFQAGDDGFDRASTHTDFADTHPRVNPVPAQADLCLVVCVVCVVVLLQQAPEAELQLQLFAQDEQKFKKGWHDDDDRYIYIHTDHDDCVPVSSSIFIEGEWHFAFQALFDQFWTKDKAWQQDDRGWKYFHHKDFQWKWWWADPDPIMIIITTGNAAPCNLQDPRTFDMDGCVNFPDPLFSFFIWTWMWGQPPSFIKTKIFTWDWDFDPPAIDIDGDDVDRRIDIDTTHDCVNVVVVVVLVVVLVVLVVVLVVLVVVVPHDCPPQDADQDDDDADDVCDPRNVSLVVSLVVSVVVVVVVLVVLLVVLLVLVVVLVPDSPNVVSVVVNVVSLLVVVVVCSVPVRSSVVSVSSVSVVVLSSCCVVPNSCSRHPQACLVPDGPHRDDPAFLQLVLLSVGSGDGHHQHCLLVQLLVCLVPDDDPPDDLPDALRVLSVVLVNVPDDSSNNSSSQNSSQVRLVVVCSVQFSVPLSVLVVLLVVLPFDDWRWADLQQFLHPDGNRRQNLFQLVLLLVLLQCQSRNPLLQVQLRVLSVVLRVCVPTPQVSVVSLQSRSRSPHVLQVVQKDWDDKDFPVVVLVVQVVDDAWWWKWQSFNNGIKIWTWHAPDPGIKIWTGGNNHIITIHRDSVSVSSSVCCVCLVSQVVVVSPFDDDSPRGMTIMMTGRSVRSQARDRGSSDGSVQSRDNDGNSVSVVSNCCSPVVD

Secondary structure (DSSP, 8-state):
--HHHHHHHHHHHHHHHHT--SS-S-----TTHHHHHHHHHHHHHHHHIIIIIHHHHHHHTT-S-----SS-HHHHHHHHHHTTTTSPP-HHHHHHHHHHHHHHHHHHHHHHHHHHHHHHHHHHHHHHSPPTTS---HHHHHHTHHHHHHHHHHHHHHHHHHHHHHTTSSS--HHHHHHHHHHHHHHHHHHHHHHHHH--HHHHHHHHHHHH--STT-SS--HHHHHHHHEEETTEEEEEEE-SS--SSSSS--EEEETTEEEESSSEEEEEEES--SS-HHHHHHTTPPPPPHHHHSS--S-EEEEEEEHHHIIIIIHHHH-SS-----SEEEEE-TTS-EEEEE-S-SS-SSEEEEEEEEEPTT-SS--EEE-HHHHHHHHHHHB-STT-EEETHHHHHTTTSSS--SS--SSHHHHHHSTT-S-----EE-TTSSS--EE-SSEEEEE-SS-EEEEEPPHHHHHHHHHHHHHHHHHHHHHHHTHHHHH---TT-HHHHHHHHHHHHHHHHSS-SHHHH---SS--TT-B-TTSSBHHHHHHHHHHHHHHHH-SSSHHHHHHHHHHHTTSGGGHHHHTSTTGGGTHHHHHHHTHHHHHHHHHHHHHHHHHHHHHHHHSSS-SS-TT-S--HHHHHHHHHHHHHHHHHS-GGG--GGGGGTHHHHHHHHTSHHHHHHHHHHHHHHHHHHHHHH-PPP--SS--STT-TT------EEE---HHHHHTS---GGGGSSS-EE----TTHHHHSEEE-TTSHHHHHHHHHT---SSSS-HHHHHHHTTHHHHSSSPPPHHHHHHHHHHHHHHHHHTTS--SHHHHHHHHHHPPPSTT--HHHHHHHHHHHHHHHTTS--TTHHHHHHHHHHHHHHGGG--TTT---PPBP-SSSPBPP-SGGGTTT------TTHHHHHH-HHHHHHHSEEE-GGGTS--S--SEEEEEEEEEETTEEEEEEE-S-TTSGGG-EEEEEEEPPPP--TT----EEEEEETT-SS-SEEEEPPBSS-EEEEEE-SSSEEEEEEE-STTGGGTSSSEEEEE-HHHHBPTTSS-B-EEEEEEEETTEEEEEEEEEEEEE-SSSEEEEE-SSS-SEEEE---SSHHHHHHHHHHHHHHHHHHHHHHHHHHTT---TT--PPP--SS---TT-GGGHHHHHHHHHHHHHHHHHHHHHHHHHHHHHHHHTT-S-HHHHHHHHHHHHHHHHHHIIIIIHHHHHHHHHHHHHHHHHHHHHH-GGGT--S-TTS---SSS-----HHHHHHHTTTS--S---HHHHHHHHHTTT---TT--TTS-HHHHHHHHHT--S-HHHHHHHHHHHHHHHHHHHHHHTGGGHHHHHHHHHHHT-SEEEE--TT--S-SSS-HHHHSHHHHHHHHHHHHHHHHHHHHHHHHHHHHHHHHSTTSHHHHHHHHHHTT-SS-HHHHTT--EEEEEEHHHHHHHHHH--SSEEEE--BTTB--EEEEE-SSSS-EEEEEETTTEEEEES-HHHHHHHHHIIIIIT-HHHHTT-BS-SSS-EEEEE---HHHHTT-B-STT-BTTTTSSSS-HHHHHHHHHHHHT--

B-factor: mean 78.94, std 72.49, range [25.78, 600.92]

Organism: Photorhabdus luminescens (NCBI:txid29488)

Nearest PDB structures (foldseek):
  8p51-assembly1_A  TM=1.001E+00  e=0.000E+00  Photorhabdus luminescens
  8p52-assembly1_A  TM=1.000E+00  e=0.000E+00  Photorhabdus luminescens
  6ii6-assembly2_B  TM=6.535E-01  e=4.236E-09  Vibrio vulnificus
  6ii6-assembly1_A  TM=6.267E-01  e=9.469E-09  Vibrio vulnificus
  6ii2-assembly3_C  TM=5.003E-01  e=5.425E-06  Vibrio vulnificus

InterPro domains:
  IPR024769 TcdA/TcdB toxin, pore forming domain [PF12920] (1617-2276)

Radius of gyration: 39.94 Å; Cα contacts (8 Å, |Δi|>4): 2455; chains: 1; bounding box: 85×97×132 Å